Protein AF-0000000079726507 (afdb_homodimer)

Structure (mmCIF, N/CA/C/O backbone):
data_AF-0000000079726507-model_v1
#
loop_
_entity.id
_entity.type
_entity.pdbx_description
1 polymer 'Membrane protein 6-pyruvoyl-tetrahydropterin synthase-related domain-containing protein'
#
loop_
_atom_site.group_PDB
_atom_site.id
_atom_site.type_symbol
_atom_site.label_atom_id
_atom_site.label_alt_id
_atom_site.label_comp_id
_atom_site.label_asym_id
_atom_site.label_entity_id
_atom_site.label_seq_id
_atom_site.pdbx_PDB_ins_code
_atom_site.Cartn_x
_atom_site.Cartn_y
_atom_site.Cartn_z
_atom_site.occupancy
_atom_site.B_iso_or_equiv
_atom_site.auth_seq_id
_atom_site.auth_comp_id
_atom_site.auth_asym_id
_atom_site.auth_atom_id
_atom_site.pdbx_PDB_model_num
ATOM 1 N N . MET A 1 1 ? 44.594 14.055 -26.875 1 21.19 1 MET A N 1
ATOM 2 C CA . MET A 1 1 ? 44.219 15.469 -26.922 1 21.19 1 MET A CA 1
ATOM 3 C C . MET A 1 1 ? 43.062 15.758 -25.984 1 21.19 1 MET A C 1
ATOM 5 O O . MET A 1 1 ? 42.062 15.062 -26.016 1 21.19 1 MET A O 1
ATOM 9 N N . ALA A 1 2 ? 43.312 16.297 -24.844 1 29.83 2 ALA A N 1
ATOM 10 C CA . ALA A 1 2 ? 42.406 16.844 -23.812 1 29.83 2 ALA A CA 1
ATOM 11 C C . ALA A 1 2 ? 41.281 17.656 -24.438 1 29.83 2 ALA A C 1
ATOM 13 O O . ALA A 1 2 ? 41.531 18.547 -25.266 1 29.83 2 ALA A O 1
ATOM 14 N N . PHE A 1 3 ? 40.281 16.984 -24.875 1 31.27 3 PHE A N 1
ATOM 15 C CA . PHE A 1 3 ? 39.188 17.703 -25.5 1 31.27 3 PHE A CA 1
ATOM 16 C C . PHE A 1 3 ? 38.969 19.047 -24.844 1 31.27 3 PHE A C 1
ATOM 18 O O . PHE A 1 3 ? 38.594 19.125 -23.672 1 31.27 3 PHE A O 1
ATOM 25 N N . GLN A 1 4 ? 39.75 19.984 -25.172 1 33.44 4 GLN A N 1
ATOM 26 C CA . GLN A 1 4 ? 39.656 21.422 -24.859 1 33.44 4 GLN A CA 1
ATOM 27 C C . GLN A 1 4 ? 38.281 21.969 -25.188 1 33.44 4 GLN A C 1
ATOM 29 O O . GLN A 1 4 ? 37.938 22.109 -26.359 1 33.44 4 GLN A O 1
ATOM 34 N N . PHE A 1 5 ? 37.156 21.469 -24.562 1 38.12 5 PHE A N 1
ATOM 35 C CA . PHE A 1 5 ? 35.812 22 -24.625 1 38.12 5 PHE A CA 1
ATOM 36 C C . PHE A 1 5 ? 35.844 23.516 -24.828 1 38.12 5 PHE A C 1
ATOM 38 O O . PHE A 1 5 ? 36.656 24.219 -24.203 1 38.12 5 PHE A O 1
ATOM 45 N N . LYS A 1 6 ? 35.5 23.906 -26.016 1 38.88 6 LYS A N 1
ATOM 46 C CA . LYS A 1 6 ? 35.469 25.328 -26.391 1 38.88 6 LYS A CA 1
ATOM 47 C C . LYS A 1 6 ? 34.875 26.172 -25.266 1 38.88 6 LYS A C 1
ATOM 49 O O . LYS A 1 6 ? 33.812 25.875 -24.75 1 38.88 6 LYS A O 1
ATOM 54 N N . LYS A 1 7 ? 35.688 26.75 -24.438 1 44.94 7 LYS A N 1
ATOM 55 C CA . LYS A 1 7 ? 35.469 27.797 -23.438 1 44.94 7 LYS A CA 1
ATOM 56 C C . LYS A 1 7 ? 34.406 28.797 -23.906 1 44.94 7 LYS A C 1
ATOM 58 O O . LYS A 1 7 ? 34.438 29.234 -25.047 1 44.94 7 LYS A O 1
ATOM 63 N N . TRP A 1 8 ? 33.25 28.656 -23.594 1 48.66 8 TRP A N 1
ATOM 64 C CA . TRP A 1 8 ? 32.375 29.797 -23.766 1 48.66 8 TRP A CA 1
ATOM 65 C C . TRP A 1 8 ? 33.125 31.109 -23.641 1 48.66 8 TRP A C 1
ATOM 67 O O . TRP A 1 8 ? 33.906 31.297 -22.703 1 48.66 8 TRP A O 1
ATOM 77 N N . ARG A 1 9 ? 33.406 31.688 -24.766 1 52.81 9 ARG A N 1
ATOM 78 C CA . ARG A 1 9 ? 34.156 32.938 -24.922 1 52.81 9 ARG A CA 1
ATOM 79 C C . ARG A 1 9 ? 33.656 34 -23.969 1 52.81 9 ARG A C 1
ATOM 81 O O . ARG A 1 9 ? 34.125 35.156 -24.016 1 52.81 9 ARG A O 1
ATOM 88 N N . LEU A 1 10 ? 32.5 33.75 -23.328 1 57.28 10 LEU A N 1
ATOM 89 C CA . LEU A 1 10 ? 32.094 34.812 -22.422 1 57.28 10 LEU A CA 1
ATOM 90 C C . LEU A 1 10 ? 32.969 34.812 -21.172 1 57.28 10 LEU A C 1
ATOM 92 O O . LEU A 1 10 ? 33.438 33.781 -20.734 1 57.28 10 LEU A O 1
ATOM 96 N N . ALA A 1 11 ? 33.281 35.969 -20.781 1 63.5 11 ALA A N 1
ATOM 97 C CA . ALA A 1 11 ? 34.062 36.062 -19.547 1 63.5 11 ALA A CA 1
ATOM 98 C C . ALA A 1 11 ? 33.438 35.219 -18.453 1 63.5 11 ALA A C 1
ATOM 100 O O . ALA A 1 11 ? 32.219 35.125 -18.328 1 63.5 11 ALA A O 1
ATOM 101 N N . PRO A 1 12 ? 34.219 34.344 -17.859 1 64.31 12 PRO A N 1
ATOM 102 C CA . PRO A 1 12 ? 33.75 33.406 -16.828 1 64.31 12 PRO A CA 1
ATOM 103 C C . PRO A 1 12 ? 32.844 34.062 -15.805 1 64.31 12 PRO A C 1
ATOM 105 O O . PRO A 1 12 ? 31.922 33.406 -15.297 1 64.31 12 PRO A O 1
ATOM 108 N N . ALA A 1 13 ? 32.969 35.344 -15.656 1 67.75 13 ALA A N 1
ATOM 109 C CA . ALA A 1 13 ? 32.156 36.031 -14.633 1 67.75 13 ALA A CA 1
ATOM 110 C C . ALA A 1 13 ? 30.719 36.156 -15.07 1 67.75 13 ALA A C 1
ATOM 112 O O . ALA A 1 13 ? 29.812 36.281 -14.227 1 67.75 13 ALA A O 1
ATOM 113 N N . TRP A 1 14 ? 30.516 36.125 -16.344 1 74.25 14 TRP A N 1
ATOM 114 C CA . TRP A 1 14 ? 29.172 36.406 -16.844 1 74.25 14 TRP A CA 1
ATOM 115 C C . TRP A 1 14 ? 28.422 35.094 -17.141 1 74.25 14 TRP A C 1
ATOM 117 O O . TRP A 1 14 ? 27.219 35.094 -17.375 1 74.25 14 TRP A O 1
ATOM 127 N N . ARG A 1 15 ? 29.062 34.094 -17 1 77.62 15 ARG A N 1
ATOM 128 C CA . ARG A 1 15 ? 28.453 32.844 -17.391 1 77.62 15 ARG A CA 1
ATOM 129 C C . ARG A 1 15 ? 27.359 32.438 -16.406 1 77.62 15 ARG A C 1
ATOM 131 O O . ARG A 1 15 ? 26.266 32.062 -16.812 1 77.62 15 ARG A O 1
ATOM 138 N N . ARG A 1 16 ? 27.672 32.656 -15.203 1 81.25 16 ARG A N 1
ATOM 139 C CA . ARG A 1 16 ? 26.719 32.25 -14.18 1 81.25 16 ARG A CA 1
ATOM 140 C C . ARG A 1 16 ? 25.484 33.125 -14.188 1 81.25 16 ARG A C 1
ATOM 142 O O . ARG A 1 16 ? 24.359 32.625 -14.242 1 81.25 16 ARG A O 1
ATOM 149 N N . PRO A 1 17 ? 25.672 34.375 -14.25 1 84.88 17 PRO A N 1
ATOM 150 C CA . PRO A 1 17 ? 24.469 35.219 -14.266 1 84.88 17 PRO A CA 1
ATOM 151 C C . PRO A 1 17 ? 23.641 35.031 -15.539 1 84.88 17 PRO A C 1
ATOM 153 O O . PRO A 1 17 ? 22.422 35.094 -15.5 1 84.88 17 PRO A O 1
ATOM 156 N N . LEU A 1 18 ? 24.281 34.844 -16.594 1 86.06 18 LEU A N 1
ATOM 157 C CA . LEU A 1 18 ? 23.547 34.656 -17.844 1 86.06 18 LEU A CA 1
ATOM 158 C C . LEU A 1 18 ? 22.766 33.344 -17.844 1 86.06 18 LEU A C 1
ATOM 160 O O . LEU A 1 18 ? 21.672 33.281 -18.391 1 86.06 18 LEU A O 1
ATOM 164 N N . LEU A 1 19 ? 23.344 32.344 -17.297 1 86.75 19 LEU A N 1
ATOM 165 C CA . LEU A 1 19 ? 22.641 31.078 -17.172 1 86.75 19 LEU A CA 1
ATOM 166 C C . LEU A 1 19 ? 21.406 31.234 -16.297 1 86.75 19 LEU A C 1
ATOM 168 O O . LEU A 1 19 ? 20.344 30.703 -16.641 1 86.75 19 LEU A O 1
ATOM 172 N N . LEU A 1 20 ? 21.547 31.844 -15.25 1 90.94 20 LEU A N 1
ATOM 173 C CA . LEU A 1 20 ? 20.422 32.062 -14.344 1 90.94 20 LEU A CA 1
ATOM 174 C C . LEU A 1 20 ? 19.344 32.906 -15.016 1 90.94 20 LEU A C 1
ATOM 176 O O . LEU A 1 20 ? 18.156 32.594 -14.898 1 90.94 20 LEU A O 1
ATOM 180 N N . LEU A 1 21 ? 19.828 33.906 -15.719 1 92.44 21 LEU A N 1
ATOM 181 C CA . LEU A 1 21 ? 18.875 34.781 -16.406 1 92.44 21 LEU A CA 1
ATOM 182 C C . LEU A 1 21 ? 18.125 34 -17.484 1 92.44 21 LEU A C 1
ATOM 184 O O . LEU A 1 21 ? 16.906 34.156 -17.625 1 92.44 21 LEU A O 1
ATOM 188 N N . ALA A 1 22 ? 18.859 33.25 -18.188 1 92.19 22 ALA A N 1
ATOM 189 C CA . ALA A 1 22 ? 18.219 32.438 -19.219 1 92.19 22 ALA A CA 1
ATOM 190 C C . ALA A 1 22 ? 17.234 31.438 -18.625 1 92.19 22 ALA A C 1
ATOM 192 O O . ALA A 1 22 ? 16.141 31.234 -19.156 1 92.19 22 ALA A O 1
ATOM 193 N N . SER A 1 23 ? 17.609 30.812 -17.547 1 94 23 SER A N 1
ATOM 194 C CA . SER A 1 23 ? 16.719 29.859 -16.891 1 94 23 SER A CA 1
ATOM 195 C C . SER A 1 23 ? 15.469 30.547 -16.344 1 94 23 SER A C 1
ATOM 197 O O . SER A 1 23 ? 14.367 30.016 -16.469 1 94 23 SER A O 1
ATOM 199 N N . PHE A 1 24 ? 15.633 31.719 -15.797 1 96.25 24 PHE A N 1
ATOM 200 C CA . PHE A 1 24 ? 14.5 32.469 -15.281 1 96.25 24 PHE A CA 1
ATOM 201 C C . PHE A 1 24 ? 13.562 32.906 -16.406 1 96.25 24 PHE A C 1
ATOM 203 O O . PHE A 1 24 ? 12.344 32.812 -16.266 1 96.25 24 PHE A O 1
ATOM 210 N N . LEU A 1 25 ? 14.188 33.219 -17.469 1 95.56 25 LEU A N 1
ATOM 211 C CA . LEU A 1 25 ? 13.375 33.625 -18.609 1 95.56 25 LEU A CA 1
ATOM 212 C C . LEU A 1 25 ? 12.555 32.469 -19.156 1 95.56 25 LEU A C 1
ATOM 214 O O . LEU A 1 25 ? 11.375 32.656 -19.484 1 95.56 25 LEU A O 1
ATOM 218 N N . VAL A 1 26 ? 13.141 31.375 -19.234 1 95.19 26 VAL A N 1
ATOM 219 C CA . VAL A 1 26 ? 12.445 30.188 -19.719 1 95.19 26 VAL A CA 1
ATOM 220 C C . VAL A 1 26 ? 11.281 29.844 -18.781 1 95.19 26 VAL A C 1
ATOM 222 O O . VAL A 1 26 ? 10.18 29.547 -19.234 1 95.19 26 VAL A O 1
ATOM 225 N N . ILE A 1 27 ? 11.5 29.922 -17.5 1 96 27 ILE A N 1
ATOM 226 C CA . ILE A 1 27 ? 10.492 29.609 -16.5 1 96 27 ILE A CA 1
ATOM 227 C C . ILE A 1 27 ? 9.367 30.625 -16.547 1 96 27 ILE A C 1
ATOM 229 O O . ILE A 1 27 ? 8.188 30.266 -16.516 1 96 27 ILE A O 1
ATOM 233 N N . ILE A 1 28 ? 9.727 31.891 -16.719 1 96.38 28 ILE A N 1
ATOM 234 C CA . ILE A 1 28 ? 8.734 32.938 -16.75 1 96.38 28 ILE A CA 1
ATOM 235 C C . ILE A 1 28 ? 7.887 32.812 -18.016 1 96.38 28 ILE A C 1
ATOM 237 O O . ILE A 1 28 ? 6.668 33 -17.984 1 96.38 28 ILE A O 1
ATOM 241 N N . LEU A 1 29 ? 8.539 32.438 -19.062 1 95.06 29 LEU A N 1
ATOM 242 C CA . LEU A 1 29 ? 7.809 32.25 -20.312 1 95.06 29 LEU A CA 1
ATOM 243 C C . LEU A 1 29 ? 6.875 31.062 -20.219 1 95.06 29 LEU A C 1
ATOM 245 O O . LEU A 1 29 ? 5.738 31.109 -20.688 1 95.06 29 LEU A O 1
ATOM 249 N N . LYS A 1 30 ? 7.328 29.984 -19.641 1 94.62 30 LYS A N 1
ATOM 250 C CA . LYS A 1 30 ? 6.539 28.766 -19.484 1 94.62 30 LYS A CA 1
ATOM 251 C C . LYS A 1 30 ? 5.328 29 -18.594 1 94.62 30 LYS A C 1
ATOM 253 O O . LYS A 1 30 ? 4.238 28.484 -18.859 1 94.62 30 LYS A O 1
ATOM 258 N N . PHE A 1 31 ? 5.52 29.781 -17.547 1 95.12 31 PHE A N 1
ATOM 259 C CA . PHE A 1 31 ? 4.457 29.969 -16.562 1 95.12 31 PHE A CA 1
ATOM 260 C C . PHE A 1 31 ? 3.92 31.406 -16.609 1 95.12 31 PHE A C 1
ATOM 262 O O . PHE A 1 31 ? 3.617 31.984 -15.578 1 95.12 31 PHE A O 1
ATOM 269 N N . ARG A 1 32 ? 3.797 31.906 -17.734 1 93.5 32 ARG A N 1
ATOM 270 C CA . ARG A 1 32 ? 3.307 33.25 -17.922 1 93.5 32 ARG A CA 1
ATOM 271 C C . ARG A 1 32 ? 1.885 33.406 -17.391 1 93.5 32 ARG A C 1
ATOM 273 O O . ARG A 1 32 ? 1.462 34.5 -17.031 1 93.5 32 ARG A O 1
ATOM 280 N N . PHE A 1 33 ? 1.178 32.344 -17.219 1 90.62 33 PHE A N 1
ATOM 281 C CA . PHE A 1 33 ? -0.194 32.375 -16.719 1 90.62 33 PHE A CA 1
ATOM 282 C C . PHE A 1 33 ? -0.227 32.75 -15.25 1 90.62 33 PHE A C 1
ATOM 284 O O . PHE A 1 33 ? -1.261 33.188 -14.734 1 90.62 33 PHE A O 1
ATOM 291 N N . LEU A 1 34 ? 0.875 32.625 -14.578 1 94.56 34 LEU A N 1
ATOM 292 C CA . LEU A 1 34 ? 0.954 33 -13.164 1 94.56 34 LEU A CA 1
ATOM 293 C C . LEU A 1 34 ? 1.029 34.5 -12.984 1 94.56 34 LEU A C 1
ATOM 295 O O . LEU A 1 34 ? 0.905 35 -11.867 1 94.56 34 LEU A O 1
ATOM 299 N N . LEU A 1 35 ? 1.213 35.219 -14.094 1 94.62 35 LEU A N 1
ATOM 300 C CA . LEU A 1 35 ? 1.265 36.688 -14.047 1 94.62 35 LEU A CA 1
ATOM 301 C C . LEU A 1 35 ? -0.11 37.281 -14.32 1 94.62 35 LEU A C 1
ATOM 303 O O . LEU A 1 35 ? -0.233 38.5 -14.516 1 94.62 35 LEU A O 1
ATOM 307 N N . THR A 1 36 ? -1.113 36.406 -14.18 1 91 36 THR A N 1
ATOM 308 C CA . THR A 1 36 ? -2.496 36.875 -14.305 1 91 36 THR A CA 1
ATOM 309 C C . THR A 1 36 ? -3.238 36.719 -12.984 1 91 36 THR A C 1
ATOM 311 O O . THR A 1 36 ? -2.77 36.031 -12.078 1 91 36 THR A O 1
ATOM 314 N N . SER A 1 37 ? -4.379 37.406 -12.852 1 88.88 37 SER A N 1
ATOM 315 C CA . SER A 1 37 ? -5.148 37.375 -11.609 1 88.88 37 SER A CA 1
ATOM 316 C C . SER A 1 37 ? -6.184 36.25 -11.617 1 88.88 37 SER A C 1
ATOM 318 O O . SER A 1 37 ? -7.117 36.25 -10.812 1 88.88 37 SER A O 1
ATOM 320 N N . GLU A 1 38 ? -5.961 35.344 -12.484 1 81.12 38 GLU A N 1
ATOM 321 C CA . GLU A 1 38 ? -6.898 34.219 -12.523 1 81.12 38 GLU A CA 1
ATOM 322 C C . GLU A 1 38 ? -6.594 33.188 -11.43 1 81.12 38 GLU A C 1
ATOM 324 O O . GLU A 1 38 ? -5.43 32.906 -11.156 1 81.12 38 GLU A O 1
ATOM 329 N N . ALA A 1 39 ? -7.684 32.812 -10.758 1 77.25 39 ALA A N 1
ATOM 330 C CA . ALA A 1 39 ? -7.512 31.828 -9.695 1 77.25 39 ALA A CA 1
ATOM 331 C C . ALA A 1 39 ? -7.074 30.484 -10.273 1 77.25 39 ALA A C 1
ATOM 333 O O . ALA A 1 39 ? -7.57 30.047 -11.312 1 77.25 39 ALA A O 1
ATOM 334 N N . LEU A 1 40 ? -6.129 29.891 -9.656 1 78.75 40 LEU A N 1
ATOM 335 C CA . LEU A 1 40 ? -5.621 28.609 -10.109 1 78.75 40 LEU A CA 1
ATOM 336 C C . LEU A 1 40 ? -6.504 27.469 -9.609 1 78.75 40 LEU A C 1
ATOM 338 O O . LEU A 1 40 ? -7.074 27.547 -8.523 1 78.75 40 LEU A O 1
ATOM 342 N N . SER A 1 41 ? -6.645 26.469 -10.562 1 72.56 41 SER A N 1
ATOM 343 C CA . SER A 1 41 ? -7.422 25.297 -10.203 1 72.56 41 SER A CA 1
ATOM 344 C C . SER A 1 41 ? -6.52 24.094 -9.922 1 72.56 41 SER A C 1
ATOM 346 O O . SER A 1 41 ? -5.535 23.875 -10.633 1 72.56 41 SER A O 1
ATOM 348 N N . GLY A 1 42 ? -6.5 23.531 -8.82 1 73.31 42 GLY A N 1
ATOM 349 C CA . GLY A 1 42 ? -5.785 22.328 -8.414 1 73.31 42 GLY A CA 1
ATOM 350 C C . GLY A 1 42 ? -6.488 21.562 -7.309 1 73.31 42 GLY A C 1
ATOM 351 O O . GLY A 1 42 ? -7.539 21.984 -6.824 1 73.31 42 GLY A O 1
ATOM 352 N N . TRP A 1 43 ? -5.914 20.516 -6.965 1 73.69 43 TRP A N 1
ATOM 353 C CA . TRP A 1 43 ? -6.531 19.672 -5.938 1 73.69 43 TRP A CA 1
ATOM 354 C C . TRP A 1 43 ? -6.75 20.469 -4.652 1 73.69 43 TRP A C 1
ATOM 356 O O . TRP A 1 43 ? -7.859 20.5 -4.121 1 73.69 43 TRP A O 1
ATOM 366 N N . SER A 1 44 ? -5.648 21.141 -4.168 1 78.56 44 SER A N 1
ATOM 367 C CA . SER A 1 44 ? -5.766 21.906 -2.932 1 78.56 44 SER A CA 1
ATOM 368 C C . SER A 1 44 ? -5.301 23.344 -3.131 1 78.56 44 SER A C 1
ATOM 370 O O . SER A 1 44 ? -5.055 24.062 -2.16 1 78.56 44 SER A O 1
ATOM 372 N N . LEU A 1 45 ? -5.168 23.781 -4.348 1 81 45 LEU A N 1
ATOM 373 C CA . LEU A 1 45 ? -4.656 25.125 -4.621 1 81 45 LEU A CA 1
ATOM 374 C C . LEU A 1 45 ? -5.668 26.172 -4.199 1 81 45 LEU A C 1
ATOM 376 O O . LEU A 1 45 ? -5.285 27.266 -3.758 1 81 45 LEU A O 1
ATOM 380 N N . HIS A 1 46 ? -6.898 25.812 -4.32 1 75.5 46 HIS A N 1
ATOM 381 C CA . HIS A 1 46 ? -7.922 26.766 -3.898 1 75.5 46 HIS A CA 1
ATOM 382 C C . HIS A 1 46 ? -7.891 26.984 -2.389 1 75.5 46 HIS A C 1
ATOM 384 O O . HIS A 1 46 ? -8.078 28.094 -1.908 1 75.5 46 HIS A O 1
ATOM 390 N N . ALA A 1 47 ? -7.645 25.938 -1.729 1 79.31 47 ALA A N 1
ATOM 391 C CA . ALA A 1 47 ? -7.535 26.047 -0.277 1 79.31 47 ALA A CA 1
ATOM 392 C C . ALA A 1 47 ? -6.328 26.891 0.122 1 79.31 47 ALA A C 1
ATOM 394 O O . ALA A 1 47 ? -6.379 27.625 1.101 1 79.31 47 ALA A O 1
ATOM 395 N N . GLN A 1 48 ? -5.344 26.812 -0.674 1 88.06 48 GLN A N 1
ATOM 396 C CA . GLN A 1 48 ? -4.133 27.578 -0.389 1 88.06 48 GLN A CA 1
ATOM 397 C C . GLN A 1 48 ? -4.352 29.078 -0.633 1 88.06 48 GLN A C 1
ATOM 399 O O . GLN A 1 48 ? -3.787 29.906 0.071 1 88.06 48 GLN A O 1
ATOM 404 N N . THR A 1 49 ? -5.109 29.359 -1.567 1 85.12 49 THR A N 1
ATOM 405 C CA . THR A 1 49 ? -5.422 30.766 -1.828 1 85.12 49 THR A CA 1
ATOM 406 C C . THR A 1 49 ? -6.238 31.359 -0.685 1 85.12 49 THR A C 1
ATOM 408 O O . THR A 1 49 ? -6.051 32.531 -0.317 1 85.12 49 THR A O 1
ATOM 411 N N . HIS A 1 50 ? -7.023 30.562 -0.145 1 82.94 50 HIS A N 1
ATOM 412 C CA . HIS A 1 50 ? -7.82 31.016 0.99 1 82.94 50 HIS A CA 1
ATOM 413 C C . HIS A 1 50 ? -6.945 31.234 2.219 1 82.94 50 HIS A C 1
ATOM 415 O O . HIS A 1 50 ? -7.164 32.188 2.969 1 82.94 50 HIS A O 1
ATOM 421 N N . LEU A 1 51 ? -6.117 30.359 2.408 1 89.31 51 LEU A N 1
ATOM 422 C CA . LEU A 1 51 ? -5.203 30.547 3.531 1 89.31 51 LEU A CA 1
ATOM 423 C C . LEU A 1 51 ? -4.367 31.812 3.354 1 89.31 51 LEU A C 1
ATOM 425 O O . LEU A 1 51 ? -4.051 32.5 4.332 1 89.31 51 LEU A O 1
ATOM 429 N N . ALA A 1 52 ? -4.078 32.062 2.102 1 93.31 52 ALA A N 1
ATOM 430 C CA . ALA A 1 52 ? -3.34 33.281 1.816 1 93.31 52 ALA A CA 1
ATOM 431 C C . ALA A 1 52 ? -4.18 34.531 2.137 1 93.31 52 ALA A C 1
ATOM 433 O O . ALA A 1 52 ? -3.666 35.5 2.66 1 93.31 52 ALA A O 1
ATOM 434 N N . GLU A 1 53 ? -5.426 34.438 1.877 1 90.38 53 GLU A N 1
ATOM 435 C CA . GLU A 1 53 ? -6.332 35.531 2.191 1 90.38 53 GLU A CA 1
ATOM 436 C C . GLU A 1 53 ? -6.461 35.75 3.701 1 90.38 53 GLU A C 1
ATOM 438 O O . GLU A 1 53 ? -6.453 36.875 4.188 1 90.38 53 GLU A O 1
ATOM 443 N N . THR A 1 54 ? -6.59 34.656 4.336 1 90.38 54 THR A N 1
ATOM 444 C CA . THR A 1 54 ? -6.699 34.719 5.789 1 90.38 54 THR A CA 1
ATOM 445 C C . THR A 1 54 ? -5.434 35.281 6.406 1 90.38 54 THR A C 1
ATOM 447 O O . THR A 1 54 ? -5.508 36.125 7.316 1 90.38 54 THR A O 1
ATOM 450 N N . TYR A 1 55 ? -4.371 34.906 5.891 1 95.56 55 TYR A N 1
ATOM 451 C CA . TYR A 1 55 ? -3.123 35.406 6.445 1 95.56 55 TYR A CA 1
ATOM 452 C C . TYR A 1 55 ? -2.965 36.906 6.164 1 95.56 55 TYR A C 1
ATOM 454 O O . TYR A 1 55 ? -2.438 37.625 6.996 1 95.56 55 TYR A O 1
ATOM 462 N N . ASP A 1 56 ? -3.314 37.25 4.973 1 95.88 56 ASP A N 1
ATOM 463 C CA . ASP A 1 56 ? -3.242 38.688 4.617 1 95.88 56 ASP A CA 1
ATOM 464 C C . ASP A 1 56 ? -4.047 39.531 5.598 1 95.88 56 ASP A C 1
ATOM 466 O O . ASP A 1 56 ? -3.611 40.625 5.992 1 95.88 56 ASP A O 1
ATOM 470 N N . SER A 1 57 ? -5.172 39.031 5.988 1 92.44 57 SER A N 1
ATOM 471 C CA . SER A 1 57 ? -6.012 39.719 6.961 1 92.44 57 SER A CA 1
ATOM 472 C C . SER A 1 57 ? -5.355 39.75 8.336 1 92.44 57 SER A C 1
ATOM 474 O O . SER A 1 57 ? -5.398 40.75 9.039 1 92.44 57 SER A O 1
ATOM 476 N N . LEU A 1 58 ? -4.758 38.75 8.734 1 94.81 58 LEU A N 1
ATOM 477 C CA . LEU A 1 58 ? -4.098 38.625 10.031 1 94.81 58 LEU A CA 1
ATOM 478 C C . LEU A 1 58 ? -2.887 39.562 10.094 1 94.81 58 LEU A C 1
ATOM 480 O O . LEU A 1 58 ? -2.658 40.219 11.117 1 94.81 58 LEU A O 1
ATOM 484 N N . LEU A 1 59 ? -2.166 39.562 9 1 95.81 59 LEU A N 1
ATOM 485 C CA . LEU A 1 59 ? -0.944 40.344 8.977 1 95.81 59 LEU A CA 1
ATOM 486 C C . LEU A 1 59 ? -1.26 41.844 9.117 1 95.81 59 LEU A C 1
ATOM 488 O O . LEU A 1 59 ? -0.45 42.594 9.641 1 95.81 59 LEU A O 1
ATOM 492 N N . SER A 1 60 ? -2.367 42.25 8.625 1 93.12 60 SER A N 1
ATOM 493 C CA . SER A 1 60 ? -2.775 43.656 8.781 1 93.12 60 SER A CA 1
ATOM 494 C C . SER A 1 60 ? -2.867 44.031 10.25 1 93.12 60 SER A C 1
ATOM 496 O O . SER A 1 60 ? -2.658 45.219 10.602 1 93.12 60 SER A O 1
ATOM 498 N N . GLY A 1 61 ? -3.121 43.094 11.148 1 91.81 61 GLY A N 1
ATOM 499 C CA . GLY A 1 61 ? -3.152 43.312 12.586 1 91.81 61 GLY A CA 1
ATOM 500 C C . GLY A 1 61 ? -1.84 43 13.273 1 91.81 61 GLY A C 1
ATOM 501 O O . GLY A 1 61 ? -1.737 43.062 14.492 1 91.81 61 GLY A O 1
ATOM 502 N N . GLY A 1 62 ? -0.871 42.656 12.469 1 93.06 62 GLY A N 1
ATOM 503 C CA . GLY A 1 62 ? 0.439 42.312 13 1 93.06 62 GLY A CA 1
ATOM 504 C C . GLY A 1 62 ? 0.496 40.906 13.602 1 93.06 62 GLY A C 1
ATOM 505 O O . GLY A 1 62 ? 1.334 40.656 14.469 1 93.06 62 GLY A O 1
ATOM 506 N N . GLU A 1 63 ? -0.414 40.094 13.219 1 95.06 63 GLU A N 1
ATOM 507 C CA . GLU A 1 63 ? -0.51 38.75 13.789 1 95.06 63 GLU A CA 1
ATOM 508 C C . GLU A 1 63 ? -0.285 37.688 12.727 1 95.06 63 GLU A C 1
ATOM 510 O O . GLU A 1 63 ? -0.424 37.938 11.531 1 95.06 63 GLU A O 1
ATOM 515 N N . SER A 1 64 ? 0.157 36.469 13.195 1 95.44 64 SER A N 1
ATOM 516 C CA . SER A 1 64 ? 0.404 35.375 12.266 1 95.44 64 SER A CA 1
ATOM 517 C C . SER A 1 64 ? -0.446 34.156 12.609 1 95.44 64 SER A C 1
ATOM 519 O O . SER A 1 64 ? -0.491 33.188 11.852 1 95.44 64 SER A O 1
ATOM 521 N N . LEU A 1 65 ? -1.037 34.125 13.758 1 95.19 65 LEU A N 1
ATOM 522 C CA . LEU A 1 65 ? -1.936 33.062 14.164 1 95.19 65 LEU A CA 1
ATOM 523 C C . LEU A 1 65 ? -3.365 33.562 14.312 1 95.19 65 LEU A C 1
ATOM 525 O O . LEU A 1 65 ? -3.582 34.75 14.555 1 95.19 65 LEU A O 1
ATOM 529 N N . GLY A 1 66 ? -4.246 32.688 14.094 1 93.06 66 GLY A N 1
ATOM 530 C CA . GLY A 1 66 ? -5.637 33.094 14.219 1 93.06 66 GLY A CA 1
ATOM 531 C C . GLY A 1 66 ? -6.602 31.906 14.195 1 93.06 66 GLY A C 1
ATOM 532 O O . GLY A 1 66 ? -6.219 30.781 14.508 1 93.06 66 GLY A O 1
ATOM 533 N N . TYR A 1 67 ? -7.809 32.281 14.078 1 91.94 67 TYR A N 1
ATOM 534 C CA . TYR A 1 67 ? -8.906 31.312 14.023 1 91.94 67 TYR A CA 1
ATOM 535 C C . TYR A 1 67 ? -9.859 31.641 12.883 1 91.94 67 TYR A C 1
ATOM 537 O O . TYR A 1 67 ? -10.203 32.812 12.672 1 91.94 67 TYR A O 1
ATOM 545 N N . ASP A 1 68 ? -10.133 30.609 12.094 1 88.5 68 ASP A N 1
ATOM 546 C CA . ASP A 1 68 ? -11.078 30.75 10.992 1 88.5 68 ASP A CA 1
ATOM 547 C C . ASP A 1 68 ? -12.359 29.969 11.266 1 88.5 68 ASP A C 1
ATOM 549 O O . ASP A 1 68 ? -12.312 28.75 11.484 1 88.5 68 ASP A O 1
ATOM 553 N N . THR A 1 69 ? -13.477 30.609 11.203 1 88.62 69 THR A N 1
ATOM 554 C CA . THR A 1 69 ? -14.75 29.969 11.531 1 88.62 69 THR A CA 1
ATOM 555 C C . THR A 1 69 ? -15.359 29.297 10.305 1 88.62 69 THR A C 1
ATOM 557 O O . THR A 1 69 ? -16.266 28.469 10.422 1 88.62 69 THR A O 1
ATOM 560 N N . ARG A 1 70 ? -14.977 29.625 9.211 1 81.88 70 ARG A N 1
ATOM 561 C CA . ARG A 1 70 ? -15.672 29.25 7.984 1 81.88 70 ARG A CA 1
ATOM 562 C C . ARG A 1 70 ? -15.305 27.844 7.555 1 81.88 70 ARG A C 1
ATOM 564 O O . ARG A 1 70 ? -16.094 27.156 6.898 1 81.88 70 ARG A O 1
ATOM 571 N N . TRP A 1 71 ? -14.117 27.5 7.984 1 78.38 71 TRP A N 1
ATOM 572 C CA . TRP A 1 71 ? -13.68 26.188 7.555 1 78.38 71 TRP A CA 1
ATOM 573 C C . TRP A 1 71 ? -13.891 25.156 8.656 1 78.38 71 TRP A C 1
ATOM 575 O O . TRP A 1 71 ? -13.492 25.375 9.805 1 78.38 71 TRP A O 1
ATOM 585 N N . PHE A 1 72 ? -14.5 24.047 8.359 1 77.88 72 PHE A N 1
ATOM 586 C CA . PHE A 1 72 ? -14.648 22.891 9.227 1 77.88 72 PHE A CA 1
ATOM 587 C C . PHE A 1 72 ? -15.297 23.281 10.555 1 77.88 72 PHE A C 1
ATOM 589 O O . PHE A 1 72 ? -14.844 22.844 11.617 1 77.88 72 PHE A O 1
ATOM 596 N N . SER A 1 73 ? -16.188 24.109 10.508 1 80.94 73 SER A N 1
ATOM 597 C CA . SER A 1 73 ? -16.891 24.625 11.688 1 80.94 73 SER A CA 1
ATOM 598 C C . SER A 1 73 ? -15.938 25.391 12.602 1 80.94 73 SER A C 1
ATOM 600 O O . SER A 1 73 ? -16.156 25.438 13.812 1 80.94 73 SER A O 1
ATOM 602 N N . GLY A 1 74 ? -14.836 25.734 12.039 1 84 74 GLY A N 1
ATOM 603 C CA . GLY A 1 74 ? -13.836 26.484 12.781 1 84 74 GLY A CA 1
ATOM 604 C C . GLY A 1 74 ? -12.523 25.734 12.93 1 84 74 GLY A C 1
ATOM 605 O O . GLY A 1 74 ? -12.516 24.516 13.141 1 84 74 GLY A O 1
ATOM 606 N N . MET A 1 75 ? -11.445 26.406 12.656 1 85.94 75 MET A N 1
ATOM 607 C CA . MET A 1 75 ? -10.141 25.781 12.805 1 85.94 75 MET A CA 1
ATOM 608 C C . MET A 1 75 ? -9.078 26.812 13.164 1 85.94 75 MET A C 1
ATOM 610 O O . MET A 1 75 ? -9.133 27.953 12.711 1 85.94 75 MET A O 1
ATOM 614 N N . PRO A 1 76 ? -8.203 26.328 14.094 1 89.88 76 PRO A N 1
ATOM 615 C CA . PRO A 1 76 ? -7.027 27.188 14.281 1 89.88 76 PRO A CA 1
ATOM 616 C C . PRO A 1 76 ? -6.152 27.266 13.031 1 89.88 76 PRO A C 1
ATOM 618 O O . PRO A 1 76 ? -5.938 26.25 12.359 1 89.88 76 PRO A O 1
ATOM 621 N N . VAL A 1 77 ? -5.773 28.422 12.703 1 90.44 77 VAL A N 1
ATOM 622 C CA . VAL A 1 77 ? -5.016 28.594 11.461 1 90.44 77 VAL A CA 1
ATOM 623 C C . VAL A 1 77 ? -3.549 28.859 11.789 1 90.44 77 VAL A C 1
ATOM 625 O O . VAL A 1 77 ? -3.238 29.609 12.711 1 90.44 77 VAL A O 1
ATOM 628 N N . PHE A 1 78 ? -2.588 28.188 11.094 1 92.44 78 PHE A N 1
ATOM 629 C CA . PHE A 1 78 ? -1.142 28.359 11.031 1 92.44 78 PHE A CA 1
ATOM 630 C C . PHE A 1 78 ? -0.48 27.859 12.305 1 92.44 78 PHE A C 1
ATOM 632 O O . PHE A 1 78 ? 0.624 28.281 12.648 1 92.44 78 PHE A O 1
ATOM 639 N N . TYR A 1 79 ? -1.267 27.078 13.086 1 89.25 79 TYR A N 1
ATOM 640 C CA . TYR A 1 79 ? -0.672 26.344 14.203 1 89.25 79 TYR A CA 1
ATOM 641 C C . TYR A 1 79 ? 0.01 25.078 13.727 1 89.25 79 TYR A C 1
ATOM 643 O O . TYR A 1 79 ? 1.015 24.641 14.305 1 89.25 79 TYR A O 1
ATOM 651 N N . PHE A 1 80 ? -0.583 24.594 12.68 1 83.81 80 PHE A N 1
ATOM 652 C CA . PHE A 1 80 ? -0.089 23.312 12.195 1 83.81 80 PHE A CA 1
ATOM 653 C C . PHE A 1 80 ? 0.562 23.453 10.828 1 83.81 80 PHE A C 1
ATOM 655 O O . PHE A 1 80 ? 1.125 22.5 10.297 1 83.81 80 PHE A O 1
ATOM 662 N N . GLU A 1 81 ? 0.47 24.578 10.25 1 86.5 81 GLU A N 1
ATOM 663 C CA . GLU A 1 81 ? 1.149 24.953 9.008 1 86.5 81 GLU A CA 1
ATOM 664 C C . GLU A 1 81 ? 1.935 26.25 9.18 1 86.5 81 GLU A C 1
ATOM 666 O O . GLU A 1 81 ? 1.352 27.297 9.422 1 86.5 81 GLU A O 1
ATOM 671 N N . PRO A 1 82 ? 3.225 26.094 9 1 91.44 82 PRO A N 1
ATOM 672 C CA . PRO A 1 82 ? 4.008 27.328 9.125 1 91.44 82 PRO A CA 1
ATOM 673 C C . PRO A 1 82 ? 3.631 28.375 8.086 1 91.44 82 PRO A C 1
ATOM 675 O O . PRO A 1 82 ? 3.395 28.047 6.922 1 91.44 82 PRO A O 1
ATOM 678 N N . PRO A 1 83 ? 3.629 29.609 8.406 1 94.19 83 PRO A N 1
ATOM 679 C CA . PRO A 1 83 ? 2.99 30.625 7.566 1 94.19 83 PRO A CA 1
ATOM 680 C C . PRO A 1 83 ? 3.98 31.344 6.66 1 94.19 83 PRO A C 1
ATOM 682 O O . PRO A 1 83 ? 3.623 32.344 6.012 1 94.19 83 PRO A O 1
ATOM 685 N N . PHE A 1 84 ? 5.223 30.938 6.504 1 96.69 84 PHE A N 1
ATOM 686 C CA . PHE A 1 84 ? 6.23 31.75 5.828 1 96.69 84 PHE A CA 1
ATOM 687 C C . PHE A 1 84 ? 5.848 31.984 4.371 1 96.69 84 PHE A C 1
ATOM 689 O O . PHE A 1 84 ? 6.082 33.062 3.832 1 96.69 84 PHE A O 1
ATOM 696 N N . PHE A 1 85 ? 5.367 31 3.635 1 97 85 PHE A N 1
ATOM 697 C CA . PHE A 1 85 ? 4.926 31.188 2.258 1 97 85 PHE A CA 1
ATOM 698 C C . PHE A 1 85 ? 3.805 32.219 2.184 1 97 85 PHE A C 1
ATOM 700 O O . PHE A 1 85 ? 3.834 33.125 1.337 1 97 85 PHE A O 1
ATOM 707 N N . TYR A 1 86 ? 2.855 32.156 3.055 1 97.19 86 TYR A N 1
ATOM 708 C CA . TYR A 1 86 ? 1.724 33.094 3.084 1 97.19 86 TYR A CA 1
ATOM 709 C C . TYR A 1 86 ? 2.172 34.5 3.48 1 97.19 86 TYR A C 1
ATOM 711 O O . TYR A 1 86 ? 1.615 35.469 3.008 1 97.19 86 TYR A O 1
ATOM 719 N N . PHE A 1 87 ? 3.148 34.5 4.355 1 97.38 87 PHE A N 1
ATOM 720 C CA . PHE A 1 87 ? 3.76 35.781 4.715 1 97.38 87 PHE A CA 1
ATOM 721 C C . PHE A 1 87 ? 4.363 36.469 3.486 1 97.38 87 PHE A C 1
ATOM 723 O O . PHE A 1 87 ? 4.184 37.656 3.281 1 97.38 87 PHE A O 1
ATOM 730 N N . THR A 1 88 ? 5.039 35.688 2.646 1 97.06 88 THR A N 1
ATOM 731 C CA . THR A 1 88 ? 5.648 36.219 1.432 1 97.06 88 THR A CA 1
ATOM 732 C C . THR A 1 88 ? 4.582 36.75 0.479 1 97.06 88 THR A C 1
ATOM 734 O O . THR A 1 88 ? 4.75 37.812 -0.118 1 97.06 88 THR A O 1
ATOM 737 N N . VAL A 1 89 ? 3.547 36.031 0.359 1 97.44 89 VAL A N 1
ATOM 738 C CA . VAL A 1 89 ? 2.447 36.406 -0.511 1 97.44 89 VAL A CA 1
ATOM 739 C C . VAL A 1 89 ? 1.818 37.719 0.015 1 97.44 89 VAL A C 1
ATOM 741 O O . VAL A 1 89 ? 1.557 38.625 -0.753 1 97.44 89 VAL A O 1
ATOM 744 N N . ALA A 1 90 ? 1.585 37.75 1.335 1 97.5 90 ALA A N 1
ATOM 745 C CA . ALA A 1 90 ? 0.983 38.938 1.951 1 97.5 90 ALA A CA 1
ATOM 746 C C . ALA A 1 90 ? 1.894 40.156 1.814 1 97.5 90 ALA A C 1
ATOM 748 O O . ALA A 1 90 ? 1.421 41.281 1.585 1 97.5 90 ALA A O 1
ATOM 749 N N . LEU A 1 91 ? 3.164 39.969 1.979 1 96.19 91 LEU A N 1
ATOM 750 C CA . LEU A 1 91 ? 4.129 41.062 1.83 1 96.19 91 LEU A CA 1
ATOM 751 C C . LEU A 1 91 ? 4.129 41.594 0.402 1 96.19 91 LEU A C 1
ATOM 753 O O . LEU A 1 91 ? 4.219 42.812 0.186 1 96.19 91 LEU A O 1
ATOM 757 N N . LEU A 1 92 ? 4.047 40.688 -0.561 1 96.62 92 LEU A N 1
ATOM 758 C CA . LEU A 1 92 ? 3.986 41.094 -1.965 1 96.62 92 LEU A CA 1
ATOM 759 C C . LEU A 1 92 ? 2.738 41.938 -2.24 1 96.62 92 LEU A C 1
ATOM 761 O O . LEU A 1 92 ? 2.803 42.938 -2.955 1 96.62 92 LEU A O 1
ATOM 765 N N . HIS A 1 93 ? 1.645 41.531 -1.697 1 97.25 93 HIS A N 1
ATOM 766 C CA . HIS A 1 93 ? 0.372 42.219 -1.905 1 97.25 93 HIS A CA 1
ATOM 767 C C . HIS A 1 93 ? 0.388 43.594 -1.294 1 97.25 93 HIS A C 1
ATOM 769 O O . HIS A 1 93 ? -0.066 44.562 -1.919 1 97.25 93 HIS A O 1
ATOM 775 N N . LYS A 1 94 ? 0.934 43.75 -0.116 1 95.81 94 LYS A N 1
ATOM 776 C CA . LYS A 1 94 ? 0.87 45 0.637 1 95.81 94 LYS A CA 1
ATOM 777 C C . LYS A 1 94 ? 1.97 45.969 0.199 1 95.81 94 LYS A C 1
ATOM 779 O O . LYS A 1 94 ? 1.801 47.188 0.272 1 95.81 94 LYS A O 1
ATOM 784 N N . SER A 1 95 ? 3.078 45.5 -0.323 1 94 95 SER A N 1
ATOM 785 C CA . SER A 1 95 ? 4.219 46.375 -0.597 1 94 95 SER A CA 1
ATOM 786 C C . SER A 1 95 ? 4.387 46.594 -2.096 1 94 95 SER A C 1
ATOM 788 O O . SER A 1 95 ? 4.668 47.719 -2.525 1 94 95 SER A O 1
ATOM 790 N N . LEU A 1 96 ? 4.234 45.594 -2.932 1 93.62 96 LEU A N 1
ATOM 791 C CA . LEU A 1 96 ? 4.609 45.719 -4.336 1 93.62 96 LEU A CA 1
ATOM 792 C C . LEU A 1 96 ? 3.381 45.688 -5.234 1 93.62 96 LEU A C 1
ATOM 794 O O . LEU A 1 96 ? 3.348 46.344 -6.273 1 93.62 96 LEU A O 1
ATOM 798 N N . LEU A 1 97 ? 2.43 44.844 -4.871 1 96.19 97 LEU A N 1
ATOM 799 C CA . LEU A 1 97 ? 1.27 44.625 -5.734 1 96.19 97 LEU A CA 1
ATOM 800 C C . LEU A 1 97 ? -0.009 45.094 -5.035 1 96.19 97 LEU A C 1
ATOM 802 O O . LEU A 1 97 ? -1.02 44.375 -5.066 1 96.19 97 LEU A O 1
ATOM 806 N N . PHE A 1 98 ? 0.039 46.188 -4.379 1 92.06 98 PHE A N 1
ATOM 807 C CA . PHE A 1 98 ? -1.075 46.688 -3.582 1 92.06 98 PHE A CA 1
ATOM 808 C C . PHE A 1 98 ? -2.262 47.031 -4.469 1 92.06 98 PHE A C 1
ATOM 810 O O . PHE A 1 98 ? -3.402 47.094 -4.004 1 92.06 98 PHE A O 1
ATOM 817 N N . TRP A 1 99 ? -2.082 47.156 -5.832 1 92.38 99 TRP A N 1
ATOM 818 C CA . TRP A 1 99 ? -3.125 47.625 -6.75 1 92.38 99 TRP A CA 1
ATOM 819 C C . TRP A 1 99 ? -3.891 46.438 -7.324 1 92.38 99 TRP A C 1
ATOM 821 O O . TRP A 1 99 ? -4.945 46.594 -7.941 1 92.38 99 TRP A O 1
ATOM 831 N N . ALA A 1 100 ? -3.398 45.281 -7.141 1 93.94 100 ALA A N 1
ATOM 832 C CA . ALA A 1 100 ? -4.004 44.094 -7.727 1 93.94 100 ALA A CA 1
ATOM 833 C C . ALA A 1 100 ? -4.629 43.219 -6.648 1 93.94 100 ALA A C 1
ATOM 835 O O . ALA A 1 100 ? -4.32 43.375 -5.461 1 93.94 100 ALA A O 1
ATOM 836 N N . PRO A 1 101 ? -5.555 42.375 -7.129 1 93.31 101 PRO A N 1
ATOM 837 C CA . PRO A 1 101 ? -6.133 41.438 -6.16 1 93.31 101 PRO A CA 1
ATOM 838 C C . PRO A 1 101 ? -5.094 40.469 -5.57 1 93.31 101 PRO A C 1
ATOM 840 O O . PRO A 1 101 ? -4.027 40.281 -6.156 1 93.31 101 PRO A O 1
ATOM 843 N N . LEU A 1 102 ? -5.395 39.969 -4.418 1 94.12 102 LEU A N 1
ATOM 844 C CA . LEU A 1 102 ? -4.488 39.094 -3.703 1 94.12 102 LEU A CA 1
ATOM 845 C C . LEU A 1 102 ? -4.168 37.844 -4.535 1 94.12 102 LEU A C 1
ATOM 847 O O . LEU A 1 102 ? -3.084 37.281 -4.41 1 94.12 102 LEU A O 1
ATOM 851 N N . THR A 1 103 ? -5.07 37.469 -5.438 1 92.19 103 THR A N 1
ATOM 852 C CA . THR A 1 103 ? -4.879 36.281 -6.281 1 92.19 103 THR A CA 1
ATOM 853 C C . THR A 1 103 ? -3.633 36.438 -7.148 1 92.19 103 THR A C 1
ATOM 855 O O . THR A 1 103 ? -2.924 35.469 -7.406 1 92.19 103 THR A O 1
ATOM 858 N N . LEU A 1 104 ? -3.4 37.625 -7.559 1 95.44 104 LEU A N 1
ATOM 859 C CA . LEU A 1 104 ? -2.197 37.844 -8.352 1 95.44 104 LEU A CA 1
ATOM 860 C C . LEU A 1 104 ? -0.943 37.656 -7.5 1 95.44 104 LEU A C 1
ATOM 862 O O . LEU A 1 104 ? 0.036 37.062 -7.957 1 95.44 104 LEU A O 1
ATOM 866 N N . SER A 1 105 ? -0.975 38.219 -6.316 1 97 105 SER A N 1
ATOM 867 C CA . SER A 1 105 ? 0.167 38.062 -5.422 1 97 105 SER A CA 1
ATOM 868 C C . SER A 1 105 ? 0.416 36.594 -5.105 1 97 105 SER A C 1
ATOM 870 O O . SER A 1 105 ? 1.563 36.156 -4.953 1 97 105 SER A O 1
ATOM 872 N N . PHE A 1 106 ? -0.648 35.875 -4.953 1 96.06 106 PHE A N 1
ATOM 873 C CA . PHE A 1 106 ? -0.519 34.438 -4.707 1 96.06 106 PHE A CA 1
ATOM 874 C C . PHE A 1 106 ? 0.143 33.75 -5.887 1 96.06 106 PHE A C 1
ATOM 876 O O . PHE A 1 106 ? 1.052 32.938 -5.703 1 96.06 106 PHE A O 1
ATOM 883 N N . ASN A 1 107 ? -0.267 34.031 -7.094 1 95.69 107 ASN A N 1
ATOM 884 C CA . ASN A 1 107 ? 0.318 33.469 -8.297 1 95.69 107 ASN A CA 1
ATOM 885 C C . ASN A 1 107 ? 1.788 33.844 -8.445 1 95.69 107 ASN A C 1
ATOM 887 O O . ASN A 1 107 ? 2.621 33 -8.789 1 95.69 107 ASN A O 1
ATOM 891 N N . VAL A 1 108 ? 2.043 35.062 -8.18 1 97 108 VAL A N 1
ATOM 892 C CA . VAL A 1 108 ? 3.426 35.5 -8.258 1 97 108 VAL A CA 1
ATOM 893 C C . VAL A 1 108 ? 4.258 34.844 -7.176 1 97 108 VAL A C 1
ATOM 895 O O . VAL A 1 108 ? 5.438 34.531 -7.387 1 97 108 VAL A O 1
ATOM 898 N N . GLY A 1 109 ? 3.631 34.625 -5.992 1 96.81 109 GLY A N 1
ATOM 899 C CA . GLY A 1 109 ? 4.312 33.844 -4.957 1 96.81 109 GLY A CA 1
ATOM 900 C C . GLY A 1 109 ? 4.719 32.469 -5.406 1 96.81 109 GLY A C 1
ATOM 901 O O . GLY A 1 109 ? 5.809 31.984 -5.078 1 96.81 109 GLY A O 1
ATOM 902 N N . ILE A 1 110 ? 3.893 31.797 -6.125 1 96.31 110 ILE A N 1
ATOM 903 C CA . ILE A 1 110 ? 4.191 30.484 -6.672 1 96.31 110 ILE A CA 1
ATOM 904 C C . ILE A 1 110 ? 5.34 30.578 -7.672 1 96.31 110 ILE A C 1
ATOM 906 O O . ILE A 1 110 ? 6.262 29.766 -7.656 1 96.31 110 ILE A O 1
ATOM 910 N N . LEU A 1 111 ? 5.25 31.578 -8.523 1 96.88 111 LEU A N 1
ATOM 911 C CA . LEU A 1 111 ? 6.32 31.797 -9.492 1 96.88 111 LEU A CA 1
ATOM 912 C C . LEU A 1 111 ? 7.652 32.031 -8.789 1 96.88 111 LEU A C 1
ATOM 914 O O . LEU A 1 111 ? 8.68 31.484 -9.203 1 96.88 111 LEU A O 1
ATOM 918 N N . LEU A 1 112 ? 7.637 32.844 -7.754 1 96.94 112 LEU A N 1
ATOM 919 C CA . LEU A 1 112 ? 8.844 33.094 -6.988 1 96.94 112 LEU A CA 1
ATOM 920 C C . LEU A 1 112 ? 9.398 31.812 -6.379 1 96.94 112 LEU A C 1
ATOM 922 O O . LEU A 1 112 ? 10.617 31.641 -6.266 1 96.94 112 LEU A O 1
ATOM 926 N N . SER A 1 113 ? 8.516 30.969 -5.938 1 97.12 113 SER A N 1
ATOM 927 C CA . SER A 1 113 ? 8.938 29.688 -5.383 1 97.12 113 SER A CA 1
ATOM 928 C C . SER A 1 113 ? 9.648 28.844 -6.438 1 97.12 113 SER A C 1
ATOM 930 O O . SER A 1 113 ? 10.664 28.203 -6.152 1 97.12 113 SER A O 1
ATOM 932 N N . VAL A 1 114 ? 9.164 28.828 -7.645 1 97.31 114 VAL A N 1
ATOM 933 C CA . VAL A 1 114 ? 9.766 28.062 -8.727 1 97.31 114 VAL A CA 1
ATOM 934 C C . VAL A 1 114 ? 11.125 28.656 -9.086 1 97.31 114 VAL A C 1
ATOM 936 O O . VAL A 1 114 ? 12.086 27.922 -9.32 1 97.31 114 VAL A O 1
ATOM 939 N N . LEU A 1 115 ? 11.18 29.969 -9.156 1 97.62 115 LEU A N 1
ATOM 940 C CA . LEU A 1 115 ? 12.438 30.641 -9.453 1 97.62 115 LEU A CA 1
ATOM 941 C C . LEU A 1 115 ? 13.469 30.375 -8.359 1 97.62 115 LEU A C 1
ATOM 943 O O . LEU A 1 115 ? 14.648 30.172 -8.641 1 97.62 115 LEU A O 1
ATOM 947 N N . LEU A 1 116 ? 12.984 30.438 -7.125 1 97.31 116 LEU A N 1
ATOM 948 C CA . LEU A 1 116 ? 13.875 30.156 -6 1 97.31 116 LEU A CA 1
ATOM 949 C C . LEU A 1 116 ? 14.422 28.734 -6.086 1 97.31 116 LEU A C 1
ATOM 951 O O . LEU A 1 116 ? 15.617 28.516 -5.863 1 97.31 116 LEU A O 1
ATOM 955 N N . PHE A 1 117 ? 13.578 27.812 -6.383 1 97.5 117 PHE A N 1
ATOM 956 C CA . PHE A 1 117 ? 14.016 26.422 -6.516 1 97.5 117 PHE A CA 1
ATOM 957 C C . PHE A 1 117 ? 15.039 26.281 -7.641 1 97.5 117 PHE A C 1
ATOM 959 O O . PHE A 1 117 ? 16.047 25.594 -7.488 1 97.5 117 PHE A O 1
ATOM 966 N N . THR A 1 118 ? 14.742 26.906 -8.758 1 97.06 118 THR A N 1
ATOM 967 C CA . THR A 1 118 ? 15.641 26.859 -9.906 1 97.06 118 THR A CA 1
ATOM 968 C C . THR A 1 118 ? 17.016 27.438 -9.539 1 97.06 118 THR A C 1
ATOM 970 O O . THR A 1 118 ? 18.047 26.844 -9.859 1 97.06 118 THR A O 1
ATOM 973 N N . TYR A 1 119 ? 16.969 28.562 -8.859 1 96.44 119 TYR A N 1
ATOM 974 C CA . TYR A 1 119 ? 18.219 29.188 -8.406 1 96.44 119 TYR A CA 1
ATOM 975 C C . TYR A 1 119 ? 18.984 28.25 -7.484 1 96.44 119 TYR A C 1
ATOM 977 O O . TYR A 1 119 ? 20.188 28.031 -7.68 1 96.44 119 TYR A O 1
ATOM 985 N N . ALA A 1 120 ? 18.312 27.703 -6.52 1 96.94 120 ALA A N 1
ATOM 986 C CA . ALA A 1 120 ? 18.953 26.828 -5.539 1 96.94 120 ALA A CA 1
ATOM 987 C C . ALA A 1 120 ? 19.484 25.562 -6.195 1 96.94 120 ALA A C 1
ATOM 989 O O . ALA A 1 120 ? 20.578 25.109 -5.887 1 96.94 120 ALA A O 1
ATOM 990 N N . PHE A 1 121 ? 18.703 24.984 -7.102 1 96.31 121 PHE A N 1
ATOM 991 C CA . PHE A 1 121 ? 19.094 23.734 -7.766 1 96.31 121 PHE A CA 1
ATOM 992 C C . PHE A 1 121 ? 20.344 23.953 -8.617 1 96.31 121 PHE A C 1
ATOM 994 O O . PHE A 1 121 ? 21.266 23.141 -8.57 1 96.31 121 PHE A O 1
ATOM 1001 N N . ILE A 1 122 ? 20.359 25.031 -9.383 1 93.5 122 ILE A N 1
ATOM 1002 C CA . ILE A 1 122 ? 21.5 25.297 -10.258 1 93.5 122 ILE A CA 1
ATOM 1003 C C . ILE A 1 122 ? 22.75 25.547 -9.422 1 93.5 122 ILE A C 1
ATOM 1005 O O . ILE A 1 122 ? 23.812 24.969 -9.68 1 93.5 122 ILE A O 1
ATOM 1009 N N . LYS A 1 123 ? 22.625 26.328 -8.383 1 92.31 123 LYS A N 1
ATOM 1010 C CA . LYS A 1 123 ? 23.781 26.656 -7.555 1 92.31 123 LYS A CA 1
ATOM 1011 C C . LYS A 1 123 ? 24.312 25.406 -6.848 1 92.31 123 LYS A C 1
ATOM 1013 O O . LYS A 1 123 ? 25.516 25.172 -6.836 1 92.31 123 LYS A O 1
ATOM 1018 N N . PHE A 1 124 ? 23.5 24.656 -6.328 1 93.25 124 PHE A N 1
ATOM 1019 C CA . PHE A 1 124 ? 23.922 23.484 -5.566 1 93.25 124 PHE A CA 1
ATOM 1020 C C . PHE A 1 124 ? 24.469 22.406 -6.492 1 93.25 124 PHE A C 1
ATOM 1022 O O . PHE A 1 124 ? 25.484 21.781 -6.188 1 93.25 124 PHE A O 1
ATOM 1029 N N . SER A 1 125 ? 23.766 22.141 -7.621 1 92.5 125 SER A N 1
ATOM 1030 C CA . SER A 1 125 ? 24.219 21.109 -8.547 1 92.5 125 SER A CA 1
ATOM 1031 C C . SER A 1 125 ? 25.578 21.438 -9.133 1 92.5 125 SER A C 1
ATOM 1033 O O . SER A 1 125 ? 26.453 20.562 -9.211 1 92.5 125 SER A O 1
ATOM 1035 N N . LEU A 1 126 ? 25.812 22.656 -9.469 1 90 126 LEU A N 1
ATOM 1036 C CA . LEU A 1 126 ? 27.094 23.047 -10.047 1 90 126 LEU A CA 1
ATOM 1037 C C . LEU A 1 126 ? 28.203 22.969 -9.008 1 90 126 LEU A C 1
ATOM 1039 O O . LEU A 1 126 ? 29.344 22.656 -9.328 1 90 126 LEU A O 1
ATOM 1043 N N . LEU A 1 127 ? 27.844 23.312 -7.777 1 88.31 127 LEU A N 1
ATOM 1044 C CA . LEU A 1 127 ? 28.828 23.188 -6.703 1 88.31 127 LEU A CA 1
ATOM 1045 C C . LEU A 1 127 ? 29.188 21.719 -6.473 1 88.31 127 LEU A C 1
ATOM 1047 O O . LEU A 1 127 ? 30.359 21.391 -6.246 1 88.31 127 LEU A O 1
ATOM 1051 N N . LEU A 1 128 ? 28.234 20.906 -6.539 1 87.69 128 LEU A N 1
ATOM 1052 C CA . LEU A 1 128 ? 28.438 19.484 -6.336 1 87.69 128 LEU A CA 1
ATOM 1053 C C . LEU A 1 128 ? 29.312 18.891 -7.434 1 87.69 128 LEU A C 1
ATOM 1055 O O . LEU A 1 128 ? 30.125 18.016 -7.172 1 87.69 128 LEU A O 1
ATOM 1059 N N . LEU A 1 129 ? 29.141 19.344 -8.602 1 84.62 129 LEU A N 1
ATOM 1060 C CA . LEU A 1 129 ? 29.875 18.828 -9.75 1 84.62 129 LEU A CA 1
ATOM 1061 C C . LEU A 1 129 ? 31.25 19.484 -9.844 1 84.62 129 LEU A C 1
ATOM 1063 O O . LEU A 1 129 ? 32.031 19.203 -10.766 1 84.62 129 LEU A O 1
ATOM 1067 N N . SER A 1 130 ? 31.75 20.188 -8.758 1 68.81 130 SER A N 1
ATOM 1068 C CA . SER A 1 130 ? 33.031 20.844 -8.641 1 68.81 130 SER A CA 1
ATOM 1069 C C . SER A 1 130 ? 33.375 21.656 -9.898 1 68.81 130 SER A C 1
ATOM 1071 O O . SER A 1 130 ? 34.5 21.656 -10.359 1 68.81 130 SER A O 1
ATOM 1073 N N . GLU A 1 131 ? 32.344 22 -10.5 1 64.31 131 GLU A N 1
ATOM 1074 C CA . GLU A 1 131 ? 32.562 22.688 -11.773 1 64.31 131 GLU A CA 1
ATOM 1075 C C . GLU A 1 131 ? 32.781 24.188 -11.562 1 64.31 131 GLU A C 1
ATOM 1077 O O . GLU A 1 131 ? 31.828 24.906 -11.219 1 64.31 131 GLU A O 1
ATOM 1082 N N . THR A 1 132 ? 33.938 24.531 -11.273 1 55.69 132 THR A N 1
ATOM 1083 C CA . THR A 1 132 ? 34.25 25.953 -11.141 1 55.69 132 THR A CA 1
ATOM 1084 C C . THR A 1 132 ? 34.25 26.625 -12.508 1 55.69 132 THR A C 1
ATOM 1086 O O . THR A 1 132 ? 33.938 27.812 -12.625 1 55.69 132 THR A O 1
ATOM 1089 N N . ASN A 1 133 ? 34.5 25.812 -13.492 1 56.12 133 ASN A N 1
ATOM 1090 C CA . ASN A 1 133 ? 34.688 26.453 -14.789 1 56.12 133 ASN A CA 1
ATOM 1091 C C . ASN A 1 133 ? 33.438 26.422 -15.633 1 56.12 133 ASN A C 1
ATOM 1093 O O . ASN A 1 133 ? 33.375 26.984 -16.734 1 56.12 133 ASN A O 1
ATOM 1097 N N . HIS A 1 134 ? 32.344 26.047 -15.141 1 62.62 134 HIS A N 1
ATOM 1098 C CA . HIS A 1 134 ? 31.016 26.016 -15.789 1 62.62 134 HIS A CA 1
ATOM 1099 C C . HIS A 1 134 ? 31.125 25.516 -17.219 1 62.62 134 HIS A C 1
ATOM 1101 O O . HIS A 1 134 ? 30.656 26.188 -18.156 1 62.62 134 HIS A O 1
ATOM 1107 N N . LYS A 1 135 ? 31.719 24.359 -17.422 1 77.19 135 LYS A N 1
ATOM 1108 C CA . LYS A 1 135 ? 31.781 23.734 -18.75 1 77.19 135 LYS A CA 1
ATOM 1109 C C . LYS A 1 135 ? 30.375 23.531 -19.312 1 77.19 135 LYS A C 1
ATOM 1111 O O . LYS A 1 135 ? 29.438 23.219 -18.578 1 77.19 135 LYS A O 1
ATOM 1116 N N . ALA A 1 136 ? 30.219 23.797 -20.578 1 78.75 136 ALA A N 1
ATOM 1117 C CA . ALA A 1 136 ? 28.922 23.781 -21.25 1 78.75 136 ALA A CA 1
ATOM 1118 C C . ALA A 1 136 ? 28.219 22.453 -21.031 1 78.75 136 ALA A C 1
ATOM 1120 O O . ALA A 1 136 ? 27.016 22.422 -20.766 1 78.75 136 ALA A O 1
ATOM 1121 N N . ASN A 1 137 ? 28.906 21.359 -21.078 1 84.94 137 ASN A N 1
ATOM 1122 C CA . ASN A 1 137 ? 28.297 20.047 -20.953 1 84.94 137 ASN A CA 1
ATOM 1123 C C . ASN A 1 137 ? 27.734 19.828 -19.547 1 84.94 137 ASN A C 1
ATOM 1125 O O . ASN A 1 137 ? 26.656 19.25 -19.375 1 84.94 137 ASN A O 1
ATOM 1129 N N . THR A 1 138 ? 28.453 20.344 -18.625 1 87.88 138 THR A N 1
ATOM 1130 C CA . THR A 1 138 ? 28.016 20.172 -17.25 1 87.88 138 THR A CA 1
ATOM 1131 C C . THR A 1 138 ? 26.797 21.016 -16.953 1 87.88 138 THR A C 1
ATOM 1133 O O . THR A 1 138 ? 25.891 20.594 -16.234 1 87.88 138 THR A O 1
ATOM 1136 N N . VAL A 1 139 ? 26.812 22.156 -17.516 1 88.31 139 VAL A N 1
ATOM 1137 C CA . VAL A 1 139 ? 25.672 23.047 -17.312 1 88.31 139 VAL A CA 1
ATOM 1138 C C . VAL A 1 139 ? 24.438 22.453 -17.984 1 88.31 139 VAL A C 1
ATOM 1140 O O . VAL A 1 139 ? 23.328 22.5 -17.438 1 88.31 139 VAL A O 1
ATOM 1143 N N . MET A 1 140 ? 24.672 21.938 -19.172 1 91.38 140 MET A N 1
ATOM 1144 C CA . MET A 1 140 ? 23.547 21.344 -19.891 1 91.38 140 MET A CA 1
ATOM 1145 C C . MET A 1 140 ? 23 20.141 -19.141 1 91.38 140 MET A C 1
ATOM 1147 O O . MET A 1 140 ? 21.781 19.906 -19.109 1 91.38 140 MET A O 1
ATOM 1151 N N . LEU A 1 141 ? 23.859 19.422 -18.562 1 92 141 LEU A N 1
ATOM 1152 C CA . LEU A 1 141 ? 23.422 18.281 -17.766 1 92 141 LEU A CA 1
ATOM 1153 C C . LEU A 1 141 ? 22.656 18.734 -16.531 1 92 141 LEU A C 1
ATOM 1155 O O . LEU A 1 141 ? 21.641 18.141 -16.172 1 92 141 LEU A O 1
ATOM 1159 N N . ALA A 1 142 ? 23.125 19.75 -15.906 1 92.81 142 ALA A N 1
ATOM 1160 C CA . ALA A 1 142 ? 22.453 20.266 -14.719 1 92.81 142 ALA A CA 1
ATOM 1161 C C . ALA A 1 142 ? 21.047 20.75 -15.055 1 92.81 142 ALA A C 1
ATOM 1163 O O . ALA A 1 142 ? 20.094 20.516 -14.305 1 92.81 142 ALA A O 1
ATOM 1164 N N . MET A 1 143 ? 20.953 21.391 -16.172 1 94.06 143 MET A N 1
ATOM 1165 C CA . MET A 1 143 ? 19.656 21.891 -16.609 1 94.06 143 MET A CA 1
ATOM 1166 C C . MET A 1 143 ? 18.719 20.734 -16.953 1 94.06 143 MET A C 1
ATOM 1168 O O . MET A 1 143 ? 17.516 20.797 -16.688 1 94.06 143 MET A O 1
ATOM 1172 N N . SER A 1 144 ? 19.281 19.719 -17.547 1 94.75 144 SER A N 1
ATOM 1173 C CA . SER A 1 144 ? 18.469 18.531 -17.844 1 94.75 144 SER A CA 1
ATOM 1174 C C . SER A 1 144 ? 17.984 17.859 -16.562 1 94.75 144 SER A C 1
ATOM 1176 O O . SER A 1 144 ? 16.875 17.359 -16.5 1 94.75 144 SER A O 1
ATOM 1178 N N . GLY A 1 145 ? 18.875 17.828 -15.57 1 95.06 145 GLY A N 1
ATOM 1179 C CA . GLY A 1 145 ? 18.469 17.297 -14.281 1 95.06 145 GLY A CA 1
ATOM 1180 C C . GLY A 1 145 ? 17.359 18.078 -13.625 1 95.06 145 GLY A C 1
ATOM 1181 O O . GLY A 1 145 ? 16.453 17.5 -13.016 1 95.06 145 GLY A O 1
ATOM 1182 N N . LEU A 1 146 ? 17.406 19.359 -13.75 1 95.75 146 LEU A N 1
ATOM 1183 C CA . LEU A 1 146 ? 16.359 20.219 -13.219 1 95.75 146 LEU A CA 1
ATOM 1184 C C . LEU A 1 146 ? 15.016 19.906 -13.867 1 95.75 146 LEU A C 1
ATOM 1186 O O . LEU A 1 146 ? 14.008 19.75 -13.18 1 95.75 146 LEU A O 1
ATOM 1190 N N . LEU A 1 147 ? 15.07 19.781 -15.164 1 94.94 147 LEU A N 1
ATOM 1191 C CA . LEU A 1 147 ? 13.836 19.516 -15.898 1 94.94 147 LEU A CA 1
ATOM 1192 C C . LEU A 1 147 ? 13.312 18.109 -15.578 1 94.94 147 LEU A C 1
ATOM 1194 O O . LEU A 1 147 ? 12.102 17.906 -15.516 1 94.94 147 LEU A O 1
ATOM 1198 N N . PHE A 1 148 ? 14.195 17.219 -15.422 1 92.94 148 PHE A N 1
ATOM 1199 C CA . PHE A 1 148 ? 13.789 15.875 -15.008 1 92.94 148 PHE A CA 1
ATOM 1200 C C . PHE A 1 148 ? 13.016 15.922 -13.695 1 92.94 148 PHE A C 1
ATOM 1202 O O . PHE A 1 148 ? 11.93 15.344 -13.586 1 92.94 148 PHE A O 1
ATOM 1209 N N . PHE A 1 149 ? 13.531 16.609 -12.719 1 93.25 149 PHE A N 1
ATOM 1210 C CA . PHE A 1 149 ? 12.883 16.656 -11.414 1 93.25 149 PHE A CA 1
ATOM 1211 C C . PHE A 1 149 ? 11.547 17.375 -11.5 1 93.25 149 PHE A C 1
ATOM 1213 O O . PHE A 1 149 ? 10.578 16.984 -10.852 1 93.25 149 PHE A O 1
ATOM 1220 N N . PHE A 1 150 ? 11.531 18.438 -12.273 1 92.62 150 PHE A N 1
ATOM 1221 C CA . PHE A 1 150 ? 10.312 19.219 -12.43 1 92.62 150 PHE A CA 1
ATOM 1222 C C . PHE A 1 150 ? 9.18 18.359 -12.969 1 92.62 150 PHE A C 1
ATOM 1224 O O . PHE A 1 150 ? 8.016 18.531 -12.586 1 92.62 150 PHE A O 1
ATOM 1231 N N . LEU A 1 151 ? 9.539 17.438 -13.773 1 88.75 151 LEU A N 1
ATOM 1232 C CA . LEU A 1 151 ? 8.508 16.688 -14.484 1 88.75 151 LEU A CA 1
ATOM 1233 C C . LEU A 1 151 ? 8.211 15.367 -13.789 1 88.75 151 LEU A C 1
ATOM 1235 O O . LEU A 1 151 ? 7.344 14.609 -14.227 1 88.75 151 LEU A O 1
ATOM 1239 N N . CYS A 1 152 ? 8.867 15.109 -12.758 1 84.81 152 CYS A N 1
ATOM 1240 C CA . CYS A 1 152 ? 8.547 13.906 -12 1 84.81 152 CYS A CA 1
ATOM 1241 C C . CYS A 1 152 ? 7.203 14.039 -11.297 1 84.81 152 CYS A C 1
ATOM 1243 O O . CYS A 1 152 ? 6.922 15.062 -10.68 1 84.81 152 CYS A O 1
ATOM 1245 N N . SER A 1 153 ? 6.301 13.102 -11.492 1 71.56 153 SER A N 1
ATOM 1246 C CA . SER A 1 153 ? 4.953 13.188 -10.93 1 71.56 153 SER A CA 1
ATOM 1247 C C . SER A 1 153 ? 4.965 12.922 -9.43 1 71.56 153 SER A C 1
ATOM 1249 O O . SER A 1 153 ? 4.145 13.477 -8.695 1 71.56 153 SER A O 1
ATOM 1251 N N . GLY A 1 154 ? 6.012 12.242 -8.945 1 63.88 154 GLY A N 1
ATOM 1252 C CA . GLY A 1 154 ? 5.953 11.852 -7.547 1 63.88 154 GLY A CA 1
ATOM 1253 C C . GLY A 1 154 ? 4.691 11.086 -7.199 1 63.88 154 GLY A C 1
ATOM 1254 O O . GLY A 1 154 ? 4.121 10.398 -8.047 1 63.88 154 GLY A O 1
ATOM 1255 N N . GLU A 1 155 ? 4.289 11.031 -5.91 1 64 155 GLU A N 1
ATOM 1256 C CA . GLU A 1 155 ? 3.023 10.422 -5.504 1 64 155 GLU A CA 1
ATOM 1257 C C . GLU A 1 155 ? 1.854 11.375 -5.75 1 64 155 GLU A C 1
ATOM 1259 O O . GLU A 1 155 ? 1.671 12.344 -5.012 1 64 155 GLU A O 1
ATOM 1264 N N . GLU A 1 156 ? 1.278 11.391 -6.938 1 62.88 156 GLU A N 1
ATOM 1265 C CA . GLU A 1 156 ? 0.174 12.297 -7.242 1 62.88 156 GLU A CA 1
ATOM 1266 C C . GLU A 1 156 ? -1.003 12.07 -6.297 1 62.88 156 GLU A C 1
ATOM 1268 O O . GLU A 1 156 ? -1.34 10.922 -5.984 1 62.88 156 GLU A O 1
ATOM 1273 N N . PRO A 1 157 ? -1.551 13.078 -5.824 1 64.75 157 PRO A N 1
ATOM 1274 C CA . PRO A 1 157 ? -1.291 14.5 -6.078 1 64.75 157 PRO A CA 1
ATOM 1275 C C . PRO A 1 157 ? -0.422 15.141 -5 1 64.75 157 PRO A C 1
ATOM 1277 O O . PRO A 1 157 ? -0.3 16.375 -4.953 1 64.75 157 PRO A O 1
ATOM 1280 N N . PHE A 1 158 ? 0.333 14.391 -4.191 1 71 158 PHE A N 1
ATOM 1281 C CA . PHE A 1 158 ? 0.975 14.938 -3 1 71 158 PHE A CA 1
ATOM 1282 C C . PHE A 1 158 ? 2.484 15.016 -3.189 1 71 158 PHE A C 1
ATOM 1284 O O . PHE A 1 158 ? 3.23 15.141 -2.217 1 71 158 PHE A O 1
ATOM 1291 N N . GLY A 1 159 ? 2.906 15.148 -4.332 1 77.56 159 GLY A N 1
ATOM 1292 C CA . GLY A 1 159 ? 4.34 15.195 -4.582 1 77.56 159 GLY A CA 1
ATOM 1293 C C . GLY A 1 159 ? 4.938 16.562 -4.375 1 77.56 159 GLY A C 1
ATOM 1294 O O . GLY A 1 159 ? 4.215 17.531 -4.129 1 77.56 159 GLY A O 1
ATOM 1295 N N . LEU A 1 160 ? 6.328 16.734 -4.324 1 83.88 160 LEU A N 1
ATOM 1296 C CA . LEU A 1 160 ? 7.023 18 -4.105 1 83.88 160 LEU A CA 1
ATOM 1297 C C . LEU A 1 160 ? 7.664 18.5 -5.395 1 83.88 160 LEU A C 1
ATOM 1299 O O . LEU A 1 160 ? 8.469 19.422 -5.371 1 83.88 160 LEU A O 1
ATOM 1303 N N . SER A 1 161 ? 7.305 17.875 -6.508 1 88.88 161 SER A N 1
ATOM 1304 C CA . SER A 1 161 ? 7.762 18.375 -7.801 1 88.88 161 SER A CA 1
ATOM 1305 C C . SER A 1 161 ? 6.824 19.453 -8.336 1 88.88 161 SER A C 1
ATOM 1307 O O . SER A 1 161 ? 5.949 19.938 -7.621 1 88.88 161 SER A O 1
ATOM 1309 N N . LEU A 1 162 ? 7.094 19.891 -9.516 1 90.5 162 LEU A N 1
ATOM 1310 C CA . LEU A 1 162 ? 6.23 20.906 -10.102 1 90.5 162 LEU A CA 1
ATOM 1311 C C . LEU A 1 162 ? 4.809 20.375 -10.281 1 90.5 162 LEU A C 1
ATOM 1313 O O . LEU A 1 162 ? 3.842 21.141 -10.172 1 90.5 162 LEU A O 1
ATOM 1317 N N . VAL A 1 163 ? 4.746 19.125 -10.523 1 83.44 163 VAL A N 1
ATOM 1318 C CA . VAL A 1 163 ? 3.439 18.5 -10.68 1 83.44 163 VAL A CA 1
ATOM 1319 C C . VAL A 1 163 ? 2.67 18.562 -9.367 1 83.44 163 VAL A C 1
ATOM 1321 O O . VAL A 1 163 ? 1.476 18.859 -9.352 1 83.44 163 VAL A O 1
ATOM 1324 N N . GLY A 1 164 ? 3.371 18.328 -8.266 1 83.94 164 GLY A N 1
ATOM 1325 C CA . GLY A 1 164 ? 2.75 18.422 -6.957 1 83.94 164 GLY A CA 1
ATOM 1326 C C . GLY A 1 164 ? 2.428 19.844 -6.555 1 83.94 164 GLY A C 1
ATOM 1327 O O . GLY A 1 164 ? 1.404 20.109 -5.918 1 83.94 164 GLY A O 1
ATOM 1328 N N . LEU A 1 165 ? 3.305 20.766 -6.98 1 90.75 165 LEU A N 1
ATOM 1329 C CA . LEU A 1 165 ? 3.098 22.172 -6.684 1 90.75 165 LEU A CA 1
ATOM 1330 C C . LEU A 1 165 ? 1.773 22.656 -7.258 1 90.75 165 LEU A C 1
ATOM 1332 O O . LEU A 1 165 ? 0.992 23.312 -6.562 1 90.75 165 LEU A O 1
ATOM 1336 N N . PHE A 1 166 ? 1.46 22.281 -8.438 1 88.62 166 PHE A N 1
ATOM 1337 C CA . PHE A 1 166 ? 0.256 22.781 -9.102 1 88.62 166 PHE A CA 1
ATOM 1338 C C . PHE A 1 166 ? -0.96 21.953 -8.688 1 88.62 166 PHE A C 1
ATOM 1340 O O . PHE A 1 166 ? -2.094 22.312 -9.023 1 88.62 166 PHE A O 1
ATOM 1347 N N . SER A 1 167 ? -0.636 20.906 -7.875 1 80.94 167 SER A N 1
ATOM 1348 C CA . SER A 1 167 ? -1.742 20.172 -7.27 1 80.94 167 SER A CA 1
ATOM 1349 C C . SER A 1 167 ? -2.084 20.734 -5.891 1 80.94 167 SER A C 1
ATOM 1351 O O . SER A 1 167 ? -3.16 20.453 -5.355 1 80.94 167 SER A O 1
ATOM 1353 N N . GLY A 1 168 ? -1.104 21.484 -5.309 1 84.5 168 GLY A N 1
ATOM 1354 C CA . GLY A 1 168 ? -1.476 22.125 -4.059 1 84.5 168 GLY A CA 1
ATOM 1355 C C . GLY A 1 168 ? -0.38 22.078 -3.01 1 84.5 168 GLY A C 1
ATOM 1356 O O . GLY A 1 168 ? -0.516 22.656 -1.931 1 84.5 168 GLY A O 1
ATOM 1357 N N . THR A 1 169 ? 0.731 21.422 -3.301 1 88.81 169 THR A N 1
ATOM 1358 C CA . THR A 1 169 ? 1.797 21.344 -2.309 1 88.81 169 THR A CA 1
ATOM 1359 C C . THR A 1 169 ? 2.742 22.531 -2.428 1 88.81 169 THR A C 1
ATOM 1361 O O . THR A 1 169 ? 3.961 22.359 -2.504 1 88.81 169 THR A O 1
ATOM 1364 N N . VAL A 1 170 ? 2.199 23.688 -2.268 1 92.62 170 VAL A N 1
ATOM 1365 C CA . VAL A 1 170 ? 2.932 24.922 -2.496 1 92.62 170 VAL A CA 1
ATOM 1366 C C . VAL A 1 170 ? 3.922 25.156 -1.357 1 92.62 170 VAL A C 1
ATOM 1368 O O . VAL A 1 170 ? 5.09 25.484 -1.597 1 92.62 170 VAL A O 1
ATOM 1371 N N . THR A 1 171 ? 3.504 24.922 -0.115 1 93.69 171 THR A N 1
ATOM 1372 C CA . THR A 1 171 ? 4.375 25.156 1.03 1 93.69 171 THR A CA 1
ATOM 1373 C C . THR A 1 171 ? 5.512 24.141 1.07 1 93.69 171 THR A C 1
ATOM 1375 O O . THR A 1 171 ? 6.641 24.484 1.433 1 93.69 171 THR A O 1
ATOM 1378 N N . GLY A 1 172 ? 5.188 22.953 0.652 1 92.5 172 GLY A N 1
ATOM 1379 C CA . GLY A 1 172 ? 6.215 21.922 0.603 1 92.5 172 GLY A CA 1
ATOM 1380 C C . GLY A 1 172 ? 7.289 22.203 -0.427 1 92.5 172 GLY A C 1
ATOM 1381 O O . GLY A 1 172 ? 8.484 22.047 -0.145 1 92.5 172 GLY A O 1
ATOM 1382 N N . PHE A 1 173 ? 6.828 22.594 -1.568 1 94.69 173 PHE A N 1
ATOM 1383 C CA . PHE A 1 173 ? 7.773 22.938 -2.625 1 94.69 173 PHE A CA 1
ATOM 1384 C C . PHE A 1 173 ? 8.625 24.141 -2.221 1 94.69 173 PHE A C 1
ATOM 1386 O O . PHE A 1 173 ? 9.828 24.156 -2.471 1 94.69 173 PHE A O 1
ATOM 1393 N N . PHE A 1 174 ? 7.977 25.109 -1.607 1 96.62 174 PHE A N 1
ATOM 1394 C CA . PHE A 1 174 ? 8.672 26.297 -1.11 1 96.62 174 PHE A CA 1
ATOM 1395 C C . PHE A 1 174 ? 9.711 25.922 -0.066 1 96.62 174 PHE A C 1
ATOM 1397 O O . PHE A 1 174 ? 10.836 26.406 -0.097 1 96.62 174 PHE A O 1
ATOM 1404 N N . GLY A 1 175 ? 9.375 25.031 0.799 1 95.62 175 GLY A N 1
ATOM 1405 C CA . GLY A 1 175 ? 10.305 24.547 1.798 1 95.62 175 GLY A CA 1
ATOM 1406 C C . GLY A 1 175 ? 11.461 23.766 1.2 1 95.62 175 GLY A C 1
ATOM 1407 O O . GLY A 1 175 ? 12.602 23.891 1.656 1 95.62 175 GLY A O 1
ATOM 1408 N N . LEU A 1 176 ? 11.195 23.016 0.231 1 95.25 176 LEU A N 1
ATOM 1409 C CA . LEU A 1 176 ? 12.227 22.234 -0.45 1 95.25 176 LEU A CA 1
ATOM 1410 C C . LEU A 1 176 ? 13.25 23.156 -1.108 1 95.25 176 LEU A C 1
ATOM 1412 O O . LEU A 1 176 ? 14.445 22.859 -1.117 1 95.25 176 LEU A O 1
ATOM 1416 N N . SER A 1 177 ? 12.781 24.266 -1.678 1 97 177 SER A N 1
ATOM 1417 C CA . SER A 1 177 ? 13.672 25.234 -2.301 1 97 177 SER A CA 1
ATOM 1418 C C . SER A 1 177 ? 14.664 25.812 -1.29 1 97 177 SER A C 1
ATOM 1420 O O . SER A 1 177 ? 15.859 25.891 -1.566 1 97 177 SER A O 1
ATOM 1422 N N . TRP A 1 178 ? 14.141 26.125 -0.153 1 97.31 178 TRP A N 1
ATOM 1423 C CA . TRP A 1 178 ? 15.008 26.641 0.898 1 97.31 178 TRP A CA 1
ATOM 1424 C C . TRP A 1 178 ? 15.984 25.562 1.378 1 97.31 178 TRP A C 1
ATOM 1426 O O . TRP A 1 178 ? 17.125 25.875 1.705 1 97.31 178 TRP A O 1
ATOM 1436 N N . SER A 1 179 ? 15.523 24.344 1.413 1 96.44 179 SER A N 1
ATOM 1437 C CA . SER A 1 179 ? 16.391 23.25 1.845 1 96.44 179 SER A CA 1
ATOM 1438 C C . SER A 1 179 ? 17.578 23.094 0.915 1 96.44 179 SER A C 1
ATOM 1440 O O . SER A 1 179 ? 18.703 22.906 1.374 1 96.44 179 SER A O 1
ATOM 1442 N N . LEU A 1 180 ? 17.297 23.125 -0.335 1 96.44 180 LEU A N 1
ATOM 1443 C CA . LEU A 1 180 ? 18.375 23 -1.311 1 96.44 180 LEU A CA 1
ATOM 1444 C C . LEU A 1 180 ? 19.359 24.172 -1.183 1 96.44 180 LEU A C 1
ATOM 1446 O O . LEU A 1 180 ? 20.578 23.969 -1.295 1 96.44 180 LEU A O 1
ATOM 1450 N N . LEU A 1 181 ? 18.844 25.344 -0.981 1 97 181 LEU A N 1
ATOM 1451 C CA . LEU A 1 181 ? 19.703 26.5 -0.783 1 97 181 LEU A CA 1
ATOM 1452 C C . LEU A 1 181 ? 20.516 26.359 0.5 1 97 181 LEU A C 1
ATOM 1454 O O . LEU A 1 181 ? 21.672 26.812 0.562 1 97 181 LEU A O 1
ATOM 1458 N N . GLY A 1 182 ? 19.859 25.781 1.511 1 96.38 182 GLY A N 1
ATOM 1459 C CA . GLY A 1 182 ? 20.594 25.484 2.734 1 96.38 182 GLY A CA 1
ATOM 1460 C C . GLY A 1 182 ? 21.781 24.578 2.514 1 96.38 182 GLY A C 1
ATOM 1461 O O . GLY A 1 182 ? 22.875 24.859 3.01 1 96.38 182 GLY A O 1
ATOM 1462 N N . PHE A 1 183 ? 21.641 23.594 1.75 1 94.81 183 PHE A N 1
ATOM 1463 C CA . PHE A 1 183 ? 22.734 22.672 1.454 1 94.81 183 PHE A CA 1
ATOM 1464 C C . PHE A 1 183 ? 23.828 23.375 0.648 1 94.81 183 PHE A C 1
ATOM 1466 O O . PHE A 1 183 ? 25.016 23.094 0.82 1 94.81 183 PHE A O 1
ATOM 1473 N N . TYR A 1 184 ? 23.391 24.266 -0.272 1 94.69 184 TYR A N 1
ATOM 1474 C CA . TYR A 1 184 ? 24.375 25.031 -1.037 1 94.69 184 TYR A CA 1
ATOM 1475 C C . TYR A 1 184 ? 25.281 25.844 -0.113 1 94.69 184 TYR A C 1
ATOM 1477 O O . TYR A 1 184 ? 26.5 25.766 -0.211 1 94.69 184 TYR A O 1
ATOM 1485 N N . TYR A 1 185 ? 24.719 26.562 0.825 1 95.69 185 TYR A N 1
ATOM 1486 C CA . TYR A 1 185 ? 25.5 27.438 1.695 1 95.69 185 TYR A CA 1
ATOM 1487 C C . TYR A 1 185 ? 26.297 26.609 2.697 1 95.69 185 TYR A C 1
ATOM 1489 O O . TYR A 1 185 ? 27.406 27 3.076 1 95.69 185 TYR A O 1
ATOM 1497 N N . LEU A 1 186 ? 25.734 25.5 3.082 1 93 186 LEU A N 1
ATOM 1498 C CA . LEU A 1 186 ? 26.469 24.625 3.984 1 93 186 LEU A CA 1
ATOM 1499 C C . LEU A 1 186 ? 27.719 24.062 3.297 1 93 186 LEU A C 1
ATOM 1501 O O . LEU A 1 186 ? 28.797 24.047 3.883 1 93 186 LEU A O 1
ATOM 1505 N N . GLU A 1 187 ? 27.562 23.594 2.094 1 91.06 187 GLU A N 1
ATOM 1506 C CA . GLU A 1 187 ? 28.688 23.062 1.332 1 91.06 187 GLU A CA 1
ATOM 1507 C C . GLU A 1 187 ? 29.688 24.156 0.984 1 91.06 187 GLU A C 1
ATOM 1509 O O . GLU A 1 187 ? 30.906 23.906 0.969 1 91.06 187 GLU A O 1
ATOM 1514 N N . LYS A 1 188 ? 29.188 25.297 0.678 1 90.62 188 LYS A N 1
ATOM 1515 C CA . LYS A 1 188 ? 30.078 26.422 0.415 1 90.62 188 LYS A CA 1
ATOM 1516 C C . LYS A 1 188 ? 30.891 26.781 1.65 1 90.62 188 LYS A C 1
ATOM 1518 O O . LYS A 1 188 ? 32.094 27.094 1.544 1 90.62 188 LYS A O 1
ATOM 1523 N N . TYR A 1 189 ? 30.312 26.75 2.775 1 91.62 189 TYR A N 1
ATOM 1524 C CA . TYR A 1 189 ? 31.031 27 4.016 1 91.62 189 TYR A CA 1
ATOM 1525 C C . TYR A 1 189 ? 32.094 25.922 4.262 1 91.62 189 TYR A C 1
ATOM 1527 O O . TYR A 1 189 ? 33.219 26.219 4.633 1 91.62 189 TYR A O 1
ATOM 1535 N N . ARG A 1 190 ? 31.734 24.719 4.07 1 88.38 190 ARG A N 1
ATOM 1536 C CA . ARG A 1 190 ? 32.656 23.594 4.301 1 88.38 190 ARG A CA 1
ATOM 1537 C C . ARG A 1 190 ? 33.875 23.719 3.412 1 88.38 190 ARG A C 1
ATOM 1539 O O . ARG A 1 190 ? 35 23.422 3.854 1 88.38 190 ARG A O 1
ATOM 1546 N N . THR A 1 191 ? 33.719 24.156 2.176 1 86.25 191 THR A N 1
ATOM 1547 C CA . THR A 1 191 ? 34.812 24.172 1.209 1 86.25 191 THR A CA 1
ATOM 1548 C C . THR A 1 191 ? 35.594 25.469 1.324 1 86.25 191 THR A C 1
ATOM 1550 O O . THR A 1 191 ? 36.812 25.469 1.164 1 86.25 191 THR A O 1
ATOM 1553 N N . THR A 1 192 ? 34.969 26.625 1.609 1 88.31 192 THR A N 1
ATOM 1554 C CA . THR A 1 192 ? 35.656 27.922 1.578 1 88.31 192 THR A CA 1
ATOM 1555 C C . THR A 1 192 ? 35.969 28.391 2.992 1 88.31 192 THR A C 1
ATOM 1557 O O . THR A 1 192 ? 36.875 29.203 3.193 1 88.31 192 THR A O 1
ATOM 1560 N N . GLY A 1 193 ? 35.125 28.016 3.992 1 89 193 GLY A N 1
ATOM 1561 C CA . GLY A 1 193 ? 35.281 28.453 5.367 1 89 193 GLY A CA 1
ATOM 1562 C C . GLY A 1 193 ? 34.781 29.859 5.613 1 89 193 GLY A C 1
ATOM 1563 O O . GLY A 1 193 ? 35 30.438 6.684 1 89 193 GLY A O 1
ATOM 1564 N N . LYS A 1 194 ? 34.062 30.438 4.676 1 92.31 194 LYS A N 1
ATOM 1565 C CA . LYS A 1 194 ? 33.562 31.797 4.809 1 92.31 194 LYS A CA 1
ATOM 1566 C C . LYS A 1 194 ? 32.438 31.875 5.859 1 92.31 194 LYS A C 1
ATOM 1568 O O . LYS A 1 194 ? 31.484 31.109 5.809 1 92.31 194 LYS A O 1
ATOM 1573 N N . ILE A 1 195 ? 32.469 32.844 6.73 1 91.62 195 ILE A N 1
ATOM 1574 C CA . ILE A 1 195 ? 31.484 33 7.793 1 91.62 195 ILE A CA 1
ATOM 1575 C C . ILE A 1 195 ? 30.188 33.531 7.211 1 91.62 195 ILE A C 1
ATOM 1577 O O . ILE A 1 195 ? 29.094 33.25 7.723 1 91.62 195 ILE A O 1
ATOM 1581 N N . SER A 1 196 ? 30.25 34.312 6.18 1 94.25 196 SER A N 1
ATOM 1582 C CA . SER A 1 196 ? 29.047 34.781 5.5 1 94.25 196 SER A CA 1
ATOM 1583 C C . SER A 1 196 ? 28.188 33.625 5.016 1 94.25 196 SER A C 1
ATOM 1585 O O . SER A 1 196 ? 26.969 33.656 5.098 1 94.25 196 SER A O 1
ATOM 1587 N N . ALA A 1 197 ? 28.859 32.594 4.57 1 94.12 197 ALA A N 1
ATOM 1588 C CA . ALA A 1 197 ? 28.141 31.422 4.098 1 94.12 197 ALA A CA 1
ATOM 1589 C C . ALA A 1 197 ? 27.484 30.688 5.254 1 94.12 197 ALA A C 1
ATOM 1591 O O . ALA A 1 197 ? 26.359 30.172 5.121 1 94.12 197 ALA A O 1
ATOM 1592 N N . LEU A 1 198 ? 28.125 30.656 6.332 1 93.06 198 LEU A N 1
ATOM 1593 C CA . LEU A 1 198 ? 27.547 30.016 7.516 1 93.06 198 LEU A CA 1
ATOM 1594 C C . LEU A 1 198 ? 26.344 30.797 8.031 1 93.06 198 LEU A C 1
ATOM 1596 O O . LEU A 1 198 ? 25.328 30.219 8.414 1 93.06 198 LEU A O 1
ATOM 1600 N N . SER A 1 199 ? 26.531 32.125 8.055 1 93.56 199 SER A N 1
ATOM 1601 C CA . SER A 1 199 ? 25.422 32.969 8.5 1 93.56 199 SER A CA 1
ATOM 1602 C C . SER A 1 199 ? 24.219 32.844 7.566 1 93.56 199 SER A C 1
ATOM 1604 O O . SER A 1 199 ? 23.078 32.781 8.023 1 93.56 199 SER A O 1
ATOM 1606 N N . LYS A 1 200 ? 24.484 32.812 6.305 1 96 200 LYS A N 1
ATOM 1607 C CA . LYS A 1 200 ? 23.406 32.625 5.348 1 96 200 LYS A CA 1
ATOM 1608 C C . LYS A 1 200 ? 22.75 31.25 5.512 1 96 200 LYS A C 1
ATOM 1610 O O . LYS A 1 200 ? 21.531 31.125 5.379 1 96 200 LYS A O 1
ATOM 1615 N N . TYR A 1 201 ? 23.562 30.25 5.758 1 96.19 201 TYR A N 1
ATOM 1616 C CA . TYR A 1 201 ? 23.047 28.922 5.996 1 96.19 201 TYR A CA 1
ATOM 1617 C C . TYR A 1 201 ? 22.062 28.906 7.164 1 96.19 201 TYR A C 1
ATOM 1619 O O . TYR A 1 201 ? 20.984 28.312 7.074 1 96.19 201 TYR A O 1
ATOM 1627 N N . VAL A 1 202 ? 22.391 29.547 8.219 1 94.44 202 VAL A N 1
ATOM 1628 C CA . VAL A 1 202 ? 21.562 29.562 9.422 1 94.44 202 VAL A CA 1
ATOM 1629 C C . VAL A 1 202 ? 20.234 30.234 9.117 1 94.44 202 VAL A C 1
ATOM 1631 O O . VAL A 1 202 ? 19.172 29.719 9.508 1 94.44 202 VAL A O 1
ATOM 1634 N N . VAL A 1 203 ? 20.266 31.297 8.383 1 94.75 203 VAL A N 1
ATOM 1635 C CA . VAL A 1 203 ? 19.047 32.031 8.062 1 94.75 203 VAL A CA 1
ATOM 1636 C C . VAL A 1 203 ? 18.188 31.219 7.109 1 94.75 203 VAL A C 1
ATOM 1638 O O . VAL A 1 203 ? 16.984 31.094 7.312 1 94.75 203 VAL A O 1
ATOM 1641 N N . VAL A 1 204 ? 18.812 30.656 6.121 1 96.69 204 VAL A N 1
ATOM 1642 C CA . VAL A 1 204 ? 18.078 29.875 5.125 1 96.69 204 VAL A CA 1
ATOM 1643 C C . VAL A 1 204 ? 17.5 28.625 5.77 1 96.69 204 VAL A C 1
ATOM 1645 O O . VAL A 1 204 ? 16.375 28.219 5.449 1 96.69 204 VAL A O 1
ATOM 1648 N N . SER A 1 205 ? 18.219 28.031 6.641 1 95.88 205 SER A N 1
ATOM 1649 C CA . SER A 1 205 ? 17.719 26.859 7.352 1 95.88 205 SER A CA 1
ATOM 1650 C C . SER A 1 205 ? 16.5 27.203 8.203 1 95.88 205 SER A C 1
ATOM 1652 O O . SER A 1 205 ? 15.57 26.406 8.336 1 95.88 205 SER A O 1
ATOM 1654 N N . ALA A 1 206 ? 16.547 28.344 8.773 1 94.69 206 ALA A N 1
ATOM 1655 C CA . ALA A 1 206 ? 15.383 28.797 9.523 1 94.69 206 ALA A CA 1
ATOM 1656 C C . ALA A 1 206 ? 14.164 28.969 8.617 1 94.69 206 ALA A C 1
ATOM 1658 O O . ALA A 1 206 ? 13.039 28.656 9.008 1 94.69 206 ALA A O 1
ATOM 1659 N N . CYS A 1 207 ? 14.398 29.438 7.434 1 95.75 207 CYS A N 1
ATOM 1660 C CA . CYS A 1 207 ? 13.312 29.609 6.473 1 95.75 207 CYS A CA 1
ATOM 1661 C C . CYS A 1 207 ? 12.648 28.266 6.148 1 95.75 207 CYS A C 1
ATOM 1663 O O . CYS A 1 207 ? 11.445 28.219 5.914 1 95.75 207 CYS A O 1
ATOM 1665 N N . VAL A 1 208 ? 13.398 27.188 6.176 1 96.12 208 VAL A N 1
ATOM 1666 C CA . VAL A 1 208 ? 12.836 25.859 5.918 1 96.12 208 VAL A CA 1
ATOM 1667 C C . VAL A 1 208 ? 11.812 25.516 7 1 96.12 208 VAL A C 1
ATOM 1669 O O . VAL A 1 208 ? 10.703 25.078 6.699 1 96.12 208 VAL A O 1
ATOM 1672 N N . PHE A 1 209 ? 12.141 25.828 8.234 1 94.94 209 PHE A N 1
ATOM 1673 C CA . PHE A 1 209 ? 11.305 25.469 9.375 1 94.94 209 PHE A CA 1
ATOM 1674 C C . PHE A 1 209 ? 10.039 26.328 9.406 1 94.94 209 PHE A C 1
ATOM 1676 O O . PHE A 1 209 ? 8.992 25.875 9.867 1 94.94 209 PHE A O 1
ATOM 1683 N N . TYR A 1 210 ? 10.125 27.469 8.875 1 96.19 210 TYR A N 1
ATOM 1684 C CA . TYR A 1 210 ? 8.984 28.375 8.883 1 96.19 210 TYR A CA 1
ATOM 1685 C C . TYR A 1 210 ? 8.125 28.188 7.637 1 96.19 210 TYR A C 1
ATOM 1687 O O . TYR A 1 210 ? 7.102 28.844 7.469 1 96.19 210 TYR A O 1
ATOM 1695 N N . SER A 1 211 ? 8.531 27.234 6.742 1 95.12 211 SER A N 1
ATOM 1696 C CA . SER A 1 211 ? 7.809 27.062 5.484 1 95.12 211 SER A CA 1
ATOM 1697 C C . SER A 1 211 ? 6.895 25.844 5.535 1 95.12 211 SER A C 1
ATOM 1699 O O . SER A 1 211 ? 5.742 25.906 5.105 1 95.12 211 SER A O 1
ATOM 1701 N N . ASP A 1 212 ? 7.441 24.766 5.961 1 92.25 212 ASP A N 1
ATOM 1702 C CA . ASP A 1 212 ? 6.691 23.516 5.938 1 92.25 212 ASP A CA 1
ATOM 1703 C C . ASP A 1 212 ? 7.238 22.516 6.965 1 92.25 212 ASP A C 1
ATOM 1705 O O . ASP A 1 212 ? 8.453 22.344 7.074 1 92.25 212 ASP A O 1
ATOM 1709 N N . PHE A 1 213 ? 6.383 21.875 7.633 1 88.44 213 PHE A N 1
ATOM 1710 C CA . PHE A 1 213 ? 6.828 20.969 8.688 1 88.44 213 PHE A CA 1
ATOM 1711 C C . PHE A 1 213 ? 7.414 19.688 8.086 1 88.44 213 PHE A C 1
ATOM 1713 O O . PHE A 1 213 ? 8.508 19.266 8.461 1 88.44 213 PHE A O 1
ATOM 1720 N N . PRO A 1 214 ? 6.723 19.047 7.105 1 86.25 214 PRO A N 1
ATOM 1721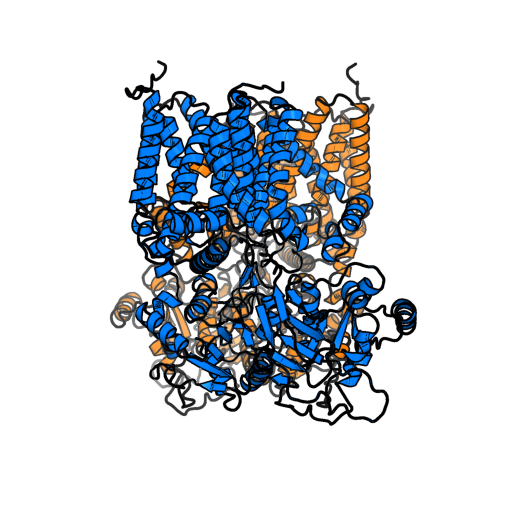 C CA . PRO A 1 214 ? 7.324 17.844 6.527 1 86.25 214 PRO A CA 1
ATOM 1722 C C . PRO A 1 214 ? 8.688 18.109 5.902 1 86.25 214 PRO A C 1
ATOM 1724 O O . PRO A 1 214 ? 9.625 17.328 6.105 1 86.25 214 PRO A O 1
ATOM 1727 N N . SER A 1 215 ? 8.773 19.188 5.211 1 90.62 215 SER A N 1
ATOM 1728 C CA . SER A 1 215 ? 10.055 19.531 4.602 1 90.62 215 SER A CA 1
ATOM 1729 C C . SER A 1 215 ? 11.125 19.781 5.66 1 90.62 215 SER A C 1
ATOM 1731 O O . SER A 1 215 ? 12.297 19.469 5.449 1 90.62 215 SER A O 1
ATOM 1733 N N . SER A 1 216 ? 10.742 20.297 6.805 1 92.19 216 SER A N 1
ATOM 1734 C CA . SER A 1 216 ? 11.688 20.547 7.891 1 92.19 216 SER A CA 1
ATOM 1735 C C . SER A 1 216 ? 12.219 19.234 8.469 1 92.19 216 SER A C 1
ATOM 1737 O O . SER A 1 216 ? 13.414 19.125 8.75 1 92.19 216 SER A O 1
ATOM 1739 N N . LEU A 1 217 ? 11.391 18.344 8.586 1 89.56 217 LEU A N 1
ATOM 1740 C CA . LEU A 1 217 ? 11.82 17.047 9.117 1 89.56 217 LEU A CA 1
ATOM 1741 C C . LEU A 1 217 ? 12.766 16.344 8.148 1 89.56 217 LEU A C 1
ATOM 1743 O O . LEU A 1 217 ? 13.781 15.789 8.562 1 89.56 217 LEU A O 1
ATOM 1747 N N . PHE A 1 218 ? 12.414 16.391 6.941 1 92.88 218 PHE A N 1
ATOM 1748 C CA . PHE A 1 218 ? 13.273 15.758 5.945 1 92.88 218 PHE A CA 1
ATOM 1749 C C . PHE A 1 218 ? 14.609 16.484 5.844 1 92.88 218 PHE A C 1
ATOM 1751 O O . PHE A 1 218 ? 15.641 15.867 5.586 1 92.88 218 PHE A O 1
ATOM 1758 N N . TYR A 1 219 ? 14.516 17.797 6.047 1 94.56 219 TYR A N 1
ATOM 1759 C CA . TYR A 1 219 ? 15.75 18.578 6.07 1 94.56 219 TYR A CA 1
ATOM 1760 C C . TYR A 1 219 ? 16.641 18.141 7.223 1 94.56 219 TYR A C 1
ATOM 1762 O O . TYR A 1 219 ? 17.859 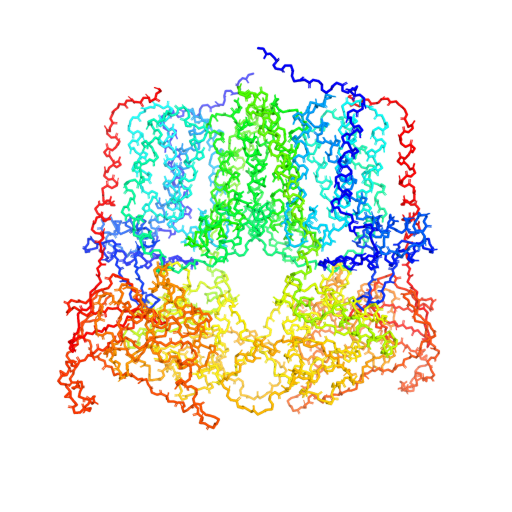17.984 7.051 1 94.56 219 TYR A O 1
ATOM 1770 N N . VAL A 1 220 ? 16.109 17.844 8.344 1 92.75 220 VAL A N 1
ATOM 1771 C CA . VAL A 1 220 ? 16.875 17.406 9.508 1 92.75 220 VAL A CA 1
ATOM 1772 C C . VAL A 1 220 ? 17.484 16.031 9.258 1 92.75 220 VAL A C 1
ATOM 1774 O O . VAL A 1 220 ? 18.656 15.797 9.555 1 92.75 220 VAL A O 1
ATOM 1777 N N . VAL A 1 221 ? 16.719 15.172 8.641 1 92.31 221 VAL A N 1
ATOM 1778 C CA . VAL A 1 221 ? 17.219 13.836 8.32 1 92.31 221 VAL A CA 1
ATOM 1779 C C . VAL A 1 221 ? 18.359 13.945 7.309 1 92.31 221 VAL A C 1
ATOM 1781 O O . VAL A 1 221 ? 19.375 13.258 7.438 1 92.31 221 VAL A O 1
ATOM 1784 N N . SER A 1 222 ? 18.125 14.836 6.371 1 94.31 222 SER A N 1
ATOM 1785 C CA . SER A 1 222 ? 19.172 15.031 5.367 1 94.31 222 SER A CA 1
ATOM 1786 C C . SER A 1 222 ? 20.453 15.578 5.996 1 94.31 222 SER A C 1
ATOM 1788 O O . SER A 1 222 ? 21.547 15.219 5.586 1 94.31 222 SER A O 1
ATOM 1790 N N . LEU A 1 223 ? 20.328 16.438 6.953 1 93.75 223 LEU A N 1
ATOM 1791 C CA . LEU A 1 223 ? 21.484 16.984 7.648 1 93.75 223 LEU A CA 1
ATOM 1792 C C . LEU A 1 223 ? 22.203 15.914 8.438 1 93.75 223 LEU A C 1
ATOM 1794 O O . LEU A 1 223 ? 23.438 15.883 8.477 1 93.75 223 LEU A O 1
ATOM 1798 N N . LEU A 1 224 ? 21.453 15.016 9.016 1 92.38 224 LEU A N 1
ATOM 1799 C CA . LEU A 1 224 ? 22.078 13.914 9.75 1 92.38 224 LEU A CA 1
ATOM 1800 C C . LEU A 1 224 ? 22.875 13.023 8.82 1 92.38 224 LEU A C 1
ATOM 1802 O O . LEU A 1 224 ? 23.984 12.594 9.164 1 92.38 224 LEU A O 1
ATOM 1806 N N . ILE A 1 225 ? 22.312 12.781 7.68 1 92.5 225 ILE A N 1
ATOM 1807 C CA . ILE A 1 225 ? 23.031 11.969 6.699 1 92.5 225 ILE A CA 1
ATOM 1808 C C . ILE A 1 225 ? 24.266 12.719 6.227 1 92.5 225 ILE A C 1
ATOM 1810 O O . ILE A 1 225 ? 25.344 12.125 6.094 1 92.5 225 ILE A O 1
ATOM 1814 N N . TYR A 1 226 ? 24.078 14.047 5.988 1 92.12 226 TYR A N 1
ATOM 1815 C CA . TYR A 1 226 ? 25.203 14.883 5.578 1 92.12 226 TYR A CA 1
ATOM 1816 C C . TYR A 1 226 ? 26.328 14.812 6.602 1 92.12 226 TYR A C 1
ATOM 1818 O O . TYR A 1 226 ? 27.5 14.641 6.238 1 92.12 226 TYR A O 1
ATOM 1826 N N . PHE A 1 227 ? 26.031 14.797 7.848 1 90.44 227 PHE A N 1
ATOM 1827 C CA . PHE A 1 227 ? 27.031 14.812 8.906 1 90.44 227 PHE A CA 1
ATOM 1828 C C . PHE A 1 227 ? 27.625 13.422 9.094 1 90.44 227 PHE A C 1
ATOM 1830 O O . PHE A 1 227 ? 28.75 13.289 9.578 1 90.44 227 PHE A O 1
ATOM 1837 N N . LEU A 1 228 ? 26.875 12.438 8.719 1 87.44 228 LEU A N 1
ATOM 1838 C CA . LEU A 1 228 ? 27.391 11.078 8.789 1 87.44 228 LEU A CA 1
ATOM 1839 C C . LEU A 1 228 ? 28.578 10.898 7.836 1 87.44 228 LEU A C 1
ATOM 1841 O O . LEU A 1 228 ? 29.5 10.148 8.133 1 87.44 228 LEU A O 1
ATOM 1845 N N . PHE A 1 229 ? 28.547 11.578 6.758 1 86.62 229 PHE A N 1
ATOM 1846 C CA . PHE A 1 229 ? 29.609 11.406 5.762 1 86.62 229 PHE A CA 1
ATOM 1847 C C . PHE A 1 229 ? 30.656 12.508 5.883 1 86.62 229 PHE A C 1
ATOM 1849 O O . PHE A 1 229 ? 31.844 12.258 5.707 1 86.62 229 PHE A O 1
ATOM 1856 N N . LEU A 1 230 ? 30.188 13.758 6.234 1 86.38 230 LEU A N 1
ATOM 1857 C CA . LEU A 1 230 ? 31.078 14.906 6.156 1 86.38 230 LEU A CA 1
ATOM 1858 C C . LEU A 1 230 ? 31.266 15.547 7.527 1 86.38 230 LEU A C 1
ATOM 1860 O O . LEU A 1 230 ? 31.922 16.594 7.648 1 86.38 230 LEU A O 1
ATOM 1864 N N . GLY A 1 231 ? 30.781 14.93 8.539 1 83.06 231 GLY A N 1
ATOM 1865 C CA . GLY A 1 231 ? 30.891 15.484 9.883 1 83.06 231 GLY A CA 1
ATOM 1866 C C . GLY A 1 231 ? 32.312 15.609 10.375 1 83.06 231 GLY A C 1
ATOM 1867 O O . GLY A 1 231 ? 32.656 16.578 11.047 1 83.06 231 GLY A O 1
ATOM 1868 N N . GLU A 1 232 ? 33.156 14.656 9.914 1 80.62 232 GLU A N 1
ATOM 1869 C CA . GLU A 1 232 ? 34.531 14.68 10.359 1 80.62 232 GLU A CA 1
ATOM 1870 C C . GLU A 1 232 ? 35.312 15.828 9.703 1 80.62 232 GLU A C 1
ATOM 1872 O O . GLU A 1 232 ? 36.156 16.438 10.336 1 80.62 232 GLU A O 1
ATOM 1877 N N . GLU A 1 233 ? 34.906 16.188 8.547 1 82.25 233 GLU A N 1
ATOM 1878 C CA . GLU A 1 233 ? 35.562 17.281 7.828 1 82.25 233 GLU A CA 1
ATOM 1879 C C . GLU A 1 233 ? 35.094 18.641 8.336 1 82.25 233 GLU A C 1
ATOM 1881 O O . GLU A 1 233 ? 35.875 19.609 8.305 1 82.25 233 GLU A O 1
ATOM 1886 N N . LEU A 1 234 ? 33.875 18.766 8.758 1 85.25 234 LEU A N 1
ATOM 1887 C CA . LEU A 1 234 ? 33.312 20.016 9.258 1 85.25 234 LEU A CA 1
ATOM 1888 C C . LEU A 1 234 ? 33.781 20.297 10.68 1 85.25 234 LEU A C 1
ATOM 1890 O O . LEU A 1 234 ? 33.938 21.453 11.07 1 85.25 234 LEU A O 1
ATOM 1894 N N . GLY A 1 235 ? 34.188 19.359 11.445 1 82.75 235 GLY A N 1
ATOM 1895 C CA . GLY A 1 235 ? 34.531 19.531 12.844 1 82.75 235 GLY A CA 1
ATOM 1896 C C . GLY A 1 235 ? 33.344 19.469 13.781 1 82.75 235 GLY A C 1
ATOM 1897 O O . GLY A 1 235 ? 32.219 19.828 13.391 1 82.75 235 GLY A O 1
ATOM 1898 N N . LYS A 1 236 ? 33.5 19.203 14.914 1 83.88 236 LYS A N 1
ATOM 1899 C CA . LYS A 1 236 ? 32.406 18.969 15.891 1 83.88 236 LYS A CA 1
ATOM 1900 C C . LYS A 1 236 ? 31.734 20.281 16.25 1 83.88 236 LYS A C 1
ATOM 1902 O O . LYS A 1 236 ? 30.516 20.328 16.422 1 83.88 236 LYS A O 1
ATOM 1907 N N . ARG A 1 237 ? 32.438 21.328 16.406 1 85.31 237 ARG A N 1
ATOM 1908 C CA . ARG A 1 237 ? 31.844 22.609 16.797 1 85.31 237 ARG A CA 1
ATOM 1909 C C . ARG A 1 237 ? 31 23.188 15.664 1 85.31 237 ARG A C 1
ATOM 1911 O O . ARG A 1 237 ? 29.891 23.672 15.906 1 85.31 237 ARG A O 1
ATOM 1918 N N . ALA A 1 238 ? 31.562 23.172 14.445 1 85 238 ALA A N 1
ATOM 1919 C CA . ALA A 1 238 ? 30.812 23.656 13.297 1 85 238 ALA A CA 1
ATOM 1920 C C . ALA A 1 238 ? 29.547 22.812 13.078 1 85 238 ALA A C 1
ATOM 1922 O O . ALA A 1 238 ? 28.5 23.344 12.703 1 85 238 ALA A O 1
ATOM 1923 N N . PHE A 1 239 ? 29.719 21.625 13.406 1 86.81 239 PHE A N 1
ATOM 1924 C CA . PHE A 1 239 ? 28.578 20.719 13.289 1 86.81 239 PHE A CA 1
ATOM 1925 C C . PHE A 1 239 ? 27.484 21.109 14.281 1 86.81 239 PHE A C 1
ATOM 1927 O O . PHE A 1 239 ? 26.312 21.172 13.914 1 86.81 239 PHE A O 1
ATOM 1934 N N . ALA A 1 240 ? 27.859 21.328 15.469 1 88.44 240 ALA A N 1
ATOM 1935 C CA . ALA A 1 240 ? 26.891 21.688 16.5 1 88.44 240 ALA A CA 1
ATOM 1936 C C . ALA A 1 240 ? 26.172 23 16.172 1 88.44 240 ALA A C 1
ATOM 1938 O O . ALA A 1 240 ? 24.969 23.109 16.328 1 88.44 240 ALA A O 1
ATOM 1939 N N . LEU A 1 241 ? 26.875 23.906 15.672 1 87.38 241 LEU A N 1
ATOM 1940 C CA . LEU A 1 241 ? 26.281 25.188 15.328 1 87.38 241 LEU A CA 1
ATOM 1941 C C . LEU A 1 241 ? 25.344 25.062 14.133 1 87.38 241 LEU A C 1
ATOM 1943 O O . LEU A 1 241 ? 24.25 25.609 14.141 1 87.38 241 LEU A O 1
ATOM 1947 N N . ALA A 1 242 ? 25.844 24.328 13.156 1 88.25 242 ALA A N 1
ATOM 1948 C CA . ALA A 1 242 ? 25.062 24.156 11.938 1 88.25 242 ALA A CA 1
ATOM 1949 C C . ALA A 1 242 ? 23.797 23.359 12.195 1 88.25 242 ALA A C 1
ATOM 1951 O O . ALA A 1 242 ? 22.766 23.578 11.555 1 88.25 242 ALA A O 1
ATOM 1952 N N . PHE A 1 243 ? 23.859 22.547 13.148 1 89.94 243 PHE A N 1
ATOM 1953 C CA . PHE A 1 243 ? 22.719 21.672 13.391 1 89.94 243 PHE A CA 1
ATOM 1954 C C . PHE A 1 243 ? 21.766 22.297 14.398 1 89.94 243 PHE A C 1
ATOM 1956 O O . PHE A 1 243 ? 20.562 22.344 14.164 1 89.94 243 PHE A O 1
ATOM 1963 N N . PHE A 1 244 ? 22.25 22.906 15.461 1 91.38 244 PHE A N 1
ATOM 1964 C CA . PHE A 1 244 ? 21.391 23.266 16.578 1 91.38 244 PHE A CA 1
ATOM 1965 C C . PHE A 1 244 ? 20.922 24.703 16.469 1 91.38 244 PHE A C 1
ATOM 1967 O O . PHE A 1 244 ? 19.812 25.047 16.922 1 91.38 244 PHE A O 1
ATOM 1974 N N . ILE 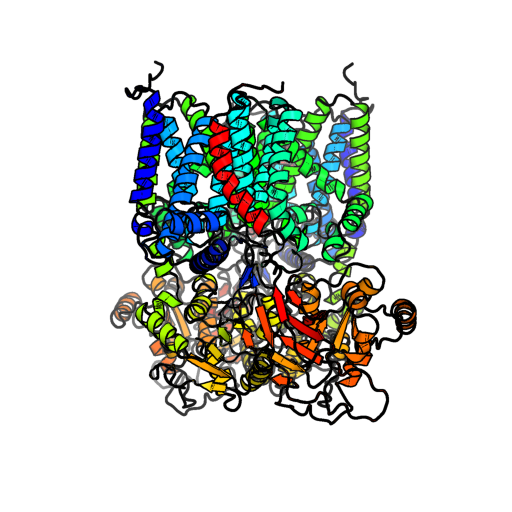A 1 245 ? 21.594 25.594 15.836 1 91 245 ILE A N 1
ATOM 1975 C CA . ILE A 1 245 ? 21.219 27 15.805 1 91 245 ILE A CA 1
ATOM 1976 C C . ILE A 1 245 ? 19.938 27.188 15.008 1 91 245 ILE A C 1
ATOM 1978 O O . ILE A 1 245 ? 19 27.859 15.453 1 91 245 ILE A O 1
ATOM 1982 N N . PRO A 1 246 ? 19.891 26.625 13.812 1 90.31 246 PRO A N 1
ATOM 1983 C CA . PRO A 1 246 ? 18.641 26.781 13.086 1 90.31 246 PRO A CA 1
ATOM 1984 C C . PRO A 1 246 ? 17.438 26.188 13.844 1 90.31 246 PRO A C 1
ATOM 1986 O O . PRO A 1 246 ? 16.328 26.719 13.758 1 90.31 246 PRO A O 1
ATOM 1989 N N . ILE A 1 247 ? 17.609 25.172 14.602 1 89.81 247 ILE A N 1
ATOM 1990 C CA . ILE A 1 247 ? 16.531 24.547 15.367 1 89.81 247 ILE A CA 1
ATOM 1991 C C . ILE A 1 247 ? 16.094 25.484 16.5 1 89.81 247 ILE A C 1
ATOM 1993 O O . ILE A 1 247 ? 14.906 25.562 16.812 1 89.81 247 ILE A O 1
ATOM 1997 N N . LEU A 1 248 ? 17 26.188 17.047 1 91 248 LEU A N 1
ATOM 1998 C CA . LEU A 1 248 ? 16.688 27.141 18.109 1 91 248 LEU A CA 1
ATOM 1999 C C . LEU A 1 248 ? 15.891 28.312 17.578 1 91 248 LEU A C 1
ATOM 2001 O O . LEU A 1 248 ? 14.945 28.781 18.219 1 91 248 LEU A O 1
ATOM 2005 N N . ILE A 1 249 ? 16.266 28.734 16.406 1 90.56 249 ILE A N 1
ATOM 2006 C CA . ILE A 1 249 ? 15.539 29.844 15.789 1 90.56 249 ILE A CA 1
ATOM 2007 C C . ILE A 1 249 ? 14.133 29.391 15.398 1 90.56 249 ILE A C 1
ATOM 2009 O O . ILE A 1 249 ? 13.188 30.188 15.43 1 90.56 249 ILE A O 1
ATOM 2013 N N . ALA A 1 250 ? 14 28.125 15.109 1 91 250 ALA A N 1
ATOM 2014 C CA . ALA A 1 250 ? 12.727 27.562 14.672 1 91 250 ALA A CA 1
ATOM 2015 C C . ALA A 1 250 ? 11.852 27.188 15.867 1 91 250 ALA A C 1
ATOM 2017 O O . ALA A 1 250 ? 10.68 26.844 15.703 1 91 250 ALA A O 1
ATOM 2018 N N . ALA A 1 251 ? 12.211 27.359 17.047 1 90.38 251 ALA A N 1
ATOM 2019 C CA . ALA A 1 251 ? 11.547 26.891 18.266 1 90.38 251 ALA A CA 1
ATOM 2020 C C . ALA A 1 251 ? 10.148 27.484 18.391 1 90.38 251 ALA A C 1
ATOM 2022 O O . ALA A 1 251 ? 9.195 26.766 18.734 1 90.38 251 ALA A O 1
ATOM 2023 N N . PRO A 1 252 ? 9.961 28.734 18 1 89.94 252 PRO A N 1
ATOM 2024 C CA . PRO A 1 252 ? 8.609 29.266 18.188 1 89.94 252 PRO A CA 1
ATOM 2025 C C . PRO A 1 252 ? 7.57 28.578 17.312 1 89.94 252 PRO A C 1
ATOM 2027 O O . PRO A 1 252 ? 6.449 28.328 17.75 1 89.94 252 PRO A O 1
ATOM 2030 N N . VAL A 1 253 ? 7.895 28.344 16.125 1 91 253 VAL A N 1
ATOM 2031 C CA . VAL A 1 253 ? 6.945 27.719 15.211 1 91 253 VAL A CA 1
ATOM 2032 C C . VAL A 1 253 ? 6.773 26.25 15.586 1 91 253 VAL A C 1
ATOM 2034 O O . VAL A 1 253 ? 5.656 25.719 15.555 1 91 253 VAL A O 1
ATOM 2037 N N . TRP A 1 254 ? 7.793 25.594 16.016 1 88.5 254 TRP A N 1
ATOM 2038 C CA . TRP A 1 254 ? 7.73 24.172 16.375 1 88.5 254 TRP A CA 1
ATOM 2039 C C . TRP A 1 254 ? 7.051 23.984 17.719 1 88.5 254 TRP A C 1
ATOM 2041 O O . TRP A 1 254 ? 6.426 22.953 17.969 1 88.5 254 TRP A O 1
ATOM 2051 N N . TRP A 1 255 ? 7.176 24.953 18.5 1 89.19 255 TRP A N 1
ATOM 2052 C CA . TRP A 1 255 ? 6.496 24.891 19.797 1 89.19 255 TRP A CA 1
ATOM 2053 C C . TRP A 1 255 ? 4.988 24.781 19.609 1 89.19 255 TRP A C 1
ATOM 2055 O O . TRP A 1 255 ? 4.336 23.984 20.281 1 89.19 255 TRP A O 1
ATOM 2065 N N . ASN A 1 256 ? 4.418 25.547 18.734 1 88.88 256 ASN A N 1
ATOM 2066 C CA . ASN A 1 256 ? 2.984 25.469 18.453 1 88.88 256 ASN A CA 1
ATOM 2067 C C . ASN A 1 256 ? 2.576 24.094 17.938 1 88.88 256 ASN A C 1
ATOM 2069 O O . ASN A 1 256 ? 1.558 23.547 18.359 1 88.88 256 ASN A O 1
ATOM 2073 N N . PHE A 1 257 ? 3.342 23.625 17.125 1 84.25 257 PHE A N 1
ATOM 2074 C CA . PHE A 1 257 ? 3.033 22.328 16.531 1 84.25 257 PHE A CA 1
ATOM 2075 C C . PHE A 1 257 ? 3.078 21.234 17.578 1 84.25 257 PHE A C 1
ATOM 2077 O O . PHE A 1 257 ? 2.16 20.406 17.672 1 84.25 257 PHE A O 1
ATOM 2084 N N . LEU A 1 258 ? 4.121 21.188 18.391 1 83.31 258 LEU A N 1
ATOM 2085 C CA . LEU A 1 258 ? 4.32 20.109 19.344 1 83.31 258 LEU A CA 1
ATOM 2086 C C . LEU A 1 258 ? 3.332 20.219 20.516 1 83.31 258 LEU A C 1
ATOM 2088 O O . LEU A 1 258 ? 2.799 19.219 20.969 1 83.31 258 LEU A O 1
ATOM 2092 N N . LYS A 1 259 ? 3.064 21.391 20.906 1 86.81 259 LYS A N 1
ATOM 2093 C CA . LYS A 1 259 ? 2.188 21.594 22.062 1 86.81 259 LYS A CA 1
ATOM 2094 C C . LYS A 1 259 ? 0.743 21.234 21.719 1 86.81 259 LYS A C 1
ATOM 2096 O O . LYS A 1 259 ? 0.029 20.672 22.547 1 86.81 259 LYS A O 1
ATOM 2101 N N . TYR A 1 260 ? 0.278 21.531 20.547 1 86.75 260 TYR A N 1
ATOM 2102 C CA . TYR A 1 260 ? -1.131 21.359 20.203 1 86.75 260 TYR A CA 1
ATOM 2103 C C . TYR A 1 260 ? -1.325 20.234 19.203 1 86.75 260 TYR A C 1
ATOM 2105 O O . TYR A 1 260 ? -2.367 20.141 18.547 1 86.75 260 TYR A O 1
ATOM 2113 N N . SER A 1 261 ? -0.406 19.359 19.062 1 80.12 261 SER A N 1
ATOM 2114 C CA . SER A 1 261 ? -0.456 18.266 18.109 1 80.12 261 SER A CA 1
ATOM 2115 C C . SER A 1 261 ? -1.622 17.328 18.391 1 80.12 261 SER A C 1
ATOM 2117 O O . SER A 1 261 ? -2.143 16.672 17.484 1 80.12 261 SER A O 1
ATOM 2119 N N . SER A 1 262 ? -2.098 17.281 19.625 1 79.44 262 SER A N 1
ATOM 2120 C CA . SER A 1 262 ? -3.199 16.391 20 1 79.44 262 SER A CA 1
ATOM 2121 C C . SER A 1 262 ? -4.52 16.875 19.406 1 79.44 262 SER A C 1
ATOM 2123 O O . SER A 1 262 ? -5.48 16.109 19.312 1 79.44 262 SER A O 1
ATOM 2125 N N . TYR A 1 263 ? -4.562 18.109 18.969 1 83.62 263 TYR A N 1
ATOM 2126 C CA . TYR A 1 263 ? -5.789 18.688 18.438 1 83.62 263 TYR A CA 1
ATOM 2127 C C . TYR A 1 263 ? -5.75 18.719 16.906 1 83.62 263 TYR A C 1
ATOM 2129 O O . TYR A 1 263 ? -6.547 19.422 16.281 1 83.62 263 TYR A O 1
ATOM 2137 N N . ARG A 1 264 ? -4.789 18.047 16.391 1 79.06 264 ARG A N 1
ATOM 2138 C CA . ARG A 1 264 ? -4.688 17.938 14.938 1 79.06 264 ARG A CA 1
ATOM 2139 C C . ARG A 1 264 ? -5.293 16.641 14.445 1 79.06 264 ARG A C 1
ATOM 2141 O O . ARG A 1 264 ? -5.141 15.594 15.086 1 79.06 264 ARG A O 1
ATOM 2148 N N . ALA A 1 265 ? -5.98 16.812 13.258 1 72.12 265 ALA A N 1
ATOM 2149 C CA . ALA A 1 265 ? -6.543 15.602 12.648 1 72.12 265 ALA A CA 1
ATOM 2150 C C . ALA A 1 265 ? -5.48 14.844 11.859 1 72.12 265 ALA A C 1
ATOM 2152 O O . ALA A 1 265 ? -4.598 15.445 11.25 1 72.12 265 ALA A O 1
ATOM 2153 N N . GLU A 1 266 ? -4.973 13.656 12.344 1 62.5 266 GLU A N 1
ATOM 2154 C CA . GLU A 1 266 ? -3.938 12.875 11.672 1 62.5 266 GLU A CA 1
ATOM 2155 C C . GLU A 1 266 ? -4.434 12.328 10.336 1 62.5 266 GLU A C 1
ATOM 2157 O O . GLU A 1 266 ? -5.613 12 10.195 1 62.5 266 GLU A O 1
ATOM 2162 N N . THR A 1 267 ? -3.438 12.656 9.328 1 55.09 267 THR A N 1
ATOM 2163 C CA . THR A 1 267 ? -3.689 12.25 7.945 1 55.09 267 THR A CA 1
ATOM 2164 C C . THR A 1 267 ? -3.986 10.75 7.867 1 55.09 267 THR A C 1
ATOM 2166 O O . THR A 1 267 ? -3.596 9.992 8.758 1 55.09 267 THR A O 1
ATOM 2169 N N . PHE A 1 268 ? -4.734 10.352 6.844 1 50.84 268 PHE A N 1
ATOM 2170 C CA . PHE A 1 268 ? -5.133 9.016 6.422 1 50.84 268 PHE A CA 1
ATOM 2171 C C . PHE A 1 268 ? -3.916 8.117 6.25 1 50.84 268 PHE A C 1
ATOM 2173 O O . PHE A 1 268 ? -3.025 8.414 5.453 1 50.84 268 PHE A O 1
ATOM 2180 N N . PRO A 1 269 ? -3.611 7.293 7.348 1 50.94 269 PRO A N 1
ATOM 2181 C CA . PRO A 1 269 ? -2.457 6.43 7.09 1 50.94 269 PRO A CA 1
ATOM 2182 C C . PRO A 1 269 ? -2.582 5.648 5.785 1 50.94 269 PRO A C 1
ATOM 2184 O O . PRO A 1 269 ? -3.625 5.047 5.52 1 50.94 269 PRO A O 1
ATOM 2187 N N . MET A 1 270 ? -1.888 6.043 4.684 1 48.78 270 MET A N 1
ATOM 2188 C CA . MET A 1 270 ? -1.875 5.234 3.469 1 48.78 270 MET A CA 1
ATOM 2189 C C . MET A 1 270 ? -1.362 3.826 3.756 1 48.78 270 MET A C 1
ATOM 2191 O O . MET A 1 270 ? -0.446 3.646 4.559 1 48.78 270 MET A O 1
ATOM 2195 N N . GLU A 1 271 ? -2.193 2.771 3.561 1 49.75 271 GLU A N 1
ATOM 2196 C CA . GLU A 1 271 ? -1.837 1.372 3.777 1 49.75 271 GLU A CA 1
ATOM 2197 C C . GLU A 1 271 ? -0.677 0.953 2.879 1 49.75 271 GLU A C 1
ATOM 2199 O O . GLU A 1 271 ? -0.728 1.144 1.661 1 49.75 271 GLU A O 1
ATOM 2204 N N . THR A 1 272 ? 0.54 1.194 3.148 1 52.47 272 THR A N 1
ATOM 2205 C CA . THR A 1 272 ? 1.634 0.709 2.316 1 52.47 272 THR A CA 1
ATOM 2206 C C . THR A 1 272 ? 2.236 -0.565 2.902 1 52.47 272 THR A C 1
ATOM 2208 O O . THR A 1 272 ? 1.835 -1.009 3.98 1 52.47 272 THR A O 1
ATOM 2211 N N . ASN A 1 273 ? 3.072 -1.232 2.096 1 55.88 273 ASN A N 1
ATOM 2212 C CA . ASN A 1 273 ? 3.725 -2.486 2.457 1 55.88 273 ASN A CA 1
ATOM 2213 C C . ASN A 1 273 ? 4.789 -2.273 3.529 1 55.88 273 ASN A C 1
ATOM 2215 O O . ASN A 1 273 ? 5.562 -1.317 3.463 1 55.88 273 ASN A O 1
ATOM 2219 N N . PRO A 1 274 ? 4.816 -3.156 4.641 1 61.75 274 PRO A N 1
ATOM 2220 C CA . PRO A 1 274 ? 5.719 -2.926 5.77 1 61.75 274 PRO A CA 1
ATOM 2221 C C . PRO A 1 274 ? 7.117 -3.498 5.531 1 61.75 274 PRO A C 1
ATOM 2223 O O . PRO A 1 274 ? 7.344 -4.691 5.75 1 61.75 274 PRO A O 1
ATOM 2226 N N . GLY A 1 275 ? 8.164 -2.701 4.957 1 67.38 275 GLY A N 1
ATOM 2227 C CA . GLY A 1 275 ? 9.539 -3.166 4.809 1 67.38 275 GLY A CA 1
ATOM 2228 C C . GLY A 1 275 ? 10.219 -3.441 6.137 1 67.38 275 GLY A C 1
ATOM 2229 O O . GLY A 1 275 ? 10.68 -4.559 6.387 1 67.38 275 GLY A O 1
ATOM 2230 N N . LEU A 1 276 ? 10.18 -2.551 7.051 1 70.88 276 LEU A N 1
ATOM 2231 C CA . LEU A 1 276 ? 10.859 -2.693 8.336 1 70.88 276 LEU A CA 1
ATOM 2232 C C . LEU A 1 276 ? 10.117 -3.672 9.242 1 70.88 276 LEU A C 1
ATOM 2234 O O . LEU A 1 276 ? 10.75 -4.438 9.977 1 70.88 276 LEU A O 1
ATOM 2238 N N . ILE A 1 277 ? 8.859 -3.697 9.047 1 73.94 277 ILE A N 1
ATOM 2239 C CA . ILE A 1 277 ? 8.062 -4.609 9.852 1 73.94 277 ILE A CA 1
ATOM 2240 C C . ILE A 1 277 ? 8.305 -6.047 9.406 1 73.94 277 ILE A C 1
ATOM 2242 O O . ILE A 1 277 ? 8.234 -6.977 10.211 1 73.94 277 ILE A O 1
ATOM 2246 N N . SER A 1 278 ? 8.711 -6.117 8.18 1 74 278 SER A N 1
ATOM 2247 C CA . SER A 1 278 ? 9.023 -7.441 7.648 1 74 278 SER A CA 1
ATOM 2248 C C . SER A 1 278 ? 10.32 -7.984 8.234 1 74 278 SER A C 1
ATOM 2250 O O . SER A 1 278 ? 10.531 -9.195 8.281 1 74 278 SER A O 1
ATOM 2252 N N . ILE A 1 279 ? 11.156 -7.074 8.758 1 81.31 279 ILE A N 1
ATOM 2253 C CA . ILE A 1 279 ? 12.438 -7.457 9.344 1 81.31 279 ILE A CA 1
ATOM 2254 C C . ILE A 1 279 ? 12.266 -7.738 10.828 1 81.31 279 ILE A C 1
ATOM 2256 O O . ILE A 1 279 ? 12.727 -8.766 11.336 1 81.31 279 ILE A O 1
ATOM 2260 N N . LEU A 1 280 ? 11.453 -6.941 11.508 1 78.5 280 LEU A N 1
ATOM 2261 C CA . LEU A 1 280 ? 11.336 -7.039 12.961 1 78.5 280 LEU A CA 1
ATOM 2262 C C . LEU A 1 280 ? 10.211 -7.996 13.352 1 78.5 280 LEU A C 1
ATOM 2264 O O . LEU A 1 280 ? 10.266 -8.625 14.414 1 78.5 280 LEU A O 1
ATOM 2268 N N . GLY A 1 281 ? 9.211 -8.125 12.5 1 73.12 281 GLY A N 1
ATOM 2269 C CA . GLY A 1 281 ? 8.039 -8.914 12.836 1 73.12 281 GLY A CA 1
ATOM 2270 C C . GLY A 1 281 ? 6.961 -8.117 13.547 1 73.12 281 GLY A C 1
ATOM 2271 O O . GLY A 1 281 ? 7.258 -7.121 14.211 1 73.12 281 GLY A O 1
ATOM 2272 N N . PRO A 1 282 ? 5.762 -8.508 13.477 1 71 282 PRO A N 1
ATOM 2273 C CA . PRO A 1 282 ? 4.668 -7.777 14.117 1 71 282 PRO A CA 1
ATOM 2274 C C . PRO A 1 282 ? 4.746 -7.828 15.641 1 71 282 PRO A C 1
ATOM 2276 O O . PRO A 1 282 ? 4.277 -6.906 16.328 1 71 282 PRO A O 1
ATOM 2279 N N . GLY A 1 283 ? 5.5 -8.828 16.281 1 75.25 283 GLY A N 1
ATOM 2280 C CA . GLY A 1 283 ? 5.621 -8.945 17.734 1 75.25 283 GLY A CA 1
ATOM 2281 C C . GLY A 1 283 ? 6.484 -7.863 18.344 1 75.25 283 GLY A C 1
ATOM 2282 O O . GLY A 1 283 ? 6.285 -7.488 19.516 1 75.25 283 GLY A O 1
ATOM 2283 N N . ALA A 1 284 ? 7.344 -7.387 17.531 1 79.31 284 ALA A N 1
ATOM 2284 C CA . ALA A 1 284 ? 8.242 -6.355 18.047 1 79.31 284 ALA A CA 1
ATOM 2285 C C . ALA A 1 284 ? 7.508 -5.039 18.266 1 79.31 284 ALA A C 1
ATOM 2287 O O . ALA A 1 284 ? 7.816 -4.297 19.188 1 79.31 284 ALA A O 1
ATOM 2288 N N . LEU A 1 285 ? 6.461 -4.781 17.453 1 77.19 285 LEU A N 1
ATOM 2289 C CA . LEU A 1 285 ? 5.77 -3.496 17.516 1 77.19 285 LEU A CA 1
ATOM 2290 C C . LEU A 1 285 ? 4.465 -3.613 18.297 1 77.19 285 LEU A C 1
ATOM 2292 O O . LEU A 1 285 ? 3.744 -2.627 18.453 1 77.19 285 LEU A O 1
ATOM 2296 N N . ALA A 1 286 ? 4.199 -4.727 18.828 1 77.69 286 ALA A N 1
ATOM 2297 C CA . ALA A 1 286 ? 2.941 -4.98 19.531 1 77.69 286 ALA A CA 1
ATOM 2298 C C . ALA A 1 286 ? 2.711 -3.957 20.641 1 77.69 286 ALA A C 1
ATOM 2300 O O . ALA A 1 286 ? 1.622 -3.391 20.75 1 77.69 286 ALA A O 1
ATOM 2301 N N . PRO A 1 287 ? 3.785 -3.541 21.359 1 78.38 287 PRO A N 1
ATOM 2302 C CA . PRO A 1 287 ? 3.549 -2.562 22.422 1 78.38 287 PRO A CA 1
ATOM 2303 C C . PRO A 1 287 ? 3.123 -1.198 21.891 1 78.38 287 PRO A C 1
ATOM 2305 O O . PRO A 1 287 ? 2.352 -0.487 22.547 1 78.38 287 PRO A O 1
ATOM 2308 N N . ILE A 1 288 ? 3.58 -0.892 20.734 1 74.44 288 ILE A N 1
ATOM 2309 C CA . ILE A 1 288 ? 3.23 0.389 20.141 1 74.44 288 ILE A CA 1
ATOM 2310 C C . ILE A 1 288 ? 1.783 0.354 19.656 1 74.44 288 ILE A C 1
ATOM 2312 O O . ILE A 1 288 ? 1.025 1.303 19.875 1 74.44 288 ILE A O 1
ATOM 2316 N N . TRP A 1 289 ? 1.427 -0.771 19.078 1 68.62 289 TRP A N 1
ATOM 2317 C CA . TRP A 1 289 ? 0.077 -0.916 18.547 1 68.62 289 TRP A CA 1
ATOM 2318 C C . TRP A 1 289 ? -0.949 -1.003 19.672 1 68.62 289 TRP A C 1
ATOM 2320 O O . TRP A 1 289 ? -2.104 -0.605 19.5 1 68.62 289 TRP A O 1
ATOM 2330 N N . GLU A 1 290 ? -0.444 -1.5 20.859 1 68.56 290 GLU A N 1
ATOM 2331 C CA . GLU A 1 290 ? -1.308 -1.596 22.031 1 68.56 290 GLU A CA 1
ATOM 2332 C C . GLU A 1 290 ? -1.344 -0.278 22.797 1 68.56 290 GLU A C 1
ATOM 2334 O O . GLU A 1 290 ? -2.088 -0.141 23.766 1 68.56 290 GLU A O 1
ATOM 2339 N N . GLY A 1 291 ? -0.53 0.687 22.375 1 64.81 291 GLY A N 1
ATOM 2340 C CA . GLY A 1 291 ? -0.539 2.004 23 1 64.81 291 GLY A CA 1
ATOM 2341 C C . GLY A 1 291 ? 0.268 2.068 24.281 1 64.81 291 GLY A C 1
ATOM 2342 O O . GLY A 1 291 ? 0.036 2.938 25.125 1 64.81 291 GLY A O 1
ATOM 2343 N N . LYS A 1 292 ? 1.208 1.062 24.562 1 72.75 292 LYS A N 1
ATOM 2344 C CA . LYS A 1 292 ? 1.958 0.997 25.812 1 72.75 292 LYS A CA 1
ATOM 2345 C C . LYS A 1 292 ? 3.135 1.968 25.797 1 72.75 292 LYS A C 1
ATOM 2347 O O . LYS A 1 292 ? 3.775 2.191 26.828 1 72.75 292 LYS A O 1
ATOM 2352 N N . GLY A 1 293 ? 3.367 2.611 24.672 1 71.25 293 GLY A N 1
ATOM 2353 C CA . GLY A 1 293 ? 4.367 3.668 24.609 1 71.25 293 GLY A CA 1
ATOM 2354 C C . GLY A 1 293 ? 5.711 3.191 24.109 1 71.25 293 GLY A C 1
ATOM 2355 O O . GLY A 1 293 ? 5.887 2.006 23.812 1 71.25 293 GLY A O 1
ATOM 2356 N N . ILE A 1 294 ? 6.781 4.039 24.031 1 76.56 294 ILE A N 1
ATOM 2357 C CA . ILE A 1 294 ? 8.102 3.799 23.453 1 76.56 294 ILE A CA 1
ATOM 2358 C C . ILE A 1 294 ? 8.961 3.012 24.438 1 76.56 294 ILE A C 1
ATOM 2360 O O . ILE A 1 294 ? 9.797 2.199 24.031 1 76.56 294 ILE A O 1
ATOM 2364 N N . LEU A 1 295 ? 8.742 3.203 25.734 1 81.62 295 LEU A N 1
ATOM 2365 C CA . LEU A 1 295 ? 9.547 2.506 26.734 1 81.62 295 LEU A CA 1
ATOM 2366 C C . LEU A 1 295 ? 9.195 1.021 26.766 1 81.62 295 LEU A C 1
ATOM 2368 O O . LEU A 1 295 ? 10.078 0.176 26.922 1 81.62 295 LEU A O 1
ATOM 2372 N N . ALA A 1 296 ? 7.832 0.786 26.578 1 84.75 296 ALA A N 1
ATOM 2373 C CA . ALA A 1 296 ? 7.418 -0.611 26.484 1 84.75 296 ALA A CA 1
ATOM 2374 C C . ALA A 1 296 ? 7.965 -1.271 25.234 1 84.75 296 ALA A C 1
ATOM 2376 O O . ALA A 1 296 ? 8.32 -2.451 25.234 1 84.75 296 ALA A O 1
ATOM 2377 N N . PHE A 1 297 ? 8.047 -0.526 24.203 1 85.38 297 PHE A N 1
ATOM 2378 C CA . PHE A 1 297 ? 8.633 -1.028 22.953 1 85.38 297 PHE A CA 1
ATOM 2379 C C . PHE A 1 297 ? 10.109 -1.357 23.156 1 85.38 297 PHE A C 1
ATOM 2381 O O . PHE A 1 297 ? 10.57 -2.426 22.734 1 85.38 297 PHE A O 1
ATOM 2388 N N . LEU A 1 298 ? 10.852 -0.445 23.859 1 86.31 298 LEU A N 1
ATOM 2389 C CA . LEU A 1 298 ? 12.281 -0.645 24.062 1 86.31 298 LEU A CA 1
ATOM 2390 C C . LEU A 1 298 ? 12.539 -1.849 24.953 1 86.31 298 LEU A C 1
ATOM 2392 O O . LEU A 1 298 ? 13.469 -2.623 24.719 1 86.31 298 LEU A O 1
ATOM 2396 N N . SER A 1 299 ? 11.719 -2.012 25.922 1 89.12 299 SER A N 1
ATOM 2397 C CA . SER A 1 299 ? 11.852 -3.172 26.797 1 89.12 299 SER A CA 1
ATOM 2398 C C . SER A 1 299 ? 11.57 -4.469 26.047 1 89.12 299 SER A C 1
ATOM 2400 O O . SER A 1 299 ? 12.305 -5.445 26.172 1 89.12 299 SER A O 1
ATOM 2402 N N . ASN A 1 300 ? 10.555 -4.445 25.234 1 89 300 ASN A N 1
ATOM 2403 C CA . ASN A 1 300 ? 10.227 -5.609 24.422 1 89 300 ASN A CA 1
ATOM 2404 C C . ASN A 1 300 ? 11.312 -5.875 23.375 1 89 300 ASN A C 1
ATOM 2406 O O . ASN A 1 300 ? 11.625 -7.031 23.078 1 89 300 ASN A O 1
ATOM 2410 N N . PHE A 1 301 ? 11.844 -4.762 22.922 1 88.38 301 PHE A N 1
ATOM 2411 C CA . PHE A 1 301 ? 12.891 -4.844 21.906 1 88.38 301 PHE A CA 1
ATOM 2412 C C . PHE A 1 301 ? 14.156 -5.465 22.484 1 88.38 301 PHE A C 1
ATOM 2414 O O . PHE A 1 301 ? 14.812 -6.273 21.828 1 88.38 301 PHE A O 1
ATOM 2421 N N . LEU A 1 302 ? 14.477 -5.199 23.75 1 90.62 302 LEU A N 1
ATOM 2422 C CA . LEU A 1 302 ? 15.695 -5.688 24.391 1 90.62 302 LEU A CA 1
ATOM 2423 C C . LEU A 1 302 ? 15.461 -7.055 25.031 1 90.62 302 LEU A C 1
ATOM 2425 O O . LEU A 1 302 ? 16.203 -8.008 24.75 1 90.62 302 LEU A O 1
ATOM 2429 N N . LEU A 1 303 ? 14.297 -7.18 25.703 1 89.56 303 LEU A N 1
ATOM 2430 C CA . LEU A 1 303 ? 14.023 -8.422 26.422 1 89.56 303 LEU A CA 1
ATOM 2431 C C . LEU A 1 303 ? 13.492 -9.492 25.484 1 89.56 303 LEU A C 1
ATOM 2433 O O . LEU A 1 303 ? 13.727 -10.68 25.688 1 89.56 303 LEU A O 1
ATOM 2437 N N . GLY A 1 304 ? 12.758 -9.047 24.5 1 87.75 304 GLY A N 1
ATOM 2438 C CA . GLY A 1 304 ? 12.242 -9.984 23.516 1 87.75 304 GLY A CA 1
ATOM 2439 C C . GLY A 1 304 ? 13.273 -10.375 22.469 1 87.75 304 GLY A C 1
ATOM 2440 O O . GLY A 1 304 ? 12.992 -11.188 21.594 1 87.75 304 GLY A O 1
ATOM 2441 N N . LEU A 1 305 ? 14.547 -9.805 22.516 1 90.31 305 LEU A N 1
ATOM 2442 C CA . LEU A 1 305 ? 15.695 -10.102 21.672 1 90.31 305 LEU A CA 1
ATOM 2443 C C . LEU A 1 305 ? 15.398 -9.742 20.219 1 90.31 305 LEU A C 1
ATOM 2445 O O . LEU A 1 305 ? 15.883 -10.406 19.297 1 90.31 305 LEU A O 1
ATOM 2449 N N . TYR A 1 306 ? 14.516 -8.742 19.969 1 88.62 306 TYR A N 1
ATOM 2450 C CA . TYR A 1 306 ? 14.195 -8.305 18.625 1 88.62 306 TYR A CA 1
ATOM 2451 C C . TYR A 1 306 ? 15.352 -7.512 18.016 1 88.62 306 TYR A C 1
ATOM 2453 O O . TYR A 1 306 ? 15.414 -7.324 16.797 1 88.62 306 TYR A O 1
ATOM 2461 N N . TRP A 1 307 ? 16.281 -7.062 18.891 1 88.56 307 TRP A N 1
ATOM 2462 C CA . TRP A 1 307 ? 17.422 -6.277 18.422 1 88.56 307 TRP A CA 1
ATOM 2463 C C . TRP A 1 307 ? 18.328 -7.109 17.516 1 88.56 307 TRP A C 1
ATOM 2465 O O . TRP A 1 307 ? 19.062 -6.566 16.688 1 88.56 307 TRP A O 1
ATOM 2475 N N . ILE A 1 308 ? 18.25 -8.391 17.578 1 88.44 308 ILE A N 1
ATOM 2476 C CA . ILE A 1 308 ? 19.031 -9.281 16.734 1 88.44 308 ILE A CA 1
ATOM 2477 C C . ILE A 1 308 ? 18.641 -9.086 15.273 1 88.44 308 ILE A C 1
ATOM 2479 O O . ILE A 1 308 ? 19.484 -9.164 14.383 1 88.44 308 ILE A O 1
ATOM 2483 N N . GLN A 1 309 ? 17.375 -8.766 15.016 1 89.25 309 GLN A N 1
ATOM 2484 C CA . GLN A 1 309 ? 16.859 -8.586 13.664 1 89.25 309 GLN A CA 1
ATOM 2485 C C . GLN A 1 309 ? 17.281 -7.234 13.094 1 89.25 309 GLN A C 1
ATOM 2487 O O . GLN A 1 309 ? 17.203 -7.016 11.883 1 89.25 309 GLN A O 1
ATOM 2492 N N . ALA A 1 310 ? 17.75 -6.383 13.945 1 89.38 310 ALA A N 1
ATOM 2493 C CA . ALA A 1 310 ? 18.172 -5.059 13.484 1 89.38 310 ALA A CA 1
ATOM 2494 C C . ALA A 1 310 ? 19.672 -5.031 13.18 1 89.38 310 ALA A C 1
ATOM 2496 O O . ALA A 1 310 ? 20.141 -4.117 12.508 1 89.38 310 ALA A O 1
ATOM 2497 N N . VAL A 1 311 ? 20.406 -6.023 13.617 1 91.56 311 VAL A N 1
ATOM 2498 C CA . VAL A 1 311 ? 21.859 -6.027 13.508 1 91.56 311 VAL A CA 1
ATOM 2499 C C . VAL A 1 311 ? 22.266 -6.129 12.039 1 91.56 311 VAL A C 1
ATOM 2501 O O . VAL A 1 311 ? 23.109 -5.363 11.562 1 91.56 311 VAL A O 1
ATOM 2504 N N . PHE A 1 312 ? 21.688 -6.988 11.312 1 91.69 312 PHE A N 1
ATOM 2505 C CA . PHE A 1 312 ? 22.125 -7.234 9.938 1 91.69 312 PHE A CA 1
ATOM 2506 C C . PHE A 1 312 ? 21.734 -6.078 9.031 1 91.69 312 PHE A C 1
ATOM 2508 O O . PHE A 1 312 ? 22.516 -5.664 8.172 1 91.69 312 PHE A O 1
ATOM 2515 N N . PRO A 1 313 ? 20.5 -5.523 9.18 1 90.12 313 PRO A N 1
ATOM 2516 C CA . PRO A 1 313 ? 20.219 -4.309 8.414 1 90.12 313 PRO A CA 1
ATOM 2517 C C . PRO A 1 313 ? 21.172 -3.162 8.758 1 90.12 313 PRO A C 1
ATOM 2519 O O . PRO A 1 313 ? 21.562 -2.395 7.871 1 90.12 313 PRO A O 1
ATOM 2522 N N . ALA A 1 314 ? 21.562 -3.018 10.016 1 91.88 314 ALA A N 1
ATOM 2523 C CA . ALA A 1 314 ? 22.516 -1.99 10.406 1 91.88 314 ALA A CA 1
ATOM 2524 C C . ALA A 1 314 ? 23.875 -2.24 9.766 1 91.88 314 ALA A C 1
ATOM 2526 O O . ALA A 1 314 ? 24.531 -1.305 9.297 1 91.88 314 ALA A O 1
ATOM 2527 N N . LEU A 1 315 ? 24.266 -3.508 9.734 1 93.19 315 LEU A N 1
ATOM 2528 C CA . LEU A 1 315 ? 25.531 -3.865 9.102 1 93.19 315 LEU A CA 1
ATOM 2529 C C . LEU A 1 315 ? 25.469 -3.59 7.598 1 93.19 315 LEU A C 1
ATOM 2531 O O . LEU A 1 315 ? 26.469 -3.152 7.008 1 93.19 315 LEU A O 1
ATOM 2535 N N . PHE A 1 316 ? 24.328 -3.85 7.016 1 91.19 316 PHE A N 1
ATOM 2536 C CA . PHE A 1 316 ? 24.141 -3.572 5.598 1 91.19 316 PHE A CA 1
ATOM 2537 C C . PHE A 1 316 ? 24.312 -2.086 5.309 1 91.19 316 PHE A C 1
ATOM 2539 O O . PHE A 1 316 ? 25.016 -1.709 4.363 1 91.19 316 PHE A O 1
ATOM 2546 N N . LEU A 1 317 ? 23.719 -1.229 6.133 1 90.5 317 LEU A N 1
ATOM 2547 C CA . LEU A 1 317 ? 23.828 0.215 5.961 1 90.5 317 LEU A CA 1
ATOM 2548 C C . LEU A 1 317 ? 25.266 0.687 6.164 1 90.5 317 LEU A C 1
ATOM 2550 O O . LEU A 1 317 ? 25.75 1.559 5.438 1 90.5 317 LEU A O 1
ATOM 2554 N N . LEU A 1 318 ? 25.953 0.066 7.109 1 89.81 318 LEU A N 1
ATOM 2555 C CA . LEU A 1 318 ? 27.344 0.396 7.34 1 89.81 318 LEU A CA 1
ATOM 2556 C C . LEU A 1 318 ? 28.203 -0.036 6.156 1 89.81 318 LEU A C 1
ATOM 2558 O O . LEU A 1 318 ? 29.188 0.627 5.824 1 89.81 318 LEU A O 1
ATOM 2562 N N . GLY A 1 319 ? 27.797 -1.132 5.57 1 87.56 319 GLY A N 1
ATOM 2563 C CA . GLY A 1 319 ? 28.5 -1.578 4.375 1 87.56 319 GLY A CA 1
ATOM 2564 C C . GLY A 1 319 ? 28.359 -0.616 3.213 1 87.56 319 GLY A C 1
ATOM 2565 O O . GLY A 1 319 ? 29.359 -0.278 2.561 1 87.56 319 GLY A O 1
ATOM 2566 N N . ILE A 1 320 ? 27.156 -0.111 3.018 1 87.25 320 ILE A N 1
ATOM 2567 C CA . ILE A 1 320 ? 26.922 0.855 1.951 1 87.25 320 ILE A CA 1
ATOM 2568 C C . ILE A 1 320 ? 27.719 2.133 2.229 1 87.25 320 ILE A C 1
ATOM 2570 O O . ILE A 1 320 ? 28.312 2.709 1.319 1 87.25 320 ILE A O 1
ATOM 2574 N N . ARG A 1 321 ? 27.75 2.541 3.453 1 86.69 321 ARG A N 1
ATOM 2575 C CA . ARG A 1 321 ? 28.516 3.725 3.834 1 86.69 321 ARG A CA 1
ATOM 2576 C C . ARG A 1 321 ? 30 3.529 3.555 1 86.69 321 ARG A C 1
ATOM 2578 O O . ARG A 1 321 ? 30.656 4.434 3.043 1 86.69 321 ARG A O 1
ATOM 2585 N N . SER A 1 322 ? 30.469 2.354 3.861 1 83.44 322 SER A N 1
ATOM 2586 C CA . SER A 1 322 ? 31.891 2.074 3.662 1 83.44 322 SER A CA 1
ATOM 2587 C C . SER A 1 322 ? 32.25 2.043 2.18 1 83.44 322 SER A C 1
ATOM 2589 O O . SER A 1 322 ? 33.344 2.479 1.785 1 83.44 322 SER A O 1
ATOM 2591 N N . VAL A 1 323 ? 31.312 1.603 1.387 1 82.56 323 VAL A N 1
ATOM 2592 C CA . VAL A 1 323 ? 31.547 1.531 -0.052 1 82.56 323 VAL A CA 1
ATOM 2593 C C . VAL A 1 323 ? 31.531 2.938 -0.649 1 82.56 323 VAL A C 1
ATOM 2595 O O . VAL A 1 323 ? 32.344 3.264 -1.508 1 82.56 323 VAL A O 1
ATOM 2598 N N . LEU A 1 324 ? 30.703 3.795 -0.096 1 82.75 324 LEU A N 1
ATOM 2599 C CA . LEU A 1 324 ? 30.531 5.137 -0.646 1 82.75 324 LEU A CA 1
ATOM 2600 C C . LEU A 1 324 ? 31.656 6.059 -0.187 1 82.75 324 LEU A C 1
ATOM 2602 O O . LEU A 1 324 ? 31.953 7.062 -0.84 1 82.75 324 LEU A O 1
ATOM 2606 N N . ARG A 1 325 ? 32.281 5.773 0.874 1 77.25 325 ARG A N 1
ATOM 2607 C CA . ARG A 1 325 ? 33.375 6.609 1.381 1 77.25 325 ARG A CA 1
ATOM 2608 C C . ARG A 1 325 ? 34.625 6.473 0.518 1 77.25 325 ARG A C 1
ATOM 2610 O O . ARG A 1 325 ? 35.531 7.324 0.561 1 77.25 325 ARG A O 1
ATOM 2617 N N . ARG A 1 326 ? 34.5 5.648 -0.378 1 67 326 ARG A N 1
ATOM 2618 C CA . ARG A 1 326 ? 35.719 5.449 -1.184 1 67 326 ARG A CA 1
ATOM 2619 C C . ARG A 1 326 ? 35.812 6.496 -2.287 1 67 326 ARG A C 1
ATOM 2621 O O . ARG A 1 326 ? 34.812 7.012 -2.756 1 67 326 ARG A O 1
ATOM 2628 N N . LYS A 1 327 ? 37 7.023 -2.586 1 63.41 327 LYS A N 1
ATOM 2629 C CA . LYS A 1 327 ? 37.438 8.234 -3.273 1 63.41 327 LYS A CA 1
ATOM 2630 C C . LYS A 1 327 ? 37.125 8.172 -4.766 1 63.41 327 LYS A C 1
ATOM 2632 O O . LYS A 1 327 ? 38.031 8.234 -5.602 1 63.41 327 LYS A O 1
ATOM 2637 N N . ILE A 1 328 ? 35.875 7.672 -5.184 1 60.38 328 ILE A N 1
ATOM 2638 C CA . ILE A 1 328 ? 35.562 7.855 -6.602 1 60.38 328 ILE A CA 1
ATOM 2639 C C . ILE A 1 328 ? 34.906 9.211 -6.812 1 60.38 328 ILE A C 1
ATOM 2641 O O . ILE A 1 328 ? 35.25 9.945 -7.738 1 60.38 328 ILE A O 1
ATOM 2645 N N . PHE A 1 329 ? 34 9.57 -5.953 1 67.5 329 PHE A N 1
ATOM 2646 C CA . PHE A 1 329 ? 33.219 10.781 -6.09 1 67.5 329 PHE A CA 1
ATOM 2647 C C . PHE A 1 329 ? 33.625 11.812 -5.039 1 67.5 329 PHE A C 1
ATOM 2649 O O . PHE A 1 329 ? 34.156 11.461 -3.994 1 67.5 329 PHE A O 1
ATOM 2656 N N . PRO A 1 330 ? 33.531 12.992 -5.465 1 74.06 330 PRO A N 1
ATOM 2657 C CA . PRO A 1 330 ? 33.781 14.008 -4.438 1 74.06 330 PRO A CA 1
ATOM 2658 C C . PRO A 1 330 ? 32.938 13.773 -3.17 1 74.06 330 PRO A C 1
ATOM 2660 O O . PRO A 1 330 ? 31.938 13.062 -3.203 1 74.06 330 PRO A O 1
ATOM 2663 N N . PRO A 1 331 ? 33.5 14.086 -2.078 1 73.5 331 PRO A N 1
ATOM 2664 C CA . PRO A 1 331 ? 32.844 13.797 -0.798 1 73.5 331 PRO A CA 1
ATOM 2665 C C . PRO A 1 331 ? 31.359 14.148 -0.8 1 73.5 331 PRO A C 1
ATOM 2667 O O . PRO A 1 331 ? 30.547 13.438 -0.196 1 73.5 331 PRO A O 1
ATOM 2670 N N . ALA A 1 332 ? 31.016 15.172 -1.455 1 74.69 332 ALA A N 1
ATOM 2671 C CA . ALA A 1 332 ? 29.625 15.578 -1.456 1 74.69 332 ALA A CA 1
ATOM 2672 C C . ALA A 1 332 ? 28.75 14.57 -2.199 1 74.69 332 ALA A C 1
ATOM 2674 O O . ALA A 1 332 ? 27.562 14.422 -1.899 1 74.69 332 ALA A O 1
ATOM 2675 N N . SER A 1 333 ? 29.359 13.883 -3.08 1 78.06 333 SER A N 1
ATOM 2676 C CA . SER A 1 333 ? 28.609 12.914 -3.867 1 78.06 333 SER A CA 1
ATOM 2677 C C . SER A 1 333 ? 28.234 11.688 -3.033 1 78.06 333 SER A C 1
ATOM 2679 O O . SER A 1 333 ? 27.219 11.047 -3.273 1 78.06 333 SER A O 1
ATOM 2681 N N . ARG A 1 334 ? 29 11.477 -2.033 1 84.25 334 ARG A N 1
ATOM 2682 C CA . ARG A 1 334 ? 28.719 10.336 -1.164 1 84.25 334 ARG A CA 1
ATOM 2683 C C . ARG A 1 334 ? 27.422 10.531 -0.401 1 84.25 334 ARG A C 1
ATOM 2685 O O . ARG A 1 334 ? 26.625 9.602 -0.273 1 84.25 334 ARG A O 1
ATOM 2692 N N . PHE A 1 335 ? 27.266 11.711 -0.049 1 88.81 335 PHE A N 1
ATOM 2693 C CA . PHE A 1 335 ? 26.078 12.094 0.704 1 88.81 335 PHE A CA 1
ATOM 2694 C C . PHE A 1 335 ? 24.828 11.969 -0.159 1 88.81 335 PHE A C 1
ATOM 2696 O O . PHE A 1 335 ? 23.812 11.43 0.286 1 88.81 335 PHE A O 1
ATOM 2703 N N . VAL A 1 336 ? 24.859 12.305 -1.409 1 92.19 336 VAL A N 1
ATOM 2704 C CA . VAL A 1 336 ? 23.688 12.383 -2.256 1 92.19 336 VAL A CA 1
ATOM 2705 C C . VAL A 1 336 ? 23.219 10.977 -2.627 1 92.19 336 VAL A C 1
ATOM 2707 O O . VAL A 1 336 ? 22.016 10.703 -2.654 1 92.19 336 VAL A O 1
ATOM 2710 N N . PHE A 1 337 ? 24.125 10 -2.857 1 90.81 337 PHE A N 1
ATOM 2711 C CA . PHE A 1 337 ? 23.766 8.625 -3.174 1 90.81 337 PHE A CA 1
ATOM 2712 C C . PHE A 1 337 ? 23.062 7.969 -1.988 1 90.81 337 PHE A C 1
ATOM 2714 O O . PHE A 1 337 ? 22.016 7.348 -2.146 1 90.81 337 PHE A O 1
ATOM 2721 N N . PHE A 1 338 ? 23.688 8.148 -0.86 1 92.06 338 PHE A N 1
ATOM 2722 C CA . PHE A 1 338 ? 23.156 7.527 0.349 1 92.06 338 PHE A CA 1
ATOM 2723 C C . PHE A 1 338 ? 21.797 8.109 0.713 1 92.06 338 PHE A C 1
ATOM 2725 O O . PHE A 1 338 ? 20.891 7.383 1.104 1 92.06 338 PHE A O 1
ATOM 2732 N N . ALA A 1 339 ? 21.672 9.406 0.562 1 94.38 339 ALA A N 1
ATOM 2733 C CA . ALA A 1 339 ? 20.422 10.078 0.865 1 94.38 339 ALA A CA 1
ATOM 2734 C C . ALA A 1 339 ? 19.297 9.586 -0.051 1 94.38 339 ALA A C 1
ATOM 2736 O O . ALA A 1 339 ? 18.172 9.375 0.396 1 94.38 339 ALA A O 1
ATOM 2737 N N . SER A 1 340 ? 19.609 9.398 -1.296 1 93.5 340 SER A N 1
ATOM 2738 C CA . SER A 1 340 ? 18.609 8.906 -2.236 1 93.5 340 SER A CA 1
ATOM 2739 C C . SER A 1 340 ? 18.062 7.543 -1.806 1 93.5 340 SER A C 1
ATOM 2741 O O . SER A 1 340 ? 16.859 7.312 -1.837 1 93.5 340 SER A O 1
ATOM 2743 N N . LEU A 1 341 ? 18.906 6.715 -1.319 1 91.5 341 LEU A N 1
ATOM 2744 C CA . LEU A 1 341 ? 18.5 5.367 -0.926 1 91.5 341 LEU A CA 1
ATOM 2745 C C . LEU A 1 341 ? 17.688 5.398 0.359 1 91.5 341 LEU A C 1
ATOM 2747 O O . LEU A 1 341 ? 16.672 4.711 0.465 1 91.5 341 LEU A O 1
ATOM 2751 N N . ILE A 1 342 ? 18.094 6.188 1.28 1 91.31 342 ILE A N 1
ATOM 2752 C CA . ILE A 1 342 ? 17.391 6.258 2.562 1 91.31 342 ILE A CA 1
ATOM 2753 C C . ILE A 1 342 ? 16 6.848 2.363 1 91.31 342 ILE A C 1
ATOM 2755 O O . ILE A 1 342 ? 15.016 6.34 2.91 1 91.31 342 ILE A O 1
ATOM 2759 N N . PHE A 1 343 ? 15.898 7.867 1.59 1 91.31 343 PHE A N 1
ATOM 2760 C CA . PHE A 1 343 ? 14.602 8.508 1.382 1 91.31 343 PHE A CA 1
ATOM 2761 C C . PHE A 1 343 ? 13.703 7.633 0.511 1 91.31 343 PHE A C 1
ATOM 2763 O O . PHE A 1 343 ? 12.484 7.656 0.656 1 91.31 343 PHE A O 1
ATOM 2770 N N . TYR A 1 344 ? 14.32 6.879 -0.35 1 87.31 344 TYR A N 1
ATOM 2771 C CA . TYR A 1 344 ? 13.508 5.922 -1.091 1 87.31 344 TYR A CA 1
ATOM 2772 C C . TYR A 1 344 ? 12.859 4.914 -0.15 1 87.31 344 TYR A C 1
ATOM 2774 O O . TYR A 1 344 ? 11.656 4.637 -0.256 1 87.31 344 TYR A O 1
ATOM 2782 N N . TRP A 1 345 ? 13.664 4.457 0.737 1 84.12 345 TRP A N 1
ATOM 2783 C CA . TRP A 1 345 ? 13.148 3.508 1.722 1 84.12 345 TRP A CA 1
ATOM 2784 C C . TRP A 1 345 ? 12.055 4.145 2.572 1 84.12 345 TRP A C 1
ATOM 2786 O O . TRP A 1 345 ? 11 3.539 2.787 1 84.12 345 TRP A O 1
ATOM 2796 N N . MET A 1 346 ? 12.242 5.336 2.939 1 83 346 MET A N 1
ATOM 2797 C CA . MET A 1 346 ? 11.289 6.031 3.795 1 83 346 MET A CA 1
ATOM 2798 C C . MET A 1 346 ? 9.992 6.32 3.039 1 83 346 MET A C 1
ATOM 2800 O O . MET A 1 346 ? 8.914 6.348 3.635 1 83 346 MET A O 1
ATOM 2804 N N . GLY A 1 347 ? 10.133 6.539 1.791 1 81.38 347 GLY A N 1
ATOM 2805 C CA . GLY A 1 347 ? 8.977 6.918 0.991 1 81.38 347 GLY A CA 1
ATOM 2806 C C . GLY A 1 347 ? 8.102 5.742 0.608 1 81.38 347 GLY A C 1
ATOM 2807 O O . GLY A 1 347 ? 6.887 5.891 0.457 1 81.38 347 GLY A O 1
ATOM 2808 N N . VAL A 1 348 ? 8.688 4.605 0.502 1 77.88 348 VAL A N 1
ATOM 2809 C CA . VAL A 1 348 ? 7.93 3.475 -0.018 1 77.88 348 VAL A CA 1
ATOM 2810 C C . VAL A 1 348 ? 7.543 2.541 1.127 1 77.88 348 VAL A C 1
ATOM 2812 O O . VAL A 1 348 ? 6.641 1.714 0.984 1 77.88 348 VAL A O 1
ATOM 2815 N N . ASP A 1 349 ? 8.242 2.693 2.314 1 75.12 349 ASP A N 1
ATOM 2816 C CA . ASP A 1 349 ? 7.965 1.835 3.461 1 75.12 349 ASP A CA 1
ATOM 2817 C C . ASP A 1 349 ? 6.941 2.48 4.395 1 75.12 349 ASP A C 1
ATOM 2819 O O . ASP A 1 349 ? 7.133 3.607 4.852 1 75.12 349 ASP A O 1
ATOM 2823 N N . THR A 1 350 ? 5.875 1.818 4.684 1 69.38 350 THR A N 1
ATOM 2824 C CA . THR A 1 350 ? 4.824 2.348 5.547 1 69.38 350 THR A CA 1
ATOM 2825 C C . THR A 1 350 ? 5.176 2.146 7.016 1 69.38 350 THR A C 1
ATOM 2827 O O . THR A 1 350 ? 4.488 2.66 7.902 1 69.38 350 THR A O 1
ATOM 2830 N N . SER A 1 351 ? 6.309 1.507 7.344 1 71.81 351 SER A N 1
ATOM 2831 C CA . SER A 1 351 ? 6.66 1.154 8.719 1 71.81 351 SER A CA 1
ATOM 2832 C C . SER A 1 351 ? 6.84 2.398 9.578 1 71.81 351 SER A C 1
ATOM 2834 O O . SER A 1 351 ? 6.422 2.424 10.734 1 71.81 351 SER A O 1
ATOM 2836 N N . PRO A 1 352 ? 7.359 3.449 9.031 1 72.69 352 PRO A N 1
ATOM 2837 C CA . PRO A 1 352 ? 7.535 4.633 9.875 1 72.69 352 PRO A CA 1
ATOM 2838 C C . PRO A 1 352 ? 6.211 5.176 10.414 1 72.69 352 PRO A C 1
ATOM 2840 O O . PRO A 1 352 ? 6.152 5.656 11.547 1 72.69 352 PRO A O 1
ATOM 2843 N N . GLY A 1 353 ? 5.219 5.074 9.672 1 71.19 353 GLY A N 1
ATOM 2844 C CA . GLY A 1 353 ? 3.91 5.512 10.133 1 71.19 353 GLY A CA 1
ATOM 2845 C C . GLY A 1 353 ? 3.334 4.621 11.219 1 71.19 353 GLY A C 1
ATOM 2846 O O . GLY A 1 353 ? 2.615 5.094 12.102 1 71.19 353 GLY A O 1
ATOM 2847 N N . LYS A 1 354 ? 3.727 3.406 11.195 1 70.56 354 LYS A N 1
ATOM 2848 C CA . LYS A 1 354 ? 3.229 2.465 12.188 1 70.56 354 LYS A CA 1
ATOM 2849 C C . LYS A 1 354 ? 4.059 2.529 13.469 1 70.56 354 LYS A C 1
ATOM 2851 O O . LYS A 1 354 ? 3.555 2.23 14.555 1 70.56 354 LYS A O 1
ATOM 2856 N N . PHE A 1 355 ? 5.391 2.969 13.273 1 70.12 355 PHE A N 1
ATOM 2857 C CA . PHE A 1 355 ? 6.281 3.119 14.414 1 70.12 355 PHE A CA 1
ATOM 2858 C C . PHE A 1 355 ? 5.945 4.383 15.203 1 70.12 355 PHE A C 1
ATOM 2860 O O . PHE A 1 355 ? 6.07 4.406 16.422 1 70.12 355 PHE A O 1
ATOM 2867 N N . PHE A 1 356 ? 5.473 5.348 14.367 1 68.12 356 PHE A N 1
ATOM 2868 C CA . PHE A 1 356 ? 5.164 6.637 14.984 1 68.12 356 PHE A CA 1
ATOM 2869 C C . PHE A 1 356 ? 3.746 7.074 14.641 1 68.12 356 PHE A C 1
ATOM 2871 O O . PHE A 1 356 ? 3.547 8.117 14.008 1 68.12 356 PHE A O 1
ATOM 2878 N N . PRO A 1 357 ? 2.727 6.223 15.078 1 61.53 357 PRO A N 1
ATOM 2879 C CA . PRO A 1 357 ? 1.355 6.535 14.664 1 61.53 357 PRO A CA 1
ATOM 2880 C C . PRO A 1 357 ? 0.916 7.934 15.086 1 61.53 357 PRO A C 1
ATOM 2882 O O . PRO A 1 357 ? 0.126 8.57 14.391 1 61.53 357 PRO A O 1
ATOM 2885 N N . GLY A 1 358 ? 1.475 8.57 16.203 1 59.62 358 GLY A N 1
ATOM 2886 C CA . GLY A 1 358 ? 0.978 9.82 16.75 1 59.62 358 GLY A CA 1
ATOM 2887 C C . GLY A 1 358 ? 1.559 11.047 16.062 1 59.62 358 GLY A C 1
ATOM 2888 O O . GLY A 1 358 ? 1.044 12.156 16.234 1 59.62 358 GLY A O 1
ATOM 2889 N N . ILE A 1 359 ? 2.482 10.742 15.141 1 62.66 359 ILE A N 1
ATOM 2890 C CA . ILE A 1 359 ? 3.096 11.93 14.555 1 62.66 359 ILE A CA 1
ATOM 2891 C C . ILE A 1 359 ? 2.359 12.312 13.266 1 62.66 359 ILE A C 1
ATOM 2893 O O . ILE A 1 359 ? 2.352 13.477 12.875 1 62.66 359 ILE A O 1
ATOM 2897 N N . GLY A 1 360 ? 1.6 11.414 12.688 1 62.94 360 GLY A N 1
ATOM 2898 C CA . GLY A 1 360 ? 0.825 11.711 11.492 1 62.94 360 GLY A CA 1
ATOM 2899 C C . GLY A 1 360 ? 1.65 12.344 10.391 1 62.94 360 GLY A C 1
ATOM 2900 O O . GLY A 1 360 ? 1.182 13.25 9.695 1 62.94 360 GLY A O 1
ATOM 2901 N N . PHE A 1 361 ? 2.918 12.039 10.234 1 72.88 361 PHE A N 1
ATOM 2902 C CA . PHE A 1 361 ? 3.834 12.594 9.242 1 72.88 361 PHE A CA 1
ATOM 2903 C C . PHE A 1 361 ? 3.643 11.922 7.891 1 72.88 361 PHE A C 1
ATOM 2905 O O . PHE A 1 361 ? 3.449 10.711 7.82 1 72.88 361 PHE A O 1
ATOM 2912 N N . PRO A 1 362 ? 3.502 12.82 6.801 1 77.88 362 PRO A N 1
ATOM 2913 C CA . PRO A 1 362 ? 3.383 12.242 5.461 1 77.88 362 PRO A CA 1
ATOM 2914 C C . PRO A 1 362 ? 4.699 11.664 4.949 1 77.88 362 PRO A C 1
ATOM 2916 O O . PRO A 1 362 ? 5.359 12.281 4.105 1 77.88 362 PRO A O 1
ATOM 2919 N N . TRP A 1 363 ? 5.012 10.492 5.289 1 78.88 363 TRP A N 1
ATOM 2920 C CA . TRP A 1 363 ? 6.289 9.875 4.965 1 78.88 363 TRP A CA 1
ATOM 2921 C C . TRP A 1 363 ? 6.402 9.609 3.467 1 78.88 363 TRP A C 1
ATOM 2923 O O . TRP A 1 363 ? 7.508 9.492 2.932 1 78.88 363 TRP A O 1
ATOM 2933 N N . TYR A 1 364 ? 5.285 9.578 2.783 1 76.38 364 TYR A N 1
ATOM 2934 C CA . TYR A 1 364 ? 5.301 9.297 1.354 1 76.38 364 TYR A CA 1
ATOM 2935 C C . TYR A 1 364 ? 5.977 10.422 0.579 1 76.38 364 TYR A C 1
ATOM 2937 O O . TYR A 1 364 ? 6.48 10.211 -0.525 1 76.38 364 TYR A O 1
ATOM 2945 N N . ARG A 1 365 ? 6.129 11.539 1.164 1 82.94 365 ARG A N 1
ATOM 2946 C CA . ARG A 1 365 ? 6.77 12.672 0.509 1 82.94 365 ARG A CA 1
ATOM 2947 C C . ARG A 1 365 ? 8.281 12.484 0.433 1 82.94 365 ARG A C 1
ATOM 2949 O O . ARG A 1 365 ? 8.969 13.195 -0.307 1 82.94 365 ARG A O 1
ATOM 2956 N N . ALA A 1 366 ? 8.734 11.547 1.188 1 87.94 366 ALA A N 1
ATOM 2957 C CA . ALA A 1 366 ? 10.164 11.242 1.141 1 87.94 366 ALA A CA 1
ATOM 2958 C C . ALA A 1 366 ? 10.57 10.727 -0.237 1 87.94 366 ALA A C 1
ATOM 2960 O O . ALA A 1 366 ? 11.734 10.82 -0.623 1 87.94 366 ALA A O 1
ATOM 2961 N N . LEU A 1 367 ? 9.625 10.234 -0.975 1 86.25 367 LEU A N 1
ATOM 2962 C CA . LEU A 1 367 ? 9.922 9.734 -2.312 1 86.25 367 LEU A CA 1
ATOM 2963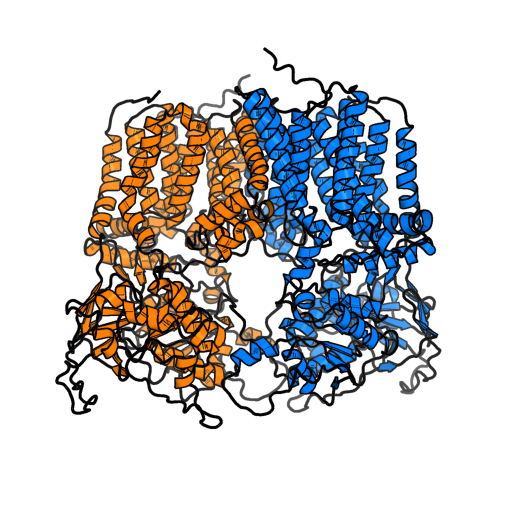 C C . LEU A 1 367 ? 10.398 10.867 -3.221 1 86.25 367 LEU A C 1
ATOM 2965 O O . LEU A 1 367 ? 11.32 10.68 -4.023 1 86.25 367 LEU A O 1
ATOM 2969 N N . ASP A 1 368 ? 9.852 11.984 -3.084 1 88.56 368 ASP A N 1
ATOM 2970 C CA . ASP A 1 368 ? 10.258 13.125 -3.9 1 88.56 368 ASP A CA 1
ATOM 2971 C C . ASP A 1 368 ? 11.664 13.578 -3.537 1 88.56 368 ASP A C 1
ATOM 2973 O O . ASP A 1 368 ? 12.43 14 -4.406 1 88.56 368 ASP A O 1
ATOM 2977 N N . LEU A 1 369 ? 11.961 13.516 -2.318 1 91.62 369 LEU A N 1
ATOM 2978 C CA . LEU A 1 369 ? 13.328 13.836 -1.906 1 91.62 369 LEU A CA 1
ATOM 2979 C C . LEU A 1 369 ? 14.32 12.828 -2.475 1 91.62 369 LEU A C 1
ATOM 2981 O O . LEU A 1 369 ? 15.43 13.195 -2.857 1 91.62 369 LEU A O 1
ATOM 2985 N N . SER A 1 370 ? 13.836 11.594 -2.479 1 91.5 370 SER A N 1
ATOM 2986 C CA . SER A 1 370 ? 14.68 10.57 -3.076 1 91.5 370 SER A CA 1
ATOM 2987 C C . SER A 1 370 ? 14.945 10.859 -4.551 1 91.5 370 SER A C 1
ATOM 2989 O O . SER A 1 370 ? 16.062 10.688 -5.027 1 91.5 370 SER A O 1
ATOM 2991 N N . LEU A 1 371 ? 13.953 11.32 -5.215 1 91.5 371 LEU A N 1
ATOM 2992 C CA . LEU A 1 371 ? 14.086 11.625 -6.637 1 91.5 371 LEU A CA 1
ATOM 2993 C C . LEU A 1 371 ? 14.992 12.828 -6.855 1 91.5 371 LEU A C 1
ATOM 2995 O O . LEU A 1 371 ? 15.727 12.891 -7.848 1 91.5 371 LEU A O 1
ATOM 2999 N N . LEU A 1 372 ? 14.898 13.75 -5.949 1 93.88 372 LEU A N 1
ATOM 3000 C CA . LEU A 1 372 ? 15.789 14.906 -6.027 1 93.88 372 LEU A CA 1
ATOM 3001 C C . LEU A 1 372 ? 17.25 14.484 -5.852 1 93.88 372 LEU A C 1
ATOM 3003 O O . LEU A 1 372 ? 18.094 14.844 -6.664 1 93.88 372 LEU A O 1
ATOM 3007 N N . PHE A 1 373 ? 17.531 13.742 -4.844 1 95.25 373 PHE A N 1
ATOM 3008 C CA . PHE A 1 373 ? 18.891 13.281 -4.594 1 95.25 373 PHE A CA 1
ATOM 3009 C C . PHE A 1 373 ? 19.344 12.305 -5.676 1 95.25 373 PHE A C 1
ATOM 3011 O O . PHE A 1 373 ? 20.516 12.25 -6.012 1 95.25 373 PHE A O 1
ATOM 3018 N N . LEU A 1 374 ? 18.375 11.57 -6.172 1 93.75 374 LEU A N 1
ATOM 3019 C CA . LEU A 1 374 ? 18.672 10.703 -7.305 1 93.75 374 LEU A CA 1
ATOM 3020 C C . LEU A 1 374 ? 19.125 11.516 -8.508 1 93.75 374 LEU A C 1
ATOM 3022 O O . LEU A 1 374 ? 20.078 11.148 -9.195 1 93.75 374 LEU A O 1
ATOM 3026 N N . THR A 1 375 ? 18.484 12.594 -8.75 1 94.62 375 THR A N 1
ATOM 3027 C CA . THR A 1 375 ? 18.859 13.469 -9.859 1 94.62 375 THR A CA 1
ATOM 3028 C C . THR A 1 375 ? 20.266 14 -9.672 1 94.62 375 THR A C 1
ATOM 3030 O O . THR A 1 375 ? 21.078 13.977 -10.602 1 94.62 375 THR A O 1
ATOM 3033 N N . LEU A 1 376 ? 20.578 14.406 -8.477 1 94.62 376 LEU A N 1
ATOM 3034 C CA . LEU A 1 376 ? 21.891 14.961 -8.18 1 94.62 376 LEU A CA 1
ATOM 3035 C C . LEU A 1 376 ? 22.969 13.891 -8.297 1 94.62 376 LEU A C 1
ATOM 3037 O O . LEU A 1 376 ? 24.047 14.148 -8.828 1 94.62 376 LEU A O 1
ATOM 3041 N N . SER A 1 377 ? 22.641 12.695 -7.836 1 93 377 SER A N 1
ATOM 3042 C CA . SER A 1 377 ? 23.594 11.594 -7.941 1 93 377 SER A CA 1
ATOM 3043 C C . SER A 1 377 ? 23.797 11.172 -9.391 1 93 377 SER A C 1
ATOM 3045 O O . SER A 1 377 ? 24.906 10.828 -9.797 1 93 377 SER A O 1
ATOM 3047 N N . ALA A 1 378 ? 22.719 11.18 -10.102 1 93.62 378 ALA A N 1
ATOM 3048 C CA . ALA A 1 378 ? 22.781 10.828 -11.516 1 93.62 378 ALA A CA 1
ATOM 3049 C C . ALA A 1 378 ? 23.641 11.828 -12.289 1 93.62 378 ALA A C 1
ATOM 3051 O O . ALA A 1 378 ? 24.344 11.445 -13.227 1 93.62 378 ALA A O 1
ATOM 3052 N N . LEU A 1 379 ? 23.594 13.062 -11.93 1 93.25 379 LEU A N 1
ATOM 3053 C CA . LEU A 1 379 ? 24.422 14.086 -12.562 1 93.25 379 LEU A CA 1
ATOM 3054 C C . LEU A 1 379 ? 25.906 13.805 -12.312 1 93.25 379 LEU A C 1
ATOM 3056 O O . LEU A 1 379 ? 26.719 13.93 -13.227 1 93.25 379 LEU A O 1
ATOM 3060 N N . GLU A 1 380 ? 26.219 13.383 -11.109 1 90.38 380 GLU A N 1
ATOM 3061 C CA . GLU A 1 380 ? 27.594 13.023 -10.789 1 90.38 380 GLU A CA 1
ATOM 3062 C C . GLU A 1 380 ? 28.062 11.836 -11.617 1 90.38 380 GLU A C 1
ATOM 3064 O O . GLU A 1 380 ? 29.203 11.812 -12.094 1 90.38 380 GLU A O 1
ATOM 3069 N N . THR A 1 381 ? 27.188 10.922 -11.773 1 90.44 381 THR A N 1
ATOM 3070 C CA . THR A 1 381 ? 27.5 9.742 -12.57 1 90.44 381 THR A CA 1
ATOM 3071 C C . THR A 1 381 ? 27.703 10.117 -14.039 1 90.44 381 THR A C 1
ATOM 3073 O O . THR A 1 381 ? 28.609 9.617 -14.695 1 90.44 381 THR A O 1
ATOM 3076 N N . ALA A 1 382 ? 26.812 10.977 -14.508 1 90.94 382 ALA A N 1
ATOM 3077 C CA . ALA A 1 382 ? 26.922 11.406 -15.898 1 90.94 382 ALA A CA 1
ATOM 3078 C C . ALA A 1 382 ? 28.25 12.086 -16.172 1 90.94 382 ALA A C 1
ATOM 3080 O O . ALA A 1 382 ? 28.891 11.82 -17.188 1 90.94 382 ALA A O 1
ATOM 3081 N N . VAL A 1 383 ? 28.719 12.922 -15.281 1 88 383 VAL A N 1
ATOM 3082 C CA . VAL A 1 383 ? 29.984 13.625 -15.445 1 88 383 VAL A CA 1
ATOM 3083 C C . VAL A 1 383 ? 31.141 12.625 -15.375 1 88 383 VAL A C 1
ATOM 3085 O O . VAL A 1 383 ? 32.094 12.727 -16.141 1 88 383 VAL A O 1
ATOM 3088 N N . HIS A 1 384 ? 31 11.688 -14.5 1 84.75 384 HIS A N 1
ATOM 3089 C CA . HIS A 1 384 ? 32.031 10.648 -14.383 1 84.75 384 HIS A CA 1
ATOM 3090 C C . HIS A 1 384 ? 32.125 9.812 -15.656 1 84.75 384 HIS A C 1
ATOM 3092 O O . HIS A 1 384 ? 33.219 9.5 -16.125 1 84.75 384 HIS A O 1
ATOM 3098 N N . LEU A 1 385 ? 31 9.453 -16.203 1 86.06 385 LEU A N 1
ATOM 3099 C CA . LEU A 1 385 ? 30.969 8.656 -17.422 1 86.06 385 LEU A CA 1
ATOM 3100 C C . LEU A 1 385 ? 31.484 9.461 -18.609 1 86.06 385 LEU A C 1
ATOM 3102 O O . LEU A 1 385 ? 32.156 8.914 -19.5 1 86.06 385 LEU A O 1
ATOM 3106 N N . LEU A 1 386 ? 31.172 10.695 -18.609 1 85.81 386 LEU A N 1
ATOM 3107 C CA . LEU A 1 386 ? 31.609 11.57 -19.688 1 85.81 386 LEU A CA 1
ATOM 3108 C C . LEU A 1 386 ? 33.125 11.719 -19.672 1 85.81 386 LEU A C 1
ATOM 3110 O O . LEU A 1 386 ? 33.75 11.781 -20.734 1 85.81 386 LEU A O 1
ATOM 3114 N N . LYS A 1 387 ? 33.688 11.758 -18.5 1 81.19 387 LYS A N 1
ATOM 3115 C CA . LYS A 1 387 ? 35.156 11.898 -18.375 1 81.19 387 LYS A CA 1
ATOM 3116 C C . LYS A 1 387 ? 35.875 10.656 -18.891 1 81.19 387 LYS A C 1
ATOM 3118 O O . LYS A 1 387 ? 36.969 10.742 -19.438 1 81.19 387 LYS A O 1
ATOM 3123 N N . ASN A 1 388 ? 35.156 9.5 -18.828 1 80.62 388 ASN A N 1
ATOM 3124 C CA . ASN A 1 388 ? 35.812 8.242 -19.188 1 80.62 388 ASN A CA 1
ATOM 3125 C C . ASN A 1 388 ? 35.312 7.723 -20.531 1 80.62 388 ASN A C 1
ATOM 3127 O O . ASN A 1 388 ? 35.75 6.672 -21 1 80.62 388 ASN A O 1
ATOM 3131 N N . PHE A 1 389 ? 34.469 8.555 -21.109 1 84.81 389 PHE A N 1
ATOM 3132 C CA . PHE A 1 389 ? 33.844 8.086 -22.359 1 84.81 389 PHE A CA 1
ATOM 3133 C C . PHE A 1 389 ? 34.781 8.336 -23.547 1 84.81 389 PHE A C 1
ATOM 3135 O O . PHE A 1 389 ? 35.375 9.414 -23.656 1 84.81 389 PHE A O 1
ATOM 3142 N N . LYS A 1 390 ? 35.062 7.324 -24.375 1 83.94 390 LYS A N 1
ATOM 3143 C CA . LYS A 1 390 ? 36 7.363 -25.5 1 83.94 390 LYS A CA 1
ATOM 3144 C C . LYS A 1 390 ? 35.5 8.281 -26.609 1 83.94 390 LYS A C 1
ATOM 3146 O O . LYS A 1 390 ? 36.281 9.031 -27.203 1 83.94 390 LYS A O 1
ATOM 3151 N N . TYR A 1 391 ? 34.156 8.242 -26.906 1 87.5 391 TYR A N 1
ATOM 3152 C CA . TYR A 1 391 ? 33.594 9.031 -28 1 87.5 391 TYR A CA 1
ATOM 3153 C C . TYR A 1 391 ? 33.031 10.352 -27.484 1 87.5 391 TYR A C 1
ATOM 3155 O O . TYR A 1 391 ? 31.844 10.5 -27.266 1 87.5 391 TYR A O 1
ATOM 3163 N N . LYS A 1 392 ? 33.844 11.336 -27.375 1 82.12 392 LYS A N 1
ATOM 3164 C CA . LYS A 1 392 ? 33.531 12.602 -26.734 1 82.12 392 LYS A CA 1
ATOM 3165 C C . LYS A 1 392 ? 32.531 13.406 -27.547 1 82.12 392 LYS A C 1
ATOM 3167 O O . LYS A 1 392 ? 31.656 14.07 -27 1 82.12 392 LYS A O 1
ATOM 3172 N N . LEU A 1 393 ? 32.625 13.281 -28.906 1 85.19 393 LEU A N 1
ATOM 3173 C CA . LEU A 1 393 ? 31.719 14.023 -29.766 1 85.19 393 LEU A CA 1
ATOM 3174 C C . LEU A 1 393 ? 30.297 13.477 -29.656 1 85.19 393 LEU A C 1
ATOM 3176 O O . LEU A 1 393 ? 29.344 14.25 -29.609 1 85.19 393 LEU A O 1
ATOM 3180 N N . LEU A 1 394 ? 30.234 12.234 -29.625 1 87.88 394 LEU A N 1
ATOM 3181 C CA . LEU A 1 394 ? 28.922 11.602 -29.469 1 87.88 394 LEU A CA 1
ATOM 3182 C C . LEU A 1 394 ? 28.312 11.945 -28.125 1 87.88 394 LEU A C 1
ATOM 3184 O O . LEU A 1 394 ? 27.094 12.156 -28.016 1 87.88 394 LEU A O 1
ATOM 3188 N N . ALA A 1 395 ? 29.109 12.078 -27.172 1 87.88 395 ALA A N 1
ATOM 3189 C CA . ALA A 1 395 ? 28.656 12.406 -25.828 1 87.88 395 ALA A CA 1
ATOM 3190 C C . ALA A 1 395 ? 28.109 13.836 -25.781 1 87.88 395 ALA A C 1
ATOM 3192 O O . ALA A 1 395 ? 27.078 14.102 -25.156 1 87.88 395 ALA A O 1
ATOM 3193 N N . GLN A 1 396 ? 28.797 14.695 -26.469 1 86.12 396 GLN A N 1
ATOM 3194 C CA . GLN A 1 396 ? 28.375 16.094 -26.469 1 86.12 396 GLN A CA 1
ATOM 3195 C C . GLN A 1 396 ? 27.031 16.266 -27.172 1 86.12 396 GLN A C 1
ATOM 3197 O O . GLN A 1 396 ? 26.156 16.984 -26.688 1 86.12 396 GLN A O 1
ATOM 3202 N N . TYR A 1 397 ? 26.953 15.617 -28.234 1 89.62 397 TYR A N 1
ATOM 3203 C CA . TYR A 1 397 ? 25.703 15.734 -28.969 1 89.62 397 TYR A CA 1
ATOM 3204 C C . TYR A 1 397 ? 24.562 15.047 -28.219 1 89.62 397 TYR A C 1
ATOM 3206 O O . TYR A 1 397 ? 23.406 15.492 -28.281 1 89.62 397 TYR A O 1
ATOM 3214 N N . SER A 1 398 ? 24.844 14.023 -27.5 1 91.38 398 SER A N 1
ATOM 3215 C CA . SER A 1 398 ? 23.828 13.328 -26.703 1 91.38 398 SER A CA 1
ATOM 3216 C C . SER A 1 398 ? 23.344 14.203 -25.562 1 91.38 398 SER A C 1
ATOM 3218 O O . SER A 1 398 ? 22.141 14.211 -25.25 1 91.38 398 SER A O 1
ATOM 3220 N N . ILE A 1 399 ? 24.219 14.93 -25.031 1 92.38 399 ILE A N 1
ATOM 3221 C CA . ILE A 1 399 ? 23.859 15.805 -23.922 1 92.38 399 ILE A CA 1
ATOM 3222 C C . ILE A 1 399 ? 23.016 16.969 -24.422 1 92.38 399 ILE A C 1
ATOM 3224 O O . ILE A 1 399 ? 22.016 17.344 -23.812 1 92.38 399 ILE A O 1
ATOM 3228 N N . GLY A 1 400 ? 23.469 17.5 -25.562 1 92.12 400 GLY A N 1
ATOM 3229 C CA . GLY A 1 400 ? 22.672 18.547 -26.172 1 92.12 400 GLY A CA 1
ATOM 3230 C C . GLY A 1 400 ? 21.297 18.078 -26.609 1 92.12 400 GLY A C 1
ATOM 3231 O O . GLY A 1 400 ? 20.312 18.797 -26.453 1 92.12 400 GLY A O 1
ATOM 3232 N N . GLY A 1 401 ? 21.281 16.922 -27.141 1 93.56 401 GLY A N 1
ATOM 3233 C CA . GLY A 1 401 ? 20 16.328 -27.5 1 93.56 401 GLY A CA 1
ATOM 3234 C C . GLY A 1 401 ? 19.094 16.078 -26.312 1 93.56 401 GLY A C 1
ATOM 3235 O O . GLY A 1 401 ? 17.891 16.297 -26.391 1 93.56 401 GLY A O 1
ATOM 3236 N N . LEU A 1 402 ? 19.656 15.625 -25.219 1 94.38 402 LEU A N 1
ATOM 3237 C CA . LEU A 1 402 ? 18.891 15.367 -24 1 94.38 402 LEU A CA 1
ATOM 3238 C C . LEU A 1 402 ? 18.234 16.656 -23.5 1 94.38 402 LEU A C 1
ATOM 3240 O O . LEU A 1 402 ? 17.047 16.656 -23.141 1 94.38 402 LEU A O 1
ATOM 3244 N N . LEU A 1 403 ? 18.953 17.75 -23.406 1 94.62 403 LEU A N 1
ATOM 3245 C CA . LEU A 1 403 ? 18.406 19.016 -22.953 1 94.62 403 LEU A CA 1
ATOM 3246 C C . LEU A 1 403 ? 17.312 19.516 -23.891 1 94.62 403 LEU A C 1
ATOM 3248 O O . LEU A 1 403 ? 16.281 20.016 -23.438 1 94.62 403 LEU A O 1
ATOM 3252 N N . PHE A 1 404 ? 17.656 19.328 -25.172 1 95.19 404 PHE A N 1
ATOM 3253 C CA . PHE A 1 404 ? 16.703 19.781 -26.172 1 95.19 404 PHE A CA 1
ATOM 3254 C C . PHE A 1 404 ? 15.359 19.062 -26.016 1 95.19 404 PHE A C 1
ATOM 3256 O O . PHE A 1 404 ? 14.312 19.703 -25.953 1 95.19 404 PHE A O 1
ATOM 3263 N N . PHE A 1 405 ? 15.391 17.797 -25.922 1 94.75 405 PHE A N 1
ATOM 3264 C CA . PHE A 1 405 ? 14.164 17.016 -25.828 1 94.75 405 PHE A CA 1
ATOM 3265 C C . PHE A 1 405 ? 13.508 17.219 -24.469 1 94.75 405 PHE A C 1
ATOM 3267 O O . PHE A 1 405 ? 12.281 17.172 -24.344 1 94.75 405 PHE A O 1
ATOM 3274 N N . ALA A 1 406 ? 14.281 17.406 -23.438 1 94.94 406 ALA A N 1
ATOM 3275 C CA . ALA A 1 406 ? 13.727 17.688 -22.125 1 94.94 406 ALA A CA 1
ATOM 3276 C C . ALA A 1 406 ? 12.969 19.016 -22.125 1 94.94 406 ALA A C 1
ATOM 3278 O O . ALA A 1 406 ? 11.898 19.125 -21.516 1 94.94 406 ALA A O 1
ATOM 3279 N N . LEU A 1 407 ? 13.523 20 -22.797 1 95.56 407 LEU A N 1
ATOM 3280 C CA . LEU A 1 407 ? 12.859 21.297 -22.922 1 95.56 407 LEU A CA 1
ATOM 3281 C C . LEU A 1 407 ? 11.57 21.172 -23.734 1 95.56 407 LEU A C 1
ATOM 3283 O O . LEU A 1 407 ? 10.562 21.781 -23.391 1 95.56 407 LEU A O 1
ATOM 3287 N N . LEU A 1 408 ? 11.695 20.406 -24.734 1 94.56 408 LEU A N 1
ATOM 3288 C CA . LEU A 1 408 ? 10.5 20.188 -25.531 1 94.56 408 LEU A CA 1
ATOM 3289 C C . LEU A 1 408 ? 9.383 19.562 -24.703 1 94.56 408 LEU A C 1
ATOM 3291 O O . LEU A 1 408 ? 8.234 20 -24.766 1 94.56 408 LEU A O 1
ATOM 3295 N N . ARG A 1 409 ? 9.695 18.641 -23.969 1 91.81 409 ARG A N 1
ATOM 3296 C CA . ARG A 1 409 ? 8.695 18 -23.125 1 91.81 409 ARG A CA 1
ATOM 3297 C C . ARG A 1 409 ? 8.164 18.969 -22.062 1 91.81 409 ARG A C 1
ATOM 3299 O O . ARG A 1 409 ? 6.973 18.953 -21.75 1 91.81 409 ARG A O 1
ATOM 3306 N N . PHE A 1 410 ? 9.039 19.703 -21.516 1 92.88 410 PHE A N 1
ATOM 3307 C CA . PHE A 1 410 ? 8.68 20.703 -20.5 1 92.88 410 PHE A CA 1
ATOM 3308 C C . PHE A 1 410 ? 7.652 21.688 -21.062 1 92.88 410 PHE A C 1
ATOM 3310 O O . PHE A 1 410 ? 6.684 22.031 -20.375 1 92.88 410 PHE A O 1
ATOM 3317 N N . PHE A 1 411 ? 7.832 22.062 -22.281 1 93.12 411 PHE A N 1
ATOM 3318 C CA . PHE A 1 411 ? 6.934 23.047 -22.875 1 93.12 411 PHE A CA 1
ATOM 3319 C C . PHE A 1 411 ? 5.641 22.375 -23.328 1 93.12 411 PHE A C 1
ATOM 3321 O O . PHE A 1 411 ? 4.602 23.031 -23.422 1 93.12 411 PHE A O 1
ATOM 3328 N N . LEU A 1 412 ? 5.652 21.094 -23.531 1 88.56 412 LEU A N 1
ATOM 3329 C CA . LEU A 1 412 ? 4.449 20.359 -23.938 1 88.56 412 LEU A CA 1
ATOM 3330 C C . LEU A 1 412 ? 3.572 20.047 -22.719 1 88.56 412 LEU A C 1
ATOM 3332 O O . LEU A 1 412 ? 2.377 19.781 -22.875 1 88.56 412 LEU A O 1
ATOM 3336 N N . TRP A 1 413 ? 4.133 20.078 -21.531 1 86.06 413 TRP A N 1
ATOM 3337 C CA . TRP A 1 413 ? 3.393 19.797 -20.312 1 86.06 413 TRP A CA 1
ATOM 3338 C C . TRP A 1 413 ? 2.615 21.031 -19.844 1 86.06 413 TRP A C 1
ATOM 3340 O O . TRP A 1 413 ? 3.205 22.078 -19.578 1 86.06 413 TRP A O 1
ATOM 3350 N N . HIS A 1 414 ? 1.301 20.906 -19.812 1 82.81 414 HIS A N 1
ATOM 3351 C CA . HIS A 1 414 ? 0.448 22 -19.375 1 82.81 414 HIS A CA 1
ATOM 3352 C C . HIS A 1 414 ? -0.313 21.641 -18.109 1 82.81 414 HIS A C 1
ATOM 3354 O O . HIS A 1 414 ? -1.388 21.047 -18.172 1 82.81 414 HIS A O 1
ATOM 3360 N N . PRO A 1 415 ? 0.191 22.078 -16.969 1 77.19 415 PRO A N 1
ATOM 3361 C CA . PRO A 1 415 ? -0.473 21.719 -15.719 1 77.19 415 PRO A CA 1
ATOM 3362 C C . PRO A 1 415 ? -1.854 22.359 -15.578 1 77.19 415 PRO A C 1
ATOM 3364 O O . PRO A 1 415 ? -2.736 21.797 -14.93 1 77.19 415 PRO A O 1
ATOM 3367 N N . GLU A 1 416 ? -2.066 23.562 -16.125 1 71.88 416 GLU A N 1
ATOM 3368 C CA . GLU A 1 416 ? -3.334 24.281 -16.031 1 71.88 416 GLU A CA 1
ATOM 3369 C C . GLU A 1 416 ? -4.453 23.516 -16.734 1 71.88 416 GLU A C 1
ATOM 3371 O O . GLU A 1 416 ? -5.598 23.516 -16.266 1 71.88 416 GLU A O 1
ATOM 3376 N N . LEU A 1 417 ? -4.066 22.828 -17.734 1 65.31 417 LEU A N 1
ATOM 3377 C CA . LEU A 1 417 ? -5.055 22.125 -18.547 1 65.31 417 LEU A CA 1
ATOM 3378 C C . LEU A 1 417 ? -5.359 20.75 -17.953 1 65.31 417 LEU A C 1
ATOM 3380 O O . LEU A 1 417 ? -6.492 20.266 -18.031 1 65.31 417 LEU A O 1
ATOM 3384 N N . GLU A 1 418 ? -4.418 20.156 -17.359 1 63.84 418 GLU A N 1
ATOM 3385 C CA . GLU A 1 418 ? -4.586 18.797 -16.844 1 63.84 418 GLU A CA 1
ATOM 3386 C C . GLU A 1 418 ? -5.613 18.766 -15.711 1 63.84 418 GLU A C 1
ATOM 3388 O O . GLU A 1 418 ? -6.426 17.828 -15.641 1 63.84 418 GLU A O 1
ATOM 3393 N N . TRP A 1 419 ? -5.652 19.734 -14.914 1 62 419 TRP A N 1
ATOM 3394 C CA . TRP A 1 419 ? -6.613 19.703 -13.812 1 62 419 TRP A CA 1
ATOM 3395 C C . TRP A 1 419 ? -8 20.109 -14.297 1 62 419 TRP A C 1
ATOM 3397 O O . TRP A 1 419 ? -9.008 19.547 -13.859 1 62 419 TRP A O 1
ATOM 3407 N N . LYS A 1 420 ? -7.977 21.047 -15.188 1 58.72 420 LYS A N 1
ATOM 3408 C CA . LYS A 1 420 ? -9.273 21.453 -15.711 1 58.72 420 LYS A CA 1
ATOM 3409 C C . LYS A 1 420 ? -9.969 20.297 -16.422 1 58.72 420 LYS A C 1
ATOM 3411 O O . LYS A 1 420 ? -11.18 20.109 -16.297 1 58.72 420 LYS A O 1
ATOM 3416 N N . GLU A 1 421 ? -9.211 19.516 -17.031 1 55.66 421 GLU A N 1
ATOM 3417 C CA . GLU A 1 421 ? -9.773 18.391 -17.781 1 55.66 421 GLU A CA 1
ATOM 3418 C C . GLU A 1 421 ? -10.133 17.234 -16.859 1 55.66 421 GLU A C 1
ATOM 3420 O O . GLU A 1 421 ? -11.055 16.469 -17.156 1 55.66 421 GLU A O 1
ATOM 3425 N N . ASN A 1 422 ? -9.469 17.125 -15.82 1 52.16 422 ASN A N 1
ATOM 3426 C CA . ASN A 1 422 ? -9.648 15.938 -14.984 1 52.16 422 ASN A CA 1
ATOM 3427 C C . ASN A 1 422 ? -10.664 16.172 -13.875 1 52.16 422 ASN A C 1
ATOM 3429 O O . ASN A 1 422 ? -11.102 15.234 -13.211 1 52.16 422 ASN A O 1
ATOM 3433 N N . SER A 1 423 ? -10.922 17.297 -13.523 1 50.66 423 SER A N 1
ATOM 3434 C CA . SER A 1 423 ? -11.914 17.531 -12.477 1 50.66 423 SER A CA 1
ATOM 3435 C C . SER A 1 423 ? -13.328 17.234 -12.977 1 50.66 423 SER A C 1
ATOM 3437 O O . SER A 1 423 ? -13.781 17.844 -13.953 1 50.66 423 SER A O 1
ATOM 3439 N N . ALA A 1 424 ? -13.781 16.094 -12.758 1 46.19 424 ALA A N 1
ATOM 3440 C CA . ALA A 1 424 ? -15.109 15.633 -13.156 1 46.19 424 ALA A CA 1
ATOM 3441 C C . ALA A 1 424 ? -16.156 16.703 -12.867 1 46.19 424 ALA A C 1
ATOM 3443 O O . ALA A 1 424 ? -17.094 16.875 -13.648 1 46.19 424 ALA A O 1
ATOM 3444 N N . PHE A 1 425 ? -16.188 17.172 -11.594 1 45.72 425 PHE A N 1
ATOM 3445 C CA . PHE A 1 425 ? -17.188 18.156 -11.227 1 45.72 425 PHE A CA 1
ATOM 3446 C C . PHE A 1 425 ? -17.156 19.359 -12.172 1 45.72 425 PHE A C 1
ATOM 3448 O O . PHE A 1 425 ? -18.203 19.891 -12.539 1 45.72 425 PHE A O 1
ATOM 3455 N N . LEU A 1 426 ? -15.891 19.719 -12.539 1 47.41 426 LEU A N 1
ATOM 3456 C CA . LEU A 1 426 ? -15.75 20.906 -13.383 1 47.41 426 LEU A CA 1
ATOM 3457 C C . LEU A 1 426 ? -15.945 20.547 -14.852 1 47.41 426 LEU A C 1
ATOM 3459 O O . LEU A 1 426 ? -16.281 21.422 -15.664 1 47.41 426 LEU A O 1
ATOM 3463 N N . LYS A 1 427 ? -15.477 19.359 -15.148 1 47.03 427 LYS A N 1
ATOM 3464 C CA . LYS A 1 427 ? -15.68 19.047 -16.562 1 47.03 427 LYS A CA 1
ATOM 3465 C C . LYS A 1 427 ? -17.156 19 -16.906 1 47.03 427 LYS A C 1
ATOM 3467 O O . LYS A 1 427 ? -17.578 19.562 -17.922 1 47.03 427 LYS A O 1
ATOM 3472 N N . GLU A 1 428 ? -17.859 17.922 -16.359 1 44.34 428 GLU A N 1
ATOM 3473 C CA . GLU A 1 428 ? -19.203 17.609 -16.797 1 44.34 428 GLU A CA 1
ATOM 3474 C C . GLU A 1 428 ? -20.219 18.562 -16.172 1 44.34 428 GLU A C 1
ATOM 3476 O O . GLU A 1 428 ? -21.266 18.844 -16.766 1 44.34 428 GLU A O 1
ATOM 3481 N N . SER A 1 429 ? -20.031 18.891 -14.867 1 45.81 429 SER A N 1
ATOM 3482 C CA . SER A 1 429 ? -21.234 19.375 -14.203 1 45.81 429 SER A CA 1
ATOM 3483 C C . SER A 1 429 ? -21.391 20.875 -14.359 1 45.81 429 SER A C 1
ATOM 3485 O O . SER A 1 429 ? -22.453 21.375 -14.742 1 45.81 429 SER A O 1
ATOM 3487 N N . LEU A 1 430 ? -20.469 21.672 -13.656 1 52.5 430 LEU A N 1
ATOM 3488 C CA . LEU A 1 430 ? -20.859 23.078 -13.562 1 52.5 430 LEU A CA 1
ATOM 3489 C C . LEU A 1 430 ? -19.891 23.969 -14.352 1 52.5 430 LEU A C 1
ATOM 3491 O O . LEU A 1 430 ? -18.672 23.875 -14.188 1 52.5 430 LEU A O 1
ATOM 3495 N N . SER A 1 431 ? -20.328 24.406 -15.516 1 54.69 431 SER A N 1
ATOM 3496 C CA . SER A 1 431 ? -19.625 25.469 -16.219 1 54.69 431 SER A CA 1
ATOM 3497 C C . SER A 1 431 ? -19.203 26.594 -15.273 1 54.69 431 SER A C 1
ATOM 3499 O O . SER A 1 431 ? -19.75 26.703 -14.172 1 54.69 431 SER A O 1
ATOM 3501 N N . ALA A 1 432 ? -18.016 27.281 -15.531 1 59.34 432 ALA A N 1
ATOM 3502 C CA . ALA A 1 432 ? -17.609 28.453 -14.758 1 59.34 432 ALA A CA 1
ATOM 3503 C C . ALA A 1 432 ? -18.797 29.359 -14.469 1 59.34 432 ALA A C 1
ATOM 3505 O O . ALA A 1 432 ? -18.922 29.922 -13.375 1 59.34 432 ALA A O 1
ATOM 3506 N N . LEU A 1 433 ? -19.625 29.391 -15.453 1 61.03 433 LEU A N 1
ATOM 3507 C CA . LEU A 1 433 ? -20.797 30.234 -15.312 1 61.03 433 LEU A CA 1
ATOM 3508 C C . LEU A 1 433 ? -21.781 29.641 -14.297 1 61.03 433 LEU A C 1
ATOM 3510 O O . LEU A 1 433 ? -22.375 30.375 -13.5 1 61.03 433 LEU A O 1
ATOM 3514 N N . GLU A 1 434 ? -21.812 28.422 -14.312 1 65.06 434 GLU A N 1
ATOM 3515 C CA . GLU A 1 434 ? -22.719 27.75 -13.375 1 65.06 434 GLU A CA 1
ATOM 3516 C C . GLU A 1 434 ? -22.203 27.844 -11.945 1 65.06 434 GLU A C 1
ATOM 3518 O O . GLU A 1 434 ? -22.984 28.016 -11.008 1 65.06 434 GLU A O 1
ATOM 3523 N N . MET A 1 435 ? -20.984 27.891 -11.859 1 69.88 435 MET A N 1
ATOM 3524 C CA . MET A 1 435 ? -20.391 28.016 -10.531 1 69.88 435 MET A CA 1
ATOM 3525 C C . MET A 1 435 ? -20.641 29.422 -9.969 1 69.88 435 MET A C 1
ATOM 3527 O O . MET A 1 435 ? -20.859 29.578 -8.766 1 69.88 435 MET A O 1
ATOM 3531 N N . GLN A 1 436 ? -20.547 30.297 -10.883 1 71.69 436 GLN A N 1
ATOM 3532 C CA . GLN A 1 436 ? -20.828 31.656 -10.445 1 71.69 436 GLN A CA 1
ATOM 3533 C C . GLN A 1 436 ? -22.281 31.812 -10.031 1 71.69 436 GLN A C 1
ATOM 3535 O O . GLN A 1 436 ? -22.594 32.531 -9.086 1 71.69 436 GLN A O 1
ATOM 3540 N N . GLU A 1 437 ? -23.062 31.109 -10.711 1 72.19 437 GLU A N 1
ATOM 3541 C CA . GLU A 1 437 ? -24.469 31.141 -10.367 1 72.19 437 GLU A CA 1
ATOM 3542 C C . GLU A 1 437 ? -24.734 30.469 -9.023 1 72.19 437 GLU A C 1
ATOM 3544 O O . GLU A 1 437 ? -25.562 30.938 -8.234 1 72.19 437 GLU A O 1
ATOM 3549 N N . VAL A 1 438 ? -24.094 29.453 -8.797 1 76.31 438 VAL A N 1
ATOM 3550 C CA . VAL A 1 438 ? -24.234 28.75 -7.531 1 76.31 438 VAL A CA 1
ATOM 3551 C C . VAL A 1 438 ? -23.703 29.625 -6.395 1 76.31 438 VAL A C 1
ATOM 3553 O O . VAL A 1 438 ? -24.328 29.703 -5.324 1 76.31 438 VAL A O 1
ATOM 3556 N N . GLU A 1 439 ? -22.625 30.25 -6.641 1 80.44 439 GLU A N 1
ATOM 3557 C CA . GLU A 1 439 ? -22.062 31.141 -5.633 1 80.44 439 GLU A CA 1
ATOM 3558 C C . GLU A 1 439 ? -23.031 32.281 -5.32 1 80.44 439 GLU A C 1
ATOM 3560 O O . GLU A 1 439 ? -23.188 32.688 -4.16 1 80.44 439 GLU A O 1
ATOM 3565 N N . LYS A 1 440 ? -23.609 32.719 -6.344 1 79.88 440 LYS A N 1
ATOM 3566 C CA . LYS A 1 440 ? -24.562 33.812 -6.164 1 79.88 440 LYS A CA 1
ATOM 3567 C C . LYS A 1 440 ? -25.781 33.344 -5.379 1 79.88 440 LYS A C 1
ATOM 3569 O O . LYS A 1 440 ? -26.266 34.031 -4.484 1 79.88 440 LYS A O 1
ATOM 3574 N N . THR A 1 441 ? -26.203 32.188 -5.656 1 79.81 441 THR A N 1
ATOM 3575 C CA . THR A 1 441 ? -27.375 31.656 -4.965 1 79.81 441 THR A CA 1
ATOM 3576 C C . THR A 1 441 ? -27.047 31.375 -3.502 1 79.81 441 THR A C 1
ATOM 3578 O O . THR A 1 441 ? -27.891 31.578 -2.623 1 79.81 441 THR A O 1
ATOM 3581 N N . LEU A 1 442 ? -25.953 30.969 -3.246 1 87.44 442 LEU A N 1
ATOM 3582 C CA . LEU A 1 442 ? -25.531 30.719 -1.875 1 87.44 442 LEU A CA 1
ATOM 3583 C C . LEU A 1 442 ? -25.391 32 -1.086 1 87.44 442 LEU A C 1
ATOM 3585 O O . LEU A 1 442 ? -25.641 32.031 0.121 1 87.44 442 LEU A O 1
ATOM 3589 N N . SER A 1 443 ? -24.984 33.031 -1.827 1 87.62 443 SER A N 1
ATOM 3590 C CA . SER A 1 443 ? -24.797 34.312 -1.157 1 87.62 443 SER A CA 1
ATOM 3591 C C . SER A 1 443 ? -26.141 34.906 -0.717 1 87.62 443 SER A C 1
ATOM 3593 O O . SER A 1 443 ? -26.172 35.781 0.157 1 87.62 443 SER A O 1
ATOM 3595 N N . GLU A 1 444 ? -27.188 34.406 -1.231 1 87 444 GLU A N 1
ATOM 3596 C CA . GLU A 1 444 ? -28.5 34.906 -0.883 1 87 444 GLU A CA 1
ATOM 3597 C C . GLU A 1 444 ? -29.031 34.219 0.378 1 87 444 GLU A C 1
ATOM 3599 O O . GLU A 1 444 ? -30.031 34.688 0.962 1 87 444 GLU A O 1
ATOM 3604 N N . LEU A 1 445 ? -28.312 33.344 0.881 1 90.25 445 LEU A N 1
ATOM 3605 C CA . LEU A 1 445 ? -28.703 32.688 2.119 1 90.25 445 LEU A CA 1
ATOM 3606 C C . LEU A 1 445 ? -28.406 33.562 3.328 1 90.25 445 LEU A C 1
ATOM 3608 O O . LEU A 1 445 ? -27.625 34.5 3.23 1 90.25 445 LEU A O 1
ATOM 3612 N N . PRO A 1 446 ? -29.109 33.219 4.441 1 87.56 446 PRO A N 1
ATOM 3613 C CA . PRO A 1 446 ? -28.766 34 5.641 1 87.56 446 PRO A CA 1
ATOM 3614 C C . PRO A 1 446 ? -27.266 33.938 5.965 1 87.56 446 PRO A C 1
ATOM 3616 O O . PRO A 1 446 ? -26.641 32.906 5.805 1 87.56 446 PRO A O 1
ATOM 3619 N N . LYS A 1 447 ? -26.875 35 6.492 1 84.5 447 LYS A N 1
ATOM 3620 C CA . LYS A 1 447 ? -25.438 35.156 6.719 1 84.5 447 LYS A CA 1
ATOM 3621 C C . LYS A 1 447 ? -24.922 34.125 7.723 1 84.5 447 LYS A C 1
ATOM 3623 O O . LYS A 1 447 ? -25.594 33.812 8.711 1 84.5 447 LYS A O 1
ATOM 3628 N N . ASN A 1 448 ? -23.766 33.562 7.426 1 86.62 448 ASN A N 1
ATOM 3629 C CA . ASN A 1 448 ? -23 32.688 8.305 1 86.62 448 ASN A CA 1
ATOM 3630 C C . ASN A 1 448 ? -23.734 31.375 8.539 1 86.62 448 ASN A C 1
ATOM 3632 O O . ASN A 1 448 ? -23.656 30.797 9.625 1 86.62 448 ASN A O 1
ATOM 3636 N N . SER A 1 449 ? -24.422 30.969 7.539 1 90.62 449 SER A N 1
ATOM 3637 C CA . SER A 1 449 ? -25.094 29.672 7.652 1 90.62 449 SER A CA 1
ATOM 3638 C C . SER A 1 449 ? -24.094 28.531 7.566 1 90.62 449 SER A C 1
ATOM 3640 O O . SER A 1 449 ? -23.078 28.625 6.883 1 90.62 449 SER A O 1
ATOM 3642 N N . LYS A 1 450 ? -24.422 27.562 8.297 1 92.38 450 LYS A N 1
ATOM 3643 C CA . LYS A 1 450 ? -23.609 26.344 8.242 1 92.38 450 LYS A CA 1
ATOM 3644 C C . LYS A 1 450 ? -24.156 25.359 7.211 1 92.38 450 LYS A C 1
ATOM 3646 O O . LYS A 1 450 ? -25.328 24.969 7.281 1 92.38 450 LYS A O 1
ATOM 3651 N N . ILE A 1 451 ? -23.297 24.984 6.266 1 91.19 451 ILE A N 1
ATOM 3652 C CA . ILE A 1 451 ? -23.734 24.156 5.148 1 91.19 451 ILE A CA 1
ATOM 3653 C C . ILE A 1 451 ? -22.922 22.859 5.109 1 91.19 451 ILE A C 1
ATOM 3655 O O . ILE A 1 451 ? -21.703 22.891 5.289 1 91.19 451 ILE A O 1
ATOM 3659 N N . PHE A 1 452 ? -23.562 21.719 4.961 1 89.88 452 PHE A N 1
ATOM 3660 C CA . PHE A 1 452 ? -22.906 20.438 4.742 1 89.88 452 PHE A CA 1
ATOM 3661 C C . PHE A 1 452 ? -22.75 20.141 3.254 1 89.88 452 PHE A C 1
ATOM 3663 O O . PHE A 1 452 ? -23.75 19.953 2.547 1 89.88 452 PHE A O 1
ATOM 3670 N N . PRO A 1 453 ? -21.531 20.109 2.768 1 85.38 453 PRO A N 1
ATOM 3671 C CA . PRO A 1 453 ? -21.312 19.719 1.373 1 85.38 453 PRO A CA 1
ATOM 3672 C C . PRO A 1 453 ? -21.125 18.219 1.2 1 85.38 453 PRO A C 1
ATOM 3674 O O . PRO A 1 453 ? -20.328 17.594 1.911 1 85.38 453 PRO A O 1
ATOM 3677 N N . GLU A 1 454 ? -21.875 17.641 0.221 1 81.81 454 GLU A N 1
ATOM 3678 C CA . GLU A 1 454 ? -21.703 16.219 -0.083 1 81.81 454 GLU A CA 1
ATOM 3679 C C . GLU A 1 454 ? -20.375 15.969 -0.784 1 81.81 454 GLU A C 1
ATOM 3681 O O . GLU A 1 454 ? -20 16.688 -1.711 1 81.81 454 GLU A O 1
ATOM 3686 N N . THR A 1 455 ? -19.578 15.102 -0.234 1 74.75 455 THR A N 1
ATOM 3687 C CA . THR A 1 455 ? -18.344 14.695 -0.891 1 74.75 455 THR A CA 1
ATOM 3688 C C . THR A 1 455 ? -18.391 13.211 -1.257 1 74.75 455 THR A C 1
ATOM 3690 O O . THR A 1 455 ? -18.75 12.375 -0.43 1 74.75 455 THR A O 1
ATOM 3693 N N . ASP A 1 456 ? -18.266 12.914 -2.486 1 66.88 456 ASP A N 1
ATOM 3694 C CA . ASP A 1 456 ? -18.219 11.523 -2.918 1 66.88 456 ASP A CA 1
ATOM 3695 C C . ASP A 1 456 ? -16.781 10.984 -2.885 1 66.88 456 ASP A C 1
ATOM 3697 O O . ASP A 1 456 ? -15.945 11.383 -3.697 1 66.88 456 ASP A O 1
ATOM 3701 N N . SER A 1 457 ? -16.531 10.18 -1.895 1 62.16 457 SER A N 1
ATOM 3702 C CA . SER A 1 457 ? -15.188 9.656 -1.688 1 62.16 457 SER A CA 1
ATOM 3703 C C . SER A 1 457 ? -14.766 8.75 -2.84 1 62.16 457 SER A C 1
ATOM 3705 O O . SER A 1 457 ? -13.57 8.531 -3.055 1 62.16 457 SER A O 1
ATOM 3707 N N . ARG A 1 458 ? -15.672 8.156 -3.623 1 54.66 458 ARG A N 1
ATOM 3708 C CA . ARG A 1 458 ? -15.344 7.242 -4.711 1 54.66 458 ARG A CA 1
ATOM 3709 C C . ARG A 1 458 ? -14.773 7.996 -5.906 1 54.66 458 ARG A C 1
ATOM 3711 O O . ARG A 1 458 ? -14.031 7.426 -6.711 1 54.66 458 ARG A O 1
ATOM 3718 N N . LYS A 1 459 ? -15.375 9.117 -6.027 1 53.59 459 LYS A N 1
ATOM 3719 C CA . LYS A 1 459 ? -14.859 9.93 -7.125 1 53.59 459 LYS A CA 1
ATOM 3720 C C . LYS A 1 459 ? -13.516 10.547 -6.766 1 53.59 459 LYS A C 1
ATOM 3722 O O . LYS A 1 459 ? -13.422 11.75 -6.527 1 53.59 459 LYS A O 1
ATOM 3727 N N . LYS A 1 460 ? -12.789 9.805 -5.961 1 48.62 460 LYS A N 1
ATOM 3728 C CA . LYS A 1 460 ? -11.555 10.055 -5.227 1 48.62 460 LYS A CA 1
ATOM 3729 C C . LYS A 1 460 ? -10.766 11.211 -5.848 1 48.62 460 LYS A C 1
ATOM 3731 O O . LYS A 1 460 ? -10.328 12.117 -5.141 1 48.62 460 LYS A O 1
ATOM 3736 N N . TRP A 1 461 ? -10.18 11.039 -7.094 1 46.78 461 TRP A N 1
ATOM 3737 C CA . TRP A 1 461 ? -9.102 11.883 -7.613 1 46.78 461 TRP A CA 1
ATOM 3738 C C . TRP A 1 461 ? -9.656 12.977 -8.523 1 46.78 461 TRP A C 1
ATOM 3740 O O . TRP A 1 461 ? -8.922 13.875 -8.93 1 46.78 461 TRP A O 1
ATOM 3750 N N . GLY A 1 462 ? -10.867 12.891 -8.859 1 45.62 462 GLY A N 1
ATOM 3751 C CA . GLY A 1 462 ? -11.281 13.883 -9.844 1 45.62 462 GLY A CA 1
ATOM 3752 C C . GLY A 1 462 ? -11.812 15.156 -9.227 1 45.62 462 GLY A C 1
ATOM 3753 O O . GLY A 1 462 ? -11.602 16.25 -9.758 1 45.62 462 GLY A O 1
ATOM 3754 N N . ASP A 1 463 ? -12.57 15.078 -8.094 1 52.09 463 ASP A N 1
ATOM 3755 C CA . ASP A 1 463 ? -13.133 16.297 -7.543 1 52.09 463 ASP A CA 1
ATOM 3756 C C . ASP A 1 463 ? -12.523 16.625 -6.188 1 52.09 463 ASP A C 1
ATOM 3758 O O . ASP A 1 463 ? -12.484 15.781 -5.293 1 52.09 463 ASP A O 1
ATOM 3762 N N . SER A 1 464 ? -11.742 17.641 -6.242 1 59.97 464 SER A N 1
ATOM 3763 C CA . SER A 1 464 ? -11.195 18.109 -4.969 1 59.97 464 SER A CA 1
ATOM 3764 C C . SER A 1 464 ? -12.281 18.234 -3.91 1 59.97 464 SER A C 1
ATOM 3766 O O . SER A 1 464 ? -13.344 18.797 -4.168 1 59.97 464 SER A O 1
ATOM 3768 N N . PRO A 1 465 ? -12.195 17.516 -2.85 1 60.09 465 PRO A N 1
ATOM 3769 C CA . PRO A 1 465 ? -13.172 17.688 -1.771 1 60.09 465 PRO A CA 1
ATOM 3770 C C . PRO A 1 465 ? -13.297 19.141 -1.316 1 60.09 465 PRO A C 1
ATOM 3772 O O . PRO A 1 465 ? -14.25 19.5 -0.622 1 60.09 465 PRO A O 1
ATOM 3775 N N . PHE A 1 466 ? -12.523 20.031 -1.91 1 65.06 466 PHE A N 1
ATOM 3776 C CA . PHE A 1 466 ? -12.477 21.406 -1.418 1 65.06 466 PHE A CA 1
ATOM 3777 C C . PHE A 1 466 ? -13.258 22.344 -2.338 1 65.06 466 PHE A C 1
ATOM 3779 O O . PHE A 1 466 ? -13.539 23.484 -1.977 1 65.06 466 PHE A O 1
ATOM 3786 N N . THR A 1 467 ? -13.664 21.797 -3.4 1 66.31 467 THR A N 1
ATOM 3787 C CA . THR A 1 467 ? -14.281 22.688 -4.375 1 66.31 467 THR A CA 1
ATOM 3788 C C . THR A 1 467 ? -15.594 23.234 -3.842 1 66.31 467 THR A C 1
ATOM 3790 O O . THR A 1 467 ? -15.82 24.453 -3.875 1 66.31 467 THR A O 1
ATOM 3793 N N . LEU A 1 468 ? -16.422 22.391 -3.297 1 73.25 468 LEU A N 1
ATOM 3794 C CA . LEU A 1 468 ? -17.703 22.859 -2.762 1 73.25 468 LEU A CA 1
ATOM 3795 C C . LEU A 1 468 ? -17.484 23.688 -1.498 1 73.25 468 LEU A C 1
ATOM 3797 O O . LEU A 1 468 ? -18.188 24.672 -1.27 1 73.25 468 LEU A O 1
ATOM 3801 N N . GLY A 1 469 ? -16.531 23.281 -0.736 1 72.81 469 GLY A N 1
ATOM 3802 C CA . GLY A 1 469 ? -16.203 24.031 0.466 1 72.81 469 GLY A CA 1
ATOM 3803 C C . GLY A 1 469 ? -15.75 25.453 0.178 1 72.81 469 GLY A C 1
ATOM 3804 O O . GLY A 1 469 ? -16.078 26.375 0.915 1 72.81 469 GLY A O 1
ATOM 3805 N N . LEU A 1 470 ? -15.164 25.594 -0.902 1 72.75 470 LEU A N 1
ATOM 3806 C CA . LEU A 1 470 ? -14.68 26.906 -1.282 1 72.75 470 LEU A CA 1
ATOM 3807 C C . LEU A 1 470 ? -15.82 27.797 -1.768 1 72.75 470 LEU A C 1
ATOM 3809 O O . LEU A 1 470 ? -15.852 29 -1.484 1 72.75 470 LEU A O 1
ATOM 3813 N N . LEU A 1 471 ? -16.672 27.172 -2.461 1 75.56 471 LEU A N 1
ATOM 3814 C CA . LEU A 1 471 ? -17.828 27.922 -2.92 1 75.56 471 LEU A CA 1
ATOM 3815 C C . LEU A 1 471 ? -18.656 28.422 -1.739 1 75.56 471 LEU A C 1
ATOM 3817 O O . LEU A 1 471 ? -19.125 29.562 -1.74 1 75.56 471 LEU A O 1
ATOM 3821 N N . ILE A 1 472 ? -18.734 27.609 -0.805 1 82.94 472 ILE A N 1
ATOM 3822 C CA . ILE A 1 472 ? -19.5 27.938 0.388 1 82.94 472 ILE A CA 1
ATOM 3823 C C . ILE A 1 472 ? -18.812 29.062 1.155 1 82.94 472 ILE A C 1
ATOM 3825 O O . ILE A 1 472 ? -19.453 30.016 1.589 1 82.94 472 ILE A O 1
ATOM 3829 N N . ARG A 1 473 ? -17.609 28.969 1.21 1 79.56 473 ARG A N 1
ATOM 3830 C CA . ARG A 1 473 ? -16.844 29.969 1.948 1 79.56 473 ARG A CA 1
ATOM 3831 C C . ARG A 1 473 ? -16.859 31.312 1.224 1 79.56 473 ARG A C 1
ATOM 3833 O O . ARG A 1 473 ? -17 32.375 1.854 1 79.56 473 ARG A O 1
ATOM 3840 N N . ARG A 1 474 ? -16.703 31.281 0.007 1 77.81 474 ARG A N 1
ATOM 3841 C CA . ARG A 1 474 ? -16.688 32.5 -0.776 1 77.81 474 ARG A CA 1
ATOM 3842 C C . ARG A 1 474 ? -18.047 33.219 -0.709 1 77.81 474 ARG A C 1
ATOM 3844 O O . ARG A 1 474 ? -18.109 34.438 -0.786 1 77.81 474 ARG A O 1
ATOM 3851 N N . ALA A 1 475 ? -18.984 32.375 -0.525 1 84.12 475 ALA A N 1
ATOM 3852 C CA . ALA A 1 475 ? -20.328 32.938 -0.381 1 84.12 475 ALA A CA 1
ATOM 3853 C C . ALA A 1 475 ? -20.531 33.5 1.027 1 84.12 475 ALA A C 1
ATOM 3855 O O . ALA A 1 475 ? -21.578 34.062 1.317 1 84.12 475 ALA A O 1
ATOM 3856 N N . GLY A 1 476 ? -19.531 33.25 1.881 1 80.44 476 GLY A N 1
ATOM 3857 C CA . GLY A 1 476 ? -19.594 33.844 3.219 1 80.44 476 GLY A CA 1
ATOM 3858 C C . GLY A 1 476 ? -20.203 32.875 4.238 1 80.44 476 GLY A C 1
ATOM 3859 O O . GLY A 1 476 ? -20.688 33.312 5.281 1 80.44 476 GLY A O 1
ATOM 3860 N N . HIS A 1 477 ? -20.219 31.672 3.906 1 89.19 477 HIS A N 1
ATOM 3861 C CA . HIS A 1 477 ? -20.859 30.703 4.789 1 89.19 477 HIS A CA 1
ATOM 3862 C C . HIS A 1 477 ? -19.828 29.75 5.406 1 89.19 477 HIS A C 1
ATOM 3864 O O . HIS A 1 477 ? -18.641 29.828 5.094 1 89.19 477 HIS A O 1
ATOM 3870 N N . ARG A 1 478 ? -20.344 29 6.34 1 88.38 478 ARG A N 1
ATOM 3871 C CA . ARG A 1 478 ? -19.516 28.016 7.031 1 88.38 478 ARG A CA 1
ATOM 3872 C C . ARG A 1 478 ? -19.766 26.609 6.488 1 88.38 478 ARG A C 1
ATOM 3874 O O . ARG A 1 478 ? -20.891 26.281 6.117 1 88.38 478 ARG A O 1
ATOM 3881 N N . ASN A 1 479 ? -18.781 25.922 6.465 1 84.19 479 ASN A N 1
ATOM 3882 C CA . ASN A 1 479 ? -18.922 24.531 6.008 1 84.19 479 ASN A CA 1
ATOM 3883 C C . ASN A 1 479 ? -18.656 23.547 7.137 1 84.19 479 ASN A C 1
ATOM 3885 O O . ASN A 1 479 ? -17.812 23.781 8 1 84.19 479 ASN A O 1
ATOM 3889 N N . LEU A 1 480 ? -19.5 22.453 7.309 1 75.12 480 LEU A N 1
ATOM 3890 C CA . LEU A 1 480 ? -19.281 21.406 8.305 1 75.12 480 LEU A CA 1
ATOM 3891 C C . LEU A 1 480 ? -18.156 20.469 7.871 1 75.12 480 LEU A C 1
ATOM 3893 O O . LEU A 1 480 ? -17.391 20 8.711 1 75.12 480 LEU A O 1
ATOM 3897 N N . ILE A 1 481 ? -18.469 19.672 6.668 1 62.72 481 ILE A N 1
ATOM 3898 C CA . ILE A 1 481 ? -17.578 18.547 6.34 1 62.72 481 ILE A CA 1
ATOM 3899 C C . ILE A 1 481 ? -16.625 18.969 5.219 1 62.72 481 ILE A C 1
ATOM 3901 O O . ILE A 1 481 ? -17.062 19.484 4.191 1 62.72 481 ILE A O 1
ATOM 3905 N N . GLY A 1 482 ? -15.547 19.578 5.492 1 51.38 482 GLY A N 1
ATOM 3906 C CA . GLY A 1 482 ? -14.656 19.438 4.355 1 51.38 482 GLY A CA 1
ATOM 3907 C C . GLY A 1 482 ? -13.703 18.266 4.48 1 51.38 482 GLY A C 1
ATOM 3908 O O . GLY A 1 482 ? -13.898 17.391 5.32 1 51.38 482 GLY A O 1
ATOM 3909 N N . MET A 1 483 ? -12.656 18.062 3.68 1 49.31 483 MET A N 1
ATOM 3910 C CA . MET A 1 483 ? -11.617 17.047 3.574 1 49.31 483 MET A CA 1
ATOM 3911 C C . MET A 1 483 ? -10.828 16.922 4.875 1 49.31 483 MET A C 1
ATOM 3913 O O . MET A 1 483 ? -10.594 17.938 5.551 1 49.31 483 MET A O 1
ATOM 3917 N N . GLU A 1 484 ? -10.906 15.758 5.59 1 48.56 484 GLU A N 1
ATOM 3918 C CA . GLU A 1 484 ? -10.203 15.289 6.785 1 48.56 484 GLU A CA 1
ATOM 3919 C C . GLU A 1 484 ? -8.781 15.836 6.844 1 48.56 484 GLU A C 1
ATOM 3921 O O . GLU A 1 484 ? -8.008 15.484 7.734 1 48.56 484 GLU A O 1
ATOM 3926 N N . ALA A 1 485 ? -8.203 16.297 5.855 1 49.88 485 ALA A N 1
ATOM 3927 C CA . ALA A 1 485 ? -6.793 15.977 6.062 1 49.88 485 ALA A CA 1
ATOM 3928 C C . ALA A 1 485 ? -6.312 16.469 7.43 1 49.88 485 ALA A C 1
ATOM 3930 O O . ALA A 1 485 ? -5.824 15.672 8.242 1 49.88 485 ALA A O 1
ATOM 3931 N N . GLU A 1 486 ? -5.48 17.734 7.621 1 52.84 486 GLU A N 1
ATOM 3932 C CA . GLU A 1 486 ? -4.496 18.094 8.633 1 52.84 486 GLU A CA 1
ATOM 3933 C C . GLU A 1 486 ? -5.051 19.141 9.602 1 52.84 486 GLU A C 1
ATOM 3935 O O . GLU A 1 486 ? -4.359 19.562 10.539 1 52.84 486 GLU A O 1
ATOM 3940 N N . ALA A 1 487 ? -6.438 19.5 9.586 1 58.19 487 ALA A N 1
ATOM 3941 C CA . ALA A 1 487 ? -6.477 20.703 10.406 1 58.19 487 ALA A CA 1
ATOM 3942 C C . ALA A 1 487 ? -7.398 20.531 11.609 1 58.19 487 ALA A C 1
ATOM 3944 O O . ALA A 1 487 ? -6.977 20.703 12.758 1 58.19 487 ALA A O 1
ATOM 3945 N N . SER A 1 488 ? -8.812 20.328 11.422 1 66.88 488 SER A N 1
ATOM 3946 C CA . SER A 1 488 ? -9.711 20.391 12.57 1 66.88 488 SER A CA 1
ATOM 3947 C C . SER A 1 488 ? -10.219 19.016 12.953 1 66.88 488 SER A C 1
ATOM 3949 O O . SER A 1 488 ? -10.297 18.109 12.109 1 66.88 488 SER A O 1
ATOM 3951 N N . LEU A 1 489 ? -10.367 18.719 14.234 1 82.25 489 LEU A N 1
ATOM 3952 C CA . LEU A 1 489 ? -10.828 17.453 14.805 1 82.25 489 LEU A CA 1
ATOM 3953 C C . LEU A 1 489 ? -12.305 17.234 14.5 1 82.25 489 LEU A C 1
ATOM 3955 O O . LEU A 1 489 ? -12.852 16.156 14.766 1 82.25 489 LEU A O 1
ATOM 3959 N N . THR A 1 490 ? -12.875 18.281 13.867 1 82.69 490 THR A N 1
ATOM 3960 C CA . THR A 1 490 ? -14.297 18.156 13.578 1 82.69 490 THR A CA 1
ATOM 3961 C C . THR A 1 490 ? -14.555 17.016 12.602 1 82.69 490 THR A C 1
ATOM 3963 O O . THR A 1 490 ? -15.578 16.328 12.688 1 82.69 490 THR A O 1
ATOM 3966 N N . SER A 1 491 ? -13.703 16.797 11.75 1 78.5 491 SER A N 1
ATOM 3967 C CA . SER A 1 491 ? -13.867 15.711 10.781 1 78.5 491 SER A CA 1
ATOM 3968 C C . SER A 1 491 ? -13.938 14.352 11.477 1 78.5 491 SER A C 1
ATOM 3970 O O . SER A 1 491 ? -14.641 13.453 11.023 1 78.5 491 SER A O 1
ATOM 3972 N N . LEU A 1 492 ? -13.258 14.25 12.562 1 79.56 492 LEU A N 1
ATOM 3973 C CA . LEU A 1 492 ? -13.258 13 13.312 1 79.56 492 LEU A CA 1
ATOM 3974 C C . LEU A 1 492 ? -14.602 12.773 13.992 1 79.56 492 LEU A C 1
ATOM 3976 O O . LEU A 1 492 ? -15.008 11.625 14.203 1 79.56 492 LEU A O 1
ATOM 3980 N N . ALA A 1 493 ? -15.227 13.836 14.336 1 85.44 493 ALA A N 1
ATOM 3981 C CA . ALA A 1 493 ? -16.516 13.75 15 1 85.44 493 ALA A CA 1
ATOM 3982 C C . ALA A 1 493 ? -17.625 13.43 14 1 85.44 493 ALA A C 1
ATOM 3984 O O . ALA A 1 493 ? -18.609 12.758 14.344 1 85.44 493 ALA A O 1
ATOM 3985 N N . VAL A 1 494 ? -17.453 13.844 12.812 1 84.31 494 VAL A N 1
ATOM 3986 C CA . VAL A 1 494 ? -18.531 13.75 11.836 1 84.31 494 VAL A CA 1
ATOM 3987 C C . VAL A 1 494 ? -18.438 12.43 11.078 1 84.31 494 VAL A C 1
ATOM 3989 O O . VAL A 1 494 ? -19.453 11.859 10.68 1 84.31 494 VAL A O 1
ATOM 3992 N N . GLN A 1 495 ? -17.328 11.867 10.977 1 80.88 495 GLN A N 1
ATOM 3993 C CA . GLN A 1 495 ? -17.062 10.742 10.086 1 80.88 495 GLN A CA 1
ATOM 3994 C C . GLN A 1 495 ? -17.875 9.516 10.508 1 80.88 495 GLN A C 1
ATOM 3996 O O . GLN A 1 495 ? -18.406 8.797 9.656 1 80.88 495 GLN A O 1
ATOM 4001 N N . PRO A 1 496 ? -17.953 9.203 11.781 1 81.38 496 PRO A N 1
ATOM 4002 C CA . PRO A 1 496 ? -18.766 8.039 12.156 1 81.38 496 PRO A CA 1
ATOM 4003 C C . PRO A 1 496 ? -20.219 8.164 11.711 1 81.38 496 PRO A C 1
ATOM 4005 O O . PRO A 1 496 ? -20.828 7.176 11.312 1 81.38 496 PRO A O 1
ATOM 4008 N N . TYR A 1 497 ? -20.688 9.297 11.789 1 86.38 497 TYR A N 1
ATOM 4009 C CA . TYR A 1 497 ? -22.078 9.523 11.398 1 86.38 497 TYR A CA 1
ATOM 4010 C C . TYR A 1 497 ? -22.234 9.445 9.883 1 86.38 497 TYR A C 1
ATOM 4012 O O . TYR A 1 497 ? -23.234 8.93 9.383 1 86.38 497 TYR A O 1
ATOM 4020 N N . LEU A 1 498 ? -21.312 10 9.227 1 83.31 498 LEU A N 1
ATOM 4021 C CA . LEU A 1 498 ? -21.359 9.891 7.773 1 83.31 498 LEU A CA 1
ATOM 4022 C C . LEU A 1 498 ? -21.219 8.438 7.332 1 83.31 498 LEU A C 1
ATOM 4024 O O . LEU A 1 498 ? -21.891 8 6.391 1 83.31 498 LEU A O 1
ATOM 4028 N N . SER A 1 499 ? -20.359 7.754 7.988 1 79.62 499 SER A N 1
ATOM 4029 C CA . SER A 1 499 ? -20.188 6.344 7.664 1 79.62 499 SER A CA 1
ATOM 4030 C C . SER A 1 499 ? -21.484 5.562 7.863 1 79.62 499 SER A C 1
ATOM 4032 O O . SER A 1 499 ? -21.75 4.594 7.145 1 79.62 499 SER A O 1
ATOM 4034 N N . ARG A 1 500 ? -22.25 5.98 8.797 1 84.12 500 ARG A N 1
ATOM 4035 C CA . ARG A 1 500 ? -23.5 5.281 9.109 1 84.12 500 ARG A CA 1
ATOM 4036 C C . ARG A 1 500 ? -24.625 5.723 8.172 1 84.12 500 ARG A C 1
ATOM 4038 O O . ARG A 1 500 ? -25.375 4.891 7.672 1 84.12 500 ARG A O 1
ATOM 4045 N N . PHE A 1 501 ? -24.656 7.016 7.902 1 87.44 501 PHE A N 1
ATOM 4046 C CA . PHE A 1 501 ? -25.844 7.535 7.227 1 87.44 501 PHE A CA 1
ATOM 4047 C C . PHE A 1 501 ? -25.547 7.82 5.758 1 87.44 501 PHE A C 1
ATOM 4049 O O . PHE A 1 501 ? -26.453 7.777 4.918 1 87.44 501 PHE A O 1
ATOM 4056 N N . LEU A 1 502 ? -24.359 8.195 5.5 1 86.31 502 LEU A N 1
ATOM 4057 C CA . LEU A 1 502 ? -23.906 8.469 4.137 1 86.31 502 LEU A CA 1
ATOM 4058 C C . LEU A 1 502 ? -22.609 7.734 3.838 1 86.31 502 LEU A C 1
ATOM 4060 O O . LEU A 1 502 ? -21.578 8.367 3.578 1 86.31 502 LEU A O 1
ATOM 4064 N N . PRO A 1 503 ? -22.656 6.492 3.719 1 77.81 503 PRO A N 1
ATOM 4065 C CA . PRO A 1 503 ? -21.422 5.699 3.66 1 77.81 503 PRO A CA 1
ATOM 4066 C C . PRO A 1 503 ? -20.562 6.035 2.445 1 77.81 503 PRO A C 1
ATOM 4068 O O . PRO A 1 503 ? -19.344 5.883 2.49 1 77.81 503 PRO A O 1
ATOM 4071 N N . TRP A 1 504 ? -21.109 6.602 1.379 1 75.25 504 TRP A N 1
ATOM 4072 C CA . TRP A 1 504 ? -20.328 6.879 0.183 1 75.25 504 TRP A CA 1
ATOM 4073 C C . TRP A 1 504 ? -19.5 8.148 0.357 1 75.25 504 TRP A C 1
ATOM 4075 O O . TRP A 1 504 ? -18.594 8.422 -0.429 1 75.25 504 TRP A O 1
ATOM 4085 N N . THR A 1 505 ? -19.875 8.836 1.408 1 76.5 505 THR A N 1
ATOM 4086 C CA . THR A 1 505 ? -19.156 10.078 1.671 1 76.5 505 THR A CA 1
ATOM 4087 C C . THR A 1 505 ? -18 9.836 2.643 1 76.5 505 THR A C 1
ATOM 4089 O O . THR A 1 505 ? -17.141 10.695 2.799 1 76.5 505 THR A O 1
ATOM 4092 N N . ALA A 1 506 ? -17.984 8.617 3.205 1 70.19 506 ALA A N 1
ATOM 4093 C CA . ALA A 1 506 ? -17 8.359 4.25 1 70.19 506 ALA A CA 1
ATOM 4094 C C . ALA A 1 506 ? -15.68 7.887 3.648 1 70.19 506 ALA A C 1
ATOM 4096 O O . ALA A 1 506 ? -15.672 7.109 2.689 1 70.19 506 ALA A O 1
ATOM 4097 N N . TRP A 1 507 ? -14.531 8.461 3.99 1 61.41 507 TRP A N 1
ATOM 4098 C CA . TRP A 1 507 ? -13.211 8.086 3.508 1 61.41 507 TRP A CA 1
ATOM 4099 C C . TRP A 1 507 ? -12.727 6.809 4.18 1 61.41 507 TRP A C 1
ATOM 4101 O O . TRP A 1 507 ? -12.062 5.98 3.547 1 61.41 507 TRP A O 1
ATOM 4111 N N . LYS A 1 508 ? -12.797 6.707 5.562 1 55.69 508 LYS A N 1
ATOM 4112 C CA . LYS A 1 508 ? -12.406 5.492 6.27 1 55.69 508 LYS A CA 1
ATOM 4113 C C . LYS A 1 508 ? -13.609 4.613 6.57 1 55.69 508 LYS A C 1
ATOM 4115 O O . LYS A 1 508 ? -14.578 5.066 7.191 1 55.69 508 LYS A O 1
ATOM 4120 N N . LYS A 1 509 ? -13.906 3.664 5.672 1 50.94 509 LYS A N 1
ATOM 4121 C CA . LYS A 1 509 ? -15.031 2.775 5.965 1 50.94 509 LYS A CA 1
ATOM 4122 C C . LYS A 1 509 ? -14.828 2.057 7.293 1 50.94 509 LYS A C 1
ATOM 4124 O O . LYS A 1 509 ? -14.023 1.126 7.387 1 50.94 509 LYS A O 1
ATOM 4129 N N . GLU A 1 510 ? -14.719 2.867 8.445 1 46.53 510 GLU A N 1
ATOM 4130 C CA . GLU A 1 510 ? -14.664 2.213 9.75 1 46.53 510 GLU A CA 1
ATOM 4131 C C . GLU A 1 510 ? -15.906 1.358 9.984 1 46.53 510 GLU A C 1
ATOM 4133 O O . GLU A 1 510 ? -17.031 1.771 9.664 1 46.53 510 GLU A O 1
ATOM 4138 N N . GLY A 1 511 ? -15.742 0.006 10.531 1 49.97 511 GLY A N 1
ATOM 4139 C CA . GLY A 1 511 ? -16.609 -1.051 11.023 1 49.97 511 GLY A CA 1
ATOM 4140 C C . GLY A 1 511 ? -17.984 -1.05 10.359 1 49.97 511 GLY A C 1
ATOM 4141 O O . GLY A 1 511 ? -18.766 -0.124 10.555 1 49.97 511 GLY A O 1
ATOM 4142 N N . VAL A 1 512 ? -17.969 -1.372 9.234 1 48.72 512 VAL A N 1
ATOM 4143 C CA . VAL A 1 512 ? -19.078 -1.504 8.305 1 48.72 512 VAL A CA 1
ATOM 4144 C C . VAL A 1 512 ? -20.344 -1.914 9.07 1 48.72 512 VAL A C 1
ATOM 4146 O O . VAL A 1 512 ? -20.359 -2.943 9.742 1 48.72 512 VAL A O 1
ATOM 4149 N N . TYR A 1 513 ? -21.078 -0.828 9.672 1 53 513 TYR A N 1
ATOM 4150 C CA . TYR A 1 513 ? -22.438 -1.252 9.984 1 53 513 TYR A CA 1
ATOM 4151 C C . TYR A 1 513 ? -22.969 -2.207 8.922 1 53 513 TYR A C 1
ATOM 4153 O O . TYR A 1 513 ? -22.812 -1.966 7.723 1 53 513 TYR A O 1
ATOM 4161 N N . GLU A 1 514 ? -22.891 -3.43 9.32 1 49.62 514 GLU A N 1
ATOM 4162 C CA . GLU A 1 514 ? -23.297 -4.547 8.469 1 49.62 514 GLU A CA 1
ATOM 4163 C C . GLU A 1 514 ? -24.594 -4.227 7.719 1 49.62 514 GLU A C 1
ATOM 4165 O O . GLU A 1 514 ? -24.766 -4.633 6.566 1 49.62 514 GLU A O 1
ATOM 4170 N N . GLU A 1 515 ? -25.547 -3.396 8.453 1 53.91 515 GLU A N 1
ATOM 4171 C CA . GLU A 1 515 ? -26.875 -3.225 7.887 1 53.91 515 GLU A CA 1
ATOM 4172 C C . GLU A 1 515 ? -27.047 -1.84 7.266 1 53.91 515 GLU A C 1
ATOM 4174 O O . GLU A 1 515 ? -26.688 -0.833 7.883 1 53.91 515 GLU A O 1
ATOM 4179 N N . GLU A 1 516 ? -27.219 -1.79 5.938 1 60.28 516 GLU A N 1
ATOM 4180 C CA . GLU A 1 516 ? -27.531 -0.506 5.32 1 60.28 516 GLU A CA 1
ATOM 4181 C C . GLU A 1 516 ? -28.906 -0.011 5.758 1 60.28 516 GLU A C 1
ATOM 4183 O O . GLU A 1 516 ? -29.844 -0.804 5.914 1 60.28 516 GLU A O 1
ATOM 4188 N N . LEU A 1 517 ? -29.031 1.177 6.059 1 75.88 517 LEU A N 1
ATOM 4189 C CA . LEU A 1 517 ? -30.25 1.826 6.492 1 75.88 517 LEU A CA 1
ATOM 4190 C C . LEU A 1 517 ? -31.125 2.193 5.297 1 75.88 517 LEU A C 1
ATOM 4192 O O . LEU A 1 517 ? -30.609 2.455 4.207 1 75.88 517 LEU A O 1
ATOM 4196 N N . SER A 1 518 ? -32.469 1.946 5.434 1 78.38 518 SER A N 1
ATOM 4197 C CA . SER A 1 518 ? -33.375 2.49 4.434 1 78.38 518 SER A CA 1
ATOM 4198 C C . SER A 1 518 ? -33.188 3.998 4.289 1 78.38 518 SER A C 1
ATOM 4200 O O . SER A 1 518 ? -32.688 4.66 5.203 1 78.38 518 SER A O 1
ATOM 4202 N N . PRO A 1 519 ? -33.531 4.512 3.168 1 85.56 519 PRO A N 1
ATOM 4203 C CA . PRO A 1 519 ? -33.438 5.957 2.977 1 85.56 519 PRO A CA 1
ATOM 4204 C C . PRO A 1 519 ? -34.156 6.758 4.047 1 85.56 519 PRO A C 1
ATOM 4206 O O . PRO A 1 519 ? -33.688 7.824 4.457 1 85.56 519 PRO A O 1
ATOM 4209 N N . GLU A 1 520 ? -35.25 6.25 4.453 1 88.62 520 GLU A N 1
ATOM 4210 C CA . GLU A 1 520 ? -36 6.949 5.484 1 88.62 520 GLU A CA 1
ATOM 4211 C C . GLU A 1 520 ? -35.281 6.934 6.82 1 88.62 520 GLU A C 1
ATOM 4213 O O . GLU A 1 520 ? -35.188 7.957 7.504 1 88.62 520 GLU A O 1
ATOM 4218 N N . GLU A 1 521 ? -34.75 5.812 7.066 1 86.62 521 GLU A N 1
ATOM 4219 C CA . GLU A 1 521 ? -34.031 5.691 8.336 1 86.62 521 GLU A CA 1
ATOM 4220 C C . GLU A 1 521 ? -32.75 6.477 8.312 1 86.62 521 GLU A C 1
ATOM 4222 O O . GLU A 1 521 ? -32.375 7.109 9.305 1 86.62 521 GLU A O 1
ATOM 4227 N N . ALA A 1 522 ? -32.094 6.402 7.211 1 90.38 522 ALA A N 1
ATOM 4228 C CA . ALA A 1 522 ? -30.859 7.164 7.055 1 90.38 522 ALA A CA 1
ATOM 4229 C C . ALA A 1 522 ? -31.125 8.664 7.16 1 90.38 522 ALA A C 1
ATOM 4231 O O . ALA A 1 522 ? -30.344 9.398 7.773 1 90.38 522 ALA A O 1
ATOM 4232 N N . GLY A 1 523 ? -32.25 9.055 6.578 1 92.94 523 GLY A N 1
ATOM 4233 C CA . GLY A 1 523 ? -32.594 10.461 6.637 1 92.94 523 GLY A CA 1
ATOM 4234 C C . GLY A 1 523 ? -32.938 10.93 8.039 1 92.94 523 GLY A C 1
ATOM 4235 O O . GLY A 1 523 ? -32.594 12.055 8.422 1 92.94 523 GLY A O 1
ATOM 4236 N N . LYS A 1 524 ? -33.594 10.086 8.766 1 91.25 524 LYS A N 1
ATOM 4237 C CA . LYS A 1 524 ? -33.969 10.438 10.141 1 91.25 524 LYS A CA 1
ATOM 4238 C C . LYS A 1 524 ? -32.719 10.617 11 1 91.25 524 LYS A C 1
ATOM 4240 O O . LYS A 1 524 ? -32.625 11.578 11.758 1 91.25 524 LYS A O 1
ATOM 4245 N N . GLY A 1 525 ? -31.875 9.688 10.852 1 90.75 525 GLY A N 1
ATOM 4246 C CA . GLY A 1 525 ? -30.625 9.781 11.602 1 90.75 525 GLY A CA 1
ATOM 4247 C C . GLY A 1 525 ? -29.766 10.969 11.188 1 90.75 525 GLY A C 1
ATOM 4248 O O . GLY A 1 525 ? -29.219 11.672 12.039 1 90.75 525 GLY A O 1
ATOM 4249 N N . LEU A 1 526 ? -29.719 11.156 9.891 1 92.94 526 LEU A N 1
ATOM 4250 C CA . LEU A 1 526 ? -28.953 12.281 9.367 1 92.94 526 LEU A CA 1
ATOM 4251 C C . LEU A 1 526 ? -29.531 13.609 9.844 1 92.94 526 LEU A C 1
ATOM 4253 O O . LEU A 1 526 ? -28.781 14.516 10.227 1 92.94 526 LEU A O 1
ATOM 4257 N N . TYR A 1 527 ? -30.828 13.734 9.781 1 94.12 527 TYR A N 1
ATOM 4258 C CA . TYR A 1 527 ? -31.516 14.945 10.219 1 94.12 527 TYR A CA 1
ATOM 4259 C C . TYR A 1 527 ? -31.172 15.273 11.664 1 94.12 527 TYR A C 1
ATOM 4261 O O . TYR A 1 527 ? -30.797 16.406 11.977 1 94.12 527 TYR A O 1
ATOM 4269 N N . ARG A 1 528 ? -31.25 14.305 12.5 1 92.69 528 ARG A N 1
ATOM 4270 C CA . ARG A 1 528 ? -31.016 14.547 13.922 1 92.69 528 ARG A CA 1
ATOM 4271 C C . ARG A 1 528 ? -29.578 14.977 14.172 1 92.69 528 ARG A C 1
ATOM 4273 O O . ARG A 1 528 ? -29.312 15.828 15.031 1 92.69 528 ARG A O 1
ATOM 4280 N N . TYR A 1 529 ? -28.734 14.398 13.508 1 92.62 529 TYR A N 1
ATOM 4281 C CA . TYR A 1 529 ? -27.344 14.766 13.656 1 92.62 529 TYR A CA 1
ATOM 4282 C C . TYR A 1 529 ? -27.094 16.188 13.172 1 92.62 529 TYR A C 1
ATOM 4284 O O . TYR A 1 529 ? -26.438 16.969 13.852 1 92.62 529 TYR A O 1
ATOM 4292 N N . LEU A 1 530 ? -27.625 16.516 12 1 93.75 530 LEU A N 1
ATOM 4293 C CA . LEU A 1 530 ? -27.438 17.859 11.445 1 93.75 530 LEU A CA 1
ATOM 4294 C C . LEU A 1 530 ? -28.125 18.906 12.297 1 93.75 530 LEU A C 1
ATOM 4296 O O . LEU A 1 530 ? -27.609 20 12.484 1 93.75 530 LEU A O 1
ATOM 4300 N N . GLN A 1 531 ? -29.25 18.531 12.766 1 93.81 531 GLN A N 1
ATOM 4301 C CA . GLN A 1 531 ? -29.969 19.422 13.68 1 93.81 531 GLN A CA 1
ATOM 4302 C C . GLN A 1 531 ? -29.125 19.75 14.906 1 93.81 531 GLN A C 1
ATOM 4304 O O . GLN A 1 531 ? -29.016 20.906 15.305 1 93.81 531 GLN A O 1
ATOM 4309 N N . SER A 1 532 ? -28.516 18.75 15.391 1 92.94 532 SER A N 1
ATOM 4310 C CA . SER A 1 532 ? -27.75 18.891 16.625 1 92.94 532 SER A CA 1
ATOM 4311 C C . SER A 1 532 ? -26.469 19.672 16.391 1 92.94 532 SER A C 1
ATOM 4313 O O . SER A 1 532 ? -25.953 20.328 17.297 1 92.94 532 SER A O 1
ATOM 4315 N N . THR A 1 533 ? -25.922 19.641 15.219 1 93.12 533 THR A N 1
ATOM 4316 C CA . THR A 1 533 ? -24.688 20.344 14.922 1 93.12 533 THR A CA 1
ATOM 4317 C C . THR A 1 533 ? -24.969 21.766 14.445 1 93.12 533 THR A C 1
ATOM 4319 O O . THR A 1 533 ? -24.047 22.547 14.188 1 93.12 533 THR A O 1
ATOM 4322 N N . GLY A 1 534 ? -26.172 22.078 14.328 1 93.38 534 GLY A N 1
ATOM 4323 C CA . GLY A 1 534 ? -26.547 23.406 13.891 1 93.38 534 GLY A CA 1
ATOM 4324 C C . GLY A 1 534 ? -26.359 23.625 12.398 1 93.38 534 GLY A C 1
ATOM 4325 O O . GLY A 1 534 ? -26.125 24.75 11.953 1 93.38 534 GLY A O 1
ATOM 4326 N N . THR A 1 535 ? -26.453 22.578 11.578 1 93.62 535 THR A N 1
ATOM 4327 C CA . THR A 1 535 ? -26.344 22.672 10.133 1 93.62 535 THR A CA 1
ATOM 4328 C C . THR A 1 535 ? -27.688 23.062 9.508 1 93.62 535 THR A C 1
ATOM 4330 O O . THR A 1 535 ? -28.688 22.359 9.703 1 93.62 535 THR A O 1
ATOM 4333 N N . SER A 1 536 ? -27.609 24.125 8.758 1 94.31 536 SER A N 1
ATOM 4334 C CA . SER A 1 536 ? -28.859 24.672 8.258 1 94.31 536 SER A CA 1
ATOM 4335 C C . SER A 1 536 ? -29.172 24.172 6.844 1 94.31 536 SER A C 1
ATOM 4337 O O . SER A 1 536 ? -30.328 24.156 6.418 1 94.31 536 SER A O 1
ATOM 4339 N N . TYR A 1 537 ? -28.125 23.859 6.156 1 93.25 537 TYR A N 1
ATOM 4340 C CA . TYR A 1 537 ? -28.344 23.484 4.762 1 93.25 537 TYR A CA 1
ATOM 4341 C C . TYR A 1 537 ? -27.469 22.297 4.375 1 93.25 537 TYR A C 1
ATOM 4343 O O . TYR A 1 537 ? -26.453 22.031 5.016 1 93.25 537 TYR A O 1
ATOM 4351 N N . ILE A 1 538 ? -27.938 21.562 3.332 1 91.44 538 ILE A N 1
ATOM 4352 C CA . ILE A 1 538 ? -27.203 20.453 2.738 1 91.44 538 ILE A CA 1
ATOM 4353 C C . ILE A 1 538 ? -27.062 20.672 1.234 1 91.44 538 ILE A C 1
ATOM 4355 O O . ILE A 1 538 ? -28.062 20.891 0.536 1 91.44 538 ILE A O 1
ATOM 4359 N N . LEU A 1 539 ? -25.844 20.688 0.821 1 87.69 539 LEU A N 1
ATOM 4360 C CA . LEU A 1 539 ? -25.547 20.797 -0.604 1 87.69 539 LEU A CA 1
ATOM 4361 C C . LEU A 1 539 ? -25.125 19.453 -1.188 1 87.69 539 LEU A C 1
ATOM 4363 O O . LEU A 1 539 ? -24.125 18.875 -0.766 1 87.69 539 LEU A O 1
ATOM 4367 N N . GLY A 1 540 ? -25.953 18.922 -2.021 1 82.19 540 GLY A N 1
ATOM 4368 C CA . GLY A 1 540 ? -25.688 17.594 -2.574 1 82.19 540 GLY A CA 1
ATOM 4369 C C . GLY A 1 540 ? -25.656 17.578 -4.09 1 82.19 540 GLY A C 1
ATOM 4370 O O . GLY A 1 540 ? -26.016 18.562 -4.734 1 82.19 540 GLY A O 1
ATOM 4371 N N . SER A 1 541 ? -25.125 16.469 -4.605 1 77.88 541 SER A N 1
ATOM 4372 C CA . SER A 1 541 ? -25.047 16.297 -6.055 1 77.88 541 SER A CA 1
ATOM 4373 C C . SER A 1 541 ? -25.469 14.898 -6.477 1 77.88 541 SER A C 1
ATOM 4375 O O . SER A 1 541 ? -25.766 14.656 -7.648 1 77.88 541 SER A O 1
ATOM 4377 N N . THR A 1 542 ? -25.5 14.016 -5.484 1 77.19 542 THR A N 1
ATOM 4378 C CA . THR A 1 542 ? -25.766 12.625 -5.824 1 77.19 542 THR A CA 1
ATOM 4379 C C . THR A 1 542 ? -27.266 12.328 -5.75 1 77.19 542 THR A C 1
ATOM 4381 O O . THR A 1 542 ? -27.984 12.953 -4.969 1 77.19 542 THR A O 1
ATOM 4384 N N . LYS A 1 543 ? -27.703 11.375 -6.5 1 76.12 543 LYS A N 1
ATOM 4385 C CA . LYS A 1 543 ? -29.109 10.953 -6.492 1 76.12 543 LYS A CA 1
ATOM 4386 C C . LYS A 1 543 ? -29.453 10.242 -5.191 1 76.12 543 LYS A C 1
ATOM 4388 O O . LYS A 1 543 ? -30.578 10.352 -4.703 1 76.12 543 LYS A O 1
ATOM 4393 N N . LYS A 1 544 ? -28.516 9.531 -4.707 1 79.75 544 LYS A N 1
ATOM 4394 C CA . LYS A 1 544 ? -28.75 8.805 -3.467 1 79.75 544 LYS A CA 1
ATOM 4395 C C . LYS A 1 544 ? -29.078 9.758 -2.322 1 79.75 544 LYS A C 1
ATOM 4397 O O . LYS A 1 544 ? -30.016 9.516 -1.561 1 79.75 544 LYS A O 1
ATOM 4402 N N . LEU A 1 545 ? -28.312 10.766 -2.232 1 87.94 545 LEU A N 1
ATOM 4403 C CA . LEU A 1 545 ? -28.594 11.758 -1.194 1 87.94 545 LEU A CA 1
ATOM 4404 C C . LEU A 1 545 ? -29.922 12.453 -1.442 1 87.94 545 LEU A C 1
ATOM 4406 O O . LEU A 1 545 ? -30.656 12.734 -0.5 1 87.94 545 LEU A O 1
ATOM 4410 N N . TYR A 1 546 ? -30.188 12.695 -2.705 1 87.19 546 TYR A N 1
ATOM 4411 C CA . TYR A 1 546 ? -31.453 13.336 -3.047 1 87.19 546 TYR A CA 1
ATOM 4412 C C . TYR A 1 546 ? -32.625 12.477 -2.598 1 87.19 546 TYR A C 1
ATOM 4414 O O . TYR A 1 546 ? -33.594 12.984 -2.037 1 87.19 546 TYR A O 1
ATOM 4422 N N . LYS A 1 547 ? -32.5 11.227 -2.801 1 85.81 547 LYS A N 1
ATOM 4423 C CA . LYS A 1 547 ? -33.531 10.297 -2.402 1 85.81 547 LYS A CA 1
ATOM 4424 C C . LYS A 1 547 ? -33.688 10.258 -0.885 1 85.81 547 LYS A C 1
ATOM 4426 O O . LYS A 1 547 ? -34.812 10.195 -0.374 1 85.81 547 LYS A O 1
ATOM 4431 N N . ILE A 1 548 ? -32.656 10.281 -0.184 1 90.94 548 ILE A N 1
ATOM 4432 C CA . ILE A 1 548 ? -32.688 10.266 1.274 1 90.94 548 ILE A CA 1
ATOM 4433 C C . ILE A 1 548 ? -33.375 11.523 1.794 1 90.94 548 ILE A C 1
ATOM 4435 O O . ILE A 1 548 ? -34.219 11.453 2.695 1 90.94 548 ILE A O 1
ATOM 4439 N N . LEU A 1 549 ? -33.125 12.648 1.188 1 93.69 549 LEU A N 1
ATOM 4440 C CA . LEU A 1 549 ? -33.656 13.922 1.632 1 93.69 549 LEU A CA 1
ATOM 4441 C C . LEU A 1 549 ? -35.125 14.055 1.242 1 93.69 549 LEU A C 1
ATOM 4443 O O . LEU A 1 549 ? -35.938 14.547 2.027 1 93.69 549 LEU A O 1
ATOM 4447 N N . LYS A 1 550 ? -35.469 13.547 0.148 1 89.75 550 LYS A N 1
ATOM 4448 C CA . LYS A 1 550 ? -36.844 13.648 -0.335 1 89.75 550 LYS A CA 1
ATOM 4449 C C . LYS A 1 550 ? -37.75 12.688 0.412 1 89.75 550 LYS A C 1
ATOM 4451 O O . LYS A 1 550 ? -38.969 12.945 0.558 1 89.75 550 LYS A O 1
ATOM 4456 N N . SER A 1 551 ? -37.156 11.641 0.852 1 91.56 551 SER A N 1
ATOM 4457 C CA . SER A 1 551 ? -37.938 10.648 1.584 1 91.56 551 SER A CA 1
ATOM 4458 C C . SER A 1 551 ? -38.312 11.156 2.971 1 91.56 551 SER A C 1
ATOM 4460 O O . SER A 1 551 ? -39.156 10.562 3.648 1 91.56 551 SER A O 1
ATOM 4462 N N . ASN A 1 552 ? -37.812 12.211 3.416 1 93.38 552 ASN A N 1
ATOM 4463 C CA . ASN A 1 552 ? -38.094 12.828 4.711 1 93.38 552 ASN A CA 1
ATOM 4464 C C . ASN A 1 552 ? -38.531 14.281 4.559 1 93.38 552 ASN A C 1
ATOM 4466 O O . ASN A 1 552 ? -37.844 15.188 5.062 1 93.38 552 ASN A O 1
ATOM 4470 N N . PRO A 1 553 ? -39.688 14.562 4.016 1 92.06 553 PRO A N 1
ATOM 4471 C CA . PRO A 1 553 ? -40.094 15.938 3.729 1 92.06 553 PRO A CA 1
ATOM 4472 C C . PRO A 1 553 ? -40.375 16.75 4.992 1 92.06 553 PRO A C 1
ATOM 4474 O O . PRO A 1 553 ? -40.375 17.984 4.957 1 92.06 553 PRO A O 1
ATOM 4477 N N . ASP A 1 554 ? -40.656 16.078 6.016 1 91.88 554 ASP A N 1
ATOM 4478 C CA . ASP A 1 554 ? -40.906 16.781 7.273 1 91.88 554 ASP A CA 1
ATOM 4479 C C . ASP A 1 554 ? -39.594 17.281 7.895 1 91.88 554 ASP A C 1
ATOM 4481 O O . ASP A 1 554 ? -39.625 18.156 8.773 1 91.88 554 ASP A O 1
ATOM 4485 N N . LYS A 1 555 ? -38.562 16.859 7.383 1 94.56 555 LYS A N 1
ATOM 4486 C CA . LYS A 1 555 ? -37.281 17.172 7.984 1 94.56 555 LYS A CA 1
ATOM 4487 C C . LYS A 1 555 ? -36.406 18.016 7.055 1 94.56 555 LYS A C 1
ATOM 4489 O O . LYS A 1 555 ? -35.625 18.844 7.512 1 94.56 555 LYS A O 1
ATOM 4494 N N . PHE A 1 556 ? -36.594 17.766 5.777 1 95.19 556 PHE A N 1
ATOM 4495 C CA . PHE A 1 556 ? -35.812 18.484 4.773 1 95.19 556 PHE A CA 1
ATOM 4496 C C . PHE A 1 556 ? -36.75 19.172 3.762 1 95.19 556 PHE A C 1
ATOM 4498 O O . PHE A 1 556 ? -37.781 18.625 3.416 1 95.19 556 PHE A O 1
ATOM 4505 N N . SER A 1 557 ? -36.312 20.375 3.391 1 93.38 557 SER A N 1
ATOM 4506 C CA . SER A 1 557 ? -37.062 21.094 2.375 1 93.38 557 SER A CA 1
ATOM 4507 C C . SER A 1 557 ? -36.156 21.609 1.268 1 93.38 557 SER A C 1
ATOM 4509 O O . SER A 1 557 ? -35.094 22.156 1.544 1 93.38 557 SER A O 1
ATOM 4511 N N . LEU A 1 558 ? -36.562 21.391 0.114 1 90.31 558 LEU A N 1
ATOM 4512 C CA . LEU A 1 558 ? -35.812 21.891 -1.035 1 90.31 558 LEU A CA 1
ATOM 4513 C C . LEU A 1 558 ? -35.875 23.406 -1.129 1 90.31 558 LEU A C 1
ATOM 4515 O O . LEU A 1 558 ? -36.969 23.984 -1.016 1 90.31 558 LEU A O 1
ATOM 4519 N N . VAL A 1 559 ? -34.688 24.016 -1.151 1 87.69 559 VAL A N 1
ATOM 4520 C CA . VAL A 1 559 ? -34.656 25.484 -1.271 1 87.69 559 VAL A CA 1
ATOM 4521 C C . VAL A 1 559 ? -35.094 25.891 -2.678 1 87.69 559 VAL A C 1
ATOM 4523 O O . VAL A 1 559 ? -34.688 25.266 -3.664 1 87.69 559 VAL A O 1
ATOM 4526 N N . ASP A 1 560 ? -35.875 26.875 -2.809 1 73.25 560 ASP A N 1
ATOM 4527 C CA . ASP A 1 560 ? -36.469 27.344 -4.062 1 73.25 560 ASP A CA 1
ATOM 4528 C C . ASP A 1 560 ? -35.375 27.828 -5.023 1 73.25 560 ASP A C 1
ATOM 4530 O O . ASP A 1 560 ? -34.438 28.516 -4.609 1 73.25 560 ASP A O 1
ATOM 4534 N N . GLY A 1 561 ? -35.375 27.547 -6.285 1 62.09 561 GLY A N 1
ATOM 4535 C CA . GLY A 1 561 ? -34.5 28.016 -7.324 1 62.09 561 GLY A CA 1
ATOM 4536 C C . GLY A 1 561 ? -33.344 27.078 -7.605 1 62.09 561 GLY A C 1
ATOM 4537 O O . GLY A 1 561 ? -32.562 27.297 -8.531 1 62.09 561 GLY A O 1
ATOM 4538 N N . TRP A 1 562 ? -33 26.078 -6.84 1 62.06 562 TRP A N 1
ATOM 4539 C CA . TRP A 1 562 ? -31.797 25.266 -6.965 1 62.06 562 TRP A CA 1
ATOM 4540 C C . TRP A 1 562 ? -32.031 24.047 -7.848 1 62.06 562 TRP A C 1
ATOM 4542 O O . TRP A 1 562 ? -31.109 23.328 -8.195 1 62.06 562 TRP A O 1
ATOM 4552 N N . VAL A 1 563 ? -33.188 23.453 -7.961 1 52.69 563 VAL A N 1
ATOM 4553 C CA . VAL A 1 563 ? -33.281 22.234 -8.734 1 52.69 563 VAL A CA 1
ATOM 4554 C C . VAL A 1 563 ? -33.125 22.547 -10.227 1 52.69 563 VAL A C 1
ATOM 4556 O O . VAL A 1 563 ? -33.875 23.344 -10.773 1 52.69 563 VAL A O 1
ATOM 4559 N N . ASN A 1 564 ? -32.062 22.484 -10.688 1 44.41 564 ASN A N 1
ATOM 4560 C CA . ASN A 1 564 ? -32.188 22.391 -12.141 1 44.41 564 ASN A CA 1
ATOM 4561 C C . ASN A 1 564 ? -33.25 21.344 -12.523 1 44.41 564 ASN A C 1
ATOM 4563 O O . ASN A 1 564 ? -33.062 20.156 -12.219 1 44.41 564 ASN A O 1
ATOM 4567 N N . SER A 1 565 ? -34.562 21.75 -12.555 1 38.72 565 SER A N 1
ATOM 4568 C CA . SER A 1 565 ? -35.781 21.047 -12.883 1 38.72 565 SER A CA 1
ATOM 4569 C C . SER A 1 565 ? -35.531 19.891 -13.836 1 38.72 565 SER A C 1
ATOM 4571 O O . SER A 1 565 ? -36.25 18.875 -13.812 1 38.72 565 SER A O 1
ATOM 4573 N N . GLU A 1 566 ? -35.031 20.125 -14.969 1 38.31 566 GLU A N 1
ATOM 4574 C CA . GLU A 1 566 ? -35.188 19.188 -16.078 1 38.31 566 GLU A CA 1
ATOM 4575 C C . GLU A 1 566 ? -34.594 17.828 -15.719 1 38.31 566 GLU A C 1
ATOM 4577 O O . GLU A 1 566 ? -35.062 16.797 -16.234 1 38.31 566 GLU A O 1
ATOM 4582 N N . GLY A 1 567 ? -33.5 17.797 -14.961 1 39.22 567 GLY A N 1
ATOM 4583 C CA . GLY A 1 567 ? -32.719 16.578 -15.023 1 39.22 567 GLY A CA 1
ATOM 4584 C C . GLY A 1 567 ? -33.125 15.555 -13.969 1 39.22 567 GLY A C 1
ATOM 4585 O O . GLY A 1 567 ? -32.719 14.398 -14.031 1 39.22 567 GLY A O 1
ATOM 4586 N N . ILE A 1 568 ? -33.5 16.078 -12.695 1 40.41 568 ILE A N 1
ATOM 4587 C CA . ILE A 1 568 ? -33.75 15.016 -11.727 1 40.41 568 ILE A CA 1
ATOM 4588 C C . ILE A 1 568 ? -35.188 14.539 -11.852 1 40.41 568 ILE A C 1
ATOM 4590 O O . ILE A 1 568 ? -36.094 15.031 -11.148 1 40.41 568 ILE A O 1
ATOM 4594 N N . GLN A 1 569 ? -35.938 14.648 -12.891 1 34.28 569 GLN A N 1
ATOM 4595 C CA . GLN A 1 569 ? -37.281 14.047 -12.867 1 34.28 569 GLN A CA 1
ATOM 4596 C C . GLN A 1 569 ? -37.25 12.664 -12.227 1 34.28 569 GLN A C 1
ATOM 4598 O O . GLN A 1 569 ? -36.469 11.789 -12.641 1 34.28 569 GLN A O 1
ATOM 4603 N N . PRO A 1 570 ? -37.719 12.734 -10.977 1 35.53 570 PRO A N 1
ATOM 4604 C CA . PRO A 1 570 ? -37.938 11.375 -10.469 1 35.53 570 PRO A CA 1
ATOM 4605 C C . PRO A 1 570 ? -38.594 10.469 -11.5 1 35.53 570 PRO A C 1
ATOM 4607 O O . PRO A 1 570 ? -39.594 10.859 -12.109 1 35.53 570 PRO A O 1
ATOM 4610 N N . LEU A 1 571 ? -38 9.742 -12.227 1 30.66 571 LEU A N 1
ATOM 4611 C CA . LEU A 1 571 ? -38.844 8.797 -12.977 1 30.66 571 LEU A CA 1
ATOM 4612 C C . LEU A 1 571 ? -39.906 8.195 -12.086 1 30.66 571 LEU A C 1
ATOM 4614 O O . LEU A 1 571 ? -39.625 7.543 -11.086 1 30.66 571 LEU A O 1
ATOM 4618 N N . ALA A 1 572 ? -41.031 8.938 -11.883 1 31.03 572 ALA A N 1
ATOM 4619 C CA . ALA A 1 572 ? -42.219 8.383 -11.242 1 31.03 572 ALA A CA 1
ATOM 4620 C C . ALA A 1 572 ? -42.312 6.875 -11.461 1 31.03 572 ALA A C 1
ATOM 4622 O O . ALA A 1 572 ? -42.719 6.137 -10.57 1 31.03 572 ALA A O 1
ATOM 4623 N N . THR A 1 573 ? -42.812 6.551 -12.688 1 27.72 573 THR A N 1
ATOM 4624 C CA . THR A 1 573 ? -43.406 5.223 -12.891 1 27.72 573 THR A CA 1
ATOM 4625 C C . THR A 1 573 ? -42.312 4.148 -12.781 1 27.72 573 THR A C 1
ATOM 4627 O O . THR A 1 573 ? -41.188 4.359 -13.211 1 27.72 573 THR A O 1
ATOM 4630 N N . PRO A 1 574 ? -42.625 3.033 -11.922 1 29.05 574 PRO A N 1
ATOM 4631 C CA . PRO A 1 574 ? -41.844 1.796 -11.742 1 29.05 574 PRO A CA 1
ATOM 4632 C C . PRO A 1 574 ? -41.219 1.295 -13.047 1 29.05 574 PRO A C 1
ATOM 4634 O O . PRO A 1 574 ? -40.906 0.112 -13.164 1 29.05 574 PRO A O 1
ATOM 4637 N N . GLU A 1 575 ? -41.531 1.96 -14.203 1 28.55 575 GLU A N 1
ATOM 4638 C CA . GLU A 1 575 ? -41.156 1.23 -15.398 1 28.55 575 GLU A CA 1
ATOM 4639 C C . GLU A 1 575 ? -39.656 0.923 -15.398 1 28.55 575 GLU A C 1
ATOM 4641 O O . GLU A 1 575 ? -38.844 1.814 -15.172 1 28.55 575 GLU A O 1
ATOM 4646 N N . HIS A 1 576 ? -39.344 -0.478 -15.477 1 27.95 576 HIS A N 1
ATOM 4647 C CA . HIS A 1 576 ? -38.25 -1.406 -15.164 1 27.95 576 HIS A CA 1
ATOM 4648 C C . HIS A 1 576 ? -36.938 -0.902 -15.711 1 27.95 576 HIS A C 1
ATOM 4650 O O . HIS A 1 576 ? -35.938 -0.865 -14.992 1 27.95 576 HIS A O 1
ATOM 4656 N N . ALA A 1 577 ? -36.656 -1.519 -17.047 1 28.03 577 ALA A N 1
ATOM 4657 C CA . ALA A 1 577 ? -35.469 -2.094 -17.672 1 28.03 577 ALA A CA 1
ATOM 4658 C C . ALA A 1 577 ? -34.469 -1.009 -18.016 1 28.03 577 ALA A C 1
ATOM 4660 O O . ALA A 1 577 ? -33.25 -1.278 -18.109 1 28.03 577 ALA A O 1
ATOM 4661 N N . ASN A 1 578 ? -34.969 0.058 -18.703 1 29.06 578 ASN A N 1
ATOM 4662 C CA . ASN A 1 578 ? -34 0.878 -19.422 1 29.06 578 ASN A CA 1
ATOM 4663 C C . ASN A 1 578 ? -33.125 1.651 -18.453 1 29.06 578 ASN A C 1
ATOM 4665 O O . ASN A 1 578 ? -33.156 2.881 -18.391 1 29.06 578 ASN A O 1
ATOM 4669 N N . ALA A 1 579 ? -32.969 1.225 -17.328 1 31.2 579 ALA A N 1
ATOM 4670 C CA . ALA A 1 579 ? -32.344 1.791 -16.125 1 31.2 579 ALA A CA 1
ATOM 4671 C C . ALA A 1 579 ? -30.875 2.123 -16.375 1 31.2 579 ALA A C 1
ATOM 4673 O O . ALA A 1 579 ? -30.219 2.783 -15.562 1 31.2 579 ALA A O 1
ATOM 4674 N N . ARG A 1 580 ? -30.234 1.419 -17.375 1 30.97 580 ARG A N 1
ATOM 4675 C CA . ARG A 1 580 ? -28.797 1.619 -17.531 1 30.97 580 ARG A CA 1
ATOM 4676 C C . ARG A 1 580 ? -28.5 2.986 -18.141 1 30.97 580 ARG A C 1
ATOM 4678 O O . ARG A 1 580 ? -27.547 3.65 -17.75 1 30.97 580 ARG A O 1
ATOM 4685 N N . TYR A 1 581 ? -29.109 3.252 -19.406 1 29.72 581 TYR A N 1
ATOM 4686 C CA . TYR A 1 581 ? -28.812 4.492 -20.109 1 29.72 581 TYR A CA 1
ATOM 4687 C C . TYR A 1 581 ? -29.234 5.703 -19.281 1 29.72 581 TYR A C 1
ATOM 4689 O O . TYR A 1 581 ? -28.656 6.785 -19.422 1 29.72 581 TYR A O 1
ATOM 4697 N N . GLU A 1 582 ? -30.391 5.613 -18.672 1 32.44 582 GLU A N 1
ATOM 4698 C CA . GLU A 1 582 ? -30.828 6.703 -17.797 1 32.44 582 GLU A CA 1
ATOM 4699 C C . GLU A 1 582 ? -29.828 6.922 -16.656 1 32.44 582 GLU A C 1
ATOM 4701 O O . GLU A 1 582 ? -29.797 7.996 -16.047 1 32.44 582 GLU A O 1
ATOM 4706 N N . LYS A 1 583 ? -29 5.926 -16.375 1 35.38 583 LYS A N 1
ATOM 4707 C CA . LYS A 1 583 ? -27.938 6.059 -15.391 1 35.38 583 LYS A CA 1
ATOM 4708 C C . LYS A 1 583 ? -26.797 6.926 -15.922 1 35.38 583 LYS A C 1
ATOM 4710 O O . LYS A 1 583 ? -26.125 7.625 -15.156 1 35.38 583 LYS A O 1
ATOM 4715 N N . GLU A 1 584 ? -26.453 6.734 -17.203 1 35.41 584 GLU A N 1
ATOM 4716 C CA . GLU A 1 584 ? -25.438 7.637 -17.719 1 35.41 584 GLU A CA 1
ATOM 4717 C C . GLU A 1 584 ? -25.922 9.086 -17.703 1 35.41 584 GLU A C 1
ATOM 4719 O O . GLU A 1 584 ? -25.141 10.008 -17.453 1 35.41 584 GLU A O 1
ATOM 4724 N N . THR A 1 585 ? -27.062 9.375 -18.375 1 34.81 585 THR A N 1
ATOM 4725 C CA . THR A 1 585 ? -27.625 10.719 -18.406 1 34.81 585 THR A CA 1
ATOM 4726 C C . THR A 1 585 ? -28.078 11.148 -17.031 1 34.81 585 THR A C 1
ATOM 4728 O O . THR A 1 585 ? -28.375 12.328 -16.797 1 34.81 585 THR A O 1
ATOM 4731 N N . GLU A 1 586 ? -28.656 10.25 -16.25 1 37.91 586 GLU A N 1
ATOM 4732 C CA . GLU A 1 586 ? -29.078 10.562 -14.891 1 37.91 586 GLU A CA 1
ATOM 4733 C C . GLU A 1 586 ? -27.938 11.117 -14.062 1 37.91 586 GLU A C 1
ATOM 4735 O O . GLU A 1 586 ? -28.141 11.648 -12.977 1 37.91 586 GLU A O 1
ATOM 4740 N N . ASP A 1 587 ? -26.766 10.734 -14.453 1 39.59 587 ASP A N 1
ATOM 4741 C CA . ASP A 1 587 ? -25.641 11.211 -13.664 1 39.59 587 ASP A CA 1
ATOM 4742 C C . ASP A 1 587 ? -25.375 12.695 -13.922 1 39.59 587 ASP A C 1
ATOM 4744 O O . ASP A 1 587 ? -24.25 13.164 -13.758 1 39.59 587 ASP A O 1
ATOM 4748 N N . LYS A 1 588 ? -25.969 13.273 -14.766 1 41.56 588 LYS A N 1
ATOM 4749 C CA . LYS A 1 588 ? -25.703 14.703 -14.68 1 41.56 588 LYS A CA 1
ATOM 4750 C C . LYS A 1 588 ? -25.891 15.219 -13.258 1 41.56 588 LYS A C 1
ATOM 4752 O O . LYS A 1 588 ? -26.984 15.133 -12.703 1 41.56 588 LYS A O 1
ATOM 4757 N N . SER A 1 589 ? -24.906 15.211 -12.617 1 48.44 589 SER A N 1
ATOM 4758 C CA . SER A 1 589 ? -24.797 15.641 -11.227 1 48.44 589 SER A CA 1
ATOM 4759 C C . SER A 1 589 ? -25.328 17.062 -11.039 1 48.44 589 SER A C 1
ATOM 4761 O O . SER A 1 589 ? -24.766 18.016 -11.578 1 48.44 589 SER A O 1
ATOM 4763 N N . SER A 1 590 ? -26.672 17.391 -11.07 1 64.25 590 SER A N 1
ATOM 4764 C CA . SER A 1 590 ? -27.203 18.688 -10.641 1 64.25 590 SER A CA 1
ATOM 4765 C C . SER A 1 590 ? -27.031 18.891 -9.141 1 64.25 590 SER A C 1
ATOM 4767 O O . SER A 1 590 ? -27.141 17.938 -8.367 1 64.25 590 SER A O 1
ATOM 4769 N N . LEU A 1 591 ? -26.5 20.188 -8.875 1 78.44 591 LEU A N 1
ATOM 4770 C CA . LEU A 1 591 ? -26.391 20.562 -7.469 1 78.44 591 LEU A CA 1
ATOM 4771 C C . LEU A 1 591 ? -27.75 20.969 -6.902 1 78.44 591 LEU A C 1
ATOM 4773 O O . LEU A 1 591 ? -28.547 21.609 -7.582 1 78.44 591 LEU A O 1
ATOM 4777 N N . TYR A 1 592 ? -28.141 20.469 -5.844 1 84.19 592 TYR A N 1
ATOM 4778 C CA . TYR A 1 592 ? -29.359 20.859 -5.129 1 84.19 592 TYR A CA 1
ATOM 4779 C C . TYR A 1 592 ? -29.047 21.281 -3.703 1 84.19 592 TYR A C 1
ATOM 4781 O O . TYR A 1 592 ? -28.016 20.906 -3.148 1 84.19 592 TYR A O 1
ATOM 4789 N N . LEU A 1 593 ? -29.859 22.125 -3.24 1 89.94 593 LEU A N 1
ATOM 4790 C CA . LEU A 1 593 ? -29.719 22.641 -1.886 1 89.94 593 LEU A CA 1
ATOM 4791 C C . LEU A 1 593 ? -30.984 22.375 -1.071 1 89.94 593 LEU A C 1
ATOM 4793 O O . LEU A 1 593 ? -32.094 22.719 -1.5 1 89.94 593 LEU A O 1
ATOM 4797 N N . PHE A 1 594 ? -30.812 21.703 0.014 1 93.31 594 PHE A N 1
ATOM 4798 C CA . PHE A 1 594 ? -31.906 21.438 0.933 1 93.31 594 PHE A CA 1
ATOM 4799 C C . PHE A 1 594 ? -31.703 22.172 2.246 1 93.31 594 PHE A C 1
ATOM 4801 O O . PHE A 1 594 ? -30.578 22.328 2.713 1 93.31 594 PHE A O 1
ATOM 4808 N N . SER A 1 595 ? -32.719 22.672 2.818 1 94.5 595 SER A N 1
ATOM 4809 C CA . SER A 1 595 ? -32.688 23.25 4.156 1 94.5 595 SER A CA 1
ATOM 4810 C C . SER A 1 595 ? -33.031 22.219 5.215 1 94.5 595 SER A C 1
ATOM 4812 O O . SER A 1 595 ? -33.875 21.328 4.977 1 94.5 595 SER A O 1
ATOM 4814 N N . VAL A 1 596 ? -32.406 22.266 6.32 1 95.44 596 VAL A N 1
ATOM 4815 C CA . VAL A 1 596 ? -32.688 21.422 7.469 1 95.44 596 VAL A CA 1
ATOM 4816 C C . VAL A 1 596 ? -33.656 22.125 8.406 1 95.44 596 VAL A C 1
ATOM 4818 O O . VAL A 1 596 ? -33.375 23.234 8.883 1 95.44 596 VAL A O 1
ATOM 4821 N N . LYS A 1 597 ? -34.719 21.469 8.742 1 93.94 597 LYS A N 1
ATOM 4822 C CA . LYS A 1 597 ? -35.719 22.094 9.57 1 93.94 597 LYS A CA 1
ATOM 4823 C C . LYS A 1 597 ? -35.312 22.094 11.039 1 93.94 597 LYS A C 1
ATOM 4825 O O . LYS A 1 597 ? -34.75 21.125 11.531 1 93.94 597 LYS A O 1
ATOM 4830 N N . ASP A 1 598 ? -35.531 23.203 11.758 1 91.56 598 ASP A N 1
ATOM 4831 C CA . ASP A 1 598 ? -35.344 23.375 13.195 1 91.56 598 ASP A CA 1
ATOM 4832 C C . ASP A 1 598 ? -33.906 23.141 13.594 1 91.56 598 ASP A C 1
ATOM 4834 O O . ASP A 1 598 ? -33.625 22.391 14.539 1 91.56 598 ASP A O 1
ATOM 4838 N N . SER A 1 599 ? -33 23.609 12.742 1 92.44 599 SER A N 1
ATOM 4839 C CA . SER A 1 599 ? -31.578 23.469 13.047 1 92.44 599 SER A CA 1
ATOM 4840 C C . SER A 1 599 ? -31.203 24.25 14.297 1 92.44 599 SER A C 1
ATOM 4842 O O . SER A 1 599 ? -31.781 25.297 14.578 1 92.44 599 SER A O 1
ATOM 4844 N N . GLY A 1 600 ? -30.328 23.75 15.039 1 92.06 600 GLY A N 1
ATOM 4845 C CA . GLY A 1 600 ? -29.844 24.438 16.219 1 92.06 600 GLY A CA 1
ATOM 4846 C C . GLY A 1 600 ? -29.172 25.766 15.898 1 92.06 600 GLY A C 1
ATOM 4847 O O . GLY A 1 600 ? -28.688 25.969 14.781 1 92.06 600 GLY A O 1
ATOM 4848 N N . ALA A 1 601 ? -29.109 26.641 16.922 1 92.06 601 ALA A N 1
ATOM 4849 C CA . ALA A 1 601 ? -28.484 27.953 16.734 1 92.06 601 ALA A CA 1
ATOM 4850 C C . ALA A 1 601 ? -26.984 27.891 17 1 92.06 601 ALA A C 1
ATOM 4852 O O . ALA A 1 601 ? -26.484 26.922 17.578 1 92.06 601 ALA A O 1
ATOM 4853 N N . ASP A 1 602 ? -26.312 28.922 16.547 1 92.44 602 ASP A N 1
ATOM 4854 C CA . ASP A 1 602 ? -24.875 29 16.734 1 92.44 602 ASP A CA 1
ATOM 4855 C C . ASP A 1 602 ? -24.516 29.109 18.219 1 92.44 602 ASP A C 1
ATOM 4857 O O . ASP A 1 602 ? -23.438 28.672 18.625 1 92.44 602 ASP A O 1
ATOM 4861 N N . LEU A 1 603 ? -25.406 29.812 18.891 1 93.75 603 LEU A N 1
ATOM 4862 C CA . LEU A 1 603 ? -25.281 29.953 20.344 1 93.75 603 LEU A CA 1
ATOM 4863 C C . LEU A 1 603 ? -26.562 29.5 21.047 1 93.75 603 LEU A C 1
ATOM 4865 O O . LEU A 1 603 ? -27.656 29.938 20.688 1 93.75 603 LEU A O 1
ATOM 4869 N N . SER A 1 604 ? -26.359 28.609 21.969 1 93.69 604 SER A N 1
ATOM 4870 C CA . SER A 1 604 ? -27.531 28.109 22.672 1 93.69 604 SER A CA 1
ATOM 4871 C C . SER A 1 604 ? -27.219 27.859 24.141 1 93.69 604 SER A C 1
ATOM 4873 O O . SER A 1 604 ? -26.078 27.562 24.5 1 93.69 604 SER A O 1
ATOM 4875 N N . ARG A 1 605 ? -28.234 28.047 24.938 1 93.56 605 ARG A N 1
ATOM 4876 C CA . ARG A 1 605 ? -28.172 27.625 26.328 1 93.56 605 ARG A CA 1
ATOM 4877 C C . ARG A 1 605 ? -28.797 26.25 26.531 1 93.56 605 ARG A C 1
ATOM 4879 O O . ARG A 1 605 ? -29.875 25.969 25.984 1 93.56 605 ARG A O 1
ATOM 4886 N N . LEU A 1 606 ? -28.125 25.453 27.234 1 92.62 606 LEU A N 1
ATOM 4887 C CA . LEU A 1 606 ? -28.641 24.109 27.438 1 92.62 606 LEU A CA 1
ATOM 4888 C C . LEU A 1 606 ? -29.812 24.109 28.422 1 92.62 606 LEU A C 1
ATOM 4890 O O . LEU A 1 606 ? -29.781 24.812 29.422 1 92.62 606 LEU A O 1
ATOM 4894 N N . LYS A 1 607 ? -30.859 23.344 28.016 1 87.06 607 LYS A N 1
ATOM 4895 C CA . LYS A 1 607 ? -32 23.156 28.891 1 87.06 607 LYS A CA 1
ATOM 4896 C C . LYS A 1 607 ? -31.719 22.125 29.969 1 87.06 607 LYS A C 1
ATOM 4898 O O . LYS A 1 607 ? -32.219 22.219 31.094 1 87.06 607 LYS A O 1
ATOM 4903 N N . GLU A 1 608 ? -31.016 21.125 29.516 1 85.62 608 GLU A N 1
ATOM 4904 C CA . GLU A 1 608 ? -30.625 20.031 30.406 1 85.62 608 GLU A CA 1
ATOM 4905 C C . GLU A 1 608 ? -29.109 19.984 30.594 1 85.62 608 GLU A C 1
ATOM 4907 O O . GLU A 1 608 ? -28.359 20.359 29.688 1 85.62 608 GLU A O 1
ATOM 4912 N N . LYS A 1 609 ? -28.781 19.531 31.75 1 88.94 609 LYS A N 1
ATOM 4913 C CA . LYS A 1 609 ? -27.359 19.422 32.031 1 88.94 609 LYS A CA 1
ATOM 4914 C C . LYS A 1 609 ? -26.672 18.438 31.094 1 88.94 609 LYS A C 1
ATOM 4916 O O . LYS A 1 609 ? -27.281 17.438 30.703 1 88.94 609 LYS A O 1
ATOM 4921 N N . ALA A 1 610 ? -25.438 18.75 30.719 1 92.88 610 ALA A N 1
ATOM 4922 C CA . ALA A 1 610 ? -24.641 17.875 29.859 1 92.88 610 ALA A CA 1
ATOM 4923 C C . ALA A 1 610 ? -24.062 16.703 30.641 1 92.88 610 ALA A C 1
ATOM 4925 O O . ALA A 1 610 ? -24.203 16.625 31.859 1 92.88 610 ALA A O 1
ATOM 4926 N N . TRP A 1 611 ? -23.531 15.719 29.922 1 92.81 611 TRP A N 1
ATOM 4927 C CA . TRP A 1 611 ? -22.844 14.57 30.5 1 92.81 611 TRP A CA 1
ATOM 4928 C C . TRP A 1 611 ? -21.344 14.695 30.359 1 92.81 611 TRP A C 1
ATOM 4930 O O . TRP A 1 611 ? -20.844 15.203 29.359 1 92.81 611 TRP A O 1
ATOM 4940 N N . GLY A 1 612 ? -20.641 14.336 31.375 1 93 612 GLY A N 1
ATOM 4941 C CA . GLY A 1 612 ? -19.203 14.289 31.297 1 93 612 GLY A CA 1
ATOM 4942 C C . GLY A 1 612 ? -18.656 12.914 30.984 1 93 612 GLY A C 1
ATOM 4943 O O . GLY A 1 612 ? -19.234 11.898 31.375 1 93 612 GLY A O 1
ATOM 4944 N N . VAL A 1 613 ? -17.594 12.867 30.172 1 93.31 613 VAL A N 1
ATOM 4945 C CA . VAL A 1 613 ? -16.891 11.625 29.859 1 93.31 613 VAL A CA 1
ATOM 4946 C C . VAL A 1 613 ? -15.445 11.719 30.344 1 93.31 613 VAL A C 1
ATOM 4948 O O . VAL A 1 613 ? -14.727 12.656 29.984 1 93.31 613 VAL A O 1
ATOM 4951 N N . ALA A 1 614 ? -15.062 10.805 31.141 1 91.12 614 ALA A N 1
ATOM 4952 C CA . ALA A 1 614 ? -13.711 10.758 31.688 1 91.12 614 ALA A CA 1
ATOM 4953 C C . ALA A 1 614 ? -13.086 9.383 31.5 1 91.12 614 ALA A C 1
ATOM 4955 O O . ALA A 1 614 ? -13.789 8.398 31.25 1 91.12 614 ALA A O 1
ATOM 4956 N N . ASP A 1 615 ? -11.805 9.383 31.469 1 87.75 615 ASP A N 1
ATOM 4957 C CA . ASP A 1 615 ? -11.039 8.141 31.359 1 87.75 615 ASP A CA 1
ATOM 4958 C C . ASP A 1 615 ? -10.469 7.734 32.719 1 87.75 615 ASP A C 1
ATOM 4960 O O . ASP A 1 615 ? -9.82 8.539 33.406 1 87.75 615 ASP A O 1
ATOM 4964 N N . TYR A 1 616 ? -10.695 6.504 33.125 1 86.56 616 TYR A N 1
ATOM 4965 C CA . TYR A 1 616 ? -10.227 6.012 34.406 1 86.56 616 TYR A CA 1
ATOM 4966 C C . TYR A 1 616 ? -8.711 6.113 34.531 1 86.56 616 TYR A C 1
ATOM 4968 O O . TYR A 1 616 ? -8.18 6.469 35.562 1 86.56 616 TYR A O 1
ATOM 4976 N N . LYS A 1 617 ? -8.07 5.816 33.438 1 81.62 617 LYS A N 1
ATOM 4977 C CA . LYS A 1 617 ? -6.609 5.863 33.438 1 81.62 617 LYS A CA 1
ATOM 4978 C C . LYS A 1 617 ? -6.105 7.277 33.719 1 81.62 617 LYS A C 1
ATOM 4980 O O . LYS A 1 617 ? -5.117 7.461 34.438 1 81.62 617 LYS A O 1
ATOM 4985 N N . GLU A 1 618 ? -6.754 8.227 33.094 1 85.06 618 GLU A N 1
ATOM 4986 C CA . GLU A 1 618 ? -6.359 9.617 33.344 1 85.06 618 GLU A CA 1
ATOM 4987 C C . GLU A 1 618 ? -6.648 10.031 34.781 1 85.06 618 GLU A C 1
ATOM 4989 O O . GLU A 1 618 ? -5.828 10.703 35.406 1 85.06 618 GLU A O 1
ATOM 4994 N N . LEU A 1 619 ? -7.75 9.625 35.25 1 86.12 619 LEU A N 1
ATOM 4995 C CA . LEU A 1 619 ? -8.164 10 36.594 1 86.12 619 LEU A CA 1
ATOM 4996 C C . LEU A 1 619 ? -7.258 9.359 37.625 1 86.12 619 LEU A C 1
ATOM 4998 O O . LEU A 1 619 ? -7.062 9.906 38.719 1 86.12 619 LEU A O 1
ATOM 5002 N N . SER A 1 620 ? -6.707 8.195 37.281 1 82.31 620 SER A N 1
ATOM 5003 C CA . SER A 1 620 ? -5.832 7.488 38.219 1 82.31 620 SER A CA 1
ATOM 5004 C C . SER A 1 620 ? -4.379 7.926 38.062 1 82.31 620 SER A C 1
ATOM 5006 O O . SER A 1 620 ? -3.496 7.434 38.75 1 82.31 620 SER A O 1
ATOM 5008 N N . GLY A 1 621 ? -4.074 8.805 37.188 1 72.31 621 GLY A N 1
ATOM 5009 C CA . GLY A 1 621 ? -2.73 9.344 37.062 1 72.31 621 GLY A CA 1
ATOM 5010 C C . GLY A 1 621 ? -2.064 8.992 35.719 1 72.31 621 GLY A C 1
ATOM 5011 O O . GLY A 1 621 ? -0.893 9.305 35.531 1 72.31 621 GLY A O 1
ATOM 5012 N N . GLY A 1 622 ? -2.775 8.328 34.906 1 70.19 622 GLY A N 1
ATOM 5013 C CA . GLY A 1 622 ? -2.186 7.953 33.625 1 70.19 622 GLY A CA 1
ATOM 5014 C C . GLY A 1 622 ? -2.271 9.055 32.594 1 70.19 622 GLY A C 1
ATOM 5015 O O . GLY A 1 622 ? -2.322 10.234 32.938 1 70.19 622 GLY A O 1
ATOM 5016 N N . LYS A 1 623 ? -2.049 8.586 31.344 1 67.94 623 LYS A N 1
ATOM 5017 C CA . LYS A 1 623 ? -2.08 9.547 30.234 1 67.94 623 LYS A CA 1
ATOM 5018 C C . LYS A 1 623 ? -3.496 10.062 30 1 67.94 623 LYS A C 1
ATOM 5020 O O . LYS A 1 623 ? -4.473 9.344 30.219 1 67.94 623 LYS A O 1
ATOM 5025 N N . GLY A 1 624 ? -3.562 11.281 29.719 1 68.38 624 GLY A N 1
ATOM 5026 C CA . GLY A 1 624 ? -4.84 11.945 29.516 1 68.38 624 GLY A CA 1
ATOM 5027 C C . GLY A 1 624 ? -5.598 11.406 28.312 1 68.38 624 GLY A C 1
ATOM 5028 O O . GLY A 1 624 ? -5.004 10.828 27.406 1 68.38 624 GLY A O 1
ATOM 5029 N N . LEU A 1 625 ? -6.879 11.43 28.453 1 72.81 625 LEU A N 1
ATOM 5030 C CA . LEU A 1 625 ? -7.754 11.141 27.328 1 72.81 625 LEU A CA 1
ATOM 5031 C C . LEU A 1 625 ? -7.523 12.125 26.188 1 72.81 625 LEU A C 1
ATOM 5033 O O . LEU A 1 625 ? -7.949 13.281 26.266 1 72.81 625 LEU A O 1
ATOM 5037 N N . ARG A 1 626 ? -6.902 11.648 25.203 1 81.44 626 ARG A N 1
ATOM 5038 C CA . ARG A 1 626 ? -6.613 12.508 24.062 1 81.44 626 ARG A CA 1
ATOM 5039 C C . ARG A 1 626 ? -7.902 12.938 23.359 1 81.44 626 ARG A C 1
ATOM 5041 O O . ARG A 1 626 ? -8.859 12.164 23.281 1 81.44 626 ARG A O 1
ATOM 5048 N N . PRO A 1 627 ? -7.934 14.195 22.984 1 87 627 PRO A N 1
ATOM 5049 C CA . PRO A 1 627 ? -9.133 14.703 22.328 1 87 627 PRO A CA 1
ATOM 5050 C C . PRO A 1 627 ? -9.594 13.812 21.172 1 87 627 PRO A C 1
ATOM 5052 O O . PRO A 1 627 ? -10.789 13.578 21 1 87 627 PRO A O 1
ATOM 5055 N N . LYS A 1 628 ? -8.719 13.305 20.438 1 81.44 628 LYS A N 1
ATOM 5056 C CA . LYS A 1 628 ? -9.062 12.469 19.297 1 81.44 628 LYS A CA 1
ATOM 5057 C C . LYS A 1 628 ? -9.773 11.195 19.734 1 81.44 628 LYS A C 1
ATOM 5059 O O . LYS A 1 628 ? -10.758 10.789 19.125 1 81.44 628 LYS A O 1
ATOM 5064 N N . ARG A 1 629 ? -9.219 10.594 20.672 1 79.69 629 ARG A N 1
ATOM 5065 C CA . ARG A 1 629 ? -9.797 9.352 21.188 1 79.69 629 ARG A CA 1
ATOM 5066 C C . ARG A 1 629 ? -11.172 9.602 21.797 1 79.69 629 ARG A C 1
ATOM 5068 O O . ARG A 1 629 ? -12.078 8.773 21.672 1 79.69 629 ARG A O 1
ATOM 5075 N N . PHE A 1 630 ? -11.266 10.703 22.484 1 88.06 630 PHE A N 1
ATOM 5076 C CA . PHE A 1 630 ? -12.555 11.094 23.047 1 88.06 630 PHE A CA 1
ATOM 5077 C C . PHE A 1 630 ? -13.609 11.219 21.953 1 88.06 630 PHE A C 1
ATOM 5079 O O . PHE A 1 630 ? -14.703 10.664 22.078 1 88.06 630 PHE A O 1
ATOM 5086 N N . LEU A 1 631 ? -13.297 11.859 20.938 1 88.56 631 LEU A N 1
ATOM 5087 C CA . LEU A 1 631 ? -14.25 12.109 19.859 1 88.56 631 LEU A CA 1
ATOM 5088 C C . LEU A 1 631 ? -14.625 10.805 19.156 1 88.56 631 LEU A C 1
ATOM 5090 O O . LEU A 1 631 ? -15.805 10.539 18.938 1 88.56 631 LEU A O 1
ATOM 5094 N N . HIS A 1 632 ? -13.648 10.07 18.906 1 79.38 632 HIS A N 1
ATOM 5095 C CA . HIS A 1 632 ? -13.891 8.828 18.188 1 79.38 632 HIS A CA 1
ATOM 5096 C C . HIS A 1 632 ? -14.68 7.84 19.047 1 79.38 632 HIS A C 1
ATOM 5098 O O . HIS A 1 632 ? -15.688 7.297 18.609 1 79.38 632 HIS A O 1
ATOM 5104 N N . SER A 1 633 ? -14.266 7.617 20.266 1 76.62 633 SER A N 1
ATOM 5105 C CA . SER A 1 633 ? -14.852 6.602 21.125 1 76.62 633 SER A CA 1
ATOM 5106 C C . SER A 1 633 ? -16.266 6.988 21.547 1 76.62 633 SER A C 1
ATOM 5108 O O . SER A 1 633 ? -17.156 6.137 21.609 1 76.62 633 SER A O 1
ATOM 5110 N N . THR A 1 634 ? -16.438 8.164 21.828 1 87.44 634 THR A N 1
ATOM 5111 C CA . THR A 1 634 ? -17.75 8.617 22.297 1 87.44 634 THR A CA 1
ATOM 5112 C C . THR A 1 634 ? -18.766 8.562 21.172 1 87.44 634 THR A C 1
ATOM 5114 O O . THR A 1 634 ? -19.891 8.102 21.359 1 87.44 634 THR A O 1
ATOM 5117 N N . ASN A 1 635 ? -18.406 9.031 20.031 1 87.69 635 ASN A N 1
ATOM 5118 C CA . ASN A 1 635 ? -19.359 9.031 18.922 1 87.69 635 ASN A CA 1
ATOM 5119 C C . ASN A 1 635 ? -19.641 7.609 18.438 1 87.69 635 ASN A C 1
ATOM 5121 O O . ASN A 1 635 ? -20.766 7.297 18.031 1 87.69 635 ASN A O 1
ATOM 5125 N N . GLU A 1 636 ? -18.688 6.82 18.453 1 77.56 636 GLU A N 1
ATOM 5126 C CA . GLU A 1 636 ? -18.906 5.414 18.125 1 77.56 636 GLU A CA 1
ATOM 5127 C C . GLU A 1 636 ? -19.859 4.758 19.125 1 77.56 636 GLU A C 1
ATOM 5129 O O . GLU A 1 636 ? -20.719 3.955 18.734 1 77.56 636 GLU A O 1
ATOM 5134 N N . ALA A 1 637 ? -19.656 5.102 20.328 1 79.38 637 ALA A N 1
ATOM 5135 C CA . ALA A 1 637 ? -20.516 4.566 21.375 1 79.38 637 ALA A CA 1
ATOM 5136 C C . ALA A 1 637 ? -21.953 5.07 21.219 1 79.38 637 ALA A C 1
ATOM 5138 O O . ALA A 1 637 ? -22.906 4.32 21.422 1 79.38 637 ALA A O 1
ATOM 5139 N N . ILE A 1 638 ? -22.078 6.277 20.906 1 85.31 638 ILE A N 1
ATOM 5140 C CA . ILE A 1 638 ? -23.391 6.867 20.688 1 85.31 638 ILE A CA 1
ATOM 5141 C C . ILE A 1 638 ? -24.109 6.129 19.562 1 85.31 638 ILE A C 1
ATOM 5143 O O . ILE A 1 638 ? -25.281 5.754 19.703 1 85.31 638 ILE A O 1
ATOM 5147 N N . LEU A 1 639 ? -23.406 5.949 18.5 1 82.81 639 LEU A N 1
ATOM 5148 C CA . LEU A 1 639 ? -24 5.293 17.344 1 82.81 639 LEU A CA 1
ATOM 5149 C C . LEU A 1 639 ? -24.25 3.816 17.625 1 82.81 639 LEU A C 1
ATOM 5151 O O . LEU A 1 639 ? -25.297 3.277 17.25 1 82.81 639 LEU A O 1
ATOM 5155 N N . TYR A 1 640 ? -23.344 3.291 18.312 1 72.44 640 TYR A N 1
ATOM 5156 C CA . TYR A 1 640 ? -23.453 1.863 18.594 1 72.44 640 TYR A CA 1
ATOM 5157 C C . TYR A 1 640 ? -24.594 1.574 19.562 1 72.44 640 TYR A C 1
ATOM 5159 O O . TYR A 1 640 ? -25.312 0.582 19.406 1 72.44 640 TYR A O 1
ATOM 5167 N N . GLU A 1 641 ? -24.766 2.404 20.562 1 76.88 641 GLU A N 1
ATOM 5168 C CA . GLU A 1 641 ? -25.797 2.201 21.578 1 76.88 641 GLU A CA 1
ATOM 5169 C C . GLU A 1 641 ? -27.125 2.795 21.156 1 76.88 641 GLU A C 1
ATOM 5171 O O . GLU A 1 641 ? -28.156 2.586 21.812 1 76.88 641 GLU A O 1
ATOM 5176 N N . GLY A 1 642 ? -27.125 3.422 20 1 78.12 642 GLY A N 1
ATOM 5177 C CA . GLY A 1 642 ? -28.344 4.023 19.5 1 78.12 642 GLY A CA 1
ATOM 5178 C C . GLY A 1 642 ? -28.812 5.203 20.344 1 78.12 642 GLY A C 1
ATOM 5179 O O . GLY A 1 642 ? -30.016 5.391 20.547 1 78.12 642 GLY A O 1
ATOM 5180 N N . LEU A 1 643 ? -27.891 5.879 20.922 1 84.25 643 LEU A N 1
ATOM 5181 C CA . LEU A 1 643 ? -28.219 7.07 21.703 1 84.25 643 LEU A CA 1
ATOM 5182 C C . LEU A 1 643 ? -28.531 8.25 20.797 1 84.25 643 LEU A C 1
ATOM 5184 O O . LEU A 1 643 ? -28.125 8.258 19.625 1 84.25 643 LEU A O 1
ATOM 5188 N N . ASP A 1 644 ? -29.25 9.164 21.344 1 85.69 644 ASP A N 1
ATOM 5189 C CA . ASP A 1 644 ? -29.578 10.391 20.625 1 85.69 644 ASP A CA 1
ATOM 5190 C C . ASP A 1 644 ? -28.328 11.25 20.422 1 85.69 644 ASP A C 1
ATOM 5192 O O . ASP A 1 644 ? -27.656 11.602 21.391 1 85.69 644 ASP A O 1
ATOM 5196 N N . PRO A 1 645 ? -28.109 11.562 19.203 1 88 645 PRO A N 1
ATOM 5197 C CA . PRO A 1 645 ? -26.953 12.422 18.953 1 88 645 PRO A CA 1
ATOM 5198 C C . PRO A 1 645 ? -27.109 13.812 19.562 1 88 645 PRO A C 1
ATOM 5200 O O . PRO A 1 645 ? -26.125 14.562 19.641 1 88 645 PRO A O 1
ATOM 5203 N N . GLY A 1 646 ? -28.25 14.148 20.016 1 87.62 646 GLY A N 1
ATOM 5204 C CA . GLY A 1 646 ? -28.5 15.445 20.625 1 87.62 646 GLY A CA 1
ATOM 5205 C C . GLY A 1 646 ? -28.016 15.531 22.062 1 87.62 646 GLY A C 1
ATOM 5206 O O . GLY A 1 646 ? -27.891 16.625 22.609 1 87.62 646 GLY A O 1
ATOM 5207 N N . ILE A 1 647 ? -27.719 14.414 22.641 1 89.44 647 ILE A N 1
ATOM 5208 C CA . ILE A 1 647 ? -27.172 14.414 23.984 1 89.44 647 ILE A CA 1
ATOM 5209 C C . ILE A 1 647 ? -25.766 15.008 23.969 1 89.44 647 ILE A C 1
ATOM 5211 O O . ILE A 1 647 ? -24.953 14.672 23.109 1 89.44 647 ILE A O 1
ATOM 5215 N N . VAL A 1 648 ? -25.531 15.898 24.875 1 94.12 648 VAL A N 1
ATOM 5216 C CA . VAL A 1 648 ? -24.25 16.594 24.891 1 94.12 648 VAL A CA 1
ATOM 5217 C C . VAL A 1 648 ? -23.312 15.93 25.891 1 94.12 648 VAL A C 1
ATOM 5219 O O . VAL A 1 648 ? -23.625 15.812 27.078 1 94.12 648 VAL A O 1
ATOM 5222 N N . PHE A 1 649 ? -22.234 15.469 25.328 1 94.75 649 PHE A N 1
ATOM 5223 C CA . PHE A 1 649 ? -21.156 14.906 26.141 1 94.75 649 PHE A CA 1
ATOM 5224 C C . PHE A 1 649 ? -19.938 15.836 26.141 1 94.75 649 PHE A C 1
ATOM 5226 O O . PHE A 1 649 ? -19.609 16.438 25.125 1 94.75 649 PHE A O 1
ATOM 5233 N N . ALA A 1 650 ? -19.312 16.031 27.234 1 95.69 650 ALA A N 1
ATOM 5234 C CA . ALA A 1 650 ? -18.125 16.875 27.359 1 95.69 650 ALA A CA 1
ATOM 5235 C C . ALA A 1 650 ? -16.938 16.062 27.875 1 95.69 650 ALA A C 1
ATOM 5237 O O . ALA A 1 650 ? -17.109 15.156 28.703 1 95.69 650 ALA A O 1
ATOM 5238 N N . ARG A 1 651 ? -15.781 16.406 27.391 1 95.12 651 ARG A N 1
ATOM 5239 C CA . ARG A 1 651 ? -14.547 15.766 27.828 1 95.12 651 ARG A CA 1
ATOM 5240 C C . ARG A 1 651 ? -14.078 16.344 29.156 1 95.12 651 ARG A C 1
ATOM 5242 O O . ARG A 1 651 ? -13.867 17.547 29.281 1 95.12 651 ARG A O 1
ATOM 5249 N N . ILE A 1 652 ? -13.938 15.492 30.141 1 92.06 652 ILE A N 1
ATOM 5250 C CA . ILE A 1 652 ? -13.508 15.93 31.453 1 92.06 652 ILE A CA 1
ATOM 5251 C C . ILE A 1 652 ? -12.219 15.203 31.844 1 92.06 652 ILE A C 1
ATOM 5253 O O . ILE A 1 652 ? -12.211 13.977 32 1 92.06 652 ILE A O 1
ATOM 5257 N N . GLY A 1 653 ? -11.219 15.977 31.812 1 86 653 GLY A N 1
ATOM 5258 C CA . GLY A 1 653 ? -9.953 15.43 32.281 1 86 653 GLY A CA 1
ATOM 5259 C C . GLY A 1 653 ? -9.516 15.977 33.625 1 86 653 GLY A C 1
ATOM 5260 O O . GLY A 1 653 ? -10.305 16.594 34.312 1 86 653 GLY A O 1
ATOM 5261 N N . LYS A 1 654 ? -8.297 15.719 34.031 1 83.19 654 LYS A N 1
ATOM 5262 C CA . LYS A 1 654 ? -7.754 16.188 35.281 1 83.19 654 LYS A CA 1
ATOM 5263 C C . LYS A 1 654 ? -7.734 17.703 35.344 1 83.19 654 LYS A C 1
ATOM 5265 O O . LYS A 1 654 ? -8.086 18.297 36.375 1 83.19 654 LYS A O 1
ATOM 5270 N N . ASN A 1 655 ? -7.418 18.312 34.219 1 82.38 655 ASN A N 1
ATOM 5271 C CA . ASN A 1 655 ? -7.332 19.781 34.156 1 82.38 655 ASN A CA 1
ATOM 5272 C C . ASN A 1 655 ? -8.703 20.422 34.281 1 82.38 655 ASN A C 1
ATOM 5274 O O . ASN A 1 655 ? -8.836 21.469 34.938 1 82.38 655 ASN A O 1
ATOM 5278 N N . GLU A 1 656 ? -9.633 19.797 33.719 1 87.69 656 GLU A N 1
ATOM 5279 C CA . GLU A 1 656 ? -10.992 20.328 33.781 1 87.69 656 GLU A CA 1
ATOM 5280 C C . GLU A 1 656 ? -11.562 20.188 35.188 1 87.69 656 GLU A C 1
ATOM 5282 O O . GLU A 1 656 ? -12.289 21.062 35.656 1 87.69 656 GLU A O 1
ATOM 5287 N N . ILE A 1 657 ? -11.211 19.125 35.844 1 86.25 657 ILE A N 1
ATOM 5288 C CA . ILE A 1 657 ? -11.695 18.891 37.219 1 86.25 657 ILE A CA 1
ATOM 5289 C C . ILE A 1 657 ? -11.055 19.891 38.156 1 86.25 657 ILE A C 1
ATOM 5291 O O . ILE A 1 657 ? -11.727 20.438 39.031 1 86.25 657 ILE A O 1
ATOM 5295 N N . GLU A 1 658 ? -9.805 20.094 37.938 1 84.62 658 GLU A N 1
ATOM 5296 C CA . GLU A 1 658 ? -9.109 21.062 38.781 1 84.62 658 GLU A CA 1
ATOM 5297 C C . GLU A 1 658 ? -9.633 22.469 38.562 1 84.62 658 GLU A C 1
ATOM 5299 O O . GLU A 1 658 ? -9.773 23.25 39.531 1 84.62 658 GLU A O 1
ATOM 5304 N N . ALA A 1 659 ? -9.93 22.781 37.375 1 84.69 659 ALA A N 1
ATOM 5305 C CA . ALA A 1 659 ? -10.406 24.109 37.031 1 84.69 659 ALA A CA 1
ATOM 5306 C C . ALA A 1 659 ? -11.828 24.344 37.531 1 84.69 659 ALA A C 1
ATOM 5308 O O . ALA A 1 659 ? -12.156 25.438 38 1 84.69 659 ALA A O 1
ATOM 5309 N N . ALA A 1 660 ? -12.68 23.359 37.375 1 84.06 660 ALA A N 1
ATOM 5310 C CA . ALA A 1 660 ? -14.094 23.5 37.719 1 84.06 660 ALA A CA 1
ATOM 5311 C C . ALA A 1 660 ? -14.32 23.281 39.219 1 84.06 660 ALA A C 1
ATOM 5313 O O . ALA A 1 660 ? -15.266 23.828 39.812 1 84.06 660 ALA A O 1
ATOM 5314 N N . GLY A 1 661 ? -13.461 22.453 39.906 1 76.75 661 GLY A N 1
ATOM 5315 C CA . GLY A 1 661 ? -13.617 22.156 41.312 1 76.75 661 GLY A CA 1
ATOM 5316 C C . GLY A 1 661 ? -14.977 21.562 41.656 1 76.75 661 GLY A C 1
ATOM 5317 O O . GLY A 1 661 ? -15.422 20.609 41 1 76.75 661 GLY A O 1
ATOM 5318 N N . GLY A 1 662 ? -15.633 22.156 42.656 1 71.5 662 GLY A N 1
ATOM 5319 C CA . GLY A 1 662 ? -16.891 21.672 43.156 1 71.5 662 GLY A CA 1
ATOM 5320 C C . GLY A 1 662 ? -18.078 22 42.281 1 71.5 662 GLY A C 1
ATOM 5321 O O . GLY A 1 662 ? -19.172 21.453 42.438 1 71.5 662 GLY A O 1
ATOM 5322 N N . ASP A 1 663 ? -17.938 22.75 41.219 1 80.12 663 ASP A N 1
ATOM 5323 C CA . ASP A 1 663 ? -19.031 23.203 40.375 1 80.12 663 ASP A CA 1
ATOM 5324 C C . ASP A 1 663 ? -19.422 22.141 39.344 1 80.12 663 ASP A C 1
ATOM 5326 O O . ASP A 1 663 ? -20.469 22.25 38.688 1 80.12 663 ASP A O 1
ATOM 5330 N N . LEU A 1 664 ? -18.672 21.125 39.125 1 87.12 664 LEU A N 1
ATOM 5331 C CA . LEU A 1 664 ? -18.938 20.109 38.125 1 87.12 664 LEU A CA 1
ATOM 5332 C C . LEU A 1 664 ? -20.281 19.422 38.375 1 87.12 664 LEU A C 1
ATOM 5334 O O . LEU A 1 664 ? -20.984 19.078 37.438 1 87.12 664 LEU A O 1
ATOM 5338 N N . ASN A 1 665 ? -20.625 19.344 39.656 1 82.69 665 ASN A N 1
ATOM 5339 C CA . ASN A 1 665 ? -21.891 18.703 40.031 1 82.69 665 ASN A CA 1
ATOM 5340 C C . ASN A 1 665 ? -23.094 19.547 39.625 1 82.69 665 ASN A C 1
ATOM 5342 O O . ASN A 1 665 ? -24.188 19.016 39.406 1 82.69 665 ASN A O 1
ATOM 5346 N N . LYS A 1 666 ? -22.797 20.766 39.5 1 83.5 666 LYS A N 1
ATOM 5347 C CA . LYS A 1 666 ? -23.875 21.672 39.125 1 83.5 666 LYS A CA 1
ATOM 5348 C C . LYS A 1 666 ? -24.031 21.75 37.594 1 83.5 666 LYS A C 1
ATOM 5350 O O . LYS A 1 666 ? -25.109 22.109 37.094 1 83.5 666 LYS A O 1
ATOM 5355 N N . TRP A 1 667 ? -23 21.578 36.938 1 88.94 667 TRP A N 1
ATOM 5356 C CA . TRP A 1 667 ? -23 21.75 35.5 1 88.94 667 TRP A CA 1
ATOM 5357 C C . TRP A 1 667 ? -23.328 20.438 34.781 1 88.94 667 TRP A C 1
ATOM 5359 O O . TRP A 1 667 ? -23.891 20.453 33.688 1 88.94 667 TRP A O 1
ATOM 5369 N N . PHE A 1 668 ? -23.047 19.297 35.375 1 91.38 668 PHE A N 1
ATOM 5370 C CA . PHE A 1 668 ? -23.172 18.016 34.688 1 91.38 668 PHE A CA 1
ATOM 5371 C C . PHE A 1 668 ? -24.125 17.094 35.406 1 91.38 668 PHE A C 1
ATOM 5373 O O . PHE A 1 668 ? -24.172 17.094 36.656 1 91.38 668 PHE A O 1
ATOM 5380 N N . LYS A 1 669 ? -24.859 16.359 34.625 1 87.69 669 LYS A N 1
ATOM 5381 C CA . LYS A 1 669 ? -25.781 15.375 35.188 1 87.69 669 LYS A CA 1
ATOM 5382 C C . LYS A 1 669 ? -25.016 14.195 35.812 1 87.69 669 LYS A C 1
ATOM 5384 O O . LYS A 1 669 ? -25.438 13.625 36.812 1 87.69 669 LYS A O 1
ATOM 5389 N N . GLY A 1 670 ? -24.016 13.844 35.188 1 90.06 670 GLY A N 1
ATOM 5390 C CA . GLY A 1 670 ? -23.141 12.742 35.594 1 90.06 670 GLY A CA 1
ATOM 5391 C C . GLY A 1 670 ? -21.891 12.648 34.75 1 90.06 670 GLY A C 1
ATOM 5392 O O . GLY A 1 670 ? -21.766 13.32 33.719 1 90.06 670 GLY A O 1
ATOM 5393 N N . ILE A 1 671 ? -20.953 11.883 35.312 1 91.19 671 ILE A N 1
ATOM 5394 C CA . ILE A 1 671 ? -19.688 11.68 34.594 1 91.19 671 ILE A CA 1
ATOM 5395 C C . ILE A 1 671 ? -19.516 10.195 34.281 1 91.19 671 ILE A C 1
ATOM 5397 O O . ILE A 1 671 ? -19.375 9.375 35.188 1 91.19 671 ILE A O 1
ATOM 5401 N N . LEU A 1 672 ? -19.547 9.938 32.969 1 90.62 672 LEU A N 1
ATOM 5402 C CA . LEU A 1 672 ? -19.312 8.578 32.5 1 90.62 672 LEU A CA 1
ATOM 5403 C C . LEU A 1 672 ? -17.812 8.258 32.469 1 90.62 672 LEU A C 1
ATOM 5405 O O . LEU A 1 672 ? -17.031 8.977 31.844 1 90.62 672 LEU A O 1
ATOM 5409 N N . VAL A 1 673 ? -17.453 7.227 33.156 1 88.44 673 VAL A N 1
ATOM 5410 C CA . VAL A 1 673 ? -16.047 6.824 33.188 1 88.44 673 VAL A CA 1
ATOM 5411 C C . VAL A 1 673 ? -15.836 5.617 32.281 1 88.44 673 VAL A C 1
ATOM 5413 O O . VAL A 1 673 ? -16.453 4.566 32.469 1 88.44 673 VAL A O 1
ATOM 5416 N N . ILE A 1 674 ? -14.922 5.859 31.297 1 84.38 674 ILE A N 1
ATOM 5417 C CA . ILE A 1 674 ? -14.648 4.793 30.344 1 84.38 674 ILE A CA 1
ATOM 5418 C C . ILE A 1 674 ? -13.406 4.016 30.781 1 84.38 674 ILE A C 1
ATOM 5420 O O . ILE A 1 674 ? -12.602 4.512 31.562 1 84.38 674 ILE A O 1
ATOM 5424 N N . ASN A 1 675 ? -13.188 2.734 30.234 1 77.75 675 ASN A N 1
ATOM 5425 C CA . ASN A 1 675 ? -12.047 1.852 30.469 1 77.75 675 ASN A CA 1
ATOM 5426 C C . ASN A 1 675 ? -11.875 1.539 31.953 1 77.75 675 ASN A C 1
ATOM 5428 O O . ASN A 1 675 ? -10.773 1.641 32.5 1 77.75 675 ASN A O 1
ATOM 5432 N N . THR A 1 676 ? -12.969 1.224 32.625 1 81.56 676 THR A N 1
ATOM 5433 C CA . THR A 1 676 ? -12.961 0.885 34.031 1 81.56 676 THR A CA 1
ATOM 5434 C C . THR A 1 676 ? -12.484 -0.548 34.25 1 81.56 676 THR A C 1
ATOM 5436 O O . THR A 1 676 ? -12.68 -1.409 33.375 1 81.56 676 THR A O 1
ATOM 5439 N N . PRO A 1 677 ? -11.695 -0.774 35.219 1 75.94 677 PRO A N 1
ATOM 5440 C CA . PRO A 1 677 ? -11.297 -2.15 35.531 1 75.94 677 PRO A CA 1
ATOM 5441 C C . PRO A 1 677 ? -12.484 -3.062 35.812 1 75.94 677 PRO A C 1
ATOM 5443 O O . PRO A 1 677 ? -13.562 -2.586 36.188 1 75.94 677 PRO A O 1
ATOM 5446 N N . PRO A 1 678 ? -12.359 -4.391 35.406 1 64.75 678 PRO A N 1
ATOM 5447 C CA . PRO A 1 678 ? -13.477 -5.332 35.562 1 64.75 678 PRO A CA 1
ATOM 5448 C C . PRO A 1 678 ? -13.969 -5.402 37 1 64.75 678 PRO A C 1
ATOM 5450 O O . PRO A 1 678 ? -15.148 -5.699 37.25 1 64.75 678 PRO A O 1
ATOM 5453 N N . ASN A 1 679 ? -13.117 -5.32 38.062 1 60.25 679 ASN A N 1
ATOM 5454 C CA . ASN A 1 679 ? -13.617 -5.414 39.406 1 60.25 679 ASN A CA 1
ATOM 5455 C C . ASN A 1 679 ? -14.344 -4.137 39.844 1 60.25 679 ASN A C 1
ATOM 5457 O O . ASN A 1 679 ? -13.727 -3.076 39.938 1 60.25 679 ASN A O 1
ATOM 5461 N N . LYS A 1 680 ? -15.672 -4.035 39.719 1 58.75 680 LYS A N 1
ATOM 5462 C CA . LYS A 1 680 ? -16.641 -2.941 39.781 1 58.75 680 LYS A CA 1
ATOM 5463 C C . LYS A 1 680 ? -16.438 -2.084 41 1 58.75 680 LYS A C 1
ATOM 5465 O O . LYS A 1 680 ? -16.438 -0.853 40.938 1 58.75 680 LYS A O 1
ATOM 5470 N N . GLU A 1 681 ? -16.609 -2.588 42.25 1 59.03 681 GLU A N 1
ATOM 5471 C CA . GLU A 1 681 ? -16.906 -1.864 43.469 1 59.03 681 GLU A CA 1
ATOM 5472 C C . GLU A 1 681 ? -15.719 -1.022 43.938 1 59.03 681 GLU A C 1
ATOM 5474 O O . GLU A 1 681 ? -15.898 0.102 44.406 1 59.03 681 GLU A O 1
ATOM 5479 N N . ASP A 1 682 ? -14.539 -1.391 43.5 1 71.5 682 ASP A N 1
ATOM 5480 C CA . ASP A 1 682 ? -13.359 -0.832 44.125 1 71.5 682 ASP A CA 1
ATOM 5481 C C . ASP A 1 682 ? -12.891 0.437 43.438 1 71.5 682 ASP A C 1
ATOM 5483 O O . ASP A 1 682 ? -12.438 1.385 44.062 1 71.5 682 ASP A O 1
ATOM 5487 N N . TRP A 1 683 ? -13.297 0.694 42.188 1 82.75 683 TRP A N 1
ATOM 5488 C CA . TRP A 1 683 ? -12.688 1.824 41.5 1 82.75 683 TRP A CA 1
ATOM 5489 C C . TRP A 1 683 ? -13.422 3.121 41.812 1 82.75 683 TRP A C 1
ATOM 5491 O O . TRP A 1 683 ? -12.812 4.188 41.875 1 82.75 683 TRP A O 1
ATOM 5501 N N . LYS A 1 684 ? -14.734 3.023 42.094 1 82.31 684 LYS A N 1
ATOM 5502 C CA . LYS A 1 684 ? -15.523 4.207 42.438 1 82.31 684 LYS A CA 1
ATOM 5503 C C . LYS A 1 684 ? -15.102 4.809 43.75 1 82.31 684 LYS A C 1
ATOM 5505 O O . LYS A 1 684 ? -15.031 6.031 43.906 1 82.31 684 LYS A O 1
ATOM 5510 N N . ALA A 1 685 ? -14.844 3.957 44.688 1 82.5 685 ALA A N 1
ATOM 5511 C CA . ALA A 1 685 ? -14.398 4.426 46 1 82.5 685 ALA A CA 1
ATOM 5512 C C . ALA A 1 685 ? -13.055 5.148 45.906 1 82.5 685 ALA A C 1
ATOM 5514 O O . ALA A 1 685 ? -12.852 6.18 46.562 1 82.5 685 ALA A O 1
ATOM 5515 N N . ALA A 1 686 ? -12.281 4.719 45.094 1 83.81 686 ALA A N 1
ATOM 5516 C CA . ALA A 1 686 ? -10.953 5.309 44.906 1 83.81 686 ALA A CA 1
ATOM 5517 C C . ALA A 1 686 ? -11.047 6.691 44.281 1 83.81 686 ALA A C 1
ATOM 5519 O O . ALA A 1 686 ? -10.336 7.617 44.688 1 83.81 686 ALA A O 1
ATOM 5520 N N . ILE A 1 687 ? -11.922 6.863 43.312 1 85.25 687 ILE A N 1
ATOM 5521 C CA . ILE A 1 687 ? -12.055 8.133 42.625 1 85.25 687 ILE A CA 1
ATOM 5522 C C . ILE A 1 687 ? -12.781 9.141 43.5 1 85.25 687 ILE A C 1
ATOM 5524 O O . ILE A 1 687 ? -12.477 10.336 43.5 1 85.25 687 ILE A O 1
ATOM 5528 N N . ARG A 1 688 ? -13.656 8.547 44.344 1 82.19 688 ARG A N 1
ATOM 5529 C CA . ARG A 1 688 ? -14.391 9.406 45.25 1 82.19 688 ARG A CA 1
ATOM 5530 C C . ARG A 1 688 ? -13.461 9.984 46.312 1 82.19 688 ARG A C 1
ATOM 5532 O O . ARG A 1 688 ? -13.648 11.125 46.75 1 82.19 688 ARG A O 1
ATOM 5539 N N . GLU A 1 689 ? -12.594 9.242 46.656 1 82.06 689 GLU A N 1
ATOM 5540 C CA . GLU A 1 689 ? -11.617 9.703 47.625 1 82.06 689 GLU A CA 1
ATOM 5541 C C . GLU A 1 689 ? -10.758 10.828 47.062 1 82.06 689 GLU A C 1
ATOM 5543 O O . GLU A 1 689 ? -10.414 11.773 47.781 1 82.06 689 GLU A O 1
ATOM 5548 N N . LYS A 1 690 ? -10.531 10.805 45.812 1 82.81 690 LYS A N 1
ATOM 5549 C CA . LYS A 1 690 ? -9.609 11.758 45.188 1 82.81 690 LYS A CA 1
ATOM 5550 C C . LYS A 1 690 ? -10.336 13.016 44.719 1 82.81 690 LYS A C 1
ATOM 5552 O O . LYS A 1 690 ? -9.805 14.117 44.844 1 82.81 690 LYS A O 1
ATOM 5557 N N . TYR A 1 691 ? -11.492 12.859 44.125 1 84.69 691 TYR A N 1
ATOM 5558 C CA . TYR A 1 691 ? -12.141 13.984 43.469 1 84.69 691 TYR A CA 1
ATOM 5559 C C . TYR A 1 691 ? -13.43 14.367 44.156 1 84.69 691 TYR A C 1
ATOM 5561 O O . TYR A 1 691 ? -14.117 15.305 43.75 1 84.69 691 TYR A O 1
ATOM 5569 N N . GLY A 1 692 ? -13.773 13.68 45.219 1 77.75 692 GLY A N 1
ATOM 5570 C CA . GLY A 1 692 ? -14.945 14.031 46 1 77.75 692 GLY A CA 1
ATOM 5571 C C . GLY A 1 692 ? -16.219 13.344 45.5 1 77.75 692 GLY A C 1
ATOM 5572 O O . GLY A 1 692 ? -16.141 12.305 44.844 1 77.75 692 GLY A O 1
ATOM 5573 N N . ASN A 1 693 ? -17.375 13.945 45.906 1 77.69 693 ASN A N 1
ATOM 5574 C CA . ASN A 1 693 ? -18.656 13.273 45.688 1 77.69 693 ASN A CA 1
ATOM 5575 C C . ASN A 1 693 ? -19.25 13.656 44.312 1 77.69 693 ASN A C 1
ATOM 5577 O O . ASN A 1 693 ? -20.359 14.172 44.25 1 77.69 693 ASN A O 1
ATOM 5581 N N . LEU A 1 694 ? -18.5 13.484 43.312 1 83.25 694 LEU A N 1
ATOM 5582 C CA . LEU A 1 694 ? -19.016 13.664 41.938 1 83.25 694 LEU A CA 1
ATOM 5583 C C . LEU A 1 694 ? -19.75 12.414 41.469 1 83.25 694 LEU A C 1
ATOM 5585 O O . LEU A 1 694 ? -19.438 11.305 41.906 1 83.25 694 LEU A O 1
ATOM 5589 N N . PRO A 1 695 ? -20.719 12.492 40.625 1 84.5 695 PRO A N 1
ATOM 5590 C CA . PRO A 1 695 ? -21.5 11.344 40.156 1 84.5 695 PRO A CA 1
ATOM 5591 C C . PRO A 1 695 ? -20.797 10.555 39.062 1 84.5 695 PRO A C 1
ATOM 5593 O O . PRO A 1 695 ? -21.203 10.602 37.875 1 84.5 695 PRO A O 1
ATOM 5596 N N . PHE A 1 696 ? -19.906 9.75 39.438 1 89.12 696 PHE A N 1
ATOM 5597 C CA . PHE A 1 696 ? -19.203 8.883 38.5 1 89.12 696 PHE A CA 1
ATOM 5598 C C . PHE A 1 696 ? -20 7.617 38.25 1 89.12 696 PHE A C 1
ATOM 5600 O O . PHE A 1 696 ? -20.547 7.008 39.156 1 89.12 696 PHE A O 1
ATOM 5607 N N . MET A 1 697 ? -20.141 7.398 36.938 1 88.06 697 MET A N 1
ATOM 5608 C CA . MET A 1 697 ? -20.906 6.219 36.531 1 88.06 697 MET A CA 1
ATOM 5609 C C . MET A 1 697 ? -20.109 5.375 35.531 1 88.06 697 MET A C 1
ATOM 5611 O O . MET A 1 697 ? -19.266 5.898 34.781 1 88.06 697 MET A O 1
ATOM 5615 N N . ASP A 1 698 ? -20.375 4.125 35.562 1 85.62 698 ASP A N 1
ATOM 5616 C CA . ASP A 1 698 ? -19.781 3.256 34.562 1 85.62 698 ASP A CA 1
ATOM 5617 C C . ASP A 1 698 ? -20.703 3.131 33.344 1 85.62 698 ASP A C 1
ATOM 5619 O O . ASP A 1 698 ? -21.828 3.656 33.344 1 85.62 698 ASP A O 1
ATOM 5623 N N . ARG A 1 699 ? -20.188 2.506 32.375 1 82.06 699 ARG A N 1
ATOM 5624 C CA . ARG A 1 699 ? -20.906 2.377 31.109 1 82.06 699 ARG A CA 1
ATOM 5625 C C . ARG A 1 699 ? -22.266 1.718 31.312 1 82.06 699 ARG A C 1
ATOM 5627 O O . ARG A 1 699 ? -23.281 2.176 30.781 1 82.06 699 ARG A O 1
ATOM 5634 N N . SER A 1 700 ? -22.328 0.653 32.125 1 76.38 700 SER A N 1
ATOM 5635 C CA . SER A 1 700 ? -23.562 -0.088 32.344 1 76.38 700 SER A CA 1
ATOM 5636 C C . SER A 1 700 ? -24.578 0.75 33.125 1 76.38 700 SER A C 1
ATOM 5638 O O . SER A 1 700 ? -25.781 0.727 32.812 1 76.38 700 SER A O 1
ATOM 5640 N N . GLU A 1 701 ? -24.141 1.454 34.094 1 82.31 701 GLU A N 1
ATOM 5641 C CA . GLU A 1 701 ? -25 2.334 34.875 1 82.31 701 GLU A CA 1
ATOM 5642 C C . GLU A 1 701 ? -25.578 3.453 34.031 1 82.31 701 GLU A C 1
ATOM 5644 O O . GLU A 1 701 ? -26.75 3.803 34.156 1 82.31 701 GLU A O 1
ATOM 5649 N N . PHE A 1 702 ? -24.75 3.957 33.219 1 85.19 702 PHE A N 1
ATOM 5650 C CA . PHE A 1 702 ? -25.156 5.043 32.344 1 85.19 702 PHE A CA 1
ATOM 5651 C C . PHE A 1 702 ? -26.203 4.566 31.328 1 85.19 702 PHE A C 1
ATOM 5653 O O . PHE A 1 702 ? -27.25 5.207 31.156 1 85.19 702 PHE A O 1
ATOM 5660 N N . LEU A 1 703 ? -25.891 3.506 30.656 1 80.44 703 LEU A N 1
ATOM 5661 C CA . LEU A 1 703 ? -26.812 2.982 29.641 1 80.44 703 LEU A CA 1
ATOM 5662 C C . LEU A 1 703 ? -28.141 2.561 30.281 1 80.44 703 LEU A C 1
ATOM 5664 O O . LEU A 1 703 ? -29.188 2.617 29.641 1 80.44 703 LEU A O 1
ATOM 5668 N N . GLY A 1 704 ? -28.094 2.176 31.562 1 72.75 704 GLY A N 1
ATOM 5669 C CA . GLY A 1 704 ? -29.297 1.797 32.281 1 72.75 704 GLY A CA 1
ATOM 5670 C C . GLY A 1 704 ? -30.266 2.943 32.469 1 72.75 704 GLY A C 1
ATOM 5671 O O . GLY A 1 704 ? -31.469 2.723 32.625 1 72.75 704 GLY A O 1
ATOM 5672 N N . LEU A 1 705 ? -29.703 4.156 32.344 1 76 705 LEU A N 1
ATOM 5673 C CA . LEU A 1 705 ? -30.547 5.336 32.5 1 76 705 LEU A CA 1
ATOM 5674 C C . LEU A 1 705 ? -31.375 5.59 31.234 1 76 705 LEU A C 1
ATOM 5676 O O . LEU A 1 705 ? -32.406 6.25 31.297 1 76 705 LEU A O 1
ATOM 5680 N N . PHE A 1 706 ? -30.844 5.332 30.109 1 66.19 706 PHE A N 1
ATOM 5681 C CA . PHE A 1 706 ? -31.484 5.652 28.844 1 66.19 706 PHE A CA 1
ATOM 5682 C C . PHE A 1 706 ? -32.281 4.465 28.344 1 66.19 706 PHE A C 1
ATOM 5684 O O . PHE A 1 706 ? -33.25 4.641 27.578 1 66.19 706 PHE A O 1
ATOM 5691 N N . PHE A 1 707 ? -31.922 3.338 28.469 1 53.66 707 PHE A N 1
ATOM 5692 C CA . PHE A 1 707 ? -32.625 2.178 27.922 1 53.66 707 PHE A CA 1
ATOM 5693 C C . PHE A 1 707 ? -33.531 1.545 28.984 1 53.66 707 PHE A C 1
ATOM 5695 O O . PHE A 1 707 ? -33.031 0.93 29.922 1 53.66 707 PHE A O 1
ATOM 5702 N N . PRO A 1 708 ? -34.75 2.242 29.391 1 45.47 708 PRO A N 1
ATOM 5703 C CA . PRO A 1 708 ? -35.688 1.49 30.25 1 45.47 708 PRO A CA 1
ATOM 5704 C C . PRO A 1 708 ? -35.844 0.042 29.812 1 45.47 708 PRO A C 1
ATOM 5706 O O . PRO A 1 708 ? -35.469 -0.314 28.688 1 45.47 708 PRO A O 1
ATOM 5709 N N . VAL A 1 709 ? -37.219 -0.613 30.5 1 38.16 709 VAL A N 1
ATOM 5710 C CA . VAL A 1 709 ? -38.031 -1.823 30.516 1 38.16 709 VAL A CA 1
ATOM 5711 C C . VAL A 1 709 ? -38.469 -2.176 29.094 1 38.16 709 VAL A C 1
ATOM 5713 O O . VAL A 1 709 ? -38.625 -1.289 28.25 1 38.16 709 VAL A O 1
ATOM 5716 N N . PRO A 1 710 ? -38.781 -3.357 28.766 1 37.12 710 PRO A N 1
ATOM 5717 C CA . PRO A 1 710 ? -39.531 -3.961 27.656 1 37.12 710 PRO A CA 1
ATOM 5718 C C . PRO A 1 710 ? -40.844 -3.242 27.375 1 37.12 710 PRO A C 1
ATOM 5720 O O . PRO A 1 710 ? -41.656 -3.059 28.281 1 37.12 710 PRO A O 1
ATOM 5723 N N . GLY A 1 711 ? -41.094 -2.299 26.281 1 37.19 711 GLY A N 1
ATOM 5724 C CA . GLY A 1 711 ? -42.312 -1.639 25.828 1 37.19 711 GLY A CA 1
ATOM 5725 C C . GLY A 1 711 ? -42.094 -0.172 25.5 1 37.19 711 GLY A C 1
ATOM 5726 O O . GLY A 1 711 ? -43.031 0.506 25.078 1 37.19 711 GLY A O 1
ATOM 5727 N N . LYS A 1 712 ? -41.344 0.542 26.25 1 38.78 712 LYS A N 1
ATOM 5728 C CA . LYS A 1 712 ? -41.438 1.975 25.984 1 38.78 712 LYS A CA 1
ATOM 5729 C C . LYS A 1 712 ? -40.719 2.348 24.703 1 38.78 712 LYS A C 1
ATOM 5731 O O . LYS A 1 712 ? -39.531 2.053 24.547 1 38.78 712 LYS A O 1
ATOM 5736 N N . LEU A 1 713 ? -41.375 2.594 23.641 1 37.81 713 LEU A N 1
ATOM 5737 C CA . LEU A 1 713 ? -40.969 3.158 22.359 1 37.81 713 LEU A CA 1
ATOM 5738 C C . LEU A 1 713 ? -40.094 4.383 22.547 1 37.81 713 LEU A C 1
ATOM 5740 O O . LEU A 1 713 ? -40.375 5.246 23.375 1 37.81 713 LEU A O 1
ATOM 5744 N N . LEU A 1 714 ? -38.844 4.422 22.312 1 43.56 714 LEU A N 1
ATOM 5745 C CA . LEU A 1 714 ? -38.031 5.633 22.25 1 43.56 714 LEU A CA 1
ATOM 5746 C C . LEU A 1 714 ? -38.844 6.801 21.688 1 43.56 714 LEU A C 1
ATOM 5748 O O . LEU A 1 714 ? -39.312 6.738 20.547 1 43.56 714 LEU A O 1
ATOM 5752 N N . GLN A 1 715 ? -39.594 7.438 22.469 1 41.25 715 GLN A N 1
ATOM 5753 C CA . GLN A 1 715 ? -40.25 8.641 22 1 41.25 715 GLN A CA 1
ATOM 5754 C C . GLN A 1 715 ? -39.312 9.523 21.188 1 41.25 715 GLN A C 1
ATOM 5756 O O . GLN A 1 715 ? -38.219 9.859 21.672 1 41.25 715 GLN A O 1
ATOM 5761 N N . GLU A 1 716 ? -39.281 9.492 19.938 1 51.28 716 GLU A N 1
ATOM 5762 C CA . GLU A 1 716 ? -38.625 10.398 18.984 1 51.28 716 GLU A CA 1
ATOM 5763 C C . GLU A 1 716 ? -38.75 11.852 19.438 1 51.28 716 GLU A C 1
ATOM 5765 O O . GLU A 1 716 ? -39.812 12.445 19.328 1 51.28 716 GLU A O 1
ATOM 5770 N N . SER A 1 717 ? -38.281 12.242 20.578 1 54.78 717 SER A N 1
ATOM 5771 C CA . SER A 1 717 ? -38.375 13.672 20.844 1 54.78 717 SER A CA 1
ATOM 5772 C C . SER A 1 717 ? -37.625 14.484 19.797 1 54.78 717 SER A C 1
ATOM 5774 O O . SER A 1 717 ? -36.438 14.297 19.594 1 54.78 717 SER A O 1
ATOM 5776 N N . VAL A 1 718 ? -38.281 15.109 18.844 1 63.88 718 VAL A N 1
ATOM 5777 C CA . VAL A 1 718 ? -37.875 15.875 17.672 1 63.88 718 VAL A CA 1
ATOM 5778 C C . VAL A 1 718 ? -37.281 17.219 18.109 1 63.88 718 VAL A C 1
ATOM 5780 O O . VAL A 1 718 ? -36.594 17.875 17.328 1 63.88 718 VAL A O 1
ATOM 5783 N N . THR A 1 719 ? -37.344 17.672 19.453 1 79.12 719 THR A N 1
ATOM 5784 C CA . THR A 1 719 ? -36.875 19.031 19.75 1 79.12 719 THR A CA 1
ATOM 5785 C C . THR A 1 719 ? -35.531 19 20.438 1 79.12 719 THR A C 1
ATOM 5787 O O . THR A 1 719 ? -35.219 18.078 21.188 1 79.12 719 THR A O 1
ATOM 5790 N N . LEU A 1 720 ? -34.688 19.953 20.156 1 87.69 720 LEU A N 1
ATOM 5791 C CA . LEU A 1 720 ? -33.344 20.109 20.75 1 87.69 720 LEU A CA 1
ATOM 5792 C C . LEU A 1 720 ? -33.438 20.609 22.172 1 87.69 720 LEU A C 1
ATOM 5794 O O . LEU A 1 720 ? -34.281 21.469 22.484 1 87.69 720 LEU A O 1
ATOM 5798 N N . PRO A 1 721 ? -32.812 20.047 23.078 1 84.5 721 PRO A N 1
ATOM 5799 C CA . PRO A 1 721 ? -32.812 20.5 24.469 1 84.5 721 PRO A CA 1
ATOM 5800 C C . PRO A 1 721 ? -31.969 21.75 24.672 1 84.5 721 PRO A C 1
ATOM 5802 O O . PRO A 1 721 ? -31.109 21.766 25.562 1 84.5 721 PRO A O 1
ATOM 5805 N N . GLU A 1 722 ? -32.25 22.781 23.875 1 91.12 722 GLU A N 1
ATOM 5806 C CA . GLU A 1 722 ? -31.469 24.016 23.969 1 91.12 722 GLU A CA 1
ATOM 5807 C C . GLU A 1 722 ? -32.344 25.234 23.609 1 91.12 722 GLU A C 1
ATOM 5809 O O . GLU A 1 722 ? -33.312 25.109 22.891 1 91.12 722 GLU A O 1
ATOM 5814 N N . TRP A 1 723 ? -31.969 26.406 24.234 1 90.94 723 TRP A N 1
ATOM 5815 C CA . TRP A 1 723 ? -32.562 27.688 23.922 1 90.94 723 TRP A CA 1
ATOM 5816 C C . TRP A 1 723 ? -31.594 28.578 23.172 1 90.94 723 TRP A C 1
ATOM 5818 O O . TRP A 1 723 ? -30.453 28.766 23.594 1 90.94 723 TRP A O 1
ATOM 5828 N N . PRO A 1 724 ? -32 29.109 22.062 1 91.81 724 PRO A N 1
ATOM 5829 C CA . PRO A 1 724 ? -31.125 30 21.328 1 91.81 724 PRO A CA 1
ATOM 5830 C C . PRO A 1 724 ? -30.797 31.281 22.109 1 91.81 724 PRO A C 1
ATOM 5832 O O . PRO A 1 724 ? -31.672 31.812 22.797 1 91.81 724 PRO A O 1
ATOM 5835 N N . VAL A 1 725 ? -29.562 31.688 22.094 1 92.06 725 VAL A N 1
ATOM 5836 C CA . VAL A 1 725 ? -29.094 32.906 22.719 1 92.06 725 VAL A CA 1
ATOM 5837 C C . VAL A 1 725 ? -28.625 33.906 21.641 1 92.06 725 VAL A C 1
ATOM 5839 O O . VAL A 1 725 ? -27.844 33.531 20.766 1 92.06 725 VAL A O 1
ATOM 5842 N N . PRO A 1 726 ? -29.125 35.094 21.703 1 89.88 726 PRO A N 1
ATOM 5843 C CA . PRO A 1 726 ? -28.656 36.094 20.734 1 89.88 726 PRO A CA 1
ATOM 5844 C C . PRO A 1 726 ? -27.219 36.531 21 1 89.88 726 PRO A C 1
ATOM 5846 O O . PRO A 1 726 ? -26.75 36.469 22.156 1 89.88 726 PRO A O 1
ATOM 5849 N N . SER A 1 727 ? -26.578 36.938 19.984 1 90.75 727 SER A N 1
ATOM 5850 C CA . SER A 1 727 ? -25.188 37.375 20.094 1 90.75 727 SER A CA 1
ATOM 5851 C C . SER A 1 727 ? -25.047 38.875 19.75 1 90.75 727 SER A C 1
ATOM 5853 O O . SER A 1 727 ? -25.703 39.344 18.828 1 90.75 727 SER A O 1
ATOM 5855 N N . LYS A 1 728 ? -24.203 39.531 20.531 1 88.88 728 LYS A N 1
ATOM 5856 C CA . LYS A 1 728 ? -23.844 40.906 20.203 1 88.88 728 LYS A CA 1
ATOM 5857 C C . LYS A 1 728 ? -22.734 40.938 19.156 1 88.88 728 LYS A C 1
ATOM 5859 O O . LYS A 1 728 ? -22.781 41.75 18.219 1 88.88 728 LYS A O 1
ATOM 5864 N N . ILE A 1 729 ? -21.812 40.156 19.391 1 89.31 729 ILE A N 1
ATOM 5865 C CA . ILE A 1 729 ? -20.672 40.031 18.484 1 89.31 729 ILE A CA 1
ATOM 5866 C C . ILE A 1 729 ? -20.453 38.531 18.141 1 89.31 729 ILE A C 1
ATOM 5868 O O . ILE A 1 729 ? -20.438 37.688 19.031 1 89.31 729 ILE A O 1
ATOM 5872 N N . LEU A 1 730 ? -20.359 38.281 16.844 1 89.75 730 LEU A N 1
ATOM 5873 C CA . LEU A 1 730 ? -20.047 36.938 16.359 1 89.75 730 LEU A CA 1
ATOM 5874 C C . LEU A 1 730 ? -18.938 37 15.312 1 89.75 730 LEU A C 1
ATOM 5876 O O . LEU A 1 730 ? -19.203 36.906 14.117 1 89.75 730 LEU A O 1
ATOM 5880 N N . SER A 1 731 ? -17.75 37.156 15.836 1 89.12 731 SER A N 1
ATOM 5881 C CA . SER A 1 731 ? -16.594 37.219 14.945 1 89.12 731 SER A CA 1
ATOM 5882 C C . SER A 1 731 ? -15.773 35.969 15.023 1 89.12 731 SER A C 1
ATOM 5884 O O . SER A 1 731 ? -16.109 35.031 15.773 1 89.12 731 SER A O 1
ATOM 5886 N N . ASP A 1 732 ? -14.742 35.906 14.273 1 90 732 ASP A N 1
ATOM 5887 C CA . ASP A 1 732 ? -13.883 34.719 14.234 1 90 732 ASP A CA 1
ATOM 5888 C C . ASP A 1 732 ? -13.117 34.562 15.547 1 90 732 ASP A C 1
ATOM 5890 O O . ASP A 1 732 ? -12.859 33.438 15.977 1 90 732 ASP A O 1
ATOM 5894 N N . GLU A 1 733 ? -12.836 35.656 16.188 1 93.56 733 GLU A N 1
ATOM 5895 C CA . GLU A 1 733 ? -11.93 35.562 17.328 1 93.56 733 GLU A CA 1
ATOM 5896 C C . GLU A 1 733 ? -12.578 36.125 18.609 1 93.56 733 GLU A C 1
ATOM 5898 O O . GLU A 1 733 ? -11.938 36.156 19.656 1 93.56 733 GLU A O 1
ATOM 5903 N N . ARG A 1 734 ? -13.82 36.5 18.469 1 94.94 734 ARG A N 1
ATOM 5904 C CA . ARG A 1 734 ? -14.523 37.031 19.641 1 94.94 734 ARG A CA 1
ATOM 5905 C C . ARG A 1 734 ? -16.031 36.781 19.531 1 94.94 734 ARG A C 1
ATOM 5907 O O . ARG A 1 734 ? -16.625 37.062 18.5 1 94.94 734 ARG A O 1
ATOM 5914 N N . ILE A 1 735 ? -16.516 36.219 20.594 1 95.25 735 ILE A N 1
ATOM 5915 C CA . ILE A 1 735 ? -17.953 35.969 20.688 1 95.25 735 ILE A CA 1
ATOM 5916 C C . ILE A 1 735 ? -18.5 36.562 21.984 1 95.25 735 ILE A C 1
ATOM 5918 O O . ILE A 1 735 ? -18.047 36.219 23.078 1 95.25 735 ILE A O 1
ATOM 5922 N N . VAL A 1 736 ? -19.5 37.5 21.859 1 94.69 736 VAL A N 1
ATOM 5923 C CA . VAL A 1 736 ? -20.109 38.125 23.016 1 94.69 736 VAL A CA 1
ATOM 5924 C C . VAL A 1 736 ? -21.625 37.875 23 1 94.69 736 VAL A C 1
ATOM 5926 O O . VAL A 1 736 ? -22.297 38.125 22 1 94.69 736 VAL A O 1
ATOM 5929 N N . SER A 1 737 ? -22.031 37.25 24.062 1 92.25 737 SER A N 1
ATOM 5930 C CA . SER A 1 737 ? -23.469 37 24.172 1 92.25 737 SER A CA 1
ATOM 5931 C C . SER A 1 737 ? -24.203 38.219 24.75 1 92.25 737 SER A C 1
ATOM 5933 O O . SER A 1 737 ? -23.609 39.031 25.469 1 92.25 737 SER A O 1
ATOM 5935 N N . GLU A 1 738 ? -25.5 38.312 24.359 1 87.81 738 GLU A N 1
ATOM 5936 C CA . GLU A 1 738 ? -26.375 39.25 25.047 1 87.81 738 GLU A CA 1
ATOM 5937 C C . GLU A 1 738 ? -26.875 38.656 26.375 1 87.81 738 GLU A C 1
ATOM 5939 O O . GLU A 1 738 ? -26.641 37.5 26.672 1 87.81 738 GLU A O 1
ATOM 5944 N N . GLU A 1 739 ? -27.406 39.562 27.172 1 77.94 739 GLU A N 1
ATOM 5945 C CA . GLU A 1 739 ? -27.953 39.094 28.438 1 77.94 739 GLU A CA 1
ATOM 5946 C C . GLU A 1 739 ? -29.156 38.188 28.219 1 77.94 739 GLU A C 1
ATOM 5948 O O . GLU A 1 739 ? -30.031 38.5 27.406 1 77.94 739 GLU A O 1
ATOM 5953 N N . ASP A 1 740 ? -29 36.938 28.625 1 67.88 740 ASP A N 1
ATOM 5954 C CA . ASP A 1 740 ? -30.094 35.969 28.516 1 67.88 740 ASP A CA 1
ATOM 5955 C C . ASP A 1 740 ? -31.312 36.406 29.312 1 67.88 740 ASP A C 1
ATOM 5957 O O . ASP A 1 740 ? -31.234 36.562 30.547 1 67.88 740 ASP A O 1
ATOM 5961 N N . PRO A 1 741 ? -32.406 36.969 28.656 1 62.19 741 PRO A N 1
ATOM 5962 C CA . PRO A 1 741 ? -33.531 37.469 29.406 1 62.19 741 PRO A CA 1
ATOM 5963 C C . PRO A 1 741 ? -34.25 36.406 30.234 1 62.19 741 PRO A C 1
ATOM 5965 O O . PRO A 1 741 ? -35.094 36.719 31.078 1 62.19 741 PRO A O 1
ATOM 5968 N N . ARG A 1 742 ? -34.125 35.094 29.906 1 61.75 742 ARG A N 1
ATOM 5969 C CA . ARG A 1 742 ? -34.875 34.031 30.547 1 61.75 742 ARG A CA 1
ATOM 5970 C C . ARG A 1 742 ? -34.281 33.688 31.906 1 61.75 742 ARG A C 1
ATOM 5972 O O . ARG A 1 742 ? -33.062 33.531 32.031 1 61.75 742 ARG A O 1
ATOM 5979 N N . PRO A 1 743 ? -35.062 34.031 32.938 1 54.19 743 PRO A N 1
ATOM 5980 C CA . PRO A 1 743 ? -34.562 33.688 34.25 1 54.19 743 PRO A CA 1
ATOM 5981 C C . PRO A 1 743 ? -34.156 32.219 34.344 1 54.19 743 PRO A C 1
ATOM 5983 O O . PRO A 1 743 ? -34.719 31.359 33.656 1 54.19 743 PRO A O 1
ATOM 5986 N N . ALA A 1 744 ? -32.938 31.969 34.719 1 53.12 744 ALA A N 1
ATOM 5987 C CA . ALA A 1 744 ? -32.562 30.594 35.031 1 53.12 744 ALA A CA 1
ATOM 5988 C C . ALA A 1 744 ? -33.656 29.875 35.844 1 53.12 744 ALA A C 1
ATOM 5990 O O . ALA A 1 744 ? -33.375 28.875 36.5 1 53.12 744 ALA A O 1
ATOM 5991 N N . THR A 1 745 ? -34.875 30.422 36 1 43.53 745 THR A N 1
ATOM 5992 C CA . THR A 1 745 ? -35.875 30.094 37 1 43.53 745 THR A CA 1
ATOM 5993 C C . THR A 1 745 ? -36.219 28.609 36.969 1 43.53 745 THR A C 1
ATOM 5995 O O . THR A 1 745 ? -36.781 28.078 37.906 1 43.53 745 THR A O 1
ATOM 5998 N N . ASN A 1 746 ? -36.656 28.047 35.781 1 42.84 746 ASN A N 1
ATOM 5999 C CA . ASN A 1 746 ? -37.469 26.859 36.031 1 42.84 746 ASN A CA 1
ATOM 6000 C C . ASN A 1 746 ? -36.719 25.828 36.875 1 42.84 746 ASN A C 1
ATOM 6002 O O . ASN A 1 746 ? -37.125 24.672 36.938 1 42.84 746 ASN A O 1
ATOM 6006 N N . LEU A 1 747 ? -35.469 25.938 37.094 1 41.62 747 LEU A N 1
ATOM 6007 C CA . LEU A 1 747 ? -35.062 24.953 38.094 1 41.62 747 LEU A CA 1
ATOM 6008 C C . LEU A 1 747 ? -35.594 25.297 39.469 1 41.62 747 LEU A C 1
ATOM 6010 O O . LEU A 1 747 ? -34.875 25.891 40.281 1 41.62 747 LEU A O 1
ATOM 6014 N N . LYS A 1 748 ? -36.75 25.797 39.594 1 37.5 748 LYS A N 1
ATOM 6015 C CA . LYS A 1 748 ? -37.406 26.234 40.844 1 37.5 748 LYS A CA 1
ATOM 6016 C C . LYS A 1 748 ? -37.469 25.125 41.875 1 37.5 748 LYS A C 1
ATOM 6018 O O . LYS A 1 748 ? -38.25 25.188 42.812 1 37.5 748 LYS A O 1
ATOM 6023 N N . ASP A 1 749 ? -37.156 23.859 41.75 1 35.84 749 ASP A N 1
ATOM 6024 C CA . ASP A 1 749 ? -37.469 23.344 43.094 1 35.84 749 ASP A CA 1
ATOM 6025 C C . ASP A 1 749 ? -36.812 24.219 44.188 1 35.84 749 ASP A C 1
ATOM 6027 O O . ASP A 1 749 ? -35.781 24.812 43.969 1 35.84 749 ASP A O 1
ATOM 6031 N N . LYS A 1 750 ? -37.562 24.562 45.469 1 36.81 750 LYS A N 1
ATOM 6032 C CA . LYS A 1 750 ? -37.469 25.344 46.688 1 36.81 750 LYS A CA 1
ATOM 6033 C C . LYS A 1 750 ? -36.031 25.469 47.156 1 36.81 750 LYS A C 1
ATOM 6035 O O . LYS A 1 750 ? -35.75 26.156 48.156 1 36.81 750 LYS A O 1
ATOM 6040 N N . THR A 1 751 ? -35.25 24.344 47.312 1 34.5 751 THR A N 1
ATOM 6041 C CA . THR A 1 751 ? -34.25 24.547 48.344 1 34.5 751 THR A CA 1
ATOM 6042 C C . THR A 1 751 ? -33.375 25.734 48 1 34.5 751 THR A C 1
ATOM 6044 O O . THR A 1 751 ? -33.281 26.688 48.781 1 34.5 751 THR A O 1
ATOM 6047 N N . GLU A 1 752 ? -31.953 25.516 48.344 1 36.72 752 GLU A N 1
ATOM 6048 C CA . GLU A 1 752 ? -30.859 26.453 48.594 1 36.72 752 GLU A CA 1
ATOM 6049 C C . GLU A 1 752 ? -30.625 27.359 47.406 1 36.72 752 GLU A C 1
ATOM 6051 O O . GLU A 1 752 ? -30.844 26.953 46.25 1 36.72 752 GLU A O 1
ATOM 6056 N N . VAL A 1 753 ? -30.594 28.719 47.469 1 38.72 753 VAL A N 1
ATOM 6057 C CA . VAL A 1 753 ? -30.156 29.922 46.75 1 38.72 753 VAL A CA 1
ATOM 6058 C C . VAL A 1 753 ? -29.016 29.562 45.812 1 38.72 753 VAL A C 1
ATOM 6060 O O . VAL A 1 753 ? -27.844 29.703 46.156 1 38.72 753 VAL A O 1
ATOM 6063 N N . SER A 1 754 ? -28.75 28.359 45.5 1 42.16 754 SER A N 1
ATOM 6064 C CA . SER A 1 754 ? -27.516 28.109 44.75 1 42.16 754 SER A CA 1
ATOM 6065 C C . SER A 1 754 ? -27.516 28.844 43.438 1 42.16 754 SER A C 1
ATOM 6067 O O . SER A 1 754 ? -28.547 28.938 42.75 1 42.16 754 SER A O 1
ATOM 6069 N N . SER A 1 755 ? -26.641 29.828 43.219 1 48.34 755 SER A N 1
ATOM 6070 C CA . SER A 1 755 ? -26.328 30.641 42.062 1 48.34 755 SER A CA 1
ATOM 6071 C C . SER A 1 755 ? -26.625 29.906 40.75 1 48.34 755 SER A C 1
ATOM 6073 O O . SER A 1 755 ? -26.25 28.734 40.594 1 48.34 755 SER A O 1
ATOM 6075 N N . PRO A 1 756 ? -27.578 30.406 40 1 53.41 756 PRO A N 1
ATOM 6076 C CA . PRO A 1 756 ? -27.969 29.75 38.75 1 53.41 756 PRO A CA 1
ATOM 6077 C C . PRO A 1 756 ? -26.781 29.453 37.844 1 53.41 756 PRO A C 1
ATOM 6079 O O . PRO A 1 756 ? -25.859 30.25 37.75 1 53.41 756 PRO A O 1
ATOM 6082 N N . LYS A 1 757 ? -26.391 28.156 37.5 1 73 757 LYS A N 1
ATOM 6083 C CA . LYS A 1 757 ? -25.266 27.75 36.656 1 73 757 LYS A CA 1
ATOM 6084 C C . LYS A 1 757 ? -25.688 27.5 35.219 1 73 757 LYS A C 1
ATOM 6086 O O . LYS A 1 757 ? -26.75 26.891 34.969 1 73 757 LYS A O 1
ATOM 6091 N N . TYR A 1 758 ? -25.109 28.375 34.344 1 85.88 758 TYR A N 1
ATOM 6092 C CA . TYR A 1 758 ? -25.438 28.375 32.938 1 85.88 758 TYR A CA 1
ATOM 6093 C C . TYR A 1 758 ? -24.391 27.609 32.125 1 85.88 758 TYR A C 1
ATOM 6095 O O . TYR A 1 758 ? -23.203 27.688 32.406 1 85.88 758 TYR A O 1
ATOM 6103 N N . CYS A 1 759 ? -24.922 26.75 31.297 1 92.75 759 CYS A N 1
ATOM 6104 C CA . CYS A 1 759 ? -24.078 26.109 30.297 1 92.75 759 CYS A CA 1
ATOM 6105 C C . CYS A 1 759 ? -24.516 26.5 28.891 1 92.75 759 CYS A C 1
ATOM 6107 O O . CYS A 1 759 ? -25.688 26.344 28.531 1 92.75 759 CYS A O 1
ATOM 6109 N N . TYR A 1 760 ? -23.562 27.062 28.172 1 94.62 760 TYR A N 1
ATOM 6110 C CA . TYR A 1 760 ? -23.812 27.516 26.812 1 94.62 760 TYR A CA 1
ATOM 6111 C C . TYR A 1 760 ? -23.094 26.641 25.797 1 94.62 760 TYR A C 1
ATOM 6113 O O . TYR A 1 760 ? -21.953 26.25 26.016 1 94.62 760 TYR A O 1
ATOM 6121 N N . LEU A 1 761 ? -23.766 26.328 24.766 1 95.31 761 LEU A N 1
ATOM 6122 C CA . LEU A 1 761 ? -23.188 25.594 23.641 1 95.31 761 LEU A CA 1
ATOM 6123 C C . LEU A 1 761 ? -22.812 26.562 22.5 1 95.31 761 LEU A C 1
ATOM 6125 O O . LEU A 1 761 ? -23.672 27.281 22 1 95.31 761 LEU A O 1
ATOM 6129 N N . VAL A 1 762 ? -21.562 26.656 22.234 1 95.25 762 VAL A N 1
ATOM 6130 C CA . VAL A 1 762 ? -21.047 27.438 21.125 1 95.25 762 VAL A CA 1
ATOM 6131 C C . VAL A 1 762 ? -20.625 26.516 19.984 1 95.25 762 VAL A C 1
ATOM 6133 O O . VAL A 1 762 ? -19.625 25.797 20.109 1 95.25 762 VAL A O 1
ATOM 6136 N N . ARG A 1 763 ? -21.266 26.641 18.875 1 93.56 763 ARG A N 1
ATOM 6137 C CA . ARG A 1 763 ? -21.031 25.703 17.781 1 93.56 763 ARG A CA 1
ATOM 6138 C C . ARG A 1 763 ? -19.844 26.141 16.938 1 93.56 763 ARG A C 1
ATOM 6140 O O . ARG A 1 763 ? -19.984 26.391 15.742 1 93.56 763 ARG A O 1
ATOM 6147 N N . ARG A 1 764 ? -18.719 26.156 17.562 1 91.88 764 ARG A N 1
ATOM 6148 C CA . ARG A 1 764 ? -17.375 26.328 17 1 91.88 764 ARG A CA 1
ATOM 6149 C C . ARG A 1 764 ? -16.438 25.219 17.469 1 91.88 764 ARG A C 1
ATOM 6151 O O . ARG A 1 764 ? -16.609 24.688 18.562 1 91.88 764 ARG A O 1
ATOM 6158 N N . SER A 1 765 ? -15.555 24.938 16.547 1 91.31 765 SER A N 1
ATOM 6159 C CA . SER A 1 765 ? -14.625 23.859 16.922 1 91.31 765 SER A CA 1
ATOM 6160 C C . SER A 1 765 ? -13.797 24.25 18.141 1 91.31 765 SER A C 1
ATOM 6162 O O . SER A 1 765 ? -13.297 25.375 18.219 1 91.31 765 SER A O 1
ATOM 6164 N N . PHE A 1 766 ? -13.648 23.344 18.984 1 93.44 766 PHE A N 1
ATOM 6165 C CA . PHE A 1 766 ? -12.922 23.578 20.234 1 93.44 766 PHE A CA 1
ATOM 6166 C C . PHE A 1 766 ? -11.422 23.594 19.984 1 93.44 766 PHE A C 1
ATOM 6168 O O . PHE A 1 766 ? -10.898 22.781 19.219 1 93.44 766 PHE A O 1
ATOM 6175 N N . PHE A 1 767 ? -10.789 24.547 20.531 1 92.31 767 PHE A N 1
ATOM 6176 C CA . PHE A 1 767 ? -9.336 24.672 20.609 1 92.31 767 PHE A CA 1
ATOM 6177 C C . PHE A 1 767 ? -8.922 25.266 21.938 1 92.31 767 PHE A C 1
ATOM 6179 O O . PHE A 1 767 ? -9.562 26.188 22.438 1 92.31 767 PHE A O 1
ATOM 6186 N N . PRO A 1 768 ? -7.938 24.75 22.547 1 91.81 768 PRO A N 1
ATOM 6187 C CA . PRO A 1 768 ? -7.613 25.125 23.922 1 91.81 768 PRO A CA 1
ATOM 6188 C C . PRO A 1 768 ? -7.199 26.578 24.062 1 91.81 768 PRO A C 1
ATOM 6190 O O . PRO A 1 768 ? -7.051 27.078 25.188 1 91.81 768 PRO A O 1
ATOM 6193 N N . LYS A 1 769 ? -7.195 27.359 23.109 1 93.94 769 LYS A N 1
ATOM 6194 C CA . LYS A 1 769 ? -6.781 28.766 23.188 1 93.94 769 LYS A CA 1
ATOM 6195 C C . LYS A 1 769 ? -7.988 29.688 23.328 1 93.94 769 LYS A C 1
ATOM 6197 O O . LYS A 1 769 ? -7.832 30.891 23.531 1 93.94 769 LYS A O 1
ATOM 6202 N N . TRP A 1 770 ? -9.125 29.109 23.266 1 95.44 770 TRP A N 1
ATOM 6203 C CA . TRP A 1 770 ? -10.328 29.875 23.594 1 95.44 770 TRP A CA 1
ATOM 6204 C C . TRP A 1 770 ? -10.43 30.094 25.109 1 95.44 770 TRP A C 1
ATOM 6206 O O . TRP A 1 770 ? -10.109 29.203 25.891 1 95.44 770 TRP A O 1
ATOM 6216 N N . TRP A 1 771 ? -10.805 31.312 25.562 1 95.31 771 TRP A N 1
ATOM 6217 C CA . TRP A 1 771 ? -11.016 31.578 26.969 1 95.31 771 TRP A CA 1
ATOM 6218 C C . TRP A 1 771 ? -12.133 32.594 27.172 1 95.31 771 TRP A C 1
ATOM 6220 O O . TRP A 1 771 ? -12.391 33.438 26.297 1 95.31 771 TRP A O 1
ATOM 6230 N N . ASP A 1 772 ? -12.797 32.5 28.281 1 95.38 772 ASP A N 1
ATOM 6231 C CA . ASP A 1 772 ? -13.867 33.406 28.625 1 95.38 772 ASP A CA 1
ATOM 6232 C C . ASP A 1 772 ? -13.359 34.531 29.531 1 95.38 772 ASP A C 1
ATOM 6234 O O . ASP A 1 772 ? -12.781 34.281 30.578 1 95.38 772 ASP A O 1
ATOM 6238 N N . ALA A 1 773 ? -13.648 35.812 29.109 1 94.5 773 ALA A N 1
ATOM 6239 C CA . ALA A 1 773 ? -13.211 36.969 29.875 1 94.5 773 ALA A CA 1
ATOM 6240 C C . ALA A 1 773 ? -13.945 37.062 31.203 1 94.5 773 ALA A C 1
ATOM 6242 O O . ALA A 1 773 ? -13.422 37.625 32.156 1 94.5 773 ALA A O 1
ATOM 6243 N N . ASN A 1 774 ? -15.117 36.438 31.297 1 91.5 774 ASN A N 1
ATOM 6244 C CA . ASN A 1 774 ? -15.922 36.5 32.531 1 91.5 774 ASN A CA 1
ATOM 6245 C C . ASN A 1 774 ? -15.586 35.375 33.469 1 91.5 774 ASN A C 1
ATOM 6247 O O . ASN A 1 774 ? -16.219 35.219 34.531 1 91.5 774 ASN A O 1
ATOM 6251 N N . GLY A 1 775 ? -14.633 34.5 33.125 1 89 775 GLY A N 1
ATOM 6252 C CA . GLY A 1 775 ? -14.156 33.469 34.031 1 89 775 GLY A CA 1
ATOM 6253 C C . GLY A 1 775 ? -14.852 32.156 33.844 1 89 775 GLY A C 1
ATOM 6254 O O . GLY A 1 775 ? -14.695 31.234 34.656 1 89 775 GLY A O 1
ATOM 6255 N N . GLY A 1 776 ? -15.641 32 32.844 1 92.12 776 GLY A N 1
ATOM 6256 C CA . GLY A 1 776 ? -16.266 30.719 32.562 1 92.12 776 GLY A CA 1
ATOM 6257 C C . GLY A 1 776 ? -15.258 29.656 32.156 1 92.12 776 GLY A C 1
ATOM 6258 O O . GLY A 1 776 ? -14.141 29.969 31.734 1 92.12 776 GLY A O 1
ATOM 6259 N N . ILE A 1 777 ? -15.633 28.359 32.344 1 93.31 777 ILE A N 1
ATOM 6260 C CA . ILE A 1 777 ? -14.781 27.219 31.984 1 93.31 777 ILE A CA 1
ATOM 6261 C C . ILE A 1 777 ? -15.281 26.594 30.688 1 93.31 777 ILE A C 1
ATOM 6263 O O . ILE A 1 777 ? -16.484 26.438 30.484 1 93.31 777 ILE A O 1
ATOM 6267 N N . LEU A 1 778 ? -14.312 26.281 29.875 1 95.62 778 LEU A N 1
ATOM 6268 C CA . LEU A 1 778 ? -14.648 25.719 28.578 1 95.62 778 LEU A CA 1
ATOM 6269 C C . LEU A 1 778 ? -14.352 24.234 28.531 1 95.62 778 LEU A C 1
ATOM 6271 O O . LEU A 1 778 ? -13.336 23.781 29.062 1 95.62 778 LEU A O 1
ATOM 6275 N N . PHE A 1 779 ? -15.242 23.484 27.875 1 95.31 779 PHE A N 1
ATOM 6276 C CA . PHE A 1 779 ? -15.086 22.047 27.672 1 95.31 779 PHE A CA 1
ATOM 6277 C C . PHE A 1 779 ? -15.25 21.703 26.188 1 95.31 779 PHE A C 1
ATOM 6279 O O . PHE A 1 779 ? -15.914 22.422 25.438 1 95.31 779 PHE A O 1
ATOM 6286 N N . GLN A 1 780 ? -14.594 20.641 25.734 1 95.06 780 GLN A N 1
ATOM 6287 C CA . GLN A 1 780 ? -14.781 20.094 24.391 1 95.06 780 GLN A CA 1
ATOM 6288 C C . GLN A 1 780 ? -15.945 19.094 24.359 1 95.06 780 GLN A C 1
ATOM 6290 O O . GLN A 1 780 ? -16.016 18.172 25.172 1 95.06 780 GLN A O 1
ATOM 6295 N N . THR A 1 781 ? -16.797 19.219 23.438 1 95.94 781 THR A N 1
ATOM 6296 C CA . THR A 1 781 ? -17.922 18.312 23.328 1 95.94 781 THR A CA 1
ATOM 6297 C C . THR A 1 781 ? -17.594 17.172 22.375 1 95.94 781 THR A C 1
ATOM 6299 O O . THR A 1 781 ? -16.562 17.172 21.719 1 95.94 781 THR A O 1
ATOM 6302 N N . GLN A 1 782 ? -18.531 16.203 22.25 1 94.5 782 GLN A N 1
ATOM 6303 C CA . GLN A 1 782 ? -18.375 15.055 21.359 1 94.5 782 GLN A CA 1
ATOM 6304 C C . GLN A 1 782 ? -18.438 15.484 19.891 1 94.5 782 GLN A C 1
ATOM 6306 O O . GLN A 1 782 ? -18.047 14.734 19 1 94.5 782 GLN A O 1
ATOM 6311 N N . ARG A 1 783 ? -19.016 16.672 19.688 1 93 783 ARG A N 1
ATOM 6312 C CA . ARG A 1 783 ? -19.094 17.219 18.344 1 93 783 ARG A CA 1
ATOM 6313 C C . ARG A 1 783 ? -17.969 18.203 18.078 1 93 783 ARG A C 1
ATOM 6315 O O . ARG A 1 783 ? -17.984 18.922 17.078 1 93 783 ARG A O 1
ATOM 6322 N N . ASN A 1 784 ? -17.047 18.312 18.938 1 92.38 784 ASN A N 1
ATOM 6323 C CA . ASN A 1 784 ? -15.883 19.203 18.922 1 92.38 784 ASN A CA 1
ATOM 6324 C C . ASN A 1 784 ? -16.312 20.656 19 1 92.38 784 ASN A C 1
ATOM 6326 O O . ASN A 1 784 ? -15.695 21.516 18.359 1 92.38 784 ASN A O 1
ATOM 6330 N N . GLU A 1 785 ? -17.359 20.875 19.672 1 95.06 785 GLU A N 1
ATOM 6331 C CA . GLU A 1 785 ? -17.844 22.219 19.938 1 95.06 785 GLU A CA 1
ATOM 6332 C C . GLU A 1 785 ? -17.375 22.719 21.312 1 95.06 785 GLU A C 1
ATOM 6334 O O . GLU A 1 785 ? -16.766 21.969 22.078 1 95.06 785 GLU A O 1
ATOM 6339 N N . ILE A 1 786 ? -17.703 24.016 21.562 1 96.06 786 ILE A N 1
ATOM 6340 C CA . ILE A 1 786 ? -17.312 24.609 22.828 1 96.06 786 ILE A CA 1
ATOM 6341 C C . ILE A 1 786 ? -18.5 24.609 23.781 1 96.06 786 ILE A C 1
ATOM 6343 O O . ILE A 1 786 ? -19.562 25.141 23.469 1 96.06 786 ILE A O 1
ATOM 6347 N N . LEU A 1 787 ? -18.312 23.953 24.844 1 96.62 787 LEU A N 1
ATOM 6348 C CA . LEU A 1 787 ? -19.25 24.062 25.953 1 96.62 787 LEU A CA 1
ATOM 6349 C C . LEU A 1 787 ? -18.719 25.016 27.016 1 96.62 787 LEU A C 1
ATOM 6351 O O . LEU A 1 787 ? -17.703 24.734 27.656 1 96.62 787 LEU A O 1
ATOM 6355 N N . LEU A 1 788 ? -19.422 26.125 27.141 1 96 788 LEU A N 1
ATOM 6356 C CA . LEU A 1 788 ? -19.016 27.141 28.109 1 96 788 LEU A CA 1
ATOM 6357 C C . LEU A 1 788 ? -19.938 27.109 29.328 1 96 788 LEU A C 1
ATOM 6359 O O . LEU A 1 788 ? -21.156 27.25 29.203 1 96 788 LEU A O 1
ATOM 6363 N N . CYS A 1 789 ? -19.359 26.859 30.422 1 93.75 789 CYS A N 1
ATOM 6364 C CA . CYS A 1 789 ? -20.109 26.844 31.688 1 93.75 789 CYS A CA 1
ATOM 6365 C C . CYS A 1 789 ? -19.672 28 32.594 1 93.75 789 CYS A C 1
ATOM 6367 O O . CYS A 1 789 ? -18.484 28.141 32.906 1 93.75 789 CYS A O 1
ATOM 6369 N N . SER A 1 790 ? -20.656 28.828 32.906 1 89.56 790 SER A N 1
ATOM 6370 C CA . SER A 1 790 ? -20.359 30.031 33.688 1 89.56 790 SER A CA 1
ATOM 6371 C C . SER A 1 790 ? -21.438 30.281 34.719 1 89.56 790 SER A C 1
ATOM 6373 O O . SER A 1 790 ? -22.531 29.734 34.656 1 89.56 790 SER A O 1
ATOM 6375 N N . LYS A 1 791 ? -21.078 31.094 35.719 1 84.5 791 LYS A N 1
ATOM 6376 C CA . LYS A 1 791 ? -22.016 31.531 36.75 1 84.5 791 LYS A CA 1
ATOM 6377 C C . LYS A 1 791 ? -22.797 32.75 36.281 1 84.5 791 LYS A C 1
ATOM 6379 O O . LYS A 1 791 ? -23.875 33.062 36.812 1 84.5 791 LYS A O 1
ATOM 6384 N N . GLU A 1 792 ? -22.297 33.344 35.25 1 86.31 792 GLU A N 1
ATOM 6385 C CA . GLU A 1 792 ? -22.922 34.531 34.688 1 86.31 792 GLU A CA 1
ATOM 6386 C C . GLU A 1 792 ? -23.875 34.219 33.562 1 86.31 792 GLU A C 1
ATOM 6388 O O . GLU A 1 792 ? -23.719 33.156 32.906 1 86.31 792 GLU A O 1
ATOM 6393 N N . ASP A 1 793 ? -24.875 35.094 33.344 1 87.38 793 ASP A N 1
ATOM 6394 C CA . ASP A 1 793 ? -25.859 34.875 32.281 1 87.38 793 ASP A CA 1
ATOM 6395 C C . ASP A 1 793 ? -25.375 35.438 30.938 1 87.38 793 ASP A C 1
ATOM 6397 O O . ASP A 1 793 ? -26.141 35.5 29.984 1 87.38 793 ASP A O 1
ATOM 6401 N N . HIS A 1 794 ? -24.172 35.938 30.953 1 90.06 794 HIS A N 1
ATOM 6402 C CA . HIS A 1 794 ? -23.531 36.375 29.719 1 90.06 794 HIS A CA 1
ATOM 6403 C C . HIS A 1 794 ? -22.062 36 29.688 1 90.06 794 HIS A C 1
ATOM 6405 O O . HIS A 1 794 ? -21.469 35.656 30.719 1 90.06 794 HIS A O 1
ATOM 6411 N N . PHE A 1 795 ? -21.578 35.875 28.5 1 93 795 PHE A N 1
ATOM 6412 C CA . PHE A 1 795 ? -20.172 35.5 28.375 1 93 795 PHE A CA 1
ATOM 6413 C C . PHE A 1 795 ? -19.484 36.281 27.281 1 93 795 PHE A C 1
ATOM 6415 O O . PHE A 1 795 ? -20.141 36.906 26.453 1 93 795 PHE A O 1
ATOM 6422 N N . ASP A 1 796 ? -18.141 36.438 27.328 1 95.69 796 ASP A N 1
ATOM 6423 C CA . ASP A 1 796 ? -17.234 37.062 26.375 1 95.69 796 ASP A CA 1
ATOM 6424 C C . ASP A 1 796 ? -16.062 36.125 26.031 1 95.69 796 ASP A C 1
ATOM 6426 O O . ASP A 1 796 ? -15.023 36.188 26.688 1 95.69 796 ASP A O 1
ATOM 6430 N N . LEU A 1 797 ? -16.312 35.406 24.969 1 95.88 797 LEU A N 1
ATOM 6431 C CA . LEU A 1 797 ? -15.305 34.438 24.531 1 95.88 797 LEU A CA 1
ATOM 6432 C C . LEU A 1 797 ? -14.273 35.094 23.625 1 95.88 797 LEU A C 1
ATOM 6434 O O . LEU A 1 797 ? -14.641 35.781 22.656 1 95.88 797 LEU A O 1
ATOM 6438 N N . LYS A 1 798 ? -13.055 34.906 23.891 1 96.25 798 LYS A N 1
ATOM 6439 C CA . LYS A 1 798 ? -11.945 35.438 23.094 1 96.25 798 LYS A CA 1
ATOM 6440 C C . LYS A 1 798 ? -10.938 34.375 22.75 1 96.25 798 LYS A C 1
ATOM 6442 O O . LYS A 1 798 ? -10.719 33.438 23.531 1 96.25 798 LYS A O 1
ATOM 6447 N N . PHE A 1 799 ? -10.375 34.406 21.578 1 95.69 799 PHE A N 1
ATOM 6448 C CA . PHE A 1 799 ? -9.328 33.5 21.125 1 95.69 799 PHE A CA 1
ATOM 6449 C C . PHE A 1 799 ? -7.949 34.094 21.344 1 95.69 799 PHE A C 1
ATOM 6451 O O . PHE A 1 799 ? -7.637 35.156 20.812 1 95.69 799 PHE A O 1
ATOM 6458 N N . SER A 1 800 ? -7.109 33.406 22.141 1 93.19 800 SER A N 1
ATOM 6459 C CA . SER A 1 800 ? -5.746 33.875 22.391 1 93.19 800 SER A CA 1
ATOM 6460 C C . SER A 1 800 ? -4.801 33.406 21.281 1 93.19 800 SER A C 1
ATOM 6462 O O . SER A 1 800 ? -4.777 32.25 20.922 1 93.19 800 SER A O 1
ATOM 6464 N N . LYS A 1 801 ? -4.02 34.344 20.797 1 91.88 801 LYS A N 1
ATOM 6465 C CA . LYS A 1 801 ? -3.148 34.062 19.656 1 91.88 801 LYS A CA 1
ATOM 6466 C C . LYS A 1 801 ? -1.734 33.719 20.125 1 91.88 801 LYS A C 1
ATOM 6468 O O . LYS A 1 801 ? -0.805 33.656 19.328 1 91.88 801 LYS A O 1
ATOM 6473 N N . GLY A 1 802 ? -1.503 33.562 21.375 1 88.94 802 GLY A N 1
ATOM 6474 C CA . GLY A 1 802 ? -0.257 33.062 21.938 1 88.94 802 GLY A CA 1
ATOM 6475 C C . GLY A 1 802 ? 0.958 33.844 21.5 1 88.94 802 GLY A C 1
ATOM 6476 O O . GLY A 1 802 ? 1.019 35.062 21.688 1 88.94 802 GLY A O 1
ATOM 6477 N N . ASN A 1 803 ? 1.882 33.156 20.766 1 91.56 803 ASN A N 1
ATOM 6478 C CA . ASN A 1 803 ? 3.143 33.75 20.344 1 91.56 803 ASN A CA 1
ATOM 6479 C C . ASN A 1 803 ? 3.053 34.312 18.938 1 91.56 803 ASN A C 1
ATOM 6481 O O . ASN A 1 803 ? 4.051 34.375 18.219 1 91.56 803 ASN A O 1
ATOM 6485 N N . SER A 1 804 ? 1.919 34.719 18.531 1 94.12 804 SER A N 1
ATOM 6486 C CA . SER A 1 804 ? 1.645 35.219 17.172 1 94.12 804 SER A CA 1
ATOM 6487 C C . SER A 1 804 ? 2.525 36.406 16.812 1 94.12 804 SER A C 1
ATOM 6489 O O . SER A 1 804 ? 3.098 36.469 15.727 1 94.12 804 SER A O 1
ATOM 6491 N N . ILE A 1 805 ? 2.734 37.312 17.75 1 93.81 805 ILE A N 1
ATOM 6492 C CA . ILE A 1 805 ? 3.506 38.531 17.484 1 93.81 805 ILE A CA 1
ATOM 6493 C C . ILE A 1 805 ? 4.98 38.188 17.312 1 93.81 805 ILE A C 1
ATOM 6495 O O . ILE A 1 805 ? 5.668 38.75 16.469 1 93.81 805 ILE A O 1
ATOM 6499 N N . TRP A 1 806 ? 5.406 37.25 18.109 1 93 806 TRP A N 1
ATOM 6500 C CA . TRP A 1 806 ? 6.789 36.812 18.016 1 93 806 TRP A CA 1
ATOM 6501 C C . TRP A 1 806 ? 7.047 36.156 16.656 1 93 806 TRP A C 1
ATOM 6503 O O . TRP A 1 806 ? 8.094 36.375 16.047 1 93 806 TRP A O 1
ATOM 6513 N N . LEU A 1 807 ? 6.148 35.375 16.188 1 95.12 807 LEU A N 1
ATOM 6514 C CA . LEU A 1 807 ? 6.273 34.719 14.883 1 95.12 807 LEU A CA 1
ATOM 6515 C C . LEU A 1 807 ? 6.34 35.75 13.766 1 95.12 807 LEU A C 1
ATOM 6517 O O . LEU A 1 807 ? 7.16 35.625 12.852 1 95.12 807 LEU A O 1
ATOM 6521 N N . THR A 1 808 ? 5.527 36.75 13.883 1 95.62 808 THR A N 1
ATOM 6522 C CA . THR A 1 808 ? 5.504 37.812 12.875 1 95.62 808 THR A CA 1
ATOM 6523 C C . THR A 1 808 ? 6.82 38.562 12.859 1 95.62 808 THR A C 1
ATOM 6525 O O . THR A 1 808 ? 7.367 38.844 11.789 1 95.62 808 THR A O 1
ATOM 6528 N N . CYS A 1 809 ? 7.348 38.844 14.016 1 95.12 809 CYS A N 1
ATOM 6529 C CA . CYS A 1 809 ? 8.609 39.594 14.117 1 95.12 809 CYS A CA 1
ATOM 6530 C C . CYS A 1 809 ? 9.75 38.781 13.516 1 95.12 809 CYS A C 1
ATOM 6532 O O . CYS A 1 809 ? 10.578 39.312 12.773 1 95.12 809 CYS A O 1
ATOM 6534 N N . ILE A 1 810 ? 9.781 37.562 13.758 1 94.44 810 ILE A N 1
ATOM 6535 C CA . ILE A 1 810 ? 10.852 36.688 13.25 1 94.44 810 ILE A CA 1
ATOM 6536 C C . ILE A 1 810 ? 10.758 36.625 11.727 1 94.44 810 ILE A C 1
ATOM 6538 O O . ILE A 1 810 ? 11.781 36.656 11.039 1 94.44 810 ILE A O 1
ATOM 6542 N N . MET A 1 811 ? 9.586 36.562 11.172 1 95.31 811 MET A N 1
ATOM 6543 C CA . MET A 1 811 ? 9.422 36.406 9.727 1 95.31 811 MET A CA 1
ATOM 6544 C C . MET A 1 811 ? 9.836 37.688 9.008 1 95.31 811 MET A C 1
ATOM 6546 O O . MET A 1 811 ? 10.344 37.656 7.883 1 95.31 811 MET A O 1
ATOM 6550 N N . TYR A 1 812 ? 9.711 38.812 9.711 1 95.25 812 TYR A N 1
ATOM 6551 C CA . TYR A 1 812 ? 10.227 40.062 9.156 1 95.25 812 TYR A CA 1
ATOM 6552 C C . TYR A 1 812 ? 11.742 40.125 9.266 1 95.25 812 TYR A C 1
ATOM 6554 O O . TYR A 1 812 ? 12.414 40.688 8.406 1 95.25 812 TYR A O 1
ATOM 6562 N N . LEU A 1 813 ? 12.266 39.531 10.297 1 95 813 LEU A N 1
ATOM 6563 C CA . LEU A 1 813 ? 13.695 39.594 10.57 1 95 813 LEU A CA 1
ATOM 6564 C C . LEU A 1 813 ? 14.469 38.656 9.648 1 95 813 LEU A C 1
ATOM 6566 O O . LEU A 1 813 ? 15.648 38.906 9.359 1 95 813 LEU A O 1
ATOM 6570 N N . LEU A 1 814 ? 13.852 37.594 9.125 1 94.31 814 LEU A N 1
ATOM 6571 C CA . LEU A 1 814 ? 14.555 36.562 8.344 1 94.31 814 LEU A CA 1
ATOM 6572 C C . LEU A 1 814 ? 15.125 37.156 7.066 1 94.31 814 LEU A C 1
ATOM 6574 O O . LEU A 1 814 ? 16.328 37.031 6.797 1 94.31 814 LEU A O 1
ATOM 6578 N N . PRO A 1 815 ? 14.305 37.844 6.242 1 92.06 815 PRO A N 1
ATOM 6579 C CA . PRO A 1 815 ? 14.906 38.469 5.059 1 92.06 815 PRO A CA 1
ATOM 6580 C C . PRO A 1 815 ? 15.945 39.531 5.41 1 92.06 815 PRO A C 1
ATOM 6582 O O . PRO A 1 815 ? 16.953 39.656 4.715 1 92.06 815 PRO A O 1
ATOM 6585 N N . LEU A 1 816 ? 15.812 40.219 6.504 1 93.88 816 LEU A N 1
ATOM 6586 C CA . LEU A 1 816 ? 16.766 41.25 6.941 1 93.88 816 LEU A CA 1
ATOM 6587 C C . LEU A 1 816 ? 18.078 40.594 7.383 1 93.88 816 LEU A C 1
ATOM 6589 O O . LEU A 1 816 ? 19.156 41.062 7.059 1 93.88 816 LEU A O 1
ATOM 6593 N N . LEU A 1 817 ? 17.922 39.562 8.086 1 94.12 817 LEU A N 1
ATOM 6594 C CA . LEU A 1 817 ? 19.109 38.844 8.547 1 94.12 817 LEU A CA 1
ATOM 6595 C C . LEU A 1 817 ? 19.875 38.219 7.371 1 94.12 817 LEU A C 1
ATOM 6597 O O . LEU A 1 817 ? 21.109 38.125 7.41 1 94.12 817 LEU A O 1
ATOM 6601 N N . PHE A 1 818 ? 19.172 37.844 6.344 1 93.5 818 PHE A N 1
ATOM 6602 C CA . PHE A 1 818 ? 19.828 37.312 5.164 1 93.5 818 PHE A CA 1
ATOM 6603 C C . PHE A 1 818 ? 20.672 38.375 4.48 1 93.5 818 PHE A C 1
ATOM 6605 O O . PHE A 1 818 ? 21.812 38.125 4.078 1 93.5 818 PHE A O 1
ATOM 6612 N N . ILE A 1 819 ? 20.172 39.594 4.406 1 93.12 819 ILE A N 1
ATOM 6613 C CA . ILE A 1 819 ? 20.891 40.688 3.801 1 93.12 819 ILE A CA 1
ATOM 6614 C C . ILE A 1 819 ? 22.094 41.062 4.672 1 93.12 819 ILE A C 1
ATOM 6616 O O . ILE A 1 819 ? 23.203 41.281 4.156 1 93.12 819 ILE A O 1
ATOM 6620 N N . LEU A 1 820 ? 21.938 41.031 5.945 1 94.12 820 LEU A N 1
ATOM 6621 C CA . LEU A 1 820 ? 23.016 41.344 6.871 1 94.12 820 LEU A CA 1
ATOM 6622 C C . LEU A 1 820 ? 24.094 40.281 6.84 1 94.12 820 LEU A C 1
ATOM 6624 O O . LEU A 1 820 ? 25.281 40.562 7.008 1 94.12 820 LEU A O 1
ATOM 6628 N N . ALA A 1 821 ? 23.609 39.031 6.617 1 93.62 821 ALA A N 1
ATOM 6629 C CA . ALA A 1 821 ? 24.562 37.906 6.547 1 93.62 821 ALA A CA 1
ATOM 6630 C C . ALA A 1 821 ? 25.484 38.062 5.348 1 93.62 821 ALA A C 1
ATOM 6632 O O . ALA A 1 821 ? 26.641 37.594 5.383 1 93.62 821 ALA A O 1
ATOM 6633 N N . SER A 1 822 ? 25.016 38.688 4.305 1 91.12 822 SER A N 1
ATOM 6634 C CA . SER A 1 822 ? 25.844 38.906 3.113 1 91.12 822 SER A CA 1
ATOM 6635 C C . SER A 1 822 ? 26.953 39.906 3.375 1 91.12 822 SER A C 1
ATOM 6637 O O . SER A 1 822 ? 27.953 39.938 2.66 1 91.12 822 SER A O 1
ATOM 6639 N N . LEU A 1 823 ? 26.875 40.656 4.492 1 92.38 823 LEU A N 1
ATOM 6640 C CA . LEU A 1 823 ? 27.844 41.688 4.789 1 92.38 823 LEU A CA 1
ATOM 6641 C C . LEU A 1 823 ? 28.906 41.188 5.762 1 92.38 823 LEU A C 1
ATOM 6643 O O . LEU A 1 823 ? 29.922 41.844 5.957 1 92.38 823 LEU A O 1
ATOM 6647 N N . VAL A 1 824 ? 28.609 40.031 6.258 1 90.75 824 VAL A N 1
ATOM 6648 C CA . VAL A 1 824 ? 29.562 39.5 7.207 1 90.75 824 VAL A CA 1
ATOM 6649 C C . VAL A 1 824 ? 30.828 39.062 6.465 1 90.75 824 VAL A C 1
ATOM 6651 O O . VAL A 1 824 ? 30.75 38.375 5.434 1 90.75 824 VAL A O 1
ATOM 6654 N N . LYS A 1 825 ? 31.953 39.531 6.934 1 88.94 825 LYS A N 1
ATOM 6655 C CA . LYS A 1 825 ? 33.219 39.188 6.324 1 88.94 825 LYS A CA 1
ATOM 6656 C C . LYS A 1 825 ? 34.062 38.281 7.246 1 88.94 825 LYS A C 1
ATOM 6658 O O . LYS A 1 825 ? 33.781 38.188 8.438 1 88.94 825 LYS A O 1
ATOM 6663 N N . GLY A 1 826 ? 34.906 37.375 6.734 1 89.31 826 GLY A N 1
ATOM 6664 C CA . GLY A 1 826 ? 35.844 36.562 7.512 1 89.31 826 GLY A CA 1
ATOM 6665 C C . GLY A 1 826 ? 35.719 35.094 7.18 1 89.31 826 GLY A C 1
ATOM 6666 O O . GLY A 1 826 ? 34.812 34.656 6.477 1 89.31 826 GLY A O 1
ATOM 6667 N N . ARG A 1 827 ? 36.781 34.344 7.469 1 89.06 827 ARG A N 1
ATOM 6668 C CA . ARG A 1 827 ? 36.844 32.875 7.262 1 89.06 827 ARG A CA 1
ATOM 6669 C C . ARG A 1 827 ? 37.125 32.156 8.578 1 89.06 827 ARG A C 1
ATOM 6671 O O . ARG A 1 827 ? 37.844 32.656 9.438 1 89.06 827 ARG A O 1
ATOM 6678 N N . TRP A 1 828 ? 36.406 31.25 8.898 1 81.44 828 TRP A N 1
ATOM 6679 C CA . TRP A 1 828 ? 36.562 30.422 10.086 1 81.44 828 TRP A CA 1
ATOM 6680 C C . TRP A 1 828 ? 36.469 28.938 9.742 1 81.44 828 TRP A C 1
ATOM 6682 O O . TRP A 1 828 ? 35.438 28.469 9.297 1 81.44 828 TRP A O 1
ATOM 6692 N N . PHE A 1 829 ? 37.656 28.156 9.656 1 72.44 829 PHE A N 1
ATOM 6693 C CA . PHE A 1 829 ? 37.688 26.719 9.43 1 72.44 829 PHE A CA 1
ATOM 6694 C C . PHE A 1 829 ? 37.781 25.953 10.742 1 72.44 829 PHE A C 1
ATOM 6696 O O . PHE A 1 829 ? 38.562 26.297 11.609 1 72.44 829 PHE A O 1
ATOM 6703 N N . PHE A 1 830 ? 36.688 25.359 11.25 1 57.66 830 PHE A N 1
ATOM 6704 C CA . PHE A 1 830 ? 36.812 24.594 12.477 1 57.66 830 PHE A CA 1
ATOM 6705 C C . PHE A 1 830 ? 37.562 23.281 12.211 1 57.66 830 PHE A C 1
ATOM 6707 O O . PHE A 1 830 ? 36.969 22.328 11.688 1 57.66 830 PHE A O 1
ATOM 6714 N N . ARG A 1 831 ? 38.844 23.25 11.68 1 52.06 831 ARG A N 1
ATOM 6715 C CA . ARG A 1 831 ? 39.562 21.984 11.758 1 52.06 831 ARG A CA 1
ATOM 6716 C C . ARG A 1 831 ? 40.031 21.703 13.188 1 52.06 831 ARG A C 1
ATOM 6718 O O . ARG A 1 831 ? 40.406 22.625 13.906 1 52.06 831 ARG A O 1
ATOM 6725 N N . MET B 1 1 ? 50.5 -7.715 17.516 1 21.31 1 MET B N 1
ATOM 6726 C CA . MET B 1 1 ? 50.375 -9.164 17.641 1 21.31 1 MET B CA 1
ATOM 6727 C C . MET B 1 1 ? 49.125 -9.656 16.922 1 21.31 1 MET B C 1
ATOM 6729 O O . MET B 1 1 ? 48.031 -9.141 17.141 1 21.31 1 MET B O 1
ATOM 6733 N N . ALA B 1 2 ? 49.25 -10.18 15.727 1 30.09 2 ALA B N 1
ATOM 6734 C CA . ALA B 1 2 ? 48.312 -10.883 14.859 1 30.09 2 ALA B CA 1
ATOM 6735 C C . ALA B 1 2 ? 47.469 -11.883 15.648 1 30.09 2 ALA B C 1
ATOM 6737 O O . ALA B 1 2 ? 48 -12.75 16.328 1 30.09 2 ALA B O 1
ATOM 6738 N N . PHE B 1 3 ? 46.5 -11.367 16.344 1 30.64 3 PHE B N 1
ATOM 6739 C CA . PHE B 1 3 ? 45.688 -12.281 17.125 1 30.64 3 PHE B CA 1
ATOM 6740 C C . PHE B 1 3 ? 45.469 -13.602 16.391 1 30.64 3 PHE B C 1
ATOM 6742 O O . PHE B 1 3 ? 44.875 -13.633 15.328 1 30.64 3 PHE B O 1
ATOM 6749 N N . GLN B 1 4 ? 46.438 -14.445 16.484 1 33.12 4 GLN B N 1
ATOM 6750 C CA . GLN B 1 4 ? 46.469 -15.852 16.094 1 33.12 4 GLN B CA 1
ATOM 6751 C C . GLN B 1 4 ? 45.25 -16.594 16.609 1 33.12 4 GLN B C 1
ATOM 6753 O O . GLN B 1 4 ? 45.125 -16.828 17.812 1 33.12 4 GLN B O 1
ATOM 6758 N N . PHE B 1 5 ? 44 -16.219 16.219 1 37.97 5 PHE B N 1
ATOM 6759 C CA . PHE B 1 5 ? 42.75 -16.938 16.453 1 37.97 5 PHE B CA 1
ATOM 6760 C C . PHE B 1 5 ? 43 -18.438 16.547 1 37.97 5 PHE B C 1
ATOM 6762 O O . PHE B 1 5 ? 43.781 -19 15.758 1 37.97 5 PHE B O 1
ATOM 6769 N N . LYS B 1 6 ? 42.969 -18.922 17.766 1 38.62 6 LYS B N 1
ATOM 6770 C CA . LYS B 1 6 ? 43.156 -20.328 18.062 1 38.62 6 LYS B CA 1
ATOM 6771 C C . LYS B 1 6 ? 42.469 -21.203 17 1 38.62 6 LYS B C 1
ATOM 6773 O O . LYS B 1 6 ? 41.281 -21.047 16.703 1 38.62 6 LYS B O 1
ATOM 6778 N N . LYS B 1 7 ? 43.156 -21.625 15.984 1 44.84 7 LYS B N 1
ATOM 6779 C CA . LYS B 1 7 ? 42.906 -22.672 15 1 44.84 7 LYS B CA 1
ATOM 6780 C C . LYS B 1 7 ? 42.094 -23.812 15.617 1 44.84 7 LYS B C 1
ATOM 6782 O O . LYS B 1 7 ? 42.375 -24.266 16.719 1 44.84 7 LYS B O 1
ATOM 6787 N N . TRP B 1 8 ? 40.875 -23.812 15.562 1 48.12 8 TRP B N 1
ATOM 6788 C CA . TRP B 1 8 ? 40.188 -25.078 15.875 1 48.12 8 TRP B CA 1
ATOM 6789 C C . TRP B 1 8 ? 41.094 -26.266 15.555 1 48.12 8 TRP B C 1
ATOM 6791 O O . TRP B 1 8 ? 41.688 -26.328 14.477 1 48.12 8 TRP B O 1
ATOM 6801 N N . ARG B 1 9 ? 41.688 -26.812 16.547 1 52.22 9 ARG B N 1
ATOM 6802 C CA . ARG B 1 9 ? 42.594 -27.938 16.516 1 52.22 9 ARG B CA 1
ATOM 6803 C C . ARG B 1 9 ? 42.062 -29.078 15.648 1 52.22 9 ARG B C 1
ATOM 6805 O O . ARG B 1 9 ? 42.656 -30.156 15.586 1 52.22 9 ARG B O 1
ATOM 6812 N N . LEU B 1 10 ? 40.781 -28.969 15.258 1 56.41 10 LEU B N 1
ATOM 6813 C CA . LEU B 1 10 ? 40.312 -30.094 14.43 1 56.41 10 LEU B CA 1
ATOM 6814 C C . LEU B 1 10 ? 40.906 -29.984 13.023 1 56.41 10 LEU B C 1
ATOM 6816 O O . LEU B 1 10 ? 41.156 -28.875 12.523 1 56.41 10 LEU B O 1
ATOM 6820 N N . ALA B 1 11 ? 41.312 -31.062 12.539 1 62.75 11 ALA B N 1
ATOM 6821 C CA . ALA B 1 11 ? 41.812 -31.062 11.172 1 62.75 11 ALA B CA 1
ATOM 6822 C C . ALA B 1 11 ? 40.875 -30.312 10.234 1 62.75 11 ALA B C 1
ATOM 6824 O O . ALA B 1 11 ? 39.656 -30.406 10.367 1 62.75 11 ALA B O 1
ATOM 6825 N N . PRO B 1 12 ? 41.375 -29.344 9.539 1 64.12 12 PRO B N 1
ATOM 6826 C CA . PRO B 1 12 ? 40.625 -28.484 8.633 1 64.12 12 PRO B CA 1
ATOM 6827 C C . PRO B 1 12 ? 39.594 -29.281 7.805 1 64.12 12 PRO B C 1
ATOM 6829 O O . PRO B 1 12 ? 38.531 -28.766 7.5 1 64.12 12 PRO B O 1
ATOM 6832 N N . ALA B 1 13 ? 39.844 -30.531 7.629 1 67.44 13 ALA B N 1
ATOM 6833 C CA . ALA B 1 13 ? 39 -31.328 6.773 1 67.44 13 ALA B CA 1
ATOM 6834 C C . ALA B 1 13 ? 37.688 -31.672 7.488 1 67.44 13 ALA B C 1
ATOM 6836 O O . ALA B 1 13 ? 36.656 -31.891 6.844 1 67.44 13 ALA B O 1
ATOM 6837 N N . TRP B 1 14 ? 37.719 -31.641 8.773 1 73.69 14 TRP B N 1
ATOM 6838 C CA . TRP B 1 14 ? 36.562 -32.094 9.539 1 73.69 14 TRP B CA 1
ATOM 6839 C C . TRP B 1 14 ? 35.75 -30.906 10 1 73.69 14 TRP B C 1
ATOM 6841 O O . TRP B 1 14 ? 34.594 -31.078 10.469 1 73.69 14 TRP B O 1
ATOM 6851 N N . ARG B 1 15 ? 36.188 -29.812 9.742 1 77.25 15 ARG B N 1
ATOM 6852 C CA . ARG B 1 15 ? 35.531 -28.641 10.273 1 77.25 15 ARG B CA 1
ATOM 6853 C C . ARG B 1 15 ? 34.219 -28.391 9.531 1 77.25 15 ARG B C 1
ATOM 6855 O O . ARG B 1 15 ? 33.156 -28.172 10.156 1 77.25 15 ARG B O 1
ATOM 6862 N N . ARG B 1 16 ? 34.312 -28.609 8.281 1 80.81 16 ARG B N 1
ATOM 6863 C CA . ARG B 1 16 ? 33.125 -28.328 7.477 1 80.81 16 ARG B CA 1
ATOM 6864 C C . ARG B 1 16 ? 32.031 -29.375 7.719 1 80.81 16 ARG B C 1
ATOM 6866 O O . ARG B 1 16 ? 30.891 -29.016 8.008 1 80.81 16 ARG B O 1
ATOM 6873 N N . PRO B 1 17 ? 32.375 -30.562 7.727 1 84.81 17 PRO B N 1
ATOM 6874 C CA . PRO B 1 17 ? 31.344 -31.562 7.973 1 84.81 17 PRO B CA 1
ATOM 6875 C C . PRO B 1 17 ? 30.781 -31.484 9.391 1 84.81 17 PRO B C 1
ATOM 6877 O O . PRO B 1 17 ? 29.578 -31.719 9.586 1 84.81 17 PRO B O 1
ATOM 6880 N N . LEU B 1 18 ? 31.578 -31.188 10.305 1 85.94 18 LEU B N 1
ATOM 6881 C CA . LEU B 1 18 ? 31.094 -31.094 11.68 1 85.94 18 LEU B CA 1
ATOM 6882 C C . LEU B 1 18 ? 30.156 -29.891 11.852 1 85.94 18 LEU B C 1
ATOM 6884 O O . LEU B 1 18 ? 29.188 -29.969 12.602 1 85.94 18 LEU B O 1
ATOM 6888 N N . LEU B 1 19 ? 30.484 -28.859 11.211 1 86.38 19 LEU B N 1
ATOM 6889 C CA . LEU B 1 19 ? 29.609 -27.688 11.25 1 86.38 19 LEU B CA 1
ATOM 6890 C C . LEU B 1 19 ? 28.25 -28.016 10.641 1 86.38 19 LEU B C 1
ATOM 6892 O O . LEU B 1 19 ? 27.219 -27.625 11.195 1 86.38 19 LEU B O 1
ATOM 6896 N N . LEU B 1 20 ? 28.266 -28.594 9.555 1 90.69 20 LEU B N 1
ATOM 6897 C CA . LEU B 1 20 ? 27.016 -28.969 8.891 1 90.69 20 LEU B CA 1
ATOM 6898 C C . LEU B 1 20 ? 26.219 -29.938 9.75 1 90.69 20 LEU B C 1
ATOM 6900 O O . LEU B 1 20 ? 25 -29.797 9.891 1 90.69 20 LEU B O 1
ATOM 6904 N N . LEU B 1 21 ? 26.969 -30.875 10.336 1 92.38 21 LEU B N 1
ATOM 6905 C CA . LEU B 1 21 ? 26.297 -31.859 11.18 1 92.38 21 LEU B CA 1
ATOM 6906 C C . LEU B 1 21 ? 25.688 -31.172 12.406 1 92.38 21 LEU B C 1
ATOM 6908 O O . LEU B 1 21 ? 24.547 -31.484 12.781 1 92.38 21 LEU B O 1
ATOM 6912 N N . ALA B 1 22 ? 26.406 -30.312 12.961 1 91.94 22 ALA B N 1
ATOM 6913 C CA . ALA B 1 22 ? 25.906 -29.594 14.117 1 91.94 22 ALA B CA 1
ATOM 6914 C C . ALA B 1 22 ? 24.688 -28.75 13.742 1 91.94 22 ALA B C 1
ATOM 6916 O O . ALA B 1 22 ? 23.703 -28.703 14.492 1 91.94 22 ALA B O 1
ATOM 6917 N N . SER B 1 23 ? 24.75 -28.094 12.617 1 93.81 23 SER B N 1
ATOM 6918 C CA . SER B 1 23 ? 23.625 -27.281 12.164 1 93.81 23 SER B CA 1
ATOM 6919 C C . SER B 1 23 ? 22.391 -28.141 11.875 1 93.81 23 SER B C 1
ATOM 6921 O O . SER B 1 23 ? 21.281 -27.766 12.219 1 93.81 23 SER B O 1
ATOM 6923 N N . PHE B 1 24 ? 22.609 -29.266 11.289 1 96.12 24 PHE B N 1
ATOM 6924 C CA . PHE B 1 24 ? 21.516 -30.172 10.992 1 96.12 24 PHE B CA 1
ATOM 6925 C C . PHE B 1 24 ? 20.891 -30.703 12.273 1 96.12 24 PHE B C 1
ATOM 6927 O O . PHE B 1 24 ? 19.656 -30.797 12.383 1 96.12 24 PHE B O 1
ATOM 6934 N N . LEU B 1 25 ? 21.75 -30.953 13.195 1 95.44 25 LEU B N 1
ATOM 6935 C CA . LEU B 1 25 ? 21.25 -31.469 14.461 1 95.44 25 LEU B CA 1
ATOM 6936 C C . LEU B 1 25 ? 20.391 -30.422 15.18 1 95.44 25 LEU B C 1
ATOM 6938 O O . LEU B 1 25 ? 19.344 -30.734 15.734 1 95.44 25 LEU B O 1
ATOM 6942 N N . VAL B 1 26 ? 20.828 -29.234 15.148 1 95.06 26 VAL B N 1
ATOM 6943 C CA . VAL B 1 26 ? 20.094 -28.156 15.781 1 95.06 26 VAL B CA 1
ATOM 6944 C C . VAL B 1 26 ? 18.734 -27.984 15.094 1 95.06 26 VAL B C 1
ATOM 6946 O O . VAL B 1 26 ? 17.703 -27.812 15.766 1 95.06 26 VAL B O 1
ATOM 6949 N N . ILE B 1 27 ? 18.688 -28.047 13.805 1 95.88 27 ILE B N 1
ATOM 6950 C CA . ILE B 1 27 ? 17.469 -27.875 13.031 1 95.88 27 ILE B CA 1
ATOM 6951 C C . ILE B 1 27 ? 16.516 -29.031 13.289 1 95.88 27 ILE B C 1
ATOM 6953 O O . ILE B 1 27 ? 15.32 -28.844 13.484 1 95.88 27 ILE B O 1
ATOM 6957 N N . ILE B 1 28 ? 17.078 -30.219 13.367 1 96.25 28 ILE B N 1
ATOM 6958 C CA . ILE B 1 28 ? 16.25 -31.406 13.586 1 96.25 28 ILE B CA 1
ATOM 6959 C C . ILE B 1 28 ? 15.672 -31.375 14.992 1 96.25 28 ILE B C 1
ATOM 6961 O O . ILE B 1 28 ? 14.508 -31.734 15.195 1 96.25 28 ILE B O 1
ATOM 6965 N N . LEU B 1 29 ? 16.469 -30.906 15.898 1 94.94 29 LEU B N 1
ATOM 6966 C CA . LEU B 1 29 ? 15.992 -30.812 17.281 1 94.94 29 LEU B CA 1
ATOM 6967 C C . LEU B 1 29 ? 14.898 -29.75 17.391 1 94.94 29 LEU B C 1
ATOM 6969 O O . LEU B 1 29 ? 13.898 -29.953 18.078 1 94.94 29 LEU B O 1
ATOM 6973 N N . LYS B 1 30 ? 15.078 -28.625 16.75 1 94.62 30 LYS B N 1
ATOM 6974 C CA . LYS B 1 30 ? 14.117 -27.531 16.781 1 94.62 30 LYS B CA 1
ATOM 6975 C C . LYS B 1 30 ? 12.797 -27.938 16.141 1 94.62 30 LYS B C 1
ATOM 6977 O O . LYS B 1 30 ? 11.727 -27.578 16.625 1 94.62 30 LYS B O 1
ATOM 6982 N N . PHE B 1 31 ? 12.867 -28.703 15.047 1 95 31 PHE B N 1
ATOM 6983 C CA . PHE B 1 31 ? 11.664 -29.047 14.297 1 95 31 PHE B CA 1
ATOM 6984 C C . PHE B 1 31 ? 11.344 -30.531 14.438 1 95 31 PHE B C 1
ATOM 6986 O O . PHE B 1 31 ? 10.922 -31.172 13.477 1 95 31 PHE B O 1
ATOM 6993 N N . ARG B 1 32 ? 11.523 -31.031 15.555 1 93.44 32 ARG B N 1
ATOM 6994 C CA . ARG B 1 32 ? 11.273 -32.438 15.82 1 93.44 32 ARG B CA 1
ATOM 6995 C C . ARG B 1 32 ? 9.805 -32.781 15.594 1 93.44 32 ARG B C 1
ATOM 6997 O O . ARG B 1 32 ? 9.477 -33.938 15.312 1 93.44 32 ARG B O 1
ATOM 7004 N N . PHE B 1 33 ? 8.93 -31.828 15.578 1 90.44 33 PHE B N 1
ATOM 7005 C CA . PHE B 1 33 ? 7.508 -32.062 15.367 1 90.44 33 PHE B CA 1
ATOM 7006 C C . PHE B 1 33 ? 7.23 -32.469 13.93 1 90.44 33 PHE B C 1
ATOM 7008 O O . PHE B 1 33 ? 6.188 -33.062 13.633 1 90.44 33 PHE B O 1
ATOM 7015 N N . LEU B 1 34 ? 8.148 -32.219 13.047 1 94.56 34 LEU B N 1
ATOM 7016 C CA . LEU B 1 34 ? 7.988 -32.594 11.648 1 94.56 34 LEU B CA 1
ATOM 7017 C C . LEU B 1 34 ? 8.227 -34.062 11.445 1 94.56 34 LEU B C 1
ATOM 7019 O O . LEU B 1 34 ? 7.961 -34.625 10.367 1 94.56 34 LEU B O 1
ATOM 7023 N N . LEU B 1 35 ? 8.727 -34.75 12.492 1 94.56 35 LEU B N 1
ATOM 7024 C CA . LEU B 1 35 ? 8.969 -36.188 12.414 1 94.56 35 LEU B CA 1
ATOM 7025 C C . LEU B 1 35 ? 7.77 -36.969 12.953 1 94.56 35 LEU B C 1
ATOM 7027 O O . LEU B 1 35 ? 7.855 -38.156 13.172 1 94.56 35 LEU B O 1
ATOM 7031 N N . THR B 1 36 ? 6.652 -36.219 13.031 1 90.88 36 THR B N 1
ATOM 7032 C CA . THR B 1 36 ? 5.398 -36.844 13.43 1 90.88 36 THR B CA 1
ATOM 7033 C C . THR B 1 36 ? 4.391 -36.844 12.289 1 90.88 36 THR B C 1
ATOM 7035 O O . THR B 1 36 ? 4.566 -36.094 11.312 1 90.88 36 THR B O 1
ATOM 7038 N N . SER B 1 37 ? 3.352 -37.656 12.383 1 88.81 37 SER B N 1
ATOM 7039 C CA . SER B 1 37 ? 2.355 -37.75 11.32 1 88.81 37 SER B CA 1
ATOM 7040 C C . SER B 1 37 ? 1.198 -36.812 11.547 1 88.81 37 SER B C 1
ATOM 7042 O O . SER B 1 37 ? 0.127 -36.938 10.961 1 88.81 37 SER B O 1
ATOM 7044 N N . GLU B 1 38 ? 1.46 -35.844 12.352 1 80.94 38 GLU B N 1
ATOM 7045 C CA . GLU B 1 38 ? 0.406 -34.844 12.594 1 80.94 38 GLU B CA 1
ATOM 7046 C C . GLU B 1 38 ? 0.342 -33.844 11.469 1 80.94 38 GLU B C 1
ATOM 7048 O O . GLU B 1 38 ? 1.377 -33.375 10.961 1 80.94 38 GLU B O 1
ATOM 7053 N N . ALA B 1 39 ? -0.896 -33.594 11.023 1 77.06 39 ALA B N 1
ATOM 7054 C CA . ALA B 1 39 ? -1.076 -32.625 9.969 1 77.06 39 ALA B CA 1
ATOM 7055 C C . ALA B 1 39 ? -0.717 -31.219 10.453 1 77.06 39 ALA B C 1
ATOM 7057 O O . ALA B 1 39 ? -1.05 -30.844 11.578 1 77.06 39 ALA B O 1
ATOM 7058 N N . LEU B 1 40 ? -0.006 -30.516 9.68 1 78.75 40 LEU B N 1
ATOM 7059 C CA . LEU B 1 40 ? 0.406 -29.156 10.031 1 78.75 40 LEU B CA 1
ATOM 7060 C C . LEU B 1 40 ? -0.706 -28.156 9.734 1 78.75 40 LEU B C 1
ATOM 7062 O O . LEU B 1 40 ? -1.468 -28.328 8.789 1 78.75 40 LEU B O 1
ATOM 7066 N N . SER B 1 41 ? -0.789 -27.172 10.711 1 72.19 41 SER B N 1
ATOM 7067 C CA . SER B 1 41 ? -1.776 -26.125 10.531 1 72.19 41 SER B CA 1
ATOM 7068 C C . SER B 1 41 ? -1.117 -24.812 10.078 1 72.19 41 SER B C 1
ATOM 7070 O O . SER B 1 41 ? -0.035 -24.469 10.555 1 72.19 41 SER B O 1
ATOM 7072 N N . GLY B 1 42 ? -1.389 -24.266 9.008 1 72.75 42 GLY B N 1
ATOM 7073 C CA . GLY B 1 42 ? -0.934 -23 8.469 1 72.75 42 GLY B CA 1
ATOM 7074 C C . GLY B 1 42 ? -1.94 -22.359 7.535 1 72.75 42 GLY B C 1
ATOM 7075 O O . GLY B 1 42 ? -2.996 -22.938 7.258 1 72.75 42 GLY B O 1
ATOM 7076 N N . TRP B 1 43 ? -1.593 -21.234 7.098 1 73.56 43 TRP B N 1
ATOM 7077 C CA . TRP B 1 43 ? -2.506 -20.5 6.223 1 73.56 43 TRP B CA 1
ATOM 7078 C C . TRP B 1 43 ? -2.877 -21.328 5.004 1 73.56 43 TRP B C 1
ATOM 7080 O O . TRP B 1 43 ? -4.062 -21.516 4.711 1 73.56 43 TRP B O 1
ATOM 7090 N N . SER B 1 44 ? -1.826 -21.875 4.289 1 78.44 44 SER B N 1
ATOM 7091 C CA . SER B 1 44 ? -2.088 -22.672 3.098 1 78.44 44 SER B CA 1
ATOM 7092 C C . SER B 1 44 ? -1.4 -24.031 3.18 1 78.44 44 SER B C 1
ATOM 7094 O O . SER B 1 44 ? -1.254 -24.719 2.168 1 78.44 44 SER B O 1
ATOM 7096 N N . LEU B 1 45 ? -0.975 -24.422 4.352 1 81.06 45 LEU B N 1
ATOM 7097 C CA . LEU B 1 45 ? -0.24 -25.672 4.5 1 81.06 45 LEU B CA 1
ATOM 7098 C C . LEU B 1 45 ? -1.155 -26.859 4.273 1 81.06 45 LEU B C 1
ATOM 7100 O O . LEU B 1 45 ? -0.724 -27.891 3.744 1 81.06 45 LEU B O 1
ATOM 7104 N N . HIS B 1 46 ? -2.371 -26.688 4.656 1 75.38 46 HIS B N 1
ATOM 7105 C CA . HIS B 1 46 ? -3.312 -27.766 4.438 1 75.38 46 HIS B CA 1
ATOM 7106 C C . HIS B 1 46 ? -3.557 -28 2.949 1 75.38 46 HIS B C 1
ATOM 7108 O O . HIS B 1 46 ? -3.682 -29.141 2.502 1 75.38 46 HIS B O 1
ATOM 7114 N N . ALA B 1 47 ? -3.596 -26.938 2.256 1 79.12 47 ALA B N 1
ATOM 7115 C CA . ALA B 1 47 ? -3.77 -27.047 0.81 1 79.12 47 ALA B CA 1
ATOM 7116 C C . ALA B 1 47 ? -2.561 -27.719 0.164 1 79.12 47 ALA B C 1
ATOM 7118 O O . ALA B 1 47 ? -2.707 -28.484 -0.793 1 79.12 47 ALA B O 1
ATOM 7119 N N . GLN B 1 48 ? -1.458 -27.516 0.744 1 87.88 48 GLN B N 1
ATOM 7120 C CA . GLN B 1 48 ? -0.237 -28.109 0.212 1 87.88 48 GLN B CA 1
ATOM 7121 C C . GLN B 1 48 ? -0.197 -29.609 0.478 1 87.88 48 GLN B C 1
ATOM 7123 O O . GLN B 1 48 ? 0.322 -30.375 -0.337 1 87.88 48 GLN B O 1
ATOM 7128 N N . THR B 1 49 ? -0.704 -29.984 1.547 1 85.12 49 THR B N 1
ATOM 7129 C CA . THR B 1 49 ? -0.764 -31.406 1.851 1 85.12 49 THR B CA 1
ATOM 7130 C C . THR B 1 49 ? -1.706 -32.125 0.889 1 85.12 49 THR B C 1
ATOM 7132 O O . THR B 1 49 ? -1.436 -33.25 0.474 1 85.12 49 THR B O 1
ATOM 7135 N N . HIS B 1 50 ? -2.684 -31.453 0.522 1 82.94 50 HIS B N 1
ATOM 7136 C CA . HIS B 1 50 ? -3.623 -32.031 -0.43 1 82.94 50 HIS B CA 1
ATOM 7137 C C . HIS B 1 50 ? -2.998 -32.156 -1.815 1 82.94 50 HIS B C 1
ATOM 7139 O O . HIS B 1 50 ? -3.234 -33.125 -2.521 1 82.94 50 HIS B O 1
ATOM 7145 N N . LEU B 1 51 ? -2.348 -31.172 -2.156 1 89.25 51 LEU B N 1
ATOM 7146 C CA . LEU B 1 51 ? -1.663 -31.25 -3.441 1 89.25 51 LEU B CA 1
ATOM 7147 C C . LEU B 1 51 ? -0.645 -32.375 -3.453 1 89.25 51 LEU B C 1
ATOM 7149 O O . LEU B 1 51 ? -0.449 -33.031 -4.48 1 89.25 51 LEU B O 1
ATOM 7153 N N . ALA B 1 52 ? -0.079 -32.562 -2.283 1 93.31 52 ALA B N 1
ATOM 7154 C CA . ALA B 1 52 ? 0.863 -33.688 -2.17 1 93.31 52 ALA B CA 1
ATOM 7155 C C . ALA B 1 52 ? 0.151 -35.031 -2.326 1 93.31 52 ALA B C 1
ATOM 7157 O O . ALA B 1 52 ? 0.68 -35.938 -2.953 1 93.31 52 ALA B O 1
ATOM 7158 N N . GLU B 1 53 ? -1.015 -35.125 -1.821 1 90.31 53 GLU B N 1
ATOM 7159 C CA . GLU B 1 53 ? -1.808 -36.344 -1.957 1 90.31 53 GLU B CA 1
ATOM 7160 C C . GLU B 1 53 ? -2.215 -36.562 -3.41 1 90.31 53 GLU B C 1
ATOM 7162 O O . GLU B 1 53 ? -2.15 -37.688 -3.902 1 90.31 53 GLU B O 1
ATOM 7167 N N . THR B 1 54 ? -2.621 -35.531 -3.992 1 90.56 54 THR B N 1
ATOM 7168 C CA . THR B 1 54 ? -3.012 -35.625 -5.395 1 90.56 54 THR B CA 1
ATOM 7169 C C . THR B 1 54 ? -1.83 -36.031 -6.262 1 90.56 54 THR B C 1
ATOM 7171 O O . THR B 1 54 ? -1.975 -36.875 -7.145 1 90.56 54 THR B O 1
ATOM 7174 N N . TYR B 1 55 ? -0.753 -35.5 -5.973 1 95.69 55 TYR B N 1
ATOM 7175 C CA . TYR B 1 55 ? 0.415 -35.844 -6.773 1 95.69 55 TYR B CA 1
ATOM 7176 C C . TYR B 1 55 ? 0.829 -37.281 -6.547 1 95.69 55 TYR B C 1
ATOM 7178 O O . TYR B 1 55 ? 1.272 -37.969 -7.473 1 95.69 55 TYR B O 1
ATOM 7186 N N . ASP B 1 56 ? 0.788 -37.688 -5.301 1 95.88 56 ASP B N 1
ATOM 7187 C CA . ASP B 1 56 ? 1.12 -39.062 -4.988 1 95.88 56 ASP B CA 1
ATOM 7188 C C . ASP B 1 56 ? 0.255 -40.031 -5.793 1 95.88 56 ASP B C 1
ATOM 7190 O O . ASP B 1 56 ? 0.747 -41.062 -6.281 1 95.88 56 ASP B O 1
ATOM 7194 N N . SER B 1 57 ? -0.985 -39.688 -5.938 1 92.44 57 SER B N 1
ATOM 7195 C CA . SER B 1 57 ? -1.901 -40.5 -6.727 1 92.44 57 SER B CA 1
ATOM 7196 C C . SER B 1 57 ? -1.542 -40.469 -8.211 1 92.44 57 SER B C 1
ATOM 7198 O O . SER B 1 57 ? -1.587 -41.5 -8.898 1 92.44 57 SER B O 1
ATOM 7200 N N . LEU B 1 58 ? -1.166 -39.406 -8.719 1 94.88 58 LEU B N 1
ATOM 7201 C CA . LEU B 1 58 ? -0.802 -39.25 -10.125 1 94.88 58 LEU B CA 1
ATOM 7202 C C . LEU B 1 58 ? 0.486 -40 -10.438 1 94.88 58 LEU B C 1
ATOM 7204 O O . LEU B 1 58 ? 0.587 -40.656 -11.484 1 94.88 58 LEU B O 1
ATOM 7208 N N . LEU B 1 59 ? 1.401 -39.875 -9.508 1 95.88 59 LEU B N 1
ATOM 7209 C CA . LEU B 1 59 ? 2.701 -40.5 -9.734 1 95.88 59 LEU B CA 1
ATOM 7210 C C . LEU B 1 59 ? 2.57 -42 -9.82 1 95.88 59 LEU B C 1
ATOM 7212 O O . LEU B 1 59 ? 3.355 -42.656 -10.508 1 95.88 59 LEU B O 1
ATOM 7216 N N . SER B 1 60 ? 1.646 -42.562 -9.117 1 93.25 60 SER B N 1
ATOM 7217 C CA . SER B 1 60 ? 1.41 -44 -9.188 1 93.25 60 SER B CA 1
ATOM 7218 C C . SER B 1 60 ? 1.086 -44.438 -10.617 1 93.25 60 SER B C 1
ATOM 7220 O O . SER B 1 60 ? 1.378 -45.562 -11.008 1 93.25 60 SER B O 1
ATOM 7222 N N . GLY B 1 61 ? 0.534 -43.562 -11.461 1 91.94 61 GLY B N 1
ATOM 7223 C CA . GLY B 1 61 ? 0.257 -43.812 -12.859 1 91.94 61 GLY B CA 1
ATOM 7224 C C . GLY B 1 61 ? 1.349 -43.344 -13.789 1 91.94 61 GLY B C 1
ATOM 7225 O O . GLY B 1 61 ? 1.212 -43.406 -15.016 1 91.94 61 GLY B O 1
ATOM 7226 N N . GLY B 1 62 ? 2.406 -42.844 -13.195 1 93.31 62 GLY B N 1
ATOM 7227 C CA . GLY B 1 62 ? 3.521 -42.312 -13.977 1 93.31 62 GLY B CA 1
ATOM 7228 C C . GLY B 1 62 ? 3.258 -40.938 -14.562 1 93.31 62 GLY B C 1
ATOM 7229 O O . GLY B 1 62 ? 3.848 -40.594 -15.586 1 93.31 62 GLY B O 1
ATOM 7230 N N . GLU B 1 63 ? 2.35 -40.25 -13.984 1 95.06 63 GLU B N 1
ATOM 7231 C CA . GLU B 1 63 ? 1.95 -38.938 -14.516 1 95.06 63 GLU B CA 1
ATOM 7232 C C . GLU B 1 63 ? 2.234 -37.844 -13.516 1 95.06 63 GLU B C 1
ATOM 7234 O O . GLU B 1 63 ? 2.391 -38.094 -12.32 1 95.06 63 GLU B O 1
ATOM 7239 N N . SER B 1 64 ? 2.387 -36.562 -14.047 1 95.5 64 SER B N 1
ATOM 7240 C CA . SER B 1 64 ? 2.666 -35.438 -13.18 1 95.5 64 SER B CA 1
ATOM 7241 C C . SER B 1 64 ? 1.608 -34.344 -13.336 1 95.5 64 SER B C 1
ATOM 7243 O O . SER B 1 64 ? 1.584 -33.375 -12.57 1 95.5 64 SER B O 1
ATOM 7245 N N . LEU B 1 65 ? 0.803 -34.406 -14.359 1 95.31 65 LEU B N 1
ATOM 7246 C CA . LEU B 1 65 ? -0.293 -33.469 -14.57 1 95.31 65 LEU B CA 1
ATOM 7247 C C . LEU B 1 65 ? -1.642 -34.156 -14.422 1 95.31 65 LEU B C 1
ATOM 7249 O O . LEU B 1 65 ? -1.744 -35.375 -14.625 1 95.31 65 LEU B O 1
ATOM 7253 N N . GLY B 1 66 ? -2.572 -33.406 -14.016 1 93.25 66 GLY B N 1
ATOM 7254 C CA . GLY B 1 66 ? -3.893 -34 -13.852 1 93.25 66 GLY B CA 1
ATOM 7255 C C . GLY B 1 66 ? -4.98 -32.969 -13.633 1 93.25 66 GLY B C 1
ATOM 7256 O O . GLY B 1 66 ? -4.828 -31.797 -14.016 1 93.25 66 GLY B O 1
ATOM 7257 N N . TYR B 1 67 ? -6.09 -33.469 -13.258 1 92.25 67 TYR B N 1
ATOM 7258 C CA . TYR B 1 67 ? -7.273 -32.688 -12.984 1 92.25 67 TYR B CA 1
ATOM 7259 C C . TYR B 1 67 ? -7.93 -33.094 -11.68 1 92.25 67 TYR B C 1
ATOM 7261 O O . TYR B 1 67 ? -8.078 -34.312 -11.414 1 92.25 67 TYR B O 1
ATOM 7269 N N . ASP B 1 68 ? -8.156 -32.094 -10.828 1 88.5 68 ASP B N 1
ATOM 7270 C CA . ASP B 1 68 ? -8.844 -32.344 -9.562 1 88.5 68 ASP B CA 1
ATOM 7271 C C . ASP B 1 68 ? -10.242 -31.734 -9.562 1 88.5 68 ASP B C 1
ATOM 7273 O O . ASP B 1 68 ? -10.398 -30.531 -9.781 1 88.5 68 ASP B O 1
ATOM 7277 N N . THR B 1 69 ? -11.234 -32.5 -9.281 1 88.69 69 THR B N 1
ATOM 7278 C CA . THR B 1 69 ? -12.617 -32.062 -9.344 1 88.69 69 THR B CA 1
ATOM 7279 C C . THR B 1 69 ? -13.055 -31.469 -8.008 1 88.69 69 THR B C 1
ATOM 7281 O O . THR B 1 69 ? -14.07 -30.766 -7.934 1 88.69 69 THR B O 1
ATOM 7284 N N . ARG B 1 70 ? -12.422 -31.719 -7.031 1 82 70 ARG B N 1
ATOM 7285 C CA . ARG B 1 70 ? -12.906 -31.422 -5.684 1 82 70 ARG B CA 1
ATOM 7286 C C . ARG B 1 70 ? -12.656 -29.969 -5.32 1 82 70 ARG B C 1
ATOM 7288 O O . ARG B 1 70 ? -13.398 -29.391 -4.527 1 82 70 ARG B O 1
ATOM 7295 N N . TRP B 1 71 ? -11.633 -29.484 -5.969 1 78.81 71 TRP B N 1
ATOM 7296 C CA . TRP B 1 71 ? -11.305 -28.109 -5.617 1 78.81 71 TRP B CA 1
ATOM 7297 C C . TRP B 1 71 ? -11.875 -27.125 -6.645 1 78.81 71 TRP B C 1
ATOM 7299 O O . TRP B 1 71 ? -11.672 -27.312 -7.852 1 78.81 71 TRP B O 1
ATOM 7309 N N . PHE B 1 72 ? -12.578 -26.125 -6.199 1 78.44 72 PHE B N 1
ATOM 7310 C CA . PHE B 1 72 ? -13.055 -25.016 -7.004 1 78.44 72 PHE B CA 1
ATOM 7311 C C . PHE B 1 72 ? -13.883 -25.5 -8.188 1 78.44 72 PHE B C 1
ATOM 7313 O O . PHE B 1 72 ? -13.711 -25.031 -9.312 1 78.44 72 PHE B O 1
ATOM 7320 N N . SER B 1 73 ? -14.625 -26.469 -7.988 1 81.31 73 SER B N 1
ATOM 7321 C CA . SER B 1 73 ? -15.461 -27.078 -9.016 1 81.31 73 SER B CA 1
ATOM 7322 C C . SER B 1 73 ? -14.609 -27.703 -10.109 1 81.31 73 SER B C 1
ATOM 7324 O O . SER B 1 73 ? -15.047 -27.828 -11.258 1 81.31 73 SER B O 1
ATOM 7326 N N . GLY B 1 74 ? -13.375 -27.906 -9.773 1 84.31 74 GLY B N 1
ATOM 7327 C CA . GLY B 1 74 ? -12.445 -28.516 -10.711 1 84.31 74 GLY B CA 1
ATOM 7328 C C . GLY B 1 74 ? -11.305 -27.594 -11.102 1 84.31 74 GLY B C 1
ATOM 7329 O O . GLY B 1 74 ? -11.5 -26.391 -11.281 1 84.31 74 GLY B O 1
ATOM 7330 N N . MET B 1 75 ? -10.117 -28.125 -11.078 1 86 75 MET B N 1
ATOM 7331 C CA . MET B 1 75 ? -8.961 -27.328 -11.477 1 86 75 MET B CA 1
ATOM 7332 C C . MET B 1 75 ? -7.859 -28.203 -12.055 1 86 75 MET B C 1
ATOM 7334 O O . MET B 1 75 ? -7.668 -29.344 -11.609 1 86 75 MET B O 1
ATOM 7338 N N . PRO B 1 76 ? -7.258 -27.625 -13.133 1 89.94 76 PRO B N 1
ATOM 7339 C CA . PRO B 1 76 ? -6.043 -28.312 -13.562 1 89.94 76 PRO B CA 1
ATOM 7340 C C . PRO B 1 76 ? -4.93 -28.266 -12.516 1 89.94 76 PRO B C 1
ATOM 7342 O O . PRO B 1 76 ? -4.723 -27.219 -11.883 1 89.94 76 PRO B O 1
ATOM 7345 N N . VAL B 1 77 ? -4.34 -29.359 -12.281 1 90.5 77 VAL B N 1
ATOM 7346 C CA . VAL B 1 77 ? -3.334 -29.406 -11.219 1 90.5 77 VAL B CA 1
ATOM 7347 C C . VAL B 1 77 ? -1.939 -29.484 -11.836 1 90.5 77 VAL B C 1
ATOM 7349 O O . VAL B 1 77 ? -1.722 -30.203 -12.805 1 90.5 77 VAL B O 1
ATOM 7352 N N . PHE B 1 78 ? -0.949 -28.688 -11.344 1 92.62 78 PHE B N 1
ATOM 7353 C CA . PHE B 1 78 ? 0.49 -28.672 -11.578 1 92.62 78 PHE B CA 1
ATOM 7354 C C . PHE B 1 78 ? 0.807 -28.094 -12.953 1 92.62 78 PHE B C 1
ATOM 7356 O O . PHE B 1 78 ? 1.863 -28.391 -13.523 1 92.62 78 PHE B O 1
ATOM 7363 N N . TYR B 1 79 ? -0.215 -27.438 -13.547 1 89.31 79 TYR B N 1
ATOM 7364 C CA . TYR B 1 79 ? 0.038 -26.656 -14.758 1 89.31 79 TYR B CA 1
ATOM 7365 C C . TYR B 1 79 ? 0.62 -25.297 -14.406 1 89.31 79 TYR B C 1
ATOM 7367 O O . TYR B 1 79 ? 1.425 -24.734 -15.164 1 89.31 79 TYR B O 1
ATOM 7375 N N . PHE B 1 80 ? 0.188 -24.875 -13.258 1 83.88 80 PHE B N 1
ATOM 7376 C CA . PHE B 1 80 ? 0.588 -23.531 -12.867 1 83.88 80 PHE B CA 1
ATOM 7377 C C . PHE B 1 80 ? 1.51 -23.578 -11.656 1 83.88 80 PHE B C 1
ATOM 7379 O O . PHE B 1 80 ? 2.018 -22.547 -11.219 1 83.88 80 PHE B O 1
ATOM 7386 N N . GLU B 1 81 ? 1.695 -24.703 -11.094 1 86.5 81 GLU B N 1
ATOM 7387 C CA . GLU B 1 81 ? 2.652 -24.969 -10.023 1 86.5 81 GLU B CA 1
ATOM 7388 C C . GLU B 1 81 ? 3.561 -26.141 -10.367 1 86.5 81 GLU B C 1
ATOM 7390 O O . GLU B 1 81 ? 3.088 -27.266 -10.516 1 86.5 81 GLU B O 1
ATOM 7395 N N . PRO B 1 82 ? 4.832 -25.812 -10.445 1 91.56 82 PRO B N 1
ATOM 7396 C CA . PRO B 1 82 ? 5.73 -26.922 -10.75 1 91.56 82 PRO B CA 1
ATOM 7397 C C . PRO B 1 82 ? 5.719 -28 -9.664 1 91.56 82 PRO B C 1
ATOM 7399 O O . PRO B 1 82 ? 5.676 -27.672 -8.469 1 91.56 82 PRO B O 1
ATOM 7402 N N . PRO B 1 83 ? 5.824 -29.219 -9.984 1 94.31 83 PRO B N 1
ATOM 7403 C CA . PRO B 1 83 ? 5.508 -30.297 -9.047 1 94.31 83 PRO B CA 1
ATOM 7404 C C . PRO B 1 83 ? 6.75 -30.875 -8.367 1 94.31 83 PRO B C 1
ATOM 7406 O O . PRO B 1 83 ? 6.668 -31.891 -7.684 1 94.31 83 PRO B O 1
ATOM 7409 N N . PHE B 1 84 ? 7.926 -30.297 -8.461 1 96.69 84 PHE B N 1
ATOM 7410 C CA . PHE B 1 84 ? 9.141 -30.953 -8.008 1 96.69 84 PHE B CA 1
ATOM 7411 C C . PHE B 1 84 ? 9.094 -31.219 -6.508 1 96.69 84 PHE B C 1
ATOM 7413 O O . PHE B 1 84 ? 9.562 -32.25 -6.035 1 96.69 84 PHE B O 1
ATOM 7420 N N . PHE B 1 85 ? 8.648 -30.297 -5.676 1 97.06 85 PHE B N 1
ATOM 7421 C CA . PHE B 1 85 ? 8.516 -30.516 -4.242 1 97.06 85 PHE B CA 1
ATOM 7422 C C . PHE B 1 85 ? 7.582 -31.688 -3.957 1 97.06 85 PHE B C 1
ATOM 7424 O O . PHE B 1 85 ? 7.895 -32.562 -3.141 1 97.06 85 PHE B O 1
ATOM 7431 N N . TYR B 1 86 ? 6.465 -31.766 -4.625 1 97.12 86 TYR B N 1
ATOM 7432 C CA . TYR B 1 86 ? 5.488 -32.844 -4.441 1 97.12 86 TYR B CA 1
ATOM 7433 C C . TYR B 1 86 ? 6.031 -34.156 -4.93 1 97.12 86 TYR B C 1
ATOM 7435 O O . TYR B 1 86 ? 5.719 -35.219 -4.363 1 97.12 86 TYR B O 1
ATOM 7443 N N . PHE B 1 87 ? 6.816 -34.062 -5.98 1 97.31 87 PHE B N 1
ATOM 7444 C CA . PHE B 1 87 ? 7.508 -35.25 -6.465 1 97.31 87 PHE B CA 1
ATOM 7445 C C . PHE B 1 87 ? 8.43 -35.812 -5.391 1 97.31 87 PHE B C 1
ATOM 7447 O O . PHE B 1 87 ? 8.453 -37.031 -5.164 1 97.31 87 PHE B O 1
ATOM 7454 N N . THR B 1 88 ? 9.148 -34.938 -4.695 1 97.06 88 THR B N 1
ATOM 7455 C CA . THR B 1 88 ? 10.055 -35.375 -3.631 1 97.06 88 THR B CA 1
ATOM 7456 C C . THR B 1 88 ? 9.273 -36.031 -2.488 1 97.06 88 THR B C 1
ATOM 7458 O O . THR B 1 88 ? 9.703 -37.031 -1.947 1 97.06 88 THR B O 1
ATOM 7461 N N . VAL B 1 89 ? 8.203 -35.438 -2.158 1 97.44 89 VAL B N 1
ATOM 7462 C CA . VAL B 1 89 ? 7.363 -35.969 -1.091 1 97.44 89 VAL B CA 1
ATOM 7463 C C . VAL B 1 89 ? 6.82 -37.344 -1.492 1 97.44 89 VAL B C 1
ATOM 7465 O O . VAL B 1 89 ? 6.848 -38.281 -0.698 1 97.44 89 VAL B O 1
ATOM 7468 N N . ALA B 1 90 ? 6.34 -37.469 -2.74 1 97.5 90 ALA B N 1
ATOM 7469 C CA . ALA B 1 90 ? 5.789 -38.719 -3.234 1 97.5 90 ALA B CA 1
ATOM 7470 C C . ALA B 1 90 ? 6.863 -39.812 -3.293 1 97.5 90 ALA B C 1
ATOM 7472 O O . ALA B 1 90 ? 6.602 -40.969 -2.98 1 97.5 90 ALA B O 1
ATOM 7473 N N . LEU B 1 91 ? 8.047 -39.438 -3.711 1 96.19 91 LEU B N 1
ATOM 7474 C CA . LEU B 1 91 ? 9.156 -40.375 -3.77 1 96.19 91 LEU B CA 1
ATOM 7475 C C . LEU B 1 91 ? 9.516 -40.906 -2.375 1 96.19 91 LEU B C 1
ATOM 7477 O O . LEU B 1 91 ? 9.805 -42.062 -2.193 1 96.19 91 LEU B O 1
ATOM 7481 N N . LEU B 1 92 ? 9.508 -40 -1.398 1 96.62 92 LEU B N 1
ATOM 7482 C CA . LEU B 1 92 ? 9.781 -40.375 -0.015 1 96.62 92 LEU B CA 1
ATOM 7483 C C . LEU B 1 92 ? 8.734 -41.375 0.498 1 96.62 92 LEU B C 1
ATOM 7485 O O . LEU B 1 92 ? 9.078 -42.344 1.175 1 96.62 92 LEU B O 1
ATOM 7489 N N . HIS B 1 93 ? 7.512 -41.125 0.188 1 97.12 93 HIS B N 1
ATOM 7490 C CA . HIS B 1 93 ? 6.41 -41.969 0.639 1 97.12 93 HIS B CA 1
ATOM 7491 C C . HIS B 1 93 ? 6.492 -43.375 0.023 1 97.12 93 HIS B C 1
ATOM 7493 O O . HIS B 1 93 ? 6.316 -44.375 0.718 1 97.12 93 HIS B O 1
ATOM 7499 N N . LYS B 1 94 ? 6.801 -43.469 -1.232 1 95.81 94 LYS B N 1
ATOM 7500 C CA . LYS B 1 94 ? 6.758 -44.719 -1.971 1 95.81 94 LYS B CA 1
ATOM 7501 C C . LYS B 1 94 ? 8.039 -45.531 -1.767 1 95.81 94 LYS B C 1
ATOM 7503 O O . LYS B 1 94 ? 8.023 -46.75 -1.818 1 95.81 94 LYS B O 1
ATOM 7508 N N . SER B 1 95 ? 9.148 -44.906 -1.467 1 93.88 95 SER B N 1
ATOM 7509 C CA . SER B 1 95 ? 10.43 -45.594 -1.427 1 93.88 95 SER B CA 1
ATOM 7510 C C . SER B 1 95 ? 10.914 -45.781 0.007 1 93.88 95 SER B C 1
ATOM 7512 O O . SER B 1 95 ? 11.398 -46.844 0.373 1 93.88 95 SER B O 1
ATOM 7514 N N . LEU B 1 96 ? 10.828 -44.781 0.858 1 93.5 96 LEU B N 1
ATOM 7515 C CA . LEU B 1 96 ? 11.492 -44.812 2.158 1 93.5 96 LEU B CA 1
ATOM 7516 C C . LEU B 1 96 ? 10.469 -44.938 3.285 1 93.5 96 LEU B C 1
ATOM 7518 O O . LEU B 1 96 ? 10.727 -45.594 4.301 1 93.5 96 LEU B O 1
ATOM 7522 N N . LEU B 1 97 ? 9.359 -44.219 3.123 1 96.12 97 LEU B N 1
ATOM 7523 C CA . LEU B 1 97 ? 8.375 -44.156 4.203 1 96.12 97 LEU B CA 1
ATOM 7524 C C . LEU B 1 97 ? 7.055 -44.812 3.771 1 96.12 97 LEU B C 1
ATOM 7526 O O . LEU B 1 97 ? 5.988 -44.219 4.004 1 96.12 97 LEU B O 1
ATOM 7530 N N . PHE B 1 98 ? 7.117 -45.906 3.125 1 92 98 PHE B N 1
ATOM 7531 C CA . PHE B 1 98 ? 5.941 -46.562 2.564 1 92 98 PHE B CA 1
ATOM 7532 C C . PHE B 1 98 ? 5.016 -47.062 3.67 1 92 98 PHE B C 1
ATOM 7534 O O . PHE B 1 98 ? 3.822 -47.25 3.443 1 92 98 PHE B O 1
ATOM 7541 N N . TRP B 1 99 ? 5.488 -47.125 4.965 1 92.25 99 TRP B N 1
ATOM 7542 C CA . TRP B 1 99 ? 4.719 -47.688 6.066 1 92.25 99 TRP B CA 1
ATOM 7543 C C . TRP B 1 99 ? 3.928 -46.625 6.793 1 92.25 99 TRP B C 1
ATOM 7545 O O . TRP B 1 99 ? 3.057 -46.906 7.609 1 92.25 99 TRP B O 1
ATOM 7555 N N . ALA B 1 100 ? 4.219 -45.438 6.523 1 93.81 100 ALA B N 1
ATOM 7556 C CA . ALA B 1 100 ? 3.584 -44.312 7.227 1 93.81 100 ALA B CA 1
ATOM 7557 C C . ALA B 1 100 ? 2.646 -43.531 6.301 1 93.81 100 ALA B C 1
ATOM 7559 O O . ALA B 1 100 ? 2.727 -43.688 5.074 1 93.81 100 ALA B O 1
ATOM 7560 N N . PRO B 1 101 ? 1.716 -42.812 6.953 1 93.06 101 PRO B N 1
ATOM 7561 C CA . PRO B 1 101 ? 0.836 -42 6.129 1 93.06 101 PRO B CA 1
ATOM 7562 C C . PRO B 1 101 ? 1.598 -40.906 5.348 1 93.06 101 PRO B C 1
ATOM 7564 O O . PRO B 1 101 ? 2.727 -40.562 5.707 1 93.06 101 PRO B O 1
ATOM 7567 N N . LEU B 1 102 ? 1.005 -40.469 4.293 1 94.12 102 LEU B N 1
ATOM 7568 C CA . LEU B 1 102 ? 1.623 -39.5 3.416 1 94.12 102 LEU B CA 1
ATOM 7569 C C . LEU B 1 102 ? 1.934 -38.219 4.18 1 94.12 102 LEU B C 1
ATOM 7571 O O . LEU B 1 102 ? 2.887 -37.5 3.85 1 94.12 102 LEU B O 1
ATOM 7575 N N . THR B 1 103 ? 1.192 -37.938 5.242 1 92.06 103 THR B N 1
ATOM 7576 C CA . THR B 1 103 ? 1.39 -36.719 6.043 1 92.06 103 THR B CA 1
ATOM 7577 C C . THR B 1 103 ? 2.795 -36.719 6.637 1 92.06 103 THR B C 1
ATOM 7579 O O . THR B 1 103 ? 3.402 -35.625 6.754 1 92.06 103 THR B O 1
ATOM 7582 N N . LEU B 1 104 ? 3.256 -37.812 6.992 1 95.38 104 LEU B N 1
ATOM 7583 C CA . LEU B 1 104 ? 4.613 -37.875 7.52 1 95.38 104 LEU B CA 1
ATOM 7584 C C . LEU B 1 104 ? 5.637 -37.562 6.438 1 95.38 104 LEU B C 1
ATOM 7586 O O . LEU B 1 104 ? 6.594 -36.812 6.688 1 95.38 104 LEU B O 1
ATOM 7590 N N . SER B 1 105 ? 5.449 -38.094 5.281 1 96.94 105 SER B N 1
ATOM 7591 C CA . SER B 1 105 ? 6.355 -37.812 4.176 1 96.94 105 SER B CA 1
ATOM 7592 C C . SER B 1 105 ? 6.336 -36.312 3.83 1 96.94 105 SER B C 1
ATOM 7594 O O . SER B 1 105 ? 7.363 -35.75 3.455 1 96.94 105 SER B O 1
ATOM 7596 N N . PHE B 1 106 ? 5.168 -35.781 3.9 1 96 106 PHE B N 1
ATOM 7597 C CA . PHE B 1 106 ? 5.047 -34.344 3.645 1 96 106 PHE B CA 1
ATOM 7598 C C . PHE B 1 106 ? 5.836 -33.531 4.676 1 96 106 PHE B C 1
ATOM 7600 O O . PHE B 1 106 ? 6.57 -32.625 4.32 1 96 106 PHE B O 1
ATOM 7607 N N . ASN B 1 107 ? 5.73 -33.875 5.941 1 95.5 107 ASN B N 1
ATOM 7608 C CA . ASN B 1 107 ? 6.461 -33.188 7.008 1 95.5 107 ASN B CA 1
ATOM 7609 C C . ASN B 1 107 ? 7.969 -33.375 6.855 1 95.5 107 ASN B C 1
ATOM 7611 O O . ASN B 1 107 ? 8.734 -32.406 7.023 1 95.5 107 ASN B O 1
ATOM 7615 N N . VAL B 1 108 ? 8.328 -34.531 6.527 1 96.94 108 VAL B N 1
ATOM 7616 C CA . VAL B 1 108 ? 9.75 -34.812 6.324 1 96.94 108 VAL B CA 1
ATOM 7617 C C . VAL B 1 108 ? 10.25 -34.031 5.102 1 96.94 108 VAL B C 1
ATOM 7619 O O . VAL B 1 108 ? 11.391 -33.594 5.07 1 96.94 108 VAL B O 1
ATOM 7622 N N . GLY B 1 109 ? 9.367 -33.938 4.062 1 96.75 109 GLY B N 1
ATOM 7623 C CA . GLY B 1 109 ? 9.719 -33.094 2.922 1 96.75 109 GLY B CA 1
ATOM 7624 C C . GLY B 1 109 ? 10.016 -31.672 3.295 1 96.75 109 GLY B C 1
ATOM 7625 O O . GLY B 1 109 ? 10.945 -31.062 2.768 1 96.75 109 GLY B O 1
ATOM 7626 N N . ILE B 1 110 ? 9.266 -31.109 4.172 1 96.31 110 ILE B N 1
ATOM 7627 C CA . ILE B 1 110 ? 9.484 -29.75 4.664 1 96.31 110 ILE B CA 1
ATOM 7628 C C . ILE B 1 110 ? 10.812 -29.688 5.41 1 96.31 110 ILE B C 1
ATOM 7630 O O . ILE B 1 110 ? 11.602 -28.75 5.211 1 96.31 110 ILE B O 1
ATOM 7634 N N . LEU B 1 111 ? 11.047 -30.672 6.25 1 96.81 111 LEU B N 1
ATOM 7635 C CA . LEU B 1 111 ? 12.305 -30.734 6.984 1 96.81 111 LEU B CA 1
ATOM 7636 C C . LEU B 1 111 ? 13.492 -30.797 6.027 1 96.81 111 LEU B C 1
ATOM 7638 O O . LEU B 1 111 ? 14.5 -30.109 6.23 1 96.81 111 LEU B O 1
ATOM 7642 N N . LEU B 1 112 ? 13.375 -31.609 5.008 1 96.88 112 LEU B N 1
ATOM 7643 C CA . LEU B 1 112 ? 14.43 -31.719 4.008 1 96.88 112 LEU B CA 1
ATOM 7644 C C . LEU B 1 112 ? 14.672 -30.375 3.314 1 96.88 112 LEU B C 1
ATOM 7646 O O . LEU B 1 112 ? 15.805 -30.047 2.963 1 96.88 112 LEU B O 1
ATOM 7650 N N . SER B 1 113 ? 13.609 -29.672 3.068 1 97 113 SER B N 1
ATOM 7651 C CA . SER B 1 113 ? 13.742 -28.359 2.457 1 97 113 SER B CA 1
ATOM 7652 C C . SER B 1 113 ? 14.516 -27.406 3.359 1 97 113 SER B C 1
ATOM 7654 O O . SER B 1 113 ? 15.367 -26.656 2.883 1 97 113 SER B O 1
ATOM 7656 N N . VAL B 1 114 ? 14.289 -27.438 4.637 1 97.25 114 VAL B N 1
ATOM 7657 C CA . VAL B 1 114 ? 14.984 -26.578 5.59 1 97.25 114 VAL B CA 1
ATOM 7658 C C . VAL B 1 114 ? 16.453 -26.969 5.66 1 97.25 114 VAL B C 1
ATOM 7660 O O . VAL B 1 114 ? 17.344 -26.109 5.695 1 97.25 114 VAL B O 1
ATOM 7663 N N . LEU B 1 115 ? 16.703 -28.266 5.699 1 97.56 115 LEU B N 1
ATOM 7664 C CA . LEU B 1 115 ? 18.078 -28.766 5.73 1 97.56 115 LEU B CA 1
ATOM 7665 C C . LEU B 1 115 ? 18.812 -28.375 4.453 1 97.56 115 LEU B C 1
ATOM 7667 O O . LEU B 1 115 ? 19.984 -28 4.5 1 97.56 115 LEU B O 1
ATOM 7671 N N . LEU B 1 116 ? 18.109 -28.516 3.334 1 97.25 116 LEU B N 1
ATOM 7672 C CA . LEU B 1 116 ? 18.719 -28.125 2.059 1 97.25 116 LEU B CA 1
ATOM 7673 C C . LEU B 1 116 ? 19.078 -26.656 2.051 1 97.25 116 LEU B C 1
ATOM 7675 O O . LEU B 1 116 ? 20.156 -26.266 1.596 1 97.25 116 LEU B O 1
ATOM 7679 N N . PHE B 1 117 ? 18.188 -25.844 2.523 1 97.44 117 PHE B N 1
ATOM 7680 C CA . PHE B 1 117 ? 18.453 -24.422 2.584 1 97.44 117 PHE B CA 1
ATOM 7681 C C . PHE B 1 117 ? 19.641 -24.125 3.484 1 97.44 117 PHE B C 1
ATOM 7683 O O . PHE B 1 117 ? 20.5 -23.312 3.143 1 97.44 117 PHE B O 1
ATOM 7690 N N . THR B 1 118 ? 19.672 -24.75 4.641 1 97 118 THR B N 1
ATOM 7691 C CA . THR B 1 118 ? 20.766 -24.578 5.582 1 97 118 THR B CA 1
ATOM 7692 C C . THR B 1 118 ? 22.094 -24.969 4.945 1 97 118 THR B C 1
ATOM 7694 O O . THR B 1 118 ? 23.078 -24.234 5.059 1 97 118 THR B O 1
ATOM 7697 N N . TYR B 1 119 ? 22.078 -26.094 4.273 1 96.31 119 TYR B N 1
ATOM 7698 C CA . TYR B 1 119 ? 23.281 -26.547 3.572 1 96.31 119 TYR B CA 1
ATOM 7699 C C . TYR B 1 119 ? 23.719 -25.531 2.527 1 96.31 119 TYR B C 1
ATOM 7701 O O . TYR B 1 119 ? 24.891 -25.141 2.484 1 96.31 119 TYR B O 1
ATOM 7709 N N . ALA B 1 120 ? 22.781 -25.109 1.718 1 96.94 120 ALA B N 1
ATOM 7710 C CA . ALA B 1 120 ? 23.078 -24.172 0.639 1 96.94 120 ALA B CA 1
ATOM 7711 C C . ALA B 1 120 ? 23.562 -22.828 1.193 1 96.94 120 ALA B C 1
ATOM 7713 O O . ALA B 1 120 ? 24.516 -22.234 0.674 1 96.94 120 ALA B O 1
ATOM 7714 N N . PHE B 1 121 ? 22.906 -22.344 2.244 1 96.25 121 PHE B N 1
ATOM 7715 C CA . PHE B 1 121 ? 23.25 -21.047 2.83 1 96.25 121 PHE B CA 1
ATOM 7716 C C . PHE B 1 121 ? 24.656 -21.078 3.412 1 96.25 121 PHE B C 1
ATOM 7718 O O . PHE B 1 121 ? 25.438 -20.156 3.189 1 96.25 121 PHE B O 1
ATOM 7725 N N . ILE B 1 122 ? 24.984 -22.125 4.145 1 93.44 122 ILE B N 1
ATOM 7726 C CA . ILE B 1 122 ? 26.297 -22.219 4.777 1 93.44 122 ILE B CA 1
ATOM 7727 C C . ILE B 1 122 ? 27.375 -22.328 3.705 1 93.44 122 ILE B C 1
ATOM 7729 O O . ILE B 1 122 ? 28.391 -21.609 3.754 1 93.44 122 ILE B O 1
ATOM 7733 N N . LYS B 1 123 ? 27.156 -23.125 2.707 1 92.19 123 LYS B N 1
ATOM 7734 C CA . LYS B 1 123 ? 28.156 -23.297 1.661 1 92.19 123 LYS B CA 1
ATOM 7735 C C . LYS B 1 123 ? 28.375 -22.016 0.874 1 92.19 123 LYS B C 1
ATOM 7737 O O . LYS B 1 123 ? 29.516 -21.609 0.624 1 92.19 123 LYS B O 1
ATOM 7742 N N . PHE B 1 124 ? 27.359 -21.391 0.538 1 93.12 124 PHE B N 1
ATOM 7743 C CA . PHE B 1 124 ? 27.453 -20.188 -0.279 1 93.12 124 PHE B CA 1
ATOM 7744 C C . PHE B 1 124 ? 28.031 -19.031 0.531 1 93.12 124 PHE B C 1
ATOM 7746 O O . PHE B 1 124 ? 28.875 -18.266 0.037 1 93.12 124 PHE B O 1
ATOM 7753 N N . SER B 1 125 ? 27.562 -18.844 1.783 1 92.44 125 SER B N 1
ATOM 7754 C CA . SER B 1 125 ? 28.031 -17.734 2.619 1 92.44 125 SER B CA 1
ATOM 7755 C C . SER B 1 125 ? 29.531 -17.875 2.906 1 92.44 125 SER B C 1
ATOM 7757 O O . SER B 1 125 ? 30.266 -16.891 2.818 1 92.44 125 SER B O 1
ATOM 7759 N N . LEU B 1 126 ? 29.969 -19.047 3.172 1 89.94 126 LEU B N 1
ATOM 7760 C CA . LEU B 1 126 ? 31.375 -19.25 3.479 1 89.94 126 LEU B CA 1
ATOM 7761 C C . LEU B 1 126 ? 32.25 -19.047 2.232 1 89.94 126 LEU B C 1
ATOM 7763 O O . LEU B 1 126 ? 33.375 -18.578 2.324 1 89.94 126 LEU B O 1
ATOM 7767 N N . LEU B 1 127 ? 31.703 -19.453 1.096 1 88.25 127 LEU B N 1
ATOM 7768 C CA . LEU B 1 127 ? 32.406 -19.219 -0.15 1 88.25 127 LEU B CA 1
ATOM 7769 C C . LEU B 1 127 ? 32.531 -17.719 -0.434 1 88.25 127 LEU B C 1
ATOM 7771 O O . LEU B 1 127 ? 33.562 -17.25 -0.889 1 88.25 127 LEU B O 1
ATOM 7775 N N . LEU B 1 128 ? 31.5 -17.047 -0.167 1 87.75 128 LEU B N 1
ATOM 7776 C CA . LEU B 1 128 ? 31.453 -15.602 -0.394 1 87.75 128 LEU B CA 1
ATOM 7777 C C . LEU B 1 128 ? 32.438 -14.875 0.51 1 87.75 128 LEU B C 1
ATOM 7779 O O . LEU B 1 128 ? 33.062 -13.898 0.096 1 87.75 128 LEU B O 1
ATOM 7783 N N . LEU B 1 129 ? 32.562 -15.328 1.689 1 84.62 129 LEU B N 1
ATOM 7784 C CA . LEU B 1 129 ? 33.438 -14.695 2.664 1 84.62 129 LEU B CA 1
ATOM 7785 C C . LEU B 1 129 ? 34.875 -15.148 2.475 1 84.62 129 LEU B C 1
ATOM 7787 O O . LEU B 1 129 ? 35.781 -14.742 3.23 1 84.62 129 LEU B O 1
ATOM 7791 N N . SER B 1 130 ? 35.25 -15.789 1.298 1 68.62 130 SER B N 1
ATOM 7792 C CA . SER B 1 130 ? 36.594 -16.266 0.921 1 68.62 130 SER B CA 1
ATOM 7793 C C . SER B 1 130 ? 37.25 -17 2.078 1 68.62 130 SER B C 1
ATOM 7795 O O . SER B 1 130 ? 38.469 -16.844 2.303 1 68.62 130 SER B O 1
ATOM 7797 N N . GLU B 1 131 ? 36.438 -17.469 2.895 1 63.66 131 GLU B N 1
ATOM 7798 C CA . GLU B 1 131 ? 37 -18.078 4.086 1 63.66 131 GLU B CA 1
ATOM 7799 C C . GLU B 1 131 ? 37.344 -19.547 3.834 1 63.66 131 GLU B C 1
ATOM 7801 O O . GLU B 1 131 ? 36.469 -20.391 3.695 1 63.66 131 GLU B O 1
ATOM 7806 N N . THR B 1 132 ? 38.5 -19.734 3.297 1 55.22 132 THR B N 1
ATOM 7807 C CA . THR B 1 132 ? 38.938 -21.109 3.098 1 55.22 132 THR B CA 1
ATOM 7808 C C . THR B 1 132 ? 39.312 -21.75 4.426 1 55.22 132 THR B C 1
ATOM 7810 O O . THR B 1 132 ? 39.219 -22.969 4.594 1 55.22 132 THR B O 1
ATOM 7813 N N . ASN B 1 133 ? 39.656 -20.891 5.355 1 55.16 133 ASN B N 1
ATOM 7814 C CA . ASN B 1 133 ? 40.188 -21.484 6.574 1 55.16 133 ASN B CA 1
ATOM 7815 C C . ASN B 1 133 ? 39.125 -21.594 7.66 1 55.16 133 ASN B C 1
ATOM 7817 O O . ASN B 1 133 ? 39.375 -22.141 8.734 1 55.16 133 ASN B O 1
ATOM 7821 N N . HIS B 1 134 ? 37.906 -21.406 7.402 1 61.81 134 HIS B N 1
ATOM 7822 C CA . HIS B 1 134 ? 36.75 -21.531 8.289 1 61.81 134 HIS B CA 1
ATOM 7823 C C . HIS B 1 134 ? 37.062 -21 9.68 1 61.81 134 HIS B C 1
ATOM 7825 O O . HIS B 1 134 ? 36.875 -21.703 10.68 1 61.81 134 HIS B O 1
ATOM 7831 N N . LYS B 1 135 ? 37.531 -19.766 9.789 1 76.81 135 LYS B N 1
ATOM 7832 C CA . LYS B 1 135 ? 37.75 -19.109 11.078 1 76.81 135 LYS B CA 1
ATOM 7833 C C . LYS B 1 135 ? 36.469 -19.094 11.914 1 76.81 135 LYS B C 1
ATOM 7835 O O . LYS B 1 135 ? 35.375 -18.922 11.383 1 76.81 135 LYS B O 1
ATOM 7840 N N . ALA B 1 136 ? 36.625 -19.375 13.164 1 78.5 136 ALA B N 1
ATOM 7841 C CA . ALA B 1 136 ? 35.5 -19.516 14.086 1 78.5 136 ALA B CA 1
ATOM 7842 C C . ALA B 1 136 ? 34.562 -18.297 14.023 1 78.5 136 ALA B C 1
ATOM 7844 O O . ALA B 1 136 ? 33.344 -18.438 14 1 78.5 136 ALA B O 1
ATOM 7845 N N . ASN B 1 137 ? 35.094 -17.125 13.961 1 84.88 137 ASN B N 1
ATOM 7846 C CA . ASN B 1 137 ? 34.312 -15.914 13.961 1 84.88 137 ASN B CA 1
ATOM 7847 C C . ASN B 1 137 ? 33.469 -15.805 12.695 1 84.88 137 ASN B C 1
ATOM 7849 O O . ASN B 1 137 ? 32.312 -15.383 12.758 1 84.88 137 ASN B O 1
ATOM 7853 N N . THR B 1 138 ? 34.031 -16.234 11.641 1 87.62 138 THR B N 1
ATOM 7854 C CA . THR B 1 138 ? 33.312 -16.141 10.375 1 87.62 138 THR B CA 1
ATOM 7855 C C . THR B 1 138 ? 32.188 -17.172 10.328 1 87.62 138 THR B C 1
ATOM 7857 O O . THR B 1 138 ? 31.109 -16.875 9.805 1 87.62 138 THR B O 1
ATOM 7860 N N . VAL B 1 139 ? 32.469 -18.266 10.859 1 88.06 139 VAL B N 1
ATOM 7861 C CA . VAL B 1 139 ? 31.453 -19.297 10.891 1 88.06 139 VAL B CA 1
ATOM 7862 C C . VAL B 1 139 ? 30.312 -18.875 11.805 1 88.06 139 VAL B C 1
ATOM 7864 O O . VAL B 1 139 ? 29.141 -19.078 11.477 1 88.06 139 VAL B O 1
ATOM 7867 N N . MET B 1 140 ? 30.688 -18.328 12.938 1 91.25 140 MET B N 1
ATOM 7868 C CA . MET B 1 140 ? 29.672 -17.875 13.867 1 91.25 140 MET B CA 1
ATOM 7869 C C . MET B 1 140 ? 28.812 -16.766 13.25 1 91.25 140 MET B C 1
ATOM 7871 O O . MET B 1 140 ? 27.609 -16.719 13.477 1 91.25 140 MET B O 1
ATOM 7875 N N . LEU B 1 141 ? 29.438 -15.961 12.516 1 91.94 141 LEU B N 1
ATOM 7876 C CA . LEU B 1 141 ? 28.703 -14.898 11.828 1 91.94 141 LEU B CA 1
ATOM 7877 C C . LEU B 1 141 ? 27.781 -15.477 10.766 1 91.94 141 LEU B C 1
ATOM 7879 O O . LEU B 1 141 ? 26.625 -15.039 10.633 1 91.94 141 LEU B O 1
ATOM 7883 N N . ALA B 1 142 ? 28.25 -16.406 10.055 1 92.75 142 ALA B N 1
ATOM 7884 C CA . ALA B 1 142 ? 27.422 -17.047 9.016 1 92.75 142 ALA B CA 1
ATOM 7885 C C . ALA B 1 142 ? 26.203 -17.719 9.625 1 92.75 142 ALA B C 1
ATOM 7887 O O . ALA B 1 142 ? 25.094 -17.609 9.086 1 92.75 142 ALA B O 1
ATOM 7888 N N . MET B 1 143 ? 26.422 -18.344 10.734 1 93.88 143 MET B N 1
ATOM 7889 C CA . MET B 1 143 ? 25.312 -19 11.406 1 93.88 143 MET B CA 1
ATOM 7890 C C . MET B 1 143 ? 24.312 -17.984 11.953 1 93.88 143 MET B C 1
ATOM 7892 O O . MET B 1 143 ? 23.109 -18.219 11.93 1 93.88 143 MET B O 1
ATOM 7896 N N . SER B 1 144 ? 24.844 -16.891 12.43 1 94.62 144 SER B N 1
ATOM 7897 C CA . SER B 1 144 ? 23.953 -15.82 12.883 1 94.62 144 SER B CA 1
ATOM 7898 C C . SER B 1 144 ? 23.141 -15.242 11.727 1 94.62 144 SER B C 1
ATOM 7900 O O . SER B 1 144 ? 21.969 -14.891 11.898 1 94.62 144 SER B O 1
ATOM 7902 N N . GLY B 1 145 ? 23.781 -15.117 10.586 1 95 145 GLY B N 1
ATOM 7903 C CA . GLY B 1 145 ? 23.078 -14.664 9.406 1 95 145 GLY B CA 1
ATOM 7904 C C . GLY B 1 145 ? 21.969 -15.602 8.977 1 95 145 GLY B C 1
ATOM 7905 O O . GLY B 1 145 ? 20.891 -15.164 8.57 1 95 145 GLY B O 1
ATOM 7906 N N . LEU B 1 146 ? 22.219 -16.844 9.07 1 95.69 146 LEU B N 1
ATOM 7907 C CA . LEU B 1 146 ? 21.219 -17.844 8.75 1 95.69 146 LEU B CA 1
ATOM 7908 C C . LEU B 1 146 ? 20 -17.719 9.664 1 95.69 146 LEU B C 1
ATOM 7910 O O . LEU B 1 146 ? 18.859 -17.703 9.188 1 95.69 146 LEU B O 1
ATOM 7914 N N . LEU B 1 147 ? 20.281 -17.562 10.93 1 94.81 147 LEU B N 1
ATOM 7915 C CA . LEU B 1 147 ? 19.203 -17.453 11.898 1 94.81 147 LEU B CA 1
ATOM 7916 C C . LEU B 1 147 ? 18.438 -16.141 11.695 1 94.81 147 LEU B C 1
ATOM 7918 O O . LEU B 1 147 ? 17.219 -16.094 11.883 1 94.81 147 LEU B O 1
ATOM 7922 N N . PHE B 1 148 ? 19.141 -15.133 11.383 1 92.94 148 PHE B N 1
ATOM 7923 C CA . PHE B 1 148 ? 18.484 -13.867 11.07 1 92.94 148 PHE B CA 1
ATOM 7924 C C . PHE B 1 148 ? 17.484 -14.031 9.938 1 92.94 148 PHE B C 1
ATOM 7926 O O . PHE B 1 148 ? 16.328 -13.617 10.055 1 92.94 148 PHE B O 1
ATOM 7933 N N . PHE B 1 149 ? 17.875 -14.664 8.859 1 93.12 149 PHE B N 1
ATOM 7934 C CA . PHE B 1 149 ? 16.984 -14.82 7.707 1 93.12 149 PHE B CA 1
ATOM 7935 C C . PHE B 1 149 ? 15.812 -15.727 8.047 1 93.12 149 PHE B C 1
ATOM 7937 O O . PHE B 1 149 ? 14.688 -15.477 7.613 1 93.12 149 PHE B O 1
ATOM 7944 N N . PHE B 1 150 ? 16.094 -16.75 8.812 1 92.56 150 PHE B N 1
ATOM 7945 C CA . PHE B 1 150 ? 15.039 -17.688 9.195 1 92.56 150 PHE B CA 1
ATOM 7946 C C . PHE B 1 150 ? 13.938 -16.984 9.969 1 92.56 150 PHE B C 1
ATOM 7948 O O . PHE B 1 150 ? 12.758 -17.312 9.812 1 92.56 150 PHE B O 1
ATOM 7955 N N . LEU B 1 151 ? 14.328 -16 10.695 1 88.69 151 LEU B N 1
ATOM 7956 C CA . LEU B 1 151 ? 13.367 -15.398 11.609 1 88.69 151 LEU B CA 1
ATOM 7957 C C . LEU B 1 151 ? 12.758 -14.141 10.992 1 88.69 151 LEU B C 1
ATOM 7959 O O . LEU B 1 151 ? 11.898 -13.5 11.609 1 88.69 151 LEU B O 1
ATOM 7963 N N . CYS B 1 152 ? 13.156 -13.82 9.852 1 84.62 152 CYS B N 1
ATOM 7964 C CA . CYS B 1 152 ? 12.531 -12.68 9.18 1 84.62 152 CYS B CA 1
ATOM 7965 C C . CYS B 1 152 ? 11.109 -13.008 8.75 1 84.62 152 CYS B C 1
ATOM 7967 O O . CYS B 1 152 ? 10.859 -14.07 8.18 1 84.62 152 CYS B O 1
ATOM 7969 N N . SER B 1 153 ? 10.133 -12.211 9.125 1 71.62 153 SER B N 1
ATOM 7970 C CA . SER B 1 153 ? 8.727 -12.492 8.836 1 71.62 153 SER B CA 1
ATOM 7971 C C . SER B 1 153 ? 8.414 -12.258 7.363 1 71.62 153 SER B C 1
ATOM 7973 O O . SER B 1 153 ? 7.562 -12.945 6.789 1 71.62 153 SER B O 1
ATOM 7975 N N . GLY B 1 154 ? 9.258 -11.43 6.699 1 65.19 154 GLY B N 1
ATOM 7976 C CA . GLY B 1 154 ? 8.867 -11.078 5.344 1 65.19 154 GLY B CA 1
ATOM 7977 C C . GLY B 1 154 ? 7.469 -10.492 5.254 1 65.19 154 GLY B C 1
ATOM 7978 O O . GLY B 1 154 ? 6.98 -9.891 6.211 1 65.19 154 GLY B O 1
ATOM 7979 N N . GLU B 1 155 ? 6.809 -10.516 4.074 1 64.62 155 GLU B N 1
ATOM 7980 C CA . GLU B 1 155 ? 5.422 -10.086 3.936 1 64.62 155 GLU B CA 1
ATOM 7981 C C . GLU B 1 155 ? 4.457 -11.18 4.402 1 64.62 155 GLU B C 1
ATOM 7983 O O . GLU B 1 155 ? 4.262 -12.18 3.707 1 64.62 155 GLU B O 1
ATOM 7988 N N . GLU B 1 156 ? 4.133 -11.234 5.688 1 63.03 156 GLU B N 1
ATOM 7989 C CA . GLU B 1 156 ? 3.236 -12.266 6.199 1 63.03 156 GLU B CA 1
ATOM 7990 C C . GLU B 1 156 ? 1.882 -12.219 5.496 1 63.03 156 GLU B C 1
ATOM 7992 O O . GLU B 1 156 ? 1.344 -11.141 5.25 1 63.03 156 GLU B O 1
ATOM 7997 N N . PRO B 1 157 ? 1.39 -13.312 5.148 1 65.06 157 PRO B N 1
ATOM 7998 C CA . PRO B 1 157 ? 1.878 -14.68 5.34 1 65.06 157 PRO B CA 1
ATOM 7999 C C . PRO B 1 157 ? 2.6 -15.227 4.109 1 65.06 157 PRO B C 1
ATOM 8001 O O . PRO B 1 157 ? 2.869 -16.422 4.031 1 65.06 157 PRO B O 1
ATOM 8004 N N . PHE B 1 158 ? 3.074 -14.383 3.162 1 71.38 158 PHE B N 1
ATOM 8005 C CA . PHE B 1 158 ? 3.535 -14.867 1.865 1 71.38 158 PHE B CA 1
ATOM 8006 C C . PHE B 1 158 ? 5.051 -14.734 1.744 1 71.38 158 PHE B C 1
ATOM 8008 O O . PHE B 1 158 ? 5.594 -14.773 0.64 1 71.38 158 PHE B O 1
ATOM 8015 N N . GLY B 1 159 ? 5.707 -14.773 2.787 1 77.62 159 GLY B N 1
ATOM 8016 C CA . GLY B 1 159 ? 7.152 -14.617 2.74 1 77.62 159 GLY B CA 1
ATOM 8017 C C . GLY B 1 159 ? 7.883 -15.906 2.408 1 77.62 159 GLY B C 1
ATOM 8018 O O . GLY B 1 159 ? 7.266 -16.969 2.311 1 77.62 159 GLY B O 1
ATOM 8019 N N . LEU B 1 160 ? 9.242 -15.875 2.076 1 85 160 LEU B N 1
ATOM 8020 C CA . LEU B 1 160 ? 10.047 -17.031 1.708 1 85 160 LEU B CA 1
ATOM 8021 C C . LEU B 1 160 ? 10.984 -17.422 2.842 1 85 160 LEU B C 1
ATOM 8023 O O . LEU B 1 160 ? 11.883 -18.25 2.652 1 85 160 LEU B O 1
ATOM 8027 N N . SER B 1 161 ? 10.773 -16.844 4.012 1 88.81 161 SER B N 1
ATOM 8028 C CA . SER B 1 161 ? 11.539 -17.266 5.18 1 88.81 161 SER B CA 1
ATOM 8029 C C . SER B 1 161 ? 10.883 -18.453 5.883 1 88.81 161 SER B C 1
ATOM 8031 O O . SER B 1 161 ? 9.961 -19.062 5.344 1 88.81 161 SER B O 1
ATOM 8033 N N . LEU B 1 162 ? 11.445 -18.828 6.988 1 90.38 162 LEU B N 1
ATOM 8034 C CA . LEU B 1 162 ? 10.867 -19.953 7.723 1 90.38 162 LEU B CA 1
ATOM 8035 C C . LEU B 1 162 ? 9.453 -19.609 8.195 1 90.38 162 LEU B C 1
ATOM 8037 O O . LEU B 1 162 ? 8.594 -20.5 8.266 1 90.38 162 LEU B O 1
ATOM 8041 N N . VAL B 1 163 ? 9.258 -18.391 8.453 1 83.31 163 VAL B N 1
ATOM 8042 C CA . VAL B 1 163 ? 7.938 -17.938 8.883 1 83.31 163 VAL B CA 1
ATOM 8043 C C . VAL B 1 163 ? 6.934 -18.125 7.746 1 83.31 163 VAL B C 1
ATOM 8045 O O . VAL B 1 163 ? 5.816 -18.594 7.965 1 83.31 163 VAL B O 1
ATOM 8048 N N . GLY B 1 164 ? 7.359 -17.812 6.527 1 83.81 164 GLY B N 1
ATOM 8049 C CA . GLY B 1 164 ? 6.508 -18.016 5.367 1 83.81 164 GLY B CA 1
ATOM 8050 C C . GLY B 1 164 ? 6.312 -19.469 5.02 1 83.81 164 GLY B C 1
ATOM 8051 O O . GLY B 1 164 ? 5.227 -19.875 4.598 1 83.81 164 GLY B O 1
ATOM 8052 N N . LEU B 1 165 ? 7.367 -20.234 5.262 1 90.69 165 LEU B N 1
ATOM 8053 C CA . LEU B 1 165 ? 7.301 -21.672 4.992 1 90.69 165 LEU B CA 1
ATOM 8054 C C . LEU B 1 165 ? 6.195 -22.328 5.812 1 90.69 165 LEU B C 1
ATOM 8056 O O . LEU B 1 165 ? 5.383 -23.094 5.277 1 90.69 165 LEU B O 1
ATOM 8060 N N . PHE B 1 166 ? 6.086 -21.984 7.035 1 88.5 166 PHE B N 1
ATOM 8061 C CA . PHE B 1 166 ? 5.113 -22.609 7.918 1 88.5 166 PHE B CA 1
ATOM 8062 C C . PHE B 1 166 ? 3.74 -21.969 7.762 1 88.5 166 PHE B C 1
ATOM 8064 O O . PHE B 1 166 ? 2.756 -22.453 8.32 1 88.5 166 PHE B O 1
ATOM 8071 N N . SER B 1 167 ? 3.748 -20.906 6.914 1 80.94 167 SER B N 1
ATOM 8072 C CA . SER B 1 167 ? 2.453 -20.344 6.551 1 80.94 167 SER B CA 1
ATOM 8073 C C . SER B 1 167 ? 1.923 -20.953 5.258 1 80.94 167 SER B C 1
ATOM 8075 O O . SER B 1 167 ? 0.738 -20.812 4.945 1 80.94 167 SER B O 1
ATOM 8077 N N . GLY B 1 168 ? 2.855 -21.578 4.496 1 84.44 168 GLY B N 1
ATOM 8078 C CA . GLY B 1 168 ? 2.33 -22.281 3.338 1 84.44 168 GLY B CA 1
ATOM 8079 C C . GLY B 1 168 ? 3.176 -22.094 2.092 1 84.44 168 GLY B C 1
ATOM 8080 O O . GLY B 1 168 ? 2.906 -22.703 1.054 1 84.44 168 GLY B O 1
ATOM 8081 N N . THR B 1 169 ? 4.227 -21.312 2.16 1 88.75 169 THR B N 1
ATOM 8082 C CA . THR B 1 169 ? 5.051 -21.094 0.977 1 88.75 169 THR B CA 1
ATOM 8083 C C . THR B 1 169 ? 6.156 -22.141 0.893 1 88.75 169 THR B C 1
ATOM 8085 O O . THR B 1 169 ? 7.332 -21.812 0.737 1 88.75 169 THR B O 1
ATOM 8088 N N . VAL B 1 170 ? 5.762 -23.359 0.827 1 92.5 170 VAL B N 1
ATOM 8089 C CA . VAL B 1 170 ? 6.688 -24.484 0.892 1 92.5 170 VAL B CA 1
ATOM 8090 C C . VAL B 1 170 ? 7.453 -24.594 -0.426 1 92.5 170 VAL B C 1
ATOM 8092 O O . VAL B 1 170 ? 8.672 -24.766 -0.43 1 92.5 170 VAL B O 1
ATOM 8095 N N . THR B 1 171 ? 6.758 -24.438 -1.561 1 93.69 171 THR B N 1
ATOM 8096 C CA . THR B 1 171 ? 7.406 -24.594 -2.861 1 93.69 171 THR B CA 1
ATOM 8097 C C . THR B 1 171 ? 8.359 -23.422 -3.119 1 93.69 171 THR B C 1
ATOM 8099 O O . THR B 1 171 ? 9.43 -23.609 -3.701 1 93.69 171 THR B O 1
ATOM 8102 N N . GLY B 1 172 ? 7.965 -22.281 -2.635 1 92.5 172 GLY B N 1
ATOM 8103 C CA . GLY B 1 172 ? 8.828 -21.109 -2.781 1 92.5 172 GLY B CA 1
ATOM 8104 C C . GLY B 1 172 ? 10.125 -21.234 -1.99 1 92.5 172 GLY B C 1
ATOM 8105 O O . GLY B 1 172 ? 11.195 -20.922 -2.502 1 92.5 172 GLY B O 1
ATOM 8106 N N . PHE B 1 173 ? 9.961 -21.672 -0.781 1 94.62 173 PHE B N 1
ATOM 8107 C CA . PHE B 1 173 ? 11.133 -21.859 0.061 1 94.62 173 PHE B CA 1
ATOM 8108 C C . PHE B 1 173 ? 12.039 -22.953 -0.514 1 94.62 173 PHE B C 1
ATOM 8110 O O . PHE B 1 173 ? 13.266 -22.812 -0.511 1 94.62 173 PHE B O 1
ATOM 8117 N N . PHE B 1 174 ? 11.422 -24.016 -1.004 1 96.56 174 PHE B N 1
ATOM 8118 C CA . PHE B 1 174 ? 12.156 -25.109 -1.642 1 96.56 174 PHE B CA 1
ATOM 8119 C C . PHE B 1 174 ? 12.906 -24.609 -2.869 1 96.56 174 PHE B C 1
ATOM 8121 O O . PHE B 1 174 ? 14.078 -24.938 -3.068 1 96.56 174 PHE B O 1
ATOM 8128 N N . GLY B 1 175 ? 12.289 -23.797 -3.639 1 95.56 175 GLY B N 1
ATOM 8129 C CA . GLY B 1 175 ? 12.922 -23.203 -4.801 1 95.56 175 GLY B CA 1
ATOM 8130 C C . GLY B 1 175 ? 14.062 -22.266 -4.438 1 95.56 175 GLY B C 1
ATOM 8131 O O . GLY B 1 175 ? 15.094 -22.234 -5.113 1 95.56 175 GLY B O 1
ATOM 8132 N N . LEU B 1 176 ? 13.891 -21.531 -3.43 1 95.25 176 LEU B N 1
ATOM 8133 C CA . LEU B 1 176 ? 14.922 -20.609 -2.961 1 95.25 176 LEU B CA 1
ATOM 8134 C C . LEU B 1 176 ? 16.172 -21.375 -2.531 1 95.25 176 LEU B C 1
ATOM 8136 O O . LEU B 1 176 ? 17.297 -20.922 -2.76 1 95.25 176 LEU B O 1
ATOM 8140 N N . SER B 1 177 ? 15.984 -22.516 -1.895 1 96.94 177 SER B N 1
ATOM 8141 C CA . SER B 1 177 ? 17.109 -23.359 -1.473 1 96.94 177 SER B CA 1
ATOM 8142 C C . SER B 1 177 ? 17.938 -23.797 -2.666 1 96.94 177 SER B C 1
ATOM 8144 O O . SER B 1 177 ? 19.172 -23.734 -2.637 1 96.94 177 SER B O 1
ATOM 8146 N N . TRP B 1 178 ? 17.25 -24.203 -3.674 1 97.25 178 TRP B N 1
ATOM 8147 C CA . TRP B 1 178 ? 17.953 -24.625 -4.883 1 97.25 178 TRP B CA 1
ATOM 8148 C C . TRP B 1 178 ? 18.656 -23.438 -5.535 1 97.25 178 TRP B C 1
ATOM 8150 O O . TRP B 1 178 ? 19.75 -23.594 -6.082 1 97.25 178 TRP B O 1
ATOM 8160 N N . SER B 1 179 ? 18.031 -22.281 -5.465 1 96.44 179 SER B N 1
ATOM 8161 C CA . SER B 1 179 ? 18.641 -21.094 -6.051 1 96.44 179 SER B CA 1
ATOM 8162 C C . SER B 1 179 ? 19.953 -20.75 -5.379 1 96.44 179 SER B C 1
ATOM 8164 O O . SER B 1 179 ? 20.938 -20.422 -6.051 1 96.44 179 SER B O 1
ATOM 8166 N N . LEU B 1 180 ? 19.938 -20.812 -4.094 1 96.44 180 LEU B N 1
ATOM 8167 C CA . LEU B 1 180 ? 21.156 -20.531 -3.352 1 96.44 180 LEU B CA 1
ATOM 8168 C C . LEU B 1 180 ? 22.25 -21.547 -3.684 1 96.44 180 LEU B C 1
ATOM 8170 O O . LEU B 1 180 ? 23.422 -21.188 -3.818 1 96.44 180 LEU B O 1
ATOM 8174 N N . LEU B 1 181 ? 21.859 -22.781 -3.793 1 97 181 LEU B N 1
ATOM 8175 C CA . LEU B 1 181 ? 22.812 -23.812 -4.168 1 97 181 LEU B CA 1
ATOM 8176 C C . LEU B 1 181 ? 23.328 -23.594 -5.586 1 97 181 LEU B C 1
ATOM 8178 O O . LEU B 1 181 ? 24.484 -23.875 -5.883 1 97 181 LEU B O 1
ATOM 8182 N N . GLY B 1 182 ? 22.406 -23.141 -6.441 1 96.38 182 GLY B N 1
ATOM 8183 C CA . GLY B 1 182 ? 22.828 -22.766 -7.785 1 96.38 182 GLY B CA 1
ATOM 8184 C C . GLY B 1 182 ? 23.906 -21.703 -7.801 1 96.38 182 GLY B C 1
ATOM 8185 O O . GLY B 1 182 ? 24.906 -21.844 -8.508 1 96.38 182 GLY B O 1
ATOM 8186 N N . PHE B 1 183 ? 23.797 -20.734 -7.012 1 94.81 183 PHE B N 1
ATOM 8187 C CA . PHE B 1 183 ? 24.797 -19.672 -6.934 1 94.81 183 PHE B CA 1
ATOM 8188 C C . PHE B 1 183 ? 26.109 -20.203 -6.367 1 94.81 183 PHE B C 1
ATOM 8190 O O . PHE B 1 183 ? 27.188 -19.766 -6.766 1 94.81 183 PHE B O 1
ATOM 8197 N N . TYR B 1 184 ? 25.984 -21.125 -5.379 1 94.75 184 TYR B N 1
ATOM 8198 C CA . TYR B 1 184 ? 27.203 -21.734 -4.828 1 94.75 184 TYR B CA 1
ATOM 8199 C C . TYR B 1 184 ? 28 -22.438 -5.922 1 94.75 184 TYR B C 1
ATOM 8201 O O . TYR B 1 184 ? 29.203 -22.188 -6.07 1 94.75 184 TYR B O 1
ATOM 8209 N N . TYR B 1 185 ? 27.359 -23.25 -6.734 1 95.75 185 TYR B N 1
ATOM 8210 C CA . TYR B 1 185 ? 28.078 -24.016 -7.754 1 95.75 185 TYR B CA 1
ATOM 8211 C C . TYR B 1 185 ? 28.547 -23.109 -8.891 1 95.75 185 TYR B C 1
ATOM 8213 O O . TYR B 1 185 ? 29.594 -23.344 -9.484 1 95.75 185 TYR B O 1
ATOM 8221 N N . LEU B 1 186 ? 27.766 -22.109 -9.148 1 93.06 186 LEU B N 1
ATOM 8222 C CA . LEU B 1 186 ? 28.188 -21.156 -10.172 1 93.06 186 LEU B CA 1
ATOM 8223 C C . LEU B 1 186 ? 29.453 -20.406 -9.742 1 93.06 186 LEU B C 1
ATOM 8225 O O . LEU B 1 186 ? 30.391 -20.266 -10.531 1 93.06 186 LEU B O 1
ATOM 8229 N N . GLU B 1 187 ? 29.469 -19.938 -8.516 1 91.12 187 GLU B N 1
ATOM 8230 C CA . GLU B 1 187 ? 30.641 -19.25 -7.996 1 91.12 187 GLU B CA 1
ATOM 8231 C C . GLU B 1 187 ? 31.844 -20.188 -7.859 1 91.12 187 GLU B C 1
ATOM 8233 O O . GLU B 1 187 ? 32.969 -19.781 -8.086 1 91.12 187 GLU B O 1
ATOM 8238 N N . LYS B 1 188 ? 31.562 -21.391 -7.457 1 90.62 188 LYS B N 1
ATOM 8239 C CA . LYS B 1 188 ? 32.625 -22.375 -7.383 1 90.62 188 LYS B CA 1
ATOM 8240 C C . LYS B 1 188 ? 33.219 -22.641 -8.758 1 90.62 188 LYS B C 1
ATOM 8242 O O . LYS B 1 188 ? 34.438 -22.781 -8.898 1 90.62 188 LYS B O 1
ATOM 8247 N N . TYR B 1 189 ? 32.438 -22.719 -9.758 1 91.69 189 TYR B N 1
ATOM 8248 C CA . TYR B 1 189 ? 32.938 -22.891 -11.117 1 91.69 189 TYR B CA 1
ATOM 8249 C C . TYR B 1 189 ? 33.75 -21.672 -11.555 1 91.69 189 TYR B C 1
ATOM 8251 O O . TYR B 1 189 ? 34.812 -21.828 -12.148 1 91.69 189 TYR B O 1
ATOM 8259 N N . ARG B 1 190 ? 33.281 -20.531 -11.289 1 88.38 190 ARG B N 1
ATOM 8260 C CA . ARG B 1 190 ? 34 -19.312 -11.688 1 88.38 190 ARG B CA 1
ATOM 8261 C C . ARG B 1 190 ? 35.375 -19.234 -11.062 1 88.38 190 ARG B C 1
ATOM 8263 O O . ARG B 1 190 ? 36.344 -18.812 -11.711 1 88.38 190 ARG B O 1
ATOM 8270 N N . THR B 1 191 ? 35.5 -19.672 -9.805 1 86.25 191 THR B N 1
ATOM 8271 C CA . THR B 1 191 ? 36.75 -19.531 -9.078 1 86.25 191 THR B CA 1
ATOM 8272 C C . THR B 1 191 ? 37.688 -20.719 -9.359 1 86.25 191 THR B C 1
ATOM 8274 O O . THR B 1 191 ? 38.906 -20.547 -9.445 1 86.25 191 THR B O 1
ATOM 8277 N N . THR B 1 192 ? 37.156 -21.953 -9.523 1 88.25 192 THR B N 1
ATOM 8278 C CA . THR B 1 192 ? 38 -23.141 -9.641 1 88.25 192 THR B CA 1
ATOM 8279 C C . THR B 1 192 ? 38.094 -23.594 -11.094 1 88.25 192 THR B C 1
ATOM 8281 O O . THR B 1 192 ? 39.062 -24.266 -11.477 1 88.25 192 THR B O 1
ATOM 8284 N N . GLY B 1 193 ? 37.031 -23.344 -11.898 1 89.06 193 GLY B N 1
ATOM 8285 C CA . GLY B 1 193 ? 37 -23.781 -13.289 1 89.06 193 GLY B CA 1
ATOM 8286 C C . GLY B 1 193 ? 36.625 -25.25 -13.445 1 89.06 193 GLY B C 1
ATOM 8287 O O . GLY B 1 193 ? 36.719 -25.797 -14.539 1 89.06 193 GLY B O 1
ATOM 8288 N N . LYS B 1 194 ? 36.219 -25.906 -12.383 1 92.31 194 LYS B N 1
ATOM 8289 C CA . LYS B 1 194 ? 35.875 -27.328 -12.43 1 92.31 194 LYS B CA 1
ATOM 8290 C C . LYS B 1 194 ? 34.594 -27.562 -13.242 1 92.31 194 LYS B C 1
ATOM 8292 O O . LYS B 1 194 ? 33.562 -26.938 -12.984 1 92.31 194 LYS B O 1
ATOM 8297 N N . ILE B 1 195 ? 34.562 -28.531 -14.109 1 91.56 195 ILE B N 1
ATOM 8298 C CA . ILE B 1 195 ? 33.438 -28.844 -14.961 1 91.56 195 ILE B CA 1
ATOM 8299 C C . ILE B 1 195 ? 32.344 -29.531 -14.141 1 91.56 195 ILE B C 1
ATOM 8301 O O . ILE B 1 195 ? 31.156 -29.391 -14.422 1 91.56 195 ILE B O 1
ATOM 8305 N N . SER B 1 196 ? 32.719 -30.281 -13.148 1 94.31 196 SER B N 1
ATOM 8306 C CA . SER B 1 196 ? 31.75 -30.906 -12.25 1 94.31 196 SER B CA 1
ATOM 8307 C C . SER B 1 196 ? 30.859 -29.844 -11.594 1 94.31 196 SER B C 1
ATOM 8309 O O . SER B 1 196 ? 29.656 -30.062 -11.43 1 94.31 196 SER B O 1
ATOM 8311 N N . ALA B 1 197 ? 31.469 -28.734 -11.289 1 94.19 197 ALA B N 1
ATOM 8312 C CA . ALA B 1 197 ? 30.703 -27.656 -10.664 1 94.19 197 ALA B CA 1
ATOM 8313 C C . ALA B 1 197 ? 29.734 -27.031 -11.664 1 94.19 197 ALA B C 1
ATOM 8315 O O . ALA B 1 197 ? 28.609 -26.672 -11.297 1 94.19 197 ALA B O 1
ATOM 8316 N N . LEU B 1 198 ? 30.141 -26.922 -12.836 1 93.06 198 LEU B N 1
ATOM 8317 C CA . LEU B 1 198 ? 29.266 -26.391 -13.875 1 93.06 198 LEU B CA 1
ATOM 8318 C C . LEU B 1 198 ? 28.094 -27.344 -14.148 1 93.06 198 LEU B C 1
ATOM 8320 O O . LEU B 1 198 ? 26.953 -26.906 -14.312 1 93.06 198 LEU B O 1
ATOM 8324 N N . SER B 1 199 ? 28.438 -28.625 -14.227 1 93.5 199 SER B N 1
ATOM 8325 C CA . SER B 1 199 ? 27.391 -29.609 -14.453 1 93.5 199 SER B CA 1
ATOM 8326 C C . SER B 1 199 ? 26.391 -29.641 -13.305 1 93.5 199 SER B C 1
ATOM 8328 O O . SER B 1 199 ? 25.188 -29.734 -13.523 1 93.5 199 SER B O 1
ATOM 8330 N N . LYS B 1 200 ? 26.891 -29.547 -12.125 1 95.94 200 LYS B N 1
ATOM 8331 C CA . LYS B 1 200 ? 26 -29.5 -10.969 1 95.94 200 LYS B CA 1
ATOM 8332 C C . LYS B 1 200 ? 25.156 -28.234 -10.984 1 95.94 200 LYS B C 1
ATOM 8334 O O . LYS B 1 200 ? 23.984 -28.266 -10.609 1 95.94 200 LYS B O 1
ATOM 8339 N N . TYR B 1 201 ? 25.766 -27.125 -11.383 1 96.25 201 TYR B N 1
ATOM 8340 C CA . TYR B 1 201 ? 25.031 -25.875 -11.5 1 96.25 201 TYR B CA 1
ATOM 8341 C C . TYR B 1 201 ? 23.844 -26.016 -12.445 1 96.25 201 TYR B C 1
ATOM 8343 O O . TYR B 1 201 ? 22.734 -25.578 -12.141 1 96.25 201 TYR B O 1
ATOM 8351 N N . VAL B 1 202 ? 24.047 -26.641 -13.547 1 94.44 202 VAL B N 1
ATOM 8352 C CA . VAL B 1 202 ? 23.016 -26.781 -14.562 1 94.44 202 VAL B CA 1
ATOM 8353 C C . VAL B 1 202 ? 21.859 -27.625 -14.008 1 94.44 202 VAL B C 1
ATOM 8355 O O . VAL B 1 202 ? 20.688 -27.266 -14.172 1 94.44 202 VAL B O 1
ATOM 8358 N N . VAL B 1 203 ? 22.188 -28.656 -13.305 1 94.75 203 VAL B N 1
ATOM 8359 C CA . VAL B 1 203 ? 21.172 -29.547 -12.75 1 94.75 203 VAL B CA 1
ATOM 8360 C C . VAL B 1 203 ? 20.406 -28.828 -11.641 1 94.75 203 VAL B C 1
ATOM 8362 O O . VAL B 1 203 ? 19.172 -28.859 -11.594 1 94.75 203 VAL B O 1
ATOM 8365 N N . VAL B 1 204 ? 21.141 -28.188 -10.797 1 96.69 204 VAL B N 1
ATOM 8366 C CA . VAL B 1 204 ? 20.531 -27.484 -9.664 1 96.69 204 VAL B CA 1
ATOM 8367 C C . VAL B 1 204 ? 19.656 -26.344 -10.172 1 96.69 204 VAL B C 1
ATOM 8369 O O . VAL B 1 204 ? 18.578 -26.078 -9.625 1 96.69 204 VAL B O 1
ATOM 8372 N N . SER B 1 205 ? 20.109 -25.656 -11.156 1 95.88 205 SER B N 1
ATOM 8373 C CA . SER B 1 205 ? 19.328 -24.578 -11.742 1 95.88 205 SER B CA 1
ATOM 8374 C C . SER B 1 205 ? 18.031 -25.094 -12.344 1 95.88 205 SER B C 1
ATOM 8376 O O . SER B 1 205 ? 16.984 -24.438 -12.281 1 95.88 205 SER B O 1
ATOM 8378 N N . ALA B 1 206 ? 18.094 -26.234 -12.914 1 94.69 206 ALA B N 1
ATOM 8379 C CA . ALA B 1 206 ? 16.875 -26.859 -13.43 1 94.69 206 ALA B CA 1
ATOM 8380 C C . ALA B 1 206 ? 15.906 -27.156 -12.297 1 94.69 206 ALA B C 1
ATOM 8382 O O . ALA B 1 206 ? 14.688 -27.016 -12.461 1 94.69 206 ALA B O 1
ATOM 8383 N N . CYS B 1 207 ? 16.422 -27.562 -11.188 1 95.75 207 CYS B N 1
ATOM 8384 C CA . CYS B 1 207 ? 15.586 -27.859 -10.031 1 95.75 207 CYS B CA 1
ATOM 8385 C C . CYS B 1 207 ? 14.836 -26.625 -9.57 1 95.75 207 CYS B C 1
ATOM 8387 O O . CYS B 1 207 ? 13.695 -26.719 -9.102 1 95.75 207 CYS B O 1
ATOM 8389 N N . VAL B 1 208 ? 15.414 -25.453 -9.727 1 96.19 208 VAL B N 1
ATOM 8390 C CA . VAL B 1 208 ? 14.742 -24.219 -9.352 1 96.19 208 VAL B CA 1
ATOM 8391 C C . VAL B 1 208 ? 13.484 -24.031 -10.203 1 96.19 208 VAL B C 1
ATOM 8393 O O . VAL B 1 208 ? 12.414 -23.734 -9.68 1 96.19 208 VAL B O 1
ATOM 8396 N N . PHE B 1 209 ? 13.586 -24.328 -11.484 1 94.94 209 PHE B N 1
ATOM 8397 C CA . PHE B 1 209 ? 12.5 -24.109 -12.43 1 94.94 209 PHE B CA 1
ATOM 8398 C C . PHE B 1 209 ? 11.383 -25.125 -12.219 1 94.94 209 PHE B C 1
ATOM 8400 O O . PHE B 1 209 ? 10.211 -24.828 -12.461 1 94.94 209 PHE B O 1
ATOM 8407 N N . TYR B 1 210 ? 11.727 -26.234 -11.727 1 96.12 210 TYR B N 1
ATOM 8408 C CA . TYR B 1 210 ? 10.742 -27.281 -11.516 1 96.12 210 TYR B CA 1
ATOM 8409 C C . TYR B 1 210 ? 10.133 -27.188 -10.117 1 96.12 210 TYR B C 1
ATOM 8411 O O . TYR B 1 210 ? 9.258 -27.984 -9.758 1 96.12 210 TYR B O 1
ATOM 8419 N N . SER B 1 211 ? 10.586 -26.188 -9.312 1 95.19 211 SER B N 1
ATOM 8420 C CA . SER B 1 211 ? 10.102 -26.078 -7.938 1 95.19 211 SER B CA 1
ATOM 8421 C C . SER B 1 211 ? 9.047 -25 -7.793 1 95.19 211 SER B C 1
ATOM 8423 O O . SER B 1 211 ? 8.016 -25.203 -7.145 1 95.19 211 SER B O 1
ATOM 8425 N N . ASP B 1 212 ? 9.344 -23.859 -8.312 1 92.38 212 ASP B N 1
ATOM 8426 C CA . ASP B 1 212 ? 8.445 -22.719 -8.125 1 92.38 212 ASP B CA 1
ATOM 8427 C C . ASP B 1 212 ? 8.641 -21.688 -9.234 1 92.38 212 ASP B C 1
ATOM 8429 O O . ASP B 1 212 ? 9.773 -21.344 -9.578 1 92.38 212 ASP B O 1
ATOM 8433 N N . PHE B 1 213 ? 7.59 -21.172 -9.727 1 88.62 213 PHE B N 1
ATOM 8434 C CA . PHE B 1 213 ? 7.695 -20.234 -10.836 1 88.62 213 PHE B CA 1
ATOM 8435 C C . PHE B 1 213 ? 8.203 -18.875 -10.359 1 88.62 213 PHE B C 1
ATOM 8437 O O . PHE B 1 213 ? 9.133 -18.312 -10.938 1 88.62 213 PHE B O 1
ATOM 8444 N N . PRO B 1 214 ? 7.637 -18.312 -9.242 1 86.38 214 PRO B N 1
ATOM 8445 C CA . PRO B 1 214 ? 8.172 -17.016 -8.789 1 86.38 214 PRO B CA 1
ATOM 8446 C C . PRO B 1 214 ? 9.656 -17.094 -8.445 1 86.38 214 PRO B C 1
ATOM 8448 O O . PRO B 1 214 ? 10.422 -16.203 -8.828 1 86.38 214 PRO B O 1
ATOM 8451 N N . SER B 1 215 ? 10.023 -18.141 -7.797 1 90.44 215 SER B N 1
ATOM 8452 C CA . SER B 1 215 ? 11.43 -18.297 -7.453 1 90.44 215 SER B CA 1
ATOM 8453 C C . SER B 1 215 ? 12.297 -18.406 -8.711 1 90.44 215 SER B C 1
ATOM 8455 O O . SER B 1 215 ? 13.438 -17.953 -8.727 1 90.44 215 SER B O 1
ATOM 8457 N N . SER B 1 216 ? 11.766 -19 -9.758 1 92.19 216 SER B N 1
ATOM 8458 C CA . SER B 1 216 ? 12.5 -19.141 -11.008 1 92.19 216 SER B CA 1
ATOM 8459 C C . SER B 1 216 ? 12.727 -17.781 -11.672 1 92.19 216 SER B C 1
ATOM 8461 O O . SER B 1 216 ? 13.82 -17.5 -12.18 1 92.19 216 SER B O 1
ATOM 8463 N N . LEU B 1 217 ? 11.781 -17 -11.625 1 89.56 217 LEU B N 1
ATOM 8464 C CA . LEU B 1 217 ? 11.922 -15.672 -12.219 1 89.56 217 LEU B CA 1
ATOM 8465 C C . LEU B 1 217 ? 12.938 -14.836 -11.445 1 89.56 217 LEU B C 1
ATOM 8467 O O . LEU B 1 217 ? 13.766 -14.148 -12.047 1 89.56 217 LEU B O 1
ATOM 8471 N N . PHE B 1 218 ? 12.844 -14.906 -10.188 1 92.94 218 PHE B N 1
ATOM 8472 C CA . PHE B 1 218 ? 13.789 -14.156 -9.375 1 92.94 218 PHE B CA 1
ATOM 8473 C C . PHE B 1 218 ? 15.203 -14.695 -9.547 1 92.94 218 PHE B C 1
ATOM 8475 O O . PHE B 1 218 ? 16.172 -13.938 -9.492 1 92.94 218 PHE B O 1
ATOM 8482 N N . TYR B 1 219 ? 15.25 -16 -9.75 1 94.62 219 TYR B N 1
ATOM 8483 C CA . TYR B 1 219 ? 16.547 -16.609 -10.031 1 94.62 219 TYR B CA 1
ATOM 8484 C C . TYR B 1 219 ? 17.125 -16.078 -11.328 1 94.62 219 TYR B C 1
ATOM 8486 O O . TYR B 1 219 ? 18.312 -15.75 -11.398 1 94.62 219 TYR B O 1
ATOM 8494 N N . VAL B 1 220 ? 16.359 -15.875 -12.312 1 92.75 220 VAL B N 1
ATOM 8495 C CA . VAL B 1 220 ? 16.797 -15.359 -13.602 1 92.75 220 VAL B CA 1
ATOM 8496 C C . VAL B 1 220 ? 17.25 -13.906 -13.453 1 92.75 220 VAL B C 1
ATOM 8498 O O . VAL B 1 220 ? 18.297 -13.523 -13.977 1 92.75 220 VAL B O 1
ATOM 8501 N N . VAL B 1 221 ? 16.516 -13.141 -12.695 1 92.5 221 VAL B N 1
ATOM 8502 C CA . VAL B 1 221 ? 16.875 -11.75 -12.461 1 92.5 221 VAL B CA 1
ATOM 8503 C C . VAL B 1 221 ? 18.203 -11.688 -11.703 1 92.5 221 VAL B C 1
ATOM 8505 O O . VAL B 1 221 ? 19.078 -10.875 -12.023 1 92.5 221 VAL B O 1
ATOM 8508 N N . SER B 1 222 ? 18.297 -12.586 -10.75 1 94.44 222 SER B N 1
ATOM 8509 C CA . SER B 1 222 ? 19.531 -12.625 -9.969 1 94.44 222 SER B CA 1
ATOM 8510 C C . SER B 1 222 ? 20.719 -13.008 -10.852 1 94.44 222 SER B C 1
ATOM 8512 O O . SER B 1 222 ? 21.828 -12.492 -10.664 1 94.44 222 SER B O 1
ATOM 8514 N N . LEU B 1 223 ? 20.531 -13.883 -11.766 1 93.94 223 LEU B N 1
ATOM 8515 C CA . LEU B 1 223 ? 21.578 -14.289 -12.68 1 93.94 223 LEU B CA 1
ATOM 8516 C C . LEU B 1 223 ? 21.984 -13.133 -13.594 1 93.94 223 LEU B C 1
ATOM 8518 O O . LEU B 1 223 ? 23.172 -12.938 -13.875 1 93.94 223 LEU B O 1
ATOM 8522 N N . LEU B 1 224 ? 21.016 -12.352 -14.008 1 92.31 224 LEU B N 1
ATOM 8523 C CA . LEU B 1 224 ? 21.312 -11.188 -14.836 1 92.31 224 LEU B CA 1
ATOM 8524 C C . LEU B 1 224 ? 22.172 -10.18 -14.078 1 92.31 224 LEU B C 1
ATOM 8526 O O . LEU B 1 224 ? 23.109 -9.609 -14.633 1 92.31 224 LEU B O 1
ATOM 8530 N N . ILE B 1 225 ? 21.797 -10.008 -12.836 1 92.56 225 ILE B N 1
ATOM 8531 C CA . ILE B 1 225 ? 22.594 -9.094 -12.016 1 92.56 225 ILE B CA 1
ATOM 8532 C C . ILE B 1 225 ? 23.984 -9.664 -11.805 1 92.56 225 ILE B C 1
ATOM 8534 O O . ILE B 1 225 ? 24.984 -8.93 -11.883 1 92.56 225 ILE B O 1
ATOM 8538 N N . TYR B 1 226 ? 24.031 -11 -11.555 1 92.19 226 TYR B N 1
ATOM 8539 C CA . TYR B 1 226 ? 25.312 -11.664 -11.383 1 92.19 226 TYR B CA 1
ATOM 8540 C C . TYR B 1 226 ? 26.203 -11.461 -12.609 1 92.19 226 TYR B C 1
ATOM 8542 O O . TYR B 1 226 ? 27.375 -11.133 -12.484 1 92.19 226 TYR B O 1
ATOM 8550 N N . PHE B 1 227 ? 25.656 -11.508 -13.766 1 90.5 227 PHE B N 1
ATOM 8551 C CA . PHE B 1 227 ? 26.422 -11.398 -15 1 90.5 227 PHE B CA 1
ATOM 8552 C C . PHE B 1 227 ? 26.781 -9.945 -15.297 1 90.5 227 PHE B C 1
ATOM 8554 O O . PHE B 1 227 ? 27.75 -9.672 -16 1 90.5 227 PHE B O 1
ATOM 8561 N N . LEU B 1 228 ? 26 -9.07 -14.758 1 87.5 228 LEU B N 1
ATOM 8562 C CA . LEU B 1 228 ? 26.297 -7.652 -14.914 1 87.5 228 LEU B CA 1
ATOM 8563 C C . LEU B 1 228 ? 27.609 -7.305 -14.219 1 87.5 228 LEU B C 1
ATOM 8565 O O . LEU B 1 228 ? 28.359 -6.441 -14.688 1 87.5 228 LEU B O 1
ATOM 8569 N N . PHE B 1 229 ? 27.922 -7.969 -13.164 1 86.69 229 PHE B N 1
ATOM 8570 C CA . PHE B 1 229 ? 29.109 -7.641 -12.398 1 86.69 229 PHE B CA 1
ATOM 8571 C C . PHE B 1 229 ? 30.25 -8.602 -12.734 1 86.69 229 PHE B C 1
ATOM 8573 O O . PHE B 1 229 ? 31.422 -8.195 -12.797 1 86.69 229 PHE B O 1
ATOM 8580 N N . LEU B 1 230 ? 29.891 -9.906 -12.984 1 86.5 230 LEU B N 1
ATOM 8581 C CA . LEU B 1 230 ? 30.922 -10.922 -13.094 1 86.5 230 LEU B CA 1
ATOM 8582 C C . LEU B 1 230 ? 30.922 -11.555 -14.484 1 86.5 230 LEU B C 1
ATOM 8584 O O . LEU B 1 230 ? 31.656 -12.516 -14.734 1 86.5 230 LEU B O 1
ATOM 8588 N N . GLY B 1 231 ? 30.156 -11.023 -15.383 1 83.12 231 GLY B N 1
ATOM 8589 C CA . GLY B 1 231 ? 30.062 -11.586 -16.719 1 83.12 231 GLY B CA 1
ATOM 8590 C C . GLY B 1 231 ? 31.375 -11.539 -17.484 1 83.12 231 GLY B C 1
ATOM 8591 O O . GLY B 1 231 ? 31.703 -12.469 -18.219 1 83.12 231 GLY B O 1
ATOM 8592 N N . GLU B 1 232 ? 32.156 -10.492 -17.188 1 80.69 232 GLU B N 1
ATOM 8593 C CA . GLU B 1 232 ? 33.438 -10.344 -17.891 1 80.69 232 GLU B CA 1
ATOM 8594 C C . GLU B 1 232 ? 34.438 -11.367 -17.422 1 80.69 232 GLU B C 1
ATOM 8596 O O . GLU B 1 232 ? 35.25 -11.867 -18.203 1 80.69 232 GLU B O 1
ATOM 8601 N N . GLU B 1 233 ? 34.312 -11.773 -16.203 1 82.44 233 GLU B N 1
ATOM 8602 C CA . GLU B 1 233 ? 35.25 -12.742 -15.633 1 82.44 233 GLU B CA 1
ATOM 8603 C C . GLU B 1 233 ? 34.875 -14.164 -16.047 1 82.44 233 GLU B C 1
ATOM 8605 O O . GLU B 1 233 ? 35.75 -15.031 -16.172 1 82.44 233 GLU B O 1
ATOM 8610 N N . LEU B 1 234 ? 33.625 -14.461 -16.234 1 85.38 234 LEU B N 1
ATOM 8611 C CA . LEU B 1 234 ? 33.156 -15.781 -16.609 1 85.38 234 LEU B CA 1
ATOM 8612 C C . LEU B 1 234 ? 33.375 -16.031 -18.094 1 85.38 234 LEU B C 1
ATOM 8614 O O . LEU B 1 234 ? 33.594 -17.156 -18.531 1 85.38 234 LEU B O 1
ATOM 8618 N N . GLY B 1 235 ? 33.469 -15.062 -18.938 1 82.88 235 GLY B N 1
ATOM 8619 C CA . GLY B 1 235 ? 33.562 -15.211 -20.375 1 82.88 235 GLY B CA 1
ATOM 8620 C C . GLY B 1 235 ? 32.219 -15.328 -21.047 1 82.88 235 GLY B C 1
ATOM 8621 O O . GLY B 1 235 ? 31.266 -15.82 -20.453 1 82.88 235 GLY B O 1
ATOM 8622 N N . LYS B 1 236 ? 32.094 -15.047 -22.188 1 84.06 236 LYS B N 1
ATOM 8623 C CA . LYS B 1 236 ? 30.828 -14.977 -22.922 1 84.06 236 LYS B CA 1
ATOM 8624 C C . LYS B 1 236 ? 30.266 -16.375 -23.156 1 84.06 236 LYS B C 1
ATOM 8626 O O . LYS B 1 236 ? 29.047 -16.578 -23.094 1 84.06 236 LYS B O 1
ATOM 8631 N N . ARG B 1 237 ? 31.047 -17.328 -23.453 1 85.38 237 ARG B N 1
ATOM 8632 C CA . ARG B 1 237 ? 30.578 -18.672 -23.734 1 85.38 237 ARG B CA 1
ATOM 8633 C C . ARG B 1 237 ? 30.062 -19.344 -22.469 1 85.38 237 ARG B C 1
ATOM 8635 O O . ARG B 1 237 ? 29 -19.969 -22.484 1 85.38 237 ARG B O 1
ATOM 8642 N N . ALA B 1 238 ? 30.844 -19.234 -21.406 1 85.38 238 ALA B N 1
ATOM 8643 C CA . ALA B 1 238 ? 30.406 -19.797 -20.125 1 85.38 238 ALA B CA 1
ATOM 8644 C C . ALA B 1 238 ? 29.125 -19.125 -19.656 1 85.38 238 ALA B C 1
ATOM 8646 O O . ALA B 1 238 ? 28.25 -19.781 -19.078 1 85.38 238 ALA B O 1
ATOM 8647 N N . PHE B 1 239 ? 29.078 -17.906 -19.984 1 86.88 239 PHE B N 1
ATOM 8648 C CA . PHE B 1 239 ? 27.875 -17.172 -19.641 1 86.88 239 PHE B CA 1
ATOM 8649 C C . PHE B 1 239 ? 26.656 -17.703 -20.391 1 86.88 239 PHE B C 1
ATOM 8651 O O . PHE B 1 239 ? 25.594 -17.922 -19.797 1 86.88 239 PHE B O 1
ATOM 8658 N N . ALA B 1 240 ? 26.812 -17.906 -21.625 1 88.5 240 ALA B N 1
ATOM 8659 C CA . ALA B 1 240 ? 25.703 -18.391 -22.453 1 88.5 240 ALA B CA 1
ATOM 8660 C C . ALA B 1 240 ? 25.25 -19.781 -22 1 88.5 240 ALA B C 1
ATOM 8662 O O . ALA B 1 240 ? 24.062 -20.047 -21.906 1 88.5 240 ALA B O 1
ATOM 8663 N N . LEU B 1 241 ? 26.141 -20.594 -21.672 1 87.44 241 LEU B N 1
ATOM 8664 C CA . LEU B 1 241 ? 25.812 -21.938 -21.234 1 87.44 241 LEU B CA 1
ATOM 8665 C C . LEU B 1 241 ? 25.125 -21.906 -19.875 1 87.44 241 LEU B C 1
ATOM 8667 O O . LEU B 1 241 ? 24.109 -22.594 -19.672 1 87.44 241 LEU B O 1
ATOM 8671 N N . ALA B 1 242 ? 25.703 -21.094 -19.016 1 88.31 242 ALA B N 1
ATOM 8672 C CA . ALA B 1 242 ? 25.156 -21 -17.656 1 88.31 242 ALA B CA 1
ATOM 8673 C C . ALA B 1 242 ? 23.766 -20.391 -17.656 1 88.31 242 ALA B C 1
ATOM 8675 O O . ALA B 1 242 ? 22.922 -20.734 -16.812 1 88.31 242 ALA B O 1
ATOM 8676 N N . PHE B 1 243 ? 23.547 -19.594 -18.609 1 89.81 243 PHE B N 1
ATOM 8677 C CA . PHE B 1 243 ? 22.281 -18.875 -18.609 1 89.81 243 PHE B CA 1
ATOM 8678 C C . PHE B 1 243 ? 21.234 -19.641 -19.422 1 89.81 243 PHE B C 1
ATOM 8680 O O . PHE B 1 243 ? 20.109 -19.859 -18.938 1 89.81 243 PHE B O 1
ATOM 8687 N N . PHE B 1 244 ? 21.578 -20.219 -20.547 1 91.5 244 PHE B N 1
ATOM 8688 C CA . PHE B 1 244 ? 20.562 -20.703 -21.484 1 91.5 244 PHE B CA 1
ATOM 8689 C C . PHE B 1 244 ? 20.328 -22.188 -21.297 1 91.5 244 PHE B C 1
ATOM 8691 O O . PHE B 1 244 ? 19.219 -22.672 -21.516 1 91.5 244 PHE B O 1
ATOM 8698 N N . ILE B 1 245 ? 21.219 -22.969 -20.812 1 90.88 245 ILE B N 1
ATOM 8699 C CA . ILE B 1 245 ? 21.047 -24.406 -20.719 1 90.88 245 ILE B CA 1
ATOM 8700 C C . ILE B 1 245 ? 19.984 -24.75 -19.688 1 90.88 245 ILE B C 1
ATOM 8702 O O . ILE B 1 245 ? 19.078 -25.547 -19.953 1 90.88 245 ILE B O 1
ATOM 8706 N N . PRO B 1 246 ? 20.125 -24.188 -18.5 1 90.19 246 PRO B N 1
ATOM 8707 C CA . PRO B 1 246 ? 19.062 -24.5 -17.531 1 90.19 246 PRO B CA 1
ATOM 8708 C C . PRO B 1 246 ? 17.672 -24.094 -18.031 1 90.19 246 PRO B C 1
ATOM 8710 O O . PRO B 1 246 ? 16.688 -24.766 -17.75 1 90.19 246 PRO B O 1
ATOM 8713 N N . ILE B 1 247 ? 17.562 -23.062 -18.797 1 89.94 247 ILE B N 1
ATOM 8714 C CA . ILE B 1 247 ? 16.281 -22.594 -19.328 1 89.94 247 ILE B CA 1
ATOM 8715 C C . ILE B 1 247 ? 15.75 -23.594 -20.359 1 89.94 247 ILE B C 1
ATOM 8717 O O . ILE B 1 247 ? 14.547 -23.844 -20.422 1 89.94 247 ILE B O 1
ATOM 8721 N N . LEU B 1 248 ? 16.609 -24.203 -21.094 1 90.88 248 LEU B N 1
ATOM 8722 C CA . LEU B 1 248 ? 16.219 -25.188 -22.078 1 90.88 248 LEU B CA 1
ATOM 8723 C C . LEU B 1 248 ? 15.711 -26.453 -21.406 1 90.88 248 LEU B C 1
ATOM 8725 O O . LEU B 1 248 ? 14.727 -27.047 -21.859 1 90.88 248 LEU B O 1
ATOM 8729 N N . ILE B 1 249 ? 16.359 -26.797 -20.344 1 90.25 249 ILE B N 1
ATOM 8730 C CA . ILE B 1 249 ? 15.922 -27.984 -19.609 1 90.25 249 ILE B CA 1
ATOM 8731 C C . ILE B 1 249 ? 14.578 -27.719 -18.938 1 90.25 249 ILE B C 1
ATOM 8733 O O . ILE B 1 249 ? 13.758 -28.625 -18.797 1 90.25 249 ILE B O 1
ATOM 8737 N N . ALA B 1 250 ? 14.344 -26.484 -18.609 1 90.88 250 ALA B N 1
ATOM 8738 C CA . ALA B 1 250 ? 13.117 -26.078 -17.922 1 90.88 250 ALA B CA 1
ATOM 8739 C C . ALA B 1 250 ? 11.984 -25.844 -18.922 1 90.88 250 ALA B C 1
ATOM 8741 O O . ALA B 1 250 ? 10.828 -25.656 -18.531 1 90.88 250 ALA B O 1
ATOM 8742 N N . ALA B 1 251 ? 12.117 -25.984 -20.172 1 90.19 251 ALA B N 1
ATOM 8743 C CA . ALA B 1 251 ? 11.172 -25.609 -21.219 1 90.19 251 ALA B CA 1
ATOM 8744 C C . ALA B 1 251 ? 9.867 -26.391 -21.078 1 90.19 251 ALA B C 1
ATOM 8746 O O . ALA B 1 251 ? 8.781 -25.812 -21.219 1 90.19 251 ALA B O 1
ATOM 8747 N N . PRO B 1 252 ? 9.93 -27.641 -20.656 1 89.81 252 PRO B N 1
ATOM 8748 C CA . PRO B 1 252 ? 8.656 -28.359 -20.594 1 89.81 252 PRO B CA 1
ATOM 8749 C C . PRO B 1 252 ? 7.723 -27.797 -19.516 1 89.81 252 PRO B C 1
ATOM 8751 O O . PRO B 1 252 ? 6.512 -27.703 -19.734 1 89.81 252 PRO B O 1
ATOM 8754 N N . VAL B 1 253 ? 8.227 -27.531 -18.406 1 90.94 253 VAL B N 1
ATOM 8755 C CA . VAL B 1 253 ? 7.395 -27.031 -17.328 1 90.94 253 VAL B CA 1
ATOM 8756 C C . VAL B 1 253 ? 6.957 -25.594 -17.625 1 90.94 253 VAL B C 1
ATOM 8758 O O . VAL B 1 253 ? 5.809 -25.219 -17.375 1 90.94 253 VAL B O 1
ATOM 8761 N N . TRP B 1 254 ? 7.781 -24.812 -18.234 1 88.69 254 TRP B N 1
ATOM 8762 C CA . TRP B 1 254 ? 7.461 -23.422 -18.547 1 88.69 254 TRP B CA 1
ATOM 8763 C C . TRP B 1 254 ? 6.52 -23.328 -19.75 1 88.69 254 TRP B C 1
ATOM 8765 O O . TRP B 1 254 ? 5.727 -22.391 -19.859 1 88.69 254 TRP B O 1
ATOM 8775 N N . TRP B 1 255 ? 6.629 -24.297 -20.547 1 89.31 255 TRP B N 1
ATOM 8776 C CA . TRP B 1 255 ? 5.707 -24.328 -21.672 1 89.31 255 TRP B CA 1
ATOM 8777 C C . TRP B 1 255 ? 4.262 -24.422 -21.203 1 89.31 255 TRP B C 1
ATOM 8779 O O . TRP B 1 255 ? 3.389 -23.719 -21.719 1 89.31 255 TRP B O 1
ATOM 8789 N N . ASN B 1 256 ? 3.986 -25.266 -20.25 1 88.94 256 ASN B N 1
ATOM 8790 C CA . ASN B 1 256 ? 2.637 -25.391 -19.703 1 88.94 256 ASN B CA 1
ATOM 8791 C C . ASN B 1 256 ? 2.152 -24.078 -19.094 1 88.94 256 ASN B C 1
ATOM 8793 O O . ASN B 1 256 ? 1.007 -23.672 -19.297 1 88.94 256 ASN B O 1
ATOM 8797 N N . PHE B 1 257 ? 2.998 -23.484 -18.438 1 84.69 257 PHE B N 1
ATOM 8798 C CA . PHE B 1 257 ? 2.637 -22.234 -17.781 1 84.69 257 PHE B CA 1
ATOM 8799 C C . PHE B 1 257 ? 2.32 -21.156 -18.797 1 84.69 257 PHE B C 1
ATOM 8801 O O . PHE B 1 257 ? 1.295 -20.469 -18.688 1 84.69 257 PHE B O 1
ATOM 8808 N N . LEU B 1 258 ? 3.162 -20.969 -19.781 1 83.31 258 LEU B N 1
ATOM 8809 C CA . LEU B 1 258 ? 3.018 -19.875 -20.734 1 83.31 258 LEU B CA 1
ATOM 8810 C C . LEU B 1 258 ? 1.85 -20.141 -21.688 1 83.31 258 LEU B C 1
ATOM 8812 O O . LEU B 1 258 ? 1.103 -19.219 -22.031 1 83.31 258 LEU B O 1
ATOM 8816 N N . LYS B 1 259 ? 1.66 -21.344 -22.031 1 86.81 259 LYS B N 1
ATOM 8817 C CA . LYS B 1 259 ? 0.612 -21.688 -22.984 1 86.81 259 LYS B CA 1
ATOM 8818 C C . LYS B 1 259 ? -0.772 -21.531 -22.375 1 86.81 259 LYS B C 1
ATOM 8820 O O . LYS B 1 259 ? -1.708 -21.078 -23.031 1 86.81 259 LYS B O 1
ATOM 8825 N N . TYR B 1 260 ? -0.956 -21.844 -21.125 1 86.88 260 TYR B N 1
ATOM 8826 C CA . TYR B 1 260 ? -2.279 -21.875 -20.516 1 86.88 260 TYR B CA 1
ATOM 8827 C C . TYR B 1 260 ? -2.424 -20.766 -19.484 1 86.88 260 TYR B C 1
ATOM 8829 O O . TYR B 1 260 ? -3.328 -20.812 -18.641 1 86.88 260 TYR B O 1
ATOM 8837 N N . SER B 1 261 ? -1.602 -19.781 -19.5 1 80.44 261 SER B N 1
ATOM 8838 C CA . SER B 1 261 ? -1.604 -18.688 -18.547 1 80.44 261 SER B CA 1
ATOM 8839 C C . SER B 1 261 ? -2.918 -17.906 -18.594 1 80.44 261 SER B C 1
ATOM 8841 O O . SER B 1 261 ? -3.332 -17.328 -17.594 1 80.44 261 SER B O 1
ATOM 8843 N N . SER B 1 262 ? -3.633 -17.938 -19.703 1 79.69 262 SER B N 1
ATOM 8844 C CA . SER B 1 262 ? -4.891 -17.203 -19.828 1 79.69 262 SER B CA 1
ATOM 8845 C C . SER B 1 262 ? -5.992 -17.859 -19 1 79.69 262 SER B C 1
ATOM 8847 O O . SER B 1 262 ? -7.012 -17.234 -18.703 1 79.69 262 SER B O 1
ATOM 8849 N N . TYR B 1 263 ? -5.789 -19.094 -18.594 1 83.69 263 TYR B N 1
ATOM 8850 C CA . TYR B 1 263 ? -6.801 -19.812 -17.828 1 83.69 263 TYR B CA 1
ATOM 8851 C C . TYR B 1 263 ? -6.461 -19.828 -16.344 1 83.69 263 TYR B C 1
ATOM 8853 O O . TYR B 1 263 ? -7 -20.641 -15.578 1 83.69 263 TYR B O 1
ATOM 8861 N N . ARG B 1 264 ? -5.523 -19 -16.031 1 79.12 264 ARG B N 1
ATOM 8862 C CA . ARG B 1 264 ? -5.152 -18.875 -14.617 1 79.12 264 ARG B CA 1
ATOM 8863 C C . ARG B 1 264 ? -5.805 -17.641 -13.992 1 79.12 264 ARG B C 1
ATOM 8865 O O . ARG B 1 264 ? -5.898 -16.594 -14.633 1 79.12 264 ARG B O 1
ATOM 8872 N N . ALA B 1 265 ? -6.238 -17.891 -12.711 1 71.75 265 ALA B N 1
ATOM 8873 C CA . ALA B 1 265 ? -6.812 -16.75 -11.984 1 71.75 265 ALA B CA 1
ATOM 8874 C C . ALA B 1 265 ? -5.719 -15.875 -11.391 1 71.75 265 ALA B C 1
ATOM 8876 O O . ALA B 1 265 ? -4.676 -16.375 -10.961 1 71.75 265 ALA B O 1
ATOM 8877 N N . GLU B 1 266 ? -5.508 -14.602 -11.883 1 62.59 266 GLU B N 1
ATOM 8878 C CA . GLU B 1 266 ? -4.461 -13.711 -11.391 1 62.59 266 GLU B CA 1
ATOM 8879 C C . GLU B 1 266 ? -4.816 -13.156 -10.016 1 62.59 266 GLU B C 1
ATOM 8881 O O . GLU B 1 266 ? -5.992 -12.977 -9.695 1 62.59 266 GLU B O 1
ATOM 8886 N N . THR B 1 267 ? -3.691 -13.359 -9.125 1 55.56 267 THR B N 1
ATOM 8887 C CA . THR B 1 267 ? -3.789 -12.922 -7.742 1 55.56 267 THR B CA 1
ATOM 8888 C C . THR B 1 267 ? -4.125 -11.43 -7.668 1 55.56 267 THR B C 1
ATOM 8890 O O . THR B 1 267 ? -3.9 -10.695 -8.633 1 55.56 267 THR B O 1
ATOM 8893 N N . PHE B 1 268 ? -4.68 -10.992 -6.547 1 51.62 268 PHE B N 1
ATOM 8894 C CA . PHE B 1 268 ? -5.09 -9.656 -6.117 1 51.62 268 PHE B CA 1
ATOM 8895 C C . PHE B 1 268 ? -3.904 -8.703 -6.109 1 51.62 268 PHE B C 1
ATOM 8897 O O . PHE B 1 268 ? -2.873 -8.992 -5.496 1 51.62 268 PHE B O 1
ATOM 8904 N N . PRO B 1 269 ? -3.832 -7.828 -7.184 1 51.09 269 PRO B N 1
ATOM 8905 C CA . PRO B 1 269 ? -2.713 -6.887 -7.102 1 51.09 269 PRO B CA 1
ATOM 8906 C C . PRO B 1 269 ? -2.689 -6.113 -5.785 1 51.09 269 PRO B C 1
ATOM 8908 O O . PRO B 1 269 ? -3.725 -5.613 -5.34 1 51.09 269 PRO B O 1
ATOM 8911 N N . MET B 1 270 ? -1.787 -6.43 -4.828 1 49.41 270 MET B N 1
ATOM 8912 C CA . MET B 1 270 ? -1.644 -5.609 -3.627 1 49.41 270 MET B CA 1
ATOM 8913 C C . MET B 1 270 ? -1.411 -4.148 -3.994 1 49.41 270 MET B C 1
ATOM 8915 O O . MET B 1 270 ? -0.728 -3.85 -4.977 1 49.41 270 MET B O 1
ATOM 8919 N N . GLU B 1 271 ? -2.352 -3.234 -3.641 1 50.47 271 GLU B N 1
ATOM 8920 C CA . GLU B 1 271 ? -2.26 -1.807 -3.93 1 50.47 271 GLU B CA 1
ATOM 8921 C C . GLU B 1 271 ? -1.039 -1.186 -3.256 1 50.47 271 GLU B C 1
ATOM 8923 O O . GLU B 1 271 ? -0.862 -1.31 -2.043 1 50.47 271 GLU B O 1
ATOM 8928 N N . THR B 1 272 ? 0.154 -1.271 -3.711 1 53.69 272 THR B N 1
ATOM 8929 C CA . THR B 1 272 ? 1.278 -0.567 -3.104 1 53.69 272 THR B CA 1
ATOM 8930 C C . THR B 1 272 ? 1.563 0.736 -3.844 1 53.69 272 THR B C 1
ATOM 8932 O O . THR B 1 272 ? 0.926 1.033 -4.855 1 53.69 272 THR B O 1
ATOM 8935 N N . ASN B 1 273 ? 2.371 1.583 -3.234 1 57.03 273 ASN B N 1
ATOM 8936 C CA . ASN B 1 273 ? 2.766 2.877 -3.779 1 57.03 273 ASN B CA 1
ATOM 8937 C C . ASN B 1 273 ? 3.637 2.723 -5.02 1 57.03 273 ASN B C 1
ATOM 8939 O O . ASN B 1 273 ? 4.551 1.896 -5.043 1 57.03 273 ASN B O 1
ATOM 8943 N N . PRO B 1 274 ? 3.326 3.473 -6.148 1 62.53 274 PRO B N 1
ATOM 8944 C CA . PRO B 1 274 ? 4.055 3.281 -7.406 1 62.53 274 PRO B CA 1
ATOM 8945 C C . PRO B 1 274 ? 5.344 4.098 -7.473 1 62.53 274 PRO B C 1
ATOM 8947 O O . PRO B 1 274 ? 5.297 5.32 -7.629 1 62.53 274 PRO B O 1
ATOM 8950 N N . GLY B 1 275 ? 6.594 3.486 -7.172 1 68.44 275 GLY B N 1
ATOM 8951 C CA . GLY B 1 275 ? 7.871 4.16 -7.312 1 68.44 275 GLY B CA 1
ATOM 8952 C C . GLY B 1 275 ? 8.211 4.496 -8.75 1 68.44 275 GLY B C 1
ATOM 8953 O O . GLY B 1 275 ? 8.43 5.664 -9.086 1 68.44 275 GLY B O 1
ATOM 8954 N N . LEU B 1 276 ? 8.102 3.584 -9.625 1 72.69 276 LEU B N 1
ATOM 8955 C CA . LEU B 1 276 ? 8.477 3.783 -11.016 1 72.69 276 LEU B CA 1
ATOM 8956 C C . LEU B 1 276 ? 7.445 4.637 -11.742 1 72.69 276 LEU B C 1
ATOM 8958 O O . LEU B 1 276 ? 7.797 5.469 -12.586 1 72.69 276 LEU B O 1
ATOM 8962 N N . ILE B 1 277 ? 6.254 4.508 -11.312 1 75.38 277 ILE B N 1
ATOM 8963 C CA . ILE B 1 277 ? 5.188 5.289 -11.93 1 75.38 277 ILE B CA 1
ATOM 8964 C C . ILE B 1 277 ? 5.32 6.754 -11.516 1 75.38 277 ILE B C 1
ATOM 8966 O O . ILE B 1 277 ? 4.977 7.656 -12.281 1 75.38 277 ILE B O 1
ATOM 8970 N N . SER B 1 278 ? 5.938 6.902 -10.391 1 75 278 SER B N 1
ATOM 8971 C CA . SER B 1 278 ? 6.168 8.258 -9.914 1 75 278 SER B CA 1
ATOM 8972 C C . SER B 1 278 ? 7.234 8.969 -10.742 1 75 278 SER B C 1
ATOM 8974 O O . SER B 1 278 ? 7.258 10.19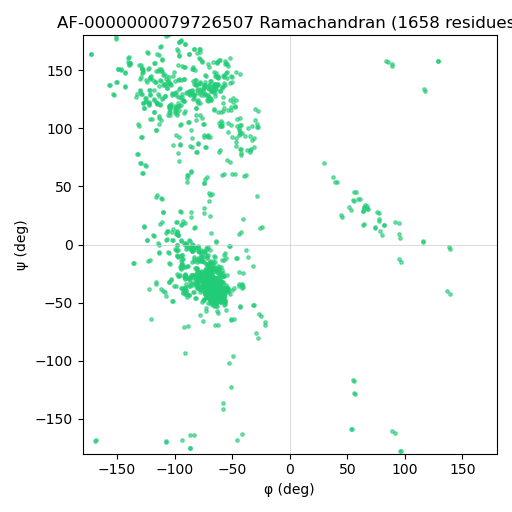5 -10.82 1 75 278 SER B O 1
ATOM 8976 N N . ILE B 1 279 ? 8.07 8.18 -11.422 1 81.88 279 ILE B N 1
ATOM 8977 C CA . ILE B 1 279 ? 9.148 8.727 -12.242 1 81.88 279 ILE B CA 1
ATOM 8978 C C . ILE B 1 279 ? 8.641 8.961 -13.664 1 81.88 279 ILE B C 1
ATOM 8980 O O . ILE B 1 279 ? 8.852 10.031 -14.242 1 81.88 279 ILE B O 1
ATOM 8984 N N . LEU B 1 280 ? 7.832 8.039 -14.172 1 79.38 280 LEU B N 1
ATOM 8985 C CA . LEU B 1 280 ? 7.414 8.102 -15.562 1 79.38 280 LEU B CA 1
ATOM 8986 C C . LEU B 1 280 ? 6.117 8.891 -15.711 1 79.38 280 LEU B C 1
ATOM 8988 O O . LEU B 1 280 ? 5.871 9.508 -16.75 1 79.38 280 LEU B O 1
ATOM 8992 N N . GLY B 1 281 ? 5.297 8.891 -14.672 1 73.69 281 GLY B N 1
ATOM 8993 C CA . GLY B 1 281 ? 3.984 9.508 -14.758 1 73.69 281 GLY B CA 1
ATOM 8994 C C . GLY B 1 281 ? 2.91 8.555 -15.25 1 73.69 281 GLY B C 1
ATOM 8995 O O . GLY B 1 281 ? 3.199 7.613 -15.992 1 73.69 281 GLY B O 1
ATOM 8996 N N . PRO B 1 282 ? 1.708 8.766 -14.906 1 71.69 282 PRO B N 1
ATOM 8997 C CA . PRO B 1 282 ? 0.62 7.887 -15.336 1 71.69 282 PRO B CA 1
ATOM 8998 C C . PRO B 1 282 ? 0.375 7.938 -16.844 1 71.69 282 PRO B C 1
ATOM 9000 O O . PRO B 1 282 ? -0.086 6.957 -17.438 1 71.69 282 PRO B O 1
ATOM 9003 N N . GLY B 1 283 ? 0.837 9.039 -17.594 1 75.5 283 GLY B N 1
ATOM 9004 C CA . GLY B 1 283 ? 0.647 9.172 -19.031 1 75.5 283 GLY B CA 1
ATOM 9005 C C . GLY B 1 283 ? 1.5 8.203 -19.828 1 75.5 283 GLY B C 1
ATOM 9006 O O . GLY B 1 283 ? 1.119 7.797 -20.938 1 75.5 283 GLY B O 1
ATOM 9007 N N . ALA B 1 284 ? 2.562 7.859 -19.219 1 80.31 284 ALA B N 1
ATOM 9008 C CA . ALA B 1 284 ? 3.471 6.953 -19.922 1 80.31 284 ALA B CA 1
ATOM 9009 C C . ALA B 1 284 ? 2.883 5.547 -20.016 1 80.31 284 ALA B C 1
ATOM 9011 O O . ALA B 1 284 ? 3.102 4.84 -21 1 80.31 284 ALA B O 1
ATOM 9012 N N . LEU B 1 285 ? 2.061 5.156 -19.031 1 77.94 285 LEU B N 1
ATOM 9013 C CA . LEU B 1 285 ? 1.554 3.791 -18.969 1 77.94 285 LEU B CA 1
ATOM 9014 C C . LEU B 1 285 ? 0.116 3.721 -19.469 1 77.94 285 LEU B C 1
ATOM 9016 O O . LEU B 1 285 ? -0.483 2.643 -19.5 1 77.94 285 LEU B O 1
ATOM 9020 N N . ALA B 1 286 ? -0.407 4.785 -19.922 1 78.25 286 ALA B N 1
ATOM 9021 C CA . ALA B 1 286 ? -1.802 4.859 -20.344 1 78.25 286 ALA B CA 1
ATOM 9022 C C . ALA B 1 286 ? -2.111 3.801 -21.406 1 78.25 286 ALA B C 1
ATOM 9024 O O . ALA B 1 286 ? -3.111 3.088 -21.297 1 78.25 286 ALA B O 1
ATOM 9025 N N . PRO B 1 287 ? -1.158 3.531 -22.328 1 79.19 287 PRO B N 1
ATOM 9026 C CA . PRO B 1 287 ? -1.471 2.52 -23.344 1 79.19 287 PRO B CA 1
ATOM 9027 C C . PRO B 1 287 ? -1.592 1.115 -22.766 1 79.19 287 PRO B C 1
ATOM 9029 O O . PRO B 1 287 ? -2.381 0.304 -23.25 1 79.19 287 PRO B O 1
ATOM 9032 N N . ILE B 1 288 ? -0.864 0.874 -21.734 1 75 288 ILE B N 1
ATOM 9033 C CA . ILE B 1 288 ? -0.905 -0.438 -21.094 1 75 288 ILE B CA 1
ATOM 9034 C C . ILE B 1 288 ? -2.213 -0.596 -20.328 1 75 288 ILE B C 1
ATOM 9036 O O . ILE B 1 288 ? -2.863 -1.642 -20.406 1 75 288 ILE B O 1
ATOM 9040 N N . TRP B 1 289 ? -2.596 0.479 -19.672 1 69.19 289 TRP B N 1
ATOM 9041 C CA . TRP B 1 289 ? -3.814 0.441 -18.875 1 69.19 289 TRP B CA 1
ATOM 9042 C C . TRP B 1 289 ? -5.051 0.381 -19.766 1 69.19 289 TRP B C 1
ATOM 9044 O O . TRP B 1 289 ? -6.078 -0.173 -19.375 1 69.19 289 TRP B O 1
ATOM 9054 N N . GLU B 1 290 ? -4.863 0.938 -21.016 1 69 290 GLU B N 1
ATOM 9055 C CA . GLU B 1 290 ? -5.957 0.909 -21.984 1 69 290 GLU B CA 1
ATOM 9056 C C . GLU B 1 290 ? -5.973 -0.407 -22.75 1 69 290 GLU B C 1
ATOM 9058 O O . GLU B 1 290 ? -6.879 -0.651 -23.562 1 69 290 GLU B O 1
ATOM 9063 N N . GLY B 1 291 ? -4.965 -1.255 -22.531 1 65.5 291 GLY B N 1
ATOM 9064 C CA . GLY B 1 291 ? -4.922 -2.568 -23.156 1 65.5 291 GLY B CA 1
ATOM 9065 C C . GLY B 1 291 ? -4.387 -2.537 -24.578 1 65.5 291 GLY B C 1
ATOM 9066 O O . GLY B 1 291 ? -4.656 -3.443 -25.359 1 65.5 291 GLY B O 1
ATOM 9067 N N . LYS B 1 292 ? -3.678 -1.397 -25.031 1 73.12 292 LYS B N 1
ATOM 9068 C CA . LYS B 1 292 ? -3.215 -1.244 -26.422 1 73.12 292 LYS B CA 1
ATOM 9069 C C . LYS B 1 292 ? -1.943 -2.053 -26.656 1 73.12 292 LYS B C 1
ATOM 9071 O O . LYS B 1 292 ? -1.506 -2.199 -27.797 1 73.12 292 LYS B O 1
ATOM 9076 N N . GLY B 1 293 ? -1.401 -2.648 -25.594 1 71.88 293 GLY B N 1
ATOM 9077 C CA . GLY B 1 293 ? -0.283 -3.562 -25.766 1 71.88 293 GLY B CA 1
ATOM 9078 C C . GLY B 1 293 ? 1.065 -2.908 -25.531 1 71.88 293 GLY B C 1
ATOM 9079 O O . GLY B 1 293 ? 1.138 -1.711 -25.25 1 71.88 293 GLY B O 1
ATOM 9080 N N . ILE B 1 294 ? 2.234 -3.602 -25.703 1 77.12 294 ILE B N 1
ATOM 9081 C CA . ILE B 1 294 ? 3.598 -3.184 -25.391 1 77.12 294 ILE B CA 1
ATOM 9082 C C . ILE B 1 294 ? 4.129 -2.291 -26.5 1 77.12 294 ILE B C 1
ATOM 9084 O O . ILE B 1 294 ? 4.91 -1.371 -26.25 1 77.12 294 ILE B O 1
ATOM 9088 N N . LEU B 1 295 ? 3.672 -2.52 -27.734 1 81.94 295 LEU B N 1
ATOM 9089 C CA . LEU B 1 295 ? 4.156 -1.723 -28.859 1 81.94 295 LEU B CA 1
ATOM 9090 C C . LEU B 1 295 ? 3.609 -0.301 -28.797 1 81.94 295 LEU B C 1
ATOM 9092 O O . LEU B 1 295 ? 4.32 0.657 -29.109 1 81.94 295 LEU B O 1
ATOM 9096 N N . ALA B 1 296 ? 2.299 -0.249 -28.344 1 85.44 296 ALA B N 1
ATOM 9097 C CA . ALA B 1 296 ? 1.723 1.079 -28.141 1 85.44 296 ALA B CA 1
ATOM 9098 C C . ALA B 1 296 ? 2.422 1.812 -27 1 85.44 296 ALA B C 1
ATOM 9100 O O . ALA B 1 296 ? 2.613 3.029 -27.062 1 85.44 296 ALA B O 1
ATOM 9101 N N . PHE B 1 297 ? 2.801 1.081 -26.031 1 85.88 297 PHE B N 1
ATOM 9102 C CA . PHE B 1 297 ? 3.549 1.663 -24.922 1 85.88 297 PHE B CA 1
ATOM 9103 C C . PHE B 1 297 ? 4.898 2.188 -25.391 1 85.88 297 PHE B C 1
ATOM 9105 O O . PHE B 1 297 ? 5.285 3.311 -25.062 1 85.88 297 PHE B O 1
ATOM 9112 N N . LEU B 1 298 ? 5.605 1.397 -26.234 1 86.75 298 LEU B N 1
ATOM 9113 C CA . LEU B 1 298 ? 6.93 1.786 -26.703 1 86.75 298 LEU B CA 1
ATOM 9114 C C . LEU B 1 298 ? 6.84 3.006 -27.625 1 86.75 298 LEU B C 1
ATOM 9116 O O . LEU B 1 298 ? 7.684 3.898 -27.547 1 86.75 298 LEU B O 1
ATOM 9120 N N . SER B 1 299 ? 5.824 3.059 -28.406 1 89.62 299 SER B N 1
ATOM 9121 C CA . SER B 1 299 ? 5.617 4.219 -29.266 1 89.62 299 SER B CA 1
ATOM 9122 C C . SER B 1 299 ? 5.328 5.473 -28.453 1 89.62 299 SER B C 1
ATOM 9124 O O . SER B 1 299 ? 5.887 6.539 -28.719 1 89.62 299 SER B O 1
ATOM 9126 N N . ASN B 1 300 ? 4.516 5.312 -27.453 1 89.25 300 ASN B N 1
ATOM 9127 C CA . ASN B 1 300 ? 4.215 6.43 -26.562 1 89.25 300 ASN B CA 1
ATOM 9128 C C . ASN B 1 300 ? 5.438 6.848 -25.75 1 89.25 300 ASN B C 1
ATOM 9130 O O . ASN B 1 300 ? 5.645 8.039 -25.5 1 89.25 300 ASN B O 1
ATOM 9134 N N . PHE B 1 301 ? 6.203 5.82 -25.438 1 88.62 301 PHE B N 1
ATOM 9135 C CA . PHE B 1 301 ? 7.41 6.051 -24.656 1 88.62 301 PHE B CA 1
ATOM 9136 C C . PHE B 1 301 ? 8.438 6.832 -25.453 1 88.62 301 PHE B C 1
ATOM 9138 O O . PHE B 1 301 ? 9.102 7.727 -24.938 1 88.62 301 PHE B O 1
ATOM 9145 N N . LEU B 1 302 ? 8.516 6.602 -26.766 1 90.75 302 LEU B N 1
ATOM 9146 C CA . LEU B 1 302 ? 9.508 7.238 -27.625 1 90.75 302 LEU B CA 1
ATOM 9147 C C . LEU B 1 302 ? 8.969 8.555 -28.188 1 90.75 302 LEU B C 1
ATOM 9149 O O . LEU B 1 302 ? 9.609 9.602 -28.047 1 90.75 302 LEU B O 1
ATOM 9153 N N . LEU B 1 303 ? 7.688 8.516 -28.609 1 89.75 303 LEU B N 1
ATOM 9154 C CA . LEU B 1 303 ? 7.117 9.703 -29.25 1 89.75 303 LEU B CA 1
ATOM 9155 C C . LEU B 1 303 ? 6.641 10.703 -28.203 1 89.75 303 LEU B C 1
ATOM 9157 O O . LEU B 1 303 ? 6.664 11.914 -28.422 1 89.75 303 LEU B O 1
ATOM 9161 N N . GLY B 1 304 ? 6.188 10.172 -27.109 1 88.12 304 GLY B N 1
ATOM 9162 C CA . GLY B 1 304 ? 5.762 11.039 -26.016 1 88.12 304 GLY B CA 1
ATOM 9163 C C . GLY B 1 304 ? 6.914 11.578 -25.188 1 88.12 304 GLY B C 1
ATOM 9164 O O . GLY B 1 304 ? 6.707 12.352 -24.25 1 88.12 304 GLY B O 1
ATOM 9165 N N . LEU B 1 305 ? 8.211 11.188 -25.5 1 90.56 305 LEU B N 1
ATOM 9166 C CA . LEU B 1 305 ? 9.453 11.648 -24.891 1 90.56 305 LEU B CA 1
ATOM 9167 C C . LEU B 1 305 ? 9.508 11.266 -23.406 1 90.56 305 LEU B C 1
ATOM 9169 O O . LEU B 1 305 ? 10.078 12 -22.594 1 90.56 305 LEU B O 1
ATOM 9173 N N . TYR B 1 306 ? 8.844 10.156 -23.031 1 88.88 306 TYR B N 1
ATOM 9174 C CA . TYR B 1 306 ? 8.867 9.695 -21.641 1 88.88 306 TYR B CA 1
ATOM 9175 C C . TYR B 1 306 ? 10.219 9.062 -21.297 1 88.88 306 TYR B C 1
ATOM 9177 O O . TYR B 1 306 ? 10.555 8.906 -20.125 1 88.88 306 TYR B O 1
ATOM 9185 N N . TRP B 1 307 ? 11 8.742 -22.328 1 88.94 307 TRP B N 1
ATOM 9186 C CA . TRP B 1 307 ? 12.305 8.125 -22.109 1 88.94 307 TRP B CA 1
ATOM 9187 C C . TRP B 1 307 ? 13.258 9.078 -21.406 1 88.94 307 TRP B C 1
ATOM 9189 O O . TRP B 1 307 ? 14.211 8.648 -20.75 1 88.94 307 TRP B O 1
ATOM 9199 N N . ILE B 1 308 ? 12.992 10.336 -21.438 1 88.62 308 ILE B N 1
ATOM 9200 C CA . ILE B 1 308 ? 13.82 11.336 -20.766 1 88.62 308 ILE B CA 1
ATOM 9201 C C . ILE B 1 308 ? 13.758 11.109 -19.25 1 88.62 308 ILE B C 1
ATOM 9203 O O . ILE B 1 308 ? 14.75 11.305 -18.547 1 88.62 308 ILE B O 1
ATOM 9207 N N . GLN B 1 309 ? 12.617 10.633 -18.75 1 89.38 309 GLN B N 1
ATOM 9208 C CA . GLN B 1 309 ? 12.422 10.406 -17.312 1 89.38 309 GLN B CA 1
ATOM 9209 C C . GLN B 1 309 ? 13.133 9.125 -16.859 1 89.38 309 GLN B C 1
ATOM 9211 O O . GLN B 1 309 ? 13.344 8.922 -15.672 1 89.38 309 GLN B O 1
ATOM 9216 N N . ALA B 1 310 ? 13.531 8.336 -17.797 1 89.75 310 ALA B N 1
ATOM 9217 C CA . ALA B 1 310 ? 14.203 7.086 -17.469 1 89.75 310 ALA B CA 1
ATOM 9218 C C . ALA B 1 310 ? 15.719 7.262 -17.453 1 89.75 310 ALA B C 1
ATOM 9220 O O . ALA B 1 310 ? 16.438 6.434 -16.891 1 89.75 310 ALA B O 1
ATOM 9221 N N . VAL B 1 311 ? 16.219 8.336 -18.031 1 92 311 VAL B N 1
ATOM 9222 C CA . VAL B 1 311 ? 17.656 8.531 -18.203 1 92 311 VAL B CA 1
ATOM 9223 C C . VAL B 1 311 ? 18.328 8.711 -16.844 1 92 311 VAL B C 1
ATOM 9225 O O . VAL B 1 311 ? 19.344 8.07 -16.562 1 92 311 VAL B O 1
ATOM 9228 N N . PHE B 1 312 ? 17.797 9.492 -16 1 91.94 312 PHE B N 1
ATOM 9229 C CA . PHE B 1 312 ? 18.453 9.812 -14.742 1 91.94 312 PHE B CA 1
ATOM 9230 C C . PHE B 1 312 ? 18.406 8.625 -13.797 1 91.94 312 PHE B C 1
ATOM 9232 O O . PHE B 1 312 ? 19.391 8.328 -13.117 1 91.94 312 PHE B O 1
ATOM 9239 N N . PRO B 1 313 ? 17.25 7.902 -13.695 1 90.38 313 PRO B N 1
ATOM 9240 C CA . PRO B 1 313 ? 17.297 6.668 -12.906 1 90.38 313 PRO B CA 1
ATOM 9241 C C . PRO B 1 313 ? 18.312 5.656 -13.445 1 90.38 313 PRO B C 1
ATOM 9243 O O . PRO B 1 313 ? 18.969 4.961 -12.672 1 90.38 313 PRO B O 1
ATOM 9246 N N . ALA B 1 314 ? 18.453 5.555 -14.766 1 92.06 314 ALA B N 1
ATOM 9247 C CA . ALA B 1 314 ? 19.453 4.664 -15.352 1 92.06 314 ALA B CA 1
ATOM 9248 C C . ALA B 1 314 ? 20.859 5.105 -14.984 1 92.06 314 ALA B C 1
ATOM 9250 O O . ALA B 1 314 ? 21.719 4.273 -14.672 1 92.06 314 ALA B O 1
ATOM 9251 N N . LEU B 1 315 ? 21.078 6.41 -15.023 1 93.25 315 LEU B N 1
ATOM 9252 C CA . LEU B 1 315 ? 22.375 6.941 -14.641 1 93.25 315 LEU B CA 1
ATOM 9253 C C . LEU B 1 315 ? 22.656 6.684 -13.164 1 93.25 315 LEU B C 1
ATOM 9255 O O . LEU B 1 315 ? 23.797 6.391 -12.789 1 93.25 315 LEU B O 1
ATOM 9259 N N . PHE B 1 316 ? 21.625 6.797 -12.359 1 91.12 316 PHE B N 1
ATOM 9260 C CA . PHE B 1 316 ? 21.766 6.516 -10.938 1 91.12 316 PHE B CA 1
ATOM 9261 C C . PHE B 1 316 ? 22.188 5.07 -10.711 1 91.12 316 PHE B C 1
ATOM 9263 O O . PHE B 1 316 ? 23.109 4.805 -9.922 1 91.12 316 PHE B O 1
ATOM 9270 N N . LEU B 1 317 ? 21.578 4.125 -11.422 1 90.56 317 LEU B N 1
ATOM 9271 C CA . LEU B 1 317 ? 21.906 2.711 -11.297 1 90.56 317 LEU B CA 1
ATOM 9272 C C . LEU B 1 317 ? 23.328 2.438 -11.789 1 90.56 317 LEU B C 1
ATOM 9274 O O . LEU B 1 317 ? 24.047 1.648 -11.18 1 90.56 317 LEU B O 1
ATOM 9278 N N . LEU B 1 318 ? 23.703 3.131 -12.844 1 89.75 318 LEU B N 1
ATOM 9279 C CA . LEU B 1 318 ? 25.078 2.988 -13.344 1 89.75 318 LEU B CA 1
ATOM 9280 C C . LEU B 1 318 ? 26.078 3.547 -12.352 1 89.75 318 LEU B C 1
ATOM 9282 O O . LEU B 1 318 ? 27.188 3.027 -12.234 1 89.75 318 LEU B O 1
ATOM 9286 N N . GLY B 1 319 ? 25.656 4.59 -11.672 1 87.56 319 GLY B N 1
ATOM 9287 C CA . GLY B 1 319 ? 26.5 5.141 -10.633 1 87.56 319 GLY B CA 1
ATOM 9288 C C . GLY B 1 319 ? 26.734 4.184 -9.477 1 87.56 319 GLY B C 1
ATOM 9289 O O . GLY B 1 319 ? 27.875 3.994 -9.039 1 87.56 319 GLY B O 1
ATOM 9290 N N . ILE B 1 320 ? 25.688 3.506 -9.07 1 87.19 320 ILE B N 1
ATOM 9291 C CA . ILE B 1 320 ? 25.797 2.531 -7.996 1 87.19 320 ILE B CA 1
ATOM 9292 C C . ILE B 1 320 ? 26.688 1.369 -8.445 1 87.19 320 ILE B C 1
ATOM 9294 O O . ILE B 1 320 ? 27.531 0.894 -7.68 1 87.19 320 ILE B O 1
ATOM 9298 N N . ARG B 1 321 ? 26.516 0.959 -9.656 1 86.69 321 ARG B N 1
ATOM 9299 C CA . ARG B 1 321 ? 27.344 -0.113 -10.195 1 86.69 321 ARG B CA 1
ATOM 9300 C C . ARG B 1 321 ? 28.812 0.287 -10.219 1 86.69 321 ARG B C 1
ATOM 9302 O O . ARG B 1 321 ? 29.688 -0.512 -9.867 1 86.69 321 ARG B O 1
ATOM 9309 N N . SER B 1 322 ? 29.062 1.507 -10.602 1 83.5 322 SER B N 1
ATOM 9310 C CA . SER B 1 322 ? 30.438 1.979 -10.688 1 83.5 322 SER B CA 1
ATOM 9311 C C . SER B 1 322 ? 31.078 2.08 -9.305 1 83.5 322 SER B C 1
ATOM 9313 O O . SER B 1 322 ? 32.281 1.799 -9.141 1 83.5 322 SER B O 1
ATOM 9315 N N . VAL B 1 323 ? 30.281 2.402 -8.336 1 82.62 323 VAL B N 1
ATOM 9316 C CA . VAL B 1 323 ? 30.797 2.521 -6.969 1 82.62 323 VAL B CA 1
ATOM 9317 C C . VAL B 1 323 ? 31.094 1.135 -6.402 1 82.62 323 VAL B C 1
ATOM 9319 O O . VAL B 1 323 ? 32.094 0.934 -5.734 1 82.62 323 VAL B O 1
ATOM 9322 N N . LEU B 1 324 ? 30.297 0.158 -6.785 1 82.75 324 LEU B N 1
ATOM 9323 C CA . LEU B 1 324 ? 30.422 -1.187 -6.234 1 82.75 324 LEU B CA 1
ATOM 9324 C C . LEU B 1 324 ? 31.547 -1.948 -6.93 1 82.75 324 LEU B C 1
ATOM 9326 O O . LEU B 1 324 ? 32.094 -2.895 -6.363 1 82.75 324 LEU B O 1
ATOM 9330 N N . ARG B 1 325 ? 31.906 -1.596 -8.094 1 77.31 325 ARG B N 1
ATOM 9331 C CA . ARG B 1 325 ? 32.969 -2.281 -8.828 1 77.31 325 ARG B CA 1
ATOM 9332 C C . ARG B 1 325 ? 34.344 -1.952 -8.242 1 77.31 325 ARG B C 1
ATOM 9334 O O . ARG B 1 325 ? 35.312 -2.67 -8.484 1 77.31 325 ARG B O 1
ATOM 9341 N N . ARG B 1 326 ? 34.312 -1.142 -7.328 1 66.75 326 ARG B N 1
ATOM 9342 C CA . ARG B 1 326 ? 35.594 -0.764 -6.785 1 66.75 326 ARG B CA 1
ATOM 9343 C C . ARG B 1 326 ? 36.094 -1.771 -5.742 1 66.75 326 ARG B C 1
ATOM 9345 O O . ARG B 1 326 ? 35.25 -2.426 -5.09 1 66.75 326 ARG B O 1
ATOM 9352 N N . LYS B 1 327 ? 37.344 -2.141 -5.73 1 63.28 327 LYS B N 1
ATOM 9353 C CA . LYS B 1 327 ? 38.062 -3.271 -5.16 1 63.28 327 LYS B CA 1
ATOM 9354 C C . LYS B 1 327 ? 38.062 -3.219 -3.637 1 63.28 327 LYS B C 1
ATOM 9356 O O . LYS B 1 327 ? 39.125 -3.273 -3 1 63.28 327 LYS B O 1
ATOM 9361 N N . ILE B 1 328 ? 36.875 -2.895 -2.957 1 59.78 328 ILE B N 1
ATOM 9362 C CA . ILE B 1 328 ? 36.875 -3.08 -1.51 1 59.78 328 ILE B CA 1
ATOM 9363 C C . ILE B 1 328 ? 36.469 -4.508 -1.17 1 59.78 328 ILE B C 1
ATOM 9365 O O . ILE B 1 328 ? 37.094 -5.168 -0.338 1 59.78 328 ILE B O 1
ATOM 9369 N N . PHE B 1 329 ? 35.469 -5 -1.842 1 67.25 329 PHE B N 1
ATOM 9370 C CA . PHE B 1 329 ? 34.875 -6.309 -1.55 1 67.25 329 PHE B CA 1
ATOM 9371 C C . PHE B 1 329 ? 35.188 -7.297 -2.668 1 67.25 329 PHE B C 1
ATOM 9373 O O . PHE B 1 329 ? 35.469 -6.895 -3.799 1 67.25 329 PHE B O 1
ATOM 9380 N N . PRO B 1 330 ? 35.344 -8.477 -2.232 1 74.12 330 PRO B N 1
ATOM 9381 C CA . PRO B 1 330 ? 35.5 -9.469 -3.291 1 74.12 330 PRO B CA 1
ATOM 9382 C C . PRO B 1 330 ? 34.406 -9.367 -4.363 1 74.12 330 PRO B C 1
ATOM 9384 O O . PRO B 1 330 ? 33.344 -8.797 -4.117 1 74.12 330 PRO B O 1
ATOM 9387 N N . PRO B 1 331 ? 34.781 -9.617 -5.551 1 73.12 331 PRO B N 1
ATOM 9388 C CA . PRO B 1 331 ? 33.844 -9.445 -6.668 1 73.12 331 PRO B CA 1
ATOM 9389 C C . PRO B 1 331 ? 32.438 -10 -6.371 1 73.12 331 PRO B C 1
ATOM 9391 O O . PRO B 1 331 ? 31.438 -9.414 -6.797 1 73.12 331 PRO B O 1
ATOM 9394 N N . ALA B 1 332 ? 32.406 -11.023 -5.648 1 74.69 332 ALA B N 1
ATOM 9395 C CA . ALA B 1 332 ? 31.094 -11.625 -5.371 1 74.69 332 ALA B CA 1
ATOM 9396 C C . ALA B 1 332 ? 30.25 -10.727 -4.457 1 74.69 332 ALA B C 1
ATOM 9398 O O . ALA B 1 332 ? 29.031 -10.75 -4.512 1 74.69 332 ALA B O 1
ATOM 9399 N N . SER B 1 333 ? 30.938 -9.953 -3.721 1 78.38 333 SER B N 1
ATOM 9400 C CA . SER B 1 333 ? 30.234 -9.078 -2.791 1 78.38 333 SER B CA 1
ATOM 9401 C C . SER B 1 333 ? 29.547 -7.926 -3.523 1 78.38 333 SER B C 1
ATOM 9403 O O . SER B 1 333 ? 28.516 -7.43 -3.076 1 78.38 333 SER B O 1
ATOM 9405 N N . ARG B 1 334 ? 30.062 -7.645 -4.66 1 84.81 334 ARG B N 1
ATOM 9406 C CA . ARG B 1 334 ? 29.453 -6.578 -5.453 1 84.81 334 ARG B CA 1
ATOM 9407 C C . ARG B 1 334 ? 28.062 -6.969 -5.938 1 84.81 334 ARG B C 1
ATOM 9409 O O . ARG B 1 334 ? 27.141 -6.156 -5.902 1 84.81 334 ARG B O 1
ATOM 9416 N N . PHE B 1 335 ? 28.016 -8.164 -6.254 1 89.19 335 PHE B N 1
ATOM 9417 C CA . PHE B 1 335 ? 26.766 -8.719 -6.746 1 89.19 335 PHE B CA 1
ATOM 9418 C C . PHE B 1 335 ? 25.703 -8.742 -5.645 1 89.19 335 PHE B C 1
ATOM 9420 O O . PHE B 1 335 ? 24.562 -8.336 -5.867 1 89.19 335 PHE B O 1
ATOM 9427 N N . VAL B 1 336 ? 26.031 -9.062 -4.434 1 92.19 336 VAL B N 1
ATOM 9428 C CA . VAL B 1 336 ? 25.047 -9.281 -3.365 1 92.19 336 VAL B CA 1
ATOM 9429 C C . VAL B 1 336 ? 24.5 -7.941 -2.895 1 92.19 336 VAL B C 1
ATOM 9431 O O . VAL B 1 336 ? 23.297 -7.82 -2.627 1 92.19 336 VAL B O 1
ATOM 9434 N N . PHE B 1 337 ? 25.297 -6.852 -2.84 1 90.81 337 PHE B N 1
ATOM 9435 C CA . PHE B 1 337 ? 24.828 -5.531 -2.445 1 90.81 337 PHE B CA 1
ATOM 9436 C C . PHE B 1 337 ? 23.828 -4.984 -3.459 1 90.81 337 PHE B C 1
ATOM 9438 O O . PHE B 1 337 ? 22.766 -4.504 -3.088 1 90.81 337 PHE B O 1
ATOM 9445 N N . PHE B 1 338 ? 24.234 -5.121 -4.691 1 91.94 338 PHE B N 1
ATOM 9446 C CA . PHE B 1 338 ? 23.391 -4.59 -5.766 1 91.94 338 PHE B CA 1
ATOM 9447 C C . PHE B 1 338 ? 22.078 -5.359 -5.855 1 91.94 338 PHE B C 1
ATOM 9449 O O . PHE B 1 338 ? 21.016 -4.762 -6.051 1 91.94 338 PHE B O 1
ATOM 9456 N N . ALA B 1 339 ? 22.172 -6.652 -5.695 1 94.38 339 ALA B N 1
ATOM 9457 C CA . ALA B 1 339 ? 20.969 -7.492 -5.75 1 94.38 339 ALA B CA 1
ATOM 9458 C C . ALA B 1 339 ? 20 -7.141 -4.621 1 94.38 339 ALA B C 1
ATOM 9460 O O . ALA B 1 339 ? 18.797 -7.09 -4.828 1 94.38 339 ALA B O 1
ATOM 9461 N N . SER B 1 340 ? 20.531 -6.883 -3.459 1 93.44 340 SER B N 1
ATOM 9462 C CA . SER B 1 340 ? 19.672 -6.508 -2.332 1 93.44 340 SER B CA 1
ATOM 9463 C C . SER B 1 340 ? 18.875 -5.242 -2.631 1 93.44 340 SER B C 1
ATOM 9465 O O . SER B 1 340 ? 17.688 -5.176 -2.355 1 93.44 340 SER B O 1
ATOM 9467 N N . LEU B 1 341 ? 19.484 -4.309 -3.275 1 91.62 341 LEU B N 1
ATOM 9468 C CA . LEU B 1 341 ? 18.828 -3.037 -3.568 1 91.62 341 LEU B CA 1
ATOM 9469 C C . LEU B 1 341 ? 17.781 -3.201 -4.664 1 91.62 341 LEU B C 1
ATOM 9471 O O . LEU B 1 341 ? 16.688 -2.666 -4.559 1 91.62 341 LEU B O 1
ATOM 9475 N N . ILE B 1 342 ? 18.094 -3.953 -5.648 1 91.44 342 ILE B N 1
ATOM 9476 C CA . ILE B 1 342 ? 17.172 -4.141 -6.77 1 91.44 342 ILE B CA 1
ATOM 9477 C C . ILE B 1 342 ? 15.945 -4.91 -6.301 1 91.44 342 ILE B C 1
ATOM 9479 O O . ILE B 1 342 ? 14.812 -4.543 -6.633 1 91.44 342 ILE B O 1
ATOM 9483 N N . PHE B 1 343 ? 16.141 -5.922 -5.535 1 91.38 343 PHE B N 1
ATOM 9484 C CA . PHE B 1 343 ? 15.008 -6.723 -5.082 1 91.38 343 PHE B CA 1
ATOM 9485 C C . PHE B 1 343 ? 14.188 -5.969 -4.043 1 91.38 343 PHE B C 1
ATOM 9487 O O . PHE B 1 343 ? 12.977 -6.156 -3.943 1 91.38 343 PHE B O 1
ATOM 9494 N N . TYR B 1 344 ? 14.852 -5.113 -3.311 1 87.5 344 TYR B N 1
ATOM 9495 C CA . TYR B 1 344 ? 14.078 -4.262 -2.414 1 87.5 344 TYR B CA 1
ATOM 9496 C C . TYR B 1 344 ? 13.125 -3.367 -3.197 1 87.5 344 TYR B C 1
ATOM 9498 O O . TYR B 1 344 ? 11.945 -3.26 -2.859 1 87.5 344 TYR B O 1
ATOM 9506 N N . TRP B 1 345 ? 13.688 -2.818 -4.223 1 84.44 345 TRP B N 1
ATOM 9507 C CA . TRP B 1 345 ? 12.867 -1.96 -5.074 1 84.44 345 TRP B CA 1
ATOM 9508 C C . TRP B 1 345 ? 11.727 -2.746 -5.703 1 84.44 345 TRP B C 1
ATOM 9510 O O . TRP B 1 345 ? 10.578 -2.289 -5.707 1 84.44 345 TRP B O 1
ATOM 9520 N N . MET B 1 346 ? 11.992 -3.922 -6.102 1 83.19 346 MET B N 1
ATOM 9521 C CA . MET B 1 346 ? 10.984 -4.75 -6.762 1 83.19 346 MET B CA 1
ATOM 9522 C C . MET B 1 346 ? 9.922 -5.199 -5.77 1 83.19 346 MET B C 1
ATOM 9524 O O . MET B 1 346 ? 8.758 -5.375 -6.141 1 83.19 346 MET B O 1
ATOM 9528 N N . GLY B 1 347 ? 10.32 -5.383 -4.574 1 81.62 347 GLY B N 1
ATOM 9529 C CA . GLY B 1 347 ? 9.406 -5.902 -3.566 1 81.62 347 GLY B CA 1
ATOM 9530 C C . GLY B 1 347 ? 8.477 -4.848 -3.006 1 81.62 347 GLY B C 1
ATOM 9531 O O . GLY B 1 347 ? 7.348 -5.156 -2.613 1 81.62 347 GLY B O 1
ATOM 9532 N N . VAL B 1 348 ? 8.906 -3.637 -3.01 1 78.12 348 VAL B N 1
ATOM 9533 C CA . VAL B 1 348 ? 8.117 -2.609 -2.334 1 78.12 348 VAL B CA 1
ATOM 9534 C C . VAL B 1 348 ? 7.398 -1.747 -3.369 1 78.12 348 VAL B C 1
ATOM 9536 O O . VAL B 1 348 ? 6.453 -1.029 -3.037 1 78.12 348 VAL B O 1
ATOM 9539 N N . ASP B 1 349 ? 7.855 -1.834 -4.676 1 75.62 349 ASP B N 1
ATOM 9540 C CA . ASP B 1 349 ? 7.242 -1.035 -5.734 1 75.62 349 ASP B CA 1
ATOM 9541 C C . ASP B 1 349 ? 6.133 -1.816 -6.438 1 75.62 349 ASP B C 1
ATOM 9543 O O . ASP B 1 349 ? 6.367 -2.918 -6.938 1 75.62 349 ASP B O 1
ATOM 9547 N N . THR B 1 350 ? 4.957 -1.296 -6.496 1 70.38 350 THR B N 1
ATOM 9548 C CA . THR B 1 350 ? 3.828 -1.967 -7.129 1 70.38 350 THR B CA 1
ATOM 9549 C C . THR B 1 350 ? 3.846 -1.744 -8.641 1 70.38 350 THR B C 1
ATOM 9551 O O . THR B 1 350 ? 3.061 -2.352 -9.375 1 70.38 350 THR B O 1
ATOM 9554 N N . SER B 1 351 ? 4.805 -0.961 -9.172 1 72.69 351 SER B N 1
ATOM 9555 C CA . SER B 1 351 ? 4.82 -0.587 -10.586 1 72.69 351 SER B CA 1
ATOM 9556 C C . SER B 1 351 ? 4.992 -1.811 -11.477 1 72.69 351 SER B C 1
ATOM 9558 O O . SER B 1 351 ? 4.355 -1.911 -12.531 1 72.69 351 SER B O 1
ATOM 9560 N N . PRO B 1 352 ? 5.742 -2.766 -11.07 1 73.25 352 PRO B N 1
ATOM 9561 C CA . PRO B 1 352 ? 5.902 -3.93 -11.945 1 73.25 352 PRO B CA 1
ATOM 9562 C C . PRO B 1 352 ? 4.586 -4.656 -12.211 1 73.25 352 PRO B C 1
ATOM 9564 O O . PRO B 1 352 ? 4.363 -5.152 -13.312 1 73.25 352 PRO B O 1
ATOM 9567 N N . GLY B 1 353 ? 3.766 -4.684 -11.266 1 72.06 353 GLY B N 1
ATOM 9568 C CA . GLY B 1 353 ? 2.463 -5.301 -11.453 1 72.06 353 GLY B CA 1
ATOM 9569 C C . GLY B 1 353 ? 1.559 -4.52 -12.391 1 72.06 353 GLY B C 1
ATOM 9570 O O . GLY B 1 353 ? 0.75 -5.102 -13.109 1 72.06 353 GLY B O 1
ATOM 9571 N N . LYS B 1 354 ? 1.766 -3.266 -12.445 1 71.44 354 LYS B N 1
ATOM 9572 C CA . LYS B 1 354 ? 0.949 -2.418 -13.305 1 71.44 354 LYS B CA 1
ATOM 9573 C C . LYS B 1 354 ? 1.504 -2.385 -14.727 1 71.44 354 LYS B C 1
ATOM 9575 O O . LYS B 1 354 ? 0.758 -2.168 -15.688 1 71.44 354 LYS B O 1
ATOM 9580 N N . PHE B 1 355 ? 2.895 -2.643 -14.82 1 71.12 355 PHE B N 1
ATOM 9581 C CA . PHE B 1 355 ? 3.545 -2.686 -16.125 1 71.12 355 PHE B CA 1
ATOM 9582 C C . PHE B 1 355 ? 3.23 -3.99 -16.844 1 71.12 355 PHE B C 1
ATOM 9584 O O . PHE B 1 355 ? 3.104 -4.016 -18.062 1 71.12 355 PHE B O 1
ATOM 9591 N N . PHE B 1 356 ? 3.053 -5.016 -15.945 1 69.19 356 PHE B N 1
ATOM 9592 C CA . PHE B 1 356 ? 2.803 -6.34 -16.5 1 69.19 356 PHE B CA 1
ATOM 9593 C C . PHE B 1 356 ? 1.562 -6.965 -15.875 1 69.19 356 PHE B C 1
ATOM 9595 O O . PHE B 1 356 ? 1.647 -8.016 -15.234 1 69.19 356 PHE B O 1
ATOM 9602 N N . PRO B 1 357 ? 0.367 -6.285 -16.078 1 61.84 357 PRO B N 1
ATOM 9603 C CA . PRO B 1 357 ? -0.831 -6.777 -15.398 1 61.84 357 PRO B CA 1
ATOM 9604 C C . PRO B 1 357 ? -1.154 -8.227 -15.75 1 61.84 357 PRO B C 1
ATOM 9606 O O . PRO B 1 357 ? -1.684 -8.961 -14.914 1 61.84 357 PRO B O 1
ATOM 9609 N N . GLY B 1 358 ? -0.771 -8.805 -16.953 1 60 358 GLY B N 1
ATOM 9610 C CA . GLY B 1 358 ? -1.191 -10.117 -17.422 1 60 358 GLY B CA 1
ATOM 9611 C C . GLY B 1 358 ? -0.331 -11.242 -16.875 1 60 358 GLY B C 1
ATOM 9612 O O . GLY B 1 358 ? -0.724 -12.414 -16.922 1 60 358 GLY B O 1
ATOM 9613 N N . ILE B 1 359 ? 0.717 -10.797 -16.156 1 62.97 359 ILE B N 1
ATOM 9614 C CA . ILE B 1 359 ? 1.592 -11.883 -15.711 1 62.97 359 ILE B CA 1
ATOM 9615 C C . ILE B 1 359 ? 1.191 -12.32 -14.305 1 62.97 359 ILE B C 1
ATOM 9617 O O . ILE B 1 359 ? 1.414 -13.477 -13.922 1 62.97 359 ILE B O 1
ATOM 9621 N N . GLY B 1 360 ? 0.49 -11.516 -13.562 1 63.22 360 GLY B N 1
ATOM 9622 C CA . GLY B 1 360 ? 0.017 -11.883 -12.234 1 63.22 360 GLY B CA 1
ATOM 9623 C C . GLY B 1 360 ? 1.123 -12.375 -11.32 1 63.22 360 GLY B C 1
ATOM 9624 O O . GLY B 1 360 ? 0.914 -13.297 -10.531 1 63.22 360 GLY B O 1
ATOM 9625 N N . PHE B 1 361 ? 2.352 -11.938 -11.469 1 72.75 361 PHE B N 1
ATOM 9626 C CA . PHE B 1 361 ? 3.506 -12.359 -10.68 1 72.75 361 PHE B CA 1
ATOM 9627 C C . PHE B 1 361 ? 3.502 -11.688 -9.312 1 72.75 361 PHE B C 1
ATOM 9629 O O . PHE B 1 361 ? 3.174 -10.508 -9.195 1 72.75 361 PHE B O 1
ATOM 9636 N N . PRO B 1 362 ? 3.715 -12.555 -8.219 1 78 362 PRO B N 1
ATOM 9637 C CA . PRO B 1 362 ? 3.785 -11.977 -6.875 1 78 362 PRO B CA 1
ATOM 9638 C C . PRO B 1 362 ? 5.094 -11.227 -6.625 1 78 362 PRO B C 1
ATOM 9640 O O . PRO B 1 362 ? 5.977 -11.734 -5.93 1 78 362 PRO B O 1
ATOM 9643 N N . TRP B 1 363 ? 5.18 -10.031 -7.016 1 78.88 363 TRP B N 1
ATOM 9644 C CA . TRP B 1 363 ? 6.406 -9.242 -6.945 1 78.88 363 TRP B CA 1
ATOM 9645 C C . TRP B 1 363 ? 6.777 -8.945 -5.496 1 78.88 363 TRP B C 1
ATOM 9647 O O . TRP B 1 363 ? 7.938 -8.672 -5.191 1 78.88 363 TRP B O 1
ATOM 9657 N N . TYR B 1 364 ? 5.812 -9.047 -4.605 1 76.38 364 TYR B N 1
ATOM 9658 C CA . TYR B 1 364 ? 6.074 -8.734 -3.207 1 76.38 364 TYR B CA 1
ATOM 9659 C C . TYR B 1 364 ? 7.031 -9.75 -2.592 1 76.38 364 TYR B C 1
ATOM 9661 O O . TYR B 1 364 ? 7.711 -9.453 -1.607 1 76.38 364 TYR B O 1
ATOM 9669 N N . ARG B 1 365 ? 7.219 -10.844 -3.207 1 82.81 365 ARG B N 1
ATOM 9670 C CA . ARG B 1 365 ? 8.125 -11.867 -2.699 1 82.81 365 ARG B CA 1
ATOM 9671 C C . ARG B 1 365 ? 9.578 -11.484 -2.932 1 82.81 365 ARG B C 1
ATOM 9673 O O . ARG B 1 365 ? 10.484 -12.086 -2.35 1 82.81 365 ARG B O 1
ATOM 9680 N N . ALA B 1 366 ? 9.75 -10.523 -3.756 1 87.81 366 ALA B N 1
ATOM 9681 C CA . ALA B 1 366 ? 11.109 -10.031 -3.994 1 87.81 366 ALA B CA 1
ATOM 9682 C C . ALA B 1 366 ? 11.711 -9.445 -2.721 1 87.81 366 ALA B C 1
ATOM 9684 O O . ALA B 1 366 ? 12.93 -9.367 -2.582 1 87.81 366 ALA B O 1
ATOM 9685 N N . LEU B 1 367 ? 10.883 -9.07 -1.801 1 86 367 LEU B N 1
ATOM 9686 C CA . LEU B 1 367 ? 11.375 -8.516 -0.543 1 86 367 LEU B CA 1
ATOM 9687 C C . LEU B 1 367 ? 12.164 -9.555 0.24 1 86 367 LEU B C 1
ATOM 9689 O O . LEU B 1 367 ? 13.195 -9.234 0.841 1 86 367 LEU B O 1
ATOM 9693 N N . ASP B 1 368 ? 11.758 -10.742 0.193 1 88.5 368 ASP B N 1
ATOM 9694 C CA . ASP B 1 368 ? 12.469 -11.805 0.901 1 88.5 368 ASP B CA 1
ATOM 9695 C C . ASP B 1 368 ? 13.828 -12.078 0.256 1 88.5 368 ASP B C 1
ATOM 9697 O O . ASP B 1 368 ? 14.797 -12.383 0.95 1 88.5 368 ASP B O 1
ATOM 9701 N N . LEU B 1 369 ? 13.859 -11.992 -0.996 1 91.5 369 LEU B N 1
ATOM 9702 C CA . LEU B 1 369 ? 15.141 -12.141 -1.674 1 91.5 369 LEU B CA 1
ATOM 9703 C C . LEU B 1 369 ? 16.078 -10.992 -1.304 1 91.5 369 LEU B C 1
ATOM 9705 O O . LEU B 1 369 ? 17.281 -11.203 -1.153 1 91.5 369 LEU B O 1
ATOM 9709 N N . SER B 1 370 ? 15.453 -9.828 -1.192 1 91.44 370 SER B N 1
ATOM 9710 C CA . SER B 1 370 ? 16.25 -8.688 -0.763 1 91.44 370 SER B CA 1
ATOM 9711 C C . SER B 1 370 ? 16.844 -8.922 0.625 1 91.44 370 SER B C 1
ATOM 9713 O O . SER B 1 370 ? 18 -8.594 0.875 1 91.44 370 SER B O 1
ATOM 9715 N N . LEU B 1 371 ? 16.078 -9.508 1.472 1 91.44 371 LEU B N 1
ATOM 9716 C CA . LEU B 1 371 ? 16.516 -9.766 2.836 1 91.44 371 LEU B CA 1
ATOM 9717 C C . LEU B 1 371 ? 17.609 -10.836 2.859 1 91.44 371 LEU B C 1
ATOM 9719 O O . LEU B 1 371 ? 18.516 -10.781 3.682 1 91.44 371 LEU B O 1
ATOM 9723 N N . LEU B 1 372 ? 17.453 -11.773 1.976 1 93.75 372 LEU B N 1
ATOM 9724 C CA . LEU B 1 372 ? 18.5 -12.789 1.864 1 93.75 372 LEU B CA 1
ATOM 9725 C C . LEU B 1 372 ? 19.812 -12.18 1.408 1 93.75 372 LEU B C 1
ATOM 9727 O O . LEU B 1 372 ? 20.859 -12.406 2.031 1 93.75 372 LEU B O 1
ATOM 9731 N N . PHE B 1 373 ? 19.797 -11.414 0.372 1 95.19 373 PHE B N 1
ATOM 9732 C CA . PHE B 1 373 ? 21 -10.781 -0.139 1 95.19 373 PHE B CA 1
ATOM 9733 C C . PHE B 1 373 ? 21.516 -9.742 0.846 1 95.19 373 PHE B C 1
ATOM 9735 O O . PHE B 1 373 ? 22.734 -9.516 0.938 1 95.19 373 PHE B O 1
ATOM 9742 N N . LEU B 1 374 ? 20.578 -9.125 1.534 1 93.69 374 LEU B N 1
ATOM 9743 C CA . LEU B 1 374 ? 20.984 -8.203 2.596 1 93.69 374 LEU B CA 1
ATOM 9744 C C . LEU B 1 374 ? 21.766 -8.93 3.682 1 93.69 374 LEU B C 1
ATOM 9746 O O . LEU B 1 374 ? 22.781 -8.422 4.16 1 93.69 374 LEU B O 1
ATOM 9750 N N . THR B 1 375 ? 21.344 -10.086 4.039 1 94.56 375 THR B N 1
ATOM 9751 C CA . THR B 1 375 ? 22.031 -10.883 5.039 1 94.56 375 THR B CA 1
ATOM 9752 C C . THR B 1 375 ? 23.453 -11.219 4.57 1 94.56 375 THR B C 1
ATOM 9754 O O . THR B 1 375 ? 24.406 -11.07 5.32 1 94.56 375 THR B O 1
ATOM 9757 N N . LEU B 1 376 ? 23.562 -11.602 3.336 1 94.62 376 LEU B N 1
ATOM 9758 C CA . LEU B 1 376 ? 24.859 -11.977 2.779 1 94.62 376 LEU B CA 1
ATOM 9759 C C . LEU B 1 376 ? 25.781 -10.766 2.689 1 94.62 376 LEU B C 1
ATOM 9761 O O . LEU B 1 376 ? 26.969 -10.867 2.988 1 94.62 376 LEU B O 1
ATOM 9765 N N . SER B 1 377 ? 25.219 -9.633 2.307 1 93 377 SER B N 1
ATOM 9766 C CA . SER B 1 377 ? 26 -8.414 2.229 1 93 377 SER B CA 1
ATOM 9767 C C . SER B 1 377 ? 26.422 -7.934 3.613 1 93 377 SER B C 1
ATOM 9769 O O . SER B 1 377 ? 27.531 -7.43 3.791 1 93 377 SER B O 1
ATOM 9771 N N . ALA B 1 378 ? 25.516 -8.094 4.531 1 93.69 378 ALA B N 1
ATOM 9772 C CA . ALA B 1 378 ? 25.828 -7.715 5.91 1 93.69 378 ALA B CA 1
ATOM 9773 C C . ALA B 1 378 ? 26.953 -8.57 6.48 1 93.69 378 ALA B C 1
ATOM 9775 O O . ALA B 1 378 ? 27.766 -8.086 7.266 1 93.69 378 ALA B O 1
ATOM 9776 N N . LEU B 1 379 ? 27 -9.812 6.125 1 93.19 379 LEU B N 1
ATOM 9777 C CA . LEU B 1 379 ? 28.062 -10.695 6.562 1 93.19 379 LEU B CA 1
ATOM 9778 C C . LEU B 1 379 ? 29.406 -10.227 6.031 1 93.19 379 LEU B C 1
ATOM 9780 O O . LEU B 1 379 ? 30.406 -10.227 6.762 1 93.19 379 LEU B O 1
ATOM 9784 N N . GLU B 1 380 ? 29.422 -9.789 4.789 1 90.44 380 GLU B N 1
ATOM 9785 C CA . GLU B 1 380 ? 30.656 -9.258 4.203 1 90.44 380 GLU B CA 1
ATOM 9786 C C . GLU B 1 380 ? 31.109 -8 4.938 1 90.44 380 GLU B C 1
ATOM 9788 O O . GLU B 1 380 ? 32.312 -7.816 5.172 1 90.44 380 GLU B O 1
ATOM 9793 N N . THR B 1 381 ? 30.156 -7.211 5.277 1 90.44 381 THR B N 1
ATOM 9794 C CA . THR B 1 381 ? 30.469 -5.984 6.008 1 90.44 381 THR B CA 1
ATOM 9795 C C . THR B 1 381 ? 31 -6.309 7.402 1 90.44 381 THR B C 1
ATOM 9797 O O . THR B 1 381 ? 31.953 -5.676 7.867 1 90.44 381 THR B O 1
ATOM 9800 N N . ALA B 1 382 ? 30.359 -7.266 8.031 1 90.88 382 ALA B N 1
ATOM 9801 C CA . ALA B 1 382 ? 30.797 -7.656 9.367 1 90.88 382 ALA B CA 1
ATOM 9802 C C . ALA B 1 382 ? 32.25 -8.141 9.359 1 90.88 382 ALA B C 1
ATOM 9804 O O . ALA B 1 382 ? 33.031 -7.777 10.234 1 90.88 382 ALA B O 1
ATOM 9805 N N . VAL B 1 383 ? 32.625 -8.922 8.383 1 88 383 VAL B N 1
ATOM 9806 C CA . VAL B 1 383 ? 33.969 -9.438 8.289 1 88 383 VAL B CA 1
ATOM 9807 C C . VAL B 1 383 ? 34.938 -8.297 7.992 1 88 383 VAL B C 1
ATOM 9809 O O . VAL B 1 383 ? 36.062 -8.258 8.539 1 88 383 VAL B O 1
ATOM 9812 N N . HIS B 1 384 ? 34.531 -7.395 7.164 1 84.62 384 HIS B N 1
ATOM 9813 C CA . HIS B 1 384 ? 35.344 -6.238 6.855 1 84.62 384 HIS B CA 1
ATOM 9814 C C . HIS B 1 384 ? 35.594 -5.375 8.094 1 84.62 384 HIS B C 1
ATOM 9816 O O . HIS B 1 384 ? 36.688 -4.914 8.336 1 84.62 384 HIS B O 1
ATOM 9822 N N . LEU B 1 385 ? 34.531 -5.16 8.859 1 85.94 385 LEU B N 1
ATOM 9823 C CA . LEU B 1 385 ? 34.656 -4.355 10.07 1 85.94 385 LEU B CA 1
ATOM 9824 C C . LEU B 1 385 ? 35.5 -5.062 11.117 1 85.94 385 LEU B C 1
ATOM 9826 O O . LEU B 1 385 ? 36.25 -4.418 11.859 1 85.94 385 LEU B O 1
ATOM 9830 N N . LEU B 1 386 ? 35.375 -6.332 11.172 1 85.69 386 LEU B N 1
ATOM 9831 C CA . LEU B 1 386 ? 36.125 -7.117 12.125 1 85.69 386 LEU B CA 1
ATOM 9832 C C . LEU B 1 386 ? 37.625 -7.062 11.805 1 85.69 386 LEU B C 1
ATOM 9834 O O . LEU B 1 386 ? 38.469 -7.023 12.711 1 85.69 386 LEU B O 1
ATOM 9838 N N . LYS B 1 387 ? 37.938 -7.035 10.547 1 81.38 387 LYS B N 1
ATOM 9839 C CA . LYS B 1 387 ? 39.344 -6.984 10.133 1 81.38 387 LYS B CA 1
ATOM 9840 C C . LYS B 1 387 ? 39.969 -5.645 10.5 1 81.38 387 LYS B C 1
ATOM 9842 O O . LYS B 1 387 ? 41.156 -5.578 10.812 1 81.38 387 LYS B O 1
ATOM 9847 N N . ASN B 1 388 ? 39.125 -4.598 10.594 1 80.38 388 ASN B N 1
ATOM 9848 C CA . ASN B 1 388 ? 39.656 -3.26 10.836 1 80.38 388 ASN B CA 1
ATOM 9849 C C . ASN B 1 388 ? 39.375 -2.793 12.258 1 80.38 388 ASN B C 1
ATOM 9851 O O . ASN B 1 388 ? 39.75 -1.683 12.641 1 80.38 388 ASN B O 1
ATOM 9855 N N . PHE B 1 389 ? 38.812 -3.73 12.984 1 84.44 389 PHE B N 1
ATOM 9856 C CA . PHE B 1 389 ? 38.406 -3.33 14.328 1 84.44 389 PHE B CA 1
ATOM 9857 C C . PHE B 1 389 ? 39.594 -3.441 15.289 1 84.44 389 PHE B C 1
ATOM 9859 O O . PHE B 1 389 ? 40.312 -4.445 15.289 1 84.44 389 PHE B O 1
ATOM 9866 N N . LYS B 1 390 ? 39.875 -2.383 16.062 1 83.75 390 LYS B N 1
ATOM 9867 C CA . LYS B 1 390 ? 41.031 -2.281 16.969 1 83.75 390 LYS B CA 1
ATOM 9868 C C . LYS B 1 390 ? 40.875 -3.234 18.141 1 83.75 390 LYS B C 1
ATOM 9870 O O . LYS B 1 390 ? 41.844 -3.875 18.562 1 83.75 390 LYS B O 1
ATOM 9875 N N . TYR B 1 391 ? 39.625 -3.369 18.719 1 87.25 391 TYR B N 1
ATOM 9876 C CA . TYR B 1 391 ? 39.406 -4.199 19.891 1 87.25 391 TYR B CA 1
ATOM 9877 C C . TYR B 1 391 ? 38.938 -5.594 19.5 1 87.25 391 TYR B C 1
ATOM 9879 O O . TYR B 1 391 ? 37.719 -5.895 19.531 1 87.25 391 TYR B O 1
ATOM 9887 N N . LYS B 1 392 ? 39.812 -6.477 19.219 1 82.06 392 LYS B N 1
ATOM 9888 C CA . LYS B 1 392 ? 39.531 -7.789 18.641 1 82.06 392 LYS B CA 1
ATOM 9889 C C . LYS B 1 392 ? 38.844 -8.695 19.641 1 82.06 392 LYS B C 1
ATOM 9891 O O . LYS B 1 392 ? 37.938 -9.477 19.266 1 82.06 392 LYS B O 1
ATOM 9896 N N . LEU B 1 393 ? 39.156 -8.531 20.953 1 85.06 393 LEU B N 1
ATOM 9897 C CA . LEU B 1 393 ? 38.562 -9.367 21.969 1 85.06 393 LEU B CA 1
ATOM 9898 C C . LEU B 1 393 ? 37.094 -9.016 22.156 1 85.06 393 LEU B C 1
ATOM 9900 O O . LEU B 1 393 ? 36.25 -9.906 22.281 1 85.06 393 LEU B O 1
ATOM 9904 N N . LEU B 1 394 ? 36.844 -7.789 22.141 1 87.75 394 LEU B N 1
ATOM 9905 C CA . LEU B 1 394 ? 35.469 -7.34 22.266 1 87.75 394 LEU B CA 1
ATOM 9906 C C . LEU B 1 394 ? 34.656 -7.781 21.062 1 87.75 394 LEU B C 1
ATOM 9908 O O . LEU B 1 394 ? 33.469 -8.148 21.188 1 87.75 394 LEU B O 1
ATOM 9912 N N . ALA B 1 395 ? 35.25 -7.816 19.969 1 87.69 395 ALA B N 1
ATOM 9913 C CA . ALA B 1 395 ? 34.594 -8.234 18.734 1 87.69 395 ALA B CA 1
ATOM 9914 C C . ALA B 1 395 ? 34.25 -9.719 18.781 1 87.69 395 ALA B C 1
ATOM 9916 O O . ALA B 1 395 ? 33.156 -10.125 18.359 1 87.69 395 ALA B O 1
ATOM 9917 N N . GLN B 1 396 ? 35.156 -10.469 19.328 1 86 396 GLN B N 1
ATOM 9918 C CA . GLN B 1 396 ? 34.938 -11.914 19.391 1 86 396 GLN B CA 1
ATOM 9919 C C . GLN B 1 396 ? 33.812 -12.258 20.344 1 86 396 GLN B C 1
ATOM 9921 O O . GLN B 1 396 ? 32.969 -13.086 20.031 1 86 396 GLN B O 1
ATOM 9926 N N . TYR B 1 397 ? 33.844 -11.586 21.406 1 89.56 397 TYR B N 1
ATOM 9927 C CA . TYR B 1 397 ? 32.781 -11.852 22.375 1 89.56 397 TYR B CA 1
ATOM 9928 C C . TYR B 1 397 ? 31.453 -11.336 21.891 1 89.56 397 TYR B C 1
ATOM 9930 O O . TYR B 1 397 ? 30.406 -11.93 22.172 1 89.56 397 TYR B O 1
ATOM 9938 N N . SER B 1 398 ? 31.453 -10.305 21.125 1 91.25 398 SER B N 1
ATOM 9939 C CA . SER B 1 398 ? 30.219 -9.773 20.562 1 91.25 398 SER B CA 1
ATOM 9940 C C . SER B 1 398 ? 29.625 -10.727 19.516 1 91.25 398 SER B C 1
ATOM 9942 O O . SER B 1 398 ? 28.406 -10.898 19.453 1 91.25 398 SER B O 1
ATOM 9944 N N . ILE B 1 399 ? 30.469 -11.344 18.812 1 92.38 399 ILE B N 1
ATOM 9945 C CA . ILE B 1 399 ? 30.031 -12.281 17.797 1 92.38 399 ILE B CA 1
ATOM 9946 C C . ILE B 1 399 ? 29.469 -13.539 18.453 1 92.38 399 ILE B C 1
ATOM 9948 O O . ILE B 1 399 ? 28.422 -14.055 18.047 1 92.38 399 ILE B O 1
ATOM 9952 N N . GLY B 1 400 ? 30.203 -13.984 19.469 1 92.06 400 GLY B N 1
ATOM 9953 C CA . GLY B 1 400 ? 29.688 -15.117 20.234 1 92.06 400 GLY B CA 1
ATOM 9954 C C . GLY B 1 400 ? 28.375 -14.828 20.922 1 92.06 400 GLY B C 1
ATOM 9955 O O . GLY B 1 400 ? 27.484 -15.68 20.953 1 92.06 400 GLY B O 1
ATOM 9956 N N . GLY B 1 401 ? 28.312 -13.672 21.453 1 93.5 401 GLY B N 1
ATOM 9957 C CA . GLY B 1 401 ? 27.062 -13.25 22.078 1 93.5 401 GLY B CA 1
ATOM 9958 C C . GLY B 1 401 ? 25.922 -13.141 21.094 1 93.5 401 GLY B C 1
ATOM 9959 O O . GLY B 1 401 ? 24.797 -13.539 21.391 1 93.5 401 GLY B O 1
ATOM 9960 N N . LEU B 1 402 ? 26.188 -12.641 19.906 1 94.25 402 LEU B N 1
ATOM 9961 C CA . LEU B 1 402 ? 25.156 -12.516 18.875 1 94.25 402 LEU B CA 1
ATOM 9962 C C . LEU B 1 402 ? 24.609 -13.883 18.484 1 94.25 402 LEU B C 1
ATOM 9964 O O . LEU B 1 402 ? 23.391 -14.055 18.375 1 94.25 402 LEU B O 1
ATOM 9968 N N . LEU B 1 403 ? 25.438 -14.867 18.266 1 94.5 403 LEU B N 1
ATOM 9969 C CA . LEU B 1 403 ? 24.984 -16.203 17.906 1 94.5 403 LEU B CA 1
ATOM 9970 C C . LEU B 1 403 ? 24.188 -16.844 19.031 1 94.5 403 LEU B C 1
ATOM 9972 O O . LEU B 1 403 ? 23.156 -17.484 18.797 1 94.5 403 LEU B O 1
ATOM 9976 N N . PHE B 1 404 ? 24.75 -16.594 20.234 1 95 404 PHE B N 1
ATOM 9977 C CA . PHE B 1 404 ? 24.078 -17.156 21.391 1 95 404 PHE B CA 1
ATOM 9978 C C . PHE B 1 404 ? 22.656 -16.625 21.516 1 95 404 PHE B C 1
ATOM 9980 O O . PHE B 1 404 ? 21.703 -17.406 21.656 1 95 404 PHE B O 1
ATOM 9987 N N . PHE B 1 405 ? 22.484 -15.375 21.438 1 94.69 405 PHE B N 1
ATOM 9988 C CA . PHE B 1 405 ? 21.156 -14.773 21.578 1 94.69 405 PHE B CA 1
ATOM 9989 C C . PHE B 1 405 ? 20.281 -15.078 20.375 1 94.69 405 PHE B C 1
ATOM 9991 O O . PHE B 1 405 ? 19.062 -15.203 20.5 1 94.69 405 PHE B O 1
ATOM 9998 N N . ALA B 1 406 ? 20.859 -15.172 19.203 1 94.75 406 ALA B N 1
ATOM 9999 C CA . ALA B 1 406 ? 20.094 -15.562 18.016 1 94.75 406 ALA B CA 1
ATOM 10000 C C . ALA B 1 406 ? 19.547 -16.969 18.172 1 94.75 406 ALA B C 1
ATOM 10002 O O . ALA B 1 406 ? 18.391 -17.234 17.781 1 94.75 406 ALA B O 1
ATOM 10003 N N . LEU B 1 407 ? 20.359 -17.859 18.703 1 95.44 407 LEU B N 1
ATOM 10004 C CA . LEU B 1 407 ? 19.922 -19.234 18.938 1 95.44 407 LEU B CA 1
ATOM 10005 C C . LEU B 1 407 ? 18.812 -19.266 19.984 1 95.44 407 LEU B C 1
ATOM 10007 O O . LEU B 1 407 ? 17.844 -20.016 19.844 1 95.44 407 LEU B O 1
ATOM 10011 N N . LEU B 1 408 ? 19.016 -18.484 20.969 1 94.56 408 LEU B N 1
ATOM 10012 C CA . LEU B 1 408 ? 17.984 -18.406 22 1 94.56 408 LEU B CA 1
ATOM 10013 C C . LEU B 1 408 ? 16.656 -17.953 21.406 1 94.56 408 LEU B C 1
ATOM 10015 O O . LEU B 1 408 ? 15.609 -18.547 21.688 1 94.56 408 LEU B O 1
ATOM 10019 N N . ARG B 1 409 ? 16.688 -17.016 20.625 1 91.69 409 ARG B N 1
ATOM 10020 C CA . ARG B 1 409 ? 15.461 -16.516 20 1 91.69 409 ARG B CA 1
ATOM 10021 C C . ARG B 1 409 ? 14.867 -17.562 19.062 1 91.69 409 ARG B C 1
ATOM 10023 O O . ARG B 1 409 ? 13.648 -17.719 19 1 91.69 409 ARG B O 1
ATOM 10030 N N . PHE B 1 410 ? 15.703 -18.203 18.344 1 92.81 410 PHE B N 1
ATOM 10031 C CA . PHE B 1 410 ? 15.281 -19.25 17.422 1 92.81 410 PHE B CA 1
ATOM 10032 C C . PHE B 1 410 ? 14.539 -20.344 18.156 1 92.81 410 PHE B C 1
ATOM 10034 O O . PHE B 1 410 ? 13.508 -20.828 17.688 1 92.81 410 PHE B O 1
ATOM 10041 N N . PHE B 1 411 ? 15.008 -20.672 19.312 1 93 411 PHE B N 1
ATOM 10042 C CA . PHE B 1 411 ? 14.391 -21.75 20.062 1 93 411 PHE B CA 1
ATOM 10043 C C . PHE B 1 411 ? 13.141 -21.266 20.781 1 93 411 PHE B C 1
ATOM 10045 O O . PHE B 1 411 ? 12.227 -22.047 21.062 1 93 411 PHE B O 1
ATOM 10052 N N . LEU B 1 412 ? 13.008 -19.984 20.984 1 88.44 412 LEU B N 1
ATOM 10053 C CA . LEU B 1 412 ? 11.828 -19.422 21.625 1 88.44 412 LEU B CA 1
ATOM 10054 C C . LEU B 1 412 ? 10.695 -19.25 20.625 1 88.44 412 LEU B C 1
ATOM 10056 O O . LEU B 1 412 ? 9.523 -19.156 21.016 1 88.44 412 LEU B O 1
ATOM 10060 N N . TRP B 1 413 ? 11.016 -19.219 19.344 1 85.94 413 TRP B N 1
ATOM 10061 C CA . TRP B 1 413 ? 10.008 -19.062 18.297 1 85.94 413 TRP B CA 1
ATOM 10062 C C . TRP B 1 413 ? 9.328 -20.391 17.984 1 85.94 413 TRP B C 1
ATOM 10064 O O . TRP B 1 413 ? 9.992 -21.359 17.594 1 85.94 413 TRP B O 1
ATOM 10074 N N . HIS B 1 414 ? 8.031 -20.438 18.219 1 82.31 414 HIS B N 1
ATOM 10075 C CA . HIS B 1 414 ? 7.273 -21.656 17.953 1 82.31 414 HIS B CA 1
ATOM 10076 C C . HIS B 1 414 ? 6.234 -21.438 16.859 1 82.31 414 HIS B C 1
ATOM 10078 O O . HIS B 1 414 ? 5.125 -20.969 17.141 1 82.31 414 HIS B O 1
ATOM 10084 N N . PRO B 1 415 ? 6.547 -21.828 15.664 1 76.56 415 PRO B N 1
ATOM 10085 C CA . PRO B 1 415 ? 5.609 -21.594 14.562 1 76.56 415 PRO B CA 1
ATOM 10086 C C . PRO B 1 415 ? 4.32 -22.406 14.703 1 76.56 415 PRO B C 1
ATOM 10088 O O . PRO B 1 415 ? 3.262 -21.984 14.234 1 76.56 415 PRO B O 1
ATOM 10091 N N . GLU B 1 416 ? 4.395 -23.609 15.266 1 71.19 416 GLU B N 1
ATOM 10092 C CA . GLU B 1 416 ? 3.232 -24.484 15.422 1 71.19 416 GLU B CA 1
ATOM 10093 C C . GLU B 1 416 ? 2.182 -23.859 16.328 1 71.19 416 GLU B C 1
ATOM 10095 O O . GLU B 1 416 ? 0.98 -24.016 16.094 1 71.19 416 GLU B O 1
ATOM 10100 N N . LEU B 1 417 ? 2.67 -23.109 17.25 1 64.25 417 LEU B N 1
ATOM 10101 C CA . LEU B 1 417 ? 1.777 -22.516 18.25 1 64.25 417 LEU B CA 1
ATOM 10102 C C . LEU B 1 417 ? 1.178 -21.203 17.719 1 64.25 417 LEU B C 1
ATOM 10104 O O . LEU B 1 417 ? 0.033 -20.875 18.047 1 64.25 417 LEU B O 1
ATOM 10108 N N . GLU B 1 418 ? 1.889 -20.516 16.953 1 63.16 418 GLU B N 1
ATOM 10109 C CA . GLU B 1 418 ? 1.442 -19.219 16.484 1 63.16 418 GLU B CA 1
ATOM 10110 C C . GLU B 1 418 ? 0.21 -19.344 15.586 1 63.16 418 GLU B C 1
ATOM 10112 O O . GLU B 1 418 ? -0.714 -18.531 15.68 1 63.16 418 GLU B O 1
ATOM 10117 N N . TRP B 1 419 ? 0.137 -20.328 14.812 1 61.53 419 TRP B N 1
ATOM 10118 C CA . TRP B 1 419 ? -1.021 -20.453 13.93 1 61.53 419 TRP B CA 1
ATOM 10119 C C . TRP B 1 419 ? -2.215 -21.031 14.68 1 61.53 419 TRP B C 1
ATOM 10121 O O . TRP B 1 419 ? -3.355 -20.625 14.453 1 61.53 419 TRP B O 1
ATOM 10131 N N . LYS B 1 420 ? -1.873 -21.922 15.539 1 58.47 420 LYS B N 1
ATOM 10132 C CA . LYS B 1 420 ? -2.973 -22.5 16.312 1 58.47 420 LYS B CA 1
ATOM 10133 C C . LYS B 1 420 ? -3.658 -21.438 17.156 1 58.47 420 LYS B C 1
ATOM 10135 O O . LYS B 1 420 ? -4.883 -21.422 17.281 1 58.47 420 LYS B O 1
ATOM 10140 N N . GLU B 1 421 ? -2.9 -20.547 17.609 1 55.22 421 GLU B N 1
ATOM 10141 C CA . GLU B 1 421 ? -3.439 -19.5 18.469 1 55.22 421 GLU B CA 1
ATOM 10142 C C . GLU B 1 421 ? -4.129 -18.422 17.656 1 55.22 421 GLU B C 1
ATOM 10144 O O . GLU B 1 421 ? -5.07 -17.781 18.141 1 55.22 421 GLU B O 1
ATOM 10149 N N . ASN B 1 422 ? -3.725 -18.234 16.5 1 51.72 422 ASN B N 1
ATOM 10150 C CA . ASN B 1 422 ? -4.227 -17.094 15.742 1 51.72 422 ASN B CA 1
ATOM 10151 C C . ASN B 1 422 ? -5.395 -17.484 14.844 1 51.72 422 ASN B C 1
ATOM 10153 O O . ASN B 1 422 ? -6.066 -16.625 14.273 1 51.72 422 ASN B O 1
ATOM 10157 N N . SER B 1 423 ? -5.57 -18.641 14.547 1 50.06 423 SER B N 1
ATOM 10158 C CA . SER B 1 423 ? -6.715 -19.016 13.719 1 50.06 423 SER B CA 1
ATOM 10159 C C . SER B 1 423 ? -8.016 -18.906 14.508 1 50.06 423 SER B C 1
ATOM 10161 O O . SER B 1 423 ? -8.18 -19.578 15.531 1 50.06 423 SER B O 1
ATOM 10163 N N . ALA B 1 424 ? -8.641 -17.828 14.414 1 46.22 424 ALA B N 1
ATOM 10164 C CA . ALA B 1 424 ? -9.914 -17.562 15.086 1 46.22 424 ALA B CA 1
ATOM 10165 C C . ALA B 1 424 ? -10.852 -18.766 14.984 1 46.22 424 ALA B C 1
ATOM 10167 O O . ALA B 1 424 ? -11.57 -19.078 15.938 1 46.22 424 ALA B O 1
ATOM 10168 N N . PHE B 1 425 ? -11.07 -19.234 13.742 1 45.72 425 PHE B N 1
ATOM 10169 C CA . PHE B 1 425 ? -11.984 -20.359 13.555 1 45.72 425 PHE B CA 1
ATOM 10170 C C . PHE B 1 425 ? -11.586 -21.531 14.438 1 45.72 425 PHE B C 1
ATOM 10172 O O . PHE B 1 425 ? -12.445 -22.203 15.016 1 45.72 425 PHE B O 1
ATOM 10179 N N . LEU B 1 426 ? -10.234 -21.75 14.516 1 47.47 426 LEU B N 1
ATOM 10180 C CA . LEU B 1 426 ? -9.758 -22.891 15.297 1 47.47 426 LEU B CA 1
ATOM 10181 C C . LEU B 1 426 ? -9.719 -22.547 16.781 1 47.47 426 LEU B C 1
ATOM 10183 O O . LEU B 1 426 ? -9.812 -23.453 17.625 1 47.47 426 LEU B O 1
ATOM 10187 N N . LYS B 1 427 ? -9.391 -21.297 17.031 1 46.25 427 LYS B N 1
ATOM 10188 C CA . LYS B 1 427 ? -9.344 -20.984 18.453 1 46.25 427 LYS B CA 1
ATOM 10189 C C . LYS B 1 427 ? -10.734 -21.094 19.078 1 46.25 427 LYS B C 1
ATOM 10191 O O . LYS B 1 427 ? -10.891 -21.672 20.156 1 46.25 427 LYS B O 1
ATOM 10196 N N . GLU B 1 428 ? -11.625 -20.109 18.672 1 44.56 428 GLU B N 1
ATOM 10197 C CA . GLU B 1 428 ? -12.891 -19.922 19.375 1 44.56 428 GLU B CA 1
ATOM 10198 C C . GLU B 1 428 ? -13.93 -20.953 18.938 1 44.56 428 GLU B C 1
ATOM 10200 O O . GLU B 1 428 ? -14.828 -21.297 19.703 1 44.56 428 GLU B O 1
ATOM 10205 N N . SER B 1 429 ? -13.898 -21.344 17.609 1 46.53 429 SER B N 1
ATOM 10206 C CA . SER B 1 429 ? -15.156 -21.969 17.188 1 46.53 429 SER B CA 1
ATOM 10207 C C . SER B 1 429 ? -15.109 -23.484 17.375 1 46.53 429 SER B C 1
ATOM 10209 O O . SER B 1 429 ? -16.016 -24.062 17.969 1 46.53 429 SER B O 1
ATOM 10211 N N . LEU B 1 430 ? -14.266 -24.203 16.484 1 53.41 430 LEU B N 1
ATOM 10212 C CA . LEU B 1 430 ? -14.469 -25.641 16.484 1 53.41 430 LEU B CA 1
ATOM 10213 C C . LEU B 1 430 ? -13.258 -26.359 17.078 1 53.41 430 LEU B C 1
ATOM 10215 O O . LEU B 1 430 ? -12.125 -26.109 16.672 1 53.41 430 LEU B O 1
ATOM 10219 N N . SER B 1 431 ? -13.398 -26.875 18.281 1 55.34 431 SER B N 1
ATOM 10220 C CA . SER B 1 431 ? -12.422 -27.797 18.828 1 55.34 431 SER B CA 1
ATOM 10221 C C . SER B 1 431 ? -12.055 -28.875 17.828 1 55.34 431 SER B C 1
ATOM 10223 O O . SER B 1 431 ? -12.773 -29.078 16.844 1 55.34 431 SER B O 1
ATOM 10225 N N . ALA B 1 432 ? -10.766 -29.422 17.844 1 59.59 432 ALA B N 1
ATOM 10226 C CA . ALA B 1 432 ? -10.359 -30.547 17 1 59.59 432 ALA B CA 1
ATOM 10227 C C . ALA B 1 432 ? -11.445 -31.609 16.938 1 59.59 432 ALA B C 1
ATOM 10229 O O . ALA B 1 432 ? -11.703 -32.188 15.883 1 59.59 432 ALA B O 1
ATOM 10230 N N . LEU B 1 433 ? -12.031 -31.75 18.062 1 61.75 433 LEU B N 1
ATOM 10231 C CA . LEU B 1 433 ? -13.094 -32.75 18.141 1 61.75 433 LEU B CA 1
ATOM 10232 C C . LEU B 1 433 ? -14.32 -32.312 17.359 1 61.75 433 LEU B C 1
ATOM 10234 O O . LEU B 1 433 ? -14.961 -33.125 16.688 1 61.75 433 LEU B O 1
ATOM 10238 N N . GLU B 1 434 ? -14.531 -31.078 17.391 1 65.69 434 GLU B N 1
ATOM 10239 C CA . GLU B 1 434 ? -15.68 -30.562 16.656 1 65.69 434 GLU B CA 1
ATOM 10240 C C . GLU B 1 434 ? -15.445 -30.609 15.156 1 65.69 434 GLU B C 1
ATOM 10242 O O . GLU B 1 434 ? -16.359 -30.875 14.383 1 65.69 434 GLU B O 1
ATOM 10247 N N . MET B 1 435 ? -14.281 -30.469 14.828 1 70.19 435 MET B N 1
ATOM 10248 C CA . MET B 1 435 ? -13.945 -30.547 13.406 1 70.19 435 MET B CA 1
ATOM 10249 C C . MET B 1 435 ? -14.117 -31.969 12.883 1 70.19 435 MET B C 1
ATOM 10251 O O . MET B 1 435 ? -14.562 -32.188 11.758 1 70.19 435 MET B O 1
ATOM 10255 N N . GLN B 1 436 ? -13.727 -32.812 13.75 1 72 436 GLN B N 1
ATOM 10256 C CA . GLN B 1 436 ? -13.906 -34.219 13.367 1 72 436 GLN B CA 1
ATOM 10257 C C . GLN B 1 436 ? -15.391 -34.562 13.258 1 72 436 GLN B C 1
ATOM 10259 O O . GLN B 1 436 ? -15.781 -35.344 12.383 1 72 436 GLN B O 1
ATOM 10264 N N . GLU B 1 437 ? -16.078 -33.969 14.078 1 72.5 437 GLU B N 1
ATOM 10265 C CA . GLU B 1 437 ? -17.531 -34.188 14.023 1 72.5 437 GLU B CA 1
ATOM 10266 C C . GLU B 1 437 ? -18.141 -33.562 12.766 1 72.5 437 GLU B C 1
ATOM 10268 O O . GLU B 1 437 ? -19.016 -34.156 12.148 1 72.5 437 GLU B O 1
ATOM 10273 N N . VAL B 1 438 ? -17.688 -32.469 12.445 1 76.5 438 VAL B N 1
ATOM 10274 C CA . VAL B 1 438 ? -18.172 -31.812 11.234 1 76.5 438 VAL B CA 1
ATOM 10275 C C . VAL B 1 438 ? -17.781 -32.625 10.008 1 76.5 438 VAL B C 1
ATOM 10277 O O . VAL B 1 438 ? -18.578 -32.812 9.086 1 76.5 438 VAL B O 1
ATOM 10280 N N . GLU B 1 439 ? -16.594 -33.094 10.008 1 80.38 439 GLU B N 1
ATOM 10281 C CA . GLU B 1 439 ? -16.141 -33.938 8.898 1 80.38 439 GLU B CA 1
ATOM 10282 C C . GLU B 1 439 ? -16.969 -35.188 8.773 1 80.38 439 GLU B C 1
ATOM 10284 O O . GLU B 1 439 ? -17.312 -35.625 7.664 1 80.38 439 GLU B O 1
ATOM 10289 N N . LYS B 1 440 ? -17.266 -35.719 9.883 1 80.06 440 LYS B N 1
ATOM 10290 C CA . LYS B 1 440 ? -18.078 -36.906 9.891 1 80.06 440 LYS B CA 1
ATOM 10291 C C . LYS B 1 440 ? -19.484 -36.625 9.367 1 80.06 440 LYS B C 1
ATOM 10293 O O . LYS B 1 440 ? -20.031 -37.406 8.578 1 80.06 440 LYS B O 1
ATOM 10298 N N . THR B 1 441 ? -19.984 -35.562 9.758 1 80.31 441 THR B N 1
ATOM 10299 C CA . THR B 1 441 ? -21.328 -35.188 9.312 1 80.31 441 THR B CA 1
ATOM 10300 C C . THR B 1 441 ? -21.344 -34.875 7.82 1 80.31 441 THR B C 1
ATOM 10302 O O . THR B 1 441 ? -22.312 -35.219 7.125 1 80.31 441 THR B O 1
ATOM 10305 N N . LEU B 1 442 ? -20.391 -34.344 7.355 1 87.5 442 LEU B N 1
ATOM 10306 C CA . LEU B 1 442 ? -20.297 -34.062 5.93 1 87.5 442 LEU B CA 1
ATOM 10307 C C . LEU B 1 442 ? -20.141 -35.344 5.117 1 87.5 442 LEU B C 1
ATOM 10309 O O . LEU B 1 442 ? -20.625 -35.406 3.984 1 87.5 442 LEU B O 1
ATOM 10313 N N . SER B 1 443 ? -19.453 -36.281 5.738 1 87.75 443 SER B N 1
ATOM 10314 C CA . SER B 1 443 ? -19.219 -37.531 5.031 1 87.75 443 SER B CA 1
ATOM 10315 C C . SER B 1 443 ? -20.531 -38.312 4.863 1 87.75 443 SER B C 1
ATOM 10317 O O . SER B 1 443 ? -20.625 -39.188 4.008 1 87.75 443 SER B O 1
ATOM 10319 N N . GLU B 1 444 ? -21.5 -37.938 5.594 1 87 444 GLU B N 1
ATOM 10320 C CA . GLU B 1 444 ? -22.797 -38.594 5.516 1 87 444 GLU B CA 1
ATOM 10321 C C . GLU B 1 444 ? -23.656 -38.031 4.398 1 87 444 GLU B C 1
ATOM 10323 O O . GLU B 1 444 ? -24.672 -38.625 4.023 1 87 444 GLU B O 1
ATOM 10328 N N . LEU B 1 445 ? -23.188 -37.062 3.773 1 90.44 445 LEU B N 1
ATOM 10329 C CA . LEU B 1 445 ? -23.906 -36.469 2.646 1 90.44 445 LEU B CA 1
ATOM 10330 C C . LEU B 1 445 ? -23.734 -37.344 1.393 1 90.44 445 LEU B C 1
ATOM 10332 O O . LEU B 1 445 ? -22.844 -38.188 1.32 1 90.44 445 LEU B O 1
ATOM 10336 N N . PRO B 1 446 ? -24.703 -37.125 0.451 1 87.75 446 PRO B N 1
ATOM 10337 C CA . PRO B 1 446 ? -24.516 -37.875 -0.801 1 87.75 446 PRO B CA 1
ATOM 10338 C C . PRO B 1 446 ? -23.141 -37.625 -1.419 1 87.75 446 PRO B C 1
ATOM 10340 O O . PRO B 1 446 ? -22.625 -36.5 -1.379 1 87.75 446 PRO B O 1
ATOM 10343 N N . LYS B 1 447 ? -22.719 -38.625 -2.031 1 84.62 447 LYS B N 1
ATOM 10344 C CA . LYS B 1 447 ? -21.344 -38.594 -2.545 1 84.62 447 LYS B CA 1
ATOM 10345 C C . LYS B 1 447 ? -21.188 -37.531 -3.623 1 84.62 447 LYS B C 1
ATOM 10347 O O . LYS B 1 447 ? -22.078 -37.344 -4.453 1 84.62 447 LYS B O 1
ATOM 10352 N N . ASN B 1 448 ? -20.062 -36.812 -3.562 1 86.81 448 ASN B N 1
ATOM 10353 C CA . ASN B 1 448 ? -19.609 -35.844 -4.566 1 86.81 448 ASN B CA 1
ATOM 10354 C C . ASN B 1 448 ? -20.547 -34.656 -4.641 1 86.81 448 ASN B C 1
ATOM 10356 O O . ASN B 1 448 ? -20.766 -34.094 -5.719 1 86.81 448 ASN B O 1
ATOM 10360 N N . SER B 1 449 ? -21.078 -34.312 -3.516 1 90.69 449 SER B N 1
ATOM 10361 C CA . SER B 1 449 ? -21.938 -33.125 -3.482 1 90.69 449 SER B CA 1
ATOM 10362 C C . SER B 1 449 ? -21.109 -31.844 -3.59 1 90.69 449 SER B C 1
ATOM 10364 O O . SER B 1 449 ? -19.969 -31.797 -3.133 1 90.69 449 SER B O 1
ATOM 10366 N N . LYS B 1 450 ? -21.688 -30.938 -4.219 1 92.44 450 LYS B N 1
ATOM 10367 C CA . LYS B 1 450 ? -21.062 -29.625 -4.316 1 92.44 450 LYS B CA 1
ATOM 10368 C C . LYS B 1 450 ? -21.516 -28.703 -3.189 1 92.44 450 LYS B C 1
ATOM 10370 O O . LYS B 1 450 ? -22.719 -28.484 -3.02 1 92.44 450 LYS B O 1
ATOM 10375 N N . ILE B 1 451 ? -20.547 -28.188 -2.438 1 91.19 451 ILE B N 1
ATOM 10376 C CA . ILE B 1 451 ? -20.859 -27.406 -1.247 1 91.19 451 ILE B CA 1
ATOM 10377 C C . ILE B 1 451 ? -20.234 -26.016 -1.363 1 91.19 451 ILE B C 1
ATOM 10379 O O . ILE B 1 451 ? -19.078 -25.875 -1.786 1 91.19 451 ILE B O 1
ATOM 10383 N N . PHE B 1 452 ? -20.984 -24.969 -1.08 1 89.69 452 PHE B N 1
ATOM 10384 C CA . PHE B 1 452 ? -20.484 -23.609 -0.99 1 89.69 452 PHE B CA 1
ATOM 10385 C C . PHE B 1 452 ? -20.062 -23.281 0.44 1 89.69 452 PHE B C 1
ATOM 10387 O O . PHE B 1 452 ? -20.922 -23.203 1.333 1 89.69 452 PHE B O 1
ATOM 10394 N N . PRO B 1 453 ? -18.797 -23.047 0.664 1 85.44 453 PRO B N 1
ATOM 10395 C CA . PRO B 1 453 ? -18.344 -22.609 1.988 1 85.44 453 PRO B CA 1
ATOM 10396 C C . PRO B 1 453 ? -18.344 -21.094 2.141 1 85.44 453 PRO B C 1
ATOM 10398 O O . PRO B 1 453 ? -17.781 -20.391 1.299 1 85.44 453 PRO B O 1
ATOM 10401 N N . GLU B 1 454 ? -18.953 -20.609 3.252 1 81.88 454 GLU B N 1
ATOM 10402 C CA . GLU B 1 454 ? -18.922 -19.188 3.533 1 81.88 454 GLU B CA 1
ATOM 10403 C C . GLU B 1 454 ? -17.516 -18.734 3.959 1 81.88 454 GLU B C 1
ATOM 10405 O O . GLU B 1 454 ? -16.875 -19.406 4.781 1 81.88 454 GLU B O 1
ATOM 10410 N N . THR B 1 455 ? -16.969 -17.781 3.271 1 74.62 455 THR B N 1
ATOM 10411 C CA . THR B 1 455 ? -15.695 -17.203 3.678 1 74.62 455 THR B CA 1
ATOM 10412 C C . THR B 1 455 ? -15.867 -15.734 4.062 1 74.62 455 THR B C 1
ATOM 10414 O O . THR B 1 455 ? -16.5 -14.961 3.328 1 74.62 455 THR B O 1
ATOM 10417 N N . ASP B 1 456 ? -15.531 -15.391 5.246 1 67.38 456 ASP B N 1
ATOM 10418 C CA . ASP B 1 456 ? -15.586 -13.992 5.672 1 67.38 456 ASP B CA 1
ATOM 10419 C C . ASP B 1 456 ? -14.281 -13.266 5.363 1 67.38 456 ASP B C 1
ATOM 10421 O O . ASP B 1 456 ? -13.25 -13.547 5.977 1 67.38 456 ASP B O 1
ATOM 10425 N N . SER B 1 457 ? -14.344 -12.461 4.359 1 62.16 457 SER B N 1
ATOM 10426 C CA . SER B 1 457 ? -13.148 -11.758 3.893 1 62.16 457 SER B CA 1
ATOM 10427 C C . SER B 1 457 ? -12.609 -10.812 4.957 1 62.16 457 SER B C 1
ATOM 10429 O O . SER B 1 457 ? -11.43 -10.453 4.938 1 62.16 457 SER B O 1
ATOM 10431 N N . ARG B 1 458 ? -13.414 -10.328 5.918 1 54.75 458 ARG B N 1
ATOM 10432 C CA . ARG B 1 458 ? -12.977 -9.375 6.934 1 54.75 458 ARG B CA 1
ATOM 10433 C C . ARG B 1 458 ? -12.102 -10.047 7.98 1 54.75 458 ARG B C 1
ATOM 10435 O O . ARG B 1 458 ? -11.289 -9.391 8.633 1 54.75 458 ARG B O 1
ATOM 10442 N N . LYS B 1 459 ? -12.539 -11.234 8.211 1 53.44 459 LYS B N 1
ATOM 10443 C CA . LYS B 1 459 ? -11.719 -11.969 9.172 1 53.44 459 LYS B CA 1
ATOM 10444 C C . LYS B 1 459 ? -10.406 -12.422 8.539 1 53.44 459 LYS B C 1
ATOM 10446 O O . LYS B 1 459 ? -10.203 -13.617 8.289 1 53.44 459 LYS B O 1
ATOM 10451 N N . LYS B 1 460 ? -10.008 -11.664 7.574 1 47.94 460 LYS B N 1
ATOM 10452 C CA . LYS B 1 460 ? -8.938 -11.781 6.59 1 47.94 460 LYS B CA 1
ATOM 10453 C C . LYS B 1 460 ? -7.848 -12.742 7.07 1 47.94 460 LYS B C 1
ATOM 10455 O O . LYS B 1 460 ? -7.414 -13.617 6.324 1 47.94 460 LYS B O 1
ATOM 10460 N N . TRP B 1 461 ? -7.066 -12.406 8.172 1 46.25 461 TRP B N 1
ATOM 10461 C CA . TRP B 1 461 ? -5.785 -13.031 8.484 1 46.25 461 TRP B CA 1
ATOM 10462 C C . TRP B 1 461 ? -5.965 -14.172 9.484 1 46.25 461 TRP B C 1
ATOM 10464 O O . TRP B 1 461 ? -5.023 -14.922 9.75 1 46.25 461 TRP B O 1
ATOM 10474 N N . GLY B 1 462 ? -7.105 -14.289 10.039 1 44.66 462 GLY B N 1
ATOM 10475 C CA . GLY B 1 462 ? -7.168 -15.305 11.078 1 44.66 462 GLY B CA 1
ATOM 10476 C C . GLY B 1 462 ? -7.602 -16.656 10.555 1 44.66 462 GLY B C 1
ATOM 10477 O O . GLY B 1 462 ? -7.109 -17.703 11.016 1 44.66 462 GLY B O 1
ATOM 10478 N N . ASP B 1 463 ? -8.578 -16.719 9.617 1 51.69 463 ASP B N 1
ATOM 10479 C CA . ASP B 1 463 ? -9.047 -18.031 9.18 1 51.69 463 ASP B CA 1
ATOM 10480 C C . ASP B 1 463 ? -8.688 -18.281 7.719 1 51.69 463 ASP B C 1
ATOM 10482 O O . ASP B 1 463 ? -8.961 -17.453 6.855 1 51.69 463 ASP B O 1
ATOM 10486 N N . SER B 1 464 ? -7.785 -19.188 7.594 1 59.91 464 SER B N 1
ATOM 10487 C CA . SER B 1 464 ? -7.453 -19.578 6.227 1 59.91 464 SER B CA 1
ATOM 10488 C C . SER B 1 464 ? -8.711 -19.844 5.406 1 59.91 464 SER B C 1
ATOM 10490 O O . SER B 1 464 ? -9.617 -20.547 5.863 1 59.91 464 SER B O 1
ATOM 10492 N N . PRO B 1 465 ? -8.938 -19.125 4.359 1 59.81 465 PRO B N 1
ATOM 10493 C CA . PRO B 1 465 ? -10.078 -19.422 3.496 1 59.81 465 PRO B CA 1
ATOM 10494 C C . PRO B 1 465 ? -10.117 -20.891 3.064 1 59.81 465 PRO B C 1
ATOM 10496 O O . PRO B 1 465 ? -11.141 -21.375 2.58 1 59.81 465 PRO B O 1
ATOM 10499 N N . PHE B 1 466 ? -9.141 -21.672 3.484 1 64.69 466 PHE B N 1
ATOM 10500 C CA . PHE B 1 466 ? -9.023 -23.031 2.973 1 64.69 466 PHE B CA 1
ATOM 10501 C C . PHE B 1 466 ? -9.477 -24.047 4.02 1 64.69 466 PHE B C 1
ATOM 10503 O O . PHE B 1 466 ? -9.672 -25.219 3.713 1 64.69 466 PHE B O 1
ATOM 10510 N N . THR B 1 467 ? -9.734 -23.531 5.152 1 66.38 467 THR B N 1
ATOM 10511 C CA . THR B 1 467 ? -10.016 -24.484 6.223 1 66.38 467 THR B CA 1
ATOM 10512 C C . THR B 1 467 ? -11.328 -25.219 5.957 1 66.38 467 THR B C 1
ATOM 10514 O O . THR B 1 467 ? -11.375 -26.453 6.012 1 66.38 467 THR B O 1
ATOM 10517 N N . LEU B 1 468 ? -12.352 -24.5 5.598 1 72.81 468 LEU B N 1
ATOM 10518 C CA . LEU B 1 468 ? -13.625 -25.156 5.32 1 72.81 468 LEU B CA 1
ATOM 10519 C C . LEU B 1 468 ? -13.555 -25.969 4.031 1 72.81 468 LEU B C 1
ATOM 10521 O O . LEU B 1 468 ? -14.141 -27.047 3.941 1 72.81 468 LEU B O 1
ATOM 10525 N N . GLY B 1 469 ? -12.844 -25.453 3.086 1 72.88 469 GLY B N 1
ATOM 10526 C CA . GLY B 1 469 ? -12.664 -26.172 1.839 1 72.88 469 GLY B CA 1
ATOM 10527 C C . GLY B 1 469 ? -11.961 -27.5 2.018 1 72.88 469 GLY B C 1
ATOM 10528 O O . GLY B 1 469 ? -12.305 -28.484 1.358 1 72.88 469 GLY B O 1
ATOM 10529 N N . LEU B 1 470 ? -11.156 -27.531 2.971 1 73.25 470 LEU B N 1
ATOM 10530 C CA . LEU B 1 470 ? -10.422 -28.766 3.238 1 73.25 470 LEU B CA 1
ATOM 10531 C C . LEU B 1 470 ? -11.312 -29.781 3.93 1 73.25 470 LEU B C 1
ATOM 10533 O O . LEU B 1 470 ? -11.227 -30.984 3.639 1 73.25 470 LEU B O 1
ATOM 10537 N N . LEU B 1 471 ? -12.07 -29.281 4.785 1 75.88 471 LEU B N 1
ATOM 10538 C CA . LEU B 1 471 ? -12.992 -30.188 5.457 1 75.88 471 LEU B CA 1
ATOM 10539 C C . LEU B 1 471 ? -13.961 -30.812 4.457 1 75.88 471 LEU B C 1
ATOM 10541 O O . LEU B 1 471 ? -14.258 -32 4.535 1 75.88 471 LEU B O 1
ATOM 10545 N N . ILE B 1 472 ? -14.336 -30.047 3.557 1 82.75 472 ILE B N 1
ATOM 10546 C CA . ILE B 1 472 ? -15.273 -30.5 2.537 1 82.75 472 ILE B CA 1
ATOM 10547 C C . ILE B 1 472 ? -14.602 -31.531 1.635 1 82.75 472 ILE B C 1
ATOM 10549 O O . ILE B 1 472 ? -15.18 -32.562 1.33 1 82.75 472 ILE B O 1
ATOM 10553 N N . ARG B 1 473 ? -13.461 -31.266 1.335 1 79.5 473 ARG B N 1
ATOM 10554 C CA . ARG B 1 473 ? -12.727 -32.156 0.45 1 79.5 473 ARG B CA 1
ATOM 10555 C C . ARG B 1 473 ? -12.406 -33.469 1.148 1 79.5 473 ARG B C 1
ATOM 10557 O O . ARG B 1 473 ? -12.531 -34.562 0.549 1 79.5 473 ARG B O 1
ATOM 10564 N N . ARG B 1 474 ? -12.023 -33.406 2.324 1 77.88 474 ARG B N 1
ATOM 10565 C CA . ARG B 1 474 ? -11.688 -34.594 3.076 1 77.88 474 ARG B CA 1
ATOM 10566 C C . ARG B 1 474 ? -12.906 -35.5 3.271 1 77.88 474 ARG B C 1
ATOM 10568 O O . ARG B 1 474 ? -12.789 -36.719 3.354 1 77.88 474 ARG B O 1
ATOM 10575 N N . ALA B 1 475 ? -13.977 -34.781 3.287 1 84.25 475 ALA B N 1
ATOM 10576 C CA . ALA B 1 475 ? -15.227 -35.531 3.408 1 84.25 475 ALA B CA 1
ATOM 10577 C C . ALA B 1 475 ? -15.641 -36.125 2.064 1 84.25 475 ALA B C 1
ATOM 10579 O O . ALA B 1 475 ? -16.641 -36.844 1.979 1 84.25 475 ALA B O 1
ATOM 10580 N N . GLY B 1 476 ? -14.859 -35.812 1.027 1 80.62 476 GLY B N 1
ATOM 10581 C CA . GLY B 1 476 ? -15.109 -36.406 -0.277 1 80.62 476 GLY B CA 1
ATOM 10582 C C . GLY B 1 476 ? -16.047 -35.562 -1.138 1 80.62 476 GLY B C 1
ATOM 10583 O O . GLY B 1 476 ? -16.672 -36.094 -2.061 1 80.62 476 GLY B O 1
ATOM 10584 N N . HIS B 1 477 ? -16.156 -34.344 -0.801 1 89.19 477 HIS B N 1
ATOM 10585 C CA . HIS B 1 477 ? -17.094 -33.5 -1.528 1 89.19 477 HIS B CA 1
ATOM 10586 C C . HIS B 1 477 ? -16.359 -32.438 -2.334 1 89.19 477 HIS B C 1
ATOM 10588 O O . HIS B 1 477 ? -15.133 -32.344 -2.262 1 89.19 477 HIS B O 1
ATOM 10594 N N . ARG B 1 478 ? -17.156 -31.781 -3.17 1 88.5 478 ARG B N 1
ATOM 10595 C CA . ARG B 1 478 ? -16.625 -30.719 -4.004 1 88.5 478 ARG B CA 1
ATOM 10596 C C . ARG B 1 478 ? -16.953 -29.344 -3.404 1 88.5 478 ARG B C 1
ATOM 10598 O O . ARG B 1 478 ? -18 -29.172 -2.785 1 88.5 478 ARG B O 1
ATOM 10605 N N . ASN B 1 479 ? -16.094 -28.5 -3.637 1 84.06 479 ASN B N 1
ATOM 10606 C CA . ASN B 1 479 ? -16.328 -27.156 -3.119 1 84.06 479 ASN B CA 1
ATOM 10607 C C . ASN B 1 479 ? -16.438 -26.125 -4.246 1 84.06 479 ASN B C 1
ATOM 10609 O O . ASN B 1 479 ? -15.758 -26.25 -5.266 1 84.06 479 ASN B O 1
ATOM 10613 N N . LEU B 1 480 ? -17.422 -25.125 -4.383 1 75.75 480 LEU B N 1
ATOM 10614 C CA . LEU B 1 480 ? -17.547 -24.047 -5.352 1 75.75 480 LEU B CA 1
ATOM 10615 C C . LEU B 1 480 ? -16.609 -22.891 -5 1 75.75 480 LEU B C 1
ATOM 10617 O O . LEU B 1 480 ? -16.109 -22.203 -5.891 1 75.75 480 LEU B O 1
ATOM 10621 N N . ILE B 1 481 ? -16.781 -22.188 -3.682 1 59.94 481 ILE B N 1
ATOM 10622 C CA . ILE B 1 481 ? -16.297 -20.828 -3.504 1 59.94 481 ILE B CA 1
ATOM 10623 C C . ILE B 1 481 ? -14.859 -20.859 -2.979 1 59.94 481 ILE B C 1
ATOM 10625 O O . ILE B 1 481 ? -14.016 -20.078 -3.414 1 59.94 481 ILE B O 1
ATOM 10629 N N . GLY B 1 482 ? -14.133 -21.109 -2.578 1 49.28 482 GLY B N 1
ATOM 10630 C CA . GLY B 1 482 ? -13.609 -20.203 -1.569 1 49.28 482 GLY B CA 1
ATOM 10631 C C . GLY B 1 482 ? -12.609 -19.203 -2.121 1 49.28 482 GLY B C 1
ATOM 10632 O O . GLY B 1 482 ? -12.766 -17.984 -1.937 1 49.28 482 GLY B O 1
ATOM 10633 N N . MET B 1 483 ? -11.203 -19.297 -2.184 1 48.53 483 MET B N 1
ATOM 10634 C CA . MET B 1 483 ? -10.078 -18.375 -2.191 1 48.53 483 MET B CA 1
ATOM 10635 C C . MET B 1 483 ? -9.586 -18.125 -3.613 1 48.53 483 MET B C 1
ATOM 10637 O O . MET B 1 483 ? -9.664 -19.016 -4.465 1 48.53 483 MET B O 1
ATOM 10641 N N . GLU B 1 484 ? -9.703 -16.891 -4.211 1 49.72 484 GLU B N 1
ATOM 10642 C CA . GLU B 1 484 ? -8.984 -16.516 -5.422 1 49.72 484 GLU B CA 1
ATOM 10643 C C . GLU B 1 484 ? -7.668 -17.281 -5.539 1 49.72 484 GLU B C 1
ATOM 10645 O O . GLU B 1 484 ? -6.641 -16.844 -5.016 1 49.72 484 GLU B O 1
ATOM 10650 N N . ALA B 1 485 ? -7.723 -18.516 -5.234 1 51.81 485 ALA B N 1
ATOM 10651 C CA . ALA B 1 485 ? -6.449 -19.203 -5.457 1 51.81 485 ALA B CA 1
ATOM 10652 C C . ALA B 1 485 ? -6.008 -19.062 -6.914 1 51.81 485 ALA B C 1
ATOM 10654 O O . ALA B 1 485 ? -6.828 -18.797 -7.797 1 51.81 485 ALA B O 1
ATOM 10655 N N . GLU B 1 486 ? -4.711 -18.922 -7.285 1 54.44 486 GLU B N 1
ATOM 10656 C CA . GLU B 1 486 ? -3.928 -18.906 -8.516 1 54.44 486 GLU B CA 1
ATOM 10657 C C . GLU B 1 486 ? -4.355 -20.016 -9.469 1 54.44 486 GLU B C 1
ATOM 10659 O O . GLU B 1 486 ? -3.836 -20.125 -10.578 1 54.44 486 GLU B O 1
ATOM 10664 N N . ALA B 1 487 ? -5.484 -20.781 -9.219 1 59.25 487 ALA B N 1
ATOM 10665 C CA . ALA B 1 487 ? -5.461 -21.938 -10.117 1 59.25 487 ALA B CA 1
ATOM 10666 C C . ALA B 1 487 ? -6.719 -21.984 -10.984 1 59.25 487 ALA B C 1
ATOM 10668 O O . ALA B 1 487 ? -6.648 -22.281 -12.18 1 59.25 487 ALA B O 1
ATOM 10669 N N . SER B 1 488 ? -7.988 -21.609 -10.375 1 67.44 488 SER B N 1
ATOM 10670 C CA . SER B 1 488 ? -9.164 -21.828 -11.219 1 67.44 488 SER B CA 1
ATOM 10671 C C . SER B 1 488 ? -9.891 -20.531 -11.5 1 67.44 488 SER B C 1
ATOM 10673 O O . SER B 1 488 ? -9.883 -19.609 -10.672 1 67.44 488 SER B O 1
ATOM 10675 N N . LEU B 1 489 ? -10.406 -20.391 -12.75 1 81.94 489 LEU B N 1
ATOM 10676 C CA . LEU B 1 489 ? -11.125 -19.219 -13.203 1 81.94 489 LEU B CA 1
ATOM 10677 C C . LEU B 1 489 ? -12.531 -19.172 -12.609 1 81.94 489 LEU B C 1
ATOM 10679 O O . LEU B 1 489 ? -13.242 -18.188 -12.758 1 81.94 489 LEU B O 1
ATOM 10683 N N . THR B 1 490 ? -12.828 -20.281 -11.891 1 82.62 490 THR B N 1
ATOM 10684 C CA . THR B 1 490 ? -14.172 -20.344 -11.32 1 82.62 490 THR B CA 1
ATOM 10685 C C . THR B 1 490 ? -14.375 -19.219 -10.312 1 82.62 490 THR B C 1
ATOM 10687 O O . THR B 1 490 ? -15.477 -18.672 -10.188 1 82.62 490 THR B O 1
ATOM 10690 N N . SER B 1 491 ? -13.406 -18.859 -9.664 1 78.56 491 SER B N 1
ATOM 10691 C CA . SER B 1 491 ? -13.516 -17.781 -8.68 1 78.56 491 SER B CA 1
ATOM 10692 C C . SER B 1 491 ? -13.906 -16.469 -9.344 1 78.56 491 SER B C 1
ATOM 10694 O O . SER B 1 491 ? -14.625 -15.664 -8.75 1 78.56 491 SER B O 1
ATOM 10696 N N . LEU B 1 492 ? -13.492 -16.312 -10.547 1 79.56 492 LEU B N 1
ATOM 10697 C CA . LEU B 1 492 ? -13.82 -15.086 -11.273 1 79.56 492 LEU B CA 1
ATOM 10698 C C . LEU B 1 492 ? -15.297 -15.055 -11.656 1 79.56 492 LEU B C 1
ATOM 10700 O O . LEU B 1 492 ? -15.891 -13.984 -11.781 1 79.56 492 LEU B O 1
ATOM 10704 N N . ALA B 1 493 ? -15.828 -16.219 -11.859 1 85.62 493 ALA B N 1
ATOM 10705 C CA . ALA B 1 493 ? -17.234 -16.312 -12.234 1 85.62 493 ALA B CA 1
ATOM 10706 C C . ALA B 1 493 ? -18.141 -16.125 -11.023 1 85.62 493 ALA B C 1
ATOM 10708 O O . ALA B 1 493 ? -19.25 -15.609 -11.156 1 85.62 493 ALA B O 1
ATOM 10709 N N . VAL B 1 494 ? -17.656 -16.484 -9.914 1 84.31 494 VAL B N 1
ATOM 10710 C CA . VAL B 1 494 ? -18.5 -16.531 -8.727 1 84.31 494 VAL B CA 1
ATOM 10711 C C . VAL B 1 494 ? -18.438 -15.188 -8 1 84.31 494 VAL B C 1
ATOM 10713 O O . VAL B 1 494 ? -19.422 -14.75 -7.398 1 84.31 494 VAL B O 1
ATOM 10716 N N . GLN B 1 495 ? -17.422 -14.477 -8.125 1 80.75 495 GLN B N 1
ATOM 10717 C CA . GLN B 1 495 ? -17.141 -13.305 -7.301 1 80.75 495 GLN B CA 1
ATOM 10718 C C . GLN B 1 495 ? -18.188 -12.211 -7.539 1 80.75 495 GLN B C 1
ATOM 10720 O O . GLN B 1 495 ? -18.625 -11.562 -6.59 1 80.75 495 GLN B O 1
ATOM 10725 N N . PRO B 1 496 ? -18.547 -11.93 -8.766 1 81.19 496 PRO B N 1
ATOM 10726 C CA . PRO B 1 496 ? -19.562 -10.891 -8.961 1 81.19 496 PRO B CA 1
ATOM 10727 C C . PRO B 1 496 ? -20.875 -11.203 -8.227 1 81.19 496 PRO B C 1
ATOM 10729 O O . PRO B 1 496 ? -21.531 -10.297 -7.711 1 81.19 496 PRO B O 1
ATOM 10732 N N . TYR B 1 497 ? -21.203 -12.398 -8.211 1 86.19 497 TYR B N 1
ATOM 10733 C CA . TYR B 1 497 ? -22.438 -12.797 -7.555 1 86.19 497 TYR B CA 1
ATOM 10734 C C . TYR B 1 497 ? -22.297 -12.711 -6.039 1 86.19 497 TYR B C 1
ATOM 10736 O O . TYR B 1 497 ? -23.25 -12.32 -5.344 1 86.19 497 TYR B O 1
ATOM 10744 N N . LEU B 1 498 ? -21.203 -13.117 -5.582 1 83.06 498 LEU B N 1
ATOM 10745 C CA . LEU B 1 498 ? -20.969 -12.992 -4.148 1 83.06 498 LEU B CA 1
ATOM 10746 C C . LEU B 1 498 ? -20.938 -11.523 -3.734 1 83.06 498 LEU B C 1
ATOM 10748 O O . LEU B 1 498 ? -21.453 -11.164 -2.678 1 83.06 498 LEU B O 1
ATOM 10752 N N . SER B 1 499 ? -20.328 -10.75 -4.539 1 79.44 499 SER B N 1
ATOM 10753 C CA . SER B 1 499 ? -20.281 -9.32 -4.25 1 79.44 499 SER B CA 1
ATOM 10754 C C . SER B 1 499 ? -21.688 -8.719 -4.18 1 79.44 499 SER B C 1
ATOM 10756 O O . SER B 1 499 ? -21.922 -7.785 -3.412 1 79.44 499 SER B O 1
ATOM 10758 N N . ARG B 1 500 ? -22.547 -9.25 -4.934 1 83.69 500 ARG B N 1
ATOM 10759 C CA . ARG B 1 500 ? -23.906 -8.734 -4.984 1 83.69 500 ARG B CA 1
ATOM 10760 C C . ARG B 1 500 ? -24.766 -9.305 -3.852 1 83.69 500 ARG B C 1
ATOM 10762 O O . ARG B 1 500 ? -25.5 -8.57 -3.197 1 83.69 500 ARG B O 1
ATOM 10769 N N . PHE B 1 501 ? -24.578 -10.594 -3.59 1 87.44 501 PHE B N 1
ATOM 10770 C CA . PHE B 1 501 ? -25.531 -11.25 -2.699 1 87.44 501 PHE B CA 1
ATOM 10771 C C . PHE B 1 501 ? -24.906 -11.469 -1.321 1 87.44 501 PHE B C 1
ATOM 10773 O O . PHE B 1 501 ? -25.625 -11.531 -0.319 1 87.44 501 PHE B O 1
ATOM 10780 N N . LEU B 1 502 ? -23.656 -11.68 -1.311 1 86.38 502 LEU B N 1
ATOM 10781 C CA . LEU B 1 502 ? -22.922 -11.867 -0.066 1 86.38 502 LEU B CA 1
ATOM 10782 C C . LEU B 1 502 ? -21.688 -10.969 -0.023 1 86.38 502 LEU B C 1
ATOM 10784 O O . LEU B 1 502 ? -20.562 -11.453 0.03 1 86.38 502 LEU B O 1
ATOM 10788 N N . PRO B 1 503 ? -21.891 -9.734 0.099 1 77.75 503 PRO B N 1
ATOM 10789 C CA . PRO B 1 503 ? -20.781 -8.781 -0.084 1 77.75 503 PRO B CA 1
ATOM 10790 C C . PRO B 1 503 ? -19.672 -8.969 0.935 1 77.75 503 PRO B C 1
ATOM 10792 O O . PRO B 1 503 ? -18.5 -8.656 0.648 1 77.75 503 PRO B O 1
ATOM 10795 N N . TRP B 1 504 ? -19.906 -9.578 2.098 1 75.38 504 TRP B N 1
ATOM 10796 C CA . TRP B 1 504 ? -18.875 -9.719 3.113 1 75.38 504 TRP B CA 1
ATOM 10797 C C . TRP B 1 504 ? -17.938 -10.875 2.77 1 75.38 504 TRP B C 1
ATOM 10799 O O . TRP B 1 504 ? -16.859 -11 3.359 1 75.38 504 TRP B O 1
ATOM 10809 N N . THR B 1 505 ? -18.406 -11.617 1.799 1 76.44 505 THR B N 1
ATOM 10810 C CA . THR B 1 505 ? -17.594 -12.75 1.387 1 76.44 505 THR B CA 1
ATOM 10811 C C . THR B 1 505 ? -16.688 -12.375 0.214 1 76.44 505 THR B C 1
ATOM 10813 O O . THR B 1 505 ? -15.766 -13.109 -0.123 1 76.44 505 THR B O 1
ATOM 10816 N N . ALA B 1 506 ? -16.953 -11.164 -0.326 1 69.81 506 ALA B N 1
ATOM 10817 C CA . ALA B 1 506 ? -16.219 -10.789 -1.539 1 69.81 506 ALA B CA 1
ATOM 10818 C C . ALA B 1 506 ? -14.883 -10.148 -1.202 1 69.81 506 ALA B C 1
ATOM 10820 O O . ALA B 1 506 ? -14.789 -9.359 -0.254 1 69.81 506 ALA B O 1
ATOM 10821 N N . TRP B 1 507 ? -13.742 -10.57 -1.756 1 61.12 507 TRP B N 1
ATOM 10822 C CA . TRP B 1 507 ? -12.406 -10.031 -1.532 1 61.12 507 TRP B CA 1
ATOM 10823 C C . TRP B 1 507 ? -12.227 -8.703 -2.262 1 61.12 507 TRP B C 1
ATOM 10825 O O . TRP B 1 507 ? -11.531 -7.809 -1.772 1 61.12 507 TRP B O 1
ATOM 10835 N N . LYS B 1 508 ? -12.609 -8.602 -3.594 1 55.28 508 LYS B N 1
ATOM 10836 C CA . LYS B 1 508 ? -12.508 -7.352 -4.34 1 55.28 508 LYS B CA 1
ATOM 10837 C C . LYS B 1 508 ? -13.859 -6.633 -4.387 1 55.28 508 LYS B C 1
ATOM 10839 O O . LYS B 1 508 ? -14.859 -7.211 -4.805 1 55.28 508 LYS B O 1
ATOM 10844 N N . LYS B 1 509 ? -14.078 -5.699 -3.449 1 50.5 509 LYS B N 1
ATOM 10845 C CA . LYS B 1 509 ? -15.336 -4.965 -3.504 1 50.5 509 LYS B CA 1
ATOM 10846 C C . LYS B 1 509 ? -15.492 -4.234 -4.836 1 50.5 509 LYS B C 1
ATOM 10848 O O . LYS B 1 509 ? -14.852 -3.205 -5.062 1 50.5 509 LYS B O 1
ATOM 10853 N N . GLU B 1 510 ? -15.484 -5.027 -6.004 1 46 510 GLU B N 1
ATOM 10854 C CA . GLU B 1 510 ? -15.773 -4.383 -7.281 1 46 510 GLU B CA 1
ATOM 10855 C C . GLU B 1 510 ? -17.172 -3.758 -7.281 1 46 510 GLU B C 1
ATOM 10857 O O . GLU B 1 510 ? -18.141 -4.406 -6.91 1 46 510 GLU B O 1
ATOM 10862 N N . GLY B 1 511 ? -17.281 -2.383 -7.766 1 50.25 511 GLY B N 1
ATOM 10863 C CA . GLY B 1 511 ? -18.406 -1.521 -8.102 1 50.25 511 GLY B CA 1
ATOM 10864 C C . GLY B 1 511 ? -19.594 -1.702 -7.176 1 50.25 511 GLY B C 1
ATOM 10865 O O . GLY B 1 511 ? -20.406 -2.611 -7.371 1 50.25 511 GLY B O 1
ATOM 10866 N N . VAL B 1 512 ? -19.344 -1.5 -6.012 1 49.53 512 VAL B N 1
ATOM 10867 C CA . VAL B 1 512 ? -20.297 -1.656 -4.91 1 49.53 512 VAL B CA 1
ATOM 10868 C C . VAL B 1 512 ? -21.703 -1.298 -5.383 1 49.53 512 VAL B C 1
ATOM 10870 O O . VAL B 1 512 ? -21.922 -0.204 -5.906 1 49.53 512 VAL B O 1
ATOM 10873 N N . TYR B 1 513 ? -22.438 -2.406 -5.918 1 53.19 513 TYR B N 1
ATOM 10874 C CA . TYR B 1 513 ? -23.875 -2.145 -5.98 1 53.19 513 TYR B CA 1
ATOM 10875 C C . TYR B 1 513 ? -24.312 -1.253 -4.828 1 53.19 513 TYR B C 1
ATOM 10877 O O . TYR B 1 513 ? -23.906 -1.456 -3.684 1 53.19 513 TYR B O 1
ATOM 10885 N N . GLU B 1 514 ? -24.484 -0.02 -5.215 1 49.66 514 GLU B N 1
ATOM 10886 C CA . GLU B 1 514 ? -24.875 1.047 -4.297 1 49.66 514 GLU B CA 1
ATOM 10887 C C . GLU B 1 514 ? -25.938 0.571 -3.316 1 49.66 514 GLU B C 1
ATOM 10889 O O . GLU B 1 514 ? -25.953 0.984 -2.156 1 49.66 514 GLU B O 1
ATOM 10894 N N . GLU B 1 515 ? -26.891 -0.392 -3.865 1 54.19 515 GLU B N 1
ATOM 10895 C CA . GLU B 1 515 ? -28.062 -0.722 -3.059 1 54.19 515 GLU B CA 1
ATOM 10896 C C . GLU B 1 515 ? -27.922 -2.096 -2.412 1 54.19 515 GLU B C 1
ATOM 10898 O O . GLU B 1 515 ? -27.547 -3.068 -3.078 1 54.19 515 GLU B O 1
ATOM 10903 N N . GLU B 1 516 ? -27.828 -2.133 -1.069 1 60.16 516 GLU B N 1
ATOM 10904 C CA . GLU B 1 516 ? -27.859 -3.428 -0.393 1 60.16 516 GLU B CA 1
ATOM 10905 C C . GLU B 1 516 ? -29.219 -4.109 -0.552 1 60.16 516 GLU B C 1
ATOM 10907 O O . GLU B 1 516 ? -30.25 -3.449 -0.525 1 60.16 516 GLU B O 1
ATOM 10912 N N . LEU B 1 517 ? -29.234 -5.332 -0.834 1 75.75 517 LEU B N 1
ATOM 10913 C CA . LEU B 1 517 ? -30.422 -6.148 -1.02 1 75.75 517 LEU B CA 1
ATOM 10914 C C . LEU B 1 517 ? -30.984 -6.609 0.322 1 75.75 517 LEU B C 1
ATOM 10916 O O . LEU B 1 517 ? -30.234 -6.789 1.282 1 75.75 517 LEU B O 1
ATOM 10920 N N . SER B 1 518 ? -32.344 -6.555 0.468 1 78.31 518 SER B N 1
ATOM 10921 C CA . SER B 1 518 ? -32.938 -7.199 1.624 1 78.31 518 SER B CA 1
ATOM 10922 C C . SER B 1 518 ? -32.562 -8.672 1.712 1 78.31 518 SER B C 1
ATOM 10924 O O . SER B 1 518 ? -32.156 -9.273 0.711 1 78.31 518 SER B O 1
ATOM 10926 N N . PRO B 1 519 ? -32.594 -9.219 2.861 1 85.69 519 PRO B N 1
ATOM 10927 C CA . PRO B 1 519 ? -32.25 -10.633 3.008 1 85.69 519 PRO B CA 1
ATOM 10928 C C . PRO B 1 519 ? -33.094 -11.539 2.1 1 85.69 519 PRO B C 1
ATOM 10930 O O . PRO B 1 519 ? -32.562 -12.539 1.591 1 85.69 519 PRO B O 1
ATOM 10933 N N . GLU B 1 520 ? -34.281 -11.18 1.924 1 88.38 520 GLU B N 1
ATOM 10934 C CA . GLU B 1 520 ? -35.156 -11.984 1.062 1 88.38 520 GLU B CA 1
ATOM 10935 C C . GLU B 1 520 ? -34.688 -11.898 -0.396 1 88.38 520 GLU B C 1
ATOM 10937 O O . GLU B 1 520 ? -34.625 -12.914 -1.091 1 88.38 520 GLU B O 1
ATOM 10942 N N . GLU B 1 521 ? -34.406 -10.727 -0.711 1 86.56 521 GLU B N 1
ATOM 10943 C CA . GLU B 1 521 ? -33.969 -10.531 -2.096 1 86.56 521 GLU B CA 1
ATOM 10944 C C . GLU B 1 521 ? -32.594 -11.141 -2.348 1 86.56 521 GLU B C 1
ATOM 10946 O O . GLU B 1 521 ? -32.375 -11.734 -3.4 1 86.56 521 GLU B O 1
ATOM 10951 N N . ALA B 1 522 ? -31.766 -10.969 -1.402 1 90.44 522 ALA B N 1
ATOM 10952 C CA . ALA B 1 522 ? -30.438 -11.555 -1.508 1 90.44 522 ALA B CA 1
ATOM 10953 C C . ALA B 1 522 ? -30.516 -13.078 -1.577 1 90.44 522 ALA B C 1
ATOM 10955 O O . ALA B 1 522 ? -29.797 -13.711 -2.35 1 90.44 522 ALA B O 1
ATOM 10956 N N . GLY B 1 523 ? -31.422 -13.602 -0.793 1 92.94 523 GLY B N 1
ATOM 10957 C CA . GLY B 1 523 ? -31.594 -15.039 -0.791 1 92.94 523 GLY B CA 1
ATOM 10958 C C . GLY B 1 523 ? -32.156 -15.578 -2.1 1 92.94 523 GLY B C 1
ATOM 10959 O O . GLY B 1 523 ? -31.75 -16.641 -2.559 1 92.94 523 GLY B O 1
ATOM 10960 N N . LYS B 1 524 ? -33.062 -14.836 -2.684 1 91.25 524 LYS B N 1
ATOM 10961 C CA . LYS B 1 524 ? -33.625 -15.242 -3.963 1 91.25 524 LYS B CA 1
ATOM 10962 C C . LYS B 1 524 ? -32.562 -15.273 -5.055 1 91.25 524 LYS B C 1
ATOM 10964 O O . LYS B 1 524 ? -32.469 -16.234 -5.824 1 91.25 524 LYS B O 1
ATOM 10969 N N . GLY B 1 525 ? -31.828 -14.234 -5.055 1 90.62 525 GLY B N 1
ATOM 10970 C CA . GLY B 1 525 ? -30.766 -14.188 -6.043 1 90.62 525 GLY B CA 1
ATOM 10971 C C . GLY B 1 525 ? -29.703 -15.242 -5.82 1 90.62 525 GLY B C 1
ATOM 10972 O O . GLY B 1 525 ? -29.234 -15.875 -6.773 1 90.62 525 GLY B O 1
ATOM 10973 N N . LEU B 1 526 ? -29.359 -15.406 -4.562 1 93 526 LEU B N 1
ATOM 10974 C CA . LEU B 1 526 ? -28.359 -16.406 -4.211 1 93 526 LEU B CA 1
ATOM 10975 C C . LEU B 1 526 ? -28.844 -17.812 -4.574 1 93 526 LEU B C 1
ATOM 10977 O O . LEU B 1 526 ? -28.078 -18.609 -5.113 1 93 526 LEU B O 1
ATOM 10981 N N . TYR B 1 527 ? -30.062 -18.078 -4.258 1 94.19 527 TYR B N 1
ATOM 10982 C CA . TYR B 1 527 ? -30.656 -19.375 -4.562 1 94.19 527 TYR B CA 1
ATOM 10983 C C . TYR B 1 527 ? -30.562 -19.688 -6.051 1 94.19 527 TYR B C 1
ATOM 10985 O O . TYR B 1 527 ? -30.094 -20.766 -6.445 1 94.19 527 TYR B O 1
ATOM 10993 N N . ARG B 1 528 ? -30.953 -18.766 -6.848 1 92.75 528 ARG B N 1
ATOM 10994 C CA . ARG B 1 528 ? -30.969 -19 -8.289 1 92.75 528 ARG B CA 1
ATOM 10995 C C . ARG B 1 528 ? -29.562 -19.25 -8.828 1 92.75 528 ARG B C 1
ATOM 10997 O O . ARG B 1 528 ? -29.375 -20.078 -9.727 1 92.75 528 ARG B O 1
ATOM 11004 N N . TYR B 1 529 ? -28.703 -18.547 -8.344 1 92.56 529 TYR B N 1
ATOM 11005 C CA . TYR B 1 529 ? -27.312 -18.719 -8.773 1 92.56 529 TYR B CA 1
ATOM 11006 C C . TYR B 1 529 ? -26.797 -20.094 -8.359 1 92.56 529 TYR B C 1
ATOM 11008 O O . TYR B 1 529 ? -26.188 -20.797 -9.164 1 92.56 529 TYR B O 1
ATOM 11016 N N . LEU B 1 530 ? -27.031 -20.469 -7.109 1 93.75 530 LEU B N 1
ATOM 11017 C CA . LEU B 1 530 ? -26.562 -21.766 -6.613 1 93.75 530 LEU B CA 1
ATOM 11018 C C . LEU B 1 530 ? -27.266 -22.906 -7.324 1 93.75 530 LEU B C 1
ATOM 11020 O O . LEU B 1 530 ? -26.641 -23.938 -7.629 1 93.75 530 LEU B O 1
ATOM 11024 N N . GLN B 1 531 ? -28.5 -22.703 -7.555 1 93.81 531 GLN B N 1
ATOM 11025 C CA . GLN B 1 531 ? -29.266 -23.688 -8.312 1 93.81 531 GLN B CA 1
ATOM 11026 C C . GLN B 1 531 ? -28.641 -23.922 -9.695 1 93.81 531 GLN B C 1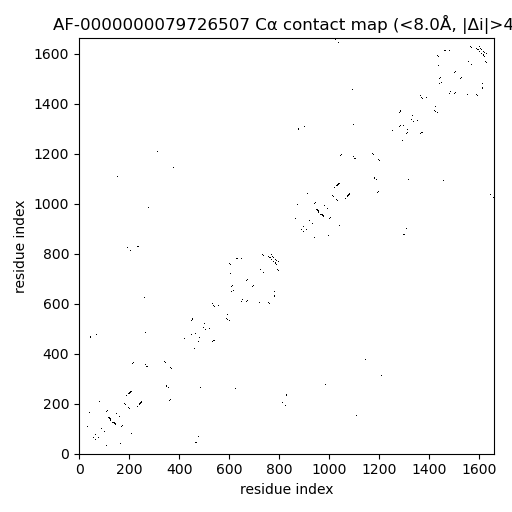
ATOM 11028 O O . GLN B 1 531 ? -28.469 -25.062 -10.117 1 93.81 531 GLN B O 1
ATOM 11033 N N . SER B 1 532 ? -28.281 -22.859 -10.281 1 92.94 532 SER B N 1
ATOM 11034 C CA . SER B 1 532 ? -27.766 -22.922 -11.641 1 92.94 532 SER B CA 1
ATOM 11035 C C . SER B 1 532 ? -26.359 -23.516 -11.68 1 92.94 532 SER B C 1
ATOM 11037 O O . SER B 1 532 ? -25.969 -24.109 -12.68 1 92.94 532 SER B O 1
ATOM 11039 N N . THR B 1 533 ? -25.609 -23.406 -10.641 1 93.06 533 THR B N 1
ATOM 11040 C CA . THR B 1 533 ? -24.25 -23.938 -10.602 1 93.06 533 THR B CA 1
ATOM 11041 C C . THR B 1 533 ? -24.25 -25.375 -10.094 1 93.06 533 THR B C 1
ATOM 11043 O O . THR B 1 533 ? -23.188 -26.016 -10.047 1 93.06 533 THR B O 1
ATOM 11046 N N . GLY B 1 534 ? -25.344 -25.828 -9.742 1 93.38 534 GLY B N 1
ATOM 11047 C CA . GLY B 1 534 ? -25.438 -27.203 -9.258 1 93.38 534 GLY B CA 1
ATOM 11048 C C . GLY B 1 534 ? -24.938 -27.359 -7.832 1 93.38 534 GLY B C 1
ATOM 11049 O O . GLY B 1 534 ? -24.453 -28.438 -7.457 1 93.38 534 GLY B O 1
ATOM 11050 N N . THR B 1 535 ? -25 -26.328 -7 1 93.56 535 THR B N 1
ATOM 11051 C CA . THR B 1 535 ? -24.594 -26.391 -5.602 1 93.56 535 THR B CA 1
ATOM 11052 C C . THR B 1 535 ? -25.719 -26.953 -4.734 1 93.56 535 THR B C 1
ATOM 11054 O O . THR B 1 535 ? -26.828 -26.406 -4.727 1 93.56 535 THR B O 1
ATOM 11057 N N . SER B 1 536 ? -25.344 -27.969 -4.008 1 94.44 536 SER B N 1
ATOM 11058 C CA . SER B 1 536 ? -26.391 -28.688 -3.271 1 94.44 536 SER B CA 1
ATOM 11059 C C . SER B 1 536 ? -26.469 -28.203 -1.827 1 94.44 536 SER B C 1
ATOM 11061 O O . SER B 1 536 ? -27.516 -28.328 -1.186 1 94.44 536 SER B O 1
ATOM 11063 N N . TYR B 1 537 ? -25.359 -27.719 -1.35 1 93.31 537 TYR B N 1
ATOM 11064 C CA . TYR B 1 537 ? -25.344 -27.359 0.063 1 93.31 537 TYR B CA 1
ATOM 11065 C C . TYR B 1 537 ? -24.578 -26.047 0.279 1 93.31 537 TYR B C 1
ATOM 11067 O O . TYR B 1 537 ? -23.75 -25.656 -0.549 1 93.31 537 TYR B O 1
ATOM 11075 N N . ILE B 1 538 ? -24.938 -25.375 1.39 1 91.44 538 ILE B N 1
ATOM 11076 C CA . ILE B 1 538 ? -24.25 -24.172 1.833 1 91.44 538 ILE B CA 1
ATOM 11077 C C . ILE B 1 538 ? -23.781 -24.344 3.275 1 91.44 538 ILE B C 1
ATOM 11079 O O . ILE B 1 538 ? -24.562 -24.688 4.156 1 91.44 538 ILE B O 1
ATOM 11083 N N . LEU B 1 539 ? -22.5 -24.172 3.439 1 87.75 539 LEU B N 1
ATOM 11084 C CA . LEU B 1 539 ? -21.922 -24.234 4.773 1 87.75 539 LEU B CA 1
ATOM 11085 C C . LEU B 1 539 ? -21.562 -22.844 5.273 1 87.75 539 LEU B C 1
ATOM 11087 O O . LEU B 1 539 ? -20.75 -22.141 4.664 1 87.75 539 LEU B O 1
ATOM 11091 N N . GLY B 1 540 ? -22.281 -22.391 6.258 1 82.12 540 GLY B N 1
ATOM 11092 C CA . GLY B 1 540 ? -22.094 -21.047 6.758 1 82.12 540 GLY B CA 1
ATOM 11093 C C . GLY B 1 540 ? -21.781 -21 8.242 1 82.12 540 GLY B C 1
ATOM 11094 O O . GLY B 1 540 ? -21.891 -22 8.938 1 82.12 540 GLY B O 1
ATOM 11095 N N . SER B 1 541 ? -21.297 -19.812 8.656 1 77.88 541 SER B N 1
ATOM 11096 C CA . SER B 1 541 ? -20.969 -19.609 10.07 1 77.88 541 SER B CA 1
ATOM 11097 C C . SER B 1 541 ? -21.484 -18.266 10.57 1 77.88 541 SER B C 1
ATOM 11099 O O . SER B 1 541 ? -21.594 -18.062 11.781 1 77.88 541 SER B O 1
ATOM 11101 N N . THR B 1 542 ? -21.812 -17.406 9.625 1 77.5 542 THR B N 1
ATOM 11102 C CA . THR B 1 542 ? -22.188 -16.062 10.023 1 77.5 542 THR B CA 1
ATOM 11103 C C . THR B 1 542 ? -23.703 -15.977 10.25 1 77.5 542 THR B C 1
ATOM 11105 O O . THR B 1 542 ? -24.469 -16.703 9.625 1 77.5 542 THR B O 1
ATOM 11108 N N . LYS B 1 543 ? -24.094 -15.07 11.094 1 76.19 543 LYS B N 1
ATOM 11109 C CA . LYS B 1 543 ? -25.5 -14.844 11.375 1 76.19 543 LYS B CA 1
ATOM 11110 C C . LYS B 1 543 ? -26.203 -14.211 10.18 1 76.19 543 LYS B C 1
ATOM 11112 O O . LYS B 1 543 ? -27.375 -14.477 9.922 1 76.19 543 LYS B O 1
ATOM 11117 N N . LYS B 1 544 ? -25.484 -13.406 9.5 1 79.81 544 LYS B N 1
ATOM 11118 C CA . LYS B 1 544 ? -26.062 -12.727 8.344 1 79.81 544 LYS B CA 1
ATOM 11119 C C . LYS B 1 544 ? -26.484 -13.734 7.277 1 79.81 544 LYS B C 1
ATOM 11121 O O . LYS B 1 544 ? -27.594 -13.633 6.73 1 79.81 544 LYS B O 1
ATOM 11126 N N . LEU B 1 545 ? -25.625 -14.641 7.027 1 87.94 545 LEU B N 1
ATOM 11127 C CA . LEU B 1 545 ? -25.969 -15.672 6.051 1 87.94 545 LEU B CA 1
ATOM 11128 C C . LEU B 1 545 ? -27.109 -16.531 6.555 1 87.94 545 LEU B C 1
ATOM 11130 O O . LEU B 1 545 ? -27.984 -16.922 5.777 1 87.94 545 LEU B O 1
ATOM 11134 N N . TYR B 1 546 ? -27.078 -16.797 7.84 1 87.25 546 TYR B N 1
ATOM 11135 C CA . TYR B 1 546 ? -28.156 -17.578 8.422 1 87.25 546 TYR B CA 1
ATOM 11136 C C . TYR B 1 546 ? -29.5 -16.891 8.227 1 87.25 546 TYR B C 1
ATOM 11138 O O . TYR B 1 546 ? -30.484 -17.547 7.867 1 87.25 546 TYR B O 1
ATOM 11146 N N . LYS B 1 547 ? -29.516 -15.625 8.414 1 85.88 547 LYS B N 1
ATOM 11147 C CA . LYS B 1 547 ? -30.734 -14.844 8.25 1 85.88 547 LYS B CA 1
ATOM 11148 C C . LYS B 1 547 ? -31.188 -14.859 6.793 1 85.88 547 LYS B C 1
ATOM 11150 O O . LYS B 1 547 ? -32.406 -14.953 6.516 1 85.88 547 LYS B O 1
ATOM 11155 N N . ILE B 1 548 ? -30.328 -14.766 5.895 1 91 548 ILE B N 1
ATOM 11156 C CA . ILE B 1 548 ? -30.641 -14.781 4.473 1 91 548 ILE B CA 1
ATOM 11157 C C . ILE B 1 548 ? -31.25 -16.125 4.09 1 91 548 ILE B C 1
ATOM 11159 O O . ILE B 1 548 ? -32.25 -16.188 3.377 1 91 548 ILE B O 1
ATOM 11163 N N . LEU B 1 549 ? -30.734 -17.203 4.621 1 93.75 549 LEU B N 1
ATOM 11164 C CA . LEU B 1 549 ? -31.172 -18.547 4.285 1 93.75 549 LEU B CA 1
ATOM 11165 C C . LEU B 1 549 ? -32.5 -18.859 4.957 1 93.75 549 LEU B C 1
ATOM 11167 O O . LEU B 1 549 ? -33.375 -19.469 4.344 1 93.75 549 LEU B O 1
ATOM 11171 N N . LYS B 1 550 ? -32.688 -18.391 6.109 1 89.75 550 LYS B N 1
ATOM 11172 C CA . LYS B 1 550 ? -33.906 -18.656 6.855 1 89.75 550 LYS B CA 1
ATOM 11173 C C . LYS B 1 550 ? -35.062 -17.828 6.32 1 89.75 550 LYS B C 1
ATOM 11175 O O . LYS B 1 550 ? -36.219 -18.25 6.406 1 89.75 550 LYS B O 1
ATOM 11180 N N . SER B 1 551 ? -34.719 -16.734 5.785 1 91.69 551 SER B N 1
ATOM 11181 C CA . SER B 1 551 ? -35.75 -15.859 5.234 1 91.69 551 SER B CA 1
ATOM 11182 C C . SER B 1 551 ? -36.344 -16.438 3.945 1 91.69 551 SER B C 1
ATOM 11184 O O . SER B 1 551 ? -37.375 -15.969 3.453 1 91.69 551 SER B O 1
ATOM 11186 N N . ASN B 1 552 ? -35.781 -17.438 3.393 1 93.44 552 ASN B N 1
ATOM 11187 C CA . ASN B 1 552 ? -36.219 -18.094 2.174 1 93.44 552 ASN B CA 1
ATOM 11188 C C . ASN B 1 552 ? -36.438 -19.594 2.391 1 93.44 552 ASN B C 1
ATOM 11190 O O . ASN B 1 552 ? -35.75 -20.406 1.752 1 93.44 552 ASN B O 1
ATOM 11194 N N . PRO B 1 553 ? -37.406 -20.016 3.143 1 92.12 553 PRO B N 1
ATOM 11195 C CA . PRO B 1 553 ? -37.594 -21.422 3.492 1 92.12 553 PRO B CA 1
ATOM 11196 C C . PRO B 1 553 ? -38 -22.281 2.299 1 92.12 553 PRO B C 1
ATOM 11198 O O . PRO B 1 553 ? -37.812 -23.5 2.314 1 92.12 553 PRO B O 1
ATOM 11201 N N . ASP B 1 554 ? -38.531 -21.672 1.357 1 91.94 554 ASP B N 1
ATOM 11202 C CA . ASP B 1 554 ? -38.969 -22.422 0.169 1 91.94 554 ASP B CA 1
ATOM 11203 C C . ASP B 1 554 ? -37.75 -22.766 -0.701 1 91.94 554 ASP B C 1
ATOM 11205 O O . ASP B 1 554 ? -37.844 -23.641 -1.566 1 91.94 554 ASP B O 1
ATOM 11209 N N . LYS B 1 555 ? -36.688 -22.219 -0.402 1 94.5 555 LYS B N 1
ATOM 11210 C CA . LYS B 1 555 ? -35.5 -22.359 -1.254 1 94.5 555 LYS B CA 1
ATOM 11211 C C . LYS B 1 555 ? -34.375 -23.078 -0.519 1 94.5 555 LYS B C 1
ATOM 11213 O O . LYS B 1 555 ? -33.594 -23.797 -1.133 1 94.5 555 LYS B O 1
ATOM 11218 N N . PHE B 1 556 ? -34.312 -22.828 0.774 1 95.25 556 PHE B N 1
ATOM 11219 C CA . PHE B 1 556 ? -33.281 -23.406 1.598 1 95.25 556 PHE B CA 1
ATOM 11220 C C . PHE B 1 556 ? -33.875 -24.188 2.766 1 95.25 556 PHE B C 1
ATOM 11222 O O . PHE B 1 556 ? -34.906 -23.781 3.326 1 95.25 556 PHE B O 1
ATOM 11229 N N . SER B 1 557 ? -33.219 -25.328 3.02 1 93.5 557 SER B N 1
ATOM 11230 C CA . SER B 1 557 ? -33.656 -26.125 4.16 1 93.5 557 SER B CA 1
ATOM 11231 C C . SER B 1 557 ? -32.469 -26.5 5.055 1 93.5 557 SER B C 1
ATOM 11233 O O . SER B 1 557 ? -31.422 -26.906 4.566 1 93.5 557 SER B O 1
ATOM 11235 N N . LEU B 1 558 ? -32.656 -26.297 6.266 1 90.38 558 LEU B N 1
ATOM 11236 C CA . LEU B 1 558 ? -31.641 -26.672 7.238 1 90.38 558 LEU B CA 1
ATOM 11237 C C . LEU B 1 558 ? -31.5 -28.188 7.332 1 90.38 558 LEU B C 1
ATOM 11239 O O . LEU B 1 558 ? -32.5 -28.891 7.43 1 90.38 558 LEU B O 1
ATOM 11243 N N . VAL B 1 559 ? -30.266 -28.656 7.121 1 87.75 559 VAL B N 1
ATOM 11244 C CA . VAL B 1 559 ? -30.016 -30.078 7.215 1 87.75 559 VAL B CA 1
ATOM 11245 C C . VAL B 1 559 ? -30.109 -30.531 8.672 1 87.75 559 VAL B C 1
ATOM 11247 O O . VAL B 1 559 ? -29.609 -29.844 9.57 1 87.75 559 VAL B O 1
ATOM 11250 N N . ASP B 1 560 ? -30.703 -31.609 8.938 1 73.56 560 ASP B N 1
ATOM 11251 C CA . ASP B 1 560 ? -30.969 -32.125 10.281 1 73.56 560 ASP B CA 1
ATOM 11252 C C . ASP B 1 560 ? -29.656 -32.469 11 1 73.56 560 ASP B C 1
ATOM 11254 O O . ASP B 1 560 ? -28.734 -33.031 10.406 1 73.56 560 ASP B O 1
ATOM 11258 N N . GLY B 1 561 ? -29.438 -32.156 12.25 1 62.62 561 GLY B N 1
ATOM 11259 C CA . GLY B 1 561 ? -28.297 -32.5 13.086 1 62.62 561 GLY B CA 1
ATOM 11260 C C . GLY B 1 561 ? -27.25 -31.391 13.133 1 62.62 561 GLY B C 1
ATOM 11261 O O . GLY B 1 561 ? -26.281 -31.484 13.891 1 62.62 561 GLY B O 1
ATOM 11262 N N . TRP B 1 562 ? -27.156 -30.375 12.328 1 64.12 562 TRP B N 1
ATOM 11263 C CA . TRP B 1 562 ? -26.062 -29.438 12.219 1 64.12 562 TRP B CA 1
ATOM 11264 C C . TRP B 1 562 ? -26.266 -28.25 13.156 1 64.12 562 TRP B C 1
ATOM 11266 O O . TRP B 1 562 ? -25.297 -27.562 13.508 1 64.12 562 TRP B O 1
ATOM 11276 N N . VAL B 1 563 ? -27.438 -27.719 13.461 1 53.28 563 VAL B N 1
ATOM 11277 C CA . VAL B 1 563 ? -27.531 -26.5 14.266 1 53.28 563 VAL B CA 1
ATOM 11278 C C . VAL B 1 563 ? -27.094 -26.812 15.703 1 53.28 563 VAL B C 1
ATOM 11280 O O . VAL B 1 563 ? -27.656 -27.703 16.344 1 53.28 563 VAL B O 1
ATOM 11283 N N . ASN B 1 564 ? -25.953 -26.641 15.984 1 44.78 564 ASN B N 1
ATOM 11284 C CA . ASN B 1 564 ? -25.828 -26.594 17.438 1 44.78 564 ASN B CA 1
ATOM 11285 C C . ASN B 1 564 ? -26.891 -25.688 18.062 1 44.78 564 ASN B C 1
ATOM 11287 O O . ASN B 1 564 ? -26.969 -24.5 17.75 1 44.78 564 ASN B O 1
ATOM 11291 N N . SER B 1 565 ? -28.125 -26.281 18.391 1 38.97 565 SER B N 1
ATOM 11292 C CA . SER B 1 565 ? -29.344 -25.781 18.984 1 38.97 565 SER B CA 1
ATOM 11293 C C . SER B 1 565 ? -29.078 -24.547 19.844 1 38.97 565 SER B C 1
ATOM 11295 O O . SER B 1 565 ? -29.922 -23.656 19.953 1 38.97 565 SER B O 1
ATOM 11297 N N . GLU B 1 566 ? -28.312 -24.641 20.844 1 38.16 566 GLU B N 1
ATOM 11298 C CA . GLU B 1 566 ? -28.375 -23.688 21.953 1 38.16 566 GLU B CA 1
ATOM 11299 C C . GLU B 1 566 ? -28.078 -22.266 21.484 1 38.16 566 GLU B C 1
ATOM 11301 O O . GLU B 1 566 ? -28.578 -21.297 22.062 1 38.16 566 GLU B O 1
ATOM 11306 N N . GLY B 1 567 ? -27.188 -22.094 20.5 1 39.34 567 GLY B N 1
ATOM 11307 C CA . GLY B 1 567 ? -26.594 -20.781 20.406 1 39.34 567 GLY B CA 1
ATOM 11308 C C . GLY B 1 567 ? -27.328 -19.844 19.469 1 39.34 567 GLY B C 1
ATOM 11309 O O . GLY B 1 567 ? -27.109 -18.641 19.469 1 39.34 567 GLY B O 1
ATOM 11310 N N . ILE B 1 568 ? -27.844 -20.422 18.266 1 40.41 568 ILE B N 1
ATOM 11311 C CA . ILE B 1 568 ? -28.438 -19.422 17.375 1 40.41 568 ILE B CA 1
ATOM 11312 C C . ILE B 1 568 ? -29.891 -19.188 17.766 1 40.41 568 ILE B C 1
ATOM 11314 O O . ILE B 1 568 ? -30.797 -19.844 17.25 1 40.41 568 ILE B O 1
ATOM 11318 N N . GLN B 1 569 ? -30.422 -19.328 18.922 1 34.44 569 GLN B N 1
ATOM 11319 C CA . GLN B 1 569 ? -31.812 -18.922 19.156 1 34.44 569 GLN B CA 1
ATOM 11320 C C . GLN B 1 569 ? -32.094 -17.578 18.5 1 34.44 569 GLN B C 1
ATOM 11322 O O . GLN B 1 569 ? -31.406 -16.594 18.75 1 34.44 569 GLN B O 1
ATOM 11327 N N . PRO B 1 570 ? -32.781 -17.75 17.375 1 35.75 570 PRO B N 1
ATOM 11328 C CA . PRO B 1 570 ? -33.281 -16.453 16.922 1 35.75 570 PRO B CA 1
ATOM 11329 C C . PRO B 1 570 ? -33.875 -15.609 18.047 1 35.75 570 PRO B C 1
ATOM 11331 O O . PRO B 1 570 ? -34.688 -16.109 18.828 1 35.75 570 PRO B O 1
ATOM 11334 N N . LEU B 1 571 ? -33.25 -14.789 18.641 1 30.88 571 LEU B N 1
ATOM 11335 C CA . LEU B 1 571 ? -34.031 -13.93 19.531 1 30.88 571 LEU B CA 1
ATOM 11336 C C . LEU B 1 571 ? -35.344 -13.484 18.859 1 30.88 571 LEU B C 1
ATOM 11338 O O . LEU B 1 571 ? -35.312 -12.797 17.844 1 30.88 571 LEU B O 1
ATOM 11342 N N . ALA B 1 572 ? -36.344 -14.367 18.828 1 31.25 572 ALA B N 1
ATOM 11343 C CA . ALA B 1 572 ? -37.688 -13.977 18.406 1 31.25 572 ALA B CA 1
ATOM 11344 C C . ALA B 1 572 ? -37.969 -12.5 18.719 1 31.25 572 ALA B C 1
ATOM 11346 O O . ALA B 1 572 ? -38.656 -11.82 17.969 1 31.25 572 ALA B O 1
ATOM 11347 N N . THR B 1 573 ? -38.219 -12.289 20.047 1 27.53 573 THR B N 1
ATOM 11348 C CA . THR B 1 573 ? -38.938 -11.07 20.391 1 27.53 573 THR B CA 1
ATOM 11349 C C . THR B 1 573 ? -38.125 -9.828 20.047 1 27.53 573 THR B C 1
ATOM 11351 O O . THR B 1 573 ? -36.906 -9.828 20.219 1 27.53 573 THR B O 1
ATOM 11354 N N . PRO B 1 574 ? -38.75 -8.828 19.266 1 29 574 PRO B N 1
ATOM 11355 C CA . PRO B 1 574 ? -38.281 -7.477 18.953 1 29 574 PRO B CA 1
ATOM 11356 C C . PRO B 1 574 ? -37.531 -6.828 20.125 1 29 574 PRO B C 1
ATOM 11358 O O . PRO B 1 574 ? -37.375 -5.605 20.156 1 29 574 PRO B O 1
ATOM 11361 N N . GLU B 1 575 ? -37.594 -7.469 21.344 1 28.28 575 GLU B N 1
ATOM 11362 C CA . GLU B 1 575 ? -37.125 -6.66 22.469 1 28.28 575 GLU B CA 1
ATOM 11363 C C . GLU B 1 575 ? -35.719 -6.129 22.234 1 28.28 575 GLU B C 1
ATOM 11365 O O . GLU B 1 575 ? -34.875 -6.836 21.703 1 28.28 575 GLU B O 1
ATOM 11370 N N . HIS B 1 576 ? -35.531 -4.758 22.766 1 27.31 576 HIS B N 1
ATOM 11371 C CA . HIS B 1 576 ? -34.688 -3.611 22.469 1 27.31 576 HIS B CA 1
ATOM 11372 C C . HIS B 1 576 ? -33.219 -4.023 22.406 1 27.31 576 HIS B C 1
ATOM 11374 O O . HIS B 1 576 ? -32.531 -3.75 21.406 1 27.31 576 HIS B O 1
ATOM 11380 N N . ALA B 1 577 ? -32.469 -3.207 23.406 1 28.19 577 ALA B N 1
ATOM 11381 C CA . ALA B 1 577 ? -31.203 -2.471 23.578 1 28.19 577 ALA B CA 1
ATOM 11382 C C . ALA B 1 577 ? -30.016 -3.424 23.719 1 28.19 577 ALA B C 1
ATOM 11384 O O . ALA B 1 577 ? -28.875 -3.043 23.469 1 28.19 577 ALA B O 1
ATOM 11385 N N . ASN B 1 578 ? -30.234 -4.477 24.578 1 28.28 578 ASN B N 1
ATOM 11386 C CA . ASN B 1 578 ? -29.094 -5.207 25.094 1 28.28 578 ASN B CA 1
ATOM 11387 C C . ASN B 1 578 ? -28.391 -6.008 24 1 28.28 578 ASN B C 1
ATOM 11389 O O . ASN B 1 578 ? -28.094 -7.188 24.188 1 28.28 578 ASN B O 1
ATOM 11393 N N . ALA B 1 579 ? -28.719 -5.812 22.859 1 31 579 ALA B N 1
ATOM 11394 C CA . ALA B 1 579 ? -28.359 -6.543 21.641 1 31 579 ALA B CA 1
ATOM 11395 C C . ALA B 1 579 ? -26.844 -6.555 21.438 1 31 579 ALA B C 1
ATOM 11397 O O . ALA B 1 579 ? -26.344 -7.234 20.531 1 31 579 ALA B O 1
ATOM 11398 N N . ARG B 1 580 ? -26.141 -5.57 22.062 1 30.84 580 ARG B N 1
ATOM 11399 C CA . ARG B 1 580 ? -24.719 -5.469 21.781 1 30.84 580 ARG B CA 1
ATOM 11400 C C . ARG B 1 580 ? -23.938 -6.598 22.453 1 30.84 580 ARG B C 1
ATOM 11402 O O . ARG B 1 580 ? -22.969 -7.117 21.891 1 30.84 580 ARG B O 1
ATOM 11409 N N . TYR B 1 581 ? -24.125 -6.746 23.875 1 29.61 581 TYR B N 1
ATOM 11410 C CA . TYR B 1 581 ? -23.359 -7.758 24.594 1 29.61 581 TYR B CA 1
ATOM 11411 C C . TYR B 1 581 ? -23.656 -9.156 24.062 1 29.61 581 TYR B C 1
ATOM 11413 O O . TYR B 1 581 ? -22.828 -10.055 24.172 1 29.61 581 TYR B O 1
ATOM 11421 N N . GLU B 1 582 ? -24.922 -9.414 23.844 1 31.78 582 GLU B N 1
ATOM 11422 C CA . GLU B 1 582 ? -25.266 -10.703 23.25 1 31.78 582 GLU B CA 1
ATOM 11423 C C . GLU B 1 582 ? -24.594 -10.883 21.891 1 31.78 582 GLU B C 1
ATOM 11425 O O . GLU B 1 582 ? -24.594 -11.984 21.344 1 31.78 582 GLU B O 1
ATOM 11430 N N . LYS B 1 583 ? -24.062 -9.82 21.344 1 35.12 583 LYS B N 1
ATOM 11431 C CA . LYS B 1 583 ? -23.281 -9.867 20.109 1 35.12 583 LYS B CA 1
ATOM 11432 C C . LYS B 1 583 ? -21.922 -10.5 20.344 1 35.12 583 LYS B C 1
ATOM 11434 O O . LYS B 1 583 ? -21.344 -11.102 19.438 1 35.12 583 LYS B O 1
ATOM 11439 N N . GLU B 1 584 ? -21.312 -10.172 21.484 1 34.97 584 GLU B N 1
ATOM 11440 C CA . GLU B 1 584 ? -20.047 -10.859 21.734 1 34.97 584 GLU B CA 1
ATOM 11441 C C . GLU B 1 584 ? -20.25 -12.367 21.844 1 34.97 584 GLU B C 1
ATOM 11443 O O . GLU B 1 584 ? -19.406 -13.148 21.391 1 34.97 584 GLU B O 1
ATOM 11448 N N . THR B 1 585 ? -21.094 -12.82 22.797 1 34.44 585 THR B N 1
ATOM 11449 C CA . THR B 1 585 ? -21.344 -14.242 23 1 34.44 585 THR B CA 1
ATOM 11450 C C . THR B 1 585 ? -22.062 -14.844 21.797 1 34.44 585 THR B C 1
ATOM 11452 O O . THR B 1 585 ? -22.141 -16.062 21.656 1 34.44 585 THR B O 1
ATOM 11455 N N . GLU B 1 586 ? -23.016 -14.148 21.219 1 37.53 586 GLU B N 1
ATOM 11456 C CA . GLU B 1 586 ? -23.766 -14.648 20.078 1 37.53 586 GLU B CA 1
ATOM 11457 C C . GLU B 1 586 ? -22.844 -15 18.906 1 37.53 586 GLU B C 1
ATOM 11459 O O . GLU B 1 586 ? -23.281 -15.57 17.906 1 37.53 586 GLU B O 1
ATOM 11464 N N . ASP B 1 587 ? -21.75 -14.367 18.922 1 39.38 587 ASP B N 1
ATOM 11465 C CA . ASP B 1 587 ? -20.859 -14.688 17.797 1 39.38 587 ASP B CA 1
ATOM 11466 C C . ASP B 1 587 ? -20.281 -16.094 17.938 1 39.38 587 ASP B C 1
ATOM 11468 O O . ASP B 1 587 ? -19.156 -16.359 17.516 1 39.38 587 ASP B O 1
ATOM 11472 N N . LYS B 1 588 ? -20.547 -16.75 18.891 1 41.47 588 LYS B N 1
ATOM 11473 C CA . LYS B 1 588 ? -20.062 -18.125 18.688 1 41.47 588 LYS B CA 1
ATOM 11474 C C . LYS B 1 588 ? -20.453 -18.641 17.297 1 41.47 588 LYS B C 1
ATOM 11476 O O . LYS B 1 588 ? -21.641 -18.703 16.984 1 41.47 588 LYS B O 1
ATOM 11481 N N . SER B 1 589 ? -19.641 -18.453 16.469 1 48.31 589 SER B N 1
ATOM 11482 C CA . SER B 1 589 ? -19.75 -18.859 15.07 1 48.31 589 SER B CA 1
ATOM 11483 C C . SER B 1 589 ? -20.109 -20.344 14.969 1 48.31 589 SER B C 1
ATOM 11485 O O . SER B 1 589 ? -19.328 -21.219 15.344 1 48.31 589 SER B O 1
ATOM 11487 N N . SER B 1 590 ? -21.375 -20.859 15.305 1 64.06 590 SER B N 1
ATOM 11488 C CA . SER B 1 590 ? -21.797 -22.219 14.977 1 64.06 590 SER B CA 1
ATOM 11489 C C . SER B 1 590 ? -21.906 -22.406 13.477 1 64.06 590 SER B C 1
ATOM 11491 O O . SER B 1 590 ? -22.312 -21.5 12.75 1 64.06 590 SER B O 1
ATOM 11493 N N . LEU B 1 591 ? -21.266 -23.609 13.078 1 78.44 591 LEU B N 1
ATOM 11494 C CA . LEU B 1 591 ? -21.391 -24 11.68 1 78.44 591 LEU B CA 1
ATOM 11495 C C . LEU B 1 591 ? -22.766 -24.594 11.391 1 78.44 591 LEU B C 1
ATOM 11497 O O . LEU B 1 591 ? -23.312 -25.328 12.211 1 78.44 591 LEU B O 1
ATOM 11501 N N . TYR B 1 592 ? -23.422 -24.156 10.438 1 84.31 592 TYR B N 1
ATOM 11502 C CA . TYR B 1 592 ? -24.688 -24.719 9.977 1 84.31 592 TYR B CA 1
ATOM 11503 C C . TYR B 1 592 ? -24.609 -25.125 8.508 1 84.31 592 TYR B C 1
ATOM 11505 O O . TYR B 1 592 ? -23.766 -24.625 7.766 1 84.31 592 TYR B O 1
ATOM 11513 N N . LEU B 1 593 ? -25.391 -26.078 8.219 1 89.94 593 LEU B N 1
ATOM 11514 C CA . LEU B 1 593 ? -25.453 -26.609 6.863 1 89.94 593 LEU B CA 1
ATOM 11515 C C . LEU B 1 593 ? -26.875 -26.516 6.316 1 89.94 593 LEU B C 1
ATOM 11517 O O . LEU B 1 593 ? -27.828 -27 6.957 1 89.94 593 LEU B O 1
ATOM 11521 N N . PHE B 1 594 ? -27.031 -25.844 5.227 1 93.31 594 PHE B N 1
ATOM 11522 C CA . PHE B 1 594 ? -28.312 -25.734 4.551 1 93.31 594 PHE B CA 1
ATOM 11523 C C . PHE B 1 594 ? -28.281 -26.469 3.215 1 93.31 594 PHE B C 1
ATOM 11525 O O . PHE B 1 594 ? -27.266 -26.484 2.527 1 93.31 594 PHE B O 1
ATOM 11532 N N . SER B 1 595 ? -29.312 -27.125 2.852 1 94.62 595 SER B N 1
ATOM 11533 C CA . SER B 1 595 ? -29.469 -27.719 1.526 1 94.62 595 SER B CA 1
ATOM 11534 C C . SER B 1 595 ? -30.172 -26.75 0.572 1 94.62 595 SER B C 1
ATOM 11536 O O . SER B 1 595 ? -31.047 -25.984 0.983 1 94.62 595 SER B O 1
ATOM 11538 N N . VAL B 1 596 ? -29.766 -26.734 -0.63 1 95.44 596 VAL B N 1
ATOM 11539 C CA . VAL B 1 596 ? -30.391 -25.938 -1.689 1 95.44 596 VAL B CA 1
ATOM 11540 C C . VAL B 1 596 ? -31.422 -26.797 -2.422 1 95.44 596 VAL B C 1
ATOM 11542 O O . VAL B 1 596 ? -31.109 -27.859 -2.949 1 95.44 596 VAL B O 1
ATOM 11545 N N . LYS B 1 597 ? -32.594 -26.266 -2.549 1 93.94 597 LYS B N 1
ATOM 11546 C CA . LYS B 1 597 ? -33.656 -27.047 -3.168 1 93.94 597 LYS B CA 1
ATOM 11547 C C . LYS B 1 597 ? -33.562 -27.016 -4.691 1 93.94 597 LYS B C 1
ATOM 11549 O O . LYS B 1 597 ? -33.219 -25.984 -5.277 1 93.94 597 LYS B O 1
ATOM 11554 N N . ASP B 1 598 ? -33.781 -28.156 -5.363 1 91.62 598 ASP B N 1
ATOM 11555 C CA . ASP B 1 598 ? -33.844 -28.312 -6.809 1 91.62 598 ASP B CA 1
ATOM 11556 C C . ASP B 1 598 ? -32.562 -27.891 -7.484 1 91.62 598 ASP B C 1
ATOM 11558 O O . ASP B 1 598 ? -32.562 -27.141 -8.461 1 91.62 598 ASP B O 1
ATOM 11562 N N . SER B 1 599 ? -31.453 -28.234 -6.836 1 92.44 599 SER B N 1
ATOM 11563 C CA . SER B 1 599 ? -30.156 -27.906 -7.414 1 92.44 599 SER B CA 1
ATOM 11564 C C . SER B 1 599 ? -29.922 -28.656 -8.719 1 92.44 599 SER B C 1
ATOM 11566 O O . SER B 1 599 ? -30.422 -29.766 -8.898 1 92.44 599 SER B O 1
ATOM 11568 N N . GLY B 1 600 ? -29.281 -28.047 -9.625 1 92.12 600 GLY B N 1
ATOM 11569 C CA . GLY B 1 600 ? -28.953 -28.688 -10.891 1 92.12 600 GLY B CA 1
ATOM 11570 C C . GLY B 1 600 ? -28.078 -29.922 -10.727 1 92.12 600 GLY B C 1
ATOM 11571 O O . GLY B 1 600 ? -27.344 -30.031 -9.734 1 92.12 600 GLY B O 1
ATOM 11572 N N . ALA B 1 601 ? -28.094 -30.797 -11.742 1 92.12 601 ALA B N 1
ATOM 11573 C CA . ALA B 1 601 ? -27.297 -32 -11.711 1 92.12 601 ALA B CA 1
ATOM 11574 C C . ALA B 1 601 ? -25.891 -31.75 -12.266 1 92.12 601 ALA B C 1
ATOM 11576 O O . ALA B 1 601 ? -25.656 -30.734 -12.914 1 92.12 601 ALA B O 1
ATOM 11577 N N . ASP B 1 602 ? -25.016 -32.688 -11.969 1 92.56 602 ASP B N 1
ATOM 11578 C CA . ASP B 1 602 ? -23.641 -32.562 -12.438 1 92.56 602 ASP B CA 1
ATOM 11579 C C . ASP B 1 602 ? -23.562 -32.656 -13.961 1 92.56 602 ASP B C 1
ATOM 11581 O O . ASP B 1 602 ? -22.672 -32.094 -14.578 1 92.56 602 ASP B O 1
ATOM 11585 N N . LEU B 1 603 ? -24.469 -33.469 -14.453 1 93.75 603 LEU B N 1
ATOM 11586 C CA . LEU B 1 603 ? -24.625 -33.625 -15.898 1 93.75 603 LEU B CA 1
ATOM 11587 C C . LEU B 1 603 ? -26.062 -33.375 -16.328 1 93.75 603 LEU B C 1
ATOM 11589 O O . LEU B 1 603 ? -27 -33.938 -15.758 1 93.75 603 LEU B O 1
ATOM 11593 N N . SER B 1 604 ? -26.156 -32.469 -17.266 1 93.69 604 SER B N 1
ATOM 11594 C CA . SER B 1 604 ? -27.516 -32.125 -17.719 1 93.69 604 SER B CA 1
ATOM 11595 C C . SER B 1 604 ? -27.547 -31.859 -19.219 1 93.69 604 SER B C 1
ATOM 11597 O O . SER B 1 604 ? -26.547 -31.422 -19.781 1 93.69 604 SER B O 1
ATOM 11599 N N . ARG B 1 605 ? -28.641 -32.188 -19.781 1 93.62 605 ARG B N 1
ATOM 11600 C CA . ARG B 1 605 ? -28.922 -31.781 -21.172 1 93.62 605 ARG B CA 1
ATOM 11601 C C . ARG B 1 605 ? -29.75 -30.5 -21.219 1 93.62 605 ARG B C 1
ATOM 11603 O O . ARG B 1 605 ? -30.719 -30.359 -20.469 1 93.62 605 ARG B O 1
ATOM 11610 N N . LEU B 1 606 ? -29.359 -29.625 -22.047 1 92.69 606 LEU B N 1
ATOM 11611 C CA . LEU B 1 606 ? -30.062 -28.359 -22.141 1 92.69 606 LEU B CA 1
ATOM 11612 C C . LEU B 1 606 ? -31.406 -28.547 -22.859 1 92.69 606 LEU B C 1
ATOM 11614 O O . LEU B 1 606 ? -31.484 -29.25 -23.859 1 92.69 606 LEU B O 1
ATOM 11618 N N . LYS B 1 607 ? -32.438 -27.906 -22.234 1 87 607 LYS B N 1
ATOM 11619 C CA . LYS B 1 607 ? -33.781 -27.906 -22.875 1 87 607 LYS B CA 1
ATOM 11620 C C . LYS B 1 607 ? -33.844 -26.859 -23.984 1 87 607 LYS B C 1
ATOM 11622 O O . LYS B 1 607 ? -34.5 -27.062 -24.984 1 87 607 LYS B O 1
ATOM 11627 N N . GLU B 1 608 ? -33.188 -25.781 -23.688 1 85.81 608 GLU B N 1
ATOM 11628 C CA . GLU B 1 608 ? -33.125 -24.672 -24.625 1 85.81 608 GLU B CA 1
ATOM 11629 C C . GLU B 1 608 ? -31.703 -24.422 -25.094 1 85.81 608 GLU B C 1
ATOM 11631 O O . GLU B 1 608 ? -30.75 -24.688 -24.359 1 85.81 608 GLU B O 1
ATOM 11636 N N . LYS B 1 609 ? -31.672 -23.953 -26.281 1 89.25 609 LYS B N 1
ATOM 11637 C CA . LYS B 1 609 ? -30.359 -23.656 -26.844 1 89.25 609 LYS B CA 1
ATOM 11638 C C . LYS B 1 609 ? -29.641 -22.578 -26.047 1 89.25 609 LYS B C 1
ATOM 11640 O O . LYS B 1 609 ? -30.281 -21.641 -25.531 1 89.25 609 LYS B O 1
ATOM 11645 N N . ALA B 1 610 ? -28.312 -22.703 -25.938 1 92.88 610 ALA B N 1
ATOM 11646 C CA . ALA B 1 610 ? -27.484 -21.734 -25.234 1 92.88 610 ALA B CA 1
ATOM 11647 C C . ALA B 1 610 ? -27.234 -20.5 -26.094 1 92.88 610 ALA B C 1
ATOM 11649 O O . ALA B 1 610 ? -27.625 -20.469 -27.266 1 92.88 610 ALA B O 1
ATOM 11650 N N . TRP B 1 611 ? -26.703 -19.438 -25.5 1 92.94 611 TRP B N 1
ATOM 11651 C CA . TRP B 1 611 ? -26.328 -18.219 -26.188 1 92.94 611 TRP B CA 1
ATOM 11652 C C . TRP B 1 611 ? -24.812 -18.125 -26.344 1 92.94 611 TRP B C 1
ATOM 11654 O O . TRP B 1 611 ? -24.062 -18.531 -25.453 1 92.94 611 TRP B O 1
ATOM 11664 N N . GLY B 1 612 ? -24.375 -17.703 -27.484 1 93.12 612 GLY B N 1
ATOM 11665 C CA . GLY B 1 612 ? -22.953 -17.469 -27.703 1 93.12 612 GLY B CA 1
ATOM 11666 C C . GLY B 1 612 ? -22.562 -16.031 -27.469 1 93.12 612 GLY B C 1
ATOM 11667 O O . GLY B 1 612 ? -23.328 -15.109 -27.734 1 93.12 612 GLY B O 1
ATOM 11668 N N . VAL B 1 613 ? -21.375 -15.828 -26.875 1 93.25 613 VAL B N 1
ATOM 11669 C CA . VAL B 1 613 ? -20.797 -14.5 -26.703 1 93.25 613 VAL B CA 1
ATOM 11670 C C . VAL B 1 613 ? -19.469 -14.406 -27.453 1 93.25 613 VAL B C 1
ATOM 11672 O O . VAL B 1 613 ? -18.594 -15.242 -27.266 1 93.25 613 VAL B O 1
ATOM 11675 N N . ALA B 1 614 ? -19.375 -13.445 -28.281 1 91.06 614 ALA B N 1
ATOM 11676 C CA . ALA B 1 614 ? -18.172 -13.234 -29.078 1 91.06 614 ALA B CA 1
ATOM 11677 C C . ALA B 1 614 ? -17.703 -11.781 -29 1 91.06 614 ALA B C 1
ATOM 11679 O O . ALA B 1 614 ? -18.469 -10.898 -28.609 1 91.06 614 ALA B O 1
ATOM 11680 N N . ASP B 1 615 ? -16.453 -11.625 -29.219 1 87.62 615 ASP B N 1
ATOM 11681 C CA . ASP B 1 615 ? -15.859 -10.289 -29.266 1 87.62 615 ASP B CA 1
ATOM 11682 C C . ASP B 1 615 ? -15.633 -9.836 -30.703 1 87.62 615 ASP B C 1
ATOM 11684 O O . ASP B 1 615 ? -15.031 -10.555 -31.5 1 87.62 615 ASP B O 1
ATOM 11688 N N . TYR B 1 616 ? -16.094 -8.641 -31.047 1 86.25 616 TYR B N 1
ATOM 11689 C CA . TYR B 1 616 ? -15.969 -8.117 -32.406 1 86.25 616 TYR B CA 1
ATOM 11690 C C . TYR B 1 616 ? -14.508 -8.023 -32.812 1 86.25 616 TYR B C 1
ATOM 11692 O O . TYR B 1 616 ? -14.156 -8.32 -33.969 1 86.25 616 TYR B O 1
ATOM 11700 N N . LYS B 1 617 ? -13.703 -7.629 -31.875 1 81.31 617 LYS B N 1
ATOM 11701 C CA . LYS B 1 617 ? -12.289 -7.484 -32.188 1 81.31 617 LYS B CA 1
ATOM 11702 C C . LYS B 1 617 ? -11.664 -8.828 -32.562 1 81.31 617 LYS B C 1
ATOM 11704 O O . LYS B 1 617 ? -10.82 -8.891 -33.469 1 81.31 617 LYS B O 1
ATOM 11709 N N . GLU B 1 618 ? -12.047 -9.867 -31.844 1 84.75 618 GLU B N 1
ATOM 11710 C CA . GLU B 1 618 ? -11.523 -11.195 -32.156 1 84.75 618 GLU B CA 1
ATOM 11711 C C . GLU B 1 618 ? -12.031 -11.672 -33.531 1 84.75 618 GLU B C 1
ATOM 11713 O O . GLU B 1 618 ? -11.273 -12.242 -34.312 1 84.75 618 GLU B O 1
ATOM 11718 N N . LEU B 1 619 ? -13.25 -11.414 -33.75 1 85.88 619 LEU B N 1
ATOM 11719 C CA . LEU B 1 619 ? -13.875 -11.859 -35 1 85.88 619 LEU B CA 1
ATOM 11720 C C . LEU B 1 619 ? -13.289 -11.125 -36.188 1 85.88 619 LEU B C 1
ATOM 11722 O O . LEU B 1 619 ? -13.234 -11.672 -37.281 1 85.88 619 LEU B O 1
ATOM 11726 N N . SER B 1 620 ? -12.828 -9.891 -35.969 1 81.38 620 SER B N 1
ATOM 11727 C CA . SER B 1 620 ? -12.266 -9.086 -37.062 1 81.38 620 SER B CA 1
ATOM 11728 C C . SER B 1 620 ? -10.758 -9.289 -37.156 1 81.38 620 SER B C 1
ATOM 11730 O O . SER B 1 620 ? -10.102 -8.695 -38.031 1 81.38 620 SER B O 1
ATOM 11732 N N . GLY B 1 621 ? -10.133 -10.094 -36.375 1 70.62 621 GLY B N 1
ATOM 11733 C CA . GLY B 1 621 ? -8.727 -10.422 -36.531 1 70.62 621 GLY B CA 1
ATOM 11734 C C . GLY B 1 621 ? -7.879 -9.945 -35.344 1 70.62 621 GLY B C 1
ATOM 11735 O O . GLY B 1 621 ? -6.652 -10.055 -35.375 1 70.62 621 GLY B O 1
ATOM 11736 N N . GLY B 1 622 ? -8.508 -9.406 -34.406 1 67.88 622 GLY B N 1
ATOM 11737 C CA . GLY B 1 622 ? -7.742 -8.93 -33.281 1 67.88 622 GLY B CA 1
ATOM 11738 C C . GLY B 1 622 ? -7.488 -10 -32.219 1 67.88 622 GLY B C 1
ATOM 11739 O O . GLY B 1 622 ? -7.434 -11.188 -32.562 1 67.88 622 GLY B O 1
ATOM 11740 N N . LYS B 1 623 ? -7.098 -9.469 -31.047 1 65.62 623 LYS B N 1
ATOM 11741 C CA . LYS B 1 623 ? -6.797 -10.391 -29.953 1 65.62 623 LYS B CA 1
ATOM 11742 C C . LYS B 1 623 ? -8.062 -11.086 -29.469 1 65.62 623 LYS B C 1
ATOM 11744 O O . LYS B 1 623 ? -9.156 -10.523 -29.531 1 65.62 623 LYS B O 1
ATOM 11749 N N . GLY B 1 624 ? -7.918 -12.305 -29.172 1 66.12 624 GLY B N 1
ATOM 11750 C CA . GLY B 1 624 ? -9.039 -13.125 -28.75 1 66.12 624 GLY B CA 1
ATOM 11751 C C . GLY B 1 624 ? -9.617 -12.695 -27.422 1 66.12 624 GLY B C 1
ATOM 11752 O O . GLY B 1 624 ? -8.961 -11.992 -26.641 1 66.12 624 GLY B O 1
ATOM 11753 N N . LEU B 1 625 ? -10.891 -12.898 -27.312 1 72.25 625 LEU B N 1
ATOM 11754 C CA . LEU B 1 625 ? -11.562 -12.734 -26.031 1 72.25 625 LEU B CA 1
ATOM 11755 C C . LEU B 1 625 ? -10.961 -13.672 -24.984 1 72.25 625 LEU B C 1
ATOM 11757 O O . LEU B 1 625 ? -11.227 -14.875 -25 1 72.25 625 LEU B O 1
ATOM 11761 N N . ARG B 1 626 ? -10.219 -13.109 -24.156 1 80.69 626 ARG B N 1
ATOM 11762 C CA . ARG B 1 626 ? -9.578 -13.906 -23.109 1 80.69 626 ARG B CA 1
ATOM 11763 C C . ARG B 1 626 ? -10.609 -14.492 -22.156 1 80.69 626 ARG B C 1
ATOM 11765 O O . ARG B 1 626 ? -11.617 -13.852 -21.859 1 80.69 626 ARG B O 1
ATOM 11772 N N . PRO B 1 627 ? -10.414 -15.734 -21.812 1 87 627 PRO B N 1
ATOM 11773 C CA . PRO B 1 627 ? -11.367 -16.391 -20.922 1 87 627 PRO B CA 1
ATOM 11774 C C . PRO B 1 627 ? -11.695 -15.562 -19.688 1 87 627 PRO B C 1
ATOM 11776 O O . PRO B 1 627 ? -12.852 -15.492 -19.266 1 87 627 PRO B O 1
ATOM 11779 N N . LYS B 1 628 ? -10.766 -14.914 -19.172 1 81.56 628 LYS B N 1
ATOM 11780 C CA . LYS B 1 628 ? -10.984 -14.117 -17.969 1 81.56 628 LYS B CA 1
ATOM 11781 C C . LYS B 1 628 ? -11.93 -12.961 -18.234 1 81.56 628 LYS B C 1
ATOM 11783 O O . LYS B 1 628 ? -12.828 -12.68 -17.438 1 81.56 628 LYS B O 1
ATOM 11788 N N . ARG B 1 629 ? -11.664 -12.297 -19.25 1 79.62 629 ARG B N 1
ATOM 11789 C CA . ARG B 1 629 ? -12.5 -11.156 -19.609 1 79.62 629 ARG B CA 1
ATOM 11790 C C . ARG B 1 629 ? -13.922 -11.594 -19.938 1 79.62 629 ARG B C 1
ATOM 11792 O O . ARG B 1 629 ? -14.883 -10.891 -19.625 1 79.62 629 ARG B O 1
ATOM 11799 N N . PHE B 1 630 ? -14.023 -12.711 -20.609 1 87.94 630 PHE B N 1
ATOM 11800 C CA . PHE B 1 630 ? -15.336 -13.281 -20.906 1 87.94 630 PHE B CA 1
ATOM 11801 C C . PHE B 1 630 ? -16.125 -13.523 -19.625 1 87.94 630 PHE B C 1
ATOM 11803 O O . PHE B 1 630 ? -17.281 -13.117 -19.516 1 87.94 630 PHE B O 1
ATOM 11810 N N . LEU B 1 631 ? -15.5 -14.109 -18.688 1 88.56 631 LEU B N 1
ATOM 11811 C CA . LEU B 1 631 ? -16.172 -14.461 -17.453 1 88.56 631 LEU B CA 1
ATOM 11812 C C . LEU B 1 631 ? -16.578 -13.203 -16.672 1 88.56 631 LEU B C 1
ATOM 11814 O O . LEU B 1 631 ? -17.719 -13.086 -16.219 1 88.56 631 LEU B O 1
ATOM 11818 N N . HIS B 1 632 ? -15.672 -12.344 -16.641 1 79.69 632 HIS B N 1
ATOM 11819 C CA . HIS B 1 632 ? -15.93 -11.125 -15.867 1 79.69 632 HIS B CA 1
ATOM 11820 C C . HIS B 1 632 ? -17 -10.273 -16.547 1 79.69 632 HIS B C 1
ATOM 11822 O O . HIS B 1 632 ? -17.969 -9.867 -15.898 1 79.69 632 HIS B O 1
ATOM 11828 N N . SER B 1 633 ? -16.875 -10.016 -17.812 1 76.75 633 SER B N 1
ATOM 11829 C CA . SER B 1 633 ? -17.766 -9.109 -18.531 1 76.75 633 SER B CA 1
ATOM 11830 C C . SER B 1 633 ? -19.172 -9.688 -18.656 1 76.75 633 SER B C 1
ATOM 11832 O O . SER B 1 633 ? -20.172 -8.969 -18.531 1 76.75 633 SER B O 1
ATOM 11834 N N . THR B 1 634 ? -19.234 -10.883 -18.906 1 87.31 634 THR B N 1
ATOM 11835 C CA . THR B 1 634 ? -20.531 -11.523 -19.094 1 87.31 634 THR B CA 1
ATOM 11836 C C . THR B 1 634 ? -21.312 -11.586 -17.781 1 87.31 634 THR B C 1
ATOM 11838 O O . THR B 1 634 ? -22.5 -11.273 -17.734 1 87.31 634 THR B O 1
ATOM 11841 N N . ASN B 1 635 ? -20.656 -11.969 -16.75 1 87.5 635 ASN B N 1
ATOM 11842 C CA . ASN B 1 635 ? -21.359 -12.07 -15.469 1 87.5 635 ASN B CA 1
ATOM 11843 C C . ASN B 1 635 ? -21.719 -10.695 -14.922 1 87.5 635 ASN B C 1
ATOM 11845 O O . ASN B 1 635 ? -22.766 -10.531 -14.305 1 87.5 635 ASN B O 1
ATOM 11849 N N . GLU B 1 636 ? -20.906 -9.781 -15.117 1 77.81 636 GLU B N 1
ATOM 11850 C CA . GLU B 1 636 ? -21.25 -8.422 -14.727 1 77.81 636 GLU B CA 1
ATOM 11851 C C . GLU B 1 636 ? -22.453 -7.91 -15.508 1 77.81 636 GLU B C 1
ATOM 11853 O O . GLU B 1 636 ? -23.312 -7.223 -14.953 1 77.81 636 GLU B O 1
ATOM 11858 N N . ALA B 1 637 ? -22.453 -8.25 -16.75 1 79.56 637 ALA B N 1
ATOM 11859 C CA . ALA B 1 637 ? -23.578 -7.844 -17.594 1 79.56 637 ALA B CA 1
ATOM 11860 C C . ALA B 1 637 ? -24.875 -8.531 -17.141 1 79.56 637 ALA B C 1
ATOM 11862 O O . ALA B 1 637 ? -25.938 -7.914 -17.141 1 79.56 637 ALA B O 1
ATOM 11863 N N . ILE B 1 638 ? -24.766 -9.742 -16.828 1 85.25 638 ILE B N 1
ATOM 11864 C CA . ILE B 1 638 ? -25.922 -10.492 -16.359 1 85.25 638 ILE B CA 1
ATOM 11865 C C . ILE B 1 638 ? -26.5 -9.844 -15.109 1 85.25 638 ILE B C 1
ATOM 11867 O O . ILE B 1 638 ? -27.703 -9.625 -15.008 1 85.25 638 ILE B O 1
ATOM 11871 N N . LEU B 1 639 ? -25.625 -9.562 -14.211 1 82.69 639 LEU B N 1
ATOM 11872 C CA . LEU B 1 639 ? -26.047 -8.961 -12.945 1 82.69 639 LEU B CA 1
ATOM 11873 C C . LEU B 1 639 ? -26.547 -7.539 -13.156 1 82.69 639 LEU B C 1
ATOM 11875 O O . LEU B 1 639 ? -27.547 -7.137 -12.578 1 82.69 639 LEU B O 1
ATOM 11879 N N . TYR B 1 640 ? -25.859 -6.91 -14 1 72.69 640 TYR B N 1
ATOM 11880 C CA . TYR B 1 640 ? -26.203 -5.508 -14.234 1 72.69 640 TYR B CA 1
ATOM 11881 C C . TYR B 1 640 ? -27.547 -5.383 -14.953 1 72.69 640 TYR B C 1
ATOM 11883 O O . TYR B 1 640 ? -28.344 -4.496 -14.641 1 72.69 640 TYR B O 1
ATOM 11891 N N . GLU B 1 641 ? -27.812 -6.246 -15.898 1 76.94 641 GLU B N 1
ATOM 11892 C CA . GLU B 1 641 ? -29.031 -6.188 -16.703 1 76.94 641 GLU B CA 1
ATOM 11893 C C . GLU B 1 641 ? -30.172 -6.941 -16.016 1 76.94 641 GLU B C 1
ATOM 11895 O O . GLU B 1 641 ? -31.328 -6.875 -16.469 1 76.94 641 GLU B O 1
ATOM 11900 N N . GLY B 1 642 ? -29.859 -7.551 -14.898 1 78.06 642 GLY B N 1
ATOM 11901 C CA . GLY B 1 642 ? -30.875 -8.297 -14.18 1 78.06 642 GLY B CA 1
ATOM 11902 C C . GLY B 1 642 ? -31.344 -9.539 -14.922 1 78.06 642 GLY B C 1
ATOM 11903 O O . GLY B 1 642 ? -32.531 -9.883 -14.883 1 78.06 642 GLY B O 1
ATOM 11904 N N . LEU B 1 643 ? -30.469 -10.102 -15.68 1 84.06 643 LEU B N 1
ATOM 11905 C CA . LEU B 1 643 ? -30.781 -11.336 -16.391 1 84.06 643 LEU B CA 1
ATOM 11906 C C . LEU B 1 643 ? -30.75 -12.531 -15.453 1 84.06 643 LEU B C 1
ATOM 11908 O O . LEU B 1 643 ? -30.141 -12.469 -14.383 1 84.06 643 LEU B O 1
ATOM 11912 N N . ASP B 1 644 ? -31.438 -13.555 -15.883 1 85.5 644 ASP B N 1
ATOM 11913 C CA . ASP B 1 644 ? -31.453 -14.805 -15.125 1 85.5 644 ASP B CA 1
ATOM 11914 C C . ASP B 1 644 ? -30.078 -15.492 -15.18 1 85.5 644 ASP B C 1
ATOM 11916 O O . ASP B 1 644 ? -29.562 -15.758 -16.266 1 85.5 644 ASP B O 1
ATOM 11920 N N . PRO B 1 645 ? -29.594 -15.766 -14.031 1 87.88 645 PRO B N 1
ATOM 11921 C CA . PRO B 1 645 ? -28.312 -16.469 -14.008 1 87.88 645 PRO B CA 1
ATOM 11922 C C . PRO B 1 645 ? -28.391 -17.875 -14.586 1 87.88 645 PRO B C 1
ATOM 11924 O O . PRO B 1 645 ? -27.375 -18.5 -14.867 1 87.88 645 PRO B O 1
ATOM 11927 N N . GLY B 1 646 ? -29.547 -18.359 -14.836 1 87.62 646 GLY B N 1
ATOM 11928 C CA . GLY B 1 646 ? -29.75 -19.688 -15.398 1 87.62 646 GLY B CA 1
ATOM 11929 C C . GLY B 1 646 ? -29.547 -19.734 -16.906 1 87.62 646 GLY B C 1
ATOM 11930 O O . GLY B 1 646 ? -29.406 -20.812 -17.484 1 87.62 646 GLY B O 1
ATOM 11931 N N . ILE B 1 647 ? -29.531 -18.578 -17.5 1 89.56 647 ILE B N 1
ATOM 11932 C CA . ILE B 1 647 ? -29.266 -18.531 -18.938 1 89.56 647 ILE B CA 1
ATOM 11933 C C . ILE B 1 647 ? -27.812 -18.938 -19.203 1 89.56 647 ILE B C 1
ATOM 11935 O O . ILE B 1 647 ? -26.891 -18.484 -18.5 1 89.56 647 ILE B O 1
ATOM 11939 N N . VAL B 1 648 ? -27.641 -19.797 -20.125 1 94.19 648 VAL B N 1
ATOM 11940 C CA . VAL B 1 648 ? -26.297 -20.328 -20.406 1 94.19 648 VAL B CA 1
ATOM 11941 C C . VAL B 1 648 ? -25.672 -19.547 -21.562 1 94.19 648 VAL B C 1
ATOM 11943 O O . VAL B 1 648 ? -26.234 -19.5 -22.656 1 94.19 648 VAL B O 1
ATOM 11946 N N . PHE B 1 649 ? -24.578 -18.938 -21.234 1 94.75 649 PHE B N 1
ATOM 11947 C CA . PHE B 1 649 ? -23.766 -18.266 -22.234 1 94.75 649 PHE B CA 1
ATOM 11948 C C . PHE B 1 649 ? -22.469 -19.016 -22.5 1 94.75 649 PHE B C 1
ATOM 11950 O O . PHE B 1 649 ? -21.875 -19.562 -21.562 1 94.75 649 PHE B O 1
ATOM 11957 N N . ALA B 1 650 ? -22.062 -19.141 -23.688 1 95.62 650 ALA B N 1
ATOM 11958 C CA . ALA B 1 650 ? -20.812 -19.812 -24.047 1 95.62 650 ALA B CA 1
ATOM 11959 C C . ALA B 1 650 ? -19.875 -18.875 -24.797 1 95.62 650 ALA B C 1
ATOM 11961 O O . ALA B 1 650 ? -20.328 -18.016 -25.562 1 95.62 650 ALA B O 1
ATOM 11962 N N . ARG B 1 651 ? -18.594 -19.047 -24.531 1 95.06 651 ARG B N 1
ATOM 11963 C CA . ARG B 1 651 ? -17.578 -18.266 -25.219 1 95.06 651 ARG B CA 1
ATOM 11964 C C . ARG B 1 651 ? -17.312 -18.797 -26.625 1 95.06 651 ARG B C 1
ATOM 11966 O O . ARG B 1 651 ? -16.984 -19.969 -26.797 1 95.06 651 ARG B O 1
ATOM 11973 N N . ILE B 1 652 ? -17.5 -17.938 -27.594 1 92.06 652 ILE B N 1
ATOM 11974 C CA . ILE B 1 652 ? -17.281 -18.328 -28.984 1 92.06 652 ILE B CA 1
ATOM 11975 C C . ILE B 1 652 ? -16.203 -17.453 -29.609 1 92.06 652 ILE B C 1
ATOM 11977 O O . ILE B 1 652 ? -16.375 -16.234 -29.75 1 92.06 652 ILE B O 1
ATOM 11981 N N . GLY B 1 653 ? -15.117 -18.094 -29.781 1 85.56 653 GLY B N 1
ATOM 11982 C CA . GLY B 1 653 ? -14.047 -17.391 -30.469 1 85.56 653 GLY B CA 1
ATOM 11983 C C . GLY B 1 653 ? -13.812 -17.906 -31.891 1 85.56 653 GLY B C 1
ATOM 11984 O O . GLY B 1 653 ? -14.648 -18.641 -32.438 1 85.56 653 GLY B O 1
ATOM 11985 N N . LYS B 1 654 ? -12.75 -17.484 -32.531 1 83 654 LYS B N 1
ATOM 11986 C CA . LYS B 1 654 ? -12.406 -17.906 -33.875 1 83 654 LYS B CA 1
ATOM 11987 C C . LYS B 1 654 ? -12.203 -19.422 -33.969 1 83 654 LYS B C 1
ATOM 11989 O O . LYS B 1 654 ? -12.664 -20.062 -34.906 1 83 654 LYS B O 1
ATOM 11994 N N . ASN B 1 655 ? -11.578 -19.969 -32.875 1 82.25 655 ASN B N 1
ATOM 11995 C CA . ASN B 1 655 ? -11.297 -21.391 -32.875 1 82.25 655 ASN B CA 1
ATOM 11996 C C . ASN B 1 655 ? -12.578 -22.219 -32.75 1 82.25 655 ASN B C 1
ATOM 11998 O O . ASN B 1 655 ? -12.703 -23.281 -33.344 1 82.25 655 ASN B O 1
ATOM 12002 N N . GLU B 1 656 ? -13.469 -21.703 -31.984 1 87.56 656 GLU B N 1
ATOM 12003 C CA . GLU B 1 656 ? -14.734 -22.391 -31.797 1 87.56 656 GLU B CA 1
ATOM 12004 C C . GLU B 1 656 ? -15.578 -22.359 -33.062 1 87.56 656 GLU B C 1
ATOM 12006 O O . GLU B 1 656 ? -16.266 -23.328 -33.406 1 87.56 656 GLU B O 1
ATOM 12011 N N . ILE B 1 657 ? -15.5 -21.281 -33.781 1 86.31 657 ILE B N 1
ATOM 12012 C CA . ILE B 1 657 ? -16.266 -21.125 -35 1 86.31 657 ILE B CA 1
ATOM 12013 C C . ILE B 1 657 ? -15.703 -22.062 -36.062 1 86.31 657 ILE B C 1
ATOM 12015 O O . ILE B 1 657 ? -16.453 -22.703 -36.812 1 86.31 657 ILE B O 1
ATOM 12019 N N . GLU B 1 658 ? -14.422 -22.094 -36.094 1 84.56 658 GLU B N 1
ATOM 12020 C CA . GLU B 1 658 ? -13.781 -22.969 -37.094 1 84.56 658 GLU B CA 1
ATOM 12021 C C . GLU B 1 658 ? -14.07 -24.438 -36.781 1 84.56 658 GLU B C 1
ATOM 12023 O O . GLU B 1 658 ? -14.305 -25.234 -37.688 1 84.56 658 GLU B O 1
ATOM 12028 N N . ALA B 1 659 ? -14.086 -24.766 -35.531 1 84.75 659 ALA B N 1
ATOM 12029 C CA . ALA B 1 659 ? -14.305 -26.141 -35.125 1 84.75 659 ALA B CA 1
ATOM 12030 C C . ALA B 1 659 ? -15.758 -26.562 -35.344 1 84.75 659 ALA B C 1
ATOM 12032 O O . ALA B 1 659 ? -16.031 -27.688 -35.75 1 84.75 659 ALA B O 1
ATOM 12033 N N . ALA B 1 660 ? -16.688 -25.688 -35.031 1 84.25 660 ALA B N 1
ATOM 12034 C CA . ALA B 1 660 ? -18.109 -26.016 -35.062 1 84.25 660 ALA B CA 1
ATOM 12035 C C . ALA B 1 660 ? -18.656 -25.844 -36.5 1 84.25 660 ALA B C 1
ATOM 12037 O O . ALA B 1 660 ? -19.609 -26.516 -36.875 1 84.25 660 ALA B O 1
ATOM 12038 N N . GLY B 1 661 ? -18.062 -24.922 -37.312 1 77.19 661 GLY B N 1
ATOM 12039 C CA . GLY B 1 661 ? -18.531 -24.656 -38.656 1 77.19 661 GLY B CA 1
ATOM 12040 C C . GLY B 1 661 ? -20 -24.266 -38.719 1 77.19 661 GLY B C 1
ATOM 12041 O O . GLY B 1 661 ? -20.438 -23.391 -37.969 1 77.19 661 GLY B O 1
ATOM 12042 N N . GLY B 1 662 ? -20.75 -24.969 -39.562 1 72 662 GLY B N 1
ATOM 12043 C CA . GLY B 1 662 ? -22.141 -24.672 -39.812 1 72 662 GLY B CA 1
ATOM 12044 C C . GLY B 1 662 ? -23.062 -25.141 -38.719 1 72 662 GLY B C 1
ATOM 12045 O O . GLY B 1 662 ? -24.234 -24.766 -38.656 1 72 662 GLY B O 1
ATOM 12046 N N . ASP B 1 663 ? -22.609 -25.859 -37.719 1 80.5 663 ASP B N 1
ATOM 12047 C CA . ASP B 1 663 ? -23.438 -26.453 -36.656 1 80.5 663 ASP B CA 1
ATOM 12048 C C . ASP B 1 663 ? -23.734 -25.438 -35.562 1 80.5 663 ASP B C 1
ATOM 12050 O O . ASP B 1 663 ? -24.609 -25.672 -34.719 1 80.5 663 ASP B O 1
ATOM 12054 N N . LEU B 1 664 ? -23.109 -24.312 -35.531 1 87.31 664 LEU B N 1
ATOM 12055 C CA . LEU B 1 664 ? -23.297 -23.312 -34.5 1 87.31 664 LEU B CA 1
ATOM 12056 C C . LEU B 1 664 ? -24.734 -22.828 -34.469 1 87.31 664 LEU B C 1
ATOM 12058 O O . LEU B 1 664 ? -25.297 -22.547 -33.406 1 87.31 664 LEU B O 1
ATOM 12062 N N . ASN B 1 665 ? -25.344 -22.812 -35.656 1 83.06 665 ASN B N 1
ATOM 12063 C CA . ASN B 1 665 ? -26.719 -22.344 -35.75 1 83.06 665 ASN B CA 1
ATOM 12064 C C . ASN B 1 665 ? -27.703 -23.328 -35.125 1 83.06 665 ASN B C 1
ATOM 12066 O O . ASN B 1 665 ? -28.797 -22.938 -34.719 1 83.06 665 ASN B O 1
ATOM 12070 N N . LYS B 1 666 ? -27.234 -24.484 -35.062 1 83.94 666 LYS B N 1
ATOM 12071 C CA . LYS B 1 666 ? -28.094 -25.516 -34.5 1 83.94 666 LYS B CA 1
ATOM 12072 C C . LYS B 1 666 ? -27.938 -25.609 -33 1 83.94 666 LYS B C 1
ATOM 12074 O O . LYS B 1 666 ? -28.828 -26.062 -32.281 1 83.94 666 LYS B O 1
ATOM 12079 N N . TRP B 1 667 ? -26.812 -25.281 -32.531 1 89.12 667 TRP B N 1
ATOM 12080 C CA . TRP B 1 667 ? -26.516 -25.438 -31.125 1 89.12 667 TRP B CA 1
ATOM 12081 C C . TRP B 1 667 ? -26.859 -24.172 -30.344 1 89.12 667 TRP B C 1
ATOM 12083 O O . TRP B 1 667 ? -27.172 -24.234 -29.156 1 89.12 667 TRP B O 1
ATOM 12093 N N . PHE B 1 668 ? -26.844 -23 -30.969 1 91.5 668 PHE B N 1
ATOM 12094 C CA . PHE B 1 668 ? -26.984 -21.734 -30.266 1 91.5 668 PHE B CA 1
ATOM 12095 C C . PHE B 1 668 ? -28.188 -20.969 -30.781 1 91.5 668 PHE B C 1
ATOM 12097 O O . PHE B 1 668 ? -28.469 -20.969 -31.984 1 91.5 668 PHE B O 1
ATOM 12104 N N . LYS B 1 669 ? -28.859 -20.328 -29.875 1 88.06 669 LYS B N 1
ATOM 12105 C CA . LYS B 1 669 ? -29.984 -19.484 -30.234 1 88.06 669 LYS B CA 1
ATOM 12106 C C . LYS B 1 669 ? -29.516 -18.219 -30.953 1 88.06 669 LYS B C 1
ATOM 12108 O O . LYS B 1 669 ? -30.203 -17.734 -31.859 1 88.06 669 LYS B O 1
ATOM 12113 N N . GLY B 1 670 ? -28.469 -17.719 -30.547 1 90.25 670 GLY B N 1
ATOM 12114 C CA . GLY B 1 670 ? -27.844 -16.531 -31.094 1 90.25 670 GLY B CA 1
ATOM 12115 C C . GLY B 1 670 ? -26.469 -16.25 -30.516 1 90.25 670 GLY B C 1
ATOM 12116 O O . GLY B 1 670 ? -26.062 -16.891 -29.547 1 90.25 670 GLY B O 1
ATOM 12117 N N . ILE B 1 671 ? -25.766 -15.367 -31.25 1 91.38 671 ILE B N 1
ATOM 12118 C CA . ILE B 1 671 ? -24.438 -14.992 -30.797 1 91.38 671 ILE B CA 1
ATOM 12119 C C . ILE B 1 671 ? -24.391 -13.492 -30.5 1 91.38 671 ILE B C 1
ATOM 12121 O O . ILE B 1 671 ? -24.547 -12.672 -31.406 1 91.38 671 ILE B O 1
ATOM 12125 N N . LEU B 1 672 ? -24.203 -13.234 -29.203 1 90.75 672 LEU B N 1
ATOM 12126 C CA . LEU B 1 672 ? -24.062 -11.852 -28.766 1 90.75 672 LEU B CA 1
ATOM 12127 C C . LEU B 1 672 ? -22.656 -11.336 -29.031 1 90.75 672 LEU B C 1
ATOM 12129 O O . LEU B 1 672 ? -21.672 -11.93 -28.578 1 90.75 672 LEU B O 1
ATOM 12133 N N . VAL B 1 673 ? -22.578 -10.25 -29.75 1 88.5 673 VAL B N 1
ATOM 12134 C CA . VAL B 1 673 ? -21.281 -9.664 -30.062 1 88.5 673 VAL B CA 1
ATOM 12135 C C . VAL B 1 673 ? -21.047 -8.43 -29.203 1 88.5 673 VAL B C 1
ATOM 12137 O O . VAL B 1 673 ? -21.828 -7.473 -29.25 1 88.5 673 VAL B O 1
ATOM 12140 N N . ILE B 1 674 ? -19.938 -8.539 -28.422 1 84.19 674 ILE B N 1
ATOM 12141 C CA . ILE B 1 674 ? -19.625 -7.426 -27.516 1 84.19 674 ILE B CA 1
ATOM 12142 C C . ILE B 1 674 ? -18.609 -6.504 -28.188 1 84.19 674 ILE B C 1
ATOM 12144 O O . ILE B 1 674 ? -17.906 -6.906 -29.125 1 84.19 674 ILE B O 1
ATOM 12148 N N . ASN B 1 675 ? -18.438 -5.203 -27.672 1 78 675 ASN B N 1
ATOM 12149 C CA . ASN B 1 675 ? -17.5 -4.184 -28.125 1 78 675 ASN B CA 1
ATOM 12150 C C . ASN B 1 675 ? -17.672 -3.875 -29.609 1 78 675 ASN B C 1
ATOM 12152 O O . ASN B 1 675 ? -16.688 -3.848 -30.359 1 78 675 ASN B O 1
ATOM 12156 N N . THR B 1 676 ? -18.922 -3.717 -30.031 1 81.5 676 THR B N 1
ATOM 12157 C CA . THR B 1 676 ? -19.234 -3.404 -31.422 1 81.5 676 THR B CA 1
ATOM 12158 C C . THR B 1 676 ? -18.984 -1.928 -31.703 1 81.5 676 THR B C 1
ATOM 12160 O O . THR B 1 676 ? -19.109 -1.084 -30.828 1 81.5 676 THR B O 1
ATOM 12163 N N . PRO B 1 677 ? -18.453 -1.625 -32.812 1 76.06 677 PRO B N 1
ATOM 12164 C CA . PRO B 1 677 ? -18.281 -0.216 -33.188 1 76.06 677 PRO B CA 1
ATOM 12165 C C . PRO B 1 677 ? -19.609 0.547 -33.219 1 76.06 677 PRO B C 1
ATOM 12167 O O . PRO B 1 677 ? -20.672 -0.058 -33.375 1 76.06 677 PRO B O 1
ATOM 12170 N N . PRO B 1 678 ? -19.562 1.881 -32.812 1 64.19 678 PRO B N 1
ATOM 12171 C CA . PRO B 1 678 ? -20.781 2.682 -32.75 1 64.19 678 PRO B CA 1
ATOM 12172 C C . PRO B 1 678 ? -21.547 2.686 -34.062 1 64.19 678 PRO B C 1
ATOM 12174 O O . PRO B 1 678 ? -22.781 2.846 -34.062 1 64.19 678 PRO B O 1
ATOM 12177 N N . ASN B 1 679 ? -20.938 2.711 -35.25 1 59.31 679 ASN B N 1
ATOM 12178 C CA . ASN B 1 679 ? -21.688 2.723 -36.5 1 59.31 679 ASN B CA 1
ATOM 12179 C C . ASN B 1 679 ? -22.297 1.359 -36.812 1 59.31 679 ASN B C 1
ATOM 12181 O O . ASN B 1 679 ? -21.578 0.392 -37.062 1 59.31 679 ASN B O 1
ATOM 12185 N N . LYS B 1 680 ? -23.562 1.054 -36.406 1 58.09 680 LYS B N 1
ATOM 12186 C CA . LYS B 1 680 ? -24.359 -0.159 -36.25 1 58.09 680 LYS B CA 1
ATOM 12187 C C . LYS B 1 680 ? -24.312 -1.003 -37.531 1 58.09 680 LYS B C 1
ATOM 12189 O O . LYS B 1 680 ? -24.156 -2.223 -37.469 1 58.09 680 LYS B O 1
ATOM 12194 N N . GLU B 1 681 ? -24.828 -0.534 -38.688 1 58.22 681 GLU B N 1
ATOM 12195 C CA . GLU B 1 681 ? -25.281 -1.324 -39.844 1 58.22 681 GLU B CA 1
ATOM 12196 C C . GLU B 1 681 ? -24.125 -2.012 -40.531 1 58.22 681 GLU B C 1
ATOM 12198 O O . GLU B 1 681 ? -24.25 -3.152 -41 1 58.22 681 GLU B O 1
ATOM 12203 N N . ASP B 1 682 ? -22.922 -1.505 -40.344 1 71.12 682 ASP B N 1
ATOM 12204 C CA . ASP B 1 682 ? -21.844 -1.917 -41.25 1 71.12 682 ASP B CA 1
ATOM 12205 C C . ASP B 1 682 ? -21.078 -3.098 -40.656 1 71.12 682 ASP B C 1
ATOM 12207 O O . ASP B 1 682 ? -20.641 -3.99 -41.375 1 71.12 682 ASP B O 1
ATOM 12211 N N . TRP B 1 683 ? -21.188 -3.402 -39.344 1 82.12 683 TRP B N 1
ATOM 12212 C CA . TRP B 1 683 ? -20.297 -4.43 -38.812 1 82.12 683 TRP B CA 1
ATOM 12213 C C . TRP B 1 683 ? -20.906 -5.82 -39 1 82.12 683 TRP B C 1
ATOM 12215 O O . TRP B 1 683 ? -20.188 -6.797 -39.219 1 82.12 683 TRP B O 1
ATOM 12225 N N . LYS B 1 684 ? -22.234 -5.926 -39.031 1 82.19 684 LYS B N 1
ATOM 12226 C CA . LYS B 1 684 ? -22.922 -7.211 -39.188 1 82.19 684 LYS B CA 1
ATOM 12227 C C . LYS B 1 684 ? -22.688 -7.773 -40.594 1 82.19 684 LYS B C 1
ATOM 12229 O O . LYS B 1 684 ? -22.469 -8.977 -40.75 1 82.19 684 LYS B O 1
ATOM 12234 N N . ALA B 1 685 ? -22.75 -6.902 -41.562 1 82.44 685 ALA B N 1
ATOM 12235 C CA . ALA B 1 685 ? -22.5 -7.332 -42.938 1 82.44 685 ALA B CA 1
ATOM 12236 C C . ALA B 1 685 ? -21.094 -7.863 -43.094 1 82.44 685 ALA B C 1
ATOM 12238 O O . ALA B 1 685 ? -20.875 -8.867 -43.781 1 82.44 685 ALA B O 1
ATOM 12239 N N . ALA B 1 686 ? -20.219 -7.316 -42.469 1 83.5 686 ALA B N 1
ATOM 12240 C CA . ALA B 1 686 ? -18.812 -7.719 -42.562 1 83.5 686 ALA B CA 1
ATOM 12241 C C . ALA B 1 686 ? -18.594 -9.094 -41.938 1 83.5 686 ALA B C 1
ATOM 12243 O O . ALA B 1 686 ? -17.859 -9.922 -42.5 1 83.5 686 ALA B O 1
ATOM 12244 N N . ILE B 1 687 ? -19.25 -9.375 -40.844 1 85.12 687 ILE B N 1
ATOM 12245 C CA . ILE B 1 687 ? -19.062 -10.641 -40.125 1 85.12 687 ILE B CA 1
ATOM 12246 C C . ILE B 1 687 ? -19.812 -11.75 -40.875 1 85.12 687 ILE B C 1
ATOM 12248 O O . ILE B 1 687 ? -19.344 -12.891 -40.938 1 85.12 687 ILE B O 1
ATOM 12252 N N . ARG B 1 688 ? -20.891 -11.281 -41.5 1 82.44 688 ARG B N 1
ATOM 12253 C CA . ARG B 1 688 ? -21.672 -12.25 -42.25 1 82.44 688 ARG B CA 1
ATOM 12254 C C . ARG B 1 688 ? -20.891 -12.719 -43.5 1 82.44 688 ARG B C 1
ATOM 12256 O O . ARG B 1 688 ? -21.016 -13.875 -43.906 1 82.44 688 ARG B O 1
ATOM 12263 N N . GLU B 1 689 ? -20.234 -11.852 -44 1 82.19 689 GLU B N 1
ATOM 12264 C CA . GLU B 1 689 ? -19.406 -12.203 -45.156 1 82.19 689 GLU B CA 1
ATOM 12265 C C . GLU B 1 689 ? -18.312 -13.188 -44.75 1 82.19 689 GLU B C 1
ATOM 12267 O O . GLU B 1 689 ? -17.984 -14.094 -45.531 1 82.19 689 GLU B O 1
ATOM 12272 N N . LYS B 1 690 ? -17.859 -13.125 -43.594 1 82.94 690 LYS B N 1
ATOM 12273 C CA . LYS B 1 690 ? -16.719 -13.93 -43.156 1 82.94 690 LYS B CA 1
ATOM 12274 C C . LYS B 1 690 ? -17.156 -15.273 -42.594 1 82.94 690 LYS B C 1
ATOM 12276 O O . LYS B 1 690 ? -16.516 -16.297 -42.812 1 82.94 690 LYS B O 1
ATOM 12281 N N . TYR B 1 691 ? -18.188 -15.273 -41.75 1 84.69 691 TYR B N 1
ATOM 12282 C CA . TYR B 1 691 ? -18.531 -16.469 -41 1 84.69 691 TYR B CA 1
ATOM 12283 C C . TYR B 1 691 ? -19.875 -17.031 -41.438 1 84.69 691 TYR B C 1
ATOM 12285 O O . TYR B 1 691 ? -20.328 -18.062 -40.938 1 84.69 691 TYR B O 1
ATOM 12293 N N . GLY B 1 692 ? -20.516 -16.391 -42.375 1 77.94 692 GLY B N 1
ATOM 12294 C CA . GLY B 1 692 ? -21.766 -16.906 -42.906 1 77.94 692 GLY B CA 1
ATOM 12295 C C . GLY B 1 692 ? -22.984 -16.375 -42.188 1 77.94 692 GLY B C 1
ATOM 12296 O O . GLY B 1 692 ? -22.922 -15.328 -41.531 1 77.94 692 GLY B O 1
ATOM 12297 N N . ASN B 1 693 ? -24.141 -17.109 -42.375 1 78.19 693 ASN B N 1
ATOM 12298 C CA . ASN B 1 693 ? -25.406 -16.609 -41.875 1 78.19 693 ASN B CA 1
ATOM 12299 C C . ASN B 1 693 ? -25.672 -17.062 -40.438 1 78.19 693 ASN B C 1
ATOM 12301 O O . ASN B 1 693 ? -26.656 -17.75 -40.156 1 78.19 693 ASN B O 1
ATOM 12305 N N . LEU B 1 694 ? -24.797 -16.75 -39.594 1 84.06 694 LEU B N 1
ATOM 12306 C CA . LEU B 1 694 ? -25 -16.984 -38.156 1 84.06 694 LEU B CA 1
ATOM 12307 C C . LEU B 1 694 ? -25.797 -15.836 -37.531 1 84.06 694 LEU B C 1
ATOM 12309 O O . LEU B 1 694 ? -25.734 -14.703 -38.031 1 84.06 694 LEU B O 1
ATOM 12313 N N . PRO B 1 695 ? -26.547 -16.031 -36.5 1 84.88 695 PRO B N 1
ATOM 12314 C CA . PRO B 1 695 ? -27.375 -14.992 -35.875 1 84.88 695 PRO B CA 1
ATOM 12315 C C . PRO B 1 695 ? -26.578 -14.094 -34.938 1 84.88 695 PRO B C 1
ATOM 12317 O O . PRO B 1 695 ? -26.734 -14.18 -33.719 1 84.88 695 PRO B O 1
ATOM 12320 N N . PHE B 1 696 ? -25.891 -13.188 -35.469 1 89.12 696 PHE B N 1
ATOM 12321 C CA . PHE B 1 696 ? -25.141 -12.219 -34.688 1 89.12 696 PHE B CA 1
ATOM 12322 C C . PHE B 1 696 ? -26.031 -11.07 -34.25 1 89.12 696 PHE B C 1
ATOM 12324 O O . PHE B 1 696 ? -26.828 -10.547 -35.031 1 89.12 696 PHE B O 1
ATOM 12331 N N . MET B 1 697 ? -25.938 -10.844 -32.906 1 88.19 697 MET B N 1
ATOM 12332 C CA . MET B 1 697 ? -26.734 -9.773 -32.344 1 88.19 697 MET B CA 1
ATOM 12333 C C . MET B 1 697 ? -25.875 -8.82 -31.531 1 88.19 697 MET B C 1
ATOM 12335 O O . MET B 1 697 ? -24.859 -9.219 -30.984 1 88.19 697 MET B O 1
ATOM 12339 N N . ASP B 1 698 ? -26.312 -7.621 -31.516 1 85.75 698 ASP B N 1
ATOM 12340 C CA . ASP B 1 698 ? -25.641 -6.664 -30.625 1 85.75 698 ASP B CA 1
ATOM 12341 C C . ASP B 1 698 ? -26.312 -6.633 -29.25 1 85.75 698 ASP B C 1
ATOM 12343 O O . ASP B 1 698 ? -27.344 -7.297 -29.031 1 85.75 698 ASP B O 1
ATOM 12347 N N . ARG B 1 699 ? -25.703 -5.938 -28.391 1 82.25 699 ARG B N 1
ATOM 12348 C CA . ARG B 1 699 ? -26.172 -5.883 -27 1 82.25 699 ARG B CA 1
ATOM 12349 C C . ARG B 1 699 ? -27.609 -5.414 -26.938 1 82.25 699 ARG B C 1
ATOM 12351 O O . ARG B 1 699 ? -28.422 -5.992 -26.203 1 82.25 699 ARG B O 1
ATOM 12358 N N . SER B 1 700 ? -27.984 -4.379 -27.688 1 76.12 700 SER B N 1
ATOM 12359 C CA . SER B 1 700 ? -29.328 -3.811 -27.656 1 76.12 700 SER B CA 1
ATOM 12360 C C . SER B 1 700 ? -30.344 -4.785 -28.234 1 76.12 700 SER B C 1
ATOM 12362 O O . SER B 1 700 ? -31.453 -4.918 -27.688 1 76.12 700 SER B O 1
ATOM 12364 N N . GLU B 1 701 ? -30.031 -5.438 -29.297 1 82.12 701 GLU B N 1
ATOM 12365 C CA . GLU B 1 701 ? -30.906 -6.438 -29.906 1 82.12 701 GLU B CA 1
ATOM 12366 C C . GLU B 1 701 ? -31.156 -7.605 -28.953 1 82.12 701 GLU B C 1
ATOM 12368 O O . GLU B 1 701 ? -32.281 -8.102 -28.844 1 82.12 701 GLU B O 1
ATOM 12373 N N . PHE B 1 702 ? -30.125 -7.996 -28.328 1 85.31 702 PHE B N 1
ATOM 12374 C CA . PHE B 1 702 ? -30.203 -9.117 -27.391 1 85.31 702 PHE B CA 1
ATOM 12375 C C . PHE B 1 702 ? -31.078 -8.758 -26.203 1 85.31 702 PHE B C 1
ATOM 12377 O O . PHE B 1 702 ? -31.969 -9.523 -25.828 1 85.31 702 PHE B O 1
ATOM 12384 N N . LEU B 1 703 ? -30.766 -7.648 -25.578 1 80.69 703 LEU B N 1
ATOM 12385 C CA . LEU B 1 703 ? -31.516 -7.234 -24.406 1 80.69 703 LEU B CA 1
ATOM 12386 C C . LEU B 1 703 ? -33 -7.008 -24.75 1 80.69 703 LEU B C 1
ATOM 12388 O O . LEU B 1 703 ? -33.875 -7.199 -23.906 1 80.69 703 LEU B O 1
ATOM 12392 N N . GLY B 1 704 ? -33.281 -6.641 -26 1 72.38 704 GLY B N 1
ATOM 12393 C CA . GLY B 1 704 ? -34.625 -6.438 -26.469 1 72.38 704 GLY B CA 1
ATOM 12394 C C . GLY B 1 704 ? -35.469 -7.711 -26.453 1 72.38 704 GLY B C 1
ATOM 12395 O O . GLY B 1 704 ? -36.688 -7.656 -26.391 1 72.38 704 GLY B O 1
ATOM 12396 N N . LEU B 1 705 ? -34.719 -8.852 -26.438 1 76.19 705 LEU B N 1
ATOM 12397 C CA . LEU B 1 705 ? -35.438 -10.133 -26.453 1 76.19 705 LEU B CA 1
ATOM 12398 C C . LEU B 1 705 ? -35.938 -10.477 -25.062 1 76.19 705 LEU B C 1
ATOM 12400 O O . LEU B 1 705 ? -36.875 -11.273 -24.922 1 76.19 705 LEU B O 1
ATOM 12404 N N . PHE B 1 706 ? -35.25 -10.125 -24.062 1 66.06 706 PHE B N 1
ATOM 12405 C CA . PHE B 1 706 ? -35.562 -10.508 -22.703 1 66.06 706 PHE B CA 1
ATOM 12406 C C . PHE B 1 706 ? -36.406 -9.422 -22.016 1 66.06 706 PHE B C 1
ATOM 12408 O O . PHE B 1 706 ? -37.125 -9.703 -21.062 1 66.06 706 PHE B O 1
ATOM 12415 N N . PHE B 1 707 ? -36.25 -8.266 -22.188 1 53.41 707 PHE B N 1
ATOM 12416 C CA . PHE B 1 707 ? -36.969 -7.195 -21.5 1 53.41 707 PHE B CA 1
ATOM 12417 C C . PHE B 1 707 ? -38.125 -6.691 -22.328 1 53.41 707 PHE B C 1
ATOM 12419 O O . PHE B 1 707 ? -37.938 -6.121 -23.406 1 53.41 707 PHE B O 1
ATOM 12426 N N . PRO B 1 708 ? -39.406 -7.512 -22.359 1 45.56 708 PRO B N 1
ATOM 12427 C CA . PRO B 1 708 ? -40.562 -6.887 -22.984 1 45.56 708 PRO B CA 1
ATOM 12428 C C . PRO B 1 708 ? -40.781 -5.434 -22.547 1 45.56 708 PRO B C 1
ATOM 12430 O O . PRO B 1 708 ? -40.156 -4.988 -21.578 1 45.56 708 PRO B O 1
ATOM 12433 N N . VAL B 1 709 ? -42.25 -4.891 -23.031 1 37.88 709 VAL B N 1
ATOM 12434 C CA . VAL B 1 709 ? -43.125 -3.738 -22.859 1 37.88 709 VAL B CA 1
ATOM 12435 C C . VAL B 1 709 ? -43.312 -3.447 -21.359 1 37.88 709 VAL B C 1
ATOM 12437 O O . VAL B 1 709 ? -43.219 -4.355 -20.531 1 37.88 709 VAL B O 1
ATOM 12440 N N . PRO B 1 710 ? -43.719 -2.316 -20.906 1 37.06 710 PRO B N 1
ATOM 12441 C CA . PRO B 1 710 ? -44.344 -1.815 -19.672 1 37.06 710 PRO B CA 1
ATOM 12442 C C . PRO B 1 710 ? -45.469 -2.703 -19.156 1 37.06 710 PRO B C 1
ATOM 12444 O O . PRO B 1 710 ? -46.406 -2.996 -19.906 1 37.06 710 PRO B O 1
ATOM 12447 N N . GLY B 1 711 ? -45.344 -3.701 -18.047 1 37.41 711 GLY B N 1
ATOM 12448 C CA . GLY B 1 711 ? -46.375 -4.508 -17.391 1 37.41 711 GLY B CA 1
ATOM 12449 C C . GLY B 1 711 ? -45.906 -5.938 -17.125 1 37.41 711 GLY B C 1
ATOM 12450 O O . GLY B 1 711 ? -46.656 -6.723 -16.531 1 37.41 711 GLY B O 1
ATOM 12451 N N . LYS B 1 712 ? -45.25 -6.562 -18.016 1 38.47 712 LYS B N 1
ATOM 12452 C CA . LYS B 1 712 ? -45.125 -7.996 -17.781 1 38.47 712 LYS B CA 1
ATOM 12453 C C . LYS B 1 712 ? -44.094 -8.266 -16.672 1 38.47 712 LYS B C 1
ATOM 12455 O O . LYS B 1 712 ? -42.938 -7.812 -16.75 1 38.47 712 LYS B O 1
ATOM 12460 N N . LEU B 1 713 ? -44.469 -8.578 -15.492 1 37.66 713 LEU B N 1
ATOM 12461 C CA . LEU B 1 713 ? -43.781 -9.07 -14.32 1 37.66 713 LEU B CA 1
ATOM 12462 C C . LEU B 1 713 ? -42.781 -10.172 -14.703 1 37.66 713 LEU B C 1
ATOM 12464 O O . LEU B 1 713 ? -43.125 -11.062 -15.484 1 37.66 713 LEU B O 1
ATOM 12468 N N . LEU B 1 714 ? -41.531 -10.047 -14.688 1 43.09 714 LEU B N 1
ATOM 12469 C CA . LEU B 1 714 ? -40.562 -11.133 -14.812 1 43.09 714 LEU B CA 1
ATOM 12470 C C . LEU B 1 714 ? -41.094 -12.398 -14.148 1 43.09 714 LEU B C 1
ATOM 12472 O O . LEU B 1 714 ? -41.344 -12.414 -12.938 1 43.09 714 LEU B O 1
ATOM 12476 N N . GLN B 1 715 ? -41.906 -13.133 -14.789 1 41.22 715 GLN B N 1
ATOM 12477 C CA . GLN B 1 715 ? -42.312 -14.414 -14.227 1 41.22 715 GLN B CA 1
ATOM 12478 C C . GLN B 1 715 ? -41.125 -15.172 -13.648 1 41.22 715 GLN B C 1
ATOM 12480 O O . GLN B 1 715 ? -40.094 -15.359 -14.32 1 41.22 715 GLN B O 1
ATOM 12485 N N . GLU B 1 716 ? -40.844 -15.164 -12.398 1 51.25 716 GLU B N 1
ATOM 12486 C CA . GLU B 1 716 ? -39.938 -15.977 -11.617 1 51.25 716 GLU B CA 1
ATOM 12487 C C . GLU B 1 716 ? -39.938 -17.438 -12.086 1 51.25 716 GLU B C 1
ATOM 12489 O O . GLU B 1 716 ? -40.875 -18.172 -11.828 1 51.25 716 GLU B O 1
ATOM 12494 N N . SER B 1 717 ? -39.594 -17.75 -13.312 1 54.12 717 SER B N 1
ATOM 12495 C CA . SER B 1 717 ? -39.562 -19.188 -13.602 1 54.12 717 SER B CA 1
ATOM 12496 C C . SER B 1 717 ? -38.531 -19.891 -12.719 1 54.12 717 SER B C 1
ATOM 12498 O O . SER B 1 717 ? -37.344 -19.547 -12.727 1 54.12 717 SER B O 1
ATOM 12500 N N . VAL B 1 718 ? -38.938 -20.625 -11.695 1 63.5 718 VAL B N 1
ATOM 12501 C CA . VAL B 1 718 ? -38.219 -21.312 -10.625 1 63.5 718 VAL B CA 1
ATOM 12502 C C . VAL B 1 718 ? -37.562 -22.578 -11.188 1 63.5 718 VAL B C 1
ATOM 12504 O O . VAL B 1 718 ? -36.656 -23.156 -10.555 1 63.5 718 VAL B O 1
ATOM 12507 N N . THR B 1 719 ? -37.781 -23.031 -12.516 1 78.75 719 THR B N 1
ATOM 12508 C CA . THR B 1 719 ? -37.219 -24.312 -12.906 1 78.75 719 THR B CA 1
ATOM 12509 C C . THR B 1 719 ? -36.031 -24.125 -13.836 1 78.75 719 THR B C 1
ATOM 12511 O O . THR B 1 719 ? -36 -23.172 -14.609 1 78.75 719 THR B O 1
ATOM 12514 N N . LEU B 1 720 ? -35.031 -24.969 -13.75 1 87.88 720 LEU B N 1
ATOM 12515 C CA . LEU B 1 720 ? -33.844 -24.969 -14.578 1 87.88 720 LEU B CA 1
ATOM 12516 C C . LEU B 1 720 ? -34.125 -25.484 -15.977 1 87.88 720 LEU B C 1
ATOM 12518 O O . LEU B 1 720 ? -34.906 -26.438 -16.141 1 87.88 720 LEU B O 1
ATOM 12522 N N . PRO B 1 721 ? -33.781 -24.844 -16.969 1 84.56 721 PRO B N 1
ATOM 12523 C CA . PRO B 1 721 ? -34 -25.297 -18.344 1 84.56 721 PRO B CA 1
ATOM 12524 C C . PRO B 1 721 ? -33.031 -26.438 -18.734 1 84.56 721 PRO B C 1
ATOM 12526 O O . PRO B 1 721 ? -32.375 -26.359 -19.781 1 84.56 721 PRO B O 1
ATOM 12529 N N . GLU B 1 722 ? -33 -27.484 -17.906 1 91.19 722 GLU B N 1
ATOM 12530 C CA . GLU B 1 722 ? -32.125 -28.625 -18.172 1 91.19 722 GLU B CA 1
ATOM 12531 C C . GLU B 1 722 ? -32.719 -29.922 -17.656 1 91.19 722 GLU B C 1
ATOM 12533 O O . GLU B 1 722 ? -33.562 -29.922 -16.766 1 91.19 722 GLU B O 1
ATOM 12538 N N . TRP B 1 723 ? -32.344 -31.047 -18.359 1 90.88 723 TRP B N 1
ATOM 12539 C CA . TRP B 1 723 ? -32.719 -32.406 -17.953 1 90.88 723 TRP B CA 1
ATOM 12540 C C . TRP B 1 723 ? -31.484 -33.156 -17.406 1 90.88 723 TRP B C 1
ATOM 12542 O O . TRP B 1 723 ? -30.438 -33.188 -18.062 1 90.88 723 TRP B O 1
ATOM 12552 N N . PRO B 1 724 ? -31.625 -33.688 -16.25 1 91.81 724 PRO B N 1
ATOM 12553 C CA . PRO B 1 724 ? -30.484 -34.469 -15.719 1 91.81 724 PRO B CA 1
ATOM 12554 C C . PRO B 1 724 ? -30.172 -35.719 -16.562 1 91.81 724 PRO B C 1
ATOM 12556 O O . PRO B 1 724 ? -31.078 -36.375 -17.078 1 91.81 724 PRO B O 1
ATOM 12559 N N . VAL B 1 725 ? -28.906 -35.938 -16.781 1 92.12 725 VAL B N 1
ATOM 12560 C CA . VAL B 1 725 ? -28.422 -37.125 -17.5 1 92.12 725 VAL B CA 1
ATOM 12561 C C . VAL B 1 725 ? -27.625 -38 -16.562 1 92.12 725 VAL B C 1
ATOM 12563 O O . VAL B 1 725 ? -26.734 -37.531 -15.852 1 92.12 725 VAL B O 1
ATOM 12566 N N . PRO B 1 726 ? -27.953 -39.281 -16.531 1 90 726 PRO B N 1
ATOM 12567 C CA . PRO B 1 726 ? -27.156 -40.156 -15.695 1 90 726 PRO B CA 1
ATOM 12568 C C . PRO B 1 726 ? -25.75 -40.406 -16.25 1 90 726 PRO B C 1
ATOM 12570 O O . PRO B 1 726 ? -25.531 -40.312 -17.453 1 90 726 PRO B O 1
ATOM 12573 N N . SER B 1 727 ? -24.891 -40.719 -15.367 1 90.81 727 SER B N 1
ATOM 12574 C CA . SER B 1 727 ? -23.5 -40.969 -15.758 1 90.81 727 SER B CA 1
ATOM 12575 C C . SER B 1 727 ? -23.109 -42.406 -15.461 1 90.81 727 SER B C 1
ATOM 12577 O O . SER B 1 727 ? -23.5 -42.969 -14.43 1 90.81 727 SER B O 1
ATOM 12579 N N . LYS B 1 728 ? -22.344 -43 -16.406 1 88.5 728 LYS B N 1
ATOM 12580 C CA . LYS B 1 728 ? -21.734 -44.281 -16.172 1 88.5 728 LYS B CA 1
ATOM 12581 C C . LYS B 1 728 ? -20.453 -44.156 -15.367 1 88.5 728 LYS B C 1
ATOM 12583 O O . LYS B 1 728 ? -20.203 -44.938 -14.453 1 88.5 728 LYS B O 1
ATOM 12588 N N . ILE B 1 729 ? -19.703 -43.25 -15.773 1 89.06 729 ILE B N 1
ATOM 12589 C CA . ILE B 1 729 ? -18.438 -42.969 -15.109 1 89.06 729 ILE B CA 1
ATOM 12590 C C . ILE B 1 729 ? -18.359 -41.469 -14.812 1 89.06 729 ILE B C 1
ATOM 12592 O O . ILE B 1 729 ? -18.641 -40.625 -15.672 1 89.06 729 ILE B O 1
ATOM 12596 N N . LEU B 1 730 ? -18.047 -41.188 -13.547 1 89.56 730 LEU B N 1
ATOM 12597 C CA . LEU B 1 730 ? -17.812 -39.781 -13.133 1 89.56 730 LEU B CA 1
ATOM 12598 C C . LEU B 1 730 ? -16.531 -39.688 -12.32 1 89.56 730 LEU B C 1
ATOM 12600 O O . LEU B 1 730 ? -16.578 -39.594 -11.086 1 89.56 730 LEU B O 1
ATOM 12604 N N . SER B 1 731 ? -15.453 -39.719 -13.062 1 89.06 731 SER B N 1
ATOM 12605 C CA . SER B 1 731 ? -14.148 -39.594 -12.414 1 89.06 731 SER B CA 1
ATOM 12606 C C . SER B 1 731 ? -13.523 -38.219 -12.641 1 89.06 731 SER B C 1
ATOM 12608 O O . SER B 1 731 ? -14.117 -37.375 -13.305 1 89.06 731 SER B O 1
ATOM 12610 N N . ASP B 1 732 ? -12.375 -38.031 -12.102 1 89.81 732 ASP B N 1
ATOM 12611 C CA . ASP B 1 732 ? -11.688 -36.75 -12.219 1 89.81 732 ASP B CA 1
ATOM 12612 C C . ASP B 1 732 ? -11.234 -36.5 -13.648 1 89.81 732 ASP B C 1
ATOM 12614 O O . ASP B 1 732 ? -11.219 -35.344 -14.109 1 89.81 732 ASP B O 1
ATOM 12618 N N . GLU B 1 733 ? -10.945 -37.562 -14.367 1 93.56 733 GLU B N 1
ATOM 12619 C CA . GLU B 1 733 ? -10.305 -37.375 -15.656 1 93.56 733 GLU B CA 1
ATOM 12620 C C . GLU B 1 733 ? -11.109 -38.031 -16.781 1 93.56 733 GLU B C 1
ATOM 12622 O O . GLU B 1 733 ? -10.688 -38 -17.938 1 93.56 733 GLU B O 1
ATOM 12627 N N . ARG B 1 734 ? -12.242 -38.562 -16.406 1 94.88 734 ARG B N 1
ATOM 12628 C CA . ARG B 1 734 ? -13.086 -39.188 -17.422 1 94.88 734 ARG B CA 1
ATOM 12629 C C . ARG B 1 734 ? -14.555 -39.156 -17.016 1 94.88 734 ARG B C 1
ATOM 12631 O O . ARG B 1 734 ? -14.898 -39.5 -15.875 1 94.88 734 ARG B O 1
ATOM 12638 N N . ILE B 1 735 ? -15.32 -38.688 -17.953 1 95.31 735 ILE B N 1
ATOM 12639 C CA . ILE B 1 735 ? -16.766 -38.625 -17.75 1 95.31 735 ILE B CA 1
ATOM 12640 C C . ILE B 1 735 ? -17.469 -39.312 -18.922 1 95.31 735 ILE B C 1
ATOM 12642 O O . ILE B 1 735 ? -17.297 -38.906 -20.078 1 95.31 735 ILE B O 1
ATOM 12646 N N . VAL B 1 736 ? -18.281 -40.344 -18.609 1 94.69 736 VAL B N 1
ATOM 12647 C CA . VAL B 1 736 ? -19.031 -41.094 -19.625 1 94.69 736 VAL B CA 1
ATOM 12648 C C . VAL B 1 736 ? -20.531 -41.031 -19.312 1 94.69 736 VAL B C 1
ATOM 12650 O O . VAL B 1 736 ? -20.953 -41.375 -18.188 1 94.69 736 VAL B O 1
ATOM 12653 N N . SER B 1 737 ? -21.219 -40.5 -20.25 1 92.31 737 SER B N 1
ATOM 12654 C CA . SER B 1 737 ? -22.672 -40.438 -20.078 1 92.31 737 SER B CA 1
ATOM 12655 C C . SER B 1 737 ? -23.344 -41.719 -20.516 1 92.31 737 SER B C 1
ATOM 12657 O O . SER B 1 737 ? -22.797 -42.469 -21.359 1 92.31 737 SER B O 1
ATOM 12659 N N . GLU B 1 738 ? -24.5 -42 -19.875 1 88 738 GLU B N 1
ATOM 12660 C CA . GLU B 1 738 ? -25.375 -43.031 -20.391 1 88 738 GLU B CA 1
ATOM 12661 C C . GLU B 1 738 ? -26.188 -42.562 -21.594 1 88 738 GLU B C 1
ATOM 12663 O O . GLU B 1 738 ? -26.172 -41.375 -21.906 1 88 738 GLU B O 1
ATOM 12668 N N . GLU B 1 739 ? -26.75 -43.531 -22.266 1 78 739 GLU B N 1
ATOM 12669 C CA . GLU B 1 739 ? -27.594 -43.156 -23.391 1 78 739 GLU B CA 1
ATOM 12670 C C . GLU B 1 739 ? -28.844 -42.406 -22.922 1 78 739 GLU B C 1
ATOM 12672 O O . GLU B 1 739 ? -29.484 -42.812 -21.938 1 78 739 GLU B O 1
ATOM 12677 N N . ASP B 1 740 ? -28.938 -41.156 -23.344 1 68.38 740 ASP B N 1
ATOM 12678 C CA . ASP B 1 740 ? -30.094 -40.312 -23.016 1 68.38 740 ASP B CA 1
ATOM 12679 C C . ASP B 1 740 ? -31.391 -40.938 -23.516 1 68.38 740 ASP B C 1
ATOM 12681 O O . ASP B 1 740 ? -31.562 -41.125 -24.719 1 68.38 740 ASP B O 1
ATOM 12685 N N . PRO B 1 741 ? -32.219 -41.594 -22.594 1 62.81 741 PRO B N 1
ATOM 12686 C CA . PRO B 1 741 ? -33.438 -42.25 -23.078 1 62.81 741 PRO B CA 1
ATOM 12687 C C . PRO B 1 741 ? -34.406 -41.281 -23.75 1 62.81 741 PRO B C 1
ATOM 12689 O O . PRO B 1 741 ? -35.375 -41.719 -24.359 1 62.81 741 PRO B O 1
ATOM 12692 N N . ARG B 1 742 ? -34.406 -40 -23.453 1 62.72 742 ARG B N 1
ATOM 12693 C CA . ARG B 1 742 ? -35.375 -39.031 -23.938 1 62.72 742 ARG B CA 1
ATOM 12694 C C . ARG B 1 742 ? -35.094 -38.656 -25.391 1 62.72 742 ARG B C 1
ATOM 12696 O O . ARG B 1 742 ? -33.969 -38.312 -25.734 1 62.72 742 ARG B O 1
ATOM 12703 N N . PRO B 1 743 ? -36 -39.156 -26.219 1 54.62 743 PRO B N 1
ATOM 12704 C CA . PRO B 1 743 ? -35.812 -38.75 -27.609 1 54.62 743 PRO B CA 1
ATOM 12705 C C . PRO B 1 743 ? -35.625 -37.25 -27.766 1 54.62 743 PRO B C 1
ATOM 12707 O O . PRO B 1 743 ? -36.156 -36.469 -26.984 1 54.62 743 PRO B O 1
ATOM 12710 N N . ALA B 1 744 ? -34.562 -36.844 -28.328 1 53.66 744 ALA B N 1
ATOM 12711 C CA . ALA B 1 744 ? -34.469 -35.438 -28.703 1 53.66 744 ALA B CA 1
ATOM 12712 C C . ALA B 1 744 ? -35.781 -34.938 -29.281 1 53.66 744 ALA B C 1
ATOM 12714 O O . ALA B 1 744 ? -35.906 -34.75 -30.5 1 53.66 744 ALA B O 1
ATOM 12715 N N . THR B 1 745 ? -36.969 -35.562 -29.016 1 43.78 745 THR B N 1
ATOM 12716 C CA . THR B 1 745 ? -38.219 -35.406 -29.75 1 43.78 745 THR B CA 1
ATOM 12717 C C . THR B 1 745 ? -38.562 -33.938 -29.906 1 43.78 745 THR B C 1
ATOM 12719 O O . THR B 1 745 ? -39.312 -33.531 -30.828 1 43.78 745 THR B O 1
ATOM 12722 N N . ASN B 1 746 ? -38.844 -33.219 -28.719 1 42.59 746 ASN B N 1
ATOM 12723 C CA . ASN B 1 746 ? -39.812 -32.125 -28.906 1 42.59 746 ASN B CA 1
ATOM 12724 C C . ASN B 1 746 ? -39.344 -31.125 -29.969 1 42.59 746 ASN B C 1
ATOM 12726 O O . ASN B 1 746 ? -39.812 -30 -30.031 1 42.59 746 ASN B O 1
ATOM 12730 N N . LEU B 1 747 ? -38.156 -31.109 -30.406 1 42.12 747 LEU B N 1
ATOM 12731 C CA . LEU B 1 747 ? -38.094 -30.141 -31.484 1 42.12 747 LEU B CA 1
ATOM 12732 C C . LEU B 1 747 ? -38.844 -30.625 -32.719 1 42.12 747 LEU B C 1
ATOM 12734 O O . LEU B 1 747 ? -38.281 -31.266 -33.594 1 42.12 747 LEU B O 1
ATOM 12738 N N . LYS B 1 748 ? -40.031 -31.188 -32.594 1 37.47 748 LYS B N 1
ATOM 12739 C CA . LYS B 1 748 ? -40.875 -31.766 -33.625 1 37.47 748 LYS B CA 1
ATOM 12740 C C . LYS B 1 748 ? -41.188 -30.766 -34.719 1 37.47 748 LYS B C 1
ATOM 12742 O O . LYS B 1 748 ? -42.125 -30.938 -35.5 1 37.47 748 LYS B O 1
ATOM 12747 N N . ASP B 1 749 ? -40.938 -29.469 -34.75 1 36.12 749 ASP B N 1
ATOM 12748 C CA . ASP B 1 749 ? -41.531 -29.062 -36.031 1 36.12 749 ASP B CA 1
ATOM 12749 C C . ASP B 1 749 ? -41.031 -29.938 -37.156 1 36.12 749 ASP B C 1
ATOM 12751 O O . ASP B 1 749 ? -39.875 -30.422 -37.125 1 36.12 749 ASP B O 1
ATOM 12755 N N . LYS B 1 750 ? -41.938 -30.438 -38.25 1 37.12 750 LYS B N 1
ATOM 12756 C CA . LYS B 1 750 ? -41.969 -31.266 -39.469 1 37.12 750 LYS B CA 1
ATOM 12757 C C . LYS B 1 750 ? -40.625 -31.219 -40.188 1 37.12 750 LYS B C 1
ATOM 12759 O O . LYS B 1 750 ? -40.469 -31.891 -41.219 1 37.12 750 LYS B O 1
ATOM 12764 N N . THR B 1 751 ? -40.094 -30 -40.469 1 34.5 751 THR B N 1
ATOM 12765 C CA . THR B 1 751 ? -39.312 -30.109 -41.719 1 34.5 751 THR B CA 1
ATOM 12766 C C . THR B 1 751 ? -38.219 -31.172 -41.562 1 34.5 751 THR B C 1
ATOM 12768 O O . THR B 1 751 ? -38.156 -32.125 -42.344 1 34.5 751 THR B O 1
ATOM 12771 N N . GLU B 1 752 ? -36.969 -30.766 -42.094 1 36.69 752 GLU B N 1
ATOM 12772 C CA . GLU B 1 752 ? -35.812 -31.547 -42.594 1 36.69 752 GLU B CA 1
ATOM 12773 C C . GLU B 1 752 ? -35.25 -32.438 -41.5 1 36.69 752 GLU B C 1
ATOM 12775 O O . GLU B 1 752 ? -35.344 -32.094 -40.312 1 36.69 752 GLU B O 1
ATOM 12780 N N . VAL B 1 753 ? -34.969 -33.75 -41.688 1 38.97 753 VAL B N 1
ATOM 12781 C CA . VAL B 1 753 ? -34.219 -34.875 -41.125 1 38.97 753 VAL B CA 1
ATOM 12782 C C . VAL B 1 753 ? -33.031 -34.344 -40.312 1 38.97 753 VAL B C 1
ATOM 12784 O O . VAL B 1 753 ? -31.906 -34.281 -40.781 1 38.97 753 VAL B O 1
ATOM 12787 N N . SER B 1 754 ? -32.938 -33.125 -39.969 1 42.94 754 SER B N 1
ATOM 12788 C CA . SER B 1 754 ? -31.656 -32.656 -39.406 1 42.94 754 SER B CA 1
ATOM 12789 C C . SER B 1 754 ? -31.328 -33.375 -38.125 1 42.94 754 SER B C 1
ATOM 12791 O O . SER B 1 754 ? -32.219 -33.656 -37.281 1 42.94 754 SER B O 1
ATOM 12793 N N . SER B 1 755 ? -30.266 -34.188 -38.062 1 49.12 755 SER B N 1
ATOM 12794 C CA . SER B 1 755 ? -29.641 -34.938 -37 1 49.12 755 SER B CA 1
ATOM 12795 C C . SER B 1 755 ? -29.828 -34.25 -35.656 1 49.12 755 SER B C 1
ATOM 12797 O O . SER B 1 755 ? -29.672 -33.031 -35.531 1 49.12 755 SER B O 1
ATOM 12799 N N . PRO B 1 756 ? -30.531 -34.906 -34.719 1 54.19 756 PRO B N 1
ATOM 12800 C CA . PRO B 1 756 ? -30.797 -34.312 -33.406 1 54.19 756 PRO B CA 1
ATOM 12801 C C . PRO B 1 756 ? -29.531 -33.781 -32.719 1 54.19 756 PRO B C 1
ATOM 12803 O O . PRO B 1 756 ? -28.453 -34.375 -32.875 1 54.19 756 PRO B O 1
ATOM 12806 N N . LYS B 1 757 ? -29.375 -32.438 -32.406 1 73.25 757 LYS B N 1
ATOM 12807 C CA . LYS B 1 757 ? -28.203 -31.797 -31.828 1 73.25 757 LYS B CA 1
ATOM 12808 C C . LYS B 1 757 ? -28.375 -31.578 -30.328 1 73.25 757 LYS B C 1
ATOM 12810 O O . LYS B 1 757 ? -29.438 -31.172 -29.875 1 73.25 757 LYS B O 1
ATOM 12815 N N . TYR B 1 758 ? -27.469 -32.281 -29.609 1 85.81 758 TYR B N 1
ATOM 12816 C CA . TYR B 1 758 ? -27.5 -32.312 -28.156 1 85.81 758 TYR B CA 1
ATOM 12817 C C . TYR B 1 758 ? -26.438 -31.391 -27.578 1 85.81 758 TYR B C 1
ATOM 12819 O O . TYR B 1 758 ? -25.312 -31.328 -28.078 1 85.81 758 TYR B O 1
ATOM 12827 N N . CYS B 1 759 ? -26.875 -30.578 -26.656 1 92.81 759 CYS B N 1
ATOM 12828 C CA . CYS B 1 759 ? -25.938 -29.828 -25.828 1 92.81 759 CYS B CA 1
ATOM 12829 C C . CYS B 1 759 ? -26.031 -30.234 -24.375 1 92.81 759 CYS B C 1
ATOM 12831 O O . CYS B 1 759 ? -27.125 -30.203 -23.781 1 92.81 759 CYS B O 1
ATOM 12833 N N . TYR B 1 760 ? -24.891 -30.672 -23.891 1 94.62 760 TYR B N 1
ATOM 12834 C CA . TYR B 1 760 ? -24.812 -31.125 -22.5 1 94.62 760 TYR B CA 1
ATOM 12835 C C . TYR B 1 760 ? -24.031 -30.141 -21.641 1 94.62 760 TYR B C 1
ATOM 12837 O O . TYR B 1 760 ? -23 -29.609 -22.078 1 94.62 760 TYR B O 1
ATOM 12845 N N . LEU B 1 761 ? -24.516 -29.891 -20.5 1 95.38 761 LEU B N 1
ATOM 12846 C CA . LEU B 1 761 ? -23.812 -29.078 -19.5 1 95.38 761 LEU B CA 1
ATOM 12847 C C . LEU B 1 761 ? -23.109 -29.969 -18.469 1 95.38 761 LEU B C 1
ATOM 12849 O O . LEU B 1 761 ? -23.75 -30.781 -17.812 1 95.38 761 LEU B O 1
ATOM 12853 N N . VAL B 1 762 ? -21.812 -29.891 -18.453 1 95.31 762 VAL B N 1
ATOM 12854 C CA . VAL B 1 762 ? -21 -30.578 -17.469 1 95.31 762 VAL B CA 1
ATOM 12855 C C . VAL B 1 762 ? -20.469 -29.594 -16.438 1 95.31 762 VAL B C 1
ATOM 12857 O O . VAL B 1 762 ? -19.625 -28.75 -16.75 1 95.31 762 VAL B O 1
ATOM 12860 N N . ARG B 1 763 ? -20.844 -29.781 -15.234 1 93.56 763 ARG B N 1
ATOM 12861 C CA . ARG B 1 763 ? -20.531 -28.797 -14.195 1 93.56 763 ARG B CA 1
ATOM 12862 C C . ARG B 1 763 ? -19.141 -29.062 -13.609 1 93.56 763 ARG B C 1
ATOM 12864 O O . ARG B 1 763 ? -19.016 -29.312 -12.414 1 93.56 763 ARG B O 1
ATOM 12871 N N . ARG B 1 764 ? -18.172 -28.953 -14.438 1 91.94 764 ARG B N 1
ATOM 12872 C CA . ARG B 1 764 ? -16.75 -28.922 -14.156 1 91.94 764 ARG B CA 1
ATOM 12873 C C . ARG B 1 764 ? -16.094 -27.703 -14.789 1 91.94 764 ARG B C 1
ATOM 12875 O O . ARG B 1 764 ? -16.547 -27.219 -15.828 1 91.94 764 ARG B O 1
ATOM 12882 N N . SER B 1 765 ? -15.078 -27.281 -14.062 1 91.44 765 SER B N 1
ATOM 12883 C CA . SER B 1 765 ? -14.398 -26.109 -14.602 1 91.44 765 SER B CA 1
ATOM 12884 C C . SER B 1 765 ? -13.781 -26.406 -15.961 1 91.44 765 SER B C 1
ATOM 12886 O O . SER B 1 765 ? -13.164 -27.453 -16.156 1 91.44 765 SER B O 1
ATOM 12888 N N . PHE B 1 766 ? -13.93 -25.5 -16.812 1 93.38 766 PHE B N 1
ATOM 12889 C CA . PHE B 1 766 ? -13.453 -25.641 -18.172 1 93.38 766 PHE B CA 1
ATOM 12890 C C . PHE B 1 766 ? -11.938 -25.469 -18.234 1 93.38 766 PHE B C 1
ATOM 12892 O O . PHE B 1 766 ? -11.391 -24.578 -17.594 1 93.38 766 PHE B O 1
ATOM 12899 N N . PHE B 1 767 ? -11.312 -26.344 -18.906 1 92.38 767 PHE B N 1
ATOM 12900 C CA . PHE B 1 767 ? -9.906 -26.266 -19.266 1 92.38 767 PHE B CA 1
ATOM 12901 C C . PHE B 1 767 ? -9.68 -26.828 -20.672 1 92.38 767 PHE B C 1
ATOM 12903 O O . PHE B 1 767 ? -10.281 -27.844 -21.047 1 92.38 767 PHE B O 1
ATOM 12910 N N . PRO B 1 768 ? -8.922 -26.188 -21.469 1 91.88 768 PRO B N 1
ATOM 12911 C CA . PRO B 1 768 ? -8.836 -26.547 -22.891 1 91.88 768 PRO B CA 1
ATOM 12912 C C . PRO B 1 768 ? -8.266 -27.938 -23.125 1 91.88 768 PRO B C 1
ATOM 12914 O O . PRO B 1 768 ? -8.281 -28.438 -24.25 1 91.88 768 PRO B O 1
ATOM 12917 N N . LYS B 1 769 ? -7.949 -28.703 -22.188 1 94.12 769 LYS B N 1
ATOM 12918 C CA . LYS B 1 769 ? -7.375 -30.031 -22.375 1 94.12 769 LYS B CA 1
ATOM 12919 C C . LYS B 1 769 ? -8.453 -31.109 -22.281 1 94.12 769 LYS B C 1
ATOM 12921 O O . LYS B 1 769 ? -8.18 -32.281 -22.516 1 94.12 769 LYS B O 1
ATOM 12926 N N . TRP B 1 770 ? -9.625 -30.688 -21.969 1 95.38 770 TRP B N 1
ATOM 12927 C CA . TRP B 1 770 ? -10.75 -31.609 -22.062 1 95.38 770 TRP B CA 1
ATOM 12928 C C . TRP B 1 770 ? -11.125 -31.859 -23.516 1 95.38 770 TRP B C 1
ATOM 12930 O O . TRP B 1 770 ? -11.094 -30.953 -24.344 1 95.38 770 TRP B O 1
ATOM 12940 N N . TRP B 1 771 ? -11.398 -33.125 -23.891 1 95.38 771 TRP B N 1
ATOM 12941 C CA . TRP B 1 771 ? -11.852 -33.438 -25.25 1 95.38 771 TRP B CA 1
ATOM 12942 C C . TRP B 1 771 ? -12.836 -34.625 -25.234 1 95.38 771 TRP B C 1
ATOM 12944 O O . TRP B 1 771 ? -12.805 -35.438 -24.328 1 95.38 771 TRP B O 1
ATOM 12954 N N . ASP B 1 772 ? -13.734 -34.625 -26.172 1 95.44 772 ASP B N 1
ATOM 12955 C CA . ASP B 1 772 ? -14.719 -35.688 -26.312 1 95.44 772 ASP B CA 1
ATOM 12956 C C . ASP B 1 772 ? -14.258 -36.719 -27.312 1 95.44 772 ASP B C 1
ATOM 12958 O O . ASP B 1 772 ? -13.953 -36.406 -28.453 1 95.44 772 ASP B O 1
ATOM 12962 N N . ALA B 1 773 ? -14.273 -38.031 -26.844 1 94.5 773 ALA B N 1
ATOM 12963 C CA . ALA B 1 773 ? -13.844 -39.156 -27.703 1 94.5 773 ALA B CA 1
ATOM 12964 C C . ALA B 1 773 ? -14.812 -39.344 -28.859 1 94.5 773 ALA B C 1
ATOM 12966 O O . ALA B 1 773 ? -14.43 -39.844 -29.922 1 94.5 773 ALA B O 1
ATOM 12967 N N . ASN B 1 774 ? -16.062 -38.875 -28.703 1 91.44 774 ASN B N 1
ATOM 12968 C CA . ASN B 1 774 ? -17.078 -39.062 -29.734 1 91.44 774 ASN B CA 1
ATOM 12969 C C . ASN B 1 774 ? -17.094 -37.906 -30.734 1 91.44 774 ASN B C 1
ATOM 12971 O O . ASN B 1 774 ? -17.922 -37.875 -31.641 1 91.44 774 ASN B O 1
ATOM 12975 N N . GLY B 1 775 ? -16.219 -36.938 -30.562 1 89 775 GLY B N 1
ATOM 12976 C CA . GLY B 1 775 ? -16.062 -35.875 -31.547 1 89 775 GLY B CA 1
ATOM 12977 C C . GLY B 1 775 ? -16.875 -34.625 -31.203 1 89 775 GLY B C 1
ATOM 12978 O O . GLY B 1 775 ? -17.016 -33.719 -32.031 1 89 775 GLY B O 1
ATOM 12979 N N . GLY B 1 776 ? -17.484 -34.594 -30.078 1 92.12 776 GLY B N 1
ATOM 12980 C CA . GLY B 1 776 ? -18.203 -33.375 -29.656 1 92.12 776 GLY B CA 1
ATOM 12981 C C . GLY B 1 776 ? -17.297 -32.188 -29.469 1 92.12 776 GLY B C 1
ATOM 12982 O O . GLY B 1 776 ? -16.078 -32.344 -29.281 1 92.12 776 GLY B O 1
ATOM 12983 N N . ILE B 1 777 ? -17.859 -30.953 -29.547 1 93.62 777 ILE B N 1
ATOM 12984 C CA . ILE B 1 777 ? -17.109 -29.719 -29.359 1 93.62 777 ILE B CA 1
ATOM 12985 C C . ILE B 1 777 ? -17.422 -29.141 -27.984 1 93.62 777 ILE B C 1
ATOM 12987 O O . ILE B 1 777 ? -18.578 -29.141 -27.547 1 93.62 777 ILE B O 1
ATOM 12991 N N . LEU B 1 778 ? -16.359 -28.688 -27.375 1 95.56 778 LEU B N 1
ATOM 12992 C CA . LEU B 1 778 ? -16.5 -28.156 -26.031 1 95.56 778 LEU B CA 1
ATOM 12993 C C . LEU B 1 778 ? -16.406 -26.641 -26.031 1 95.56 778 LEU B C 1
ATOM 12995 O O . LEU B 1 778 ? -15.578 -26.062 -26.75 1 95.56 778 LEU B O 1
ATOM 12999 N N . PHE B 1 779 ? -17.234 -26 -25.203 1 95.25 779 PHE B N 1
ATOM 13000 C CA . PHE B 1 779 ? -17.234 -24.547 -25.016 1 95.25 779 PHE B CA 1
ATOM 13001 C C . PHE B 1 779 ? -17.141 -24.203 -23.531 1 95.25 779 PHE B C 1
ATOM 13003 O O . PHE B 1 779 ? -17.547 -25 -22.688 1 95.25 779 PHE B O 1
ATOM 13010 N N . GLN B 1 780 ? -16.562 -23.047 -23.219 1 95 780 GLN B N 1
ATOM 13011 C CA . GLN B 1 780 ? -16.547 -22.516 -21.859 1 95 780 GLN B CA 1
ATOM 13012 C C . GLN B 1 780 ? -17.797 -21.688 -21.578 1 95 780 GLN B C 1
ATOM 13014 O O . GLN B 1 780 ? -18.156 -20.797 -22.359 1 95 780 GLN B O 1
ATOM 13019 N N . THR B 1 781 ? -18.422 -21.906 -20.516 1 95.88 781 THR B N 1
ATOM 13020 C CA . THR B 1 781 ? -19.625 -21.156 -20.172 1 95.88 781 THR B CA 1
ATOM 13021 C C . THR B 1 781 ? -19.266 -19.969 -19.281 1 95.88 781 THR B C 1
ATOM 13023 O O . THR B 1 781 ? -18.125 -19.828 -18.859 1 95.88 781 THR B O 1
ATOM 13026 N N . GLN B 1 782 ? -20.297 -19.125 -18.969 1 94.5 782 GLN B N 1
ATOM 13027 C CA . GLN B 1 782 ? -20.109 -17.969 -18.109 1 94.5 782 GLN B CA 1
ATOM 13028 C C . GLN B 1 782 ? -19.828 -18.375 -16.672 1 94.5 782 GLN B C 1
ATOM 13030 O O . GLN B 1 782 ? -19.359 -17.562 -15.875 1 94.5 782 GLN B O 1
ATOM 13035 N N . ARG B 1 783 ? -20.172 -19.609 -16.359 1 92.94 783 ARG B N 1
ATOM 13036 C CA . ARG B 1 783 ? -19.906 -20.156 -15.031 1 92.94 783 ARG B CA 1
ATOM 13037 C C . ARG B 1 783 ? -18.625 -20.969 -15.016 1 92.94 783 ARG B C 1
ATOM 13039 O O . ARG B 1 783 ? -18.344 -21.672 -14.039 1 92.94 783 ARG B O 1
ATOM 13046 N N . ASN B 1 784 ? -17.891 -20.953 -16.047 1 92.31 784 ASN B N 1
ATOM 13047 C CA . ASN B 1 784 ? -16.641 -21.688 -16.266 1 92.31 784 ASN B CA 1
ATOM 13048 C C . ASN B 1 784 ? -16.859 -23.188 -16.281 1 92.31 784 ASN B C 1
ATOM 13050 O O . ASN B 1 784 ? -16.031 -23.953 -15.781 1 92.31 784 ASN B O 1
ATOM 13054 N N . GLU B 1 785 ? -18 -23.562 -16.734 1 95.06 785 GLU B N 1
ATOM 13055 C CA . GLU B 1 785 ? -18.328 -24.969 -16.922 1 95.06 785 GLU B CA 1
ATOM 13056 C C . GLU B 1 785 ? -18.094 -25.422 -18.359 1 95.06 785 GLU B C 1
ATOM 13058 O O . GLU B 1 785 ? -17.766 -24.609 -19.219 1 95.06 785 GLU B O 1
ATOM 13063 N N . ILE B 1 786 ? -18.281 -26.75 -18.531 1 96.12 786 ILE B N 1
ATOM 13064 C CA . ILE B 1 786 ? -18.078 -27.312 -19.859 1 96.12 786 ILE B CA 1
ATOM 13065 C C . ILE B 1 786 ? -19.422 -27.484 -20.562 1 96.12 786 ILE B C 1
ATOM 13067 O O . ILE B 1 786 ? -20.328 -28.141 -20.031 1 96.12 786 ILE B O 1
ATOM 13071 N N . LEU B 1 787 ? -19.547 -26.812 -21.625 1 96.69 787 LEU B N 1
ATOM 13072 C CA . LEU B 1 787 ? -20.656 -27.062 -22.531 1 96.69 787 LEU B CA 1
ATOM 13073 C C . LEU B 1 787 ? -20.234 -27.953 -23.688 1 96.69 787 LEU B C 1
ATOM 13075 O O . LEU B 1 787 ? -19.406 -27.562 -24.516 1 96.69 787 LEU B O 1
ATOM 13079 N N . LEU B 1 788 ? -20.781 -29.172 -23.672 1 96 788 LEU B N 1
ATOM 13080 C CA . LEU B 1 788 ? -20.469 -30.141 -24.719 1 96 788 LEU B CA 1
ATOM 13081 C C . LEU B 1 788 ? -21.609 -30.25 -25.734 1 96 788 LEU B C 1
ATOM 13083 O O . LEU B 1 788 ? -22.734 -30.547 -25.359 1 96 788 LEU B O 1
ATOM 13087 N N . CYS B 1 789 ? -21.312 -29.938 -26.922 1 93.75 789 CYS B N 1
ATOM 13088 C CA . CYS B 1 789 ? -22.281 -30.047 -28 1 93.75 789 CYS B CA 1
ATOM 13089 C C . CYS B 1 789 ? -21.875 -31.141 -28.984 1 93.75 789 CYS B C 1
ATOM 13091 O O . CYS B 1 789 ? -20.766 -31.125 -29.516 1 93.75 789 CYS B O 1
ATOM 13093 N N . SER B 1 790 ? -22.781 -32.094 -29.109 1 89.5 790 SER B N 1
ATOM 13094 C CA . SER B 1 790 ? -22.484 -33.25 -29.953 1 89.5 790 SER B CA 1
ATOM 13095 C C . SER B 1 790 ? -23.703 -33.688 -30.766 1 89.5 790 SER B C 1
ATOM 13097 O O . SER B 1 790 ? -24.828 -33.281 -30.453 1 89.5 790 SER B O 1
ATOM 13099 N N . LYS B 1 791 ? -23.453 -34.438 -31.828 1 84.38 791 LYS B N 1
ATOM 13100 C CA . LYS B 1 791 ? -24.5 -35.031 -32.656 1 84.38 791 LYS B CA 1
ATOM 13101 C C . LYS B 1 791 ? -25.016 -36.344 -32.062 1 84.38 791 LYS B C 1
ATOM 13103 O O . LYS B 1 791 ? -26.109 -36.781 -32.375 1 84.38 791 LYS B O 1
ATOM 13108 N N . GLU B 1 792 ? -24.234 -36.844 -31.109 1 86.25 792 GLU B N 1
ATOM 13109 C CA . GLU B 1 792 ? -24.578 -38.094 -30.469 1 86.25 792 GLU B CA 1
ATOM 13110 C C . GLU B 1 792 ? -25.312 -37.875 -29.156 1 86.25 792 GLU B C 1
ATOM 13112 O O . GLU B 1 792 ? -25.172 -36.812 -28.547 1 86.25 792 GLU B O 1
ATOM 13117 N N . ASP B 1 793 ? -26.125 -38.875 -28.75 1 87.44 793 ASP B N 1
ATOM 13118 C CA . ASP B 1 793 ? -26.906 -38.75 -27.516 1 87.44 793 ASP B CA 1
ATOM 13119 C C . ASP B 1 793 ? -26.094 -39.219 -26.312 1 87.44 793 ASP B C 1
ATOM 13121 O O . ASP B 1 793 ? -26.641 -39.375 -25.219 1 87.44 793 ASP B O 1
ATOM 13125 N N . HIS B 1 794 ? -24.859 -39.562 -26.562 1 90.12 794 HIS B N 1
ATOM 13126 C CA . HIS B 1 794 ? -23.938 -39.906 -25.484 1 90.12 794 HIS B CA 1
ATOM 13127 C C . HIS B 1 794 ? -22.547 -39.312 -25.75 1 90.12 794 HIS B C 1
ATOM 13129 O O . HIS B 1 794 ? -22.219 -38.969 -26.875 1 90.12 794 HIS B O 1
ATOM 13135 N N . PHE B 1 795 ? -21.844 -39.125 -24.672 1 93 795 PHE B N 1
ATOM 13136 C CA . PHE B 1 795 ? -20.516 -38.562 -24.844 1 93 795 PHE B CA 1
ATOM 13137 C C . PHE B 1 795 ? -19.516 -39.219 -23.906 1 93 795 PHE B C 1
ATOM 13139 O O . PHE B 1 795 ? -19.906 -39.938 -22.969 1 93 795 PHE B O 1
ATOM 13146 N N . ASP B 1 796 ? -18.203 -39.188 -24.219 1 95.62 796 ASP B N 1
ATOM 13147 C CA . ASP B 1 796 ? -17.047 -39.688 -23.469 1 95.62 796 ASP B CA 1
ATOM 13148 C C . ASP B 1 796 ? -15.977 -38.594 -23.359 1 95.62 796 ASP B C 1
ATOM 13150 O O . ASP B 1 796 ? -15.078 -38.531 -24.203 1 95.62 796 ASP B O 1
ATOM 13154 N N . LEU B 1 797 ? -16.109 -37.906 -22.266 1 95.81 797 LEU B N 1
ATOM 13155 C CA . LEU B 1 797 ? -15.172 -36.812 -22.031 1 95.81 797 LEU B CA 1
ATOM 13156 C C . LEU B 1 797 ? -13.906 -37.312 -21.344 1 95.81 797 LEU B C 1
ATOM 13158 O O . LEU B 1 797 ? -13.977 -38 -20.328 1 95.81 797 LEU B O 1
ATOM 13162 N N . LYS B 1 798 ? -12.781 -36.969 -21.859 1 96.25 798 LYS B N 1
ATOM 13163 C CA . LYS B 1 798 ? -11.477 -37.344 -21.312 1 96.25 798 LYS B CA 1
ATOM 13164 C C . LYS B 1 798 ? -10.578 -36.125 -21.156 1 96.25 798 LYS B C 1
ATOM 13166 O O . LYS B 1 798 ? -10.648 -35.188 -21.953 1 96.25 798 LYS B O 1
ATOM 13171 N N . PHE B 1 799 ? -9.789 -36.125 -20.125 1 95.75 799 PHE B N 1
ATOM 13172 C CA . PHE B 1 799 ? -8.805 -35.062 -19.891 1 95.75 799 PHE B CA 1
ATOM 13173 C C . PHE B 1 799 ? -7.43 -35.469 -20.391 1 95.75 799 PHE B C 1
ATOM 13175 O O . PHE B 1 799 ? -6.875 -36.469 -19.938 1 95.75 799 PHE B O 1
ATOM 13182 N N . SER B 1 800 ? -6.871 -34.656 -21.328 1 93.31 800 SER B N 1
ATOM 13183 C CA . SER B 1 800 ? -5.539 -34.938 -21.859 1 93.31 800 SER B CA 1
ATOM 13184 C C . SER B 1 800 ? -4.453 -34.344 -20.953 1 93.31 800 SER B C 1
ATOM 13186 O O . SER B 1 800 ? -4.527 -33.188 -20.562 1 93.31 800 SER B O 1
ATOM 13188 N N . LYS B 1 801 ? -3.459 -35.156 -20.656 1 92.19 801 LYS B N 1
ATOM 13189 C CA . LYS B 1 801 ? -2.428 -34.719 -19.719 1 92.19 801 LYS B CA 1
ATOM 13190 C C . LYS B 1 801 ? -1.188 -34.219 -20.469 1 92.19 801 LYS B C 1
ATOM 13192 O O . LYS B 1 801 ? -0.132 -34.031 -19.859 1 92.19 801 LYS B O 1
ATOM 13197 N N . GLY B 1 802 ? -1.234 -34.062 -21.734 1 89 802 GLY B N 1
ATOM 13198 C CA . GLY B 1 802 ? -0.203 -33.406 -22.531 1 89 802 GLY B CA 1
ATOM 13199 C C . GLY B 1 802 ? 1.17 -34.031 -22.344 1 89 802 GLY B C 1
ATOM 13200 O O . GLY B 1 802 ? 1.353 -35.219 -22.547 1 89 802 GLY B O 1
ATOM 13201 N N . ASN B 1 803 ? 2.119 -33.188 -21.797 1 91.69 803 ASN B N 1
ATOM 13202 C CA . ASN B 1 803 ? 3.506 -33.625 -21.641 1 91.69 803 ASN B CA 1
ATOM 13203 C C . ASN B 1 803 ? 3.77 -34.188 -20.25 1 91.69 803 ASN B C 1
ATOM 13205 O O . ASN B 1 803 ? 4.887 -34.062 -19.734 1 91.69 803 ASN B O 1
ATOM 13209 N N . SER B 1 804 ? 2.805 -34.719 -19.625 1 94.25 804 SER B N 1
ATOM 13210 C CA . SER B 1 804 ? 2.865 -35.219 -18.25 1 94.25 804 SER B CA 1
ATOM 13211 C C . SER B 1 804 ? 3.953 -36.281 -18.094 1 94.25 804 SER B C 1
ATOM 13213 O O . SER B 1 804 ? 4.734 -36.219 -17.141 1 94.25 804 SER B O 1
ATOM 13215 N N . ILE B 1 805 ? 4.105 -37.188 -19.047 1 93.75 805 ILE B N 1
ATOM 13216 C CA . ILE B 1 805 ? 5.07 -38.25 -18.953 1 93.75 805 ILE B CA 1
ATOM 13217 C C . ILE B 1 805 ? 6.488 -37.719 -19.078 1 93.75 805 ILE B C 1
ATOM 13219 O O . ILE B 1 805 ? 7.402 -38.156 -18.391 1 93.75 805 ILE B O 1
ATOM 13223 N N . TRP B 1 806 ? 6.605 -36.781 -19.953 1 93.12 806 TRP B N 1
ATOM 13224 C CA . TRP B 1 806 ? 7.906 -36.125 -20.125 1 93.12 806 TRP B CA 1
ATOM 13225 C C . TRP B 1 806 ? 8.336 -35.406 -18.859 1 93.12 806 TRP B C 1
ATOM 13227 O O . TRP B 1 806 ? 9.508 -35.469 -18.469 1 93.12 806 TRP B O 1
ATOM 13237 N N . LEU B 1 807 ? 7.461 -34.75 -18.203 1 95.06 807 LEU B N 1
ATOM 13238 C CA . LEU B 1 807 ? 7.754 -34.062 -16.953 1 95.06 807 LEU B CA 1
ATOM 13239 C C . LEU B 1 807 ? 8.18 -35.062 -15.875 1 95.06 807 LEU B C 1
ATOM 13241 O O . LEU B 1 807 ? 9.141 -34.812 -15.141 1 95.06 807 LEU B O 1
ATOM 13245 N N . THR B 1 808 ? 7.508 -36.156 -15.828 1 95.62 808 THR B N 1
ATOM 13246 C CA . THR B 1 808 ? 7.828 -37.188 -14.836 1 95.62 808 THR B CA 1
ATOM 13247 C C . THR B 1 808 ? 9.219 -37.75 -15.094 1 95.62 808 THR B C 1
ATOM 13249 O O . THR B 1 808 ? 10 -37.938 -14.156 1 95.62 808 THR B O 1
ATOM 13252 N N . CYS B 1 809 ? 9.539 -38 -16.344 1 95.19 809 CYS B N 1
ATOM 13253 C CA . CYS B 1 809 ? 10.844 -38.531 -16.703 1 95.19 809 CYS B CA 1
ATOM 13254 C C . CYS B 1 809 ? 11.961 -37.594 -16.328 1 95.19 809 CYS B C 1
ATOM 13256 O O . CYS B 1 809 ? 12.984 -38 -15.781 1 95.19 809 CYS B O 1
ATOM 13258 N N . ILE B 1 810 ? 11.773 -36.375 -16.562 1 94.44 810 ILE B N 1
ATOM 13259 C CA . ILE B 1 810 ? 12.789 -35.375 -16.266 1 94.44 810 ILE B CA 1
ATOM 13260 C C . ILE B 1 810 ? 13 -35.25 -14.758 1 94.44 810 ILE B C 1
ATOM 13262 O O . ILE B 1 810 ? 14.133 -35.156 -14.289 1 94.44 810 ILE B O 1
ATOM 13266 N N . MET B 1 811 ? 11.961 -35.344 -13.969 1 95.31 811 MET B N 1
ATOM 13267 C CA . MET B 1 811 ? 12.07 -35.219 -12.516 1 95.31 811 MET B CA 1
ATOM 13268 C C . MET B 1 811 ? 12.797 -36.406 -11.914 1 95.31 811 MET B C 1
ATOM 13270 O O . MET B 1 811 ? 13.508 -36.25 -10.914 1 95.31 811 MET B O 1
ATOM 13274 N N . TYR B 1 812 ? 12.688 -37.531 -12.578 1 95.25 812 TYR B N 1
ATOM 13275 C CA . TYR B 1 812 ? 13.469 -38.688 -12.156 1 95.25 812 TYR B CA 1
ATOM 13276 C C . TYR B 1 812 ? 14.93 -38.531 -12.57 1 95.25 812 TYR B C 1
ATOM 13278 O O . TYR B 1 812 ? 15.836 -39 -11.867 1 95.25 812 TYR B O 1
ATOM 13286 N N . LEU B 1 813 ? 15.148 -37.938 -13.688 1 95 813 LEU B N 1
ATOM 13287 C CA . LEU B 1 813 ? 16.484 -37.781 -14.25 1 95 813 LEU B CA 1
ATOM 13288 C C . LEU B 1 813 ? 17.297 -36.75 -13.477 1 95 813 LEU B C 1
ATOM 13290 O O . LEU B 1 813 ? 18.531 -36.844 -13.43 1 95 813 LEU B O 1
ATOM 13294 N N . LEU B 1 814 ? 16.656 -35.75 -12.836 1 94.44 814 LEU B N 1
ATOM 13295 C CA . LEU B 1 814 ? 17.359 -34.625 -12.203 1 94.44 814 LEU B CA 1
ATOM 13296 C C . LEU B 1 814 ? 18.25 -35.125 -11.07 1 94.44 814 LEU B C 1
ATOM 13298 O O . LEU B 1 814 ? 19.453 -34.844 -11.047 1 94.44 814 LEU B O 1
ATOM 13302 N N . PRO B 1 815 ? 17.703 -35.906 -10.102 1 92.12 815 PRO B N 1
ATOM 13303 C CA . PRO B 1 815 ? 18.609 -36.406 -9.062 1 92.12 815 PRO B CA 1
ATOM 13304 C C . PRO B 1 815 ? 19.688 -37.344 -9.625 1 92.12 815 PRO B C 1
ATOM 13306 O O . PRO B 1 815 ? 20.828 -37.312 -9.148 1 92.12 815 PRO B O 1
ATOM 13309 N N . LEU B 1 816 ? 19.438 -38.062 -10.68 1 93.88 816 LEU B N 1
ATOM 13310 C CA . LEU B 1 816 ? 20.406 -38.938 -11.312 1 9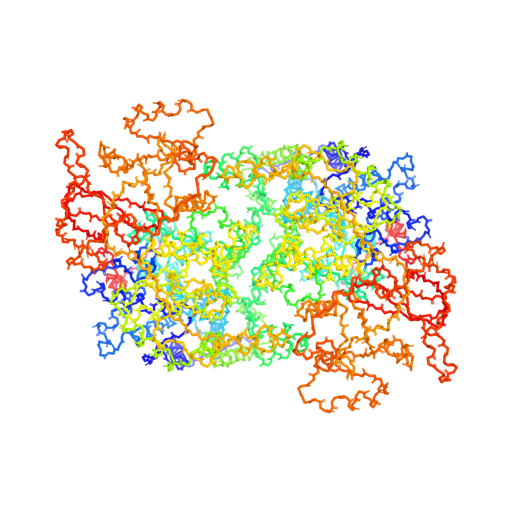3.88 816 LEU B CA 1
ATOM 13311 C C . LEU B 1 816 ? 21.5 -38.125 -12 1 93.88 816 LEU B C 1
ATOM 13313 O O . LEU B 1 816 ? 22.688 -38.469 -11.898 1 93.88 816 LEU B O 1
ATOM 13317 N N . LEU B 1 817 ? 21.094 -37.125 -12.648 1 94.19 817 LEU B N 1
ATOM 13318 C CA . LEU B 1 817 ? 22.047 -36.25 -13.328 1 94.19 817 LEU B CA 1
ATOM 13319 C C . LEU B 1 817 ? 22.938 -35.562 -12.32 1 94.19 817 LEU B C 1
ATOM 13321 O O . LEU B 1 817 ? 24.109 -35.312 -12.594 1 94.19 817 LEU B O 1
ATOM 13325 N N . PHE B 1 818 ? 22.391 -35.25 -11.164 1 93.62 818 PHE B N 1
ATOM 13326 C CA . PHE B 1 818 ? 23.203 -34.625 -10.133 1 93.62 818 PHE B CA 1
ATOM 13327 C C . PHE B 1 818 ? 24.297 -35.562 -9.641 1 93.62 818 PHE B C 1
ATOM 13329 O O . PHE B 1 818 ? 25.453 -35.156 -9.484 1 93.62 818 PHE B O 1
ATOM 13336 N N . ILE B 1 819 ? 23.984 -36.812 -9.477 1 93.19 819 ILE B N 1
ATOM 13337 C CA . ILE B 1 819 ? 24.969 -37.812 -9.047 1 93.19 819 ILE B CA 1
ATOM 13338 C C . ILE B 1 819 ? 26 -38.031 -10.141 1 93.19 819 ILE B C 1
ATOM 13340 O O . ILE B 1 819 ? 27.203 -38.094 -9.859 1 93.19 819 ILE B O 1
ATOM 13344 N N . LEU B 1 820 ? 25.578 -38.031 -11.367 1 94.19 820 LEU B N 1
ATOM 13345 C CA . LEU B 1 820 ? 26.5 -38.219 -12.484 1 94.19 820 LEU B CA 1
ATOM 13346 C C . LEU B 1 820 ? 27.406 -37 -12.656 1 94.19 820 LEU B C 1
ATOM 13348 O O . LEU B 1 820 ? 28.562 -37.156 -13.062 1 94.19 820 LEU B O 1
ATOM 13352 N N . ALA B 1 821 ? 26.812 -35.812 -12.336 1 93.75 821 ALA B N 1
ATOM 13353 C CA . ALA B 1 821 ? 27.594 -34.594 -12.438 1 93.75 821 ALA B CA 1
ATOM 13354 C C . ALA B 1 821 ? 28.75 -34.594 -11.453 1 93.75 821 ALA B C 1
ATOM 13356 O O . ALA B 1 821 ? 29.797 -34 -11.711 1 93.75 821 ALA B O 1
ATOM 13357 N N . SER B 1 822 ? 28.594 -35.281 -10.328 1 91.19 822 SER B N 1
ATOM 13358 C CA . SER B 1 822 ? 29.656 -35.344 -9.336 1 91.19 822 SER B CA 1
ATOM 13359 C C . SER B 1 822 ? 30.812 -36.219 -9.82 1 91.19 822 SER B C 1
ATOM 13361 O O . SER B 1 822 ? 31.938 -36.094 -9.32 1 91.19 822 SER B O 1
ATOM 13363 N N . LEU B 1 823 ? 30.609 -36.969 -10.898 1 92.31 823 LEU B N 1
ATOM 13364 C CA . LEU B 1 823 ? 31.625 -37.875 -11.398 1 92.31 823 LEU B CA 1
ATOM 13365 C C . LEU B 1 823 ? 32.406 -37.25 -12.555 1 92.31 823 LEU B C 1
ATOM 13367 O O . LEU B 1 823 ? 33.438 -37.781 -12.961 1 92.31 823 LEU B O 1
ATOM 13371 N N . VAL B 1 824 ? 31.875 -36.156 -12.977 1 90.81 824 VAL B N 1
ATOM 13372 C CA . VAL B 1 824 ? 32.562 -35.5 -14.094 1 90.81 824 VAL B CA 1
ATOM 13373 C C . VAL B 1 824 ? 33.875 -34.906 -13.617 1 90.81 824 VAL B C 1
ATOM 13375 O O . VAL B 1 824 ? 33.906 -34.219 -12.594 1 90.81 824 VAL B O 1
ATOM 13378 N N . LYS B 1 825 ? 34.938 -35.219 -14.297 1 89.06 825 LYS B N 1
ATOM 13379 C CA . LYS B 1 825 ? 36.25 -34.688 -13.953 1 89.06 825 LYS B CA 1
ATOM 13380 C C . LYS B 1 825 ? 36.75 -33.719 -15.016 1 89.06 825 LYS B C 1
ATOM 13382 O O . LYS B 1 825 ? 36.219 -33.688 -16.125 1 89.06 825 LYS B O 1
ATOM 13387 N N . GLY B 1 826 ? 37.562 -32.688 -14.672 1 89.38 826 GLY B N 1
ATOM 13388 C CA . GLY B 1 826 ? 38.188 -31.766 -15.609 1 89.38 826 GLY B CA 1
ATOM 13389 C C . GLY B 1 826 ? 37.938 -30.312 -15.242 1 89.38 826 GLY B C 1
ATOM 13390 O O . GLY B 1 826 ? 37.156 -30 -14.367 1 89.38 826 GLY B O 1
ATOM 13391 N N . ARG B 1 827 ? 38.812 -29.438 -15.734 1 89.19 827 ARG B N 1
ATOM 13392 C CA . ARG B 1 827 ? 38.719 -28 -15.531 1 89.19 827 ARG B CA 1
ATOM 13393 C C . ARG B 1 827 ? 38.625 -27.266 -16.859 1 89.19 827 ARG B C 1
ATOM 13395 O O . ARG B 1 827 ? 39.25 -27.672 -17.844 1 89.19 827 ARG B O 1
ATOM 13402 N N . TRP B 1 828 ? 37.75 -26.453 -17.016 1 81.44 828 TRP B N 1
ATOM 13403 C CA . TRP B 1 828 ? 37.594 -25.625 -18.219 1 81.44 828 TRP B CA 1
ATOM 13404 C C . TRP B 1 828 ? 37.375 -24.156 -17.844 1 81.44 828 TRP B C 1
ATOM 13406 O O . TRP B 1 828 ? 36.375 -23.828 -17.172 1 81.44 828 TRP B O 1
ATOM 13416 N N . PHE B 1 829 ? 38.438 -23.25 -17.984 1 72.38 829 PHE B N 1
ATOM 13417 C CA . PHE B 1 829 ? 38.312 -21.812 -17.75 1 72.38 829 PHE B CA 1
ATOM 13418 C C . PHE B 1 829 ? 38.031 -21.078 -19.047 1 72.38 829 PHE B C 1
ATOM 13420 O O . PHE B 1 829 ? 38.688 -21.328 -20.062 1 72.38 829 PHE B O 1
ATOM 13427 N N . PHE B 1 830 ? 36.781 -20.625 -19.328 1 57.47 830 PHE B N 1
ATOM 13428 C CA . PHE B 1 830 ? 36.562 -19.875 -20.562 1 57.47 830 PHE B CA 1
ATOM 13429 C C . PHE B 1 830 ? 37.156 -18.469 -20.438 1 57.47 830 PHE B C 1
ATOM 13431 O O . PHE B 1 830 ? 36.562 -17.594 -19.844 1 57.47 830 PHE B O 1
ATOM 13438 N N . ARG B 1 831 ? 38.5 -18.25 -20.125 1 51.56 831 ARG B N 1
ATOM 13439 C CA . ARG B 1 831 ? 39 -16.891 -20.359 1 51.56 831 ARG B CA 1
ATOM 13440 C C . ARG B 1 831 ? 39.219 -16.641 -21.844 1 51.56 831 ARG B C 1
ATOM 13442 O O . ARG B 1 831 ? 39.625 -17.531 -22.594 1 51.56 831 ARG B O 1
#

Organism: NCBI:txid2484979

Nearest PDB structures (foldseek):
  7oci-assembly1_F  TM=5.875E-01  e=1.037E-07  Saccharomyces cerevisiae S288C
  6ezn-assembly1_F  TM=5.839E-01  e=1.119E-06  Saccharomyces cerevisiae S288C
  8b6l-assembly1_I  TM=5.361E-01  e=5.806E-07  Homo sapiens
  6s7o-assembly1_A  TM=5.567E-01  e=2.759E-06  Homo sapiens
  6s7t-assembly1_A  TM=5.119E-01  e=9.838E-06  Homo sapiens

Secondary structure (DSSP, 8-state):
--------SS-HHHHHHHHHHHHHHHHHHHTGGGGS-PPP-SSSHHHHHHHHHHHHHHHHTT-S-EEESSSTT-EEESSSS--HHHHHHHHIIIII-TTS-HHHHHHHHHHHHHHHHHHHHHHHHHHHTT-SS--HHHHHHHHHHHHHHHH---STTS-SSHHHHTTT-HHHHHHHHHHHHHHHHHHHHHHH-BHHHHHHHHHHHHHHHTT-HHHHHHHHHHHHHHHHHHHHHH-HHHHHHHHHHHHHHTHHHHHHHHHTGGGS----------HHHHHH-HHHHHHHHTT--HHHHHHHHHHTTTTHHHHHHHHHHHHHHHHHTSTTS-HHHHHHHHHHHHHHHHHH--HHHHHSGGG---GGGHHHHHHHHHHHHHHHHHHHHHHH-S-HHHHHHHHHHHHHHHHHHHHH--HHHHHHHH-HIIIII--HHHHHHHHHHHHTSPTT-EEEE---TTSTTTS-THHHHHHHHHTT-EES----SSS-THHHHHHHHHHHH-GGG-SS--S--SSPPPHHHHHHHHHHHHHHHT--EEEE--HHHHHHHHT-TTTEEEPTT-S-TTT-----S---STTTHHHHHTT----EEEEETTPPPSEEEESSPEEEEEEHHHHTTS----HHHHHHHHHHHHHHHT--TTS-EEE--HHHHHHHGGGHHHHEEEEEEES--SSHHHHHHHHHHHH-S--EE-HHHHHHHHS-STT-------S-SEEE--EEEE-SSEEEEPP--S-GGG---SS------EEEEE-S---TTEEETT--EEEEBTTS-EEEEESSS--EEEE--TTHHHHHHHHHHHHHHHHHHTT---B----/--------SS-HHHHHHHHHHHHHHHHHHHTGGGGS-PPP-STTHHHHHHHHHHHHHHHHTT-S-EEESSSTT-EEESSSS--HHHHHHHHIIIII-TTS-HHHHHHHHHHHHHHHHHHHHHHHHHHHTT-SS--HHHHHHHHHHHHHHHH---STTS-SSHHHHTTT-HHHHHHHHHHHHHHHHHHHHHHH-BHHHHHHHHHHHHHHHTT-HHHHHHHHHHHHHHHHHHHHHH-HHHHHHHHHHHHHHTHHHHHHHHHTGGGS----------HHHHHH-HHHHHHHHTT--HHHHHHHHHHTTTTHHHHHHHHHHHHHHHHHTSTTS-HHHHHHHHHHHHHHHHHH--HHHHH-GGG---GGGHHHHHHHHHHHHHHHHHHHHHHH-S-HHHHHHHHHHHHHHHHHHHHH--HHHHHHHH-HIIIII--HHHHHHHHHHHHTSPTT-EEEE---TTSTTTS-THHHHHHHHHTT-EE------SS-THHHHHHHHHHHH-GGG-SS--S--SSPPPHHHHHHHHHHHHHHHT--EEEE--HHHHHHHHT-TTTEEEPTT-S-TTT-----S---STTTHHHHHTT----EEEEETTPPPSEEEESS-EEEEEEHHHHTTS----HHHHHHHHHHHHHHHT--TTS-EEE--HHHHHHHGGGHHHHEEEEEEES--SSHHHHHHHHHHHH-S--EE-HHHHHHHHS-STT-------S-SEEE--EEEE-SSEEEEPP--S-TTS---SS----PPEEEEE-S---TTEEETT--EEEEBTTS-EEEEESSS--EEEE--TTHHHHHHHHHHHHHHHHHHTT---B----

Solvent-accessible surface area (backbone atoms only — not comparable to full-atom values): 86968 Å² total; per-residue (Å²): 129,79,79,73,69,81,66,68,87,57,57,75,82,50,49,59,59,50,51,52,49,51,53,47,48,51,50,46,63,74,47,48,71,34,79,33,67,63,79,65,72,33,56,40,33,53,58,50,53,48,52,32,51,51,41,39,58,34,44,76,74,54,29,59,41,50,51,41,48,40,50,37,33,16,30,75,39,50,46,82,41,40,51,46,59,36,48,53,22,33,48,37,23,70,71,75,37,62,88,50,61,61,48,28,26,46,30,43,41,52,49,51,37,53,50,44,28,50,51,21,49,53,55,31,51,39,56,69,62,68,46,83,77,64,49,68,67,58,51,42,48,50,52,36,39,50,50,45,45,39,63,20,30,31,58,75,61,65,9,57,25,52,52,2,32,58,22,35,29,48,42,44,32,41,9,46,22,30,43,41,37,20,51,33,24,47,52,47,19,69,74,68,15,32,43,24,31,46,45,34,20,40,45,34,41,28,49,13,48,34,18,12,64,70,40,32,53,53,46,51,52,49,48,52,49,40,40,70,71,44,35,80,73,39,21,69,66,51,45,49,48,67,59,48,48,26,52,60,71,29,39,69,64,50,46,46,33,66,74,49,47,66,60,39,26,62,46,79,79,72,78,41,53,47,59,60,40,13,41,50,26,72,77,46,47,42,34,50,78,70,65,62,40,69,67,46,25,50,47,43,28,61,74,65,54,41,55,63,48,48,47,41,60,50,31,32,55,51,34,52,50,59,52,46,69,44,87,82,50,59,74,68,49,37,37,29,49,54,48,17,53,52,24,37,48,44,21,49,27,33,31,61,48,68,77,40,61,91,66,44,65,74,46,57,47,29,36,37,55,12,48,49,26,35,36,56,32,11,52,50,29,49,53,54,48,56,75,70,42,87,59,57,68,60,49,52,52,49,46,53,47,48,33,51,53,46,50,51,51,56,70,69,57,53,72,74,55,53,39,53,66,46,17,49,55,55,53,76,48,39,50,76,65,45,48,52,49,50,31,52,56,51,45,70,44,70,82,64,39,29,31,37,49,67,45,59,44,80,53,54,86,32,42,41,58,47,56,62,48,46,44,40,38,75,34,52,21,22,24,52,53,49,71,57,45,67,56,40,51,35,41,56,35,45,39,64,53,30,39,67,49,38,50,61,47,27,81,67,82,64,76,67,70,85,70,80,63,53,47,52,56,23,31,53,54,46,48,48,44,33,22,58,68,26,30,36,30,38,39,39,45,53,66,68,59,48,50,19,43,62,59,32,60,91,47,28,43,76,45,86,90,36,62,65,64,83,68,70,57,71,77,74,68,83,75,74,77,75,54,62,66,52,48,65,65,52,54,61,47,54,60,37,41,31,34,39,57,83,35,40,55,63,33,24,33,51,72,56,65,36,32,31,39,30,40,42,52,27,72,73,68,50,70,69,72,46,61,57,56,50,20,43,53,49,46,49,46,32,63,71,70,64,50,66,72,65,62,53,38,28,57,43,50,67,67,50,45,66,72,48,52,83,48,50,64,72,54,29,72,33,30,38,36,41,83,64,67,87,70,66,77,62,55,57,57,55,48,33,71,73,72,38,96,59,58,72,33,43,64,68,61,51,51,53,70,71,53,76,69,94,80,72,70,81,72,79,73,88,71,73,65,56,41,74,47,63,65,75,37,86,54,61,51,37,37,27,47,41,76,59,85,67,69,77,50,86,73,53,80,81,74,80,88,64,77,60,70,39,43,32,42,35,66,33,42,54,55,93,48,55,46,39,77,74,68,38,48,77,34,40,31,47,69,29,20,30,36,37,38,27,74,51,69,50,50,39,37,37,55,59,49,82,64,16,52,59,52,38,51,50,62,61,42,45,63,52,49,40,58,53,18,71,67,45,77,58,69,60,72,49,118,129,77,79,72,70,81,66,69,85,58,58,75,81,51,49,58,58,50,49,52,50,51,52,48,49,52,50,47,65,74,47,48,71,34,79,33,68,62,79,67,71,33,55,40,32,52,58,49,52,49,51,32,52,54,41,37,59,33,44,75,74,53,29,58,40,51,50,40,48,39,50,45,32,14,29,68,40,49,46,84,41,41,52,46,58,37,48,52,22,35,49,38,22,70,72,76,39,62,88,50,62,62,48,28,27,45,30,42,42,51,51,50,37,52,50,46,29,52,51,21,49,52,54,31,50,39,57,70,62,68,46,83,76,64,49,66,69,60,50,43,49,51,52,34,40,50,49,44,47,40,63,19,28,29,56,75,63,65,9,56,25,52,51,2,32,58,22,36,28,47,41,43,32,41,9,45,22,32,43,42,36,20,50,34,24,47,51,48,18,67,74,70,16,33,44,26,31,46,45,34,20,41,44,32,42,27,49,14,47,36,18,13,62,71,41,30,52,53,46,52,53,49,48,51,50,40,40,71,72,44,32,78,72,39,20,69,66,51,44,49,49,67,57,46,48,27,52,60,71,29,39,69,64,50,46,45,32,66,72,49,48,66,59,38,28,66,56,80,79,72,77,38,56,45,57,60,40,14,42,52,27,72,77,47,46,43,32,50,78,71,65,62,41,69,66,45,24,50,48,42,27,61,75,65,54,40,54,64,47,49,48,41,59,51,30,32,54,51,35,53,50,58,52,46,68,44,86,83,53,60,73,68,49,37,37,29,50,52,47,17,53,53,24,38,49,44,22,50,28,32,32,63,50,68,75,39,60,90,65,46,65,74,47,56,46,30,35,36,54,11,50,50,26,34,34,56,33,9,50,52,28,48,52,54,49,56,73,70,43,86,59,56,66,61,50,51,52,49,47,53,48,48,33,51,53,46,49,51,49,57,70,68,57,54,70,73,54,52,41,54,67,47,17,48,54,55,54,76,47,40,51,76,66,46,47,52,49,50,31,52,56,52,46,69,44,70,83,64,40,28,30,36,50,67,44,59,42,80,55,53,88,32,41,42,60,47,57,62,52,46,45,40,37,75,35,52,21,21,27,53,47,69,59,79,42,62,49,34,51,36,42,56,34,46,39,63,54,32,40,66,51,37,50,62,46,27,81,68,82,66,77,67,69,86,69,80,63,53,48,53,55,23,30,52,54,45,48,47,44,35,21,58,67,26,29,38,30,39,40,38,44,53,66,67,58,50,50,17,44,62,60,32,60,89,47,31,42,76,46,87,88,38,63,64,67,83,65,71,58,72,77,74,68,86,73,80,76,74,60,61,68,51,46,66,67,50,53,60,46,54,58,36,42,31,36,40,58,83,34,39,56,63,31,24,33,51,72,56,65,35,34,31,38,30,38,41,50,27,73,73,67,48,70,68,74,48,62,56,56,50,22,44,52,50,46,49,47,32,61,71,71,66,50,67,69,67,63,52,38,29,58,42,51,68,68,50,45,67,71,47,52,82,49,46,65,72,55,28,73,33,30,39,37,42,83,63,67,86,72,65,78,62,56,58,56,56,48,33,72,72,74,38,94,59,57,72,32,42,64,68,62,50,51,54,71,72,54,79,72,94,81,74,70,80,74,80,72,89,70,74,66,54,42,76,45,64,65,75,37,85,54,62,52,36,38,27,45,40,78,58,82,67,69,82,47,86,77,54,80,81,72,78,90,65,77,60,72,40,44,33,41,35,67,35,43,54,55,92,48,54,45,38,78,76,68,38,49,78,32,39,30,46,69,30,20,29,35,38,37,27,74,50,69,49,49,37,37,35,55,59,50,82,64,17,51,59,53,40,52,50,64,60,43,44,66,51,48,39,58,52,18,70,67,46,78,59,69,60,72,50,120

pLDDT: mean 80.83, std 16.72, range [21.19, 97.62]

Foldseek 3Di:
DPPPQPQPPPDLVVPVVVLLVVVLVLLCVLVVVLQDLDQADALCSLVVLVLLVVQLVQVVVLFRWFKDCFEQNIFTHCLAFQCLLSVQLSCCCVPPVVPDDSSSSNSVSLSVLLSLLVVLQQLLLCVQLVPSSPRVLLSLLSLLLLLVLQPDPAPPCCELHVNVCSNHNSLSVSLVSLLSNLVSLVSVCLVFQWLLSLLLSLLSLLSSLSRGPLSNVLSLVLLVLLCVLCVVSQDDVSSCCSRVNSVVLSCVSVVSCVVFLLFKQFFDLDPADAPVCVQQPPQLCVCVVVVVDDVVSVCCCVVVVSVVSVVVVVVVLVVLLVVLSDPPGDSVLSSLVSLLVVLCCQQRHSVVCSNCVSVSRNSVNSNSVSSSSVSSNVSRVLVSCQVVPPCNVVSSVVSVVSSVVSSVVSSVDDSSVVLCCQQPCNPQAADPVRLVVVLVVLLPDPAAAEEEEADQCVSPRRHNLCPVSSSNVSSRYHYNDGDSGIIGLLNLLCQVLCCQLPVRRHNPNPPRPPDHDDLQRSLLSVLLLQQLLQHFKYKFFDVSVVSSQVSCCVFKDWDPPQ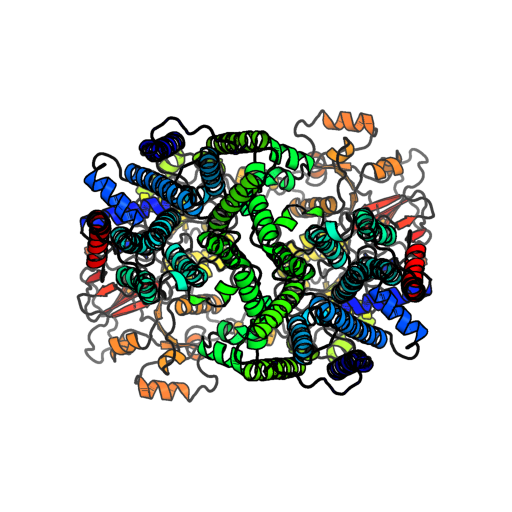PPPPQCPPPPDPPDDVVPVNVVSNNNRRITMITTPNRDDQKWWFLDAAEEEAELQQLVPHDGDRPSNLLNVVSVCCVVLVHRSLGKYWYDGPVNLVLCQPCCQVRHPAYEYPPDDPPPPPSVVVSCVVRNDGHYDYPVRVSPVVDDDDDDDPPPPVHRRIGDWDWPDDDRFKTKTDQDPDPLPPVPPPDDPPQRKIKMWRSHADDPQKDWPQSWDWTQISSRTTITIDSGSIIMIGGDSPCRSVSSVSSVCSVVSSVVSNVDGDRDRND/DPPPQPQPPPDLVCPVVVLLVVVLVLLCVLVVVLQDLDQADALCSLVVLVLLVVQLVQVVVLFRWFKDCFEQNIFTHCLAFQCLLSVQLSCCCVPPVVPDDSSSSNSVSLSVLLSLLVVLQQLLLCVQLVPSSPRVLLSLLSLLLLLVLQPDPAPPCCELHVNVCSNPNSLSVSLVSLLSNLVSLVSVCLVFQWLLSLLLSLLSLLSSLSRGPLSNVLSLVLLVLLCVLCVVSQDDVSSCCSNVNSVVLSCVSVVSCVVFLLFWLFDDLDPADAPVCVQQPPQLCVCVVVVVDVVVSVCCCVVVVSVVSVVVVVVVLVVLLVVLSDPPGDSVLSSLVSLLVVLCCQQRHSVVCSNCVSNSRNSVNSNSVSSSSVSSNVSRVLVSCQVVPPCNVVSSVVSVVSSVVSSVVSSVDDSSVVLCCQQPCNPQAADPVRLVVVLVVLLPDPAAAEEEEQDQCVSPNRHNQCPVSSSNVSSRYHYNDTDSPRIGLLNLLCQVLCCQLPVRRHNPNPPRPPDHDDLQRSLLSVLLLQQLLQHFKYKFQDVSPVSSQVSCCVFKDWDPPQPPPPQPPPPPDPDDDPVVVNVVVSSNRRITMITTPNHDDQKWWFLDAAEEEAELQQLVPHDGDRPSNLLNVVSVCCVVLVHRSLGKYWYDGPVNLVLCQPCCQVRHVAYEYPPDDPPPPPSVVVSCVVRNDGHYDYPVRVSPVVDDDDDDDPPPPVHRRIGDWDWPDDDRFKTKTDQDPDPLPVVPPPDDPPQSKIKMWRSHADDPQKDWPQSWDWTQISSRTTITIDSGSIIMIGGDSPCRSVSSVSSVVSVVSSVVSNVDGDRDRND

Sequence (1662 aa):
MAFQFKKWRLAPAWRRPLLLLASFLVIILKFRFLLTSEALSGWSLHAQTHLAETYDSLLSGGESLGYDTRWFSGMPVFYFEPPFFYFTVALLHKSLLFWAPLTLSFNVGILLSVLLFTYAFIKFSLLLLSETNHKANTVMLAMSGLLFFFLCSGEEPFGLSLVGLFSGTVTGFFGLSWSLLGFYYLEKYRTTGKISALSKYVVVSACVFYSDFPSSLFYVVSLLIYFLFLGEELGKRAFALAFFIPILIAAPVWWNFLKYSSYRAETFPMETNPGLISILGPGALAPIWEGKGILAFLSNFLLGLYWIQAVFPALFLLGIRSVLRRKIFPPASRFVFFASLIFYWMGVDTSPGKFFPGIGFPWYRALDLSLLFLTLSALETAVHLLKNFKYKLLAQYSIGGLLFFALLRFFLWHPELEWKENSAFLKESLSALEMQEVEKTLSELPKNSKIFPETDSRKKWGDSPFTLGLLIRRAGHRNLIGMEAEASLTSLAVQPYLSRFLPWTAWKKEGVYEEELSPEEAGKGLYRYLQSTGTSYILGSTKKLYKILKSNPDKFSLVDGWVNSEGIQPLATPEHANARYEKETEDKSSLYLFSVKDSGADLSRLKEKAWGVADYKELSGGKGLRPKRFLHSTNEAILYEGLDPGIVFARIGKNEIEAAGGDLNKWFKGILVINTPPNKEDWKAAIREKYGNLPFMDRSEFLGLFFPVPGKLLQESVTLPEWPVPSKILSDERIVSEEDPRPATNLKDKTEVSSPKYCYLVRRSFFPKWWDANGGILFQTQRNEILLCSKEDHFDLKFSKGNSIWLTCIMYLLPLLFILASLVKGRWFFRMAFQFKKWRLAPAWRRPLLLLASFLVIILKFRFLLTSEALSGWSLHAQTHLAETYDSLLSGGESLGYDTRWFSGMPVFYFEPPFFYFTVALLHKSLLFWAPLTLSFNVGILLSVLLFTYAFIKFSLLLLSETNHKANTVMLAMSGLLFFFLCSGEEPFGLSLVGLFSGTVTGFFGLSWSLLGFYYLEKYRTTGKISALSKYVVVSACVFYSDFPSSLFYVVSLLIYFLFLGEELGKRAFALAFFIPILIAAPVWWNFLKYSSYRAETFPMETNPGLISILGPGALAPIWEGKGILAFLSNFLLGLYWIQAVFPALFLLGIRSVLRRKIFPPASRFVFFASLIFYWMGVDTSPGKFFPGIGFPWYRALDLSLLFLTLSALETAVHLLKNFKYKLLAQYSIGGLLFFALLRFFLWHPELEWKENSAFLKESLSALEMQEVEKTLSELPKNSKIFPETDSRKKWGDSPFTLGLLIRRAGHRNLIGMEAEASLTSLAVQPYLSRFLPWTAWKKEGVYEEELSPEEAGKGLYRYLQSTGTSYILGSTKKLYKILKSNPDKFSLVDGWVNSEGIQPLATPEHANARYEKETEDKSSLYLFSVKDSGADLSRLKEKAWGVADYKELSGGKGLRPKRFLHSTNEAILYEGLDPGIVFARIGKNEIEAAGGDLNKWFKGILVINTPPNKEDWKAAIREKYGNLPFMDRSEFLGLFFPVPGKLLQESVTLPEWPVPSKILSDERIVSEEDPRPATNLKDKTEVSSPKYCYLVRRSFFPKWWDANGGILFQTQRNEILLCSKEDHFDLKFSKGNSIWLTCIMYLLPLLFILASLVKGRWFFR

Radius of gyration: 36.47 Å; Cα contacts (8 Å, |Δi|>4): 2698; chains: 2; bounding box: 97×95×94 Å